Protein AF-0000000078785129 (afdb_homodimer)

Nearest PDB structures (foldseek):
  8qf8-assembly1_A  TM=7.660E-01  e=6.022E-65  Bacteroides thetaiotaomicron
  8qf8-assembly1_B  TM=7.672E-01  e=5.141E-64  Bacteroides thetaiotaomicron
  5opj-assembly1_A  TM=7.727E-01  e=7.735E-64  Bacteroides thetaiotaomicron
  4qk0-assembly2_D  TM=7.247E-01  e=2.550E-26  Geobacillus stearothermophilus
  6yg8-assembly1_A  TM=4.696E-01  e=1.589E-03  Escherichia coli

Sequence (1592 aa):
MKFNRWLFIILSLSVSKMFASECEQVSKVPCTHTPVWQSFSLSDVKLTSGIFKGAMDLHKGYLLSLDVDRLIPHVRRNVGLTGKNENYGGWETHGGCTYGHYMSACAMMYASTGEKIFRDRLEYMMDELKECQQQTQDGWFISGERAKEGYRKLLHGEVFLNRPDETKQPWNYNQNGNSWYCIHKVLAGLRDVYLYAGIQKAKEILMPLADFIADIALNSNKDLFQSTLSVEQGGMNEVFTDIYAFTGDYKYLETACRFNHINVIYPVANGEDVLFGRHANDQIPKFIGVAKEYAYDTKEIYRKAAENFWDMVVNNHTLAIGGNSCYERFGMPGEESKRLDYSSAETCNTYNMLKLSRLLFMMNGDYKYLNYYEHALYNHILASQDPDMAGCVTYYTSLLPGSFKQYSTPYDSFWCCVGTGMENHAKYAESIYFKNGNSLLINLYIPSELNWKEQGFRLRLDTDFPESDTISVCVVDKGRFSGSVMLRYPEWVEGNPEMMLNGRPVKLEYGKKEYIRLPDSIKSGDTIKIVLPRKLSVRYAKDEPHFGSIMYGPILLAGELGTVVPGSDRVSDNRGLRKELPAQNIPALVGSLADLDEWIIKDSASPLHFTVKNESKQKDVSLIPYFRMHHQYHTVYWKIYSPDEYAYRRKVLTDVVKIGDEASEKEHQLQGRNDSVYWHDFFWARNARYRMAGDGGWFSYSLAIDKKERNPYYLICRYWGDEPDTHVFDIYVDDKYLETVHLNRKLYLTYVDDVYKIPEAWTHNKSHVNVSFRAKEGKRAGGLYELKITADPDYRMKFNRWLFIILSLSVSKMFASECEQVSKVPCTHTPVWQSFSLSDVKLTSGIFKGAMDLHKGYLLSLDVDRLIPHVRRNVGLTGKNENYGGWETHGGCTYGHYMSACAMMYASTGEKIFRDRLEYMMDELKECQQQTQDGWFISGERAKEGYRKLLHGEVFLNRPDETKQPWNYNQNGNSWYCIHKVLAGLRDVYLYAGIQKAKEILMPLADFIADIALNSNKDLFQSTLSVEQGGMNEVFTDIYAFTGDYKYLETACRFNHINVIYPVANGEDVLFGRHANDQIPKFIGVAKEYAYDTKEIYRKAAENFWDMVVNNHTLAIGGNSCYERFGMPGEESKRLDYSSAETCNTYNMLKLSRLLFMMNGDYKYLNYYEHALYNHILASQDPDMAGCVTYYTSLLPGSFKQYSTPYDSFWCCVGTGMENHAKYAESIYFKNGNSLLINLYIPSELNWKEQGFRLRLDTDFPESDTISVCVVDKGRFSGSVMLRYPEWVEGNPEMMLNGRPVKLEYGKKEYIRLPDSIKSGDTIKIVLPRKLSVRYAKDEPHFGSIMYGPILLAGELGTVVPGSDRVSDNRGLRKELPAQNIPALVGSLADLDEWIIKDSASPLHFTVKNESKQKDVSLIPYFRMHHQYHTVYWKIYSPDEYAYRRKVLTDVVKIGDEASEKEHQLQGRNDSVYWHDFFWARNARYRMAGDGGWFSYSLAIDKKERNPYYLICRYWGDEPDTHVFDIYVDDKYLETVHLNRKLYLTYVDDVYKIPEAWTHNKSHVNVSFRAKEGKRAGGLYELKITADPDYR

InterPro domains:
  IPR008928 Six-hairpin glycosidase superfamily [SSF48208] (58-141)
  IPR008928 Six-hairpin glycosidase superfamily [SSF48208] (147-402)
  IPR012878 Non-reducing end beta-L-arabinofuranosidase-like, GH127 catalytic domain [PF07944] (44-430)
  IPR032275 Domain of unknown function DUF4986 [PF16375] (539-639)
  IPR046544 Glycoside hydrolase GH146, substrate-binding domain [PF20620] (654-789)
  IPR049046 Non-reducing end beta-L-arabinofuranosidase-like, GH127 middle domain [PF20736] (440-533)

pLDDT: mean 93.0, std 10.75, range [25.06, 98.88]

Secondary structure (DSSP, 8-state):
---------------------HHHHH--S--SS--SSEEPPGGGEEE-SHHHHHHHHHHHHHHHHS-HHHHSHHHHHHTTPPPSSPPPSGGGTT--SHHHHHHHHHHHHHHHH--HHHHHHHHHHHHHHHHHHTTSTT---SS-HHHHHHHHHHHTT-EEEEEE-TT--EEEETT-TTHHHHHHHHHHHHHHHHHHH--HHHHHHHHHHHHHHHHHHHHS-HHHHHHHTTS---SHHHHHHHHHHHH--HHHHHHHHHT--HHHHHHHHTT----TTSBHHHHHHHHHHHHHHHTT---HHHHHHHHHHHHHHHHHTB-TTS-B-BTTB--STT--TT--STT--BHHHHHHHHHHHHHHHHHH--THHHHHHHHHIIIIIGGGB-TTSTT-BBSB---STT----B--TTT---HHHHHHHHHTT-GGGGTEEEETTEEEE-S---EEEEEGGGTEEEEEEE-TTS-SEEEEEEEE-TT--SEEEEE--TT--S--EEEETTEE---EEETTTEEEPPTT--TT-EEEEE----EEEEE-TT-TTEEEEEETTEEEEEEEEEPPTTTTB-SSTTTTTTPPPPP--PPEES-SS-GGGTEEEPSSSTT-EEE--STTPPPEEEEEGGG--SEEEES-EEEE-HHHHHHHHHHEEEEE-TT-HHHHHHTT-EEEEEEEEE--BTTB---EEEEEEEEEEEEEEEE--TT--SPPEEEEEEETT--TTBEEEEEETTEEEEEEE-----TT-EEEEEEEPPGGGTTT-SEEEEEEEEPTT-BEEEESEEEEES-TT--/---------------------HHHHH--S--SS--SSEEPPGGGEEE-SHHHHHHHHHHHHHHHHS-HHHHSHHHHHHTTPPPSSPPPSGGGTT--SHHHHHHHHHHHHHHHH--HHHHHHHHHHHHHHHHHHTTSTT---SS-HHHHHHHHHHHTT-EEEEEE-TT--EEEETT-TTHHHHHHHHHHHHHHHHHHH--HHHHHHHHHHHHHHHHHHHHS-HHHHHHHTTS---SHHHHHHHHHHHH--HHHHHHHHHT--HHHHHHHHTT----TTSBHHHHHHHHHHHHHHHTT---HHHHHHHHHHHHHHHHHTB-TTS-B-BTTB--STT--TT--STT--BHHHHHHHHHHHHHHHHHH--THHHHHHHHHIIIIIGGGB-TTSTT-BBSB---STT----B--TTT---HHHHHHHHHTT-GGGGTEEEETTEEEE-S---EEEEEGGGTEEEEEEE-TTS-SEEEEEEEE-TT--SEEEEE--TT--S--EEEETTEE---EEETTTEEEPPTT--TT-EEEEE----EEEEE-SSSTTEEEEEETTEEEEEEEEEPPTTTTB-SSTTTTTTPPPPP--PPEES-SS-GGGTEEEPSSSTT-EEE--SSSPPPEEEEEGGG--SEEEES-EEEE-HHHHHHHHHHEEEEE-TT-HHHHHHTT-EEEEEEEEE--BTTB---EEEEEEEEEEEEEEEE--TT--SPPEEEEEEETT--TTBEEEEEETTEEEEEEE-----TT-EEEEEEEPPGGGTTT-SEEEEEEEEPTT-BEEEESEEEEES-TT--

Solvent-accessible surface area (backbone atoms only — not comparable to full-atom values): 79571 Å² total; per-residue (Å²): 135,86,77,75,77,77,75,78,74,79,75,75,73,73,71,74,77,74,93,43,24,48,65,56,68,52,40,66,49,80,59,73,48,73,55,54,34,41,45,55,35,43,65,33,30,36,72,72,43,60,70,66,39,51,51,26,52,41,44,51,54,32,62,70,67,57,57,69,48,26,52,44,15,54,40,28,44,41,51,74,41,79,48,81,40,66,51,39,31,46,57,24,56,84,44,63,40,50,50,12,27,50,37,31,17,33,14,36,35,21,26,38,67,65,46,58,69,37,52,52,53,49,51,52,49,46,53,54,52,46,57,36,21,70,63,36,94,67,32,58,31,90,55,39,69,71,52,50,49,33,54,50,32,35,61,66,22,36,46,37,36,27,68,38,49,98,69,32,46,34,42,24,43,44,85,44,43,41,44,46,29,44,51,27,34,39,50,43,9,30,50,30,26,29,48,46,59,64,38,63,67,29,48,64,57,41,48,38,43,52,49,54,51,36,52,46,58,68,64,21,31,67,65,64,54,49,46,53,54,62,19,45,34,32,36,42,23,33,48,26,34,51,49,15,29,52,64,54,45,62,66,32,41,54,35,13,56,63,59,55,47,52,78,52,47,50,44,22,32,72,71,41,86,79,49,60,60,37,50,40,62,36,50,53,29,47,38,42,10,34,43,56,42,28,29,67,40,86,55,61,61,31,51,39,18,29,54,41,44,50,50,48,41,66,74,22,42,44,45,90,36,49,25,34,30,32,82,51,16,31,56,56,81,39,51,42,83,65,43,49,33,68,40,8,20,32,48,50,40,35,57,42,50,41,52,40,26,52,52,50,22,23,48,69,58,49,51,69,33,52,53,49,38,55,29,23,42,51,33,32,59,54,35,34,51,45,90,87,40,59,52,18,30,24,48,29,49,36,52,23,59,23,29,50,59,41,27,26,34,70,62,34,22,48,45,73,26,46,29,46,49,48,37,58,50,30,49,74,55,52,62,28,43,34,33,42,93,58,31,37,36,42,57,48,77,58,24,26,35,39,49,43,69,94,36,51,25,29,38,35,37,49,43,55,47,85,68,37,54,45,41,33,42,32,31,66,30,38,63,74,59,81,51,48,47,29,34,53,26,62,75,54,52,50,78,79,66,46,45,24,52,73,86,36,79,52,87,85,46,66,46,90,53,45,30,33,47,53,71,81,79,69,46,58,68,40,38,37,38,36,37,52,44,62,48,75,47,75,50,63,34,79,69,37,95,45,32,27,28,47,27,51,40,70,42,40,34,22,34,66,67,49,73,51,63,88,69,69,44,47,33,50,49,97,64,68,68,29,61,57,67,50,53,73,85,76,61,56,46,27,39,57,80,91,46,49,70,80,34,44,38,69,42,90,86,41,72,72,32,30,39,35,52,38,48,88,84,37,66,65,41,47,30,33,44,40,49,71,67,68,68,30,25,24,29,48,59,37,47,50,30,36,61,68,54,43,53,47,52,57,62,36,46,51,33,73,45,50,42,73,37,65,68,46,38,55,75,20,55,59,46,66,38,66,52,48,71,44,69,38,73,56,99,62,38,40,57,47,36,21,32,38,12,38,62,75,9,22,39,32,36,48,40,49,45,56,47,82,55,80,64,43,41,24,38,39,39,32,31,66,18,54,41,62,88,48,34,34,23,35,36,24,50,73,84,36,84,70,49,76,49,75,46,62,70,70,37,71,90,31,65,40,77,47,78,44,81,44,64,51,83,78,49,56,76,26,54,59,48,38,41,33,36,34,20,34,88,85,17,22,12,72,47,33,42,34,42,35,37,22,52,43,90,83,69,123,133,84,78,76,76,78,76,78,76,78,74,78,72,74,71,72,78,73,92,42,23,48,66,57,66,51,39,66,48,79,59,72,49,73,54,54,35,40,44,54,36,45,66,33,30,36,72,71,44,62,70,66,40,52,50,26,52,41,43,49,55,32,63,70,69,57,55,69,49,26,55,43,16,52,40,28,42,40,52,75,42,78,48,80,40,65,51,39,31,45,57,22,55,84,43,62,41,51,50,13,28,48,36,30,16,32,13,36,34,22,26,37,68,65,46,59,69,37,52,52,50,50,52,51,50,46,54,53,52,45,56,35,21,70,62,35,94,67,32,58,30,89,54,38,69,70,52,49,49,34,54,50,32,36,61,67,21,37,48,36,38,26,69,37,50,98,69,32,46,34,43,23,41,43,85,43,43,41,44,47,30,43,51,28,32,39,52,44,9,28,52,31,26,27,48,45,57,61,39,63,66,29,48,64,55,41,47,39,42,51,50,55,50,36,50,46,58,69,64,20,30,68,66,64,55,49,47,53,55,62,20,46,34,33,36,44,23,34,50,26,33,51,50,15,29,52,65,52,45,61,66,33,42,54,35,14,57,61,58,55,46,50,78,52,45,51,45,22,34,73,71,41,88,78,49,60,60,38,51,40,62,36,50,53,28,48,38,42,10,34,44,57,41,28,28,67,40,86,56,62,61,32,50,38,19,30,54,41,43,50,50,48,40,64,73,24,42,45,44,92,36,49,25,33,29,33,83,52,17,32,57,57,81,38,51,41,83,64,44,48,34,72,41,7,20,34,48,51,39,35,56,42,49,41,52,36,26,54,51,51,22,22,50,68,57,51,50,68,32,53,54,49,37,54,30,23,44,52,34,34,61,54,35,33,50,45,90,86,40,59,54,18,29,23,47,29,47,35,51,23,59,22,28,49,60,42,27,26,34,69,60,34,21,48,43,73,27,47,27,48,48,46,35,59,48,30,49,74,55,52,63,27,44,34,35,41,94,58,31,38,36,43,57,48,77,59,23,25,36,40,49,43,69,95,37,49,26,28,36,36,38,50,44,55,46,85,68,36,54,47,39,33,42,31,30,67,30,40,64,75,57,81,52,50,48,29,32,52,27,59,75,54,50,51,78,79,66,47,44,25,53,73,84,36,79,50,86,85,45,69,46,90,54,45,31,34,48,55,71,79,81,70,45,57,68,41,38,36,38,36,37,51,44,64,46,77,46,75,50,65,37,80,67,37,93,46,31,27,28,48,27,52,41,71,42,40,36,20,34,66,68,48,73,52,65,88,68,68,44,47,32,50,49,96,62,69,66,25,63,60,67,48,54,74,86,75,60,58,46,26,39,56,82,93,45,51,71,79,34,42,37,68,42,88,87,40,72,72,31,32,38,36,53,36,50,66,98,42,68,64,41,46,32,32,43,40,49,71,66,68,68,30,23,25,28,49,57,38,49,47,30,36,62,67,53,43,52,48,52,57,62,35,47,51,32,72,45,51,41,73,36,66,69,47,38,54,76,20,56,59,45,68,40,66,52,47,71,44,69,41,73,56,98,61,38,40,60,47,35,21,33,37,12,39,62,76,9,21,40,32,36,49,41,48,45,59,46,83,54,81,64,44,42,23,37,40,40,30,30,65,20,54,41,62,87,47,34,33,21,36,36,24,50,72,86,36,83,74,48,78,47,73,46,61,71,69,37,71,91,33,66,40,77,46,78,44,81,44,65,50,84,78,50,57,75,26,55,58,46,37,42,33,36,33,20,34,87,84,16,23,10,74,48,34,42,36,42,35,38,23,53,44,89,81,69,123

Radius of gyration: 38.59 Å; Cα contacts (8 Å, |Δi|>4): 3726; chains: 2; bounding box: 98×106×87 Å

Organism: NCBI:txid997887

Structure (mmCIF, N/CA/C/O backbone):
data_AF-0000000078785129-model_v1
#
loop_
_entity.id
_entity.type
_entity.pdbx_description
1 polymer 'Uncharacterized protein'
#
loop_
_atom_site.group_PDB
_atom_site.id
_atom_site.type_symbol
_atom_site.label_atom_id
_atom_site.label_alt_id
_atom_site.label_comp_id
_atom_site.label_asym_id
_atom_site.label_entity_id
_atom_site.label_seq_id
_atom_site.pdbx_PDB_ins_code
_atom_site.Cartn_x
_atom_site.Cartn_y
_atom_site.Cartn_z
_atom_site.occupancy
_atom_site.B_iso_or_equiv
_atom_site.auth_seq_id
_atom_site.auth_comp_id
_atom_site.auth_asym_id
_atom_site.auth_atom_id
_atom_site.pdbx_PDB_model_num
ATOM 1 N N . MET A 1 1 ? -48.938 32.812 -19.281 1 26.28 1 MET A N 1
ATOM 2 C CA . MET A 1 1 ? -48.531 31.75 -20.188 1 26.28 1 MET A CA 1
ATOM 3 C C . MET A 1 1 ? -48.469 30.406 -19.453 1 26.28 1 MET A C 1
ATOM 5 O O . MET A 1 1 ? -47.844 30.312 -18.391 1 26.28 1 MET A O 1
ATOM 9 N N . LYS A 1 2 ? -49.469 29.531 -19.797 1 27.42 2 LYS A N 1
ATOM 10 C CA . LYS A 1 2 ? -50 28.312 -19.219 1 27.42 2 LYS A CA 1
ATOM 11 C C . LYS A 1 2 ? -48.969 27.203 -19.172 1 27.42 2 LYS A C 1
ATOM 13 O O . LYS A 1 2 ? -48.438 26.812 -20.219 1 27.42 2 LYS A O 1
ATOM 18 N N . PHE A 1 3 ? -48.125 27.156 -18.172 1 28.88 3 PHE A N 1
ATOM 19 C CA . PHE A 1 3 ? -47 26.266 -17.969 1 28.88 3 PHE A CA 1
ATOM 20 C C . PHE A 1 3 ? -47.438 24.797 -18.016 1 28.88 3 PHE A C 1
ATOM 22 O O . PHE A 1 3 ? -48.219 24.359 -17.172 1 28.88 3 PHE A O 1
ATOM 29 N N . ASN A 1 4 ? -47.688 24.328 -19.266 1 26.31 4 ASN A N 1
ATOM 30 C CA . ASN A 1 4 ? -48.062 22.953 -19.5 1 26.31 4 ASN A CA 1
ATOM 31 C C . ASN A 1 4 ? -47.156 21.984 -18.781 1 26.31 4 ASN A C 1
ATOM 33 O O . ASN A 1 4 ? -45.906 22.109 -18.859 1 26.31 4 ASN A O 1
ATOM 37 N N . ARG A 1 5 ? -47.594 21.406 -17.734 1 29.3 5 ARG A N 1
ATOM 38 C CA . ARG A 1 5 ? -47.062 20.406 -16.812 1 29.3 5 ARG A CA 1
ATOM 39 C C . ARG A 1 5 ? -46.688 19.125 -17.562 1 29.3 5 ARG A C 1
ATOM 41 O O . ARG A 1 5 ? -47.562 18.344 -17.938 1 29.3 5 ARG A O 1
ATOM 48 N N . TRP A 1 6 ? -45.719 19.203 -18.516 1 29.67 6 TRP A N 1
ATOM 49 C CA . TRP A 1 6 ? -45.406 17.969 -19.234 1 29.67 6 TRP A CA 1
ATOM 50 C C . TRP A 1 6 ? -45.094 16.844 -18.25 1 29.67 6 TRP A C 1
ATOM 52 O O . TRP A 1 6 ? -44.344 17.016 -17.297 1 29.67 6 TRP A O 1
ATOM 62 N N . LEU A 1 7 ? -46.031 15.875 -18.141 1 30.88 7 LEU A N 1
ATOM 63 C CA . LEU A 1 7 ? -46.031 14.602 -17.422 1 30.88 7 LEU A CA 1
ATOM 64 C C . LEU A 1 7 ? -44.875 13.719 -17.891 1 30.88 7 LEU A C 1
ATOM 66 O O . LEU A 1 7 ? -44.812 13.328 -19.062 1 30.88 7 LEU A O 1
ATOM 70 N N . PHE A 1 8 ? -43.688 13.953 -17.484 1 32.31 8 PHE A N 1
ATOM 71 C CA . PHE A 1 8 ? -42.594 13.031 -17.828 1 32.31 8 PHE A CA 1
ATOM 72 C C . PHE A 1 8 ? -42.906 11.625 -17.328 1 32.31 8 PHE A C 1
ATOM 74 O O . PHE A 1 8 ? -43.031 11.398 -16.125 1 32.31 8 PHE A O 1
ATOM 81 N N . ILE A 1 9 ? -43.625 10.875 -18.172 1 30.48 9 ILE A N 1
ATOM 82 C CA . ILE A 1 9 ? -43.844 9.445 -17.969 1 30.48 9 ILE A CA 1
ATOM 83 C C . ILE A 1 9 ? -42.5 8.727 -17.859 1 30.48 9 ILE A C 1
ATOM 85 O O . ILE A 1 9 ? -41.719 8.742 -18.797 1 30.48 9 ILE A O 1
ATOM 89 N N . ILE A 1 10 ? -41.969 8.602 -16.703 1 32.62 10 ILE A N 1
ATOM 90 C CA . ILE A 1 10 ? -40.844 7.727 -16.453 1 32.62 10 ILE A CA 1
ATOM 91 C C . ILE A 1 10 ? -41.188 6.297 -16.859 1 32.62 10 ILE A C 1
ATOM 93 O O . ILE A 1 10 ? -42.031 5.668 -16.25 1 32.62 10 ILE A O 1
ATOM 97 N N . LEU A 1 11 ? -41.125 6.02 -18.188 1 31.16 11 LEU A N 1
ATOM 98 C CA . LEU A 1 11 ? -41.25 4.637 -18.641 1 31.16 11 LEU A CA 1
ATOM 99 C C . LEU A 1 11 ? -40.25 3.748 -17.906 1 31.16 11 LEU A C 1
ATOM 101 O O . LEU A 1 11 ? -39.031 3.975 -17.969 1 31.16 11 LEU A O 1
ATOM 105 N N . SER A 1 12 ? -40.719 3.111 -16.891 1 33.16 12 SER A N 1
ATOM 106 C CA . SER A 1 12 ? -40.062 1.974 -16.25 1 33.16 12 SER A CA 1
ATOM 107 C C . SER A 1 12 ? -39.688 0.909 -17.266 1 33.16 12 SER A C 1
ATOM 109 O O . SER A 1 12 ? -40.531 0.25 -17.844 1 33.16 12 SER A O 1
ATOM 111 N N . LEU A 1 13 ? -38.75 1.221 -18.141 1 32.03 13 LEU A N 1
ATOM 112 C CA . LEU A 1 13 ? -38.25 0.117 -18.969 1 32.03 13 LEU A CA 1
ATOM 113 C C . LEU A 1 13 ? -37.969 -1.108 -18.109 1 32.03 13 LEU A C 1
ATOM 115 O O . LEU A 1 13 ? -37.125 -1.051 -17.188 1 32.03 13 LEU A O 1
ATOM 119 N N . SER A 1 14 ? -38.938 -1.923 -17.969 1 32.56 14 SER A N 1
ATOM 120 C CA . SER A 1 14 ? -38.781 -3.291 -17.484 1 32.56 14 SER A CA 1
ATOM 121 C C . SER A 1 14 ? -37.562 -3.965 -18.109 1 32.56 14 SER A C 1
ATOM 123 O O . SER A 1 14 ? -37.562 -4.293 -19.297 1 32.56 14 SER A O 1
ATOM 125 N N . VAL A 1 15 ? -36.406 -3.564 -17.797 1 36.25 15 VAL A N 1
ATOM 126 C CA . VAL A 1 15 ? -35.281 -4.387 -18.172 1 36.25 15 VAL A CA 1
ATOM 127 C C . VAL A 1 15 ? -35.531 -5.844 -17.797 1 36.25 15 VAL A C 1
ATOM 129 O O . VAL A 1 15 ? -35.719 -6.164 -16.625 1 36.25 15 VAL A O 1
ATOM 132 N N . SER A 1 16 ? -36.25 -6.551 -18.656 1 35.38 16 SER A N 1
ATOM 133 C CA . SER A 1 16 ? -36.312 -8 -18.516 1 35.38 16 SER A CA 1
ATOM 134 C C . SER A 1 16 ? -35.031 -8.562 -17.938 1 35.38 16 SER A C 1
ATOM 136 O O . SER A 1 16 ? -33.938 -8.32 -18.469 1 35.38 16 SER A O 1
ATOM 138 N N . LYS A 1 17 ? -35.156 -8.898 -16.828 1 43.75 17 LYS A N 1
ATOM 139 C CA . LYS A 1 17 ? -34.062 -9.555 -16.094 1 43.75 17 LYS A CA 1
ATOM 140 C C . LYS A 1 17 ? -33.531 -10.75 -16.875 1 43.75 17 LYS A C 1
ATOM 142 O O . LYS A 1 17 ? -34.188 -11.781 -16.984 1 43.75 17 LYS A O 1
ATOM 147 N N . MET A 1 18 ? -32.656 -10.688 -17.844 1 43.97 18 MET A N 1
ATOM 148 C CA . MET A 1 18 ? -31.859 -11.766 -18.438 1 43.97 18 MET A CA 1
ATOM 149 C C . MET A 1 18 ? -31.266 -12.656 -17.344 1 43.97 18 MET A C 1
ATOM 151 O O . MET A 1 18 ? -30.625 -12.164 -16.406 1 43.97 18 MET A O 1
ATOM 155 N N . PHE A 1 19 ? -31.797 -14.047 -17.328 1 47.44 19 PHE A N 1
ATOM 156 C CA . PHE A 1 19 ? -31.344 -15.039 -16.359 1 47.44 19 PHE A CA 1
ATOM 157 C C . PHE A 1 19 ? -29.844 -15.258 -16.469 1 47.44 19 PHE A C 1
ATOM 159 O O . PHE A 1 19 ? -29.328 -15.508 -17.562 1 47.44 19 PHE A O 1
ATOM 166 N N . ALA A 1 20 ? -28.984 -14.734 -15.469 1 62.19 20 ALA A N 1
ATOM 167 C CA . ALA A 1 20 ? -27.547 -14.625 -15.258 1 62.19 20 ALA A CA 1
ATOM 168 C C . ALA A 1 20 ? -27.016 -15.789 -14.422 1 62.19 20 ALA A C 1
ATOM 170 O O . ALA A 1 20 ? -27.797 -16.641 -13.977 1 62.19 20 ALA A O 1
ATOM 171 N N . SER A 1 21 ? -25.859 -16.188 -14.391 1 75.81 21 SER A N 1
ATOM 172 C CA . SER A 1 21 ? -25.172 -17.125 -13.516 1 75.81 21 SER A CA 1
ATOM 173 C C . SER A 1 21 ? -25.844 -17.188 -12.141 1 75.81 21 SER A C 1
ATOM 175 O O . SER A 1 21 ? -26.672 -16.344 -11.812 1 75.81 21 SER A O 1
ATOM 177 N N . GLU A 1 22 ? -25.688 -18.281 -11.477 1 79.25 22 GLU A N 1
ATOM 178 C CA . GLU A 1 22 ? -26.266 -18.453 -10.141 1 79.25 22 GLU A CA 1
ATOM 179 C C . GLU A 1 22 ? -26.062 -17.188 -9.297 1 79.25 22 GLU A C 1
ATOM 181 O O . GLU A 1 22 ? -26.984 -16.766 -8.594 1 79.25 22 GLU A O 1
ATOM 186 N N . CYS A 1 23 ? -24.938 -16.688 -9.422 1 78.19 23 CYS A N 1
ATOM 187 C CA . CYS A 1 23 ? -24.609 -15.492 -8.648 1 78.19 23 CYS A CA 1
ATOM 188 C C . CYS A 1 23 ? -25.484 -14.32 -9.062 1 78.19 23 CYS A C 1
ATOM 190 O O . CYS A 1 23 ? -25.969 -13.57 -8.219 1 78.19 23 CYS A O 1
ATOM 192 N N . GLU A 1 24 ? -25.672 -14.094 -10.305 1 76.81 24 GLU A N 1
ATOM 193 C CA . GLU A 1 24 ? -26.438 -12.969 -10.828 1 76.81 24 GLU A CA 1
ATOM 194 C C . GLU A 1 24 ? -27.922 -13.094 -10.453 1 76.81 24 GLU A C 1
ATOM 196 O O . GLU A 1 24 ? -28.594 -12.086 -10.234 1 76.81 24 GLU A O 1
ATOM 201 N N . GLN A 1 25 ? -28.359 -14.328 -10.352 1 79.12 25 GLN A N 1
ATOM 202 C CA . GLN A 1 25 ? -29.781 -14.578 -10.078 1 79.12 25 GLN A CA 1
ATOM 203 C C . GLN A 1 25 ? -30.156 -14.133 -8.672 1 79.12 25 GLN A C 1
ATOM 205 O O . GLN A 1 25 ? -31.297 -13.727 -8.43 1 79.12 25 GLN A O 1
ATOM 210 N N . VAL A 1 26 ? -29.156 -14.117 -7.793 1 79.75 26 VAL A N 1
ATOM 211 C CA . VAL A 1 26 ? -29.469 -13.812 -6.402 1 79.75 26 VAL A CA 1
ATOM 212 C C . VAL A 1 26 ? -29.016 -12.398 -6.059 1 79.75 26 VAL A C 1
ATOM 214 O O . VAL A 1 26 ? -29.188 -11.938 -4.926 1 79.75 26 VAL A O 1
ATOM 217 N N . SER A 1 27 ? -28.391 -11.766 -6.953 1 87.81 27 SER A N 1
ATOM 218 C CA . SER A 1 27 ? -27.844 -10.445 -6.672 1 87.81 27 SER A CA 1
ATOM 219 C C . SER A 1 27 ? -28.953 -9.406 -6.492 1 87.81 27 SER A C 1
ATOM 221 O O . SER A 1 27 ? -29.922 -9.391 -7.25 1 87.81 27 SER A O 1
ATOM 223 N N . LYS A 1 28 ? -28.766 -8.578 -5.496 1 88.25 28 LYS A N 1
ATOM 224 C CA . LYS A 1 28 ? -29.719 -7.52 -5.203 1 88.25 28 LYS A CA 1
ATOM 225 C C . LYS A 1 28 ? -29.156 -6.152 -5.586 1 88.25 28 LYS A C 1
ATOM 227 O O . LYS A 1 28 ? -29.875 -5.145 -5.516 1 88.25 28 LYS A O 1
ATOM 232 N N . VAL A 1 29 ? -27.938 -6.164 -5.973 1 91.75 29 VAL A N 1
ATOM 233 C CA . VAL A 1 29 ? -27.25 -4.906 -6.266 1 91.75 29 VAL A CA 1
ATOM 234 C C . VAL A 1 29 ? -26.922 -4.836 -7.754 1 91.75 29 VAL A C 1
ATOM 236 O O . VAL A 1 29 ? -26.328 -5.762 -8.305 1 91.75 29 VAL A O 1
ATOM 239 N N . PRO A 1 30 ? -27.328 -3.797 -8.344 1 89.25 30 PRO A N 1
ATOM 240 C CA . PRO A 1 30 ? -26.922 -3.664 -9.75 1 89.25 30 PRO A CA 1
ATOM 241 C C . PRO A 1 30 ? -25.438 -3.398 -9.914 1 89.25 30 PRO A C 1
ATOM 243 O O . PRO A 1 30 ? -24.828 -2.695 -9.094 1 89.25 30 PRO A O 1
ATOM 246 N N . CYS A 1 31 ? -24.875 -3.914 -10.922 1 90.19 31 CYS A N 1
ATOM 247 C CA . CYS A 1 31 ? -23.469 -3.68 -11.211 1 90.19 31 CYS A CA 1
ATOM 248 C C . CYS A 1 31 ? -23.25 -2.277 -11.766 1 90.19 31 CYS A C 1
ATOM 250 O O . CYS A 1 31 ? -24.062 -1.785 -12.555 1 90.19 31 CYS A O 1
ATOM 252 N N . THR A 1 32 ? -22.203 -1.659 -11.305 1 90.88 32 THR A N 1
ATOM 253 C CA . THR A 1 32 ? -21.766 -0.384 -11.867 1 90.88 32 THR A CA 1
ATOM 254 C C . THR A 1 32 ? -21.188 -0.58 -13.258 1 90.88 32 THR A C 1
ATOM 256 O O . THR A 1 32 ? -21.375 0.257 -14.148 1 90.88 32 THR A O 1
ATOM 259 N N . HIS A 1 33 ? -20.484 -1.677 -13.445 1 91.44 33 HIS A N 1
ATOM 260 C CA . HIS A 1 33 ? -19.906 -2.057 -14.727 1 91.44 33 HIS A CA 1
ATOM 261 C C . HIS A 1 33 ? -20.516 -3.354 -15.242 1 91.44 33 HIS A C 1
ATOM 263 O O . HIS A 1 33 ? -20.25 -4.43 -14.695 1 91.44 33 HIS A O 1
ATOM 269 N N . THR A 1 34 ? -21.234 -3.275 -16.281 1 88.44 34 THR A N 1
ATOM 270 C CA . THR A 1 34 ? -21.859 -4.453 -16.859 1 88.44 34 THR A CA 1
ATOM 271 C C . THR A 1 34 ? -20.828 -5.301 -17.609 1 88.44 34 THR A C 1
ATOM 273 O O . THR A 1 34 ? -20.047 -4.781 -18.422 1 88.44 34 THR A O 1
ATOM 276 N N . PRO A 1 35 ? -20.859 -6.559 -17.344 1 91.56 35 PRO A N 1
ATOM 277 C CA . PRO A 1 35 ? -19.922 -7.422 -18.078 1 91.56 35 PRO A CA 1
ATOM 278 C C . PRO A 1 35 ? -20.25 -7.52 -19.562 1 91.56 35 PRO A C 1
ATOM 280 O O . PRO A 1 35 ? -21.406 -7.438 -19.953 1 91.56 35 PRO A O 1
ATOM 283 N N . VAL A 1 36 ? -19.219 -7.699 -20.344 1 93.81 36 VAL A N 1
ATOM 284 C CA . VAL A 1 36 ? -19.375 -7.863 -21.797 1 93.81 36 VAL A CA 1
ATOM 285 C C . VAL A 1 36 ? -20 -9.219 -22.094 1 93.81 36 VAL A C 1
ATOM 287 O O . VAL A 1 36 ? -20.875 -9.32 -22.969 1 93.81 36 VAL A O 1
ATOM 290 N N . TRP A 1 37 ? -19.578 -10.25 -21.438 1 95.81 37 TRP A N 1
ATOM 291 C CA . TRP A 1 37 ? -20.125 -11.602 -21.547 1 95.81 37 TRP A CA 1
ATOM 292 C C . TRP A 1 37 ? -20.656 -12.102 -20.219 1 95.81 37 TRP A C 1
ATOM 294 O O . TRP A 1 37 ? -20.188 -11.68 -19.156 1 95.81 37 TRP A O 1
ATOM 304 N N . GLN A 1 38 ? -21.594 -12.922 -20.281 1 94.75 38 GLN A N 1
ATOM 305 C CA . GLN A 1 38 ? -22.156 -13.57 -19.094 1 94.75 38 GLN A CA 1
ATOM 306 C C . GLN A 1 38 ? -22.062 -15.094 -19.203 1 94.75 38 GLN A C 1
ATOM 308 O O . GLN A 1 38 ? -22.156 -15.648 -20.297 1 94.75 38 GLN A O 1
ATOM 313 N N . SER A 1 39 ? -21.922 -15.688 -18.109 1 93.75 39 SER A N 1
ATOM 314 C CA . SER A 1 39 ? -21.891 -17.156 -18.078 1 93.75 39 SER A CA 1
ATOM 315 C C . SER A 1 39 ? -23.297 -17.719 -17.922 1 93.75 39 SER A C 1
ATOM 317 O O . SER A 1 39 ? -24.219 -17.016 -17.5 1 93.75 39 SER A O 1
ATOM 319 N N . PHE A 1 40 ? -23.516 -18.922 -18.312 1 95.06 40 PHE A N 1
ATOM 320 C CA . PHE A 1 40 ? -24.719 -19.703 -18 1 95.06 40 PHE A CA 1
ATOM 321 C C . PHE A 1 40 ? -24.609 -20.312 -16.594 1 95.06 40 PHE A C 1
ATOM 323 O O . PHE A 1 40 ? -23.516 -20.391 -16.031 1 95.06 40 PHE A O 1
ATOM 330 N N . SER A 1 41 ? -25.719 -20.672 -16.031 1 94.62 41 SER A N 1
ATOM 331 C CA . SER A 1 41 ? -25.688 -21.469 -14.805 1 94.62 41 SER A CA 1
ATOM 332 C C . SER A 1 41 ? -25.094 -22.844 -15.047 1 94.62 41 SER A C 1
ATOM 334 O O . SER A 1 41 ? -25.234 -23.406 -16.141 1 94.62 41 SER A O 1
ATOM 336 N N . LEU A 1 42 ? -24.469 -23.359 -14.062 1 95.38 42 LEU A N 1
ATOM 337 C CA . LEU A 1 42 ? -23.953 -24.734 -14.164 1 95.38 42 LEU A CA 1
ATOM 338 C C . LEU A 1 42 ? -25.062 -25.703 -14.516 1 95.38 42 LEU A C 1
ATOM 340 O O . LEU A 1 42 ? -24.828 -26.688 -15.219 1 95.38 42 LEU A O 1
ATOM 344 N N . SER A 1 43 ? -26.25 -25.422 -14.078 1 93.94 43 SER A N 1
ATOM 345 C CA . SER A 1 43 ? -27.375 -26.328 -14.289 1 93.94 43 SER A CA 1
ATOM 346 C C . SER A 1 43 ? -27.875 -26.25 -15.727 1 93.94 43 SER A C 1
ATOM 348 O O . SER A 1 43 ? -28.656 -27.109 -16.172 1 93.94 43 SER A O 1
ATOM 350 N N . ASP A 1 44 ? -27.438 -25.281 -16.453 1 96.06 44 ASP A N 1
ATOM 351 C CA . ASP A 1 44 ? -27.891 -25.109 -17.828 1 96.06 44 ASP A CA 1
ATOM 352 C C . ASP A 1 44 ? -27.031 -25.938 -18.781 1 96.06 44 ASP A C 1
ATOM 354 O O . ASP A 1 44 ? -27.375 -26.094 -19.969 1 96.06 44 ASP A O 1
ATOM 358 N N . VAL A 1 45 ? -25.922 -26.438 -18.359 1 97.75 45 VAL A N 1
ATOM 359 C CA . VAL A 1 45 ? -24.953 -27.109 -19.219 1 97.75 45 VAL A CA 1
ATOM 360 C C . VAL A 1 45 ? -24.656 -28.5 -18.656 1 97.75 45 VAL A C 1
ATOM 362 O O . VAL A 1 45 ? -24.312 -28.641 -17.469 1 97.75 45 VAL A O 1
ATOM 365 N N . LYS A 1 46 ? -24.781 -29.484 -19.422 1 97.25 46 LYS A N 1
ATOM 366 C CA . LYS A 1 46 ? -24.5 -30.859 -18.984 1 97.25 46 LYS A CA 1
ATOM 367 C C . LYS A 1 46 ? -23.422 -31.5 -19.844 1 97.25 46 LYS A C 1
ATOM 369 O O . LYS A 1 46 ? -23.516 -31.5 -21.078 1 97.25 46 LYS A O 1
ATOM 374 N N . LEU A 1 47 ? -22.391 -32 -19.219 1 98.06 47 LEU A N 1
ATOM 375 C CA . LEU A 1 47 ? -21.406 -32.781 -19.953 1 98.06 47 LEU A CA 1
ATOM 376 C C . LEU A 1 47 ? -22 -34.125 -20.391 1 98.06 47 LEU A C 1
ATOM 378 O O . LEU A 1 47 ? -22.719 -34.75 -19.625 1 98.06 47 LEU A O 1
ATOM 382 N N . THR A 1 48 ? -21.641 -34.562 -21.578 1 97.5 48 THR A N 1
ATOM 383 C CA . THR A 1 48 ? -22.297 -35.781 -22.109 1 97.5 48 THR A CA 1
ATOM 384 C C . THR A 1 48 ? -21.297 -36.906 -22.219 1 97.5 48 THR A C 1
ATOM 386 O O . THR A 1 48 ? -21.656 -38.094 -22.062 1 97.5 48 THR A O 1
ATOM 389 N N . SER A 1 49 ? -20.109 -36.688 -22.547 1 97.12 49 SER A N 1
ATOM 390 C CA . SER A 1 49 ? -19.062 -37.719 -22.734 1 97.12 49 SER A CA 1
ATOM 391 C C . SER A 1 49 ? -17.672 -37.062 -22.719 1 97.12 49 SER A C 1
ATOM 393 O O . SER A 1 49 ? -17.516 -35.906 -22.375 1 97.12 49 SER A O 1
ATOM 395 N N . GLY A 1 50 ? -16.688 -37.969 -22.984 1 96.19 50 GLY A N 1
ATOM 396 C CA . GLY A 1 50 ? -15.336 -37.469 -23.125 1 96.19 50 GLY A CA 1
ATOM 397 C C . GLY A 1 50 ? -14.531 -37.5 -21.844 1 96.19 50 GLY A C 1
ATOM 398 O O . GLY A 1 50 ? -15.023 -37.969 -20.812 1 96.19 50 GLY A O 1
ATOM 399 N N . ILE A 1 51 ? -13.328 -36.969 -21.891 1 96.25 51 ILE A N 1
ATOM 400 C CA . ILE A 1 51 ? -12.328 -37.125 -20.828 1 96.25 51 ILE A CA 1
ATOM 401 C C . ILE A 1 51 ? -12.727 -36.281 -19.625 1 96.25 51 ILE A C 1
ATOM 403 O O . ILE A 1 51 ? -12.516 -36.688 -18.469 1 96.25 51 ILE A O 1
ATOM 407 N N . PHE A 1 52 ? -13.328 -35.125 -19.828 1 97.88 52 PHE A N 1
ATOM 408 C CA . PHE A 1 52 ? -13.742 -34.281 -18.719 1 97.88 52 PHE A CA 1
ATOM 409 C C . PHE A 1 52 ? -14.914 -34.906 -17.969 1 97.88 52 PHE A C 1
ATOM 411 O O . PHE A 1 52 ? -14.977 -34.844 -16.734 1 97.88 52 PHE A O 1
ATOM 418 N N . LYS A 1 53 ? -15.867 -35.531 -18.703 1 97.81 53 LYS A N 1
ATOM 419 C CA . LYS A 1 53 ? -16.953 -36.25 -18.047 1 97.81 53 LYS A CA 1
ATOM 420 C C . LYS A 1 53 ? -16.422 -37.406 -17.203 1 97.81 53 LYS A C 1
ATOM 422 O O . LYS A 1 53 ? -16.906 -37.656 -16.094 1 97.81 53 LYS A O 1
ATOM 427 N N . GLY A 1 54 ? -15.477 -38.125 -17.781 1 96.94 54 GLY A N 1
ATOM 428 C CA . GLY A 1 54 ? -14.844 -39.188 -17.016 1 96.94 54 GLY A CA 1
ATOM 429 C C . GLY A 1 54 ? -14.203 -38.688 -15.727 1 96.94 54 GLY A C 1
ATOM 430 O O . GLY A 1 54 ? -14.352 -39.312 -14.68 1 96.94 54 GLY A O 1
ATOM 431 N N . ALA A 1 55 ? -13.445 -37.625 -15.844 1 97.31 55 ALA A N 1
ATOM 432 C CA . ALA A 1 55 ? -12.797 -37.031 -14.672 1 97.31 55 ALA A CA 1
ATOM 433 C C . ALA A 1 55 ? -13.82 -36.594 -13.633 1 97.31 55 ALA A C 1
ATOM 435 O O . ALA A 1 55 ? -13.633 -36.812 -12.43 1 97.31 55 ALA A O 1
ATOM 436 N N . MET A 1 56 ? -14.906 -35.969 -14.055 1 97.44 56 MET A N 1
ATOM 437 C CA . MET A 1 56 ? -15.977 -35.531 -13.164 1 97.44 56 MET A CA 1
ATOM 438 C C . MET A 1 56 ? -16.609 -36.719 -12.453 1 97.44 56 MET A C 1
ATOM 440 O O . MET A 1 56 ? -16.844 -36.688 -11.242 1 97.44 56 MET A O 1
ATOM 444 N N . ASP A 1 57 ? -16.844 -37.812 -13.172 1 96.75 57 ASP A N 1
ATOM 445 C CA . ASP A 1 57 ? -17.484 -39 -12.609 1 96.75 57 ASP A CA 1
ATOM 446 C C . ASP A 1 57 ? -16.578 -39.656 -11.562 1 96.75 57 ASP A C 1
ATOM 448 O O . ASP A 1 57 ? -17.062 -40.125 -10.531 1 96.75 57 ASP A O 1
ATOM 452 N N . LEU A 1 58 ? -15.336 -39.688 -11.953 1 96.38 58 LEU A N 1
ATOM 453 C CA . LEU A 1 58 ? -14.383 -40.219 -10.984 1 96.38 58 LEU A CA 1
ATOM 454 C C . LEU A 1 58 ? -14.43 -39.438 -9.688 1 96.38 58 LEU A C 1
ATOM 456 O O . LEU A 1 58 ? -14.422 -40 -8.602 1 96.38 58 LEU A O 1
ATOM 460 N N . HIS A 1 59 ? -14.5 -38.219 -9.828 1 93.75 59 HIS A N 1
ATOM 461 C CA . HIS A 1 59 ? -14.516 -37.312 -8.68 1 93.75 59 HIS A CA 1
ATOM 462 C C . HIS A 1 59 ? -15.828 -37.438 -7.91 1 93.75 59 HIS A C 1
ATOM 464 O O . HIS A 1 59 ? -15.852 -37.312 -6.684 1 93.75 59 HIS A O 1
ATOM 470 N N . LYS A 1 60 ? -16.844 -37.531 -8.594 1 96.31 60 LYS A N 1
ATOM 471 C CA . LYS A 1 60 ? -18.156 -37.75 -7.973 1 96.31 60 LYS A CA 1
ATOM 472 C C . LYS A 1 60 ? -18.109 -38.938 -6.988 1 96.31 60 LYS A C 1
ATOM 474 O O . LYS A 1 60 ? -18.594 -38.812 -5.859 1 96.31 60 LYS A O 1
ATOM 479 N N . GLY A 1 61 ? -17.531 -39.969 -7.43 1 96.12 61 GLY A N 1
ATOM 480 C CA . GLY A 1 61 ? -17.375 -41.125 -6.559 1 96.12 61 GLY A CA 1
ATOM 481 C C . GLY A 1 61 ? -16.609 -40.812 -5.289 1 96.12 61 GLY A C 1
ATOM 482 O O . GLY A 1 61 ? -16.969 -41.312 -4.207 1 96.12 61 GLY A O 1
ATOM 483 N N . TYR A 1 62 ? -15.609 -40.062 -5.379 1 97.31 62 TYR A N 1
ATOM 484 C CA . TYR A 1 62 ? -14.797 -39.688 -4.227 1 97.31 62 TYR A CA 1
ATOM 485 C C . TYR A 1 62 ? -15.617 -38.875 -3.24 1 97.31 62 TYR A C 1
ATOM 487 O O . TYR A 1 62 ? -15.617 -39.125 -2.039 1 97.31 62 TYR A O 1
ATOM 495 N N . LEU A 1 63 ? -16.328 -37.812 -3.721 1 98.19 63 LEU A N 1
ATOM 496 C CA . LEU A 1 63 ? -17.125 -36.969 -2.857 1 98.19 63 LEU A CA 1
ATOM 497 C C . LEU A 1 63 ? -18.141 -37.812 -2.068 1 98.19 63 LEU A C 1
ATOM 499 O O . LEU A 1 63 ? -18.344 -37.562 -0.876 1 98.19 63 LEU A O 1
ATOM 503 N N . LEU A 1 64 ? -18.719 -38.781 -2.725 1 97.94 64 LEU A N 1
ATOM 504 C CA . LEU A 1 64 ? -19.734 -39.594 -2.09 1 97.94 64 LEU A CA 1
ATOM 505 C C . LEU A 1 64 ? -19.109 -40.562 -1.095 1 97.94 64 LEU A C 1
ATOM 507 O O . LEU A 1 64 ? -19.812 -41.094 -0.225 1 97.94 64 LEU A O 1
ATOM 511 N N . SER A 1 65 ? -17.844 -40.812 -1.228 1 97.88 65 SER A N 1
ATOM 512 C CA . SER A 1 65 ? -17.156 -41.719 -0.314 1 97.88 65 SER A CA 1
ATOM 513 C C . SER A 1 65 ? -16.828 -41 1.005 1 97.88 65 SER A C 1
ATOM 515 O O . SER A 1 65 ? -16.516 -41.688 1.996 1 97.88 65 SER A O 1
ATOM 517 N N . LEU A 1 66 ? -16.812 -39.75 1.11 1 97.88 66 LEU A N 1
ATOM 518 C CA . LEU A 1 66 ? -16.453 -39 2.303 1 97.88 66 LEU A CA 1
ATOM 519 C C . LEU A 1 66 ? -17.609 -38.938 3.289 1 97.88 66 LEU A C 1
ATOM 521 O O . LEU A 1 66 ? -18.781 -38.938 2.881 1 97.88 66 LEU A O 1
ATOM 525 N N . ASP A 1 67 ? -17.234 -38.906 4.508 1 97.44 67 ASP A N 1
ATOM 526 C CA . ASP A 1 67 ? -18.172 -38.844 5.621 1 97.44 67 ASP A CA 1
ATOM 527 C C . ASP A 1 67 ? -18.172 -37.469 6.266 1 97.44 67 ASP A C 1
ATOM 529 O O . ASP A 1 67 ? -17.156 -37.031 6.809 1 97.44 67 ASP A O 1
ATOM 533 N N . VAL A 1 68 ? -19.359 -36.812 6.285 1 97.75 68 VAL A N 1
ATOM 534 C CA . VAL A 1 68 ? -19.5 -35.5 6.848 1 97.75 68 VAL A CA 1
ATOM 535 C C . VAL A 1 68 ? -19.062 -35.5 8.312 1 97.75 68 VAL A C 1
ATOM 537 O O . VAL A 1 68 ? -18.406 -34.562 8.766 1 97.75 68 VAL A O 1
ATOM 540 N N . ASP A 1 69 ? -19.375 -36.5 9.008 1 98.25 69 ASP A N 1
ATOM 541 C CA . ASP A 1 69 ? -19.062 -36.594 10.438 1 98.25 69 ASP A CA 1
ATOM 542 C C . ASP A 1 69 ? -17.562 -36.75 10.664 1 98.25 69 ASP A C 1
ATOM 544 O O . ASP A 1 69 ? -17.078 -36.594 11.781 1 98.25 69 ASP A O 1
ATOM 548 N N . ARG A 1 70 ? -16.781 -37 9.703 1 98 70 ARG A N 1
ATOM 549 C CA . ARG A 1 70 ? -15.32 -37.031 9.797 1 98 70 ARG A CA 1
ATOM 550 C C . ARG A 1 70 ? -14.727 -35.719 9.281 1 98 70 ARG A C 1
ATOM 552 O O . ARG A 1 70 ? -13.547 -35.438 9.5 1 98 70 ARG A O 1
ATOM 559 N N . LEU A 1 71 ? -15.484 -34.938 8.672 1 97.81 71 LEU A N 1
ATOM 560 C CA . LEU A 1 71 ? -15.023 -33.656 8.148 1 97.81 71 LEU A CA 1
ATOM 561 C C . LEU A 1 71 ? -15.148 -32.562 9.195 1 97.81 71 LEU A C 1
ATOM 563 O O . LEU A 1 71 ? -14.375 -31.594 9.195 1 97.81 71 LEU A O 1
ATOM 567 N N . ILE A 1 72 ? -16.078 -32.719 10.258 1 98 72 ILE A N 1
ATOM 568 C CA . ILE A 1 72 ? -16.359 -31.531 11.055 1 98 72 ILE A CA 1
ATOM 569 C C . ILE A 1 72 ? -16.328 -31.875 12.539 1 98 72 ILE A C 1
ATOM 571 O O . ILE A 1 72 ? -16.953 -31.203 13.352 1 98 72 ILE A O 1
ATOM 575 N N . PRO A 1 73 ? -15.703 -33 12.984 1 97.38 73 PRO A N 1
ATOM 576 C CA . PRO A 1 73 ? -15.688 -33.25 14.422 1 97.38 73 PRO A CA 1
ATOM 577 C C . PRO A 1 73 ? -15.078 -32.125 15.227 1 97.38 73 PRO A C 1
ATOM 579 O O . PRO A 1 73 ? -15.531 -31.828 16.328 1 97.38 73 PRO A O 1
ATOM 582 N N . HIS A 1 74 ? -13.977 -31.5 14.734 1 96 74 HIS A N 1
ATOM 583 C CA . HIS A 1 74 ? -13.305 -30.391 15.414 1 96 74 HIS A CA 1
ATOM 584 C C . HIS A 1 74 ? -14.219 -29.172 15.516 1 96 74 HIS A C 1
ATOM 586 O O . HIS A 1 74 ? -14.133 -28.406 16.484 1 96 74 HIS A O 1
ATOM 592 N N . VAL A 1 75 ? -15.125 -28.969 14.57 1 97.44 75 VAL A N 1
ATOM 593 C CA . VAL A 1 75 ? -16.078 -27.859 14.602 1 97.44 75 VAL A CA 1
ATOM 594 C C . VAL A 1 75 ? -17.016 -28.031 15.789 1 97.44 75 VAL A C 1
ATOM 596 O O . VAL A 1 75 ? -17.281 -27.062 16.516 1 97.44 75 VAL A O 1
ATOM 599 N N . ARG A 1 76 ? -17.516 -29.219 15.914 1 97.31 76 ARG A N 1
ATOM 600 C CA . ARG A 1 76 ? -18.375 -29.547 17.047 1 97.31 76 ARG A CA 1
ATOM 601 C C . ARG A 1 76 ? -17.641 -29.344 18.359 1 97.31 76 ARG A C 1
ATOM 603 O O . ARG A 1 76 ? -18.156 -28.703 19.281 1 97.31 76 ARG A O 1
ATOM 610 N N . ARG A 1 77 ? -16.375 -29.75 18.438 1 96 77 ARG A N 1
ATOM 611 C CA . ARG A 1 77 ? -15.578 -29.641 19.656 1 96 77 ARG A CA 1
ATOM 612 C C . ARG A 1 77 ? -15.312 -28.172 20 1 96 77 ARG A C 1
ATOM 614 O O . ARG A 1 77 ? -15.281 -27.797 21.172 1 96 77 ARG A O 1
ATOM 621 N N . ASN A 1 78 ? -15.102 -27.359 18.984 1 94.38 78 ASN A N 1
ATOM 622 C CA . ASN A 1 78 ? -14.82 -25.938 19.172 1 94.38 78 ASN A CA 1
ATOM 623 C C . ASN A 1 78 ? -15.922 -25.25 19.969 1 94.38 78 ASN A C 1
ATOM 625 O O . ASN A 1 78 ? -15.672 -24.25 20.641 1 94.38 78 ASN A O 1
ATOM 629 N N . VAL A 1 79 ? -17.141 -25.766 19.891 1 96.5 79 VAL A N 1
ATOM 630 C CA . VAL A 1 79 ? -18.266 -25.094 20.531 1 96.5 79 VAL A CA 1
ATOM 631 C C . VAL A 1 79 ? -18.766 -25.922 21.703 1 96.5 79 VAL A C 1
ATOM 633 O O . VAL A 1 79 ? -19.891 -25.734 22.172 1 96.5 79 VAL A O 1
ATOM 636 N N . GLY A 1 80 ? -18.062 -26.969 22.094 1 95.56 80 GLY A N 1
ATOM 637 C CA . GLY A 1 80 ? -18.359 -27.719 23.297 1 95.56 80 GLY A CA 1
ATOM 638 C C . GLY A 1 80 ? -19.188 -28.969 23.016 1 95.56 80 GLY A C 1
ATOM 639 O O . GLY A 1 80 ? -19.609 -29.656 23.953 1 95.56 80 GLY A O 1
ATOM 640 N N . LEU A 1 81 ? -19.453 -29.328 21.734 1 97.69 81 LEU A N 1
ATOM 641 C CA . LEU A 1 81 ? -20.188 -30.531 21.391 1 97.69 81 LEU A CA 1
ATOM 642 C C . LEU A 1 81 ? -19.234 -31.703 21.156 1 97.69 81 LEU A C 1
ATOM 644 O O . LEU A 1 81 ? -18.047 -31.5 20.953 1 97.69 81 LEU A O 1
ATOM 648 N N . THR A 1 82 ? -19.781 -32.938 21.203 1 97.25 82 THR A N 1
ATOM 649 C CA . THR A 1 82 ? -18.984 -34.125 20.938 1 97.25 82 THR A CA 1
ATOM 650 C C . THR A 1 82 ? -18.859 -34.406 19.438 1 97.25 82 THR A C 1
ATOM 652 O O . THR A 1 82 ? -19.859 -34.344 18.719 1 97.25 82 THR A O 1
ATOM 655 N N . GLY A 1 83 ? -17.672 -34.594 19 1 96.75 83 GLY A N 1
ATOM 656 C CA . GLY A 1 83 ? -17.5 -35.031 17.625 1 96.75 83 GLY A CA 1
ATOM 657 C C . GLY A 1 83 ? -18.156 -36.375 17.328 1 96.75 83 GLY A C 1
ATOM 658 O O . GLY A 1 83 ? -18.125 -37.281 18.172 1 96.75 83 GLY A O 1
ATOM 659 N N . LYS A 1 84 ? -18.688 -36.531 16.156 1 97.69 84 LYS A N 1
ATOM 660 C CA . LYS A 1 84 ? -19.484 -37.719 15.867 1 97.69 84 LYS A CA 1
ATOM 661 C C . LYS A 1 84 ? -18.609 -38.812 15.25 1 97.69 84 LYS A C 1
ATOM 663 O O . LYS A 1 84 ? -19.062 -39.969 15.133 1 97.69 84 LYS A O 1
ATOM 668 N N . ASN A 1 85 ? -17.438 -38.469 14.789 1 97.19 85 ASN A N 1
ATOM 669 C CA . ASN A 1 85 ? -16.453 -39.406 14.258 1 97.19 85 ASN A CA 1
ATOM 670 C C . ASN A 1 85 ? -15.047 -38.844 14.328 1 97.19 85 ASN A C 1
ATOM 672 O O . ASN A 1 85 ? -14.852 -37.719 14.82 1 97.19 85 ASN A O 1
ATOM 676 N N . GLU A 1 86 ? -14.031 -39.625 13.867 1 96.12 86 GLU A N 1
ATOM 677 C CA . GLU A 1 86 ? -12.641 -39.156 13.867 1 96.12 86 GLU A CA 1
ATOM 678 C C . GLU A 1 86 ? -12.344 -38.312 12.625 1 96.12 86 GLU A C 1
ATOM 680 O O . GLU A 1 86 ? -12.883 -38.562 11.547 1 96.12 86 GLU A O 1
ATOM 685 N N . ASN A 1 87 ? -11.461 -37.344 12.805 1 96.81 87 ASN A N 1
ATOM 686 C CA . ASN A 1 87 ? -11.039 -36.5 11.68 1 96.81 87 ASN A CA 1
ATOM 687 C C . ASN A 1 87 ? -10.273 -37.344 10.641 1 96.81 87 ASN A C 1
ATOM 689 O O . ASN A 1 87 ? -9.688 -38.375 10.961 1 96.81 87 ASN A O 1
ATOM 693 N N . TYR A 1 88 ? -10.305 -36.875 9.43 1 97 88 TYR A N 1
ATOM 694 C CA . TYR A 1 88 ? -9.461 -37.438 8.375 1 97 88 TYR A CA 1
ATOM 695 C C . TYR A 1 88 ? -7.996 -37.094 8.633 1 97 88 TYR A C 1
ATOM 697 O O . TYR A 1 88 ? -7.668 -36.375 9.586 1 97 88 TYR A O 1
ATOM 705 N N . GLY A 1 89 ? -7.102 -37.719 7.828 1 96 89 GLY A N 1
ATOM 706 C CA . GLY A 1 89 ? -5.676 -37.5 8.008 1 96 89 GLY A CA 1
ATOM 707 C C . GLY A 1 89 ? -5.18 -36.219 7.32 1 96 89 GLY A C 1
ATOM 708 O O . GLY A 1 89 ? -5.977 -35.375 6.918 1 96 89 GLY A O 1
ATOM 709 N N . GLY A 1 90 ? -3.859 -36.031 7.238 1 94.19 90 GLY A N 1
ATOM 710 C CA . GLY A 1 90 ? -3.262 -34.812 6.668 1 94.19 90 GLY A CA 1
ATOM 711 C C . GLY A 1 90 ? -3.416 -33.594 7.547 1 94.19 90 GLY A C 1
ATOM 712 O O . GLY A 1 90 ? -3.258 -33.688 8.766 1 94.19 90 GLY A O 1
ATOM 713 N N . TRP A 1 91 ? -3.719 -32.562 6.941 1 91.94 91 TRP A N 1
ATOM 714 C CA . TRP A 1 91 ? -3.842 -31.312 7.68 1 91.94 91 TRP A CA 1
ATOM 715 C C . TRP A 1 91 ? -5.129 -31.281 8.492 1 91.94 91 TRP A C 1
ATOM 717 O O . TRP A 1 91 ? -5.305 -30.422 9.359 1 91.94 91 TRP A O 1
ATOM 727 N N . GLU A 1 92 ? -5.988 -32.219 8.289 1 94.56 92 GLU A N 1
ATOM 728 C CA . GLU A 1 92 ? -7.273 -32.312 8.984 1 94.56 92 GLU A CA 1
ATOM 729 C C . GLU A 1 92 ? -7.145 -33.062 10.297 1 94.56 92 GLU A C 1
ATOM 731 O O . GLU A 1 92 ? -8.094 -33.125 11.078 1 94.56 92 GLU A O 1
ATOM 736 N N . THR A 1 93 ? -5.941 -33.562 10.523 1 93.06 93 THR A N 1
ATOM 737 C CA . THR A 1 93 ? -5.762 -34.438 11.68 1 93.06 93 THR A CA 1
ATOM 738 C C . THR A 1 93 ? -6.254 -33.75 12.953 1 93.06 93 THR A C 1
ATOM 740 O O . THR A 1 93 ? -6.867 -34.406 13.812 1 93.06 93 THR A O 1
ATOM 743 N N . HIS A 1 94 ? -5.957 -32.469 13.102 1 85.88 94 HIS A N 1
ATOM 744 C CA . HIS A 1 94 ? -6.387 -31.719 14.281 1 85.88 94 HIS A CA 1
ATOM 745 C C . HIS A 1 94 ? -7.434 -30.672 13.93 1 85.88 94 HIS A C 1
ATOM 747 O O . HIS A 1 94 ? -7.695 -29.75 14.719 1 85.88 94 HIS A O 1
ATOM 753 N N . GLY A 1 95 ? -8.023 -30.859 12.875 1 88.25 95 GLY A N 1
ATOM 754 C CA . GLY A 1 95 ? -9.023 -29.922 12.406 1 88.25 95 GLY A CA 1
ATOM 755 C C . GLY A 1 95 ? -8.539 -29.047 11.266 1 88.25 95 GLY A C 1
ATOM 756 O O . GLY A 1 95 ? -7.387 -28.609 11.258 1 88.25 95 GLY A O 1
ATOM 757 N N . GLY A 1 96 ? -9.273 -28.859 10.273 1 91.56 96 GLY A N 1
ATOM 758 C CA . GLY A 1 96 ? -8.969 -28.078 9.086 1 91.56 96 GLY A CA 1
ATOM 759 C C . GLY A 1 96 ? -10.203 -27.469 8.438 1 91.56 96 GLY A C 1
ATOM 760 O O . GLY A 1 96 ? -11.25 -27.344 9.086 1 91.56 96 GLY A O 1
ATOM 761 N N . CYS A 1 97 ? -10.031 -26.953 7.246 1 94.44 97 CYS A N 1
ATOM 762 C CA . CYS A 1 97 ? -11.125 -26.234 6.605 1 94.44 97 CYS A CA 1
ATOM 763 C C . CYS A 1 97 ? -11.578 -26.938 5.336 1 94.44 97 CYS A C 1
ATOM 765 O O . CYS A 1 97 ? -12.266 -26.344 4.5 1 94.44 97 CYS A O 1
ATOM 767 N N . THR A 1 98 ? -11.219 -28.219 5.195 1 97.19 98 THR A N 1
ATOM 768 C CA . THR A 1 98 ? -11.578 -28.969 4 1 97.19 98 THR A CA 1
ATOM 769 C C . THR A 1 98 ? -13.094 -29.062 3.85 1 97.19 98 THR A C 1
ATOM 771 O O . THR A 1 98 ? -13.609 -29.125 2.732 1 97.19 98 THR A O 1
ATOM 774 N N . TYR A 1 99 ? -13.812 -29.062 4.969 1 98 99 TYR A N 1
ATOM 775 C CA . TYR A 1 99 ? -15.266 -29.141 4.879 1 98 99 TYR A CA 1
ATOM 776 C C . TYR A 1 99 ? -15.828 -27.953 4.105 1 98 99 TYR A C 1
ATOM 778 O O . TYR A 1 99 ? -16.891 -28.047 3.492 1 98 99 TYR A O 1
ATOM 786 N N . GLY A 1 100 ? -15.172 -26.75 4.117 1 98.44 100 GLY A N 1
ATOM 787 C CA . GLY A 1 100 ? -15.547 -25.656 3.24 1 98.44 100 GLY A CA 1
ATOM 788 C C . GLY A 1 100 ? -15.461 -26.016 1.769 1 98.44 100 GLY A C 1
ATOM 789 O O . GLY A 1 100 ? -16.391 -25.75 1.002 1 98.44 100 GLY A O 1
ATOM 790 N N . HIS A 1 101 ? -14.391 -26.656 1.37 1 98.31 101 HIS A N 1
ATOM 791 C CA . HIS A 1 101 ? -14.203 -27.125 0.001 1 98.31 101 HIS A CA 1
ATOM 792 C C . HIS A 1 101 ? -15.25 -28.188 -0.361 1 98.31 101 HIS A C 1
ATOM 794 O O . HIS A 1 101 ? -15.758 -28.203 -1.482 1 98.31 101 HIS A O 1
ATOM 800 N N . TYR A 1 102 ? -15.453 -29.047 0.584 1 98.5 102 TYR A N 1
ATOM 801 C CA . TYR A 1 102 ? -16.422 -30.109 0.36 1 98.5 102 TYR A CA 1
ATOM 802 C C . TYR A 1 102 ? -17.812 -29.531 0.095 1 98.5 102 TYR A C 1
ATOM 804 O O . TYR A 1 102 ? -18.516 -30 -0.805 1 98.5 102 TYR A O 1
ATOM 812 N N . MET A 1 103 ? -18.188 -28.547 0.861 1 98.81 103 MET A N 1
ATOM 813 C CA . MET A 1 103 ? -19.453 -27.875 0.637 1 98.81 103 MET A CA 1
ATOM 814 C C . MET A 1 103 ? -19.531 -27.297 -0.774 1 98.81 103 MET A C 1
ATOM 816 O O . MET A 1 103 ? -20.5 -27.516 -1.494 1 98.81 103 MET A O 1
ATOM 820 N N . SER A 1 104 ? -18.531 -26.562 -1.174 1 98.62 104 SER A N 1
ATOM 821 C CA . SER A 1 104 ? -18.484 -25.984 -2.514 1 98.62 104 SER A CA 1
ATOM 822 C C . SER A 1 104 ? -18.578 -27.078 -3.584 1 98.62 104 SER A C 1
ATOM 824 O O . SER A 1 104 ? -19.359 -26.953 -4.531 1 98.62 104 SER A O 1
ATOM 826 N N . ALA A 1 105 ? -17.781 -28.109 -3.406 1 98.5 105 ALA A N 1
ATOM 827 C CA . ALA A 1 105 ? -17.719 -29.172 -4.391 1 98.5 105 ALA A CA 1
ATOM 828 C C . ALA A 1 105 ? -19.078 -29.859 -4.543 1 98.5 105 ALA A C 1
ATOM 830 O O . ALA A 1 105 ? -19.547 -30.094 -5.664 1 98.5 105 ALA A O 1
ATOM 831 N N . CYS A 1 106 ? -19.703 -30.188 -3.449 1 98.69 106 CYS A N 1
ATOM 832 C CA . CYS A 1 106 ? -21.016 -30.859 -3.488 1 98.69 106 CYS A CA 1
ATOM 833 C C . CYS A 1 106 ? -22.062 -29.938 -4.102 1 98.69 106 CYS A C 1
ATOM 835 O O . CYS A 1 106 ? -22.922 -30.406 -4.855 1 98.69 106 CYS A O 1
ATOM 837 N N . ALA A 1 107 ? -22.016 -28.672 -3.738 1 98.56 107 ALA A N 1
ATOM 838 C CA . ALA A 1 107 ? -22.953 -27.719 -4.309 1 98.56 107 ALA A CA 1
ATOM 839 C C . ALA A 1 107 ? -22.797 -27.641 -5.824 1 98.56 107 ALA A C 1
ATOM 841 O O . ALA A 1 107 ? -23.797 -27.688 -6.559 1 98.56 107 ALA A O 1
ATOM 842 N N . MET A 1 108 ? -21.625 -27.531 -6.262 1 97.94 108 MET A N 1
ATOM 843 C CA . MET A 1 108 ? -21.359 -27.438 -7.691 1 97.94 108 MET A CA 1
ATOM 844 C C . MET A 1 108 ? -21.703 -28.734 -8.406 1 97.94 108 MET A C 1
ATOM 846 O O . MET A 1 108 ? -22.219 -28.719 -9.523 1 97.94 108 MET A O 1
ATOM 850 N N . MET A 1 109 ? -21.406 -29.844 -7.766 1 97.88 109 MET A N 1
ATOM 851 C CA . MET A 1 109 ? -21.766 -31.141 -8.352 1 97.88 109 MET A CA 1
ATOM 852 C C . MET A 1 109 ? -23.266 -31.281 -8.484 1 97.88 109 MET A C 1
ATOM 854 O O . MET A 1 109 ? -23.766 -31.797 -9.492 1 97.88 109 MET A O 1
ATOM 858 N N . TYR A 1 110 ? -23.984 -30.844 -7.492 1 97.94 110 TYR A N 1
ATOM 859 C CA . TYR A 1 110 ? -25.438 -30.844 -7.57 1 97.94 110 TYR A CA 1
ATOM 860 C C . TYR A 1 110 ? -25.922 -30 -8.742 1 97.94 110 TYR A C 1
ATOM 862 O O . TYR A 1 110 ? -26.766 -30.422 -9.523 1 97.94 110 TYR A O 1
ATOM 870 N N . ALA A 1 111 ? -25.391 -28.828 -8.836 1 96.5 111 ALA A N 1
ATOM 871 C CA . ALA A 1 111 ? -25.781 -27.938 -9.922 1 96.5 111 ALA A CA 1
ATOM 872 C C . ALA A 1 111 ? -25.469 -28.547 -11.281 1 96.5 111 ALA A C 1
ATOM 874 O O . ALA A 1 111 ? -26.266 -28.438 -12.211 1 96.5 111 ALA A O 1
ATOM 875 N N . SER A 1 112 ? -24.359 -29.203 -11.391 1 95.69 112 SER A N 1
ATOM 876 C CA . SER A 1 112 ? -23.844 -29.719 -12.656 1 95.69 112 SER A CA 1
ATOM 877 C C . SER A 1 112 ? -24.594 -31 -13.062 1 95.69 112 SER A C 1
ATOM 879 O O . SER A 1 112 ? -24.75 -31.281 -14.258 1 95.69 112 SER A O 1
ATOM 881 N N . THR A 1 113 ? -25.062 -31.797 -12.047 1 95.25 113 THR A N 1
ATOM 882 C CA . THR A 1 113 ? -25.562 -33.125 -12.375 1 95.25 113 THR A CA 1
ATOM 883 C C . THR A 1 113 ? -27.047 -33.25 -12.031 1 95.25 113 THR A C 1
ATOM 885 O O . THR A 1 113 ? -27.734 -34.156 -12.531 1 95.25 113 THR A O 1
ATOM 888 N N . GLY A 1 114 ? -27.531 -32.438 -11.102 1 95.25 114 GLY A N 1
ATOM 889 C CA . GLY A 1 114 ? -28.906 -32.531 -10.625 1 95.25 114 GLY A CA 1
ATOM 890 C C . GLY A 1 114 ? -29.125 -33.688 -9.656 1 95.25 114 GLY A C 1
ATOM 891 O O . GLY A 1 114 ? -30.25 -33.938 -9.227 1 95.25 114 GLY A O 1
ATOM 892 N N . GLU A 1 115 ? -28.078 -34.344 -9.266 1 97.12 115 GLU A N 1
ATOM 893 C CA . GLU A 1 115 ? -28.219 -35.5 -8.398 1 97.12 115 GLU A CA 1
ATOM 894 C C . GLU A 1 115 ? -28.531 -35.094 -6.965 1 97.12 115 GLU A C 1
ATOM 896 O O . GLU A 1 115 ? -27.688 -34.5 -6.285 1 97.12 115 GLU A O 1
ATOM 901 N N . LYS A 1 116 ? -29.516 -35.562 -6.434 1 97.81 116 LYS A N 1
ATOM 902 C CA . LYS A 1 116 ? -30.094 -35.094 -5.172 1 97.81 116 LYS A CA 1
ATOM 903 C C . LYS A 1 116 ? -29.25 -35.531 -3.984 1 97.81 116 LYS A C 1
ATOM 905 O O . LYS A 1 116 ? -29.266 -34.906 -2.93 1 97.81 116 LYS A O 1
ATOM 910 N N . ILE A 1 117 ? -28.516 -36.594 -4.145 1 98.06 117 ILE A N 1
ATOM 911 C CA . ILE A 1 117 ? -27.703 -37.094 -3.051 1 98.06 117 ILE A CA 1
ATOM 912 C C . ILE A 1 117 ? -26.734 -36.031 -2.557 1 98.06 117 ILE A C 1
ATOM 914 O O . ILE A 1 117 ? -26.453 -35.938 -1.361 1 98.06 117 ILE A O 1
ATOM 918 N N . PHE A 1 118 ? -26.234 -35.25 -3.422 1 98.38 118 PHE A N 1
ATOM 919 C CA . PHE A 1 118 ? -25.328 -34.156 -3.039 1 98.38 118 PHE A CA 1
ATOM 920 C C . PHE A 1 118 ? -26.062 -33.094 -2.238 1 98.38 118 PHE A C 1
ATOM 922 O O . PHE A 1 118 ? -25.547 -32.594 -1.247 1 98.38 118 PHE A O 1
ATOM 929 N N . ARG A 1 119 ? -27.25 -32.75 -2.658 1 98.25 119 ARG A N 1
ATOM 930 C CA . ARG A 1 119 ? -28.047 -31.766 -1.919 1 98.25 119 ARG A CA 1
ATOM 931 C C . ARG A 1 119 ? -28.406 -32.281 -0.535 1 98.25 119 ARG A C 1
ATOM 933 O O . ARG A 1 119 ? -28.391 -31.547 0.445 1 98.25 119 ARG A O 1
ATOM 940 N N . ASP A 1 120 ? -28.734 -33.594 -0.443 1 98.31 120 ASP A N 1
ATOM 941 C CA . ASP A 1 120 ? -29.062 -34.219 0.837 1 98.31 120 ASP A CA 1
ATOM 942 C C . ASP A 1 120 ? -27.891 -34.125 1.81 1 98.31 120 ASP A C 1
ATOM 944 O O . ASP A 1 120 ? -28.078 -33.844 2.992 1 98.31 120 ASP A O 1
ATOM 948 N N . ARG A 1 121 ? -26.734 -34.406 1.318 1 98.12 121 ARG A N 1
ATOM 949 C CA . ARG A 1 121 ? -25.531 -34.312 2.133 1 98.12 121 ARG A CA 1
ATOM 950 C C . ARG A 1 121 ? -25.328 -32.875 2.637 1 98.12 121 ARG A C 1
ATOM 952 O O . ARG A 1 121 ? -24.922 -32.688 3.785 1 98.12 121 ARG A O 1
ATOM 959 N N . LEU A 1 122 ? -25.547 -31.953 1.789 1 98.81 122 LEU A N 1
ATOM 960 C CA . LEU A 1 122 ? -25.406 -30.547 2.152 1 98.81 122 LEU A CA 1
ATOM 961 C C . LEU A 1 122 ? -26.422 -30.141 3.219 1 98.81 122 LEU A C 1
ATOM 963 O O . LEU A 1 122 ? -26.094 -29.406 4.148 1 98.81 122 LEU A O 1
ATOM 967 N N . GLU A 1 123 ? -27.656 -30.609 3.076 1 98.75 123 GLU A N 1
ATOM 968 C CA . GLU A 1 123 ? -28.688 -30.328 4.074 1 98.75 123 GLU A CA 1
ATOM 969 C C . GLU A 1 123 ? -28.297 -30.875 5.441 1 98.75 123 GLU A C 1
ATOM 971 O O . GLU A 1 123 ? -28.453 -30.203 6.457 1 98.75 123 GLU A O 1
ATOM 976 N N . TYR A 1 124 ? -27.797 -32.062 5.406 1 98.69 124 TYR A N 1
ATOM 977 C CA . TYR A 1 124 ? -27.312 -32.656 6.652 1 98.69 124 TYR A CA 1
ATOM 978 C C . TYR A 1 124 ? -26.203 -31.812 7.254 1 98.69 124 TYR A C 1
ATOM 980 O O . TYR A 1 124 ? -26.203 -31.531 8.453 1 98.69 124 TYR A O 1
ATOM 988 N N . MET A 1 125 ? -25.25 -31.453 6.473 1 98.69 125 MET A N 1
ATOM 989 C CA . MET A 1 125 ? -24.141 -30.641 6.941 1 98.69 125 MET A CA 1
ATOM 990 C C . MET A 1 125 ? -24.625 -29.312 7.492 1 98.69 125 MET A C 1
ATOM 992 O O . MET A 1 125 ? -24.141 -28.828 8.516 1 98.69 125 MET A O 1
ATOM 996 N N . MET A 1 126 ? -25.609 -28.656 6.805 1 98.81 126 MET A N 1
ATOM 997 C CA . MET A 1 126 ? -26.172 -27.391 7.277 1 98.81 126 MET A CA 1
ATOM 998 C C . MET A 1 126 ? -26.812 -27.578 8.648 1 98.81 126 MET A C 1
ATOM 1000 O O . MET A 1 126 ? -26.688 -26.703 9.516 1 98.81 126 MET A O 1
ATOM 1004 N N . ASP A 1 127 ? -27.531 -28.672 8.812 1 98.69 127 ASP A N 1
ATOM 1005 C CA . ASP A 1 127 ? -28.141 -28.938 10.109 1 98.69 127 ASP A CA 1
ATOM 1006 C C . ASP A 1 127 ? -27.078 -29.047 11.203 1 98.69 127 ASP A C 1
ATOM 1008 O O . ASP A 1 127 ? -27.25 -28.5 12.297 1 98.69 127 ASP A O 1
ATOM 1012 N N . GLU A 1 128 ? -26.031 -29.766 10.922 1 98.62 128 GLU A N 1
ATOM 1013 C CA . GLU A 1 128 ? -24.938 -29.938 11.883 1 98.62 128 GLU A CA 1
ATOM 1014 C C . GLU A 1 128 ? -24.281 -28.609 12.211 1 98.62 128 GLU A C 1
ATOM 1016 O O . GLU A 1 128 ? -24.016 -28.312 13.375 1 98.62 128 GLU A O 1
ATOM 1021 N N . LEU A 1 129 ? -23.953 -27.812 11.227 1 98.81 129 LEU A N 1
ATOM 1022 C CA . LEU A 1 129 ? -23.281 -26.516 11.43 1 98.81 129 LEU A CA 1
ATOM 1023 C C . LEU A 1 129 ? -24.203 -25.547 12.172 1 98.81 129 LEU A C 1
ATOM 1025 O O . LEU A 1 129 ? -23.734 -24.75 12.984 1 98.81 129 LEU A O 1
ATOM 1029 N N . LYS A 1 130 ? -25.516 -25.609 11.805 1 98.62 130 LYS A N 1
ATOM 1030 C CA . LYS A 1 130 ? -26.469 -24.766 12.508 1 98.62 130 LYS A CA 1
ATOM 1031 C C . LYS A 1 130 ? -26.531 -25.109 13.992 1 98.62 130 LYS A C 1
ATOM 1033 O O . LYS A 1 130 ? -26.625 -24.219 14.844 1 98.62 130 LYS A O 1
ATOM 1038 N N . GLU A 1 131 ? -26.547 -26.375 14.289 1 98.38 131 GLU A N 1
ATOM 1039 C CA . GLU A 1 131 ? -26.5 -26.797 15.68 1 98.38 131 GLU A CA 1
ATOM 1040 C C . GLU A 1 131 ? -25.281 -26.234 16.391 1 98.38 131 GLU A C 1
ATOM 1042 O O . GLU A 1 131 ? -25.375 -25.766 17.531 1 98.38 131 GLU A O 1
ATOM 1047 N N . CYS A 1 132 ? -24.109 -26.312 15.758 1 98.38 132 CYS A N 1
ATOM 1048 C CA . CYS A 1 132 ? -22.891 -25.75 16.312 1 98.38 132 CYS A CA 1
ATOM 1049 C C . CYS A 1 132 ? -23.031 -24.25 16.531 1 98.38 132 CYS A C 1
ATOM 1051 O O . CYS A 1 132 ? -22.641 -23.719 17.578 1 98.38 132 CYS A O 1
ATOM 1053 N N . GLN A 1 133 ? -23.562 -23.547 15.523 1 98.44 133 GLN A N 1
ATOM 1054 C CA . GLN A 1 133 ? -23.734 -22.094 15.578 1 98.44 133 GLN A CA 1
ATOM 1055 C C . GLN A 1 133 ? -24.625 -21.672 16.734 1 98.44 133 GLN A C 1
ATOM 1057 O O . GLN A 1 133 ? -24.406 -20.641 17.359 1 98.44 133 GLN A O 1
ATOM 1062 N N . GLN A 1 134 ? -25.594 -22.438 17.109 1 97.62 134 GLN A N 1
ATOM 1063 C CA . GLN A 1 134 ? -26.578 -22.141 18.156 1 97.62 134 GLN A CA 1
ATOM 1064 C C . GLN A 1 134 ? -25.938 -22.266 19.531 1 97.62 134 GLN A C 1
ATOM 1066 O O . GLN A 1 134 ? -26.516 -21.812 20.531 1 97.62 134 GLN A O 1
ATOM 1071 N N . GLN A 1 135 ? -24.75 -22.797 19.594 1 97.19 135 GLN A N 1
ATOM 1072 C CA . GLN A 1 135 ? -24.094 -22.984 20.891 1 97.19 135 GLN A CA 1
ATOM 1073 C C . GLN A 1 135 ? -23.375 -21.703 21.328 1 97.19 135 GLN A C 1
ATOM 1075 O O . GLN A 1 135 ? -22.938 -21.594 22.469 1 97.19 135 GLN A O 1
ATOM 1080 N N . THR A 1 136 ? -23.188 -20.766 20.453 1 95.94 136 THR A N 1
ATOM 1081 C CA . THR A 1 136 ? -22.453 -19.531 20.75 1 95.94 136 THR A CA 1
ATOM 1082 C C . THR A 1 136 ? -23.359 -18.312 20.562 1 95.94 136 THR A C 1
ATOM 1084 O O . THR A 1 136 ? -24.219 -18.312 19.672 1 95.94 136 THR A O 1
ATOM 1087 N N . GLN A 1 137 ? -23.188 -17.25 21.219 1 93.75 137 GLN A N 1
ATOM 1088 C CA . GLN A 1 137 ? -24.031 -16.047 21.188 1 93.75 137 GLN A CA 1
ATOM 1089 C C . GLN A 1 137 ? -23.828 -15.273 19.891 1 93.75 137 GLN A C 1
ATOM 1091 O O . GLN A 1 137 ? -24.781 -14.727 19.328 1 93.75 137 GLN A O 1
ATOM 1096 N N . ASP A 1 138 ? -22.641 -15.242 19.375 1 93.75 138 ASP A N 1
ATOM 1097 C CA . ASP A 1 138 ? -22.328 -14.438 18.188 1 93.75 138 ASP A CA 1
ATOM 1098 C C . ASP A 1 138 ? -22.438 -15.281 16.922 1 93.75 138 ASP A C 1
ATOM 1100 O O . ASP A 1 138 ? -22.219 -14.773 15.82 1 93.75 138 ASP A O 1
ATOM 1104 N N . GLY A 1 139 ? -22.688 -16.578 17.094 1 96.56 139 GLY A N 1
ATOM 1105 C CA . GLY A 1 139 ? -22.859 -17.469 15.945 1 96.56 139 GLY A CA 1
ATOM 1106 C C . GLY A 1 139 ? -21.547 -17.984 15.398 1 96.56 139 GLY A C 1
ATOM 1107 O O . GLY A 1 139 ? -21.516 -18.672 14.383 1 96.56 139 GLY A O 1
ATOM 1108 N N . TRP A 1 140 ? -20.406 -17.672 16.062 1 97.19 140 TRP A N 1
ATOM 1109 C CA . TRP A 1 140 ? -19.094 -18.109 15.578 1 97.19 140 TRP A CA 1
ATOM 1110 C C . TRP A 1 140 ? -18.844 -19.562 15.977 1 97.19 140 TRP A C 1
ATOM 1112 O O . TRP A 1 140 ? -18.969 -19.938 17.141 1 97.19 140 TRP A O 1
ATOM 1122 N N . PHE A 1 141 ? -18.453 -20.453 14.984 1 97.44 141 PHE A N 1
ATOM 1123 C CA . PHE A 1 141 ? -18.188 -21.844 15.32 1 97.44 141 PHE A CA 1
ATOM 1124 C C . PHE A 1 141 ? -16.875 -22.312 14.672 1 97.44 141 PHE A C 1
ATOM 1126 O O . PHE A 1 141 ? -16.469 -23.453 14.859 1 97.44 141 PHE A O 1
ATOM 1133 N N . ILE A 1 142 ? -16.188 -21.469 13.82 1 96.31 142 ILE A N 1
ATOM 1134 C CA . ILE A 1 142 ? -15.047 -21.875 12.992 1 96.31 142 ILE A CA 1
ATOM 1135 C C . ILE A 1 142 ? -13.844 -22.188 13.883 1 96.31 142 ILE A C 1
ATOM 1137 O O . ILE A 1 142 ? -13.047 -23.062 13.57 1 96.31 142 ILE A O 1
ATOM 1141 N N . SER A 1 143 ? -13.68 -21.453 14.969 1 93.81 143 SER A N 1
ATOM 1142 C CA . SER A 1 143 ? -12.586 -21.656 15.906 1 93.81 143 SER A CA 1
ATOM 1143 C C . SER A 1 143 ? -13.055 -21.516 17.344 1 93.81 143 SER A C 1
ATOM 1145 O O . SER A 1 143 ? -14.211 -21.156 17.594 1 93.81 143 SER A O 1
ATOM 1147 N N . GLY A 1 144 ? -12.156 -21.812 18.266 1 91.25 144 GLY A N 1
ATOM 1148 C CA . GLY A 1 144 ? -12.477 -21.672 19.688 1 91.25 144 GLY A CA 1
ATOM 1149 C C . GLY A 1 144 ? -12.281 -20.266 20.203 1 91.25 144 GLY A C 1
ATOM 1150 O O . GLY A 1 144 ? -12.016 -19.344 19.438 1 91.25 144 GLY A O 1
ATOM 1151 N N . GLU A 1 145 ? -12.43 -20.062 21.453 1 90 145 GLU A N 1
ATOM 1152 C CA . GLU A 1 145 ? -12.398 -18.75 22.094 1 90 145 GLU A CA 1
ATOM 1153 C C . GLU A 1 145 ? -11.008 -18.141 22.031 1 90 145 GLU A C 1
ATOM 1155 O O . GLU A 1 145 ? -10.867 -16.922 21.906 1 90 145 GLU A O 1
ATOM 1160 N N . ARG A 1 146 ? -10.047 -18.938 22.141 1 89.38 146 ARG A N 1
ATOM 1161 C CA . ARG A 1 146 ? -8.68 -18.438 22.109 1 89.38 146 ARG A CA 1
ATOM 1162 C C . ARG A 1 146 ? -8.398 -17.734 20.781 1 89.38 146 ARG A C 1
ATOM 1164 O O . ARG A 1 146 ? -7.781 -16.672 20.75 1 89.38 146 ARG A O 1
ATOM 1171 N N . ALA A 1 147 ? -8.758 -18.359 19.719 1 91.44 147 ALA A N 1
ATOM 1172 C CA . ALA A 1 147 ? -8.57 -17.766 18.391 1 91.44 147 ALA A CA 1
ATOM 1173 C C . ALA A 1 147 ? -9.359 -16.469 18.266 1 91.44 147 ALA A C 1
ATOM 1175 O O . ALA A 1 147 ? -8.875 -15.5 17.672 1 91.44 147 ALA A O 1
ATOM 1176 N N . LYS A 1 148 ? -10.516 -16.328 18.844 1 91.88 148 LYS A N 1
ATOM 1177 C CA . LYS A 1 148 ? -11.336 -15.125 18.812 1 91.88 148 LYS A CA 1
ATOM 1178 C C . LYS A 1 148 ? -10.625 -13.961 19.484 1 91.88 148 LYS A C 1
ATOM 1180 O O . LYS A 1 148 ? -10.727 -12.82 19.031 1 91.88 148 LYS A O 1
ATOM 1185 N N . GLU A 1 149 ? -9.969 -14.328 20.5 1 93.81 149 GLU A N 1
ATOM 1186 C CA . GLU A 1 149 ? -9.219 -13.297 21.219 1 93.81 149 GLU A CA 1
ATOM 1187 C C . GLU A 1 149 ? -8.133 -12.695 20.328 1 93.81 149 GLU A C 1
ATOM 1189 O O . GLU A 1 149 ? -7.863 -11.492 20.391 1 93.81 149 GLU A O 1
ATOM 1194 N N . GLY A 1 150 ? -7.512 -13.547 19.547 1 94.38 150 GLY A N 1
ATOM 1195 C CA . GLY A 1 150 ? -6.516 -13.055 18.609 1 94.38 150 GLY A CA 1
ATOM 1196 C C . GLY A 1 150 ? -7.074 -12.047 17.625 1 94.38 150 GLY A C 1
ATOM 1197 O O . GLY A 1 150 ? -6.414 -11.062 17.297 1 94.38 150 GLY A O 1
ATOM 1198 N N . TYR A 1 151 ? -8.297 -12.266 17.203 1 95.06 151 TYR A N 1
ATOM 1199 C CA . TYR A 1 151 ? -8.953 -11.32 16.312 1 95.06 151 TYR A CA 1
ATOM 1200 C C . TYR A 1 151 ? -9.297 -10.023 17.031 1 95.06 151 TYR A C 1
ATOM 1202 O O . TYR A 1 151 ? -9.117 -8.93 16.5 1 95.06 151 TYR A O 1
ATOM 1210 N N . ARG A 1 152 ? -9.734 -10.133 18.266 1 94.69 152 ARG A N 1
ATOM 1211 C CA . ARG A 1 152 ? -10.188 -8.984 19.047 1 94.69 152 ARG A CA 1
ATOM 1212 C C . ARG A 1 152 ? -9.023 -8.078 19.422 1 94.69 152 ARG A C 1
ATOM 1214 O O . ARG A 1 152 ? -9.203 -6.887 19.672 1 94.69 152 ARG A O 1
ATOM 1221 N N . LYS A 1 153 ? -7.828 -8.641 19.469 1 95.56 153 LYS A N 1
ATOM 1222 C CA . LYS A 1 153 ? -6.645 -7.828 19.734 1 95.56 153 LYS A CA 1
ATOM 1223 C C . LYS A 1 153 ? -6.484 -6.727 18.688 1 95.56 153 LYS A C 1
ATOM 1225 O O . LYS A 1 153 ? -5.945 -5.656 18.969 1 95.56 153 LYS A O 1
ATOM 1230 N N . LEU A 1 154 ? -6.961 -6.953 17.469 1 94.5 154 LEU A N 1
ATOM 1231 C CA . LEU A 1 154 ? -6.945 -5.934 16.438 1 94.5 154 LEU A CA 1
ATOM 1232 C C . LEU A 1 154 ? -7.781 -4.727 16.844 1 94.5 154 LEU A C 1
ATOM 1234 O O . LEU A 1 154 ? -7.406 -3.584 16.562 1 94.5 154 LEU A O 1
ATOM 1238 N N . LEU A 1 155 ? -8.93 -4.98 17.5 1 93.06 155 LEU A N 1
ATOM 1239 C CA . LEU A 1 155 ? -9.812 -3.912 17.969 1 93.06 155 LEU A CA 1
ATOM 1240 C C . LEU A 1 155 ? -9.141 -3.086 19.062 1 93.06 155 LEU A C 1
ATOM 1242 O O . LEU A 1 155 ? -9.469 -1.915 19.25 1 93.06 155 LEU A O 1
ATOM 1246 N N . HIS A 1 156 ? -8.18 -3.721 19.656 1 92.19 156 HIS A N 1
ATOM 1247 C CA . HIS A 1 156 ? -7.48 -3.051 20.75 1 92.19 156 HIS A CA 1
ATOM 1248 C C . HIS A 1 156 ? -6.184 -2.42 20.266 1 92.19 156 HIS A C 1
ATOM 1250 O O . HIS A 1 156 ? -5.398 -1.903 21.062 1 92.19 156 HIS A O 1
ATOM 1256 N N . GLY A 1 157 ? -5.934 -2.533 19.047 1 93.25 157 GLY A N 1
ATOM 1257 C CA . GLY A 1 157 ? -4.785 -1.864 18.453 1 93.25 157 GLY A CA 1
ATOM 1258 C C . GLY A 1 157 ? -3.498 -2.654 18.594 1 93.25 157 GLY A C 1
ATOM 1259 O O . GLY A 1 157 ? -2.418 -2.072 18.719 1 93.25 157 GLY A O 1
ATOM 1260 N N . GLU A 1 158 ? -3.596 -4.023 18.609 1 95.69 158 GLU A N 1
ATOM 1261 C CA . GLU A 1 158 ? -2.418 -4.867 18.812 1 95.69 158 GLU A CA 1
ATOM 1262 C C . GLU A 1 158 ? -2.301 -5.906 17.703 1 95.69 158 GLU A C 1
ATOM 1264 O O . GLU A 1 158 ? -3.283 -6.566 17.344 1 95.69 158 GLU A O 1
ATOM 1269 N N . VAL A 1 159 ? -1.113 -6.078 17.141 1 96.88 159 VAL A N 1
ATOM 1270 C CA . VAL A 1 159 ? -0.805 -7.113 16.156 1 96.88 159 VAL A CA 1
ATOM 1271 C C . VAL A 1 159 ? 0.596 -7.668 16.406 1 96.88 159 VAL A C 1
ATOM 1273 O O . VAL A 1 159 ? 1.548 -6.902 16.594 1 96.88 159 VAL A O 1
ATOM 1276 N N . PHE A 1 160 ? 0.714 -8.945 16.516 1 97.25 160 PHE A N 1
ATOM 1277 C CA . PHE A 1 160 ? 2.004 -9.625 16.594 1 97.25 160 PHE A CA 1
ATOM 1278 C C . PHE A 1 160 ? 2.207 -10.555 15.406 1 97.25 160 PHE A C 1
ATOM 1280 O O . PHE A 1 160 ? 1.472 -11.531 15.234 1 97.25 160 PHE A O 1
ATOM 1287 N N . LEU A 1 161 ? 3.154 -10.227 14.492 1 96.75 161 LEU A N 1
ATOM 1288 C CA . LEU A 1 161 ? 3.547 -11.023 13.336 1 96.75 161 LEU A CA 1
ATOM 1289 C C . LEU A 1 161 ? 4.805 -11.828 13.633 1 96.75 161 LEU A C 1
ATOM 1291 O O . LEU A 1 161 ? 5.785 -11.297 14.156 1 96.75 161 LEU A O 1
ATOM 1295 N N . ASN A 1 162 ? 4.809 -13.133 13.32 1 96 162 ASN A N 1
ATOM 1296 C CA . ASN A 1 162 ? 5.977 -13.977 13.562 1 96 162 ASN A CA 1
ATOM 1297 C C . ASN A 1 162 ? 5.914 -15.266 12.75 1 96 162 ASN A C 1
ATOM 1299 O O . ASN A 1 162 ? 5.129 -15.375 11.805 1 96 162 ASN A O 1
ATOM 1303 N N . ARG A 1 163 ? 6.91 -16.219 12.953 1 94.25 163 ARG A N 1
ATOM 1304 C CA . ARG A 1 163 ? 7.055 -17.516 12.273 1 94.25 163 ARG A CA 1
ATOM 1305 C C . ARG A 1 163 ? 7.32 -17.312 10.781 1 94.25 163 ARG A C 1
ATOM 1307 O O . ARG A 1 163 ? 6.547 -17.781 9.945 1 94.25 163 ARG A O 1
ATOM 1314 N N . PRO A 1 164 ? 8.398 -16.656 10.555 1 92.44 164 PRO A N 1
ATOM 1315 C CA . PRO A 1 164 ? 8.727 -16.375 9.156 1 92.44 164 PRO A CA 1
ATOM 1316 C C . PRO A 1 164 ? 8.969 -17.656 8.352 1 92.44 164 PRO A C 1
ATOM 1318 O O . PRO A 1 164 ? 9.508 -18.641 8.875 1 92.44 164 PRO A O 1
ATOM 1321 N N . ASP A 1 165 ? 8.586 -17.609 7.113 1 88.38 165 ASP A N 1
ATOM 1322 C CA . ASP A 1 165 ? 8.852 -18.719 6.211 1 88.38 165 ASP A CA 1
ATOM 1323 C C . ASP A 1 165 ? 10.211 -18.578 5.543 1 88.38 165 ASP A C 1
ATOM 1325 O O . ASP A 1 165 ? 11.078 -17.844 6.039 1 88.38 165 ASP A O 1
ATOM 1329 N N . GLU A 1 166 ? 10.508 -19.297 4.469 1 81.56 166 GLU A N 1
ATOM 1330 C CA . GLU A 1 166 ? 11.812 -19.344 3.818 1 81.56 166 GLU A CA 1
ATOM 1331 C C . GLU A 1 166 ? 12.164 -18.016 3.166 1 81.56 166 GLU A C 1
ATOM 1333 O O . GLU A 1 166 ? 13.336 -17.719 2.934 1 81.56 166 GLU A O 1
ATOM 1338 N N . THR A 1 167 ? 11.156 -17.219 2.85 1 84.44 167 THR A N 1
ATOM 1339 C CA . THR A 1 167 ? 11.398 -15.906 2.277 1 84.44 167 THR A CA 1
ATOM 1340 C C . THR A 1 167 ? 11.203 -14.812 3.326 1 84.44 167 THR A C 1
ATOM 1342 O O . THR A 1 167 ? 11.094 -13.633 2.988 1 84.44 167 THR A O 1
ATOM 1345 N N . LYS A 1 168 ? 10.984 -15.227 4.602 1 87.31 168 LYS A N 1
ATOM 1346 C CA . LYS A 1 168 ? 10.867 -14.367 5.777 1 87.31 168 LYS A CA 1
ATOM 1347 C C . LYS A 1 168 ? 9.492 -13.711 5.836 1 87.31 168 LYS A C 1
ATOM 1349 O O . LYS A 1 168 ? 9.289 -12.742 6.574 1 87.31 168 LYS A O 1
ATOM 1354 N N . GLN A 1 169 ? 8.594 -14.156 5.055 1 89.94 169 GLN A N 1
ATOM 1355 C CA . GLN A 1 169 ? 7.203 -13.719 5.148 1 89.94 169 GLN A CA 1
ATOM 1356 C C . GLN A 1 169 ? 6.523 -14.312 6.383 1 89.94 169 GLN A C 1
ATOM 1358 O O . GLN A 1 169 ? 6.684 -15.5 6.68 1 89.94 169 GLN A O 1
ATOM 1363 N N . PRO A 1 170 ? 5.809 -13.461 7.125 1 92.25 170 PRO A N 1
ATOM 1364 C CA . PRO A 1 170 ? 5.16 -14.031 8.305 1 92.25 170 PRO A CA 1
ATOM 1365 C C . PRO A 1 170 ? 4.043 -15.008 7.953 1 92.25 170 PRO A C 1
ATOM 1367 O O . PRO A 1 170 ? 3.309 -14.789 6.988 1 92.25 170 PRO A O 1
ATOM 1370 N N . TRP A 1 171 ? 3.939 -16.062 8.828 1 92.88 171 TRP A N 1
ATOM 1371 C CA . TRP A 1 171 ? 2.885 -17.062 8.664 1 92.88 171 TRP A CA 1
ATOM 1372 C C . TRP A 1 171 ? 1.828 -16.922 9.75 1 92.88 171 TRP A C 1
ATOM 1374 O O . TRP A 1 171 ? 0.81 -17.625 9.727 1 92.88 171 TRP A O 1
ATOM 1384 N N . ASN A 1 172 ? 2.135 -16.031 10.727 1 94.94 172 ASN A N 1
ATOM 1385 C CA . ASN A 1 172 ? 1.283 -15.969 11.906 1 94.94 172 ASN A CA 1
ATOM 1386 C C . ASN A 1 172 ? 1.043 -14.531 12.359 1 94.94 172 ASN A C 1
ATOM 1388 O O . ASN A 1 172 ? 1.968 -13.711 12.367 1 94.94 172 ASN A O 1
ATOM 1392 N N . TYR A 1 173 ? -0.175 -14.195 12.617 1 95.25 173 TYR A N 1
ATOM 1393 C CA . TYR A 1 173 ? -0.471 -12.961 13.344 1 95.25 173 TYR A CA 1
ATOM 1394 C C . TYR A 1 173 ? -1.335 -13.242 14.562 1 95.25 173 TYR A C 1
ATOM 1396 O O . TYR A 1 173 ? -2.312 -13.984 14.484 1 95.25 173 TYR A O 1
ATOM 1404 N N . ASN A 1 174 ? -1.035 -12.805 15.703 1 96.5 174 ASN A N 1
ATOM 1405 C CA . ASN A 1 174 ? -1.739 -12.883 16.984 1 96.5 174 ASN A CA 1
ATOM 1406 C C . ASN A 1 174 ? -2.061 -14.32 17.359 1 96.5 174 ASN A C 1
ATOM 1408 O O . ASN A 1 174 ? -3.18 -14.625 17.781 1 96.5 174 ASN A O 1
ATOM 1412 N N . GLN A 1 175 ? -1.223 -15.281 16.953 1 93.56 175 GLN A N 1
ATOM 1413 C CA . GLN A 1 175 ? -1.273 -16.688 17.297 1 93.56 175 GLN A CA 1
ATOM 1414 C C . GLN A 1 175 ? -2.41 -17.406 16.562 1 93.56 175 GLN A C 1
ATOM 1416 O O . GLN A 1 175 ? -2.916 -18.422 17.031 1 93.56 175 GLN A O 1
ATOM 1421 N N . ASN A 1 176 ? -2.824 -16.844 15.469 1 94.19 176 ASN A N 1
ATOM 1422 C CA . ASN A 1 176 ? -3.926 -17.438 14.719 1 94.19 176 ASN A CA 1
ATOM 1423 C C . ASN A 1 176 ? -3.441 -18.062 13.414 1 94.19 176 ASN A C 1
ATOM 1425 O O . ASN A 1 176 ? -4.25 -18.5 12.594 1 94.19 176 ASN A O 1
ATOM 1429 N N . GLY A 1 177 ? -2.094 -18.078 13.203 1 92.56 177 GLY A N 1
ATOM 1430 C CA . GLY A 1 177 ? -1.605 -18.578 11.93 1 92.56 177 GLY A CA 1
ATOM 1431 C C . GLY A 1 177 ? -2.211 -17.859 10.734 1 92.56 177 GLY A C 1
ATOM 1432 O O . GLY A 1 177 ? -2.439 -16.656 10.781 1 92.56 177 GLY A O 1
ATOM 1433 N N . ASN A 1 178 ? -2.354 -18.531 9.602 1 88.88 178 ASN A N 1
ATOM 1434 C CA . ASN A 1 178 ? -3.004 -17.969 8.422 1 88.88 178 ASN A CA 1
ATOM 1435 C C . ASN A 1 178 ? -4.508 -18.234 8.43 1 88.88 178 ASN A C 1
ATOM 1437 O O . ASN A 1 178 ? -5.07 -18.672 7.426 1 88.88 178 ASN A O 1
ATOM 1441 N N . SER A 1 179 ? -5.148 -17.875 9.43 1 91.25 179 SER A N 1
ATOM 1442 C CA . SER A 1 179 ? -6.52 -18.266 9.742 1 91.25 179 SER A CA 1
ATOM 1443 C C . SER A 1 179 ? -7.5 -17.719 8.711 1 91.25 179 SER A C 1
ATOM 1445 O O . SER A 1 179 ? -8.516 -18.344 8.422 1 91.25 179 SER A O 1
ATOM 1447 N N . TRP A 1 180 ? -7.238 -16.516 8.109 1 96 180 TRP A N 1
ATOM 1448 C CA . TRP A 1 180 ? -8.164 -15.953 7.133 1 96 180 TRP A CA 1
ATOM 1449 C C . TRP A 1 180 ? -8.352 -16.891 5.941 1 96 180 TRP A C 1
ATOM 1451 O O . TRP A 1 180 ? -9.438 -16.969 5.363 1 96 180 TRP A O 1
ATOM 1461 N N . TYR A 1 181 ? -7.32 -17.625 5.633 1 96.31 181 TYR A N 1
ATOM 1462 C CA . TYR A 1 181 ? -7.398 -18.594 4.547 1 96.31 181 TYR A CA 1
ATOM 1463 C C . TYR A 1 181 ? -8.461 -19.641 4.828 1 96.31 181 TYR A C 1
ATOM 1465 O O . TYR A 1 181 ? -9.336 -19.891 3.996 1 96.31 181 TYR A O 1
ATOM 1473 N N . CYS A 1 182 ? -8.375 -20.266 5.992 1 96.06 182 CYS A N 1
ATOM 1474 C CA . CYS A 1 182 ? -9.328 -21.297 6.355 1 96.06 182 CYS A CA 1
ATOM 1475 C C . CYS A 1 182 ? -10.734 -20.734 6.484 1 96.06 182 CYS A C 1
ATOM 1477 O O . CYS A 1 182 ? -11.703 -21.359 6.043 1 96.06 182 CYS A O 1
ATOM 1479 N N . ILE A 1 183 ? -10.836 -19.578 7.078 1 97.75 183 ILE A N 1
ATOM 1480 C CA . ILE A 1 183 ? -12.125 -18.922 7.227 1 97.75 183 ILE A CA 1
ATOM 1481 C C . ILE A 1 183 ? -12.734 -18.656 5.852 1 97.75 183 ILE A C 1
ATOM 1483 O O . ILE A 1 183 ? -13.93 -18.891 5.641 1 97.75 183 ILE A O 1
ATOM 1487 N N . HIS A 1 184 ? -11.938 -18.219 4.953 1 98.38 184 HIS A N 1
ATOM 1488 C CA . HIS A 1 184 ? -12.383 -17.984 3.582 1 98.38 184 HIS A CA 1
ATOM 1489 C C . HIS A 1 184 ? -13.031 -19.234 2.996 1 98.38 184 HIS A C 1
ATOM 1491 O O . HIS A 1 184 ? -14.078 -19.156 2.354 1 98.38 184 HIS A O 1
ATOM 1497 N N . LYS A 1 185 ? -12.391 -20.375 3.188 1 98.25 185 LYS A N 1
ATOM 1498 C CA . LYS A 1 185 ? -12.914 -21.609 2.604 1 98.25 185 LYS A CA 1
ATOM 1499 C C . LYS A 1 185 ? -14.289 -21.953 3.18 1 98.25 185 LYS A C 1
ATOM 1501 O O . LYS A 1 185 ? -15.18 -22.406 2.455 1 98.25 185 LYS A O 1
ATOM 1506 N N . VAL A 1 186 ? -14.445 -21.719 4.414 1 98.56 186 VAL A N 1
ATOM 1507 C CA . VAL A 1 186 ? -15.719 -22 5.062 1 98.56 186 VAL A CA 1
ATOM 1508 C C . VAL A 1 186 ? -16.797 -21.047 4.531 1 98.56 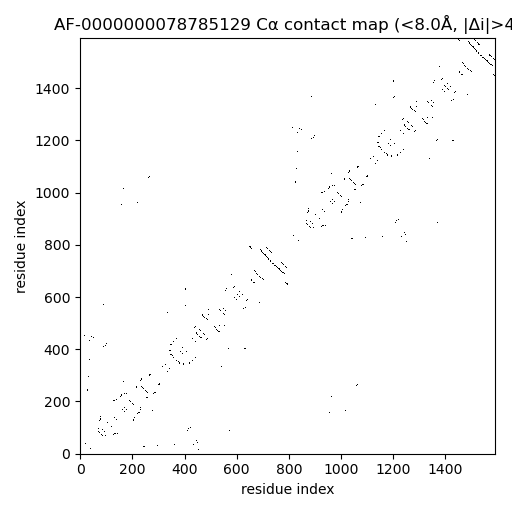186 VAL A C 1
ATOM 1510 O O . VAL A 1 186 ? -17.891 -21.484 4.152 1 98.56 186 VAL A O 1
ATOM 1513 N N . LEU A 1 187 ? -16.469 -19.75 4.484 1 98.81 187 LEU A N 1
ATOM 1514 C CA . LEU A 1 187 ? -17.422 -18.781 3.979 1 98.81 187 LEU A CA 1
ATOM 1515 C C . LEU A 1 187 ? -17.766 -19.062 2.523 1 98.81 187 LEU A C 1
ATOM 1517 O O . LEU A 1 187 ? -18.938 -18.984 2.135 1 98.81 187 LEU A O 1
ATOM 1521 N N . ALA A 1 188 ? -16.781 -19.344 1.729 1 98.62 188 ALA A N 1
ATOM 1522 C CA . ALA A 1 188 ? -17 -19.656 0.32 1 98.62 188 ALA A CA 1
ATOM 1523 C C . ALA A 1 188 ? -17.875 -20.891 0.162 1 98.62 188 ALA A C 1
ATOM 1525 O O . ALA A 1 188 ? -18.734 -20.938 -0.722 1 98.62 188 ALA A O 1
ATOM 1526 N N . GLY A 1 189 ? -17.625 -21.891 1.025 1 98.75 189 GLY A N 1
ATOM 1527 C CA . GLY A 1 189 ? -18.453 -23.078 1.002 1 98.75 189 GLY A CA 1
ATOM 1528 C C . GLY A 1 189 ? -19.922 -22.781 1.271 1 98.75 189 GLY A C 1
ATOM 1529 O O . GLY A 1 189 ? -20.797 -23.25 0.538 1 98.75 189 GLY A O 1
ATOM 1530 N N . LEU A 1 190 ? -20.156 -22.016 2.311 1 98.88 190 LEU A N 1
ATOM 1531 C CA . LEU A 1 190 ? -21.531 -21.641 2.654 1 98.88 190 LEU A CA 1
ATOM 1532 C C . LEU A 1 190 ? -22.156 -20.828 1.54 1 98.88 190 LEU A C 1
ATOM 1534 O O . LEU A 1 190 ? -23.312 -21.047 1.181 1 98.88 190 LEU A O 1
ATOM 1538 N N . ARG A 1 191 ? -21.422 -19.875 1.022 1 98.56 191 ARG A N 1
ATOM 1539 C CA . ARG A 1 191 ? -21.875 -19.078 -0.116 1 98.56 191 ARG A CA 1
ATOM 1540 C C . ARG A 1 191 ? -22.25 -19.984 -1.288 1 98.56 191 ARG A C 1
ATOM 1542 O O . ARG A 1 191 ? -23.312 -19.812 -1.888 1 98.56 191 ARG A O 1
ATOM 1549 N N . ASP A 1 192 ? -21.438 -20.938 -1.618 1 98.44 192 ASP A N 1
ATOM 1550 C CA . ASP A 1 192 ? -21.656 -21.812 -2.77 1 98.44 192 ASP A CA 1
ATOM 1551 C C . ASP A 1 192 ? -22.891 -22.688 -2.557 1 98.44 192 ASP A C 1
ATOM 1553 O O . ASP A 1 192 ? -23.641 -22.953 -3.496 1 98.44 192 ASP A O 1
ATOM 1557 N N . VAL A 1 193 ? -23.078 -23.188 -1.331 1 98.75 193 VAL A N 1
ATOM 1558 C CA . VAL A 1 193 ? -24.266 -23.969 -1.02 1 98.75 193 VAL A CA 1
ATOM 1559 C C . VAL A 1 193 ? -25.531 -23.141 -1.275 1 98.75 193 VAL A C 1
ATOM 1561 O O . VAL A 1 193 ? -26.5 -23.641 -1.843 1 98.75 193 VAL A O 1
ATOM 1564 N N . TYR A 1 194 ? -25.516 -21.922 -0.881 1 98.31 194 TYR A N 1
ATOM 1565 C CA . TYR A 1 194 ? -26.625 -21.016 -1.119 1 98.31 194 TYR A CA 1
ATOM 1566 C C . TYR A 1 194 ? -26.828 -20.766 -2.609 1 98.31 194 TYR A C 1
ATOM 1568 O O . TYR A 1 194 ? -27.938 -20.859 -3.117 1 98.31 194 TYR A O 1
ATOM 1576 N N . LEU A 1 195 ? -25.75 -20.531 -3.328 1 96.38 195 LEU A N 1
ATOM 1577 C CA . LEU A 1 195 ? -25.812 -20.109 -4.723 1 96.38 195 LEU A CA 1
ATOM 1578 C C . LEU A 1 195 ? -26.156 -21.281 -5.633 1 96.38 195 LEU A C 1
ATOM 1580 O O . LEU A 1 195 ? -27.062 -21.188 -6.465 1 96.38 195 LEU A O 1
ATOM 1584 N N . TYR A 1 196 ? -25.5 -22.406 -5.445 1 96.62 196 TYR A N 1
ATOM 1585 C CA . TYR A 1 196 ? -25.562 -23.484 -6.422 1 96.62 196 TYR A CA 1
ATOM 1586 C C . TYR A 1 196 ? -26.625 -24.5 -6.031 1 96.62 196 TYR A C 1
ATOM 1588 O O . TYR A 1 196 ? -27.219 -25.156 -6.895 1 96.62 196 TYR A O 1
ATOM 1596 N N . ALA A 1 197 ? -26.875 -24.656 -4.711 1 97.25 197 ALA A N 1
ATOM 1597 C CA . ALA A 1 197 ? -27.828 -25.672 -4.266 1 97.25 197 ALA A CA 1
ATOM 1598 C C . ALA A 1 197 ? -29.141 -25.031 -3.814 1 97.25 197 ALA A C 1
ATOM 1600 O O . ALA A 1 197 ? -30.125 -25.734 -3.553 1 97.25 197 ALA A O 1
ATOM 1601 N N . GLY A 1 198 ? -29.172 -23.703 -3.646 1 96.19 198 GLY A N 1
ATOM 1602 C CA . GLY A 1 198 ? -30.391 -22.984 -3.293 1 96.19 198 GLY A CA 1
ATOM 1603 C C . GLY A 1 198 ? -30.828 -23.219 -1.86 1 96.19 198 GLY A C 1
ATOM 1604 O O . GLY A 1 198 ? -32 -23.047 -1.53 1 96.19 198 GLY A O 1
ATOM 1605 N N . ILE A 1 199 ? -29.906 -23.641 -1.039 1 98.12 199 ILE A N 1
ATOM 1606 C CA . ILE A 1 199 ? -30.25 -23.938 0.347 1 98.12 199 ILE A CA 1
ATOM 1607 C C . ILE A 1 199 ? -30.172 -22.672 1.183 1 98.12 199 ILE A C 1
ATOM 1609 O O . ILE A 1 199 ? -29.078 -22.219 1.536 1 98.12 199 ILE A O 1
ATOM 1613 N N . GLN A 1 200 ? -31.281 -22.156 1.591 1 97.75 200 GLN A N 1
ATOM 1614 C CA . GLN A 1 200 ? -31.391 -20.875 2.295 1 97.75 200 GLN A CA 1
ATOM 1615 C C . GLN A 1 200 ? -30.688 -20.938 3.648 1 97.75 200 GLN A C 1
ATOM 1617 O O . GLN A 1 200 ? -30.125 -19.938 4.102 1 97.75 200 GLN A O 1
ATOM 1622 N N . LYS A 1 201 ? -30.719 -22.094 4.301 1 98.5 201 LYS A N 1
ATOM 1623 C CA . LYS A 1 201 ? -30.094 -22.266 5.609 1 98.5 201 LYS A CA 1
ATOM 1624 C C . LYS A 1 201 ? -28.609 -21.922 5.566 1 98.5 201 LYS A C 1
ATOM 1626 O O . LYS A 1 201 ? -28.047 -21.438 6.555 1 98.5 201 LYS A O 1
ATOM 1631 N N . ALA A 1 202 ? -27.953 -22.156 4.465 1 98.75 202 ALA A N 1
ATOM 1632 C CA . ALA A 1 202 ? -26.531 -21.828 4.32 1 98.75 202 ALA A CA 1
ATOM 1633 C C . ALA A 1 202 ? -26.312 -20.328 4.461 1 98.75 202 ALA A C 1
ATOM 1635 O O . ALA A 1 202 ? -25.344 -19.891 5.094 1 98.75 202 ALA A O 1
ATOM 1636 N N . LYS A 1 203 ? -27.141 -19.516 3.84 1 98.31 203 LYS A N 1
ATOM 1637 C CA . LYS A 1 203 ? -27.062 -18.062 3.988 1 98.31 203 LYS A CA 1
ATOM 1638 C C . LYS A 1 203 ? -27.281 -17.656 5.441 1 98.31 203 LYS A C 1
ATOM 1640 O O . LYS A 1 203 ? -26.578 -16.766 5.953 1 98.31 203 LYS A O 1
ATOM 1645 N N . GLU A 1 204 ? -28.234 -18.281 6.098 1 98.31 204 GLU A N 1
ATOM 1646 C CA . GLU A 1 204 ? -28.547 -17.969 7.488 1 98.31 204 GLU A CA 1
ATOM 1647 C C . GLU A 1 204 ? -27.344 -18.234 8.391 1 98.31 204 GLU A C 1
ATOM 1649 O O . GLU A 1 204 ? -27.094 -17.5 9.352 1 98.31 204 GLU A O 1
ATOM 1654 N N . ILE A 1 205 ? -26.641 -19.297 8.094 1 98.81 205 ILE A N 1
ATOM 1655 C CA . ILE A 1 205 ? -25.453 -19.656 8.859 1 98.81 205 ILE A CA 1
ATOM 1656 C C . ILE A 1 205 ? -24.312 -18.688 8.523 1 98.81 205 ILE A C 1
ATOM 1658 O O . ILE A 1 205 ? -23.547 -18.281 9.406 1 98.81 205 ILE A O 1
ATOM 1662 N N . LEU A 1 206 ? -24.172 -18.266 7.262 1 98.81 206 LEU A N 1
ATOM 1663 C CA . LEU A 1 206 ? -23.094 -17.438 6.734 1 98.81 206 LEU A CA 1
ATOM 1664 C C . LEU A 1 206 ? -23.109 -16.047 7.363 1 98.81 206 LEU A C 1
ATOM 1666 O O . LEU A 1 206 ? -22.062 -15.484 7.672 1 98.81 206 LEU A O 1
ATOM 1670 N N . MET A 1 207 ? -24.25 -15.5 7.629 1 98.38 207 MET A N 1
ATOM 1671 C CA . MET A 1 207 ? -24.391 -14.078 7.918 1 98.38 207 MET A CA 1
ATOM 1672 C C . MET A 1 207 ? -23.781 -13.734 9.273 1 98.38 207 MET A C 1
ATOM 1674 O O . MET A 1 207 ? -22.984 -12.797 9.383 1 98.38 207 MET A O 1
ATOM 1678 N N . PRO A 1 208 ? -24.078 -14.531 10.367 1 98.31 208 PRO A N 1
ATOM 1679 C CA . PRO A 1 208 ? -23.422 -14.188 11.633 1 98.31 208 PRO A CA 1
ATOM 1680 C C . PRO A 1 208 ? -21.906 -14.289 11.57 1 98.31 208 PRO A C 1
ATOM 1682 O O . PRO A 1 208 ? -21.203 -13.508 12.219 1 98.31 208 PRO A O 1
ATOM 1685 N N . LEU A 1 209 ? -21.375 -15.242 10.82 1 98.5 209 LEU A N 1
ATOM 1686 C CA . LEU A 1 209 ? -19.938 -15.352 10.641 1 98.5 209 LEU A CA 1
ATOM 1687 C C . LEU A 1 209 ? -19.375 -14.117 9.953 1 98.5 209 LEU A C 1
ATOM 1689 O O . LEU A 1 209 ? -18.359 -13.562 10.383 1 98.5 209 LEU A O 1
ATOM 1693 N N . ALA A 1 210 ? -20.062 -13.711 8.859 1 98.69 210 ALA A N 1
ATOM 1694 C CA . ALA A 1 210 ? -19.672 -12.516 8.109 1 98.69 210 ALA A CA 1
ATOM 1695 C C . ALA A 1 210 ? -19.734 -11.273 8.984 1 98.69 210 ALA A C 1
ATOM 1697 O O . ALA A 1 210 ? -18.859 -10.406 8.906 1 98.69 210 ALA A O 1
ATOM 1698 N N . ASP A 1 211 ? -20.766 -11.18 9.828 1 98.12 211 ASP A N 1
ATOM 1699 C CA . ASP A 1 211 ? -20.953 -10.031 10.711 1 98.12 211 ASP A CA 1
ATOM 1700 C C . ASP A 1 211 ? -19.797 -9.93 11.711 1 98.12 211 ASP A C 1
ATOM 1702 O O . ASP A 1 211 ? -19.312 -8.836 11.992 1 98.12 211 ASP A O 1
ATOM 1706 N N . PHE A 1 212 ? -19.422 -11.062 12.25 1 97.25 212 PHE A N 1
ATOM 1707 C CA . PHE A 1 212 ? -18.297 -11.078 13.188 1 97.25 212 PHE A CA 1
ATOM 1708 C C . PHE A 1 212 ? -17.031 -10.547 12.531 1 97.25 212 PHE A C 1
ATOM 1710 O O . PHE A 1 212 ? -16.344 -9.703 13.109 1 97.25 212 PHE A O 1
ATOM 1717 N N . ILE A 1 213 ? -16.75 -11 11.359 1 98 213 ILE A N 1
ATOM 1718 C CA . ILE A 1 213 ? -15.547 -10.602 10.641 1 98 213 ILE A CA 1
ATOM 1719 C C . ILE A 1 213 ? -15.625 -9.125 10.273 1 98 213 ILE A C 1
ATOM 1721 O O . ILE A 1 213 ? -14.648 -8.383 10.398 1 98 213 ILE A O 1
ATOM 1725 N N . ALA A 1 214 ? -16.781 -8.664 9.781 1 97.88 214 ALA A N 1
ATOM 1726 C CA . ALA A 1 214 ? -16.984 -7.27 9.422 1 97.88 214 ALA A CA 1
ATOM 1727 C C . ALA A 1 214 ? -16.75 -6.348 10.609 1 97.88 214 ALA A C 1
ATOM 1729 O O . ALA A 1 214 ? -16.141 -5.285 10.469 1 97.88 214 ALA A O 1
ATOM 1730 N N . ASP A 1 215 ? -17.188 -6.793 11.742 1 95.75 215 ASP A N 1
ATOM 1731 C CA . ASP A 1 215 ? -17 -6.008 12.961 1 95.75 215 ASP A CA 1
ATOM 1732 C C . ASP A 1 215 ? -15.508 -5.793 13.242 1 95.75 215 ASP A C 1
ATOM 1734 O O . ASP A 1 215 ? -15.078 -4.672 13.531 1 95.75 215 ASP A O 1
ATOM 1738 N N . ILE A 1 216 ? -14.727 -6.848 13.094 1 96.12 216 ILE A N 1
ATOM 1739 C CA . ILE A 1 216 ? -13.289 -6.773 13.344 1 96.12 216 ILE A CA 1
ATOM 1740 C C . ILE A 1 216 ? -12.633 -5.891 12.289 1 96.12 216 ILE A C 1
ATOM 1742 O O . ILE A 1 216 ? -11.883 -4.969 12.625 1 96.12 216 ILE A O 1
ATOM 1746 N N . ALA A 1 217 ? -12.914 -6.141 11.031 1 97 217 ALA A N 1
ATOM 1747 C CA . ALA A 1 217 ? -12.25 -5.473 9.914 1 97 217 ALA A CA 1
ATOM 1748 C C . ALA A 1 217 ? -12.562 -3.979 9.898 1 97 217 ALA A C 1
ATOM 1750 O O . ALA A 1 217 ? -11.672 -3.152 9.688 1 97 217 ALA A O 1
ATOM 1751 N N . LEU A 1 218 ? -13.797 -3.604 10.148 1 94.38 218 LEU A N 1
ATOM 1752 C CA . LEU A 1 218 ? -14.242 -2.229 9.953 1 94.38 218 LEU A CA 1
ATOM 1753 C C . LEU A 1 218 ? -13.961 -1.389 11.195 1 94.38 218 LEU A C 1
ATOM 1755 O O . LEU A 1 218 ? -13.844 -0.164 11.109 1 94.38 218 LEU A O 1
ATOM 1759 N N . ASN A 1 219 ? -13.82 -2.014 12.344 1 91.38 219 ASN A N 1
ATOM 1760 C CA . ASN A 1 219 ? -13.672 -1.242 13.57 1 91.38 219 ASN A CA 1
ATOM 1761 C C . ASN A 1 219 ? -12.234 -1.265 14.078 1 91.38 219 ASN A C 1
ATOM 1763 O O . ASN A 1 219 ? -11.914 -0.635 15.086 1 91.38 219 ASN A O 1
ATOM 1767 N N . SER A 1 220 ? -11.359 -1.979 13.398 1 93.75 220 SER A N 1
ATOM 1768 C CA . SER A 1 220 ? -9.93 -1.903 13.688 1 93.75 220 SER A CA 1
ATOM 1769 C C . SER A 1 220 ? -9.258 -0.804 12.875 1 93.75 220 SER A C 1
ATOM 1771 O O . SER A 1 220 ? -9.805 -0.35 11.867 1 93.75 220 SER A O 1
ATOM 1773 N N . ASN A 1 221 ? -8.117 -0.37 13.383 1 92.31 221 ASN A N 1
ATOM 1774 C CA . ASN A 1 221 ? -7.34 0.599 12.617 1 92.31 221 ASN A CA 1
ATOM 1775 C C . ASN A 1 221 ? -6.941 0.044 11.25 1 92.31 221 ASN A C 1
ATOM 1777 O O . ASN A 1 221 ? -6.555 -1.121 11.141 1 92.31 221 ASN A O 1
ATOM 1781 N N . LYS A 1 222 ? -7.047 0.865 10.234 1 91.81 222 LYS A N 1
ATOM 1782 C CA . LYS A 1 222 ? -6.832 0.437 8.852 1 91.81 222 LYS A CA 1
ATOM 1783 C C . LYS A 1 222 ? -5.402 -0.053 8.648 1 91.81 222 LYS A C 1
ATOM 1785 O O . LYS A 1 222 ? -5.18 -1.082 8.008 1 91.81 222 LYS A O 1
ATOM 1790 N N . ASP A 1 223 ? -4.426 0.615 9.156 1 90.81 223 ASP A N 1
ATOM 1791 C CA . ASP A 1 223 ? -3.031 0.245 8.953 1 90.81 223 ASP A CA 1
ATOM 1792 C C . ASP A 1 223 ? -2.686 -1.038 9.703 1 90.81 223 ASP A C 1
ATOM 1794 O O . ASP A 1 223 ? -1.922 -1.869 9.203 1 90.81 223 ASP A O 1
ATOM 1798 N N . LEU A 1 224 ? -3.252 -1.107 10.875 1 93.06 224 LEU A N 1
ATOM 1799 C CA . LEU A 1 224 ? -3.053 -2.33 11.641 1 93.06 224 LEU A CA 1
ATOM 1800 C C . LEU A 1 224 ? -3.637 -3.535 10.914 1 93.06 224 LEU A C 1
ATOM 1802 O O . LEU A 1 224 ? -3 -4.586 10.836 1 93.06 224 LEU A O 1
ATOM 1806 N N . PHE A 1 225 ? -4.809 -3.363 10.422 1 96.06 225 PHE A N 1
ATOM 1807 C CA . PHE A 1 225 ? -5.441 -4.453 9.688 1 96.06 225 PHE A CA 1
ATOM 1808 C C . PHE A 1 225 ? -4.629 -4.812 8.453 1 96.06 225 PHE A C 1
ATOM 1810 O O . PHE A 1 225 ? -4.438 -5.992 8.148 1 96.06 225 PHE A O 1
ATOM 1817 N N . GLN A 1 226 ? -4.082 -3.836 7.695 1 95.56 226 GLN A N 1
ATOM 1818 C CA . GLN A 1 226 ? -3.256 -4.047 6.516 1 95.56 226 GLN A CA 1
ATOM 1819 C C . GLN A 1 226 ? -2.035 -4.902 6.844 1 95.56 226 GLN A C 1
ATOM 1821 O O . GLN A 1 226 ? -1.603 -5.719 6.027 1 95.56 226 GLN A O 1
ATOM 1826 N N . SER A 1 227 ? -1.468 -4.742 8.039 1 94.81 227 SER A N 1
ATOM 1827 C CA . SER A 1 227 ? -0.273 -5.488 8.422 1 94.81 227 SER A CA 1
ATOM 1828 C C . SER A 1 227 ? -0.55 -6.988 8.477 1 94.81 227 SER A C 1
ATOM 1830 O O . SER A 1 227 ? 0.322 -7.797 8.156 1 94.81 227 SER A O 1
ATOM 1832 N N . THR A 1 228 ? -1.779 -7.352 8.82 1 96.06 228 THR A N 1
ATOM 1833 C CA . THR A 1 228 ? -2.125 -8.766 8.938 1 96.06 228 THR A CA 1
ATOM 1834 C C . THR A 1 228 ? -2.244 -9.414 7.566 1 96.06 228 THR A C 1
ATOM 1836 O O . THR A 1 228 ? -2.201 -10.641 7.445 1 96.06 228 THR A O 1
ATOM 1839 N N . LEU A 1 229 ? -2.352 -8.641 6.496 1 96.5 229 LEU A N 1
ATOM 1840 C CA . LEU A 1 229 ? -2.631 -9.156 5.16 1 96.5 229 LEU A CA 1
ATOM 1841 C C . LEU A 1 229 ? -1.355 -9.664 4.492 1 96.5 229 LEU A C 1
ATOM 1843 O O . LEU A 1 229 ? -1.403 -10.219 3.396 1 96.5 229 LEU A O 1
ATOM 1847 N N . SER A 1 230 ? -0.229 -9.547 5.195 1 93.31 230 SER A N 1
ATOM 1848 C CA . SER A 1 230 ? 0.997 -10.219 4.777 1 93.31 230 SER A CA 1
ATOM 1849 C C . SER A 1 230 ? 0.934 -11.711 5.07 1 93.31 230 SER A C 1
ATOM 1851 O O . SER A 1 230 ? 1.756 -12.484 4.57 1 93.31 230 SER A O 1
ATOM 1853 N N . VAL A 1 231 ? -0 -12.023 5.887 1 95.81 231 VAL A N 1
ATOM 1854 C CA . VAL A 1 231 ? -0.322 -13.43 6.145 1 95.81 231 VAL A CA 1
ATOM 1855 C C . VAL A 1 231 ? -1.452 -13.875 5.223 1 95.81 231 VAL A C 1
ATOM 1857 O O . VAL A 1 231 ? -2.369 -13.109 4.934 1 95.81 231 VAL A O 1
ATOM 1860 N N . GLU A 1 232 ? -1.358 -15.07 4.715 1 95.81 232 GLU A N 1
ATOM 1861 C CA . GLU A 1 232 ? -2.285 -15.578 3.705 1 95.81 232 GLU A CA 1
ATOM 1862 C C . GLU A 1 232 ? -3.734 -15.375 4.137 1 95.81 232 GLU A C 1
ATOM 1864 O O . GLU A 1 232 ? -4.109 -15.719 5.258 1 95.81 232 GLU A O 1
ATOM 1869 N N . GLN A 1 233 ? -4.523 -14.805 3.197 1 96.44 233 GLN A N 1
ATOM 1870 C CA . GLN A 1 233 ? -5.898 -14.445 3.531 1 96.44 233 GLN A CA 1
ATOM 1871 C C . GLN A 1 233 ? -6.891 -15.18 2.633 1 96.44 233 GLN A C 1
ATOM 1873 O O . GLN A 1 233 ? -8.102 -15.141 2.871 1 96.44 233 GLN A O 1
ATOM 1878 N N . GLY A 1 234 ? -6.43 -15.836 1.567 1 96.44 234 GLY A N 1
ATOM 1879 C CA . GLY A 1 234 ? -7.352 -16.391 0.591 1 96.44 234 GLY A CA 1
ATOM 1880 C C . GLY A 1 234 ? -8.148 -15.336 -0.148 1 96.44 234 GLY A C 1
ATOM 1881 O O . GLY A 1 234 ? -7.656 -14.234 -0.393 1 96.44 234 GLY A O 1
ATOM 1882 N N . GLY A 1 235 ? -9.336 -15.641 -0.619 1 98.19 235 GLY A N 1
ATOM 1883 C CA . GLY A 1 235 ? -10.195 -14.727 -1.351 1 98.19 235 GLY A CA 1
ATOM 1884 C C . GLY A 1 235 ? -11.258 -14.086 -0.479 1 98.19 235 GLY A C 1
ATOM 1885 O O . GLY A 1 235 ? -12.445 -14.094 -0.825 1 98.19 235 GLY A O 1
ATOM 1886 N N . MET A 1 236 ? -10.836 -13.57 0.662 1 98.75 236 MET A N 1
ATOM 1887 C CA . MET A 1 236 ? -11.781 -12.938 1.575 1 98.75 236 MET A CA 1
ATOM 1888 C C . MET A 1 236 ? -12.516 -11.789 0.89 1 98.75 236 MET A C 1
ATOM 1890 O O . MET A 1 236 ? -13.727 -11.633 1.065 1 98.75 236 MET A O 1
ATOM 1894 N N . ASN A 1 237 ? -11.758 -10.945 0.124 1 98.56 237 ASN A N 1
ATOM 1895 C CA . ASN A 1 237 ? -12.406 -9.844 -0.576 1 98.56 237 ASN A CA 1
ATOM 1896 C C . ASN A 1 237 ? -13.398 -10.352 -1.619 1 98.56 237 ASN A C 1
ATOM 1898 O O . ASN A 1 237 ? -14.43 -9.719 -1.851 1 98.56 237 ASN A O 1
ATOM 1902 N N . GLU A 1 238 ? -13.211 -11.531 -2.191 1 98.31 238 GLU A N 1
ATOM 1903 C CA . GLU A 1 238 ? -14.148 -12.133 -3.139 1 98.31 238 GLU A CA 1
ATOM 1904 C C . GLU A 1 238 ? -15.461 -12.508 -2.457 1 98.31 238 GLU A C 1
ATOM 1906 O O . GLU A 1 238 ? -16.531 -12.109 -2.906 1 98.31 238 GLU A O 1
ATOM 1911 N N . VAL A 1 239 ? -15.367 -13.266 -1.403 1 98.62 239 VAL A N 1
ATOM 1912 C CA . VAL A 1 239 ? -16.562 -13.789 -0.765 1 98.62 239 VAL A CA 1
ATOM 1913 C C . VAL A 1 239 ? -17.375 -12.648 -0.157 1 98.62 239 VAL A C 1
ATOM 1915 O O . VAL A 1 239 ? -18.609 -12.656 -0.205 1 98.62 239 VAL A O 1
ATOM 1918 N N . PHE A 1 240 ? -16.734 -11.633 0.394 1 98.75 240 PHE A N 1
ATOM 1919 C CA . PHE A 1 240 ? -17.453 -10.5 0.97 1 98.75 240 PHE A CA 1
ATOM 1920 C C . PHE A 1 240 ? -18.109 -9.664 -0.122 1 98.75 240 PHE A C 1
ATOM 1922 O O . PHE A 1 240 ? -19.172 -9.078 0.089 1 98.75 240 PHE A O 1
ATOM 1929 N N . THR A 1 241 ? -17.484 -9.547 -1.277 1 98.19 241 THR A N 1
ATOM 1930 C CA . THR A 1 241 ? -18.141 -8.875 -2.4 1 98.19 241 THR A CA 1
ATOM 1931 C C . THR A 1 241 ? -19.406 -9.625 -2.812 1 98.19 241 THR A C 1
ATOM 1933 O O . THR A 1 241 ? -20.438 -9 -3.086 1 98.19 241 THR A O 1
ATOM 1936 N N . ASP A 1 242 ? -19.344 -10.945 -2.818 1 98 242 ASP A N 1
ATOM 1937 C CA . ASP A 1 242 ? -20.516 -11.75 -3.127 1 98 242 ASP A CA 1
ATOM 1938 C C . ASP A 1 242 ? -21.625 -11.531 -2.09 1 98 242 ASP A C 1
ATOM 1940 O O . ASP A 1 242 ? -22.797 -11.422 -2.438 1 98 242 ASP A O 1
ATOM 1944 N N . ILE A 1 243 ? -21.203 -11.5 -0.855 1 98.44 243 ILE A N 1
ATOM 1945 C CA . ILE A 1 243 ? -22.156 -11.281 0.216 1 98.44 243 ILE A CA 1
ATOM 1946 C C . ILE A 1 243 ? -22.844 -9.93 0.029 1 98.44 243 ILE A C 1
ATOM 1948 O O . ILE A 1 243 ? -24.062 -9.812 0.194 1 98.44 243 ILE A O 1
ATOM 1952 N N . TYR A 1 244 ? -22.125 -8.867 -0.307 1 97.88 244 TYR A N 1
ATOM 1953 C CA . TYR A 1 244 ? -22.703 -7.566 -0.627 1 97.88 244 TYR A CA 1
ATOM 1954 C C . TYR A 1 244 ? -23.719 -7.695 -1.759 1 97.88 244 TYR A C 1
ATOM 1956 O O . TYR A 1 244 ? -24.828 -7.172 -1.665 1 97.88 244 TYR A O 1
ATOM 1964 N N . ALA A 1 245 ? -23.281 -8.406 -2.781 1 95.62 245 ALA A N 1
ATOM 1965 C CA . ALA A 1 245 ? -24.109 -8.531 -3.973 1 95.62 245 ALA A CA 1
ATOM 1966 C C . ALA A 1 245 ? -25.484 -9.117 -3.625 1 95.62 245 ALA A C 1
ATOM 1968 O O . ALA A 1 245 ? -26.516 -8.633 -4.086 1 95.62 245 ALA A O 1
ATOM 1969 N N . PHE A 1 246 ? -25.562 -10.18 -2.725 1 95.88 246 PHE A N 1
ATOM 1970 C CA . PHE A 1 246 ? -26.859 -10.828 -2.559 1 95.88 246 PHE A CA 1
ATOM 1971 C C . PHE A 1 246 ? -27.578 -10.312 -1.315 1 95.88 246 PHE A C 1
ATOM 1973 O O . PHE A 1 246 ? -28.734 -10.633 -1.085 1 95.88 246 PHE A O 1
ATOM 1980 N N . THR A 1 247 ? -26.859 -9.422 -0.533 1 96.81 247 THR A N 1
ATOM 1981 C CA . THR A 1 247 ? -27.531 -8.844 0.624 1 96.81 247 THR A CA 1
ATOM 1982 C C . THR A 1 247 ? -27.891 -7.379 0.367 1 96.81 247 THR A C 1
ATOM 1984 O O . THR A 1 247 ? -28.812 -6.84 0.983 1 96.81 247 THR A O 1
ATOM 1987 N N . GLY A 1 248 ? -27.047 -6.754 -0.435 1 96.25 248 GLY A N 1
ATOM 1988 C CA . GLY A 1 248 ? -27.219 -5.328 -0.67 1 96.25 248 GLY A CA 1
ATOM 1989 C C . GLY A 1 248 ? -26.672 -4.469 0.453 1 96.25 248 GLY A C 1
ATOM 1990 O O . GLY A 1 248 ? -26.688 -3.24 0.374 1 96.25 248 GLY A O 1
ATOM 1991 N N . ASP A 1 249 ? -26.203 -5.082 1.515 1 96.81 249 ASP A N 1
ATOM 1992 C CA . ASP A 1 249 ? -25.672 -4.348 2.652 1 96.81 249 ASP A CA 1
ATOM 1993 C C . ASP A 1 249 ? -24.25 -3.865 2.371 1 96.81 249 ASP A C 1
ATOM 1995 O O . ASP A 1 249 ? -23.312 -4.668 2.307 1 96.81 249 ASP A O 1
ATOM 1999 N N . TYR A 1 250 ? -24.047 -2.602 2.316 1 95.38 250 TYR A N 1
ATOM 2000 C CA . TYR A 1 250 ? -22.812 -1.971 1.88 1 95.38 250 TYR A CA 1
ATOM 2001 C C . TYR A 1 250 ? -21.672 -2.283 2.84 1 95.38 250 TYR A C 1
ATOM 2003 O O . TYR A 1 250 ? -20.5 -2.287 2.447 1 95.38 250 TYR A O 1
ATOM 2011 N N . LYS A 1 251 ? -21.984 -2.6 4.086 1 95.94 251 LYS A N 1
ATOM 2012 C CA . LYS A 1 251 ? -20.938 -2.914 5.055 1 95.94 251 LYS A CA 1
ATOM 2013 C C . LYS A 1 251 ? -20.078 -4.082 4.578 1 95.94 251 LYS A C 1
ATOM 2015 O O . LYS A 1 251 ? -18.891 -4.148 4.887 1 95.94 251 LYS A O 1
ATOM 2020 N N . TYR A 1 252 ? -20.641 -4.984 3.807 1 98.12 252 TYR A N 1
ATOM 2021 C CA . TYR A 1 252 ? -19.891 -6.145 3.346 1 98.12 252 TYR A CA 1
ATOM 2022 C C . TYR A 1 252 ? -18.953 -5.773 2.203 1 98.12 252 TYR A C 1
ATOM 2024 O O . TYR A 1 252 ? -17.875 -6.352 2.062 1 98.12 252 TYR A O 1
ATOM 2032 N N . LEU A 1 253 ? -19.328 -4.781 1.326 1 97.81 253 LEU A N 1
ATOM 2033 C CA . LEU A 1 253 ? -18.391 -4.273 0.324 1 97.81 253 LEU A CA 1
ATOM 2034 C C . LEU A 1 253 ? -17.234 -3.525 0.983 1 97.81 253 LEU A C 1
ATOM 2036 O O . LEU A 1 253 ? -16.078 -3.67 0.572 1 97.81 253 LEU A O 1
ATOM 2040 N N . GLU A 1 254 ? -17.578 -2.74 2.033 1 96.69 254 GLU A N 1
ATOM 2041 C CA . GLU A 1 254 ? -16.531 -2.076 2.797 1 96.69 254 GLU A CA 1
ATOM 2042 C C . GLU A 1 254 ? -15.562 -3.092 3.402 1 96.69 254 GLU A C 1
ATOM 2044 O O . GLU A 1 254 ? -14.352 -2.871 3.416 1 96.69 254 GLU A O 1
ATOM 2049 N N . THR A 1 255 ? -16.141 -4.18 3.908 1 98.44 255 THR A N 1
ATOM 2050 C CA . THR A 1 255 ? -15.32 -5.242 4.48 1 98.44 255 THR A CA 1
ATOM 2051 C C . THR A 1 255 ? -14.422 -5.867 3.412 1 98.44 255 THR A C 1
ATOM 2053 O O . THR A 1 255 ? -13.242 -6.109 3.652 1 98.44 255 THR A O 1
ATOM 2056 N N . ALA A 1 256 ? -14.992 -6.141 2.234 1 98.56 256 ALA A N 1
ATOM 2057 C CA . ALA A 1 256 ? -14.203 -6.656 1.12 1 98.56 256 ALA A CA 1
ATOM 2058 C C . ALA A 1 256 ? -13.008 -5.754 0.831 1 98.56 256 ALA A C 1
ATOM 2060 O O . ALA A 1 256 ? -11.875 -6.23 0.719 1 98.56 256 ALA A O 1
ATOM 2061 N N . CYS A 1 257 ? -13.227 -4.453 0.804 1 97.44 257 CYS A N 1
ATOM 2062 C CA . CYS A 1 257 ? -12.188 -3.479 0.495 1 97.44 257 CYS A CA 1
ATOM 2063 C C . CYS A 1 257 ? -11.117 -3.457 1.579 1 97.44 257 CYS A C 1
ATOM 2065 O O . CYS A 1 257 ? -9.938 -3.24 1.291 1 97.44 257 CYS A O 1
ATOM 2067 N N . ARG A 1 258 ? -11.531 -3.713 2.846 1 97.44 258 ARG A N 1
ATOM 2068 C CA . ARG A 1 258 ? -10.578 -3.781 3.947 1 97.44 258 ARG A CA 1
ATOM 2069 C C . ARG A 1 258 ? -9.594 -4.926 3.746 1 97.44 258 ARG A C 1
ATOM 2071 O O . ARG A 1 258 ? -8.461 -4.871 4.242 1 97.44 258 ARG A O 1
ATOM 2078 N N . PHE A 1 259 ? -9.953 -5.941 2.988 1 98.5 259 PHE A N 1
ATOM 2079 C CA . PHE A 1 259 ? -9.109 -7.113 2.775 1 98.5 259 PHE A CA 1
ATOM 2080 C C . PHE A 1 259 ? -8.227 -6.93 1.542 1 98.5 259 PHE A C 1
ATOM 2082 O O . PHE A 1 259 ? -7.48 -7.832 1.167 1 98.5 259 PHE A O 1
ATOM 2089 N N . ASN A 1 260 ? -8.391 -5.781 0.826 1 97.81 260 ASN A N 1
ATOM 2090 C CA . ASN A 1 260 ? -7.469 -5.492 -0.267 1 97.81 260 ASN A CA 1
ATOM 2091 C C . ASN A 1 260 ? -6.07 -5.16 0.25 1 97.81 260 ASN A C 1
ATOM 2093 O O . ASN A 1 260 ? -5.879 -4.164 0.946 1 97.81 260 ASN A O 1
ATOM 2097 N N . HIS A 1 261 ? -5.121 -6.012 0.006 1 97.44 261 HIS A N 1
ATOM 2098 C CA . HIS A 1 261 ? -3.734 -5.836 0.42 1 97.44 261 HIS A CA 1
ATOM 2099 C C . HIS A 1 261 ? -3.047 -4.75 -0.403 1 97.44 261 HIS A C 1
ATOM 2101 O O . HIS A 1 261 ? -2.396 -5.047 -1.407 1 97.44 261 HIS A O 1
ATOM 2107 N N . ILE A 1 262 ? -3.051 -3.578 0.034 1 96.5 262 ILE A N 1
ATOM 2108 C CA . ILE A 1 262 ? -2.693 -2.377 -0.713 1 96.5 262 ILE A CA 1
ATOM 2109 C C . ILE A 1 262 ? -1.223 -2.438 -1.115 1 96.5 262 ILE A C 1
ATOM 2111 O O . ILE A 1 262 ? -0.857 -2.029 -2.221 1 96.5 262 ILE A O 1
ATOM 2115 N N . ASN A 1 263 ? -0.365 -3.053 -0.323 1 95 263 ASN A N 1
ATOM 2116 C CA . ASN A 1 263 ? 1.072 -3.145 -0.559 1 95 263 ASN A CA 1
ATOM 2117 C C . ASN A 1 263 ? 1.385 -3.977 -1.799 1 95 263 ASN A C 1
ATOM 2119 O O . ASN A 1 263 ? 2.498 -3.924 -2.322 1 95 263 ASN A O 1
ATOM 2123 N N . VAL A 1 264 ? 0.432 -4.691 -2.234 1 97.25 264 VAL A N 1
ATOM 2124 C CA . VAL A 1 264 ? 0.638 -5.531 -3.41 1 97.25 264 VAL A CA 1
ATOM 2125 C C . VAL A 1 264 ? -0.247 -5.047 -4.555 1 97.25 264 VAL A C 1
ATOM 2127 O O . VAL A 1 264 ? 0.233 -4.832 -5.672 1 97.25 264 VAL A O 1
ATOM 2130 N N . ILE A 1 265 ? -1.485 -4.758 -4.25 1 97.94 265 ILE A N 1
ATOM 2131 C CA . ILE A 1 265 ? -2.498 -4.48 -5.262 1 97.94 265 ILE A CA 1
ATOM 2132 C C . ILE A 1 265 ? -2.178 -3.164 -5.965 1 97.94 265 ILE A C 1
ATOM 2134 O O . ILE A 1 265 ? -2.242 -3.078 -7.195 1 97.94 265 ILE A O 1
ATOM 2138 N N . TYR A 1 266 ? -1.767 -2.133 -5.27 1 97 266 TYR A N 1
ATOM 2139 C CA . TYR A 1 266 ? -1.576 -0.822 -5.879 1 97 266 TYR A CA 1
ATOM 2140 C C . TYR A 1 266 ? -0.293 -0.785 -6.699 1 97 266 TYR A C 1
ATOM 2142 O O . TYR A 1 266 ? -0.279 -0.263 -7.816 1 97 266 TYR A O 1
ATOM 2150 N N . PRO A 1 267 ? 0.861 -1.345 -6.113 1 97.38 267 PRO A N 1
ATOM 2151 C CA . PRO A 1 267 ? 2.025 -1.428 -7 1 97.38 267 PRO A CA 1
ATOM 2152 C C . PRO A 1 267 ? 1.728 -2.168 -8.297 1 97.38 267 PRO A C 1
ATOM 2154 O O . PRO A 1 267 ? 2.107 -1.707 -9.383 1 97.38 267 PRO A O 1
ATOM 2157 N N . VAL A 1 268 ? 1.009 -3.277 -8.227 1 98.44 268 VAL A N 1
ATOM 2158 C CA . VAL A 1 268 ? 0.66 -4.055 -9.414 1 98.44 268 VAL A CA 1
ATOM 2159 C C . VAL A 1 268 ? -0.224 -3.223 -10.336 1 98.44 268 VAL A C 1
ATOM 2161 O O . VAL A 1 268 ? -0.019 -3.205 -11.555 1 98.44 268 VAL A O 1
ATOM 2164 N N . ALA A 1 269 ? -1.2 -2.555 -9.75 1 98.12 269 ALA A N 1
ATOM 2165 C CA . ALA A 1 269 ? -2.068 -1.686 -10.539 1 98.12 269 ALA A CA 1
ATOM 2166 C C . ALA A 1 269 ? -1.254 -0.646 -11.305 1 98.12 269 ALA A C 1
ATOM 2168 O O . ALA A 1 269 ? -1.608 -0.273 -12.43 1 98.12 269 ALA A O 1
ATOM 2169 N N . ASN A 1 270 ? -0.169 -0.195 -10.727 1 96.56 270 ASN A N 1
ATOM 2170 C CA . ASN A 1 270 ? 0.681 0.839 -11.305 1 96.56 270 ASN A CA 1
ATOM 2171 C C . ASN A 1 270 ? 1.76 0.24 -12.203 1 96.56 270 ASN A C 1
ATOM 2173 O O . ASN A 1 270 ? 2.676 0.943 -12.633 1 96.56 270 ASN A O 1
ATOM 2177 N N . GLY A 1 271 ? 1.749 -1.069 -12.414 1 96.31 271 GLY A N 1
ATOM 2178 C CA . GLY A 1 271 ? 2.619 -1.71 -13.391 1 96.31 271 GLY A CA 1
ATOM 2179 C C . GLY A 1 271 ? 3.895 -2.26 -12.781 1 96.31 271 GLY A C 1
ATOM 2180 O O . GLY A 1 271 ? 4.805 -2.674 -13.5 1 96.31 271 GLY A O 1
ATOM 2181 N N . GLU A 1 272 ? 3.996 -2.297 -11.445 1 95.81 272 GLU A N 1
ATOM 2182 C CA . GLU A 1 272 ? 5.184 -2.803 -10.758 1 95.81 272 GLU A CA 1
ATOM 2183 C C . GLU A 1 272 ? 5.02 -4.273 -10.383 1 95.81 272 GLU A C 1
ATOM 2185 O O . GLU A 1 272 ? 4.086 -4.629 -9.656 1 95.81 272 GLU A O 1
ATOM 2190 N N . ASP A 1 273 ? 5.887 -5.156 -10.844 1 97.06 273 ASP A N 1
ATOM 2191 C CA . ASP A 1 273 ? 5.863 -6.566 -10.469 1 97.06 273 ASP A CA 1
ATOM 2192 C C . ASP A 1 273 ? 6.539 -6.781 -9.117 1 97.06 273 ASP A C 1
ATOM 2194 O O . ASP A 1 273 ? 7.762 -6.938 -9.047 1 97.06 273 ASP A O 1
ATOM 2198 N N . VAL A 1 274 ? 5.758 -6.879 -8.086 1 96.06 274 VAL A N 1
ATOM 2199 C CA . VAL A 1 274 ? 6.27 -7.035 -6.727 1 96.06 274 VAL A CA 1
ATOM 2200 C C . VAL A 1 274 ? 6.059 -8.469 -6.258 1 96.06 274 VAL A C 1
ATOM 2202 O O . VAL A 1 274 ? 5.977 -8.734 -5.055 1 96.06 274 VAL A O 1
ATOM 2205 N N . LEU A 1 275 ? 5.973 -9.445 -7.16 1 96.69 275 LEU A N 1
ATOM 2206 C CA . LEU A 1 275 ? 5.512 -10.797 -6.844 1 96.69 275 LEU A CA 1
ATOM 2207 C C . LEU A 1 275 ? 6.676 -11.688 -6.426 1 96.69 275 LEU A C 1
ATOM 2209 O O . LEU A 1 275 ? 6.477 -12.703 -5.758 1 96.69 275 LEU A O 1
ATOM 2213 N N . PHE A 1 276 ? 7.984 -11.391 -6.73 1 93.81 276 PHE A N 1
ATOM 2214 C CA . PHE A 1 276 ? 9.148 -12.219 -6.438 1 93.81 276 PHE A CA 1
ATOM 2215 C C . PHE A 1 276 ? 9.219 -12.539 -4.949 1 93.81 276 PHE A C 1
ATOM 2217 O O . PHE A 1 276 ? 9.227 -11.641 -4.109 1 93.81 276 PHE A O 1
ATOM 2224 N N . GLY A 1 277 ? 9.133 -13.859 -4.719 1 91.5 277 GLY A N 1
ATOM 2225 C CA . GLY A 1 277 ? 9.297 -14.336 -3.357 1 91.5 277 GLY A CA 1
ATOM 2226 C C . GLY A 1 277 ? 7.988 -14.469 -2.607 1 91.5 277 GLY A C 1
ATOM 2227 O O . GLY A 1 277 ? 7.934 -15.094 -1.541 1 91.5 277 GLY A O 1
ATOM 2228 N N . ARG A 1 278 ? 6.891 -13.969 -3.111 1 94.88 278 ARG A N 1
ATOM 2229 C CA . ARG A 1 278 ? 5.602 -14.008 -2.43 1 94.88 278 ARG A CA 1
ATOM 2230 C C . ARG A 1 278 ? 4.879 -15.32 -2.693 1 94.88 278 ARG A C 1
ATOM 2232 O O . ARG A 1 278 ? 5.074 -15.945 -3.74 1 94.88 278 ARG A O 1
ATOM 2239 N N . HIS A 1 279 ? 4.07 -15.703 -1.764 1 95.81 279 HIS A N 1
ATOM 2240 C CA . HIS A 1 279 ? 3.25 -16.906 -1.835 1 95.81 279 HIS A CA 1
ATOM 2241 C C . HIS A 1 279 ? 2.174 -16.781 -2.906 1 95.81 279 HIS A C 1
ATOM 2243 O O . HIS A 1 279 ? 1.225 -16 -2.75 1 95.81 279 HIS A O 1
ATOM 2249 N N . ALA A 1 280 ? 2.299 -17.578 -3.932 1 97.31 280 ALA A N 1
ATOM 2250 C CA . ALA A 1 280 ? 1.457 -17.422 -5.113 1 97.31 280 ALA A CA 1
ATOM 2251 C C . ALA A 1 280 ? -0.013 -17.656 -4.777 1 97.31 280 ALA A C 1
ATOM 2253 O O . ALA A 1 280 ? -0.877 -16.859 -5.16 1 97.31 280 ALA A O 1
ATOM 2254 N N . ASN A 1 281 ? -0.313 -18.641 -4 1 96.94 281 ASN A N 1
ATOM 2255 C CA . ASN A 1 281 ? -1.689 -19 -3.67 1 96.94 281 ASN A CA 1
ATOM 2256 C C . ASN A 1 281 ? -2.32 -17.969 -2.73 1 96.94 281 ASN A C 1
ATOM 2258 O O . ASN A 1 281 ? -3.541 -17.953 -2.555 1 96.94 281 ASN A O 1
ATOM 2262 N N . ASP A 1 282 ? -1.526 -17.188 -2.127 1 96.69 282 ASP A N 1
ATOM 2263 C CA . ASP A 1 282 ? -2.025 -16.094 -1.302 1 96.69 282 ASP A CA 1
ATOM 2264 C C . ASP A 1 282 ? -2.348 -14.875 -2.154 1 96.69 282 ASP A C 1
ATOM 2266 O O . ASP A 1 282 ? -3.266 -14.117 -1.836 1 96.69 282 ASP A O 1
ATOM 2270 N N . GLN A 1 283 ? -1.592 -14.664 -3.174 1 98 283 GLN A N 1
ATOM 2271 C CA . GLN A 1 283 ? -1.695 -13.422 -3.934 1 98 283 GLN A CA 1
ATOM 2272 C C . GLN A 1 283 ? -2.807 -13.508 -4.973 1 98 283 GLN A C 1
ATOM 2274 O O . GLN A 1 283 ? -3.596 -12.57 -5.125 1 98 283 GLN A O 1
ATOM 2279 N N . ILE A 1 284 ? -2.973 -14.57 -5.727 1 98.75 284 ILE A N 1
ATOM 2280 C CA . ILE A 1 284 ? -3.857 -14.688 -6.883 1 98.75 284 ILE A CA 1
ATOM 2281 C C . ILE A 1 284 ? -5.297 -14.414 -6.457 1 98.75 284 ILE A C 1
ATOM 2283 O O . ILE A 1 284 ? -5.984 -13.594 -7.066 1 98.75 284 ILE A O 1
ATOM 2287 N N . PRO A 1 285 ? -5.75 -14.992 -5.324 1 98.56 285 PRO A N 1
ATOM 2288 C CA . PRO A 1 285 ? -7.145 -14.75 -4.949 1 98.56 285 PRO A CA 1
ATOM 2289 C C . PRO A 1 285 ? -7.43 -13.281 -4.648 1 98.56 285 PRO A C 1
ATOM 2291 O O . PRO A 1 285 ? -8.547 -12.805 -4.871 1 98.56 285 PRO A O 1
ATOM 2294 N N . LYS A 1 286 ? -6.434 -12.555 -4.156 1 98.62 286 LYS A N 1
ATOM 2295 C CA . LYS A 1 286 ? -6.617 -11.133 -3.875 1 98.62 286 LYS A CA 1
ATOM 2296 C C . LYS A 1 286 ? -7.09 -10.383 -5.113 1 98.62 286 LYS A C 1
ATOM 2298 O O . LYS A 1 286 ? -7.926 -9.477 -5.016 1 98.62 286 LYS A O 1
ATOM 2303 N N . PHE A 1 287 ? -6.637 -10.766 -6.25 1 98.75 287 PHE A N 1
ATOM 2304 C CA . PHE A 1 287 ? -6.934 -10.062 -7.492 1 98.75 287 PHE A CA 1
ATOM 2305 C C . PHE A 1 287 ? -8.242 -10.555 -8.094 1 98.75 287 PHE A C 1
ATOM 2307 O O . PHE A 1 287 ? -8.875 -9.844 -8.875 1 98.75 287 PHE A O 1
ATOM 2314 N N . ILE A 1 288 ? -8.672 -11.805 -7.723 1 98.62 288 ILE A N 1
ATOM 2315 C CA . ILE A 1 288 ? -10.031 -12.234 -8.039 1 98.62 288 ILE A CA 1
ATOM 2316 C C . ILE A 1 288 ? -11.031 -11.336 -7.316 1 98.62 288 ILE A C 1
ATOM 2318 O O . ILE A 1 288 ? -11.992 -10.844 -7.926 1 98.62 288 ILE A O 1
ATOM 2322 N N . GLY A 1 289 ? -10.703 -11.094 -6.039 1 98.38 289 GLY A N 1
ATOM 2323 C CA . GLY A 1 289 ? -11.562 -10.219 -5.25 1 98.38 289 GLY A CA 1
ATOM 2324 C C . GLY A 1 289 ? -11.656 -8.812 -5.809 1 98.38 289 GLY A C 1
ATOM 2325 O O . GLY A 1 289 ? -12.75 -8.25 -5.91 1 98.38 289 GLY A O 1
ATOM 2326 N N . VAL A 1 290 ? -10.555 -8.273 -6.215 1 97.62 290 VAL A N 1
ATOM 2327 C CA . VAL A 1 290 ? -10.516 -6.906 -6.73 1 97.62 290 VAL A CA 1
ATOM 2328 C C . VAL A 1 290 ? -11.273 -6.832 -8.055 1 97.62 290 VAL A C 1
ATOM 2330 O O . VAL A 1 290 ? -11.945 -5.84 -8.328 1 97.62 290 VAL A O 1
ATOM 2333 N N . ALA A 1 291 ? -11.141 -7.832 -8.875 1 97.62 291 ALA A N 1
ATOM 2334 C CA . ALA A 1 291 ? -11.891 -7.895 -10.117 1 97.62 291 ALA A CA 1
ATOM 2335 C C . ALA A 1 291 ? -13.398 -7.895 -9.852 1 97.62 291 ALA A C 1
ATOM 2337 O O . ALA A 1 291 ? -14.156 -7.207 -10.539 1 97.62 291 ALA A O 1
ATOM 2338 N N . LYS A 1 292 ? -13.82 -8.617 -8.875 1 97.06 292 LYS A N 1
ATOM 2339 C CA . LYS A 1 292 ? -15.234 -8.664 -8.523 1 97.06 292 LYS A CA 1
ATOM 2340 C C . LYS A 1 292 ? -15.711 -7.332 -7.953 1 97.06 292 LYS A C 1
ATOM 2342 O O . LYS A 1 292 ? -16.812 -6.883 -8.25 1 97.06 292 LYS A O 1
ATOM 2347 N N . GLU A 1 293 ? -14.844 -6.742 -7.082 1 97.56 293 GLU A N 1
ATOM 2348 C CA . GLU A 1 293 ? -15.188 -5.445 -6.508 1 97.56 293 GLU A CA 1
ATOM 2349 C C . GLU A 1 293 ? -15.414 -4.402 -7.594 1 97.56 293 GLU A C 1
ATOM 2351 O O . GLU A 1 293 ? -16.266 -3.521 -7.449 1 97.56 293 GLU A O 1
ATOM 2356 N N . TYR A 1 294 ? -14.625 -4.465 -8.664 1 96.56 294 TYR A N 1
ATOM 2357 C CA . TYR A 1 294 ? -14.719 -3.492 -9.75 1 96.56 294 TYR A CA 1
ATOM 2358 C C . TYR A 1 294 ? -16.125 -3.477 -10.344 1 96.56 294 TYR A C 1
ATOM 2360 O O . TYR A 1 294 ? -16.594 -2.436 -10.812 1 96.56 294 TYR A O 1
ATOM 2368 N N . ALA A 1 295 ? -16.812 -4.594 -10.281 1 94.06 295 ALA A N 1
ATOM 2369 C CA . ALA A 1 295 ? -18.172 -4.656 -10.805 1 94.06 295 ALA A CA 1
ATOM 2370 C C . ALA A 1 295 ? -19.094 -3.707 -10.047 1 94.06 295 ALA A C 1
ATOM 2372 O O . ALA A 1 295 ? -20.125 -3.268 -10.578 1 94.06 295 ALA A O 1
ATOM 2373 N N . TYR A 1 296 ? -18.719 -3.369 -8.82 1 94.56 296 TYR A N 1
ATOM 2374 C CA . TYR A 1 296 ? -19.609 -2.605 -7.949 1 94.56 296 TYR A CA 1
ATOM 2375 C C . TYR A 1 296 ? -18.984 -1.269 -7.57 1 94.56 296 TYR A C 1
ATOM 2377 O O . TYR A 1 296 ? -19.578 -0.479 -6.84 1 94.56 296 TYR A O 1
ATOM 2385 N N . ASP A 1 297 ? -17.75 -1.044 -8.031 1 89.94 297 ASP A N 1
ATOM 2386 C CA . ASP A 1 297 ? -17 0.147 -7.645 1 89.94 297 ASP A CA 1
ATOM 2387 C C . ASP A 1 297 ? -16.516 0.913 -8.867 1 89.94 297 ASP A C 1
ATOM 2389 O O . ASP A 1 297 ? -16.172 0.31 -9.891 1 89.94 297 ASP A O 1
ATOM 2393 N N . THR A 1 298 ? -16.5 2.186 -8.82 1 85.88 298 THR A N 1
ATOM 2394 C CA . THR A 1 298 ? -16.125 3.01 -9.961 1 85.88 298 THR A CA 1
ATOM 2395 C C . THR A 1 298 ? -14.609 3.186 -10.031 1 85.88 298 THR A C 1
ATOM 2397 O O . THR A 1 298 ? -14.086 3.738 -11 1 85.88 298 THR A O 1
ATOM 2400 N N . LYS A 1 299 ? -13.859 2.729 -9.078 1 89.94 299 LYS A N 1
ATOM 2401 C CA . LYS A 1 299 ? -12.414 2.932 -9.023 1 89.94 299 LYS A CA 1
ATOM 2402 C C . LYS A 1 299 ? -11.703 2.154 -10.125 1 89.94 299 LYS A C 1
ATOM 2404 O O . LYS A 1 299 ? -11.531 0.938 -10.023 1 89.94 299 LYS A O 1
ATOM 2409 N N . GLU A 1 300 ? -11.102 2.811 -11.023 1 95.06 300 GLU A N 1
ATOM 2410 C CA . GLU A 1 300 ? -10.398 2.219 -12.156 1 95.06 300 GLU A CA 1
ATOM 2411 C C . GLU A 1 300 ? -9.164 1.449 -11.703 1 95.06 300 GLU A C 1
ATOM 2413 O O . GLU A 1 300 ? -8.711 0.534 -12.391 1 95.06 300 GLU A O 1
ATOM 2418 N N . ILE A 1 301 ? -8.688 1.787 -10.578 1 95.62 301 ILE A N 1
ATOM 2419 C CA . ILE A 1 301 ? -7.465 1.167 -10.07 1 95.62 301 ILE A CA 1
ATOM 2420 C C . ILE A 1 301 ? -7.695 -0.327 -9.859 1 95.62 301 ILE A C 1
ATOM 2422 O O . ILE A 1 301 ? -6.77 -1.13 -9.992 1 95.62 301 ILE A O 1
ATOM 2426 N N . TYR A 1 302 ? -8.914 -0.796 -9.523 1 96.88 302 TYR A N 1
ATOM 2427 C CA . TYR A 1 302 ? -9.234 -2.205 -9.32 1 96.88 302 TYR A CA 1
ATOM 2428 C C . TYR A 1 302 ? -9.156 -2.977 -10.633 1 96.88 302 TYR A C 1
ATOM 2430 O O . TYR A 1 302 ? -8.594 -4.07 -10.688 1 96.88 302 TYR A O 1
ATOM 2438 N N . ARG A 1 303 ? -9.719 -2.4 -11.711 1 97.19 303 ARG A N 1
ATOM 2439 C CA . ARG A 1 303 ? -9.617 -3.006 -13.039 1 97.19 303 ARG A CA 1
ATOM 2440 C C . ARG A 1 303 ? -8.156 -3.141 -13.461 1 97.19 303 ARG A C 1
ATOM 2442 O O . ARG A 1 303 ? -7.723 -4.215 -13.883 1 97.19 303 ARG A O 1
ATOM 2449 N N . LYS A 1 304 ? -7.406 -2.047 -13.297 1 97.94 304 LYS A N 1
ATOM 2450 C CA . LYS A 1 304 ? -5.996 -2.039 -13.672 1 97.94 304 LYS A CA 1
ATOM 2451 C C . LYS A 1 304 ? -5.215 -3.096 -12.898 1 97.94 304 LYS A C 1
ATOM 2453 O O . LYS A 1 304 ? -4.367 -3.787 -13.469 1 97.94 304 LYS A O 1
ATOM 2458 N N . ALA A 1 305 ? -5.473 -3.189 -11.625 1 98.56 305 ALA A N 1
ATOM 2459 C CA . ALA A 1 305 ? -4.789 -4.16 -10.773 1 98.56 305 ALA A CA 1
ATOM 2460 C C . ALA A 1 305 ? -5.02 -5.582 -11.273 1 98.56 305 ALA A C 1
ATOM 2462 O O . ALA A 1 305 ? -4.066 -6.348 -11.445 1 98.56 305 ALA A O 1
ATOM 2463 N N . ALA A 1 306 ? -6.27 -5.965 -11.5 1 98.62 306 ALA A N 1
ATOM 2464 C CA . ALA A 1 306 ? -6.613 -7.32 -11.93 1 98.62 306 ALA A CA 1
ATOM 2465 C C . ALA A 1 306 ? -5.996 -7.645 -13.281 1 98.62 306 ALA A C 1
ATOM 2467 O O . ALA A 1 306 ? -5.387 -8.703 -13.461 1 98.62 306 ALA A O 1
ATOM 2468 N N . GLU A 1 307 ? -6.125 -6.703 -14.258 1 98.75 307 GLU A N 1
ATOM 2469 C CA . GLU A 1 307 ? -5.602 -6.906 -15.609 1 98.75 307 GLU A CA 1
ATOM 2470 C C . GLU A 1 307 ? -4.078 -6.984 -15.602 1 98.75 307 GLU A C 1
ATOM 2472 O O . GLU A 1 307 ? -3.492 -7.871 -16.234 1 98.75 307 GLU A O 1
ATOM 2477 N N . ASN A 1 308 ? -3.441 -6.047 -14.875 1 98.81 308 ASN A N 1
ATOM 2478 C CA . ASN A 1 308 ? -1.984 -6.047 -14.805 1 98.81 308 ASN A CA 1
ATOM 2479 C C . ASN A 1 308 ? -1.454 -7.305 -14.125 1 98.81 308 ASN A C 1
ATOM 2481 O O . ASN A 1 308 ? -0.455 -7.879 -14.562 1 98.81 308 ASN A O 1
ATOM 2485 N N . PHE A 1 309 ? -2.115 -7.68 -13.047 1 98.81 309 PHE A N 1
ATOM 2486 C CA . PHE A 1 309 ? -1.688 -8.883 -12.344 1 98.81 309 PHE A CA 1
ATOM 2487 C C . PHE A 1 309 ? -1.719 -10.094 -13.273 1 98.81 309 PHE A C 1
ATOM 2489 O O . PHE A 1 309 ? -0.749 -10.852 -13.344 1 98.81 309 PHE A O 1
ATOM 2496 N N . TRP A 1 310 ? -2.83 -10.305 -13.945 1 98.88 310 TRP A N 1
ATOM 2497 C CA . TRP A 1 310 ? -2.971 -11.422 -14.875 1 98.88 310 TRP A CA 1
ATOM 2498 C C . TRP A 1 310 ? -1.863 -11.398 -15.922 1 98.88 310 TRP A C 1
ATOM 2500 O O . TRP A 1 310 ? -1.202 -12.414 -16.156 1 98.88 310 TRP A O 1
ATOM 2510 N N . ASP A 1 311 ? -1.622 -10.258 -16.469 1 98.75 311 ASP A N 1
ATOM 2511 C CA . ASP A 1 311 ? -0.591 -10.117 -17.5 1 98.75 311 ASP A CA 1
ATOM 2512 C C . ASP A 1 311 ? 0.787 -10.469 -16.938 1 98.75 311 ASP A C 1
ATOM 2514 O O . ASP A 1 311 ? 1.561 -11.172 -17.578 1 98.75 311 ASP A O 1
ATOM 2518 N N . MET A 1 312 ? 1.065 -10.031 -15.734 1 98.62 312 MET A N 1
ATOM 2519 C CA . MET A 1 312 ? 2.35 -10.312 -15.102 1 98.62 312 MET A CA 1
ATOM 2520 C C . MET A 1 312 ? 2.535 -11.812 -14.906 1 98.62 312 MET A C 1
ATOM 2522 O O . MET A 1 312 ? 3.592 -12.359 -15.219 1 98.62 312 MET A O 1
ATOM 2526 N N . VAL A 1 313 ? 1.514 -12.461 -14.398 1 98.69 313 VAL A N 1
ATOM 2527 C CA . VAL A 1 313 ? 1.613 -13.875 -14.062 1 98.69 313 VAL A CA 1
ATOM 2528 C C . VAL A 1 313 ? 1.722 -14.703 -15.344 1 98.69 313 VAL A C 1
ATOM 2530 O O . VAL A 1 313 ? 2.631 -15.523 -15.484 1 98.69 313 VAL A O 1
ATOM 2533 N N . VAL A 1 314 ? 0.847 -14.461 -16.359 1 98.5 314 VAL A N 1
ATOM 2534 C CA . VAL A 1 314 ? 0.78 -15.281 -17.562 1 98.5 314 VAL A CA 1
ATOM 2535 C C . VAL A 1 314 ? 2.025 -15.047 -18.422 1 98.5 314 VAL A C 1
ATOM 2537 O O . VAL A 1 314 ? 2.592 -15.992 -18.969 1 98.5 314 VAL A O 1
ATOM 2540 N N . ASN A 1 315 ? 2.514 -13.844 -18.406 1 97.75 315 ASN A N 1
ATOM 2541 C CA . ASN A 1 315 ? 3.621 -13.523 -19.312 1 97.75 315 ASN A CA 1
ATOM 2542 C C . ASN A 1 315 ? 4.969 -13.82 -18.656 1 97.75 315 ASN A C 1
ATOM 2544 O O . ASN A 1 315 ? 5.945 -14.109 -19.359 1 97.75 315 ASN A O 1
ATOM 2548 N N . ASN A 1 316 ? 4.973 -13.82 -17.312 1 97.62 316 ASN A N 1
ATOM 2549 C CA . ASN A 1 316 ? 6.312 -13.82 -16.719 1 97.62 316 ASN A CA 1
ATOM 2550 C C . ASN A 1 316 ? 6.461 -14.891 -15.648 1 97.62 316 ASN A C 1
ATOM 2552 O O . ASN A 1 316 ? 7.562 -15.133 -15.156 1 97.62 316 ASN A O 1
ATOM 2556 N N . HIS A 1 317 ? 5.387 -15.562 -15.258 1 98.06 317 HIS A N 1
ATOM 2557 C CA . HIS A 1 317 ? 5.496 -16.484 -14.133 1 98.06 317 HIS A CA 1
ATOM 2558 C C . HIS A 1 317 ? 4.852 -17.828 -14.453 1 98.06 317 HIS A C 1
ATOM 2560 O O . HIS A 1 317 ? 4.719 -18.672 -13.578 1 98.06 317 HIS A O 1
ATOM 2566 N N . THR A 1 318 ? 4.406 -18.047 -15.609 1 98.19 318 THR A N 1
ATOM 2567 C CA . THR A 1 318 ? 3.654 -19.234 -15.969 1 98.19 318 THR A CA 1
ATOM 2568 C C . THR A 1 318 ? 4.57 -20.297 -16.594 1 98.19 318 THR A C 1
ATOM 2570 O O . THR A 1 318 ? 5.434 -19.969 -17.406 1 98.19 318 THR A O 1
ATOM 2573 N N . LEU A 1 319 ? 4.414 -21.516 -16.172 1 98.06 319 LEU A N 1
ATOM 2574 C CA . LEU A 1 319 ? 5.164 -22.656 -16.672 1 98.06 319 LEU A CA 1
ATOM 2575 C C . LEU A 1 319 ? 4.426 -23.344 -17.812 1 98.06 319 LEU A C 1
ATOM 2577 O O . LEU A 1 319 ? 3.303 -22.969 -18.141 1 98.06 319 LEU A O 1
ATOM 2581 N N . ALA A 1 320 ? 4.953 -24.359 -18.375 1 98.12 320 ALA A N 1
ATOM 2582 C CA . ALA A 1 320 ? 4.477 -24.969 -19.609 1 98.12 320 ALA A CA 1
ATOM 2583 C C . ALA A 1 320 ? 3.074 -25.531 -19.453 1 98.12 320 ALA A C 1
ATOM 2585 O O . ALA A 1 320 ? 2.289 -25.562 -20.391 1 98.12 320 ALA A O 1
ATOM 2586 N N . ILE A 1 321 ? 2.732 -25.922 -18.281 1 98.31 321 ILE A N 1
ATOM 2587 C CA . ILE A 1 321 ? 1.445 -26.578 -18.062 1 98.31 321 ILE A CA 1
ATOM 2588 C C . ILE A 1 321 ? 0.368 -25.531 -17.812 1 98.31 321 ILE A C 1
ATOM 2590 O O . ILE A 1 321 ? -0.808 -25.859 -17.641 1 98.31 321 ILE A O 1
ATOM 2594 N N . GLY A 1 322 ? 0.74 -24.281 -17.781 1 98.31 322 GLY A N 1
ATOM 2595 C CA . GLY A 1 322 ? -0.188 -23.188 -17.484 1 98.31 322 GLY A CA 1
ATOM 2596 C C . GLY A 1 322 ? -0.197 -22.797 -16.016 1 98.31 322 GLY A C 1
ATOM 2597 O O . GLY A 1 322 ? -0.744 -21.75 -15.648 1 98.31 322 GLY A O 1
ATOM 2598 N N . GLY A 1 323 ? 0.417 -23.641 -15.164 1 98.25 323 GLY A N 1
ATOM 2599 C CA . GLY A 1 323 ? 0.539 -23.328 -13.75 1 98.25 323 GLY A CA 1
ATOM 2600 C C . GLY A 1 323 ? 1.737 -22.453 -13.422 1 98.25 323 GLY A C 1
ATOM 2601 O O . GLY A 1 323 ? 2.498 -22.078 -14.32 1 98.25 323 GLY A O 1
ATOM 2602 N N . ASN A 1 324 ? 1.856 -22.078 -12.172 1 97.94 324 ASN A N 1
ATOM 2603 C CA . ASN A 1 324 ? 2.973 -21.234 -11.75 1 97.94 324 ASN A CA 1
ATOM 2604 C C . ASN A 1 324 ? 3.482 -21.625 -10.367 1 97.94 324 ASN A C 1
ATOM 2606 O O . ASN A 1 324 ? 2.916 -22.516 -9.727 1 97.94 324 ASN A O 1
ATOM 2610 N N . SER A 1 325 ? 4.566 -21.016 -10.008 1 95.06 325 SER A N 1
ATOM 2611 C CA . SER A 1 325 ? 5.238 -21.062 -8.719 1 95.06 325 SER A CA 1
ATOM 2612 C C . SER A 1 325 ? 6.129 -22.297 -8.602 1 95.06 325 SER A C 1
ATOM 2614 O O . SER A 1 325 ? 5.965 -23.266 -9.359 1 95.06 325 SER A O 1
ATOM 2616 N N . CYS A 1 326 ? 7.055 -22.234 -7.867 1 93.88 326 CYS A N 1
ATOM 2617 C CA . CYS A 1 326 ? 7.945 -23.25 -7.32 1 93.88 326 CYS A CA 1
ATOM 2618 C C . CYS A 1 326 ? 8.211 -23 -5.84 1 93.88 326 CYS A C 1
ATOM 2620 O O . CYS A 1 326 ? 8.352 -21.859 -5.418 1 93.88 326 CYS A O 1
ATOM 2622 N N . TYR A 1 327 ? 8.094 -24.078 -5.055 1 90.81 327 TYR A N 1
ATOM 2623 C CA . TYR A 1 327 ? 8.156 -23.906 -3.605 1 90.81 327 TYR A CA 1
ATOM 2624 C C . TYR A 1 327 ? 7.02 -23.031 -3.107 1 90.81 327 TYR A C 1
ATOM 2626 O O . TYR A 1 327 ? 7.18 -22.297 -2.127 1 90.81 327 TYR A O 1
ATOM 2634 N N . GLU A 1 328 ? 5.977 -22.891 -3.924 1 93 328 GLU A N 1
ATOM 2635 C CA . GLU A 1 328 ? 4.746 -22.156 -3.646 1 93 328 GLU A CA 1
ATOM 2636 C C . GLU A 1 328 ? 4.957 -20.656 -3.775 1 93 328 GLU A C 1
ATOM 2638 O O . GLU A 1 328 ? 4.086 -19.859 -3.398 1 93 328 GLU A O 1
ATOM 2643 N N . ARG A 1 329 ? 6.137 -20.281 -4.316 1 95 329 ARG A N 1
ATOM 2644 C CA . ARG A 1 329 ? 6.465 -18.859 -4.441 1 95 329 ARG A CA 1
ATOM 2645 C C . ARG A 1 329 ? 6.637 -18.469 -5.906 1 95 329 ARG A C 1
ATOM 2647 O O . ARG A 1 329 ? 7.105 -19.266 -6.719 1 95 329 ARG A O 1
ATOM 2654 N N . PHE A 1 330 ? 6.293 -17.188 -6.215 1 96.31 330 PHE A N 1
ATOM 2655 C CA . PHE A 1 330 ? 6.676 -16.625 -7.5 1 96.31 330 PHE A CA 1
ATOM 2656 C C . PHE A 1 330 ? 8.188 -16.438 -7.578 1 96.31 330 PHE A C 1
ATOM 2658 O O . PHE A 1 330 ? 8.828 -16.078 -6.586 1 96.31 330 PHE A O 1
ATOM 2665 N N . GLY A 1 331 ? 8.789 -16.719 -8.703 1 94.12 331 GLY A N 1
ATOM 2666 C CA . GLY A 1 331 ? 10.203 -16.469 -8.938 1 94.12 331 GLY A CA 1
ATOM 2667 C C . GLY A 1 331 ? 10.469 -15.133 -9.586 1 94.12 331 GLY A C 1
ATOM 2668 O O . GLY A 1 331 ? 9.586 -14.273 -9.648 1 94.12 331 GLY A O 1
ATOM 2669 N N . MET A 1 332 ? 11.68 -14.938 -9.977 1 93.5 332 MET A N 1
ATOM 2670 C CA . MET A 1 332 ? 12.031 -13.742 -10.75 1 93.5 332 MET A CA 1
ATOM 2671 C C . MET A 1 332 ? 11.219 -13.672 -12.031 1 93.5 332 MET A C 1
ATOM 2673 O O . MET A 1 332 ? 11 -14.68 -12.703 1 93.5 332 MET A O 1
ATOM 2677 N N . PRO A 1 333 ? 10.773 -12.469 -12.375 1 95.75 333 PRO A N 1
ATOM 2678 C CA . PRO A 1 333 ? 10.023 -12.359 -13.625 1 95.75 333 PRO A CA 1
ATOM 2679 C C . PRO A 1 333 ? 10.805 -12.883 -14.828 1 95.75 333 PRO A C 1
ATOM 2681 O O . PRO A 1 333 ? 11.977 -12.547 -15 1 95.75 333 PRO A O 1
ATOM 2684 N N . GLY A 1 334 ? 10.203 -13.727 -15.609 1 95.56 334 GLY A N 1
ATOM 2685 C CA . GLY A 1 334 ? 10.797 -14.25 -16.828 1 95.56 334 GLY A CA 1
ATOM 2686 C C . GLY A 1 334 ? 11.586 -15.523 -16.625 1 95.56 334 GLY A C 1
ATOM 2687 O O . GLY A 1 334 ? 11.984 -16.188 -17.578 1 95.56 334 GLY A O 1
ATOM 2688 N N . GLU A 1 335 ? 11.75 -15.875 -15.359 1 94.31 335 GLU A N 1
ATOM 2689 C CA . GLU A 1 335 ? 12.5 -17.094 -15.055 1 94.31 335 GLU A CA 1
ATOM 2690 C C . GLU A 1 335 ? 11.602 -18.328 -15.125 1 94.31 335 GLU A C 1
ATOM 2692 O O . GLU A 1 335 ? 10.555 -18.375 -14.477 1 94.31 335 GLU A O 1
ATOM 2697 N N . GLU A 1 336 ? 11.977 -19.312 -15.938 1 95 336 GLU A N 1
ATOM 2698 C CA . GLU A 1 336 ? 11.195 -20.531 -16.094 1 95 336 GLU A CA 1
ATOM 2699 C C . GLU A 1 336 ? 12.07 -21.766 -15.891 1 95 336 GLU A C 1
ATOM 2701 O O . GLU A 1 336 ? 11.719 -22.672 -15.125 1 95 336 GLU A O 1
ATOM 2706 N N . SER A 1 337 ? 13.258 -21.797 -16.438 1 94.31 337 SER A N 1
ATOM 2707 C CA . SER A 1 337 ? 14.117 -22.969 -16.453 1 94.31 337 SER A CA 1
ATOM 2708 C C . SER A 1 337 ? 14.633 -23.312 -15.062 1 94.31 337 SER A C 1
ATOM 2710 O O . SER A 1 337 ? 14.977 -24.453 -14.781 1 94.31 337 SER A O 1
ATOM 2712 N N . LYS A 1 338 ? 14.617 -22.344 -14.195 1 91.19 338 LYS A N 1
ATOM 2713 C CA . LYS A 1 338 ? 15.133 -22.547 -12.852 1 91.19 338 LYS A CA 1
ATOM 2714 C C . LYS A 1 338 ? 14 -22.703 -11.836 1 91.19 338 LYS A C 1
ATOM 2716 O O . LYS A 1 338 ? 14.25 -22.781 -10.633 1 91.19 338 LYS A O 1
ATOM 2721 N N . ARG A 1 339 ? 12.789 -22.75 -12.375 1 92.56 339 ARG A N 1
ATOM 2722 C CA . ARG A 1 339 ? 11.609 -22.891 -11.523 1 92.56 339 ARG A CA 1
ATOM 2723 C C . ARG A 1 339 ? 11.016 -24.297 -11.633 1 92.56 339 ARG A C 1
ATOM 2725 O O . ARG A 1 339 ? 9.812 -24.484 -11.445 1 92.56 339 ARG A O 1
ATOM 2732 N N . LEU A 1 340 ? 11.797 -25.172 -11.922 1 94 340 LEU A N 1
ATOM 2733 C CA . LEU A 1 340 ? 11.352 -26.547 -12.117 1 94 340 LEU A CA 1
ATOM 2734 C C . LEU A 1 340 ? 11.891 -27.469 -11.023 1 94 340 LEU A C 1
ATOM 2736 O O . LEU A 1 340 ? 13.094 -27.703 -10.945 1 94 340 LEU A O 1
ATOM 2740 N N . ASP A 1 341 ? 11.07 -27.859 -10.141 1 91.25 341 ASP A N 1
ATOM 2741 C CA . ASP A 1 341 ? 11.391 -28.781 -9.062 1 91.25 341 ASP A CA 1
ATOM 2742 C C . ASP A 1 341 ? 10.195 -29.672 -8.734 1 91.25 341 ASP A C 1
ATOM 2744 O O . ASP A 1 341 ? 9.18 -29.641 -9.445 1 91.25 341 ASP A O 1
ATOM 2748 N N . TYR A 1 342 ? 10.266 -30.484 -7.793 1 89.5 342 TYR A N 1
ATOM 2749 C CA . TYR A 1 342 ? 9.172 -31.359 -7.383 1 89.5 342 TYR A CA 1
ATOM 2750 C C . TYR A 1 342 ? 7.93 -30.547 -7.023 1 89.5 342 TYR A C 1
ATOM 2752 O O . TYR A 1 342 ? 6.805 -31.016 -7.215 1 89.5 342 TYR A O 1
ATOM 2760 N N . SER A 1 343 ? 8.203 -29.281 -6.668 1 90.56 343 SER A N 1
ATOM 2761 C CA . SER A 1 343 ? 7.105 -28.469 -6.141 1 90.56 343 SER A CA 1
ATOM 2762 C C . SER A 1 343 ? 6.531 -27.562 -7.211 1 90.56 343 SER A C 1
ATOM 2764 O O . SER A 1 343 ? 5.84 -26.578 -6.898 1 90.56 343 SER A O 1
ATOM 2766 N N . SER A 1 344 ? 6.812 -27.719 -8.422 1 91.75 344 SER A N 1
ATOM 2767 C CA . SER A 1 344 ? 6.215 -26.969 -9.516 1 91.75 344 SER A CA 1
ATOM 2768 C C . SER A 1 344 ? 5.277 -27.828 -10.344 1 91.75 344 SER A C 1
ATOM 2770 O O . SER A 1 344 ? 5.699 -28.828 -10.922 1 91.75 344 SER A O 1
ATOM 2772 N N . ALA A 1 345 ? 4.141 -27.469 -10.375 1 94.56 345 ALA A N 1
ATOM 2773 C CA . ALA A 1 345 ? 3.438 -26.281 -9.898 1 94.56 345 ALA A CA 1
ATOM 2774 C C . ALA A 1 345 ? 2.279 -26.656 -8.984 1 94.56 345 ALA A C 1
ATOM 2776 O O . ALA A 1 345 ? 1.806 -27.781 -9 1 94.56 345 ALA A O 1
ATOM 2777 N N . GLU A 1 346 ? 1.831 -25.734 -8.289 1 95.12 346 GLU A N 1
ATOM 2778 C CA . GLU A 1 346 ? 0.715 -25.938 -7.367 1 95.12 346 GLU A CA 1
ATOM 2779 C C . GLU A 1 346 ? -0.624 -25.797 -8.086 1 95.12 346 GLU A C 1
ATOM 2781 O O . GLU A 1 346 ? -0.87 -24.797 -8.766 1 95.12 346 GLU A O 1
ATOM 2786 N N . THR A 1 347 ? -1.504 -26.703 -7.879 1 96.88 347 THR A N 1
ATOM 2787 C CA . THR A 1 347 ? -2.752 -26.75 -8.633 1 96.88 347 THR A CA 1
ATOM 2788 C C . THR A 1 347 ? -3.707 -25.656 -8.172 1 96.88 347 THR A C 1
ATOM 2790 O O . THR A 1 347 ? -4.488 -25.125 -8.969 1 96.88 347 THR A O 1
ATOM 2793 N N . CYS A 1 348 ? -3.662 -25.234 -6.859 1 97.56 348 CYS A N 1
ATOM 2794 C CA . CYS A 1 348 ? -4.5 -24.172 -6.34 1 97.56 348 CYS A CA 1
ATOM 2795 C C . CYS A 1 348 ? -4.277 -22.875 -7.121 1 97.56 348 CYS A C 1
ATOM 2797 O O . CYS A 1 348 ? -5.211 -22.094 -7.328 1 97.56 348 CYS A O 1
ATOM 2799 N N . ASN A 1 349 ? -3.061 -22.672 -7.496 1 98.38 349 ASN A N 1
ATOM 2800 C CA . ASN A 1 349 ? -2.73 -21.469 -8.25 1 98.38 349 ASN A CA 1
ATOM 2801 C C . ASN A 1 349 ? -3.461 -21.438 -9.594 1 98.38 349 ASN A C 1
ATOM 2803 O O . ASN A 1 349 ? -3.992 -20.391 -9.992 1 98.38 349 ASN A O 1
ATOM 2807 N N . THR A 1 350 ? -3.447 -22.547 -10.289 1 98.5 350 THR A N 1
ATOM 2808 C CA . THR A 1 350 ? -4.109 -22.656 -11.586 1 98.5 350 THR A CA 1
ATOM 2809 C C . THR A 1 350 ? -5.621 -22.516 -11.43 1 98.5 350 THR A C 1
ATOM 2811 O O . THR A 1 350 ? -6.277 -21.859 -12.234 1 98.5 350 THR A O 1
ATOM 2814 N N . TYR A 1 351 ? -6.137 -23.188 -10.414 1 98.19 351 TYR A N 1
ATOM 2815 C CA . TYR A 1 351 ? -7.547 -23.031 -10.086 1 98.19 351 TYR A CA 1
ATOM 2816 C C . TYR A 1 351 ? -7.934 -21.562 -10 1 98.19 351 TYR A C 1
ATOM 2818 O O . TYR A 1 351 ? -8.914 -21.141 -10.617 1 98.19 351 TYR A O 1
ATOM 2826 N N . ASN A 1 352 ? -7.164 -20.812 -9.281 1 98.56 352 ASN A N 1
ATOM 2827 C CA . ASN A 1 352 ? -7.453 -19.391 -9.062 1 98.56 352 ASN A CA 1
ATOM 2828 C C . ASN A 1 352 ? -7.199 -18.562 -10.32 1 98.56 352 ASN A C 1
ATOM 2830 O O . ASN A 1 352 ? -7.941 -17.625 -10.609 1 98.56 352 ASN A O 1
ATOM 2834 N N . MET A 1 353 ? -6.176 -18.891 -11.055 1 98.81 353 MET A N 1
ATOM 2835 C CA . MET A 1 353 ? -5.902 -18.156 -12.289 1 98.81 353 MET A CA 1
ATOM 2836 C C . MET A 1 353 ? -7.008 -18.391 -13.312 1 98.81 353 MET A C 1
ATOM 2838 O O . MET A 1 353 ? -7.328 -17.484 -14.094 1 98.81 353 MET A O 1
ATOM 2842 N N . LEU A 1 354 ? -7.566 -19.594 -13.352 1 98.69 354 LEU A N 1
ATOM 2843 C CA . LEU A 1 354 ? -8.695 -19.844 -14.25 1 98.69 354 LEU A CA 1
ATOM 2844 C C . LEU A 1 354 ? -9.898 -19 -13.859 1 98.69 354 LEU A C 1
ATOM 2846 O O . LEU A 1 354 ? -10.562 -18.422 -14.727 1 98.69 354 LEU A O 1
ATOM 2850 N N . LYS A 1 355 ? -10.133 -18.906 -12.586 1 97.81 355 LYS A N 1
ATOM 2851 C CA . LYS A 1 355 ? -11.219 -18.062 -12.102 1 97.81 355 LYS A CA 1
ATOM 2852 C C . LYS A 1 355 ? -11.016 -16.609 -12.516 1 97.81 355 LYS A C 1
ATOM 2854 O O . LYS A 1 355 ? -11.945 -15.961 -12.984 1 97.81 355 LYS A O 1
ATOM 2859 N N . LEU A 1 356 ? -9.82 -16.125 -12.312 1 98.69 356 LEU A N 1
ATOM 2860 C CA . LEU A 1 356 ? -9.508 -14.742 -12.672 1 98.69 356 LEU A CA 1
ATOM 2861 C C . LEU A 1 356 ? -9.656 -14.523 -14.18 1 98.69 356 LEU A C 1
ATOM 2863 O O . LEU A 1 356 ? -10.203 -13.516 -14.609 1 98.69 356 LEU A O 1
ATOM 2867 N N . SER A 1 357 ? -9.188 -15.477 -14.977 1 98.69 357 SER A N 1
ATOM 2868 C CA . SER A 1 357 ? -9.266 -15.383 -16.438 1 98.69 357 SER A CA 1
ATOM 2869 C C . SER A 1 357 ? -10.719 -15.305 -16.906 1 98.69 357 SER A C 1
ATOM 2871 O O . SER A 1 357 ? -11.055 -14.492 -17.766 1 98.69 357 SER A O 1
ATOM 2873 N N . ARG A 1 358 ? -11.5 -16.141 -16.344 1 97.38 358 ARG A N 1
ATOM 2874 C CA . ARG A 1 358 ? -12.922 -16.141 -16.688 1 97.38 358 ARG A CA 1
ATOM 2875 C C . ARG A 1 358 ? -13.57 -14.805 -16.359 1 97.38 358 ARG A C 1
ATOM 2877 O O . ARG A 1 358 ? -14.289 -14.242 -17.188 1 97.38 358 ARG A O 1
ATOM 2884 N N . LEU A 1 359 ? -13.266 -14.273 -15.203 1 97.06 359 LEU A N 1
ATOM 2885 C CA . LEU A 1 359 ? -13.82 -13 -14.773 1 97.06 359 LEU A CA 1
ATOM 2886 C C . LEU A 1 359 ? -13.375 -11.875 -15.703 1 97.06 359 LEU A C 1
ATOM 2888 O O . LEU A 1 359 ? -14.188 -11.031 -16.094 1 97.06 359 LEU A O 1
ATOM 2892 N N . LEU A 1 360 ? -12.125 -11.875 -15.992 1 98.5 360 LEU A N 1
ATOM 2893 C CA . LEU A 1 360 ? -11.578 -10.812 -16.828 1 98.5 360 LEU A CA 1
ATOM 2894 C C . LEU A 1 360 ? -12.156 -10.883 -18.234 1 98.5 360 LEU A C 1
ATOM 2896 O O . LEU A 1 360 ? -12.453 -9.852 -18.844 1 98.5 360 LEU A O 1
ATOM 2900 N N . PHE A 1 361 ? -12.344 -12.039 -18.812 1 97.88 361 PHE A N 1
ATOM 2901 C CA . PHE A 1 361 ? -12.984 -12.18 -20.125 1 97.88 361 PHE A CA 1
ATOM 2902 C C . PHE A 1 361 ? -14.406 -11.625 -20.078 1 97.88 361 PHE A C 1
ATOM 2904 O O . PHE A 1 361 ? -14.805 -10.867 -20.969 1 97.88 361 PHE A O 1
ATOM 2911 N N . MET A 1 362 ? -15.102 -12.07 -19.078 1 97.06 362 MET A N 1
ATOM 2912 C CA . MET A 1 362 ? -16.484 -11.594 -18.969 1 97.06 362 MET A CA 1
ATOM 2913 C C . MET A 1 362 ? -16.516 -10.07 -18.875 1 97.06 362 MET A C 1
ATOM 2915 O O . MET A 1 362 ? -17.406 -9.438 -19.453 1 97.06 362 MET A O 1
ATOM 2919 N N . MET A 1 363 ? -15.547 -9.492 -18.234 1 95.56 363 MET A N 1
ATOM 2920 C CA . MET A 1 363 ? -15.516 -8.047 -18 1 95.56 363 MET A CA 1
ATOM 2921 C C . MET A 1 363 ? -15.188 -7.289 -19.281 1 95.56 363 MET A C 1
ATOM 2923 O O . MET A 1 363 ? -15.812 -6.27 -19.562 1 95.56 363 MET A O 1
ATOM 2927 N N . ASN A 1 364 ? -14.234 -7.789 -20.062 1 95.19 364 ASN A N 1
ATOM 2928 C CA . ASN A 1 364 ? -13.773 -6.906 -21.125 1 95.19 364 ASN A CA 1
ATOM 2929 C C . ASN A 1 364 ? -13.812 -7.605 -22.484 1 95.19 364 ASN A C 1
ATOM 2931 O O . ASN A 1 364 ? -13.633 -6.965 -23.531 1 95.19 364 ASN A O 1
ATOM 2935 N N . GLY A 1 365 ? -14.008 -8.953 -22.562 1 96.31 365 GLY A N 1
ATOM 2936 C CA . GLY A 1 365 ? -14.25 -9.672 -23.797 1 96.31 365 GLY A CA 1
ATOM 2937 C C . GLY A 1 365 ? -12.977 -10.039 -24.531 1 96.31 365 GLY A C 1
ATOM 2938 O O . GLY A 1 365 ? -13.023 -10.523 -25.672 1 96.31 365 GLY A O 1
ATOM 2939 N N . ASP A 1 366 ? -11.789 -9.836 -23.891 1 97.38 366 ASP A N 1
ATOM 2940 C CA . ASP A 1 366 ? -10.523 -10.164 -24.531 1 97.38 366 ASP A CA 1
ATOM 2941 C C . ASP A 1 366 ? -10.289 -11.672 -24.547 1 97.38 366 ASP A C 1
ATOM 2943 O O . ASP A 1 366 ? -10.234 -12.305 -23.484 1 97.38 366 ASP A O 1
ATOM 2947 N N . TYR A 1 367 ? -10.062 -12.281 -25.703 1 97.44 367 TYR A N 1
ATOM 2948 C CA . TYR A 1 367 ? -10.016 -13.727 -25.891 1 97.44 367 TYR A CA 1
ATOM 2949 C C . TYR A 1 367 ? -8.703 -14.305 -25.359 1 97.44 367 TYR A C 1
ATOM 2951 O O . TYR A 1 367 ? -8.57 -15.523 -25.203 1 97.44 367 TYR A O 1
ATOM 2959 N N . LYS A 1 368 ? -7.691 -13.414 -25.031 1 97.69 368 LYS A N 1
ATOM 2960 C CA . LYS A 1 368 ? -6.43 -13.914 -24.5 1 97.69 368 LYS A CA 1
ATOM 2961 C C . LYS A 1 368 ? -6.652 -14.672 -23.188 1 97.69 368 LYS A C 1
ATOM 2963 O O . LYS A 1 368 ? -5.938 -15.633 -22.891 1 97.69 368 LYS A O 1
ATOM 2968 N N . TYR A 1 369 ? -7.66 -14.281 -22.438 1 98.5 369 TYR A N 1
ATOM 2969 C CA . TYR A 1 369 ? -7.969 -14.93 -21.172 1 98.5 369 TYR A CA 1
ATOM 2970 C C . TYR A 1 369 ? -8.461 -16.359 -21.391 1 98.5 369 TYR A C 1
ATOM 2972 O O . TYR A 1 369 ? -8.141 -17.266 -20.609 1 98.5 369 TYR A O 1
ATOM 2980 N N . LEU A 1 370 ? -9.25 -16.562 -22.469 1 98.25 370 LEU A N 1
ATOM 2981 C CA . LEU A 1 370 ? -9.805 -17.875 -22.781 1 98.25 370 LEU A CA 1
ATOM 2982 C C . LEU A 1 370 ? -8.742 -18.797 -23.344 1 98.25 370 LEU A C 1
ATOM 2984 O O . LEU A 1 370 ? -8.781 -20.016 -23.109 1 98.25 370 LEU A O 1
ATOM 2988 N N . ASN A 1 371 ? -7.816 -18.203 -24.109 1 97.81 371 ASN A N 1
ATOM 2989 C CA . ASN A 1 371 ? -6.695 -19 -24.578 1 97.81 371 ASN A CA 1
ATOM 2990 C C . ASN A 1 371 ? -5.906 -19.609 -23.422 1 97.81 371 ASN A C 1
ATOM 2992 O O . ASN A 1 371 ? -5.59 -20.797 -23.422 1 97.81 371 ASN A O 1
ATOM 2996 N N . TYR A 1 372 ? -5.637 -18.781 -22.516 1 98.38 372 TYR A N 1
ATOM 2997 C CA . TYR A 1 372 ? -4.957 -19.281 -21.328 1 98.38 372 TYR A CA 1
ATOM 2998 C C . TYR A 1 372 ? -5.816 -20.312 -20.594 1 98.38 372 TYR A C 1
ATOM 3000 O O . TYR A 1 372 ? -5.312 -21.344 -20.156 1 98.38 372 TYR A O 1
ATOM 3008 N N . TYR A 1 373 ? -7.055 -20.016 -20.406 1 98.69 373 TYR A N 1
ATOM 3009 C CA . TYR A 1 373 ? -7.973 -20.891 -19.672 1 98.69 373 TYR A CA 1
ATOM 3010 C C . TYR A 1 373 ? -7.934 -22.297 -20.234 1 98.69 373 TYR A C 1
ATOM 3012 O O . TYR A 1 373 ? -7.758 -23.266 -19.5 1 98.69 373 TYR A O 1
ATOM 3020 N N . GLU A 1 374 ? -8.062 -22.406 -21.578 1 98.38 374 GLU A N 1
ATOM 3021 C CA . GLU A 1 374 ? -8.039 -23.719 -22.234 1 98.38 374 GLU A CA 1
ATOM 3022 C C . GLU A 1 374 ? -6.715 -24.438 -21.984 1 98.38 374 GLU A C 1
ATOM 3024 O O . GLU A 1 374 ? -6.703 -25.609 -21.625 1 98.38 374 GLU A O 1
ATOM 3029 N N . HIS A 1 375 ? -5.664 -23.734 -22.125 1 98.5 375 HIS A N 1
ATOM 3030 C CA . HIS A 1 375 ? -4.328 -24.281 -21.953 1 98.5 375 HIS A CA 1
ATOM 3031 C C . HIS A 1 375 ? -4.152 -24.891 -20.562 1 98.5 375 HIS A C 1
ATOM 3033 O O . HIS A 1 375 ? -3.744 -26.047 -20.422 1 98.5 375 HIS A O 1
ATOM 3039 N N . ALA A 1 376 ? -4.484 -24.156 -19.562 1 98.69 376 ALA A N 1
ATOM 3040 C CA . ALA A 1 376 ? -4.258 -24.562 -18.188 1 98.69 376 ALA A CA 1
ATOM 3041 C C . ALA A 1 376 ? -5.242 -25.641 -17.766 1 98.69 376 ALA A C 1
ATOM 3043 O O . ALA A 1 376 ? -4.914 -26.5 -16.938 1 98.69 376 ALA A O 1
ATOM 3044 N N . LEU A 1 377 ? -6.457 -25.594 -18.297 1 98.56 377 LEU A N 1
ATOM 3045 C CA . LEU A 1 377 ? -7.465 -26.594 -17.969 1 98.56 377 LEU A CA 1
ATOM 3046 C C . LEU A 1 377 ? -7.016 -27.969 -18.406 1 98.56 377 LEU A C 1
ATOM 3048 O O . LEU A 1 377 ? -7.078 -28.938 -17.641 1 98.56 377 LEU A O 1
ATOM 3052 N N . TYR A 1 378 ? -6.52 -28.109 -19.641 1 98.19 378 TYR A N 1
ATOM 3053 C CA . TYR A 1 378 ? -6.117 -29.406 -20.188 1 98.19 378 TYR A CA 1
ATOM 3054 C C . TYR A 1 378 ? -4.812 -29.875 -19.562 1 98.19 378 TYR A C 1
ATOM 3056 O O . TYR A 1 378 ? -4.68 -31.062 -19.219 1 98.19 378 TYR A O 1
ATOM 3064 N N . ASN A 1 379 ? -3.904 -28.922 -19.406 1 98.69 379 ASN A N 1
ATOM 3065 C CA . ASN A 1 379 ? -2.529 -29.344 -19.172 1 98.69 379 ASN A CA 1
ATOM 3066 C C . ASN A 1 379 ? -2.195 -29.359 -17.688 1 98.69 379 ASN A C 1
ATOM 3068 O O . ASN A 1 379 ? -1.193 -29.938 -17.266 1 98.69 379 ASN A O 1
ATOM 3072 N N . HIS A 1 380 ? -3.031 -28.734 -16.875 1 98.62 380 HIS A N 1
ATOM 3073 C CA . HIS A 1 380 ? -2.752 -28.766 -15.445 1 98.62 380 HIS A CA 1
ATOM 3074 C C . HIS A 1 380 ? -3.928 -29.359 -14.672 1 98.62 380 HIS A C 1
ATOM 3076 O O . HIS A 1 380 ? -3.779 -30.359 -13.977 1 98.62 380 HIS A O 1
ATOM 3082 N N . ILE A 1 381 ? -5.117 -28.781 -14.742 1 98.38 381 ILE A N 1
ATOM 3083 C CA . ILE A 1 381 ? -6.258 -29.219 -13.938 1 98.38 381 ILE A CA 1
ATOM 3084 C C . ILE A 1 381 ? -6.59 -30.672 -14.258 1 98.38 381 ILE A C 1
ATOM 3086 O O . ILE A 1 381 ? -6.629 -31.516 -13.359 1 98.38 381 ILE A O 1
ATOM 3090 N N . LEU A 1 382 ? -6.793 -30.969 -15.523 1 97.88 382 LEU A N 1
ATOM 3091 C CA . LEU A 1 382 ? -7.102 -32.344 -15.922 1 97.88 382 LEU A CA 1
ATOM 3092 C C . LEU A 1 382 ? -5.965 -33.281 -15.547 1 97.88 382 LEU A C 1
ATOM 3094 O O . LEU A 1 382 ? -6.207 -34.406 -15.07 1 97.88 382 LEU A O 1
ATOM 3098 N N . ALA A 1 383 ? -4.734 -32.812 -15.688 1 97.88 383 ALA A N 1
ATOM 3099 C CA . ALA A 1 383 ? -3.539 -33.594 -15.469 1 97.88 383 ALA A CA 1
ATOM 3100 C C . ALA A 1 383 ? -3.33 -33.875 -13.977 1 97.88 383 ALA A C 1
ATOM 3102 O O . ALA A 1 383 ? -2.557 -34.75 -13.602 1 97.88 383 ALA A O 1
ATOM 3103 N N . SER A 1 384 ? -3.998 -33.219 -13.117 1 97.56 384 SER A N 1
ATOM 3104 C CA . SER A 1 384 ? -3.742 -33.25 -11.68 1 97.56 384 SER A CA 1
ATOM 3105 C C . SER A 1 384 ? -4.449 -34.438 -11.039 1 97.56 384 SER A C 1
ATOM 3107 O O . SER A 1 384 ? -4.164 -34.812 -9.891 1 97.56 384 SER A O 1
ATOM 3109 N N . GLN A 1 385 ? -5.402 -35.094 -11.727 1 97.44 385 GLN A N 1
ATOM 3110 C CA . GLN A 1 385 ? -6.195 -36.156 -11.156 1 97.44 385 GLN A CA 1
ATOM 3111 C C . GLN A 1 385 ? -5.621 -37.531 -11.547 1 97.44 385 GLN A C 1
ATOM 3113 O O . GLN A 1 385 ? -5.312 -37.75 -12.711 1 97.44 385 GLN A O 1
ATOM 3118 N N . ASP A 1 386 ? -5.445 -38.375 -10.555 1 97.06 386 ASP A N 1
ATOM 3119 C CA . ASP A 1 386 ? -5.117 -39.781 -10.812 1 97.06 386 ASP A CA 1
ATOM 3120 C C . ASP A 1 386 ? -6.32 -40.531 -11.391 1 97.06 386 ASP A C 1
ATOM 3122 O O . ASP A 1 386 ? -7.328 -40.719 -10.711 1 97.06 386 ASP A O 1
ATOM 3126 N N . PRO A 1 387 ? -6.219 -40.969 -12.602 1 95.81 387 PRO A N 1
ATOM 3127 C CA . PRO A 1 387 ? -7.375 -41.625 -13.203 1 95.81 387 PRO A CA 1
ATOM 3128 C C . PRO A 1 387 ? -7.633 -43 -12.633 1 95.81 387 PRO A C 1
ATOM 3130 O O . PRO A 1 387 ? -8.711 -43.594 -12.828 1 95.81 387 PRO A O 1
ATOM 3133 N N . ASP A 1 388 ? -6.715 -43.531 -11.898 1 95.25 388 ASP A N 1
ATOM 3134 C CA . ASP A 1 388 ? -6.801 -44.938 -11.469 1 95.25 388 ASP A CA 1
ATOM 3135 C C . ASP A 1 388 ? -7.355 -45.031 -10.047 1 95.25 388 ASP A C 1
ATOM 3137 O O . ASP A 1 388 ? -7.691 -46.125 -9.586 1 95.25 388 ASP A O 1
ATOM 3141 N N . MET A 1 389 ? -7.426 -43.906 -9.406 1 94.69 389 MET A N 1
ATOM 3142 C CA . MET A 1 389 ? -7.91 -43.969 -8.031 1 94.69 389 MET A CA 1
ATOM 3143 C C . MET A 1 389 ? -8.656 -42.688 -7.664 1 94.69 389 MET A C 1
ATOM 3145 O O . MET A 1 389 ? -8.055 -41.625 -7.578 1 94.69 389 MET A O 1
ATOM 3149 N N . ALA A 1 390 ? -9.891 -42.875 -7.324 1 92.88 390 ALA A N 1
ATOM 3150 C CA . ALA A 1 390 ? -10.727 -41.75 -6.941 1 92.88 390 ALA A CA 1
ATOM 3151 C C . ALA A 1 390 ? -10.172 -41.031 -5.703 1 92.88 390 ALA A C 1
ATOM 3153 O O . ALA A 1 390 ? -9.734 -41.719 -4.754 1 92.88 390 ALA A O 1
ATOM 3154 N N . GLY A 1 391 ? -10.156 -39.75 -5.777 1 93.19 391 GLY A N 1
ATOM 3155 C CA . GLY A 1 391 ? -9.727 -38.969 -4.625 1 93.19 391 GLY A CA 1
ATOM 3156 C C . GLY A 1 391 ? -8.242 -38.656 -4.629 1 93.19 391 GLY A C 1
ATOM 3157 O O . GLY A 1 391 ? -7.762 -37.875 -3.805 1 93.19 391 GLY A O 1
ATOM 3158 N N . CYS A 1 392 ? -7.488 -39.188 -5.473 1 96.06 392 CYS A N 1
ATOM 3159 C CA . CYS A 1 392 ? -6.055 -38.938 -5.562 1 96.06 392 CYS A CA 1
ATOM 3160 C C . CYS A 1 392 ? -5.758 -37.844 -6.578 1 96.06 392 CYS A C 1
ATOM 3162 O O . CYS A 1 392 ? -6.082 -38 -7.758 1 96.06 392 CYS A O 1
ATOM 3164 N N . VAL A 1 393 ? -5.215 -36.75 -6.086 1 96.88 393 VAL A N 1
ATOM 3165 C CA . VAL A 1 393 ? -4.848 -35.625 -6.914 1 96.88 393 VAL A CA 1
ATOM 3166 C C . VAL A 1 393 ? -3.443 -35.125 -6.547 1 96.88 393 VAL A C 1
ATOM 3168 O O . VAL A 1 393 ? -2.928 -35.469 -5.477 1 96.88 393 VAL A O 1
ATOM 3171 N N . THR A 1 394 ? -2.836 -34.375 -7.402 1 96.06 394 THR A N 1
ATOM 3172 C CA . THR A 1 394 ? -1.517 -33.844 -7.121 1 96.06 394 THR A CA 1
ATOM 3173 C C . THR A 1 394 ? -1.63 -32.594 -6.258 1 96.06 394 THR A C 1
ATOM 3175 O O . THR A 1 394 ? -2.588 -31.812 -6.391 1 96.06 394 THR A O 1
ATOM 3178 N N . TYR A 1 395 ? -0.742 -32.469 -5.281 1 93.5 395 TYR A N 1
ATOM 3179 C CA . TYR A 1 395 ? -0.478 -31.188 -4.652 1 93.5 395 TYR A CA 1
ATOM 3180 C C . TYR A 1 395 ? 0.372 -30.297 -5.559 1 93.5 395 TYR A C 1
ATOM 3182 O O . TYR A 1 395 ? -0.14 -29.375 -6.188 1 93.5 395 TYR A O 1
ATOM 3190 N N . TYR A 1 396 ? 1.598 -30.797 -5.715 1 92.25 396 TYR A N 1
ATOM 3191 C CA . TYR A 1 396 ? 2.498 -30.281 -6.742 1 92.25 396 TYR A CA 1
ATOM 3192 C C . TYR A 1 396 ? 2.48 -31.172 -7.977 1 92.25 396 TYR A C 1
ATOM 3194 O O . TYR A 1 396 ? 2.574 -32.406 -7.867 1 92.25 396 TYR A O 1
ATOM 3202 N N . THR A 1 397 ? 2.268 -30.531 -9.117 1 94.75 397 THR A N 1
ATOM 3203 C CA . THR A 1 397 ? 2.402 -31.25 -10.383 1 94.75 397 THR A CA 1
ATOM 3204 C C . THR A 1 397 ? 3.801 -31.062 -10.961 1 94.75 397 THR A C 1
ATOM 3206 O O . THR A 1 397 ? 4.035 -30.141 -11.742 1 94.75 397 THR A O 1
ATOM 3209 N N . SER A 1 398 ? 4.633 -31.953 -10.562 1 92.94 398 SER A N 1
ATOM 3210 C CA . SER A 1 398 ? 6.066 -31.781 -10.75 1 92.94 398 SER A CA 1
ATOM 3211 C C . SER A 1 398 ? 6.41 -31.562 -12.219 1 92.94 398 SER A C 1
ATOM 3213 O O . SER A 1 398 ? 5.898 -32.281 -13.086 1 92.94 398 SER A O 1
ATOM 3215 N N . LEU A 1 399 ? 7.262 -30.594 -12.484 1 95.62 399 LEU A N 1
ATOM 3216 C CA . LEU A 1 399 ? 7.754 -30.312 -13.828 1 95.62 399 LEU A CA 1
ATOM 3217 C C . LEU A 1 399 ? 9.273 -30.438 -13.891 1 95.62 399 LEU A C 1
ATOM 3219 O O . LEU A 1 399 ? 9.891 -30.062 -14.891 1 95.62 399 LEU A O 1
ATOM 3223 N N . LEU A 1 400 ? 9.852 -30.953 -12.781 1 93.69 400 LEU A N 1
ATOM 3224 C CA . LEU A 1 400 ? 11.273 -31.297 -12.828 1 93.69 400 LEU A CA 1
ATOM 3225 C C . LEU A 1 400 ? 11.547 -32.344 -13.891 1 93.69 400 LEU A C 1
ATOM 3227 O O . LEU A 1 400 ? 10.969 -33.438 -13.852 1 93.69 400 LEU A O 1
ATOM 3231 N N . PRO A 1 401 ? 12.398 -32 -14.859 1 95.44 401 PRO A N 1
ATOM 3232 C CA . PRO A 1 401 ? 12.68 -33 -15.883 1 95.44 401 PRO A CA 1
ATOM 3233 C C . PRO A 1 401 ? 13.133 -34.344 -15.281 1 95.44 401 PRO A C 1
ATOM 3235 O O . PRO A 1 401 ? 14.055 -34.375 -14.461 1 95.44 401 PRO A O 1
ATOM 3238 N N . GLY A 1 402 ? 12.492 -35.406 -15.719 1 95.06 402 GLY A N 1
ATOM 3239 C CA . GLY A 1 402 ? 12.844 -36.75 -15.266 1 95.06 402 GLY A CA 1
ATOM 3240 C C . GLY A 1 402 ? 12.117 -37.156 -14 1 95.06 402 GLY A C 1
ATOM 3241 O O . GLY A 1 402 ? 12.266 -38.281 -13.523 1 95.06 402 GLY A O 1
ATOM 3242 N N . SER A 1 403 ? 11.281 -36.344 -13.523 1 93.19 403 SER A N 1
ATOM 3243 C CA . SER A 1 403 ? 10.523 -36.656 -12.312 1 93.19 403 SER A CA 1
ATOM 3244 C C . SER A 1 403 ? 9.211 -37.344 -12.648 1 93.19 403 SER A C 1
ATOM 3246 O O . SER A 1 403 ? 9.062 -37.938 -13.719 1 93.19 403 SER A O 1
ATOM 3248 N N . PHE A 1 404 ? 8.32 -37.438 -11.656 1 94.12 404 PHE A N 1
ATOM 3249 C CA . PHE A 1 404 ? 6.984 -38 -11.812 1 94.12 404 PHE A CA 1
ATOM 3250 C C . PHE A 1 404 ? 5.977 -37.281 -10.938 1 94.12 404 PHE A C 1
ATOM 3252 O O . PHE A 1 404 ? 6.355 -36.531 -10.039 1 94.12 404 PHE A O 1
ATOM 3259 N N . LYS A 1 405 ? 4.734 -37.438 -11.219 1 94.75 405 LYS A N 1
ATOM 3260 C CA . LYS A 1 405 ? 3.666 -36.844 -10.43 1 94.75 405 LYS A CA 1
ATOM 3261 C C . LYS A 1 405 ? 3.488 -37.562 -9.102 1 94.75 405 LYS A C 1
ATOM 3263 O O . LYS A 1 405 ? 3.572 -38.781 -9.039 1 94.75 405 LYS A O 1
ATOM 3268 N N . GLN A 1 406 ? 3.379 -36.781 -8.109 1 93.88 406 GLN A N 1
ATOM 3269 C CA . GLN A 1 406 ? 3.01 -37.281 -6.789 1 93.88 406 GLN A CA 1
ATOM 3270 C C . GLN A 1 406 ? 1.532 -37.031 -6.5 1 93.88 406 GLN A C 1
ATOM 3272 O O . GLN A 1 406 ? 1.025 -35.938 -6.734 1 93.88 406 GLN A O 1
ATOM 3277 N N . TYR A 1 407 ? 0.843 -38.094 -5.973 1 96.31 407 TYR A N 1
ATOM 3278 C CA . TYR A 1 407 ? -0.592 -37.969 -5.727 1 96.31 407 TYR A CA 1
ATOM 3279 C C . TYR A 1 407 ? -0.903 -38.094 -4.242 1 96.31 407 TYR A C 1
ATOM 3281 O O . TYR A 1 407 ? -0.133 -38.719 -3.49 1 96.31 407 TYR A O 1
ATOM 3289 N N . SER A 1 408 ? -2.027 -37.562 -3.832 1 96.69 408 SER A N 1
ATOM 3290 C CA . SER A 1 408 ? -2.598 -37.75 -2.502 1 96.69 408 SER A CA 1
ATOM 3291 C C . SER A 1 408 ? -3.152 -39.156 -2.342 1 96.69 408 SER A C 1
ATOM 3293 O O . SER A 1 408 ? -3.232 -39.906 -3.311 1 96.69 408 SER A O 1
ATOM 3295 N N . THR A 1 409 ? -3.447 -39.5 -1.104 1 96.38 409 THR A N 1
ATOM 3296 C CA . THR A 1 409 ? -4.293 -40.625 -0.791 1 96.38 409 THR A CA 1
ATOM 3297 C C . THR A 1 409 ? -5.727 -40.188 -0.506 1 96.38 409 THR A C 1
ATOM 3299 O O . THR A 1 409 ? -5.973 -39.031 -0.231 1 96.38 409 THR A O 1
ATOM 3302 N N . PRO A 1 410 ? -6.652 -41.062 -0.65 1 95.88 410 PRO A N 1
ATOM 3303 C CA . PRO A 1 410 ? -8.055 -40.625 -0.558 1 95.88 410 PRO A CA 1
ATOM 3304 C C . PRO A 1 410 ? -8.414 -40.094 0.821 1 95.88 410 PRO A C 1
ATOM 3306 O O . PRO A 1 410 ? -9.258 -39.188 0.933 1 95.88 410 PRO A O 1
ATOM 3309 N N . TYR A 1 411 ? -7.785 -40.562 1.927 1 96.69 411 TYR A N 1
ATOM 3310 C CA . TYR A 1 411 ? -8.367 -40.25 3.227 1 96.69 411 TYR A CA 1
ATOM 3311 C C . TYR A 1 411 ? -7.309 -39.719 4.188 1 96.69 411 TYR A C 1
ATOM 3313 O O . TYR A 1 411 ? -7.629 -39.312 5.301 1 96.69 411 TYR A O 1
ATOM 3321 N N . ASP A 1 412 ? -6.02 -39.594 3.758 1 95.69 412 ASP A N 1
ATOM 3322 C CA . ASP A 1 412 ? -4.965 -39.25 4.711 1 95.69 412 ASP A CA 1
ATOM 3323 C C . ASP A 1 412 ? -4.117 -38.094 4.199 1 95.69 412 ASP A C 1
ATOM 3325 O O . ASP A 1 412 ? -3.049 -37.812 4.742 1 95.69 412 ASP A O 1
ATOM 3329 N N . SER A 1 413 ? -4.539 -37.438 3.123 1 95.56 413 SER A N 1
ATOM 3330 C CA . SER A 1 413 ? -3.732 -36.406 2.48 1 95.56 413 SER A CA 1
ATOM 3331 C C . SER A 1 413 ? -4.531 -35.125 2.295 1 95.56 413 SER A C 1
ATOM 3333 O O . SER A 1 413 ? -4.449 -34.469 1.246 1 95.56 413 SER A O 1
ATOM 3335 N N . PHE A 1 414 ? -5.246 -34.688 3.246 1 95.56 414 PHE A N 1
ATOM 3336 C CA . PHE A 1 414 ? -6.078 -33.5 3.074 1 95.56 414 PHE A CA 1
ATOM 3337 C C . PHE A 1 414 ? -5.23 -32.25 3.121 1 95.56 414 PHE A C 1
ATOM 3339 O O . PHE A 1 414 ? -5.191 -31.547 4.141 1 95.56 414 PHE A O 1
ATOM 3346 N N . TRP A 1 415 ? -4.574 -31.938 1.964 1 94 415 TRP A N 1
ATOM 3347 C CA . TRP A 1 415 ? -3.822 -30.703 1.716 1 94 415 TRP A CA 1
ATOM 3348 C C . TRP A 1 415 ? -4.684 -29.672 0.993 1 94 415 TRP A C 1
ATOM 3350 O O . TRP A 1 415 ? -5.816 -29.969 0.599 1 94 415 TRP A O 1
ATOM 3360 N N . CYS A 1 416 ? -4.234 -28.438 0.792 1 93.5 416 CYS A N 1
ATOM 3361 C CA . CYS A 1 416 ? -5.02 -27.375 0.157 1 93.5 416 CYS A CA 1
ATOM 3362 C C . CYS A 1 416 ? -5.445 -27.781 -1.247 1 93.5 416 CYS A C 1
ATOM 3364 O O . CYS A 1 416 ? -6.578 -27.531 -1.656 1 93.5 416 CYS A O 1
ATOM 3366 N N . CYS A 1 417 ? -4.574 -28.453 -1.973 1 95.44 417 CYS A N 1
ATOM 3367 C CA . CYS A 1 417 ? -4.871 -28.828 -3.352 1 95.44 417 CYS A CA 1
ATOM 3368 C C . CYS A 1 417 ? -5.852 -29.984 -3.406 1 95.44 417 CYS A C 1
ATOM 3370 O O . CYS A 1 417 ? -6.5 -30.219 -4.426 1 95.44 417 CYS A O 1
ATOM 3372 N N . VAL A 1 418 ? -5.906 -30.797 -2.342 1 96 418 VAL A N 1
ATOM 3373 C CA . VAL A 1 418 ? -6.941 -31.812 -2.277 1 96 418 VAL A CA 1
ATOM 3374 C C . VAL A 1 418 ? -8.312 -31.156 -2.145 1 96 418 VAL A C 1
ATOM 3376 O O . VAL A 1 418 ? -9.266 -31.547 -2.83 1 96 418 VAL A O 1
ATOM 3379 N N . GLY A 1 419 ? -8.383 -30.156 -1.269 1 95.56 419 GLY A N 1
ATOM 3380 C CA . GLY A 1 419 ? -9.617 -29.375 -1.16 1 95.56 419 GLY A CA 1
ATOM 3381 C C . GLY A 1 419 ? -10.016 -28.719 -2.461 1 95.56 419 GLY A C 1
ATOM 3382 O O . GLY A 1 419 ? -11.125 -28.938 -2.965 1 95.56 419 GLY A O 1
ATOM 3383 N N . THR A 1 420 ? -9.102 -27.969 -3.051 1 95.94 420 THR A N 1
ATOM 3384 C CA . THR A 1 420 ? -9.344 -27.312 -4.324 1 95.94 420 THR A CA 1
ATOM 3385 C C . THR A 1 420 ? -9.641 -28.328 -5.422 1 95.94 420 THR A C 1
ATOM 3387 O O . THR A 1 420 ? -10.453 -28.062 -6.316 1 95.94 420 THR A O 1
ATOM 3390 N N . GLY A 1 421 ? -8.961 -29.453 -5.316 1 95.12 421 GLY A N 1
ATOM 3391 C CA . GLY A 1 421 ? -9.195 -30.531 -6.266 1 95.12 421 GLY A CA 1
ATOM 3392 C C . GLY A 1 421 ? -10.633 -31.031 -6.27 1 95.12 421 GLY A C 1
ATOM 3393 O O . GLY A 1 421 ? -11.164 -31.391 -7.316 1 95.12 421 GLY A O 1
ATOM 3394 N N . MET A 1 422 ? -11.273 -30.969 -5.141 1 95.56 422 MET A N 1
ATOM 3395 C CA . MET A 1 422 ? -12.688 -31.344 -5.055 1 95.56 422 MET A CA 1
ATOM 3396 C C . MET A 1 422 ? -13.547 -30.406 -5.879 1 95.56 422 MET A C 1
ATOM 3398 O O . MET A 1 422 ? -14.523 -30.828 -6.504 1 95.56 422 MET A O 1
ATOM 3402 N N . GLU A 1 423 ? -13.164 -29.188 -5.93 1 96.81 423 GLU A N 1
ATOM 3403 C CA . GLU A 1 423 ? -13.938 -28.172 -6.629 1 96.81 423 GLU A CA 1
ATOM 3404 C C . GLU A 1 423 ? -13.641 -28.188 -8.125 1 96.81 423 GLU A C 1
ATOM 3406 O O . GLU A 1 423 ? -14.555 -28.047 -8.945 1 96.81 423 GLU A O 1
ATOM 3411 N N . ASN A 1 424 ? -12.406 -28.359 -8.5 1 95.44 424 ASN A N 1
ATOM 3412 C CA . ASN A 1 424 ? -11.953 -28.312 -9.883 1 95.44 424 ASN A CA 1
ATOM 3413 C C . ASN A 1 424 ? -12.789 -29.219 -10.781 1 95.44 424 ASN A C 1
ATOM 3415 O O . ASN A 1 424 ? -13.242 -28.812 -11.852 1 95.44 424 ASN A O 1
ATOM 3419 N N . HIS A 1 425 ? -13.023 -30.375 -10.391 1 94.94 425 HIS A N 1
ATOM 3420 C CA . HIS A 1 425 ? -13.57 -31.406 -11.273 1 94.94 425 HIS A CA 1
ATOM 3421 C C . HIS A 1 425 ? -15.094 -31.438 -11.203 1 94.94 425 HIS A C 1
ATOM 3423 O O . HIS A 1 425 ? -15.734 -32.25 -11.883 1 94.94 425 HIS A O 1
ATOM 3429 N N . ALA A 1 426 ? -15.648 -30.516 -10.445 1 94.38 426 ALA A N 1
ATOM 3430 C CA . ALA A 1 426 ? -17.094 -30.422 -10.336 1 94.38 426 ALA A CA 1
ATOM 3431 C C . ALA A 1 426 ? -17.656 -29.375 -11.297 1 94.38 426 ALA A C 1
ATOM 3433 O O . ALA A 1 426 ? -18.859 -29.359 -11.578 1 94.38 426 ALA A O 1
ATOM 3434 N N . LYS A 1 427 ? -16.797 -28.531 -11.875 1 94.38 427 LYS A N 1
ATOM 3435 C CA . LYS A 1 427 ? -17.359 -27.344 -12.5 1 94.38 427 LYS A CA 1
ATOM 3436 C C . LYS A 1 427 ? -16.797 -27.141 -13.906 1 94.38 427 LYS A C 1
ATOM 3438 O O . LYS A 1 427 ? -16.516 -26.016 -14.32 1 94.38 427 LYS A O 1
ATOM 3443 N N . TYR A 1 428 ? -16.547 -28.172 -14.664 1 96.25 428 TYR A N 1
ATOM 3444 C CA . TYR A 1 428 ? -15.977 -28.094 -16 1 96.25 428 TYR A CA 1
ATOM 3445 C C . TYR A 1 428 ? -16.891 -27.328 -16.938 1 96.25 428 TYR A C 1
ATOM 3447 O O . TYR A 1 428 ? -16.438 -26.75 -17.938 1 96.25 428 TYR A O 1
ATOM 3455 N N . ALA A 1 429 ? -18.156 -27.266 -16.672 1 95.94 429 ALA A N 1
ATOM 3456 C CA . ALA A 1 429 ? -19.156 -26.672 -17.562 1 95.94 429 ALA A CA 1
ATOM 3457 C C . ALA A 1 429 ? -19.125 -25.156 -17.5 1 95.94 429 ALA A C 1
ATOM 3459 O O . ALA A 1 429 ? -19.688 -24.469 -18.359 1 95.94 429 ALA A O 1
ATOM 3460 N N . GLU A 1 430 ? -18.453 -24.578 -16.578 1 93.69 430 GLU A N 1
ATOM 3461 C CA . GLU A 1 430 ? -18.609 -23.188 -16.203 1 93.69 430 GLU A CA 1
ATOM 3462 C C . GLU A 1 430 ? -18.188 -22.25 -17.328 1 93.69 430 GLU A C 1
ATOM 3464 O O . GLU A 1 430 ? -18.672 -21.125 -17.438 1 93.69 430 GLU A O 1
ATOM 3469 N N . SER A 1 431 ? -17.312 -22.719 -18.188 1 97 431 SER A N 1
ATOM 3470 C CA . SER A 1 431 ? -16.766 -21.812 -19.203 1 97 431 SER A CA 1
ATOM 3471 C C . SER A 1 431 ? -16.891 -22.391 -20.594 1 97 431 SER A C 1
ATOM 3473 O O . SER A 1 431 ? -16.125 -22.031 -21.5 1 97 431 SER A O 1
ATOM 3475 N N . ILE A 1 432 ? -17.828 -23.281 -20.781 1 98.44 432 ILE A N 1
ATOM 3476 C CA . ILE A 1 432 ? -18.047 -23.859 -22.109 1 98.44 432 ILE A CA 1
ATOM 3477 C C . ILE A 1 432 ? -18.797 -22.875 -22.984 1 98.44 432 ILE A C 1
ATOM 3479 O O . ILE A 1 432 ? -18.469 -22.688 -24.156 1 98.44 432 ILE A O 1
ATOM 3483 N N . TYR A 1 433 ? -19.797 -22.266 -22.391 1 98.19 433 TYR A N 1
ATOM 3484 C CA . TYR A 1 433 ? -20.641 -21.328 -23.125 1 98.19 433 TYR A CA 1
ATOM 3485 C C . TYR A 1 433 ? -20.719 -19.984 -22.422 1 98.19 433 TYR A C 1
ATOM 3487 O O . TYR A 1 433 ? -20.75 -19.922 -21.188 1 98.19 433 TYR A O 1
ATOM 3495 N N . PHE A 1 434 ? -20.766 -18.875 -23.203 1 97.62 434 PHE A N 1
ATOM 3496 C CA . PHE A 1 434 ? -21.062 -17.531 -22.719 1 97.62 434 PHE A CA 1
ATOM 3497 C C . PHE A 1 434 ? -22.156 -16.875 -23.547 1 97.62 434 PHE A C 1
ATOM 3499 O O . PHE A 1 434 ? -22.406 -17.281 -24.688 1 97.62 434 PHE A O 1
ATOM 3506 N N . LYS A 1 435 ? -22.766 -15.93 -23.016 1 96.06 435 LYS A N 1
ATOM 3507 C CA . LYS A 1 435 ? -23.797 -15.211 -23.766 1 96.06 435 LYS A CA 1
ATOM 3508 C C . LYS A 1 435 ? -23.625 -13.703 -23.609 1 96.06 435 LYS A C 1
ATOM 3510 O O . LYS A 1 435 ? -23.031 -13.227 -22.641 1 96.06 435 LYS A O 1
ATOM 3515 N N . ASN A 1 436 ? -23.969 -12.977 -24.547 1 93.81 436 ASN A N 1
ATOM 3516 C CA . ASN A 1 436 ? -24.078 -11.523 -24.578 1 93.81 436 ASN A CA 1
ATOM 3517 C C . ASN A 1 436 ? -25.328 -11.07 -25.312 1 93.81 436 ASN A C 1
ATOM 3519 O O . ASN A 1 436 ? -25.344 -11 -26.547 1 93.81 436 ASN A O 1
ATOM 3523 N N . GLY A 1 437 ? -26.312 -10.68 -24.531 1 87.75 437 GLY A N 1
ATOM 3524 C CA . GLY A 1 437 ? -27.578 -10.367 -25.188 1 87.75 437 GLY A CA 1
ATOM 3525 C C . GLY A 1 437 ? -28.109 -11.5 -26.047 1 87.75 437 GLY A C 1
ATOM 3526 O O . GLY A 1 437 ? -28.516 -12.547 -25.531 1 87.75 437 GLY A O 1
ATOM 3527 N N . ASN A 1 438 ? -28.047 -11.289 -27.312 1 89.19 438 ASN A N 1
ATOM 3528 C CA . ASN A 1 438 ? -28.562 -12.289 -28.25 1 89.19 438 ASN A CA 1
ATOM 3529 C C . ASN A 1 438 ? -27.422 -13.008 -28.969 1 89.19 438 ASN A C 1
ATOM 3531 O O . ASN A 1 438 ? -27.609 -13.469 -30.094 1 89.19 438 ASN A O 1
ATOM 3535 N N . SER A 1 439 ? -26.312 -13.078 -28.312 1 94.88 439 SER A N 1
ATOM 3536 C CA . SER A 1 439 ? -25.172 -13.805 -28.875 1 94.88 439 SER A CA 1
ATOM 3537 C C . SER A 1 439 ? -24.75 -14.945 -27.953 1 94.88 439 SER A C 1
ATOM 3539 O O . SER A 1 439 ? -24.797 -14.82 -26.734 1 94.88 439 SER A O 1
ATOM 3541 N N . LEU A 1 440 ? -24.406 -16.062 -28.562 1 97.19 440 LEU A N 1
ATOM 3542 C CA . LEU A 1 440 ? -23.875 -17.234 -27.875 1 97.19 440 LEU A CA 1
ATOM 3543 C C . LEU A 1 440 ? -22.438 -17.516 -28.297 1 97.19 440 LEU A C 1
ATOM 3545 O O . LEU A 1 440 ? -22.141 -17.562 -29.484 1 97.19 440 LEU A O 1
ATOM 3549 N N . LEU A 1 441 ? -21.578 -17.625 -27.359 1 97.94 441 LEU A N 1
ATOM 3550 C CA . LEU A 1 441 ? -20.203 -18.031 -27.641 1 97.94 441 LEU A CA 1
ATOM 3551 C C . LEU A 1 441 ? -19.938 -19.453 -27.141 1 97.94 441 LEU A C 1
ATOM 3553 O O . LEU A 1 441 ? -20.125 -19.734 -25.953 1 97.94 441 LEU A O 1
ATOM 3557 N N . ILE A 1 442 ? -19.609 -20.359 -28.031 1 98.19 442 ILE A N 1
ATOM 3558 C CA . ILE A 1 442 ? -19.062 -21.656 -27.688 1 98.19 442 ILE A CA 1
ATOM 3559 C C . ILE A 1 442 ? -17.547 -21.547 -27.5 1 98.19 442 ILE A C 1
ATOM 3561 O O . ILE A 1 442 ? -16.812 -21.359 -28.469 1 98.19 442 ILE A O 1
ATOM 3565 N N . ASN A 1 443 ? -17.109 -21.672 -26.281 1 98.19 443 ASN A N 1
ATOM 3566 C CA . ASN A 1 443 ? -15.727 -21.359 -25.922 1 98.19 443 ASN A CA 1
ATOM 3567 C C . ASN A 1 443 ? -14.867 -22.625 -25.844 1 98.19 443 ASN A C 1
ATOM 3569 O O . ASN A 1 443 ? -13.836 -22.719 -26.516 1 98.19 443 ASN A O 1
ATOM 3573 N N . LEU A 1 444 ? -15.234 -23.562 -24.984 1 98.31 444 LEU A N 1
ATOM 3574 C CA . LEU A 1 444 ? -14.484 -24.797 -24.844 1 98.31 444 LEU A CA 1
ATOM 3575 C C . LEU A 1 444 ? -15.125 -25.938 -25.641 1 98.31 444 LEU A C 1
ATOM 3577 O O . LEU A 1 444 ? -16.344 -26.078 -25.641 1 98.31 444 LEU A O 1
ATOM 3581 N N . TYR A 1 445 ? -14.367 -26.703 -26.328 1 98 445 TYR A N 1
ATOM 3582 C CA . TYR A 1 445 ? -14.859 -27.812 -27.125 1 98 445 TYR A CA 1
ATOM 3583 C C . TYR A 1 445 ? -14.875 -29.109 -26.328 1 98 445 TYR A C 1
ATOM 3585 O O . TYR A 1 445 ? -14.141 -30.047 -26.641 1 98 445 TYR A O 1
ATOM 3593 N N . ILE A 1 446 ? -15.719 -29.125 -25.375 1 98.38 446 ILE A N 1
ATOM 3594 C CA . ILE A 1 446 ? -16.016 -30.25 -24.484 1 98.38 446 ILE A CA 1
ATOM 3595 C C . ILE A 1 446 ? -17.422 -30.781 -24.766 1 98.38 446 ILE A C 1
ATOM 3597 O O . ILE A 1 446 ? -18.391 -30.016 -24.75 1 98.38 446 ILE A O 1
ATOM 3601 N N . PRO A 1 447 ? -17.562 -32.062 -25.031 1 98.5 447 PRO A N 1
ATOM 3602 C CA . PRO A 1 447 ? -18.891 -32.594 -25.312 1 98.5 447 PRO A CA 1
ATOM 3603 C C . PRO A 1 447 ? -19.906 -32.219 -24.234 1 98.5 447 PRO A C 1
ATOM 3605 O O . PRO A 1 447 ? -19.672 -32.469 -23.047 1 98.5 447 PRO A O 1
ATOM 3608 N N . SER A 1 448 ? -21.078 -31.609 -24.688 1 98.5 448 SER A N 1
ATOM 3609 C CA . SER A 1 448 ? -22.016 -31.062 -23.734 1 98.5 448 SER A CA 1
ATOM 3610 C C . SER A 1 448 ? -23.328 -30.672 -24.391 1 98.5 448 SER A C 1
ATOM 3612 O O . SER A 1 448 ? -23.438 -30.688 -25.625 1 98.5 448 SER A O 1
ATOM 3614 N N . GLU A 1 449 ? -24.266 -30.438 -23.578 1 98.31 449 GLU A N 1
ATOM 3615 C CA . GLU A 1 449 ? -25.562 -29.906 -23.984 1 98.31 449 GLU A CA 1
ATOM 3616 C C . GLU A 1 449 ? -25.891 -28.609 -23.25 1 98.31 449 GLU A C 1
ATOM 3618 O O . GLU A 1 449 ? -25.641 -28.5 -22.047 1 98.31 449 GLU A O 1
ATOM 3623 N N . LEU A 1 450 ? -26.297 -27.625 -23.969 1 98.31 450 LEU A N 1
ATOM 3624 C CA . LEU A 1 450 ? -26.734 -26.359 -23.422 1 98.31 450 LEU A CA 1
ATOM 3625 C C . LEU A 1 450 ? -28.25 -26.219 -23.484 1 98.31 450 LEU A C 1
ATOM 3627 O O . LEU A 1 450 ? -28.859 -26.469 -24.531 1 98.31 450 LEU A O 1
ATOM 3631 N N . ASN A 1 451 ? -28.859 -25.953 -22.406 1 97.56 451 ASN A N 1
ATOM 3632 C CA . ASN A 1 451 ? -30.266 -25.547 -22.344 1 97.56 451 ASN A CA 1
ATOM 3633 C C . ASN A 1 451 ? -30.406 -24.078 -21.984 1 97.56 451 ASN A C 1
ATOM 3635 O O . ASN A 1 451 ? -30.422 -23.734 -20.797 1 97.56 451 ASN A O 1
ATOM 3639 N N . TRP A 1 452 ? -30.484 -23.266 -23 1 96.38 452 TRP A N 1
ATOM 3640 C CA . TRP A 1 452 ? -30.75 -21.859 -22.781 1 96.38 452 TRP A CA 1
ATOM 3641 C C . TRP A 1 452 ? -32.25 -21.594 -22.578 1 96.38 452 TRP A C 1
ATOM 3643 O O . TRP A 1 452 ? -32.938 -21.156 -23.5 1 96.38 452 TRP A O 1
ATOM 3653 N N . LYS A 1 453 ? -32.688 -21.703 -21.375 1 92.94 453 LYS A N 1
ATOM 3654 C CA . LYS A 1 453 ? -34.094 -21.766 -21 1 92.94 453 LYS A CA 1
ATOM 3655 C C . LYS A 1 453 ? -34.844 -20.484 -21.422 1 92.94 453 LYS A C 1
ATOM 3657 O O . LYS A 1 453 ? -35.938 -20.562 -21.953 1 92.94 453 LYS A O 1
ATOM 3662 N N . GLU A 1 454 ? -34.25 -19.359 -21.25 1 90.31 454 GLU A N 1
ATOM 3663 C CA . GLU A 1 454 ? -34.875 -18.078 -21.547 1 90.31 454 GLU A CA 1
ATOM 3664 C C . GLU A 1 454 ? -35.25 -17.969 -23.031 1 90.31 454 GLU A C 1
ATOM 3666 O O . GLU A 1 454 ? -36.25 -17.312 -23.375 1 90.31 454 GLU A O 1
ATOM 3671 N N . GLN A 1 455 ? -34.531 -18.672 -23.828 1 93.38 455 GLN A N 1
ATOM 3672 C CA . GLN A 1 455 ? -34.719 -18.594 -25.266 1 93.38 455 GLN A CA 1
ATOM 3673 C C . GLN A 1 455 ? -35.375 -19.859 -25.797 1 93.38 455 GLN A C 1
ATOM 3675 O O . GLN A 1 455 ? -35.781 -19.906 -26.969 1 93.38 455 GLN A O 1
ATOM 3680 N N . GLY A 1 456 ? -35.531 -20.812 -24.922 1 94.88 456 GLY A N 1
ATOM 3681 C CA . GLY A 1 456 ? -35.969 -22.125 -25.391 1 94.88 456 GLY A CA 1
ATOM 3682 C C . GLY A 1 456 ? -35 -22.75 -26.375 1 94.88 456 GLY A C 1
ATOM 3683 O O . GLY A 1 456 ? -35.375 -23.547 -27.219 1 94.88 456 GLY A O 1
ATOM 3684 N N . PHE A 1 457 ? -33.781 -22.328 -26.391 1 96.69 457 PHE A N 1
ATOM 3685 C CA . PHE A 1 457 ? -32.75 -22.75 -27.297 1 96.69 457 PHE A CA 1
ATOM 3686 C C . PHE A 1 457 ? -31.953 -23.922 -26.719 1 96.69 457 PHE A C 1
ATOM 3688 O O . PHE A 1 457 ? -31.453 -23.828 -25.594 1 96.69 457 PHE A O 1
ATOM 3695 N N . ARG A 1 458 ? -31.828 -25.031 -27.359 1 98.12 458 ARG A N 1
ATOM 3696 C CA . ARG A 1 458 ? -31.062 -26.188 -26.953 1 98.12 458 ARG A CA 1
ATOM 3697 C C . ARG A 1 458 ? -30 -26.547 -28 1 98.12 458 ARG A C 1
ATOM 3699 O O . ARG A 1 458 ? -30.312 -26.609 -29.188 1 98.12 458 ARG A O 1
ATOM 3706 N N . LEU A 1 459 ? -28.844 -26.719 -27.547 1 97.81 459 LEU A N 1
ATOM 3707 C CA . LEU A 1 459 ? -27.688 -27 -28.391 1 97.81 459 LEU A CA 1
ATOM 3708 C C . LEU A 1 459 ? -26.875 -28.172 -27.844 1 97.81 459 LEU A C 1
ATOM 3710 O O . LEU A 1 459 ? -26.703 -28.281 -26.625 1 97.81 459 LEU A O 1
ATOM 3714 N N . ARG A 1 460 ? -26.406 -29.047 -28.688 1 98.38 460 ARG A N 1
ATOM 3715 C CA . ARG A 1 460 ? -25.516 -30.141 -28.297 1 98.38 460 ARG A CA 1
ATOM 3716 C C . ARG A 1 460 ? -24.188 -30.047 -29.016 1 98.38 460 ARG A C 1
ATOM 3718 O O . ARG A 1 460 ? -24.141 -29.812 -30.234 1 98.38 460 ARG A O 1
ATOM 3725 N N . LEU A 1 461 ? -23.156 -30.141 -28.344 1 98.44 461 LEU A N 1
ATOM 3726 C CA . LEU A 1 461 ? -21.797 -30.141 -28.859 1 98.44 461 LEU A CA 1
ATOM 3727 C C . LEU A 1 461 ? -21.203 -31.562 -28.828 1 98.44 461 LEU A C 1
ATOM 3729 O O . LEU A 1 461 ? -20.953 -32.125 -27.75 1 98.44 461 LEU A O 1
ATOM 3733 N N . ASP A 1 462 ? -20.984 -32.156 -29.984 1 97.81 462 ASP A N 1
ATOM 3734 C CA . ASP A 1 462 ? -20.406 -33.469 -30.109 1 97.81 462 ASP A CA 1
ATOM 3735 C C . ASP A 1 462 ? -18.969 -33.375 -30.656 1 97.81 462 ASP A C 1
ATOM 3737 O O . ASP A 1 462 ? -18.75 -32.875 -31.75 1 97.81 462 ASP A O 1
ATOM 3741 N N . THR A 1 463 ? -18.094 -33.875 -29.922 1 97.56 463 THR A N 1
ATOM 3742 C CA . THR A 1 463 ? -16.688 -33.844 -30.328 1 97.56 463 THR A CA 1
ATOM 3743 C C . THR A 1 463 ? -15.867 -34.844 -29.531 1 97.56 463 THR A C 1
ATOM 3745 O O . THR A 1 463 ? -16.25 -35.25 -28.422 1 97.56 463 THR A O 1
ATOM 3748 N N . ASP A 1 464 ? -14.758 -35.312 -30.078 1 95.62 464 ASP A N 1
ATOM 3749 C CA . ASP A 1 464 ? -13.766 -36.125 -29.375 1 95.62 464 ASP A CA 1
ATOM 3750 C C . ASP A 1 464 ? -12.5 -35.344 -29.109 1 95.62 464 ASP A C 1
ATOM 3752 O O . ASP A 1 464 ? -11.438 -35.906 -28.844 1 95.62 464 ASP A O 1
ATOM 3756 N N . PHE A 1 465 ? -12.625 -34 -29.281 1 95.75 465 PHE A N 1
ATOM 3757 C CA . PHE A 1 465 ? -11.469 -33.156 -28.969 1 95.75 465 PHE A CA 1
ATOM 3758 C C . PHE A 1 465 ? -10.93 -33.5 -27.578 1 95.75 465 PHE A C 1
ATOM 3760 O O . PHE A 1 465 ? -11.703 -33.656 -26.625 1 95.75 465 PHE A O 1
ATOM 3767 N N . PRO A 1 466 ? -9.664 -33.688 -27.422 1 95.38 466 PRO A N 1
ATOM 3768 C CA . PRO A 1 466 ? -8.625 -33.312 -28.391 1 95.38 466 PRO A CA 1
ATOM 3769 C C . PRO A 1 466 ? -8.164 -34.5 -29.25 1 95.38 466 PRO A C 1
ATOM 3771 O O . PRO A 1 466 ? -7.176 -34.375 -29.984 1 95.38 466 PRO A O 1
ATOM 3774 N N . GLU A 1 467 ? -8.82 -35.656 -29.172 1 94.62 467 GLU A N 1
ATOM 3775 C CA . GLU A 1 467 ? -8.453 -36.781 -30.016 1 94.62 467 GLU A CA 1
ATOM 3776 C C . GLU A 1 467 ? -8.703 -36.469 -31.484 1 94.62 467 GLU A C 1
ATOM 3778 O O . GLU A 1 467 ? -8.023 -37 -32.375 1 94.62 467 GLU A O 1
ATOM 3783 N N . SER A 1 468 ? -9.672 -35.719 -31.688 1 93.31 468 SER A N 1
ATOM 3784 C CA . SER A 1 468 ? -10.062 -35.281 -33.031 1 93.31 468 SER A CA 1
ATOM 3785 C C . SER A 1 468 ? -10.078 -33.75 -33.125 1 93.31 468 SER A C 1
ATOM 3787 O O . SER A 1 468 ? -10.219 -33.062 -32.094 1 93.31 468 SER A O 1
ATOM 3789 N N . ASP A 1 469 ? -9.906 -33.25 -34.344 1 93.19 469 ASP A N 1
ATOM 3790 C CA . ASP A 1 469 ? -9.953 -31.812 -34.594 1 93.19 469 ASP A CA 1
ATOM 3791 C C . ASP A 1 469 ? -11.344 -31.391 -35.062 1 93.19 469 ASP A C 1
ATOM 3793 O O . ASP A 1 469 ? -11.555 -30.219 -35.406 1 93.19 469 ASP A O 1
ATOM 3797 N N . THR A 1 470 ? -12.234 -32.281 -35.031 1 95.94 470 THR A N 1
ATOM 3798 C CA . THR A 1 470 ? -13.57 -32.031 -35.562 1 95.94 470 THR A CA 1
ATOM 3799 C C . THR A 1 470 ? -14.555 -31.734 -34.438 1 95.94 470 THR A C 1
ATOM 3801 O O . THR A 1 470 ? -14.641 -32.5 -33.469 1 95.94 470 THR A O 1
ATOM 3804 N N . ILE A 1 471 ? -15.312 -30.656 -34.594 1 97.25 471 ILE A N 1
ATOM 3805 C CA . ILE A 1 471 ? -16.359 -30.234 -33.688 1 97.25 471 ILE A CA 1
ATOM 3806 C C . ILE A 1 471 ? -17.703 -30.219 -34.406 1 97.25 471 ILE A C 1
ATOM 3808 O O . ILE A 1 471 ? -17.844 -29.656 -35.469 1 97.25 471 ILE A O 1
ATOM 3812 N N . SER A 1 472 ? -18.656 -30.859 -33.812 1 98 472 SER A N 1
ATOM 3813 C CA . SER A 1 472 ? -20 -30.859 -34.375 1 98 472 SER A CA 1
ATOM 3814 C C . SER A 1 472 ? -20.984 -30.156 -33.438 1 98 472 SER A C 1
ATOM 3816 O O . SER A 1 472 ? -21.188 -30.578 -32.312 1 98 472 SER A O 1
ATOM 3818 N N . VAL A 1 473 ? -21.594 -29.125 -33.969 1 97.88 473 VAL A N 1
ATOM 3819 C CA . VAL A 1 473 ? -22.625 -28.375 -33.25 1 97.88 473 VAL A CA 1
ATOM 3820 C C . VAL A 1 473 ? -24 -28.75 -33.781 1 97.88 473 VAL A C 1
ATOM 3822 O O . VAL A 1 473 ? -24.297 -28.547 -34.969 1 97.88 473 VAL A O 1
ATOM 3825 N N . CYS A 1 474 ? -24.797 -29.234 -32.906 1 98.06 474 CYS A N 1
ATOM 3826 C CA . CYS A 1 474 ? -26.156 -29.609 -33.25 1 98.06 474 CYS A CA 1
ATOM 3827 C C . CYS A 1 474 ? -27.172 -28.688 -32.625 1 98.06 474 CYS A C 1
ATOM 3829 O O . CYS A 1 474 ? -27.266 -28.609 -31.391 1 98.06 474 CYS A O 1
ATOM 3831 N N . VAL A 1 475 ? -27.938 -28.062 -33.438 1 97.94 475 VAL A N 1
ATOM 3832 C CA . VAL A 1 475 ? -29.047 -27.266 -32.938 1 97.94 475 VAL A CA 1
ATOM 3833 C C . VAL A 1 475 ? -30.266 -28.172 -32.688 1 97.94 475 VAL A C 1
ATOM 3835 O O . VAL A 1 475 ? -31.047 -28.422 -33.594 1 97.94 475 VAL A O 1
ATOM 3838 N N . VAL A 1 476 ? -30.469 -28.5 -31.469 1 98.19 476 VAL A N 1
ATOM 3839 C CA . VAL A 1 476 ? -31.531 -29.422 -31.125 1 98.19 476 VAL A CA 1
ATOM 3840 C C . VAL A 1 476 ? -32.875 -28.719 -31.234 1 98.19 476 VAL A C 1
ATOM 3842 O O . VAL A 1 476 ? -33.844 -29.266 -31.781 1 98.19 476 VAL A O 1
ATOM 3845 N N . ASP A 1 477 ? -33.031 -27.562 -30.688 1 97.62 477 ASP A N 1
ATOM 3846 C CA . ASP A 1 477 ? -34.219 -26.703 -30.734 1 97.62 477 ASP A CA 1
ATOM 3847 C C . ASP A 1 477 ? -33.812 -25.234 -30.781 1 97.62 477 ASP A C 1
ATOM 3849 O O . ASP A 1 477 ? -33.156 -24.719 -29.859 1 97.62 477 ASP A O 1
ATOM 3853 N N . LYS A 1 478 ? -34.188 -24.594 -31.797 1 96.31 478 LYS A N 1
ATOM 3854 C CA . LYS A 1 478 ? -33.812 -23.188 -31.969 1 96.31 478 LYS A CA 1
ATOM 3855 C C . LYS A 1 478 ? -34.688 -22.281 -31.109 1 96.31 478 LYS A C 1
ATOM 3857 O O . LYS A 1 478 ? -34.312 -21.156 -30.781 1 96.31 478 LYS A O 1
ATOM 3862 N N . GLY A 1 479 ? -35.844 -22.797 -30.734 1 94.75 479 GLY A N 1
ATOM 3863 C CA . GLY A 1 479 ? -36.75 -21.984 -29.938 1 94.75 479 GLY A CA 1
ATOM 3864 C C . GLY A 1 479 ? -37 -20.609 -30.516 1 94.75 479 GLY A C 1
ATOM 3865 O O . GLY A 1 479 ? -37.312 -20.484 -31.703 1 94.75 479 GLY A O 1
ATOM 3866 N N . ARG A 1 480 ? -36.906 -19.406 -29.703 1 92.44 480 ARG A N 1
ATOM 3867 C CA . ARG A 1 480 ? -37.125 -18.016 -30.109 1 92.44 480 ARG A CA 1
ATOM 3868 C C . ARG A 1 480 ? -35.781 -17.328 -30.438 1 92.44 480 ARG A C 1
ATOM 3870 O O . ARG A 1 480 ? -35.781 -16.125 -30.719 1 92.44 480 ARG A O 1
ATOM 3877 N N . PHE A 1 481 ? -34.75 -18.172 -30.312 1 94.44 481 PHE A N 1
ATOM 3878 C CA . PHE A 1 481 ? -33.406 -17.578 -30.484 1 94.44 481 PHE A CA 1
ATOM 3879 C C . PHE A 1 481 ? -33.219 -17.094 -31.922 1 94.44 481 PHE A C 1
ATOM 3881 O O . PHE A 1 481 ? -33.438 -17.844 -32.875 1 94.44 481 PHE A O 1
ATOM 3888 N N . SER A 1 482 ? -32.875 -15.773 -32.125 1 92.81 482 SER A N 1
ATOM 3889 C CA . SER A 1 482 ? -32.656 -15.172 -33.438 1 92.81 482 SER A CA 1
ATOM 3890 C C . SER A 1 482 ? -31.281 -14.523 -33.5 1 92.81 482 SER A C 1
ATOM 3892 O O . SER A 1 482 ? -31.016 -13.711 -34.406 1 92.81 482 SER A O 1
ATOM 3894 N N . GLY A 1 483 ? -30.453 -14.828 -32.5 1 93.62 483 GLY A N 1
ATOM 3895 C CA . GLY A 1 483 ? -29.156 -14.172 -32.438 1 93.62 483 GLY A CA 1
ATOM 3896 C C . GLY A 1 483 ? -28.062 -14.93 -33.156 1 93.62 483 GLY A C 1
ATOM 3897 O O . GLY A 1 483 ? -28.344 -15.672 -34.094 1 93.62 483 GLY A O 1
ATOM 3898 N N . SER A 1 484 ? -26.906 -14.594 -32.812 1 94.19 484 SER A N 1
ATOM 3899 C CA . SER A 1 484 ? -25.734 -15.172 -33.469 1 94.19 484 SER A CA 1
ATOM 3900 C C . SER A 1 484 ? -25.062 -16.219 -32.562 1 94.19 484 SER A C 1
ATOM 3902 O O . SER A 1 484 ? -24.984 -16.031 -31.344 1 94.19 484 SER A O 1
ATOM 3904 N N . VAL A 1 485 ? -24.609 -17.297 -33.188 1 96.12 485 VAL A N 1
ATOM 3905 C CA . VAL A 1 485 ? -23.797 -18.297 -32.5 1 96.12 485 VAL A CA 1
ATOM 3906 C C . VAL A 1 485 ? -22.359 -18.219 -33 1 96.12 485 VAL A C 1
ATOM 3908 O O . VAL A 1 485 ? -22.125 -18.266 -34.219 1 96.12 485 VAL A O 1
ATOM 3911 N N . MET A 1 486 ? -21.516 -18.031 -32.094 1 96.31 486 MET A N 1
ATOM 3912 C CA . MET A 1 486 ? -20.094 -17.938 -32.406 1 96.31 486 MET A CA 1
ATOM 3913 C C . MET A 1 486 ? -19.312 -19.062 -31.766 1 96.31 486 MET A C 1
ATOM 3915 O O . MET A 1 486 ? -19.656 -19.516 -30.672 1 96.31 486 MET A O 1
ATOM 3919 N N . LEU A 1 487 ? -18.25 -19.547 -32.406 1 96.69 487 LEU A N 1
ATOM 3920 C CA . LEU A 1 487 ? -17.25 -20.453 -31.859 1 96.69 487 LEU A CA 1
ATOM 3921 C C . LEU A 1 487 ? -15.93 -19.719 -31.625 1 96.69 487 LEU A C 1
ATOM 3923 O O . LEU A 1 487 ? -15.523 -18.891 -32.438 1 96.69 487 LEU A O 1
ATOM 3927 N N . ARG A 1 488 ? -15.312 -20.031 -30.516 1 96.94 488 ARG A N 1
ATOM 3928 C CA . ARG A 1 488 ? -13.984 -19.453 -30.312 1 96.94 488 ARG A CA 1
ATOM 3929 C C . ARG A 1 488 ? -13.023 -19.906 -31.406 1 96.94 488 ARG A C 1
ATOM 3931 O O . ARG A 1 488 ? -13.008 -21.094 -31.781 1 96.94 488 ARG A O 1
ATOM 3938 N N . TYR A 1 489 ? -12.383 -18.953 -32.062 1 95.94 489 TYR A N 1
ATOM 3939 C CA . TYR A 1 489 ? -11.258 -19.203 -32.938 1 95.94 489 TYR A CA 1
ATOM 3940 C C . TYR A 1 489 ? -9.938 -19.203 -32.188 1 95.94 489 TYR A C 1
ATOM 3942 O O . TYR A 1 489 ? -9.297 -18.156 -32.062 1 95.94 489 TYR A O 1
ATOM 3950 N N . PRO A 1 490 ? -9.477 -20.422 -31.688 1 95.75 490 PRO A N 1
ATOM 3951 C CA . PRO A 1 490 ? -8.305 -20.453 -30.812 1 95.75 490 PRO A CA 1
ATOM 3952 C C . PRO A 1 490 ? -7.035 -19.953 -31.516 1 95.75 490 PRO A C 1
ATOM 3954 O O . PRO A 1 490 ? -6.895 -20.125 -32.719 1 95.75 490 PRO A O 1
ATOM 3957 N N . GLU A 1 491 ? -6.129 -19.469 -30.75 1 92.94 491 GLU A N 1
ATOM 3958 C CA . GLU A 1 491 ? -4.875 -18.906 -31.25 1 92.94 491 GLU A CA 1
ATOM 3959 C C . GLU A 1 491 ? -3.994 -20 -31.859 1 92.94 491 GLU A C 1
ATOM 3961 O O . GLU A 1 491 ? -3.197 -19.734 -32.75 1 92.94 491 GLU A O 1
ATOM 3966 N N . TRP A 1 492 ? -4.129 -21.203 -31.438 1 94.69 492 TRP A N 1
ATOM 3967 C CA . TRP A 1 492 ? -3.244 -22.297 -31.859 1 94.69 492 TRP A CA 1
ATOM 3968 C C . TRP A 1 492 ? -3.65 -22.844 -33.219 1 94.69 492 TRP A C 1
ATOM 3970 O O . TRP A 1 492 ? -2.924 -23.641 -33.812 1 94.69 492 TRP A O 1
ATOM 3980 N N . VAL A 1 493 ? -4.832 -22.484 -33.75 1 94.19 493 VAL A N 1
ATOM 3981 C CA . VAL A 1 493 ? -5.293 -22.984 -35.031 1 94.19 493 VAL A CA 1
ATOM 3982 C C . VAL A 1 493 ? -4.355 -22.516 -36.156 1 94.19 493 VAL A C 1
ATOM 3984 O O . VAL A 1 493 ? -4.047 -21.328 -36.219 1 94.19 493 VAL A O 1
ATOM 3987 N N . GLU A 1 494 ? -3.949 -23.562 -36.812 1 84.94 494 GLU A N 1
ATOM 3988 C CA . GLU A 1 494 ? -3.078 -23.281 -37.969 1 84.94 494 GLU A CA 1
ATOM 3989 C C . GLU A 1 494 ? -3.828 -23.422 -39.281 1 84.94 494 GLU A C 1
ATOM 3991 O O . GLU A 1 494 ? -4.422 -24.469 -39.562 1 84.94 494 GLU A O 1
ATOM 3996 N N . GLY A 1 495 ? -3.844 -22.453 -40 1 79.94 495 GLY A N 1
ATOM 3997 C CA . GLY A 1 495 ? -4.539 -22.484 -41.281 1 79.94 495 GLY A CA 1
ATOM 3998 C C . GLY A 1 495 ? -5.992 -22.062 -41.188 1 79.94 495 GLY A C 1
ATOM 3999 O O . GLY A 1 495 ? -6.379 -21.375 -40.25 1 79.94 495 GLY A O 1
ATOM 4000 N N . ASN A 1 496 ? -6.758 -22.469 -42.188 1 85.69 496 ASN A N 1
ATOM 4001 C CA . ASN A 1 496 ? -8.156 -22.047 -42.219 1 85.69 496 ASN A CA 1
ATOM 4002 C C . ASN A 1 496 ? -9.094 -23.172 -41.781 1 85.69 496 ASN A C 1
ATOM 4004 O O . ASN A 1 496 ? -9.023 -24.281 -42.312 1 85.69 496 ASN A O 1
ATOM 4008 N N . PRO A 1 497 ? -9.906 -22.938 -40.844 1 92.06 497 PRO A N 1
ATOM 4009 C CA . PRO A 1 497 ? -10.945 -23.906 -40.469 1 92.06 497 PRO A CA 1
ATOM 4010 C C . PRO A 1 497 ? -11.906 -24.203 -41.625 1 92.06 497 PRO A C 1
ATOM 4012 O O . PRO A 1 497 ? -12.031 -23.391 -42.562 1 92.06 497 PRO A O 1
ATOM 4015 N N . GLU A 1 498 ? -12.438 -25.344 -41.594 1 93.25 498 GLU A N 1
ATOM 4016 C CA . GLU A 1 498 ? -13.477 -25.734 -42.531 1 93.25 498 GLU A CA 1
ATOM 4017 C C . GLU A 1 498 ? -14.812 -25.953 -41.844 1 93.25 498 GLU A C 1
ATOM 4019 O O . GLU A 1 498 ? -14.852 -26.531 -40.75 1 93.25 498 GLU A O 1
ATOM 4024 N N . MET A 1 499 ? -15.844 -25.484 -42.469 1 94.81 499 MET A N 1
ATOM 4025 C CA . MET A 1 499 ? -17.172 -25.594 -41.844 1 94.81 499 MET A CA 1
ATOM 4026 C C . MET A 1 499 ? -18.172 -26.188 -42.844 1 94.81 499 MET A C 1
ATOM 4028 O O . MET A 1 499 ? -18.172 -25.828 -44.031 1 94.81 499 MET A O 1
ATOM 4032 N N . MET A 1 500 ? -18.969 -27.094 -42.438 1 95.88 500 MET A N 1
ATOM 4033 C CA . MET A 1 500 ? -20.047 -27.703 -43.188 1 95.88 500 MET A CA 1
ATOM 4034 C C . MET A 1 500 ? -21.375 -27.578 -42.469 1 95.88 500 MET A C 1
ATOM 4036 O O . MET A 1 500 ? -21.438 -27.812 -41.25 1 95.88 500 MET A O 1
ATOM 4040 N N . LEU A 1 501 ? -22.406 -27.172 -43.125 1 95.69 501 LEU A N 1
ATOM 4041 C CA . LEU A 1 501 ? -23.781 -27.172 -42.625 1 95.69 501 LEU A CA 1
ATOM 4042 C C . LEU A 1 501 ? -24.594 -28.297 -43.281 1 95.69 501 LEU A C 1
ATOM 4044 O O . LEU A 1 501 ? -24.875 -28.266 -44.469 1 95.69 501 LEU A O 1
ATOM 4048 N N . ASN A 1 502 ? -24.938 -29.25 -42.531 1 96.06 502 ASN A N 1
ATOM 4049 C CA . ASN A 1 502 ? -25.656 -30.422 -43 1 96.06 502 ASN A CA 1
ATOM 4050 C C . ASN A 1 502 ? -24.938 -31.062 -44.188 1 96.06 502 ASN A C 1
ATOM 4052 O O . ASN A 1 502 ? -25.547 -31.391 -45.188 1 96.06 502 ASN A O 1
ATOM 4056 N N . GLY A 1 503 ? -23.641 -31.078 -44.031 1 93.56 503 GLY A N 1
ATOM 4057 C CA . GLY A 1 503 ? -22.844 -31.766 -45.031 1 93.56 503 GLY A CA 1
ATOM 4058 C C . GLY A 1 503 ? -22.406 -30.891 -46.188 1 93.56 503 GLY A C 1
ATOM 4059 O O . GLY A 1 503 ? -21.609 -31.297 -47.031 1 93.56 503 GLY A O 1
ATOM 4060 N N . ARG A 1 504 ? -22.828 -29.656 -46.25 1 94.94 504 ARG A N 1
ATOM 4061 C CA . ARG A 1 504 ? -22.484 -28.734 -47.312 1 94.94 504 ARG A CA 1
ATOM 4062 C C . ARG A 1 504 ? -21.516 -27.656 -46.844 1 94.94 504 ARG A C 1
ATOM 4064 O O . ARG A 1 504 ? -21.703 -27.094 -45.75 1 94.94 504 ARG A O 1
ATOM 4071 N N . PRO A 1 505 ? -20.562 -27.391 -47.625 1 94.06 505 PRO A N 1
ATOM 4072 C CA . PRO A 1 505 ? -19.609 -26.359 -47.219 1 94.06 505 PRO A CA 1
ATOM 4073 C C . PRO A 1 505 ? -20.25 -24.969 -47.125 1 94.06 505 PRO A C 1
ATOM 4075 O O . PRO A 1 505 ? -21.094 -24.625 -47.938 1 94.06 505 PRO A O 1
ATOM 4078 N N . VAL A 1 506 ? -19.875 -24.281 -46.125 1 90.44 506 VAL A N 1
ATOM 4079 C CA . VAL A 1 506 ? -20.359 -22.922 -45.969 1 90.44 506 VAL A CA 1
ATOM 4080 C C . VAL A 1 506 ? -19.172 -21.969 -45.844 1 90.44 506 VAL A C 1
ATOM 4082 O O . VAL A 1 506 ? -18.094 -22.359 -45.375 1 90.44 506 VAL A O 1
ATOM 4085 N N . LYS A 1 507 ? -19.422 -20.703 -46.281 1 86.88 507 LYS A N 1
ATOM 4086 C CA . LYS A 1 507 ? -18.406 -19.672 -46.156 1 86.88 507 LYS A CA 1
ATOM 4087 C C . LYS A 1 507 ? -18.234 -19.234 -44.719 1 86.88 507 LYS A C 1
ATOM 4089 O O . LYS A 1 507 ? -19.219 -19.047 -44 1 86.88 507 LYS A O 1
ATOM 4094 N N . LEU A 1 508 ? -16.969 -19.109 -44.344 1 82.81 508 LEU A N 1
ATOM 4095 C CA . LEU A 1 508 ? -16.641 -18.797 -42.969 1 82.81 508 LEU A CA 1
ATOM 4096 C C . LEU A 1 508 ? -16.719 -17.281 -42.719 1 82.81 508 LEU A C 1
ATOM 4098 O O . LEU A 1 508 ? -16.266 -16.5 -43.562 1 82.81 508 LEU A O 1
ATOM 4102 N N . GLU A 1 509 ? -17.359 -16.797 -41.75 1 83.44 509 GLU A N 1
ATOM 4103 C CA . GLU A 1 509 ? -17.234 -15.477 -41.156 1 83.44 509 GLU A CA 1
ATOM 4104 C C . GLU A 1 509 ? -16.531 -15.547 -39.781 1 83.44 509 GLU A C 1
ATOM 4106 O O . GLU A 1 509 ? -16.953 -16.297 -38.906 1 83.44 509 GLU A O 1
ATOM 4111 N N . TYR A 1 510 ? -15.297 -14.867 -39.812 1 81.75 510 TYR A N 1
ATOM 4112 C CA . TYR A 1 510 ? -14.539 -15.047 -38.562 1 81.75 510 TYR A CA 1
ATOM 4113 C C . TYR A 1 510 ? -13.719 -13.805 -38.25 1 81.75 510 TYR A C 1
ATOM 4115 O O . TYR A 1 510 ? -13.492 -12.961 -39.094 1 81.75 510 TYR A O 1
ATOM 4123 N N . GLY A 1 511 ? -13.562 -13.516 -37 1 79.94 511 GLY A N 1
ATOM 4124 C CA . GLY A 1 511 ? -12.453 -12.727 -36.5 1 79.94 511 GLY A CA 1
ATOM 4125 C C . GLY A 1 511 ? -11.281 -13.578 -36.031 1 79.94 511 GLY A C 1
ATOM 4126 O O . GLY A 1 511 ? -11.391 -14.281 -35.031 1 79.94 511 GLY A O 1
ATOM 4127 N N . LYS A 1 512 ? -10.164 -13.492 -36.719 1 81 512 LYS A N 1
ATOM 4128 C CA . LYS A 1 512 ? -9.023 -14.367 -36.438 1 81 512 LYS A CA 1
ATOM 4129 C C . LYS A 1 512 ? -8.594 -14.281 -35 1 81 512 LYS A C 1
ATOM 4131 O O . LYS A 1 512 ? -8.5 -13.188 -34.438 1 81 512 LYS A O 1
ATOM 4136 N N . LYS A 1 513 ? -8.492 -15.445 -34.375 1 83.06 513 LYS A N 1
ATOM 4137 C CA . LYS A 1 513 ? -8.055 -15.641 -33 1 83.06 513 LYS A CA 1
ATOM 4138 C C . LYS A 1 513 ? -9.102 -15.141 -32 1 83.06 513 LYS A C 1
ATOM 4140 O O . LYS A 1 513 ? -8.805 -14.938 -30.828 1 83.06 513 LYS A O 1
ATOM 4145 N N . GLU A 1 514 ? -10.25 -14.891 -32.562 1 92 514 GLU A N 1
ATOM 4146 C CA . GLU A 1 514 ? -11.344 -14.461 -31.688 1 92 514 GLU A CA 1
ATOM 4147 C C . GLU A 1 514 ? -12.547 -15.383 -31.828 1 92 514 GLU A C 1
ATOM 4149 O O . GLU A 1 514 ? -12.719 -16.312 -31.031 1 92 514 GLU A O 1
ATOM 4154 N N . TYR A 1 515 ? -13.258 -15.297 -33.031 1 94.44 515 TYR A N 1
ATOM 4155 C CA . TYR A 1 515 ? -14.469 -16.094 -33.125 1 94.44 515 TYR A CA 1
ATOM 4156 C C . TYR A 1 515 ? -14.703 -16.531 -34.594 1 94.44 515 TYR A C 1
ATOM 4158 O O . TYR A 1 515 ? -14.125 -15.953 -35.5 1 94.44 515 TYR A O 1
ATOM 4166 N N . ILE A 1 516 ? -15.422 -17.594 -34.75 1 94.62 516 ILE A N 1
ATOM 4167 C CA . ILE A 1 516 ? -16.031 -18.031 -36 1 94.62 516 ILE A CA 1
ATOM 4168 C C . ILE A 1 516 ? -17.562 -17.984 -35.875 1 94.62 516 ILE A C 1
ATOM 4170 O O . ILE A 1 516 ? -18.125 -18.625 -35 1 94.62 516 ILE A O 1
ATOM 4174 N N . ARG A 1 517 ? -18.188 -17.25 -36.719 1 94.62 517 ARG A N 1
ATOM 4175 C CA . ARG A 1 517 ? -19.625 -17.078 -36.656 1 94.62 517 ARG A CA 1
ATOM 4176 C C . ARG A 1 517 ? -20.344 -18.172 -37.438 1 94.62 517 ARG A C 1
ATOM 4178 O O . ARG A 1 517 ? -19.969 -18.469 -38.562 1 94.62 517 ARG A O 1
ATOM 4185 N N . LEU A 1 518 ? -21.344 -18.75 -36.844 1 93.38 518 LEU A N 1
ATOM 4186 C CA . LEU A 1 518 ? -22.188 -19.688 -37.562 1 93.38 518 LEU A CA 1
ATOM 4187 C C . LEU A 1 518 ? -23.172 -18.953 -38.469 1 93.38 518 LEU A C 1
ATOM 4189 O O . LEU A 1 518 ? -23.469 -17.781 -38.25 1 93.38 518 LEU A O 1
ATOM 4193 N N . PRO A 1 519 ? -23.688 -19.641 -39.438 1 90.88 519 PRO A N 1
ATOM 4194 C CA . PRO A 1 519 ? -24.656 -19 -40.344 1 90.88 519 PRO A CA 1
ATOM 4195 C C . PRO A 1 519 ? -25.938 -18.594 -39.594 1 90.88 519 PRO A C 1
ATOM 4197 O O . PRO A 1 519 ? -26.422 -19.328 -38.75 1 90.88 519 PRO A O 1
ATOM 4200 N N . ASP A 1 520 ? -26.484 -17.531 -40 1 88.25 520 ASP A N 1
ATOM 4201 C CA . ASP A 1 520 ? -27.719 -17.031 -39.406 1 88.25 520 ASP A CA 1
ATOM 4202 C C . ASP A 1 520 ? -28.906 -17.906 -39.75 1 88.25 520 ASP A C 1
ATOM 4204 O O . ASP A 1 520 ? -29.938 -17.859 -39.062 1 88.25 520 ASP A O 1
ATOM 4208 N N . SER A 1 521 ? -28.797 -18.625 -40.688 1 86.12 521 SER A N 1
ATOM 4209 C CA . SER A 1 521 ? -29.906 -19.422 -41.219 1 86.12 521 SER A CA 1
ATOM 4210 C C . SER A 1 521 ? -30.062 -20.734 -40.469 1 86.12 521 SER A C 1
ATOM 4212 O O . SER A 1 521 ? -30.875 -21.578 -40.812 1 86.12 521 SER A O 1
ATOM 4214 N N . ILE A 1 522 ? -29.344 -20.891 -39.406 1 91.88 522 ILE A N 1
ATOM 4215 C CA . ILE A 1 522 ? -29.406 -22.156 -38.688 1 91.88 522 ILE A CA 1
ATOM 4216 C C . ILE A 1 522 ? -30.828 -22.375 -38.156 1 91.88 522 ILE A C 1
ATOM 4218 O O . ILE A 1 522 ? -31.5 -21.422 -37.75 1 91.88 522 ILE A O 1
ATOM 4222 N N . LYS A 1 523 ? -31.297 -23.641 -38.219 1 94.75 523 LYS A N 1
ATOM 4223 C CA . LYS A 1 523 ? -32.625 -24.047 -37.719 1 94.75 523 LYS A CA 1
ATOM 4224 C C . LYS A 1 523 ? -32.531 -25.281 -36.844 1 94.75 523 LYS A C 1
ATOM 4226 O O . LYS A 1 523 ? -31.469 -25.938 -36.781 1 94.75 523 LYS A O 1
ATOM 4231 N N . SER A 1 524 ? -33.656 -25.562 -36.188 1 97.19 524 SER A N 1
ATOM 4232 C CA . SER A 1 524 ? -33.719 -26.797 -35.406 1 97.19 524 SER A CA 1
ATOM 4233 C C . SER A 1 524 ? -33.406 -28.016 -36.25 1 97.19 524 SER A C 1
ATOM 4235 O O . SER A 1 524 ? -33.906 -28.156 -37.344 1 97.19 524 SER A O 1
ATOM 4237 N N . GLY A 1 525 ? -32.5 -28.812 -35.719 1 96.75 525 GLY A N 1
ATOM 4238 C CA . GLY A 1 525 ? -32.125 -30.031 -36.406 1 96.75 525 GLY A CA 1
ATOM 4239 C C . GLY A 1 525 ? -30.859 -29.891 -37.219 1 96.75 525 GLY A C 1
ATOM 4240 O O . GLY A 1 525 ? -30.266 -30.906 -37.625 1 96.75 525 GLY A O 1
ATOM 4241 N N . ASP A 1 526 ? -30.391 -28.688 -37.438 1 97.06 526 ASP A N 1
ATOM 4242 C CA . ASP A 1 526 ? -29.156 -28.469 -38.219 1 97.06 526 ASP A CA 1
ATOM 4243 C C . ASP A 1 526 ? -27.938 -29 -37.469 1 97.06 526 ASP A C 1
ATOM 4245 O O . ASP A 1 526 ? -27.906 -28.984 -36.219 1 97.06 526 ASP A O 1
ATOM 4249 N N . THR A 1 527 ? -27.016 -29.469 -38.188 1 97.5 527 THR A N 1
ATOM 4250 C CA . THR A 1 527 ? -25.703 -29.859 -37.688 1 97.5 527 THR A CA 1
ATOM 4251 C C . THR A 1 527 ? -24.594 -29.109 -38.406 1 97.5 527 THR A C 1
ATOM 4253 O O . THR A 1 527 ? -24.516 -29.141 -39.625 1 97.5 527 THR A O 1
ATOM 4256 N N . ILE A 1 528 ? -23.812 -28.453 -37.688 1 96.88 528 ILE A N 1
ATOM 4257 C CA . ILE A 1 528 ? -22.672 -27.719 -38.219 1 96.88 528 ILE A CA 1
ATOM 4258 C C . ILE A 1 528 ? -21.375 -28.438 -37.812 1 96.88 528 ILE A C 1
ATOM 4260 O O . ILE A 1 528 ? -21.125 -28.625 -36.625 1 96.88 528 ILE A O 1
ATOM 4264 N N . LYS A 1 529 ? -20.594 -28.859 -38.688 1 97.06 529 LYS A N 1
ATOM 4265 C CA . LYS A 1 529 ? -19.297 -29.484 -38.438 1 97.06 529 LYS A CA 1
ATOM 4266 C C . LYS A 1 529 ? -18.141 -28.516 -38.781 1 97.06 529 LYS A C 1
ATOM 4268 O O . LYS A 1 529 ? -18.125 -27.922 -39.844 1 97.06 529 LYS A O 1
ATOM 4273 N N . ILE A 1 530 ? -17.297 -28.375 -37.875 1 95.75 530 ILE A N 1
ATOM 4274 C CA . ILE A 1 530 ? -16.125 -27.516 -38.094 1 95.75 530 ILE A CA 1
ATOM 4275 C C . ILE A 1 530 ? -14.852 -28.312 -37.812 1 95.75 530 ILE A C 1
ATOM 4277 O O . ILE A 1 530 ? -14.797 -29.109 -36.875 1 95.75 530 ILE A O 1
ATOM 4281 N N . VAL A 1 531 ? -13.844 -28.188 -38.594 1 95.75 531 VAL A N 1
ATOM 4282 C CA . VAL A 1 531 ? -12.523 -28.781 -38.406 1 95.75 531 VAL A CA 1
ATOM 4283 C C . VAL A 1 531 ? -11.508 -27.703 -38.062 1 95.75 531 VAL A C 1
ATOM 4285 O O . VAL A 1 531 ? -11.344 -26.734 -38.812 1 95.75 531 VAL A O 1
ATOM 4288 N N . LEU A 1 532 ? -10.867 -27.797 -36.969 1 95.12 532 LEU A N 1
ATOM 4289 C CA . LEU A 1 532 ? -9.844 -26.859 -36.5 1 95.12 532 LEU A CA 1
ATOM 4290 C C . LEU A 1 532 ? -8.461 -27.484 -36.594 1 95.12 532 LEU A C 1
ATOM 4292 O O . LEU A 1 532 ? -8.016 -28.172 -35.656 1 95.12 532 LEU A O 1
ATOM 4296 N N . PRO A 1 533 ? -7.754 -27.188 -37.625 1 92.75 533 PRO A N 1
ATOM 4297 C CA . PRO A 1 533 ? -6.449 -27.844 -37.812 1 92.75 533 PRO A CA 1
ATOM 4298 C C . PRO A 1 533 ? -5.43 -27.438 -36.75 1 92.75 533 PRO A C 1
ATOM 4300 O O . PRO A 1 533 ? -5.391 -26.266 -36.344 1 92.75 533 PRO A O 1
ATOM 4303 N N . ARG A 1 534 ? -4.645 -28.344 -36.312 1 92.75 534 ARG A N 1
ATOM 4304 C CA . ARG A 1 534 ? -3.594 -28.141 -35.312 1 92.75 534 ARG A CA 1
ATOM 4305 C C . ARG A 1 534 ? -2.227 -28.516 -35.875 1 92.75 534 ARG A C 1
ATOM 4307 O O . ARG A 1 534 ? -2.135 -29.297 -36.812 1 92.75 534 ARG A O 1
ATOM 4314 N N . LYS A 1 535 ? -1.234 -28.016 -35.344 1 91 535 LYS A N 1
ATOM 4315 C CA . LYS A 1 535 ? 0.133 -28.375 -35.719 1 91 535 LYS A CA 1
ATOM 4316 C C . LYS A 1 535 ? 1.024 -28.469 -34.469 1 91 535 LYS A C 1
ATOM 4318 O O . LYS A 1 535 ? 0.636 -28.047 -33.375 1 91 535 LYS A O 1
ATOM 4323 N N . LEU A 1 536 ? 2.143 -29.109 -34.625 1 96.06 536 LEU A N 1
ATOM 4324 C CA . LEU A 1 536 ? 3.189 -29.141 -33.625 1 96.06 536 LEU A CA 1
ATOM 4325 C C . LEU A 1 536 ? 3.877 -27.781 -33.5 1 96.06 536 LEU A C 1
ATOM 4327 O O . LEU A 1 536 ? 4.062 -27.094 -34.5 1 96.06 536 LEU A O 1
ATOM 4331 N N . SER A 1 537 ? 4.16 -27.359 -32.312 1 96.5 537 SER A N 1
ATOM 4332 C CA . SER A 1 537 ? 4.918 -26.141 -32.094 1 96.5 537 SER A CA 1
ATOM 4333 C C . SER A 1 537 ? 5.789 -26.266 -30.844 1 96.5 537 SER A C 1
ATOM 4335 O O . SER A 1 537 ? 5.625 -27.203 -30.047 1 96.5 537 SER A O 1
ATOM 4337 N N . VAL A 1 538 ? 6.754 -25.391 -30.656 1 97.19 538 VAL A N 1
ATOM 4338 C CA . VAL A 1 538 ? 7.641 -25.359 -29.484 1 97.19 538 VAL A CA 1
ATOM 4339 C C . VAL A 1 538 ? 7.355 -24.109 -28.656 1 97.19 538 VAL A C 1
ATOM 4341 O O . VAL A 1 538 ? 7.27 -23 -29.172 1 97.19 538 VAL A O 1
ATOM 4344 N N . ARG A 1 539 ? 7.062 -24.312 -27.438 1 96.88 539 ARG A N 1
ATOM 4345 C CA . ARG A 1 539 ? 7.035 -23.219 -26.469 1 96.88 539 ARG A CA 1
ATOM 4346 C C . ARG A 1 539 ? 8.367 -23.109 -25.75 1 96.88 539 ARG A C 1
ATOM 4348 O O . ARG A 1 539 ? 8.734 -23.969 -24.953 1 96.88 539 ARG A O 1
ATOM 4355 N N . TYR A 1 540 ? 9.086 -22.031 -25.938 1 96.31 540 TYR A N 1
ATOM 4356 C CA . TYR A 1 540 ? 10.406 -21.875 -25.328 1 96.31 540 TYR A CA 1
ATOM 4357 C C . TYR A 1 540 ? 10.312 -21.156 -24 1 96.31 540 TYR A C 1
ATOM 4359 O O . TYR A 1 540 ? 9.469 -20.266 -23.812 1 96.31 540 TYR A O 1
ATOM 4367 N N . ALA A 1 541 ? 11.195 -21.578 -23.062 1 96 541 ALA A N 1
ATOM 4368 C CA . ALA A 1 541 ? 11.398 -20.797 -21.844 1 96 541 ALA A CA 1
ATOM 4369 C C . ALA A 1 541 ? 12.039 -19.453 -22.156 1 96 541 ALA A C 1
ATOM 4371 O O . ALA A 1 541 ? 12.914 -19.359 -23.031 1 96 541 ALA A O 1
ATOM 4372 N N . LYS A 1 542 ? 11.602 -18.406 -21.5 1 92.38 542 LYS A N 1
ATOM 4373 C CA . LYS A 1 542 ? 12.07 -17.062 -21.797 1 92.38 542 LYS A CA 1
ATOM 4374 C C . LYS A 1 542 ? 13.523 -16.875 -21.359 1 92.38 542 LYS A C 1
ATOM 4376 O O . LYS A 1 542 ? 14.266 -16.109 -21.984 1 92.38 542 LYS A O 1
ATOM 4381 N N . ASP A 1 543 ? 13.906 -17.562 -20.344 1 93.19 543 ASP A N 1
ATOM 4382 C CA . ASP A 1 543 ? 15.219 -17.312 -19.75 1 93.19 543 ASP A CA 1
ATOM 4383 C C . ASP A 1 543 ? 16.281 -18.203 -20.375 1 93.19 543 ASP A C 1
ATOM 4385 O O . ASP A 1 543 ? 17.484 -18.016 -20.125 1 93.19 543 ASP A O 1
ATOM 4389 N N . GLU A 1 544 ? 15.867 -19.172 -21.312 1 92.31 544 GLU A N 1
ATOM 4390 C CA . GLU A 1 544 ? 16.797 -20.109 -21.922 1 92.31 544 GLU A CA 1
ATOM 4391 C C . GLU A 1 544 ? 16.422 -20.406 -23.375 1 92.31 544 GLU A C 1
ATOM 4393 O O . GLU A 1 544 ? 15.508 -21.188 -23.641 1 92.31 544 GLU A O 1
ATOM 4398 N N . PRO A 1 545 ? 17.141 -19.953 -24.469 1 88.69 545 PRO A N 1
ATOM 4399 C CA . PRO A 1 545 ? 16.75 -20 -25.875 1 88.69 545 PRO A CA 1
ATOM 4400 C C . PRO A 1 545 ? 16.625 -21.438 -26.406 1 88.69 545 PRO A C 1
ATOM 4402 O O . PRO A 1 545 ? 15.914 -21.688 -27.375 1 88.69 545 PRO A O 1
ATOM 4405 N N . HIS A 1 546 ? 17.172 -22.547 -25.812 1 93.88 546 HIS A N 1
ATOM 4406 C CA . HIS A 1 546 ? 17.141 -23.906 -26.344 1 93.88 546 HIS A CA 1
ATOM 4407 C C . HIS A 1 546 ? 16.453 -24.859 -25.375 1 93.88 546 HIS A C 1
ATOM 4409 O O . HIS A 1 546 ? 16.656 -26.078 -25.438 1 93.88 546 HIS A O 1
ATOM 4415 N N . PHE A 1 547 ? 15.727 -24.234 -24.547 1 95.81 547 PHE A N 1
ATOM 4416 C CA . PHE A 1 547 ? 14.969 -25 -23.562 1 95.81 547 PHE A CA 1
ATOM 4417 C C . PHE A 1 547 ? 13.477 -24.719 -23.688 1 95.81 547 PHE A C 1
ATOM 4419 O O . PHE A 1 547 ? 13.047 -23.578 -23.625 1 95.81 547 PHE A O 1
ATOM 4426 N N . GLY A 1 548 ? 12.734 -25.828 -23.984 1 97.12 548 GLY A N 1
ATOM 4427 C CA . GLY A 1 548 ? 11.32 -25.594 -24.234 1 97.12 548 GLY A CA 1
ATOM 4428 C C . GLY A 1 548 ? 10.484 -26.844 -24.172 1 97.12 548 GLY A C 1
ATOM 4429 O O . GLY A 1 548 ? 10.945 -27.891 -23.688 1 97.12 548 GLY A O 1
ATOM 4430 N N . SER A 1 549 ? 9.188 -26.703 -24.625 1 98.38 549 SER A N 1
ATOM 4431 C CA . SER A 1 549 ? 8.195 -27.781 -24.562 1 98.38 549 SER A CA 1
ATOM 4432 C C . SER A 1 549 ? 7.508 -27.969 -25.906 1 98.38 549 SER A C 1
ATOM 4434 O O . SER A 1 549 ? 7.355 -27 -26.672 1 98.38 549 SER A O 1
ATOM 4436 N N . ILE A 1 550 ? 7.109 -29.188 -26.172 1 98.19 550 ILE A N 1
ATOM 4437 C CA . ILE A 1 550 ? 6.422 -29.5 -27.422 1 98.19 550 ILE A CA 1
ATOM 4438 C C . ILE A 1 550 ? 4.91 -29.438 -27.219 1 98.19 550 ILE A C 1
ATOM 4440 O O . ILE A 1 550 ? 4.387 -30.062 -26.297 1 98.19 550 ILE A O 1
ATOM 4444 N N . MET A 1 551 ? 4.289 -28.703 -28.125 1 98 551 MET A N 1
ATOM 4445 C CA . MET A 1 551 ? 2.838 -28.562 -28.094 1 98 551 MET A CA 1
ATOM 4446 C C . MET A 1 551 ? 2.203 -29.141 -29.344 1 98 551 MET A C 1
ATOM 4448 O O . MET A 1 551 ? 2.809 -29.125 -30.422 1 98 551 MET A O 1
ATOM 4452 N N . TYR A 1 552 ? 1.073 -29.672 -29.234 1 97.44 552 TYR A N 1
ATOM 4453 C CA . TYR A 1 552 ? 0.175 -29.969 -30.344 1 97.44 552 TYR A CA 1
ATOM 4454 C C . TYR A 1 552 ? -1.169 -29.281 -30.156 1 97.44 552 TYR A C 1
ATOM 4456 O O . TYR A 1 552 ? -2.068 -29.812 -29.516 1 97.44 552 TYR A O 1
ATOM 4464 N N . GLY A 1 553 ? -1.339 -28.125 -30.906 1 96.12 553 GLY A N 1
ATOM 4465 C CA . GLY A 1 553 ? -2.422 -27.234 -30.516 1 96.12 553 GLY A CA 1
ATOM 4466 C C . GLY A 1 553 ? -2.33 -26.797 -29.062 1 96.12 553 GLY A C 1
ATOM 4467 O O . GLY A 1 553 ? -1.285 -26.312 -28.625 1 96.12 553 GLY A O 1
ATOM 4468 N N . PRO A 1 554 ? -3.404 -26.969 -28.312 1 97 554 PRO A N 1
ATOM 4469 C CA . PRO A 1 554 ? -3.357 -26.547 -26.906 1 97 554 PRO A CA 1
ATOM 4470 C C . PRO A 1 554 ? -2.779 -27.609 -25.984 1 97 554 PRO A C 1
ATOM 4472 O O . PRO A 1 554 ? -2.682 -27.406 -24.766 1 97 554 PRO A O 1
ATOM 4475 N N . ILE A 1 555 ? -2.348 -28.703 -26.469 1 98.12 555 ILE A N 1
ATOM 4476 C CA . ILE A 1 555 ? -2.012 -29.859 -25.641 1 98.12 555 ILE A CA 1
ATOM 4477 C C . ILE A 1 555 ? -0.498 -29.938 -25.453 1 98.12 555 ILE A C 1
ATOM 4479 O O . ILE A 1 555 ? 0.259 -29.938 -26.422 1 98.12 555 ILE A O 1
ATOM 4483 N N . LEU A 1 556 ? -0.1 -29.984 -24.234 1 98.75 556 LEU A N 1
ATOM 4484 C CA . LEU A 1 556 ? 1.298 -30.188 -23.875 1 98.75 556 LEU A CA 1
ATOM 4485 C C . LEU A 1 556 ? 1.676 -31.672 -23.953 1 98.75 556 LEU A C 1
ATOM 4487 O O . LEU A 1 556 ? 0.979 -32.531 -23.406 1 98.75 556 LEU A O 1
ATOM 4491 N N . LEU A 1 557 ? 2.771 -31.953 -24.609 1 98.62 557 LEU A N 1
ATOM 4492 C CA . LEU A 1 557 ? 3.215 -33.344 -24.75 1 98.62 557 LEU A CA 1
ATOM 4493 C C . LEU A 1 557 ? 4.34 -33.656 -23.781 1 98.62 557 LEU A C 1
ATOM 4495 O O . LEU A 1 557 ? 5.207 -32.812 -23.531 1 98.62 557 LEU A O 1
ATOM 4499 N N . ALA A 1 558 ? 4.289 -34.844 -23.234 1 98.38 558 ALA A N 1
ATOM 4500 C CA . ALA A 1 558 ? 5.285 -35.312 -22.281 1 98.38 558 ALA A CA 1
ATOM 4501 C C . ALA A 1 558 ? 5.992 -36.562 -22.797 1 98.38 558 ALA A C 1
ATOM 4503 O O . ALA A 1 558 ? 5.375 -37.406 -23.469 1 98.38 558 ALA A O 1
ATOM 4504 N N . GLY A 1 559 ? 7.262 -36.656 -22.469 1 97.5 559 GLY A N 1
ATOM 4505 C CA . GLY A 1 559 ? 8.039 -37.812 -22.844 1 97.5 559 GLY A CA 1
ATOM 4506 C C . GLY A 1 559 ? 8.047 -38.906 -21.766 1 97.5 559 GLY A C 1
ATOM 4507 O O . GLY A 1 559 ? 8.211 -38.594 -20.578 1 97.5 559 GLY A O 1
ATOM 4508 N N . GLU A 1 560 ? 7.863 -40.094 -22.188 1 94.81 560 GLU A N 1
ATOM 4509 C CA . GLU A 1 560 ? 7.898 -41.25 -21.297 1 94.81 560 GLU A CA 1
ATOM 4510 C C . GLU A 1 560 ? 9.336 -41.656 -20.984 1 94.81 560 GLU A C 1
ATOM 4512 O O . GLU A 1 560 ? 10.133 -41.844 -21.906 1 94.81 560 GLU A O 1
ATOM 4517 N N . LEU A 1 561 ? 9.586 -41.812 -19.688 1 94.69 561 LEU A N 1
ATOM 4518 C CA . LEU A 1 561 ? 10.961 -42.125 -19.328 1 94.69 561 LEU A CA 1
ATOM 4519 C C . LEU A 1 561 ? 11.016 -43.375 -18.422 1 94.69 561 LEU A C 1
ATOM 4521 O O . LEU A 1 561 ? 12.023 -43.625 -17.75 1 94.69 561 LEU A O 1
ATOM 4525 N N . 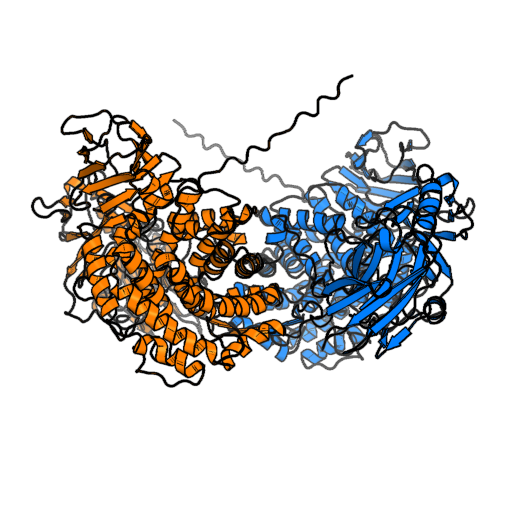GLY A 1 562 ? 9.906 -44.094 -18.219 1 92.19 562 GLY A N 1
ATOM 4526 C CA . GLY A 1 562 ? 9.867 -45.312 -17.422 1 92.19 562 GLY A CA 1
ATOM 4527 C C . GLY A 1 562 ? 8.812 -45.281 -16.344 1 92.19 562 GLY A C 1
ATOM 4528 O O . GLY A 1 562 ? 8.367 -44.219 -15.922 1 92.19 562 GLY A O 1
ATOM 4529 N N . THR A 1 563 ? 8.453 -46.406 -15.852 1 91.69 563 THR A N 1
ATOM 4530 C CA . THR A 1 563 ? 7.375 -46.531 -14.875 1 91.69 563 THR A CA 1
ATOM 4531 C C . THR A 1 563 ? 7.91 -46.375 -13.453 1 91.69 563 THR A C 1
ATOM 4533 O O . THR A 1 563 ? 9.062 -46.719 -13.172 1 91.69 563 THR A O 1
ATOM 4536 N N . VAL A 1 564 ? 7.047 -45.844 -12.672 1 92 564 VAL A N 1
ATOM 4537 C CA . VAL A 1 564 ? 7.344 -45.781 -11.242 1 92 564 VAL A CA 1
ATOM 4538 C C . VAL A 1 564 ? 6.914 -47.094 -10.57 1 92 564 VAL A C 1
ATOM 4540 O O . VAL A 1 564 ? 6.172 -47.875 -11.164 1 92 564 VAL A O 1
ATOM 4543 N N . VAL A 1 565 ? 7.379 -47.312 -9.336 1 90.75 565 VAL A N 1
ATOM 4544 C CA . VAL A 1 565 ? 6.879 -48.438 -8.547 1 90.75 565 VAL A CA 1
ATOM 4545 C C . VAL A 1 565 ? 5.398 -48.219 -8.234 1 90.75 565 VAL A C 1
ATOM 4547 O O . VAL A 1 565 ? 5.008 -47.188 -7.715 1 90.75 565 VAL A O 1
ATOM 4550 N N . PRO A 1 566 ? 4.617 -49.281 -8.617 1 90.62 566 PRO A N 1
ATOM 4551 C CA . PRO A 1 566 ? 3.176 -49.094 -8.43 1 90.62 566 PRO A CA 1
ATOM 4552 C C . PRO A 1 566 ? 2.807 -48.688 -7.012 1 90.62 566 PRO A C 1
ATOM 4554 O O . PRO A 1 566 ? 3.18 -49.344 -6.043 1 90.62 566 PRO A O 1
ATOM 4557 N N . GLY A 1 567 ? 2.131 -47.5 -7.004 1 91.38 567 GLY A N 1
ATOM 4558 C CA . GLY A 1 567 ? 1.6 -47.031 -5.734 1 91.38 567 GLY A CA 1
ATOM 4559 C C . GLY A 1 567 ? 2.582 -46.188 -4.953 1 91.38 567 GLY A C 1
ATOM 4560 O O . GLY A 1 567 ? 2.201 -45.5 -3.996 1 91.38 567 GLY A O 1
ATOM 4561 N N . SER A 1 568 ? 3.797 -46.188 -5.355 1 91.75 568 SER A N 1
ATOM 4562 C CA . SER A 1 568 ? 4.824 -45.469 -4.602 1 91.75 568 SER A CA 1
ATOM 4563 C C . SER A 1 568 ? 4.648 -43.938 -4.723 1 91.75 568 SER A C 1
ATOM 4565 O O . SER A 1 568 ? 5.176 -43.188 -3.908 1 91.75 568 SER A O 1
ATOM 4567 N N . ASP A 1 569 ? 3.951 -43.531 -5.699 1 94.44 569 ASP A N 1
ATOM 4568 C CA . ASP A 1 569 ? 3.797 -42.094 -5.965 1 94.44 569 ASP A CA 1
ATOM 4569 C C . ASP A 1 569 ? 2.541 -41.562 -5.293 1 94.44 569 ASP A C 1
ATOM 4571 O O . ASP A 1 569 ? 2.184 -40.375 -5.496 1 94.44 569 ASP A O 1
ATOM 4575 N N . ARG A 1 570 ? 1.812 -42.312 -4.477 1 95.75 570 ARG A N 1
ATOM 4576 C CA . ARG A 1 570 ? 0.717 -41.875 -3.619 1 95.75 570 ARG A CA 1
ATOM 4577 C C . ARG A 1 570 ? 1.176 -41.719 -2.172 1 95.75 570 ARG A C 1
ATOM 4579 O O . ARG A 1 570 ? 1.572 -42.719 -1.545 1 95.75 570 ARG A O 1
ATOM 4586 N N . VAL A 1 571 ? 1.119 -40.531 -1.673 1 93.75 571 VAL A N 1
ATOM 4587 C CA . VAL A 1 571 ? 1.751 -40.281 -0.378 1 93.75 571 VAL A CA 1
ATOM 4588 C C . VAL A 1 571 ? 0.78 -39.562 0.547 1 93.75 571 VAL A C 1
ATOM 4590 O O . VAL A 1 571 ? -0.058 -38.781 0.089 1 93.75 571 VAL A O 1
ATOM 4593 N N . SER A 1 572 ? 0.901 -39.75 1.828 1 92.12 572 SER A N 1
ATOM 4594 C CA . SER A 1 572 ? 0.111 -39.062 2.828 1 92.12 572 SER A CA 1
ATOM 4595 C C . SER A 1 572 ? 0.712 -37.688 3.137 1 92.12 572 SER A C 1
ATOM 4597 O O . SER A 1 572 ? -0.017 -36.719 3.35 1 92.12 572 SER A O 1
ATOM 4599 N N . ASP A 1 573 ? 2.006 -37.688 3.123 1 90.31 573 ASP A N 1
ATOM 4600 C CA . ASP A 1 573 ? 2.734 -36.469 3.357 1 90.31 573 ASP A CA 1
ATOM 4601 C C . ASP A 1 573 ? 3.146 -35.812 2.039 1 90.31 573 ASP A C 1
ATOM 4603 O O . ASP A 1 573 ? 3.795 -36.438 1.203 1 90.31 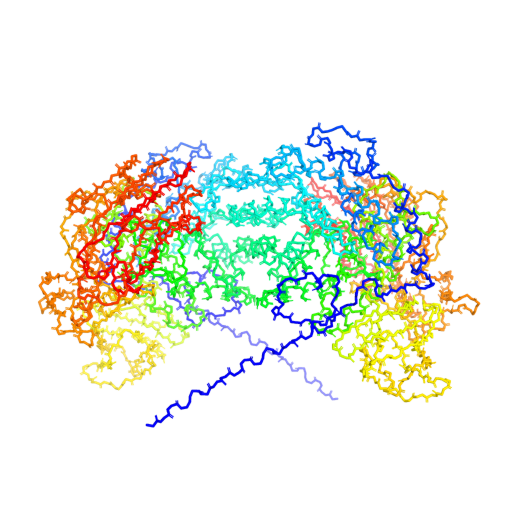573 ASP A O 1
ATOM 4607 N N . ASN A 1 574 ? 2.781 -34.531 1.85 1 81.56 574 ASN A N 1
ATOM 4608 C CA . ASN A 1 574 ? 3.057 -33.844 0.601 1 81.56 574 ASN A CA 1
ATOM 4609 C C . ASN A 1 574 ? 4.559 -33.688 0.363 1 81.56 574 ASN A C 1
ATOM 4611 O O . ASN A 1 574 ? 4.984 -33.344 -0.739 1 81.56 574 ASN A O 1
ATOM 4615 N N . ARG A 1 575 ? 5.441 -34.094 1.276 1 78.25 575 ARG A N 1
ATOM 4616 C CA . ARG A 1 575 ? 6.895 -34 1.166 1 78.25 575 ARG A CA 1
ATOM 4617 C C . ARG A 1 575 ? 7.512 -35.375 0.924 1 78.25 575 ARG A C 1
ATOM 4619 O O . ARG A 1 575 ? 8.734 -35.531 0.971 1 78.25 575 ARG A O 1
ATOM 4626 N N . GLY A 1 576 ? 6.73 -36.281 0.771 1 79.75 576 GLY A N 1
ATOM 4627 C CA . GLY A 1 576 ? 7.172 -37.688 0.764 1 79.75 576 GLY A CA 1
ATOM 4628 C C . GLY A 1 576 ? 8.125 -38 -0.372 1 79.75 576 GLY A C 1
ATOM 4629 O O . GLY A 1 576 ? 8.977 -38.875 -0.246 1 79.75 576 GLY A O 1
ATOM 4630 N N . LEU A 1 577 ? 8.016 -37.406 -1.514 1 76.69 577 LEU A N 1
ATOM 4631 C CA . LEU A 1 577 ? 8.82 -37.812 -2.658 1 76.69 577 LEU A CA 1
ATOM 4632 C C . LEU A 1 577 ? 9.898 -36.781 -2.963 1 76.69 577 LEU A C 1
ATOM 4634 O O . LEU A 1 577 ? 10.461 -36.781 -4.059 1 76.69 577 LEU A O 1
ATOM 4638 N N . ARG A 1 578 ? 10.242 -36.031 -2.014 1 77.25 578 ARG A N 1
ATOM 4639 C CA . ARG A 1 578 ? 11.203 -34.969 -2.182 1 77.25 578 ARG A CA 1
ATOM 4640 C C . ARG A 1 578 ? 12.625 -35.5 -2.23 1 77.25 578 ARG A C 1
ATOM 4642 O O . ARG A 1 578 ? 13.562 -34.75 -2.553 1 77.25 578 ARG A O 1
ATOM 4649 N N . LYS A 1 579 ? 12.805 -36.812 -1.97 1 76.56 579 LYS A N 1
ATOM 4650 C CA . LYS A 1 579 ? 14.133 -37.406 -1.913 1 76.56 579 LYS A CA 1
ATOM 4651 C C . LYS A 1 579 ? 14.391 -38.281 -3.125 1 76.56 579 LYS A C 1
ATOM 4653 O O . LYS A 1 579 ? 15.492 -38.812 -3.293 1 76.56 579 LYS A O 1
ATOM 4658 N N . GLU A 1 580 ? 13.422 -38.438 -3.936 1 81.44 580 GLU A N 1
ATOM 4659 C CA . GLU A 1 580 ? 13.586 -39.281 -5.109 1 81.44 580 GLU A CA 1
ATOM 4660 C C . GLU A 1 580 ? 14.352 -38.562 -6.215 1 81.44 580 GLU A C 1
ATOM 4662 O O . GLU A 1 580 ? 14.039 -37.406 -6.543 1 81.44 580 GLU A O 1
ATOM 4667 N N . LEU A 1 581 ? 15.297 -39.219 -6.699 1 84.62 581 LEU A N 1
ATOM 4668 C CA . LEU A 1 581 ? 16.094 -38.625 -7.77 1 84.62 581 LEU A CA 1
ATOM 4669 C C . LEU A 1 581 ? 15.375 -38.75 -9.109 1 84.62 581 LEU A C 1
ATOM 4671 O O . LEU A 1 581 ? 14.758 -39.781 -9.398 1 84.62 581 LEU A O 1
ATOM 4675 N N . PRO A 1 582 ? 15.414 -37.719 -9.922 1 88.88 582 PRO A N 1
ATOM 4676 C CA . PRO A 1 582 ? 14.836 -37.812 -11.266 1 88.88 582 PRO A CA 1
ATOM 4677 C C . PRO A 1 582 ? 15.617 -38.75 -12.188 1 88.88 582 PRO A C 1
ATOM 4679 O O . PRO A 1 582 ? 16.797 -39 -11.945 1 88.88 582 PRO A O 1
ATOM 4682 N N . ALA A 1 583 ? 14.852 -39.188 -13.164 1 88.44 583 ALA A N 1
ATOM 4683 C CA . ALA A 1 583 ? 15.523 -39.938 -14.211 1 88.44 583 ALA A CA 1
ATOM 4684 C C . ALA A 1 583 ? 16.656 -39.156 -14.844 1 88.44 583 ALA A C 1
ATOM 4686 O O . ALA A 1 583 ? 16.516 -37.938 -15.07 1 88.44 583 ALA A O 1
ATOM 4687 N N . GLN A 1 584 ? 17.672 -39.906 -15.031 1 81.19 584 GLN A N 1
ATOM 4688 C CA . GLN A 1 584 ? 18.844 -39.281 -15.625 1 81.19 584 GLN A CA 1
ATOM 4689 C C . GLN A 1 584 ? 18.906 -39.531 -17.125 1 81.19 584 GLN A C 1
ATOM 4691 O O . GLN A 1 584 ? 18.094 -40.281 -17.672 1 81.19 584 GLN A O 1
ATOM 4696 N N . ASN A 1 585 ? 19.688 -38.875 -17.906 1 82.56 585 ASN A N 1
ATOM 4697 C CA . ASN A 1 585 ? 20 -39.062 -19.312 1 82.56 585 ASN A CA 1
ATOM 4698 C C . ASN A 1 585 ? 18.797 -38.75 -20.203 1 82.56 585 ASN A C 1
ATOM 4700 O O . ASN A 1 585 ? 18.422 -39.531 -21.062 1 82.56 585 ASN A O 1
ATOM 4704 N N . ILE A 1 586 ? 18.109 -37.75 -19.938 1 92.69 586 ILE A N 1
ATOM 4705 C CA . ILE A 1 586 ? 17.047 -37.25 -20.812 1 92.69 586 ILE A CA 1
ATOM 4706 C C . ILE A 1 586 ? 17.641 -36.812 -22.141 1 92.69 586 ILE A C 1
ATOM 4708 O O . ILE A 1 586 ? 18.484 -35.906 -22.188 1 92.69 586 ILE A O 1
ATOM 4712 N N . PRO A 1 587 ? 17.297 -37.438 -23.188 1 92.75 587 PRO A N 1
ATOM 4713 C CA . PRO A 1 587 ? 17.859 -37.062 -24.484 1 92.75 587 PRO A CA 1
ATOM 4714 C C . PRO A 1 587 ? 17.438 -35.656 -24.906 1 92.75 587 PRO A C 1
ATOM 4716 O O . PRO A 1 587 ? 16.312 -35.219 -24.594 1 92.75 587 PRO A O 1
ATOM 4719 N N . ALA A 1 588 ? 18.297 -34.969 -25.625 1 94.12 588 ALA A N 1
ATOM 4720 C CA . ALA A 1 588 ? 17.891 -33.75 -26.328 1 94.12 588 ALA A CA 1
ATOM 4721 C C . ALA A 1 588 ? 17.016 -34.062 -27.531 1 94.12 588 ALA A C 1
ATOM 4723 O O . ALA A 1 588 ? 17.094 -35.156 -28.078 1 94.12 588 ALA A O 1
ATOM 4724 N N . LEU A 1 589 ? 16.188 -33.156 -27.891 1 96.31 589 LEU A N 1
ATOM 4725 C CA . LEU A 1 589 ? 15.438 -33.25 -29.141 1 96.31 589 LEU A CA 1
ATOM 4726 C C . LEU A 1 589 ? 16.156 -32.531 -30.266 1 96.31 589 LEU A C 1
ATOM 4728 O O . LEU A 1 589 ? 16.359 -31.312 -30.203 1 96.31 589 LEU A O 1
ATOM 4732 N N . VAL A 1 590 ? 16.516 -33.281 -31.25 1 96.19 590 VAL A N 1
ATOM 4733 C CA . VAL A 1 590 ? 17.328 -32.719 -32.312 1 96.19 590 VAL A CA 1
ATOM 4734 C C . VAL A 1 590 ? 16.641 -32.969 -33.656 1 96.19 590 VAL A C 1
ATOM 4736 O O . VAL A 1 590 ? 16.406 -34.094 -34.062 1 96.19 590 VAL A O 1
ATOM 4739 N N . GLY A 1 591 ? 16.281 -31.953 -34.344 1 95.19 591 GLY A N 1
ATOM 4740 C CA . GLY A 1 591 ? 15.648 -32 -35.656 1 95.19 591 GLY A CA 1
ATOM 4741 C C . GLY A 1 591 ? 15.391 -30.625 -36.219 1 95.19 591 GLY A C 1
ATOM 4742 O O . GLY A 1 591 ? 15.758 -29.609 -35.625 1 95.19 591 GLY A O 1
ATOM 4743 N N . SER A 1 592 ? 14.797 -30.625 -37.406 1 94.81 592 SER A N 1
ATOM 4744 C CA . SER A 1 592 ? 14.461 -29.359 -38.062 1 94.81 592 SER A CA 1
ATOM 4745 C C . SER A 1 592 ? 13.414 -28.594 -37.25 1 94.81 592 SER A C 1
ATOM 4747 O O . SER A 1 592 ? 12.297 -29.062 -37.062 1 94.81 592 SER A O 1
ATOM 4749 N N . LEU A 1 593 ? 13.75 -27.453 -36.875 1 94.5 593 LEU A N 1
ATOM 4750 C CA . LEU A 1 593 ? 12.844 -26.656 -36.062 1 94.5 593 LEU A CA 1
ATOM 4751 C C . LEU A 1 593 ? 11.781 -25.984 -36.906 1 94.5 593 LEU A C 1
ATOM 4753 O O . LEU A 1 593 ? 10.75 -25.547 -36.406 1 94.5 593 LEU A O 1
ATOM 4757 N N . ALA A 1 594 ? 12.023 -25.859 -38.188 1 93.19 594 ALA A N 1
ATOM 4758 C CA . ALA A 1 594 ? 11.062 -25.297 -39.125 1 93.19 594 ALA A CA 1
ATOM 4759 C C . ALA A 1 594 ? 10 -26.328 -39.5 1 93.19 594 ALA A C 1
ATOM 4761 O O . ALA A 1 594 ? 8.883 -25.953 -39.875 1 93.19 594 ALA A O 1
ATOM 4762 N N . ASP A 1 595 ? 10.414 -27.609 -39.375 1 94.06 595 ASP A N 1
ATOM 4763 C CA . ASP A 1 595 ? 9.516 -28.672 -39.812 1 94.06 595 ASP A CA 1
ATOM 4764 C C . ASP A 1 595 ? 9.438 -29.781 -38.75 1 94.06 595 ASP A C 1
ATOM 4766 O O . ASP A 1 595 ? 9.914 -30.891 -38.969 1 94.06 595 ASP A O 1
ATOM 4770 N N . LEU A 1 596 ? 8.734 -29.609 -37.719 1 96.19 596 LEU A N 1
ATOM 4771 C CA . LEU A 1 596 ? 8.664 -30.531 -36.594 1 96.19 596 LEU A CA 1
ATOM 4772 C C . LEU A 1 596 ? 8.016 -31.844 -37 1 96.19 596 LEU A C 1
ATOM 4774 O O . LEU A 1 596 ? 8.391 -32.906 -36.531 1 96.19 596 LEU A O 1
ATOM 4778 N N . ASP A 1 597 ? 7.082 -31.797 -37.969 1 94.25 597 ASP A N 1
ATOM 4779 C CA . ASP A 1 597 ? 6.293 -32.938 -38.375 1 94.25 597 ASP A CA 1
ATOM 4780 C C . ASP A 1 597 ? 7.16 -33.969 -39.125 1 94.25 597 ASP A C 1
ATOM 4782 O O . ASP A 1 597 ? 6.754 -35.125 -39.281 1 94.25 597 ASP A O 1
ATOM 4786 N N . GLU A 1 598 ? 8.336 -33.531 -39.469 1 94.31 598 GLU A N 1
ATOM 4787 C CA . GLU A 1 598 ? 9.219 -34.438 -40.219 1 94.31 598 GLU A CA 1
ATOM 4788 C C . GLU A 1 598 ? 9.914 -35.438 -39.281 1 94.31 598 GLU A C 1
ATOM 4790 O O . GLU A 1 598 ? 10.344 -36.5 -39.719 1 94.31 598 GLU A O 1
ATOM 4795 N N . TRP A 1 599 ? 10.039 -35.031 -38.062 1 95.31 599 TRP A N 1
ATOM 4796 C CA . TRP A 1 599 ? 10.812 -35.906 -37.188 1 95.31 599 TRP A CA 1
ATOM 4797 C C . TRP A 1 599 ? 10.055 -36.188 -35.875 1 95.31 599 TRP A C 1
ATOM 4799 O O . TRP A 1 599 ? 10.484 -37 -35.062 1 95.31 599 TRP A O 1
ATOM 4809 N N . ILE A 1 600 ? 9.031 -35.531 -35.594 1 96.69 600 ILE A N 1
ATOM 4810 C CA . ILE A 1 600 ? 8.047 -35.906 -34.562 1 96.69 600 ILE A CA 1
ATOM 4811 C C . ILE A 1 600 ? 6.797 -36.469 -35.25 1 96.69 600 ILE A C 1
ATOM 4813 O O . ILE A 1 600 ? 5.938 -35.719 -35.688 1 96.69 600 ILE A O 1
ATOM 4817 N N . ILE A 1 601 ? 6.75 -37.719 -35.188 1 95.81 601 ILE A N 1
ATOM 4818 C CA . ILE A 1 601 ? 5.812 -38.406 -36.062 1 95.81 601 ILE A CA 1
ATOM 4819 C C . ILE A 1 601 ? 4.582 -38.844 -35.25 1 95.81 601 ILE A C 1
ATOM 4821 O O . ILE A 1 601 ? 4.695 -39.562 -34.281 1 95.81 601 ILE A O 1
ATOM 4825 N N . LYS A 1 602 ? 3.482 -38.406 -35.656 1 94.62 602 LYS A N 1
ATOM 4826 C CA . LYS A 1 602 ? 2.213 -38.812 -35.062 1 94.62 602 LYS A CA 1
ATOM 4827 C C . LYS A 1 602 ? 1.866 -40.25 -35.406 1 94.62 602 LYS A C 1
ATOM 4829 O O . LYS A 1 602 ? 2.002 -40.688 -36.562 1 94.62 602 LYS A O 1
ATOM 4834 N N . ASP A 1 603 ? 1.469 -40.969 -34.406 1 93.06 603 ASP A N 1
ATOM 4835 C CA . ASP A 1 603 ? 1.045 -42.344 -34.594 1 93.06 603 ASP A CA 1
ATOM 4836 C C . ASP A 1 603 ? -0.299 -42.406 -35.312 1 93.06 603 ASP A C 1
ATOM 4838 O O . ASP A 1 603 ? -1.25 -41.719 -34.938 1 93.06 603 ASP A O 1
ATOM 4842 N N . SER A 1 604 ? -0.409 -43.156 -36.312 1 85.56 604 SER A N 1
ATOM 4843 C CA . SER A 1 604 ? -1.623 -43.219 -37.125 1 85.56 604 SER A CA 1
ATOM 4844 C C . SER A 1 604 ? -2.713 -44.031 -36.406 1 85.56 604 SER A C 1
ATOM 4846 O O . SER A 1 604 ? -3.902 -43.781 -36.625 1 85.56 604 SER A O 1
ATOM 4848 N N . ALA A 1 605 ? -2.359 -44.875 -35.562 1 86.81 605 ALA A N 1
ATOM 4849 C CA . ALA A 1 605 ? -3.32 -45.75 -34.906 1 86.81 605 ALA A CA 1
ATOM 4850 C C . ALA A 1 605 ? -3.762 -45.188 -33.562 1 86.81 605 ALA A C 1
ATOM 4852 O O . ALA A 1 605 ? -4.844 -45.5 -33.062 1 86.81 605 ALA A O 1
ATOM 4853 N N . SER A 1 606 ? -2.949 -44.5 -33.031 1 86.12 606 SER A N 1
ATOM 4854 C CA . SER A 1 606 ? -3.242 -43.969 -31.703 1 86.12 606 SER A CA 1
ATOM 4855 C C . SER A 1 606 ? -3.211 -42.438 -31.719 1 86.12 606 SER A C 1
ATOM 4857 O O . SER A 1 606 ? -2.141 -41.844 -31.609 1 86.12 606 SER A O 1
ATOM 4859 N N . PRO A 1 607 ? -4.418 -41.938 -31.594 1 87.69 607 PRO A N 1
ATOM 4860 C CA . PRO A 1 607 ? -4.457 -40.469 -31.641 1 87.69 607 PRO A CA 1
ATOM 4861 C C . PRO A 1 607 ? -3.668 -39.844 -30.5 1 87.69 607 PRO A C 1
ATOM 4863 O O . PRO A 1 607 ? -3.682 -40.344 -29.375 1 87.69 607 PRO A O 1
ATOM 4866 N N . LEU A 1 608 ? -2.857 -38.75 -30.75 1 94.19 608 LEU A N 1
ATOM 4867 C CA . LEU A 1 608 ? -2.102 -37.875 -29.844 1 94.19 608 LEU A CA 1
ATOM 4868 C C . LEU A 1 608 ? -0.848 -38.594 -29.344 1 94.19 608 LEU A C 1
ATOM 4870 O O . LEU A 1 608 ? -0.242 -38.188 -28.359 1 94.19 608 LEU A O 1
ATOM 4874 N N . HIS A 1 609 ? -0.476 -39.781 -29.891 1 96.5 609 HIS A N 1
ATOM 4875 C CA . HIS A 1 609 ? 0.815 -40.406 -29.656 1 96.5 609 HIS A CA 1
ATOM 4876 C C . HIS A 1 609 ? 1.828 -40.031 -30.734 1 96.5 609 HIS A C 1
ATOM 4878 O O . HIS A 1 609 ? 1.52 -40.062 -31.922 1 96.5 609 HIS A O 1
ATOM 4884 N N . PHE A 1 610 ? 2.947 -39.625 -30.281 1 97.44 610 PHE A N 1
ATOM 4885 C CA . PHE A 1 610 ? 4.004 -39.219 -31.188 1 97.44 610 PHE A CA 1
ATOM 4886 C C . PHE A 1 610 ? 5.309 -39.938 -30.875 1 97.44 610 PHE A C 1
ATOM 4888 O O . PHE A 1 610 ? 5.535 -40.344 -29.734 1 97.44 610 PHE A O 1
ATOM 4895 N N . THR A 1 611 ? 6.109 -40.094 -31.812 1 96.25 611 THR A N 1
ATOM 4896 C CA . THR A 1 611 ? 7.469 -40.625 -31.656 1 96.25 611 THR A CA 1
ATOM 4897 C C . THR A 1 611 ? 8.484 -39.625 -32.219 1 96.25 611 THR A C 1
ATOM 4899 O O . THR A 1 611 ? 8.383 -39.219 -33.375 1 96.25 611 THR A O 1
ATOM 4902 N N . VAL A 1 612 ? 9.336 -39.25 -31.422 1 95.62 612 VAL A N 1
ATOM 4903 C CA . VAL A 1 612 ? 10.422 -38.375 -31.859 1 95.62 612 VAL A CA 1
ATOM 4904 C C . VAL A 1 612 ? 11.523 -39.219 -32.5 1 95.62 612 VAL A C 1
ATOM 4906 O O . VAL A 1 612 ? 12.086 -40.125 -31.875 1 95.62 612 VAL A O 1
ATOM 4909 N N . LYS A 1 613 ? 11.742 -38.906 -33.688 1 93.25 613 LYS A N 1
ATOM 4910 C CA . LYS A 1 613 ? 12.883 -39.5 -34.406 1 93.25 613 LYS A CA 1
ATOM 4911 C C . LYS A 1 613 ? 14.078 -38.562 -34.375 1 93.25 613 LYS A C 1
ATOM 4913 O O . LYS A 1 613 ? 14.289 -37.812 -35.344 1 93.25 613 LYS A O 1
ATOM 4918 N N . ASN A 1 614 ? 14.812 -38.688 -33.344 1 91.12 614 ASN A N 1
ATOM 4919 C CA . ASN A 1 614 ? 15.938 -37.781 -33.156 1 91.12 614 ASN A CA 1
ATOM 4920 C C . ASN A 1 614 ? 17.016 -37.969 -34.219 1 91.12 614 ASN A C 1
ATOM 4922 O O . ASN A 1 614 ? 17.297 -39.094 -34.625 1 91.12 614 ASN A O 1
ATOM 4926 N N . GLU A 1 615 ? 17.484 -36.844 -34.469 1 82.75 615 GLU A N 1
ATOM 4927 C CA . GLU A 1 615 ? 18.688 -36.906 -35.281 1 82.75 615 GLU A CA 1
ATOM 4928 C C . GLU A 1 615 ? 19.938 -37.094 -34.438 1 82.75 615 GLU A C 1
ATOM 4930 O O . GLU A 1 615 ? 19.891 -36.875 -33.219 1 82.75 615 GLU A O 1
ATOM 4935 N N . SER A 1 616 ? 21.031 -37.531 -34.781 1 70.38 616 SER A N 1
ATOM 4936 C CA . SER A 1 616 ? 22.359 -37.531 -34.156 1 70.38 616 SER A CA 1
ATOM 4937 C C . SER A 1 616 ? 22.469 -38.594 -33.094 1 70.38 616 SER A C 1
ATOM 4939 O O . SER A 1 616 ? 23.125 -38.375 -32.062 1 70.38 616 SER A O 1
ATOM 4941 N N . LYS A 1 617 ? 22.031 -39.656 -33.031 1 76.06 617 LYS A N 1
ATOM 4942 C CA . LYS A 1 617 ? 22.203 -40.844 -32.219 1 76.06 617 LYS A CA 1
ATOM 4943 C C . LYS A 1 617 ? 21.469 -40.719 -30.875 1 76.06 617 LYS A C 1
ATOM 4945 O O . LYS A 1 617 ? 21.719 -41.469 -29.938 1 76.06 617 LYS A O 1
ATOM 4950 N N . GLN A 1 618 ? 20.703 -39.719 -30.766 1 78.75 618 GLN A N 1
ATOM 4951 C CA . GLN A 1 618 ? 19.875 -39.656 -29.562 1 78.75 618 GLN A CA 1
ATOM 4952 C C . GLN A 1 618 ? 18.766 -40.719 -29.609 1 78.75 618 GLN A C 1
ATOM 4954 O O . GLN A 1 618 ? 18.281 -41.062 -30.672 1 78.75 618 GLN A O 1
ATOM 4959 N N . LYS A 1 619 ? 18.406 -41.125 -28.469 1 84.56 619 LYS A N 1
ATOM 4960 C CA . LYS A 1 619 ? 17.344 -42.125 -28.359 1 84.56 619 LYS A CA 1
ATOM 4961 C C . LYS A 1 619 ? 16 -41.531 -28.75 1 84.56 619 LYS A C 1
ATOM 4963 O O . LYS A 1 619 ? 15.703 -40.375 -28.406 1 84.56 619 LYS A O 1
ATOM 4968 N N . ASP A 1 620 ? 15.242 -42.312 -29.438 1 89.69 620 ASP A N 1
ATOM 4969 C CA . ASP A 1 620 ? 13.867 -41.906 -29.734 1 89.69 620 ASP A CA 1
ATOM 4970 C C . ASP A 1 620 ? 13.016 -41.875 -28.453 1 89.69 620 ASP A C 1
ATOM 4972 O O . ASP A 1 620 ? 13.281 -42.625 -27.516 1 89.69 620 ASP A O 1
ATOM 4976 N N . VAL A 1 621 ? 12.148 -41 -28.5 1 92.38 621 VAL A N 1
ATOM 4977 C CA . VAL A 1 621 ? 11.297 -40.875 -27.328 1 92.38 621 VAL A CA 1
ATOM 4978 C C . VAL A 1 621 ? 9.828 -40.812 -27.75 1 92.38 621 VAL A C 1
ATOM 4980 O O . VAL A 1 621 ? 9.5 -40.25 -28.781 1 92.38 621 VAL A O 1
ATOM 4983 N N . SER A 1 622 ? 9.016 -41.469 -26.953 1 95 622 SER A N 1
ATOM 4984 C CA . SER A 1 622 ? 7.574 -41.406 -27.141 1 95 622 SER A CA 1
ATOM 4985 C C . SER A 1 622 ? 6.988 -40.188 -26.422 1 95 622 SER A C 1
ATOM 4987 O O . SER A 1 622 ? 7.387 -39.875 -25.297 1 95 622 SER A O 1
ATOM 4989 N N . LEU A 1 623 ? 6.109 -39.469 -27.094 1 97.75 623 LEU A N 1
ATOM 4990 C CA . LEU A 1 623 ? 5.402 -38.344 -26.516 1 97.75 623 LEU A CA 1
ATOM 4991 C C . LEU A 1 623 ? 3.902 -38.594 -26.453 1 97.75 623 LEU A C 1
ATOM 4993 O O . LEU A 1 623 ? 3.312 -39.094 -27.422 1 97.75 623 LEU A O 1
ATOM 4997 N N . ILE A 1 624 ? 3.303 -38.344 -25.359 1 97.88 624 ILE A N 1
ATOM 4998 C CA . ILE A 1 624 ? 1.854 -38.406 -25.172 1 97.88 624 ILE A CA 1
ATOM 4999 C C . ILE A 1 624 ? 1.382 -37.156 -24.438 1 97.88 624 ILE A C 1
ATOM 5001 O O . ILE A 1 624 ? 2.191 -36.406 -23.859 1 97.88 624 ILE A O 1
ATOM 5005 N N . PRO A 1 625 ? 0.037 -36.844 -24.5 1 98.19 625 PRO A N 1
ATOM 5006 C CA . PRO A 1 625 ? -0.444 -35.719 -23.734 1 98.19 625 PRO A CA 1
ATOM 5007 C C . PRO A 1 625 ? -0.078 -35.812 -22.25 1 98.19 625 PRO A C 1
ATOM 5009 O O . PRO A 1 625 ? -0.178 -36.875 -21.656 1 98.19 625 PRO A O 1
ATOM 5012 N N . TYR A 1 626 ? 0.375 -34.656 -21.688 1 98.31 626 TYR A N 1
ATOM 5013 C CA . TYR A 1 626 ? 0.759 -34.625 -20.281 1 98.31 626 TYR A CA 1
ATOM 5014 C C . TYR A 1 626 ? -0.391 -35.094 -19.391 1 98.31 626 TYR A C 1
ATOM 5016 O O . TYR A 1 626 ? -0.17 -35.719 -18.359 1 98.31 626 TYR A O 1
ATOM 5024 N N . PHE A 1 627 ? -1.678 -34.781 -19.75 1 97.75 627 PHE A N 1
ATOM 5025 C CA . PHE A 1 627 ? -2.822 -35.156 -18.938 1 97.75 627 PHE A CA 1
ATOM 5026 C C . PHE A 1 627 ? -3.033 -36.656 -18.953 1 97.75 627 PHE A C 1
ATOM 5028 O O . PHE A 1 627 ? -3.783 -37.219 -18.125 1 97.75 627 PHE A O 1
ATOM 5035 N N . ARG A 1 628 ? -2.316 -37.406 -19.828 1 97 628 ARG A N 1
ATOM 5036 C CA . ARG A 1 628 ? -2.391 -38.844 -19.875 1 97 628 ARG A CA 1
ATOM 5037 C C . ARG A 1 628 ? -1.176 -39.469 -19.203 1 97 628 ARG A C 1
ATOM 5039 O O . ARG A 1 628 ? -1.105 -40.688 -19.062 1 97 628 ARG A O 1
ATOM 5046 N N . MET A 1 629 ? -0.208 -38.719 -18.922 1 97.12 629 MET A N 1
ATOM 5047 C CA . MET A 1 629 ? 1.037 -39.188 -18.328 1 97.12 629 MET A CA 1
ATOM 5048 C C . MET A 1 629 ? 0.875 -39.438 -16.828 1 97.12 629 MET A C 1
ATOM 5050 O O . MET A 1 629 ? 0.917 -38.5 -16.031 1 97.12 629 MET A O 1
ATOM 5054 N N . HIS A 1 630 ? 0.665 -40.688 -16.391 1 96.62 630 HIS A N 1
ATOM 5055 C CA . HIS A 1 630 ? 0.48 -41.031 -14.984 1 96.62 630 HIS A CA 1
ATOM 5056 C C . HIS A 1 630 ? 1.391 -42.188 -14.578 1 96.62 630 HIS A C 1
ATOM 5058 O O . HIS A 1 630 ? 1.675 -43.094 -15.391 1 96.62 630 HIS A O 1
ATOM 5064 N N . HIS A 1 631 ? 1.961 -42.125 -13.398 1 96.44 631 HIS A N 1
ATOM 5065 C CA . HIS A 1 631 ? 2.723 -43.188 -12.781 1 96.44 631 HIS A CA 1
ATOM 5066 C C . HIS A 1 631 ? 3.967 -43.531 -13.594 1 96.44 631 HIS A C 1
ATOM 5068 O O . HIS A 1 631 ? 4.336 -44.719 -13.719 1 96.44 631 HIS A O 1
ATOM 5074 N N . GLN A 1 632 ? 4.535 -42.531 -14.188 1 95.06 632 GLN A N 1
ATOM 5075 C CA . GLN A 1 632 ? 5.738 -42.656 -14.992 1 95.06 632 GLN A CA 1
ATOM 5076 C C . GLN A 1 632 ? 6.711 -41.5 -14.727 1 95.06 632 GLN A C 1
ATOM 5078 O O . GLN A 1 632 ? 6.289 -40.375 -14.477 1 95.06 632 GLN A O 1
ATOM 5083 N N . TYR A 1 633 ? 7.977 -41.875 -14.75 1 95.62 633 TYR A N 1
ATOM 5084 C CA . TYR A 1 633 ? 8.953 -40.812 -14.93 1 95.62 633 TYR A CA 1
ATOM 5085 C C . TYR A 1 633 ? 8.758 -40.094 -16.266 1 95.62 633 TYR A C 1
ATOM 5087 O O . TYR A 1 633 ? 8.484 -40.75 -17.281 1 95.62 633 TYR A O 1
ATOM 5095 N N . HIS A 1 634 ? 8.805 -38.812 -16.297 1 96.75 634 HIS A N 1
ATOM 5096 C CA . HIS A 1 634 ? 8.508 -38.094 -17.531 1 96.75 634 HIS A CA 1
ATOM 5097 C C . HIS A 1 634 ? 9.211 -36.75 -17.562 1 96.75 634 HIS A C 1
ATOM 5099 O O . HIS A 1 634 ? 9.859 -36.344 -16.578 1 96.75 634 HIS A O 1
ATOM 5105 N N . THR A 1 635 ? 9.156 -36.094 -18.688 1 97.44 635 THR A N 1
ATOM 5106 C CA . THR A 1 635 ? 9.57 -34.719 -18.828 1 97.44 635 THR A CA 1
ATOM 5107 C C . THR A 1 635 ? 8.695 -33.969 -19.844 1 97.44 635 THR A C 1
ATOM 5109 O O . THR A 1 635 ? 8.219 -34.594 -20.812 1 97.44 635 THR A O 1
ATOM 5112 N N . VAL A 1 636 ? 8.398 -32.719 -19.547 1 98 636 VAL A N 1
ATOM 5113 C CA . VAL A 1 636 ? 7.699 -31.875 -20.516 1 98 636 VAL A CA 1
ATOM 5114 C C . VAL A 1 636 ? 8.641 -30.781 -21.016 1 98 636 VAL A C 1
ATOM 5116 O O . VAL A 1 636 ? 8.312 -30.047 -21.953 1 98 636 VAL A O 1
ATOM 5119 N N . TYR A 1 637 ? 9.797 -30.625 -20.406 1 97.62 637 TYR A N 1
ATOM 5120 C CA . TYR A 1 637 ? 10.812 -29.672 -20.828 1 97.62 637 TYR A CA 1
ATOM 5121 C C . TYR A 1 637 ? 12.016 -30.391 -21.438 1 97.62 637 TYR A C 1
ATOM 5123 O O . TYR A 1 637 ? 12.469 -31.406 -20.906 1 97.62 637 TYR A O 1
ATOM 5131 N N . TRP A 1 638 ? 12.5 -29.797 -22.562 1 96.75 638 TRP A N 1
ATOM 5132 C CA . TRP A 1 638 ? 13.57 -30.422 -23.328 1 96.75 638 TRP A CA 1
ATOM 5133 C C . TRP A 1 638 ? 14.617 -29.391 -23.734 1 96.75 638 TRP A C 1
ATOM 5135 O O . TRP A 1 638 ? 14.297 -28.219 -23.922 1 96.75 638 TRP A O 1
ATOM 5145 N N . LYS A 1 639 ? 15.844 -29.875 -23.812 1 95.38 639 LYS A N 1
ATOM 5146 C CA . LYS A 1 639 ? 16.766 -29.172 -24.703 1 95.38 639 LYS A CA 1
ATOM 5147 C C . LYS A 1 639 ? 16.438 -29.453 -26.156 1 95.38 639 LYS A C 1
ATOM 5149 O O . LYS A 1 639 ? 16.391 -30.609 -26.578 1 95.38 639 LYS A O 1
ATOM 5154 N N . ILE A 1 640 ? 16.203 -28.422 -26.922 1 96.5 640 ILE A N 1
ATOM 5155 C CA . ILE A 1 640 ? 15.75 -28.562 -28.312 1 96.5 640 ILE A CA 1
ATOM 5156 C C . ILE A 1 640 ? 16.719 -27.828 -29.25 1 96.5 640 ILE A C 1
ATOM 5158 O O . ILE A 1 640 ? 16.938 -26.625 -29.094 1 96.5 640 ILE A O 1
ATOM 5162 N N . TYR A 1 641 ? 17.234 -28.625 -30.234 1 95.31 641 TYR A N 1
ATOM 5163 C CA . TYR A 1 641 ? 18.25 -28.062 -31.109 1 95.31 641 TYR A CA 1
ATOM 5164 C C . TYR A 1 641 ? 17.984 -28.438 -32.562 1 95.31 641 TYR A C 1
ATOM 5166 O O . TYR A 1 641 ? 17.438 -29.516 -32.844 1 95.31 641 TYR A O 1
ATOM 5174 N N . SER A 1 642 ? 18.391 -27.562 -33.469 1 95.06 642 SER A N 1
ATOM 5175 C CA . SER A 1 642 ? 18.688 -28.016 -34.812 1 95.06 642 SER A CA 1
ATOM 5176 C C . SER A 1 642 ? 19.922 -28.891 -34.875 1 95.06 642 SER A C 1
ATOM 5178 O O . SER A 1 642 ? 20.75 -28.844 -33.938 1 95.06 642 SER A O 1
ATOM 5180 N N . PRO A 1 643 ? 20.031 -29.656 -35.906 1 93.44 643 PRO A N 1
ATOM 5181 C CA . PRO A 1 643 ? 21.234 -30.484 -36 1 93.44 643 PRO A CA 1
ATOM 5182 C C . PRO A 1 643 ? 22.516 -29.656 -35.938 1 93.44 643 PRO A C 1
ATOM 5184 O O . PRO A 1 643 ? 23.469 -30.031 -35.25 1 93.44 643 PRO A O 1
ATOM 5187 N N . ASP A 1 644 ? 22.531 -28.547 -36.594 1 94.88 644 ASP A N 1
ATOM 5188 C CA . ASP A 1 644 ? 23.719 -27.688 -36.594 1 94.88 644 ASP A CA 1
ATOM 5189 C C . ASP A 1 644 ? 23.984 -27.109 -35.219 1 94.88 644 ASP A C 1
ATOM 5191 O O . ASP A 1 644 ? 25.125 -27.078 -34.75 1 94.88 644 ASP A O 1
ATOM 5195 N N . GLU A 1 645 ? 22.953 -26.656 -34.656 1 94.31 645 GLU A N 1
ATOM 5196 C CA . GLU A 1 645 ? 23.094 -26.094 -33.312 1 94.31 645 GLU A CA 1
ATOM 5197 C C . GLU A 1 645 ? 23.547 -27.156 -32.344 1 94.31 645 GLU A C 1
ATOM 5199 O O . GLU A 1 645 ? 24.359 -26.875 -31.438 1 94.31 645 GLU A O 1
ATOM 5204 N N . TYR A 1 646 ? 23 -28.297 -32.438 1 94.31 646 TYR A N 1
ATOM 5205 C CA . TYR A 1 646 ? 23.391 -29.406 -31.562 1 94.31 646 TYR A CA 1
ATOM 5206 C C . TYR A 1 646 ? 24.875 -29.719 -31.719 1 94.31 646 TYR A C 1
ATOM 5208 O O . TYR A 1 646 ? 25.594 -29.891 -30.719 1 94.31 646 TYR A O 1
ATOM 5216 N N . ALA A 1 647 ? 25.312 -29.812 -32.906 1 94 647 ALA A N 1
ATOM 5217 C CA . ALA A 1 647 ? 26.734 -30.062 -33.188 1 94 647 ALA A CA 1
ATOM 5218 C C . ALA A 1 647 ? 27.594 -28.953 -32.594 1 94 647 ALA A C 1
ATOM 5220 O O . ALA A 1 647 ? 28.656 -29.234 -32.031 1 94 647 ALA A O 1
ATOM 5221 N N . TYR A 1 648 ? 27.125 -27.844 -32.781 1 94.19 648 TYR A N 1
ATOM 5222 C CA . TYR A 1 648 ? 27.859 -26.703 -32.25 1 94.19 648 TYR A CA 1
ATOM 5223 C C . TYR A 1 648 ? 27.969 -26.781 -30.75 1 94.19 648 TYR A C 1
ATOM 5225 O O . TYR A 1 648 ? 29.047 -26.609 -30.172 1 94.19 648 TYR A O 1
ATOM 5233 N N . ARG A 1 649 ? 26.812 -27.016 -30.078 1 93.38 649 ARG A N 1
ATOM 5234 C CA . ARG A 1 649 ? 26.766 -27.078 -28.609 1 93.38 649 ARG A CA 1
ATOM 5235 C C . ARG A 1 649 ? 27.656 -28.188 -28.094 1 93.38 649 ARG A C 1
ATOM 5237 O O . ARG A 1 649 ? 28.312 -28.031 -27.047 1 93.38 649 ARG A O 1
ATOM 5244 N N . ARG A 1 650 ? 27.688 -29.219 -28.734 1 91.81 650 ARG A N 1
ATOM 5245 C CA . ARG A 1 650 ? 28.516 -30.344 -28.328 1 91.81 650 ARG A CA 1
ATOM 5246 C C . ARG A 1 650 ? 30 -30 -28.484 1 91.81 650 ARG A C 1
ATOM 5248 O O . ARG A 1 650 ? 30.828 -30.469 -27.703 1 91.81 650 ARG A O 1
ATOM 5255 N N . LYS A 1 651 ? 30.219 -29.234 -29.469 1 93.5 651 LYS A N 1
ATOM 5256 C CA . LYS A 1 651 ? 31.609 -28.875 -29.734 1 93.5 651 LYS A CA 1
ATOM 5257 C C . LYS A 1 651 ? 32.125 -27.891 -28.703 1 93.5 651 LYS A C 1
ATOM 5259 O O . LYS A 1 651 ? 33.25 -28.031 -28.219 1 93.5 651 LYS A O 1
ATOM 5264 N N . VAL A 1 652 ? 31.297 -27 -28.391 1 95.19 652 VAL A N 1
ATOM 5265 C CA . VAL A 1 652 ? 31.812 -25.906 -27.594 1 95.19 652 VAL A CA 1
ATOM 5266 C C . VAL A 1 652 ? 31.797 -26.297 -26.109 1 95.19 652 VAL A C 1
ATOM 5268 O O . VAL A 1 652 ? 32.5 -25.703 -25.297 1 95.19 652 VAL A O 1
ATOM 5271 N N . LEU A 1 653 ? 30.906 -27.188 -25.672 1 95.88 653 LEU A N 1
ATOM 5272 C CA . LEU A 1 653 ? 30.953 -27.734 -24.328 1 95.88 653 LEU A CA 1
ATOM 5273 C C . LEU A 1 653 ? 31.984 -28.859 -24.219 1 95.88 653 LEU A C 1
ATOM 5275 O O . LEU A 1 653 ? 31.688 -30 -24.562 1 95.88 653 LEU A O 1
ATOM 5279 N N . THR A 1 654 ? 33.094 -28.547 -23.656 1 95.94 654 THR A N 1
ATOM 5280 C CA . THR A 1 654 ? 34.188 -29.516 -23.734 1 95.94 654 THR A CA 1
ATOM 5281 C C . THR A 1 654 ? 34.188 -30.453 -22.531 1 95.94 654 THR A C 1
ATOM 5283 O O . THR A 1 654 ? 34.719 -31.562 -22.594 1 95.94 654 THR A O 1
ATOM 5286 N N . ASP A 1 655 ? 33.562 -29.969 -21.453 1 97.12 655 ASP A N 1
ATOM 5287 C CA . ASP A 1 655 ? 33.562 -30.844 -20.297 1 97.12 655 ASP A CA 1
ATOM 5288 C C . ASP A 1 655 ? 32.531 -30.391 -19.266 1 97.12 655 ASP A C 1
ATOM 5290 O O . ASP A 1 655 ? 32.156 -29.219 -19.234 1 97.12 655 ASP A O 1
ATOM 5294 N N . VAL A 1 656 ? 31.953 -31.344 -18.516 1 96.12 656 VAL A N 1
ATOM 5295 C CA . VAL A 1 656 ? 30.984 -31.078 -17.453 1 96.12 656 VAL A CA 1
ATOM 5296 C C . VAL A 1 656 ? 31.25 -32 -16.266 1 96.12 656 VAL A C 1
ATOM 5298 O O . VAL A 1 656 ? 31.438 -33.219 -16.438 1 96.12 656 VAL A O 1
ATOM 5301 N N . VAL A 1 657 ? 31.312 -31.422 -15.086 1 96.94 657 VAL A N 1
ATOM 5302 C CA . VAL A 1 657 ? 31.422 -32.188 -13.859 1 96.94 657 VAL A CA 1
ATOM 5303 C C . VAL A 1 657 ? 30.047 -32.312 -13.203 1 96.94 657 VAL A C 1
ATOM 5305 O O . VAL A 1 657 ? 29.422 -31.312 -12.875 1 96.94 657 VAL A O 1
ATOM 5308 N N . LYS A 1 658 ? 29.531 -33.531 -13.055 1 92.81 658 LYS A N 1
ATOM 5309 C CA . LYS A 1 658 ? 28.328 -33.781 -12.258 1 92.81 658 LYS A CA 1
ATOM 5310 C C . LYS A 1 658 ? 28.672 -33.875 -10.773 1 92.81 658 LYS A C 1
ATOM 5312 O O . LYS A 1 658 ? 29.016 -34.969 -10.289 1 92.81 658 LYS A O 1
ATOM 5317 N N . ILE A 1 659 ? 28.391 -32.875 -10.125 1 95.38 659 ILE A N 1
ATOM 5318 C CA . ILE A 1 659 ? 28.812 -32.781 -8.742 1 95.38 659 ILE A CA 1
ATOM 5319 C C . ILE A 1 659 ? 28.078 -33.812 -7.895 1 95.38 659 ILE A C 1
ATOM 5321 O O . ILE A 1 659 ? 26.859 -33.969 -8.016 1 95.38 659 ILE A O 1
ATOM 5325 N N . GLY A 1 660 ? 28.828 -34.5 -7.055 1 92.38 660 GLY A N 1
ATOM 5326 C CA . GLY A 1 660 ? 28.25 -35.5 -6.168 1 92.38 660 GLY A CA 1
ATOM 5327 C C . GLY A 1 660 ? 28.172 -36.875 -6.789 1 92.38 660 GLY A C 1
ATOM 5328 O O . GLY A 1 660 ? 27.922 -37.875 -6.094 1 92.38 660 GLY A O 1
ATOM 5329 N N . ASP A 1 661 ? 28.359 -36.938 -8.109 1 92.06 661 ASP A N 1
ATOM 5330 C CA . ASP A 1 661 ? 28.484 -38.219 -8.781 1 92.06 661 ASP A CA 1
ATOM 5331 C C . ASP A 1 661 ? 29.906 -38.75 -8.664 1 92.06 661 ASP A C 1
ATOM 5333 O O . ASP A 1 661 ? 30.844 -38.188 -9.242 1 92.06 661 ASP A O 1
ATOM 5337 N N . GLU A 1 662 ? 3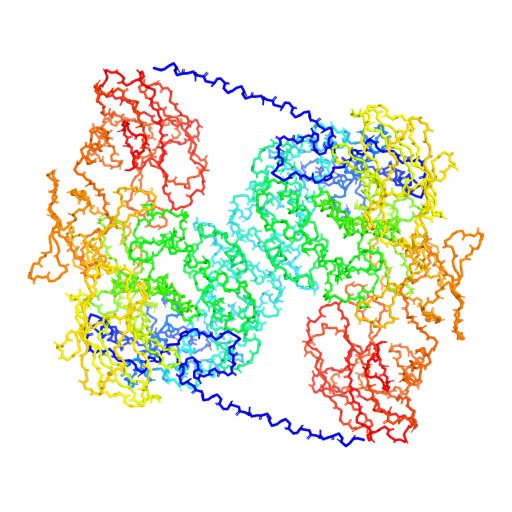0.031 -39.844 -8.047 1 93.5 662 GLU A N 1
ATOM 5338 C CA . GLU A 1 662 ? 31.359 -40.344 -7.715 1 93.5 662 GLU A CA 1
ATOM 5339 C C . GLU A 1 662 ? 32.156 -40.688 -8.977 1 93.5 662 GLU A C 1
ATOM 5341 O O . GLU A 1 662 ? 33.344 -40.375 -9.047 1 93.5 662 GLU A O 1
ATOM 5346 N N . ALA A 1 663 ? 31.531 -41.281 -9.875 1 94.88 663 ALA A N 1
ATOM 5347 C CA . ALA A 1 663 ? 32.219 -41.656 -11.109 1 94.88 663 ALA A CA 1
ATOM 5348 C C . ALA A 1 663 ? 32.688 -40.406 -11.859 1 94.88 663 ALA A C 1
ATOM 5350 O O . ALA A 1 663 ? 33.812 -40.344 -12.352 1 94.88 663 ALA A O 1
ATOM 5351 N N . SER A 1 664 ? 31.828 -39.469 -11.922 1 95.56 664 SER A N 1
ATOM 5352 C CA . SER A 1 664 ? 32.156 -38.219 -12.625 1 95.56 664 SER A CA 1
ATOM 5353 C C . SER A 1 664 ? 33.281 -37.5 -11.914 1 95.56 664 SER A C 1
ATOM 5355 O O . SER A 1 664 ? 34.219 -37 -12.562 1 95.56 664 SER A O 1
ATOM 5357 N N . GLU A 1 665 ? 33.25 -37.375 -10.625 1 97.31 665 GLU A N 1
ATOM 5358 C CA . GLU A 1 665 ? 34.25 -36.625 -9.883 1 97.31 665 GLU A CA 1
ATOM 5359 C C . GLU A 1 665 ? 35.594 -37.344 -9.953 1 97.31 665 GLU A C 1
ATOM 5361 O O . GLU A 1 665 ? 36.656 -36.688 -10.047 1 97.31 665 GLU A O 1
ATOM 5366 N N . LYS A 1 666 ? 35.562 -38.656 -9.945 1 97.12 666 LYS A N 1
ATOM 5367 C CA . LYS A 1 666 ? 36.781 -39.406 -10.094 1 97.12 666 LYS A CA 1
ATOM 5368 C C . LYS A 1 666 ? 37.406 -39.219 -11.477 1 97.12 666 LYS A C 1
ATOM 5370 O O . LYS A 1 666 ? 38.625 -39.031 -11.602 1 97.12 666 LYS A O 1
ATOM 5375 N N . GLU A 1 667 ? 36.562 -39.281 -12.398 1 97.25 667 GLU A N 1
ATOM 5376 C CA . GLU A 1 667 ? 37 -39.094 -13.766 1 97.25 667 GLU A CA 1
ATOM 5377 C C . GLU A 1 667 ? 37.656 -37.719 -13.93 1 97.25 667 GLU A C 1
ATOM 5379 O O . GLU A 1 667 ? 38.531 -37.531 -14.773 1 97.25 667 GLU A O 1
ATOM 5384 N N . HIS A 1 668 ? 37.344 -36.781 -13.094 1 98.44 668 HIS A N 1
ATOM 5385 C CA . HIS A 1 668 ? 37.875 -35.438 -13.172 1 98.44 668 HIS A CA 1
ATOM 5386 C C . HIS A 1 668 ? 38.969 -35.219 -12.133 1 98.44 668 HIS A C 1
ATOM 5388 O O . HIS A 1 668 ? 39.281 -34.062 -11.797 1 98.44 668 HIS A O 1
ATOM 5394 N N . GLN A 1 669 ? 39.406 -36.25 -11.547 1 98 669 GLN A N 1
ATOM 5395 C CA . GLN A 1 669 ? 40.562 -36.25 -10.641 1 98 669 GLN A CA 1
ATOM 5396 C C . GLN A 1 669 ? 40.312 -35.312 -9.461 1 98 669 GLN A C 1
ATOM 5398 O O . GLN A 1 669 ? 41.125 -34.438 -9.156 1 98 669 GLN A O 1
ATOM 5403 N N . LEU A 1 670 ? 39.219 -35.469 -8.852 1 98.25 670 LEU A N 1
ATOM 5404 C CA . LEU A 1 670 ? 38.875 -34.656 -7.672 1 98.25 670 LEU A CA 1
ATOM 5405 C C . LEU A 1 670 ? 40 -34.719 -6.641 1 98.25 670 LEU A C 1
ATOM 5407 O O . LEU A 1 670 ? 40.5 -35.812 -6.328 1 98.25 670 LEU A O 1
ATOM 5411 N N . GLN A 1 671 ? 40.5 -33.625 -6.23 1 97.81 671 GLN A N 1
ATOM 5412 C CA . GLN A 1 671 ? 41.375 -33.438 -5.082 1 97.81 671 GLN A CA 1
ATOM 5413 C C . GLN A 1 671 ? 40.844 -32.375 -4.141 1 97.81 671 GLN A C 1
ATOM 5415 O O . GLN A 1 671 ? 40.125 -31.453 -4.574 1 97.81 671 GLN A O 1
ATOM 5420 N N . GLY A 1 672 ? 41.062 -32.594 -2.938 1 96.88 672 GLY A N 1
ATOM 5421 C CA . GLY A 1 672 ? 40.594 -31.531 -2.045 1 96.88 672 GLY A CA 1
ATOM 5422 C C . GLY A 1 672 ? 40.969 -31.781 -0.594 1 96.88 672 GLY A C 1
ATOM 5423 O O . GLY A 1 672 ? 41.594 -32.781 -0.27 1 96.88 672 GLY A O 1
ATOM 5424 N N . ARG A 1 673 ? 40.75 -30.844 0.124 1 97.19 673 ARG A N 1
ATOM 5425 C CA . ARG A 1 673 ? 40.938 -30.828 1.574 1 97.19 673 ARG A CA 1
ATOM 5426 C C . ARG A 1 673 ? 39.75 -30.156 2.258 1 97.19 673 ARG A C 1
ATOM 5428 O O . ARG A 1 673 ? 39.25 -29.125 1.8 1 97.19 673 ARG A O 1
ATOM 5435 N N . ASN A 1 674 ? 39.312 -30.797 3.334 1 97.56 674 ASN A N 1
ATOM 5436 C CA . ASN A 1 674 ? 38.188 -30.297 4.102 1 97.56 674 ASN A CA 1
ATOM 5437 C C . ASN A 1 674 ? 36.969 -30.047 3.215 1 97.56 674 ASN A C 1
ATOM 5439 O O . ASN A 1 674 ? 36.312 -29.016 3.324 1 97.56 674 ASN A O 1
ATOM 5443 N N . ASP A 1 675 ? 36.781 -30.797 2.148 1 96.62 675 ASP A N 1
ATOM 5444 C CA . ASP A 1 675 ? 35.656 -30.719 1.231 1 96.62 675 ASP A CA 1
ATOM 5445 C C . ASP A 1 675 ? 34.719 -31.922 1.409 1 96.62 675 ASP A C 1
ATOM 5447 O O . ASP A 1 675 ? 35.125 -32.938 1.95 1 96.62 675 ASP A O 1
ATOM 5451 N N . SER A 1 676 ? 33.469 -31.703 1.093 1 96.31 676 SER A N 1
ATOM 5452 C CA . SER A 1 676 ? 32.469 -32.781 1.151 1 96.31 676 SER A CA 1
ATOM 5453 C C . SER A 1 676 ? 31.328 -32.531 0.181 1 96.31 676 SER A C 1
ATOM 5455 O O . SER A 1 676 ? 31.156 -31.406 -0.317 1 96.31 676 SER A O 1
ATOM 5457 N N . VAL A 1 677 ? 30.625 -33.562 -0.135 1 95.12 677 VAL A N 1
ATOM 5458 C CA . VAL A 1 677 ? 29.375 -33.5 -0.877 1 95.12 677 VAL A CA 1
ATOM 5459 C C . VAL A 1 677 ? 28.203 -33.344 0.096 1 95.12 677 VAL A C 1
ATOM 5461 O O . VAL A 1 677 ? 28.172 -34 1.14 1 95.12 677 VAL A O 1
ATOM 5464 N N . TYR A 1 678 ? 27.359 -32.438 -0.209 1 91.94 678 TYR A N 1
ATOM 5465 C CA . TYR A 1 678 ? 26.156 -32.219 0.584 1 91.94 678 TYR A CA 1
ATOM 5466 C C . TYR A 1 678 ? 24.906 -32.375 -0.272 1 91.94 678 TYR A C 1
ATOM 5468 O O . TYR A 1 678 ? 24.984 -32.344 -1.502 1 91.94 678 TYR A O 1
ATOM 5476 N N . TRP A 1 679 ? 23.797 -32.625 0.4 1 89 679 TRP A N 1
ATOM 5477 C CA . TRP A 1 679 ? 22.484 -32.656 -0.244 1 89 679 TRP A CA 1
ATOM 5478 C C . TRP A 1 679 ? 21.766 -31.312 -0.068 1 89 679 TRP A C 1
ATOM 5480 O O . TRP A 1 679 ? 21.844 -30.703 1 1 89 679 TRP A O 1
ATOM 5490 N N . HIS A 1 680 ? 21.266 -30.922 -1.162 1 83.38 680 HIS A N 1
ATOM 5491 C CA . HIS A 1 680 ? 20.422 -29.734 -1.085 1 83.38 680 HIS A CA 1
ATOM 5492 C C . HIS A 1 680 ? 19.156 -30 -0.274 1 83.38 680 HIS A C 1
ATOM 5494 O O . HIS A 1 680 ? 18.344 -30.859 -0.642 1 83.38 680 HIS A O 1
ATOM 5500 N N . ASP A 1 681 ? 18.969 -29.422 0.908 1 77.5 681 ASP A N 1
ATOM 5501 C CA . ASP A 1 681 ? 17.781 -29.625 1.733 1 77.5 681 ASP A CA 1
ATOM 5502 C C . ASP A 1 681 ? 17.094 -28.281 2.023 1 77.5 681 ASP A C 1
ATOM 5504 O O . ASP A 1 681 ? 17.141 -27.781 3.148 1 77.5 681 ASP A O 1
ATOM 5508 N N . PHE A 1 682 ? 16.688 -27.672 0.978 1 70.88 682 PHE A N 1
ATOM 5509 C CA . PHE A 1 682 ? 15.914 -26.438 1.125 1 70.88 682 PHE A CA 1
ATOM 5510 C C . PHE A 1 682 ? 14.469 -26.656 0.684 1 70.88 682 PHE A C 1
ATOM 5512 O O . PHE A 1 682 ? 14.211 -27.328 -0.315 1 70.88 682 PHE A O 1
ATOM 5519 N N . PHE A 1 683 ? 13.5 -26.094 1.458 1 69.56 683 PHE A N 1
ATOM 5520 C CA . PHE A 1 683 ? 12.062 -26.219 1.251 1 69.56 683 PHE A CA 1
ATOM 5521 C C . PHE A 1 683 ? 11.695 -27.672 0.936 1 69.56 683 PHE A C 1
ATOM 5523 O O . PHE A 1 683 ? 11.016 -27.938 -0.052 1 69.56 683 PHE A O 1
ATOM 5530 N N . TRP A 1 684 ? 12.438 -28.609 1.442 1 66.88 684 TRP A N 1
ATOM 5531 C CA . TRP A 1 684 ? 12.141 -30.047 1.471 1 66.88 684 TRP A CA 1
ATOM 5532 C C . TRP A 1 684 ? 12.633 -30.719 0.197 1 66.88 684 TRP A C 1
ATOM 5534 O O . TRP A 1 684 ? 12.227 -31.844 -0.111 1 66.88 684 TRP A O 1
ATOM 5544 N N . ALA A 1 685 ? 13.266 -29.953 -0.646 1 73.38 685 ALA A N 1
ATOM 5545 C CA . ALA A 1 685 ? 13.82 -30.609 -1.827 1 73.38 685 ALA A CA 1
ATOM 5546 C C . ALA A 1 685 ? 15.195 -31.188 -1.53 1 73.38 685 ALA A C 1
ATOM 5548 O O . ALA A 1 685 ? 16.094 -30.484 -1.06 1 73.38 685 ALA A O 1
ATOM 5549 N N . ARG A 1 686 ? 15.328 -32.469 -1.522 1 80.69 686 ARG A N 1
ATOM 5550 C CA . ARG A 1 686 ? 16.609 -33.125 -1.313 1 80.69 686 ARG A CA 1
ATOM 5551 C C . ARG A 1 686 ? 16.969 -34 -2.516 1 80.69 686 ARG A C 1
ATOM 5553 O O . ARG A 1 686 ? 17.25 -35.188 -2.371 1 80.69 686 ARG A O 1
ATOM 5560 N N . ASN A 1 687 ? 16.984 -33.312 -3.66 1 81.19 687 ASN A N 1
ATOM 5561 C CA . ASN A 1 687 ? 17.172 -34.094 -4.867 1 81.19 687 ASN A CA 1
ATOM 5562 C C . ASN A 1 687 ? 18.391 -33.625 -5.656 1 81.19 687 ASN A C 1
ATOM 5564 O O . ASN A 1 687 ? 18.578 -34 -6.82 1 81.19 687 ASN A O 1
ATOM 5568 N N . ALA A 1 688 ? 19.125 -32.75 -5.082 1 86.31 688 ALA A N 1
ATOM 5569 C CA . ALA A 1 688 ? 20.344 -32.25 -5.727 1 86.31 688 ALA A CA 1
ATOM 5570 C C . ALA A 1 688 ? 21.516 -32.281 -4.758 1 86.31 688 ALA A C 1
ATOM 5572 O O . ALA A 1 688 ? 21.328 -32.188 -3.541 1 86.31 688 ALA A O 1
ATOM 5573 N N . ARG A 1 689 ? 22.719 -32.406 -5.258 1 91.81 689 ARG A N 1
ATOM 5574 C CA . ARG A 1 689 ? 23.938 -32.438 -4.457 1 91.81 689 ARG A CA 1
ATOM 5575 C C . ARG A 1 689 ? 24.859 -31.297 -4.832 1 91.81 689 ARG A C 1
ATOM 5577 O O . ARG A 1 689 ? 24.828 -30.797 -5.965 1 91.81 689 ARG A O 1
ATOM 5584 N N . TYR A 1 690 ? 25.578 -30.875 -3.902 1 93.88 690 TYR A N 1
ATOM 5585 C CA . TYR A 1 690 ? 26.578 -29.859 -4.137 1 93.88 690 TYR A CA 1
ATOM 5586 C C . TYR A 1 690 ? 27.844 -30.125 -3.326 1 93.88 690 TYR A C 1
ATOM 5588 O O . TYR A 1 690 ? 27.812 -30.938 -2.391 1 93.88 690 TYR A O 1
ATOM 5596 N N . ARG A 1 691 ? 28.938 -29.625 -3.73 1 96.44 691 ARG A N 1
ATOM 5597 C CA . ARG A 1 691 ? 30.203 -29.781 -3.02 1 96.44 691 ARG A CA 1
ATOM 5598 C C . ARG A 1 691 ? 30.641 -28.453 -2.406 1 96.44 691 ARG A C 1
ATOM 5600 O O . ARG A 1 691 ? 30.5 -27.406 -3.027 1 96.44 691 ARG A O 1
ATOM 5607 N N . MET A 1 692 ? 31.156 -28.531 -1.205 1 95.88 692 MET A N 1
ATOM 5608 C CA . MET A 1 692 ? 31.625 -27.359 -0.481 1 95.88 692 MET A CA 1
ATOM 5609 C C . MET A 1 692 ? 32.844 -27.688 0.37 1 95.88 692 MET A C 1
ATOM 5611 O O . MET A 1 692 ? 33 -28.828 0.828 1 95.88 692 MET A O 1
ATOM 5615 N N . ALA A 1 693 ? 33.75 -26.766 0.488 1 97.19 693 ALA A N 1
ATOM 5616 C CA . ALA A 1 693 ? 34.906 -26.875 1.373 1 97.19 693 ALA A CA 1
ATOM 5617 C C . ALA A 1 693 ? 34.812 -25.875 2.52 1 97.19 693 ALA A C 1
ATOM 5619 O O . ALA A 1 693 ? 34.438 -24.719 2.318 1 97.19 693 ALA A O 1
ATOM 5620 N N . GLY A 1 694 ? 35.156 -26.344 3.709 1 94.69 694 GLY A N 1
ATOM 5621 C CA . GLY A 1 694 ? 35.094 -25.469 4.875 1 94.69 694 GLY A CA 1
ATOM 5622 C C . GLY A 1 694 ? 36.344 -24.594 5.008 1 94.69 694 GLY A C 1
ATOM 5623 O O . GLY A 1 694 ? 37.062 -24.406 4.043 1 94.69 694 GLY A O 1
ATOM 5624 N N . ASP A 1 695 ? 36.5 -24.047 6.172 1 93.31 695 ASP A N 1
ATOM 5625 C CA . ASP A 1 695 ? 37.625 -23.141 6.461 1 93.31 695 ASP A CA 1
ATOM 5626 C C . ASP A 1 695 ? 38.938 -23.812 6.164 1 93.31 695 ASP A C 1
ATOM 5628 O O . ASP A 1 695 ? 39.219 -24.922 6.629 1 93.31 695 ASP A O 1
ATOM 5632 N N . GLY A 1 696 ? 39.75 -23.062 5.414 1 93.19 696 GLY A N 1
ATOM 5633 C CA . GLY A 1 696 ? 41.062 -23.562 5.035 1 93.19 696 GLY A CA 1
ATOM 5634 C C . GLY A 1 696 ? 41 -24.672 3.998 1 93.19 696 GLY A C 1
ATOM 5635 O O . GLY A 1 696 ? 42.031 -25.203 3.594 1 93.19 696 GLY A O 1
ATOM 5636 N N . GLY A 1 697 ? 39.812 -25 3.537 1 97.25 697 GLY A N 1
ATOM 5637 C CA . GLY A 1 697 ? 39.625 -26.109 2.617 1 97.25 697 GLY A CA 1
ATOM 5638 C C . GLY A 1 697 ? 39.656 -25.688 1.16 1 97.25 697 GLY A C 1
ATOM 5639 O O . GLY A 1 697 ? 39.719 -24.484 0.855 1 97.25 697 GLY A O 1
ATOM 5640 N N . TRP A 1 698 ? 39.656 -26.656 0.294 1 98 698 TRP A N 1
ATOM 5641 C CA . TRP A 1 698 ? 39.594 -26.453 -1.151 1 98 698 TRP A CA 1
ATOM 5642 C C . TRP A 1 698 ? 39.25 -27.75 -1.869 1 98 698 TRP A C 1
ATOM 5644 O O . TRP A 1 698 ? 39.312 -28.828 -1.271 1 98 698 TRP A O 1
ATOM 5654 N N . PHE A 1 699 ? 38.875 -27.703 -3.09 1 98.5 699 PHE A N 1
ATOM 5655 C CA . PHE A 1 699 ? 38.719 -28.844 -3.979 1 98.5 699 PHE A CA 1
ATOM 5656 C C . PHE A 1 699 ? 39 -28.453 -5.422 1 98.5 699 PHE A C 1
ATOM 5658 O O . PHE A 1 699 ? 38.938 -27.266 -5.773 1 98.5 699 PHE A O 1
ATOM 5665 N N . SER A 1 700 ? 39.344 -29.391 -6.238 1 98.5 700 SER A N 1
ATOM 5666 C CA . SER A 1 700 ? 39.719 -29.094 -7.621 1 98.5 700 SER A CA 1
ATOM 5667 C C . SER A 1 700 ? 39.312 -30.219 -8.562 1 98.5 700 SER A C 1
ATOM 5669 O O . SER A 1 700 ? 39.094 -31.359 -8.125 1 98.5 700 SER A O 1
ATOM 5671 N N . TYR A 1 701 ? 39.156 -29.844 -9.773 1 98.75 701 TYR A N 1
ATOM 5672 C CA . TYR A 1 701 ? 38.844 -30.766 -10.859 1 98.75 701 TYR A CA 1
ATOM 5673 C C . TYR A 1 701 ? 39.75 -30.531 -12.062 1 98.75 701 TYR A C 1
ATOM 5675 O O . TYR A 1 701 ? 40.094 -29.375 -12.359 1 98.75 701 TYR A O 1
ATOM 5683 N N . SER A 1 702 ? 40.062 -31.578 -12.719 1 98.69 702 SER A N 1
ATOM 5684 C CA . SER A 1 702 ? 40.719 -31.484 -14.023 1 98.69 702 SER A CA 1
ATOM 5685 C C . SER A 1 702 ? 39.688 -31.5 -15.148 1 98.69 702 SER A C 1
ATOM 5687 O O . SER A 1 702 ? 38.938 -32.469 -15.305 1 98.69 702 SER A O 1
ATOM 5689 N N . LEU A 1 703 ? 39.594 -30.453 -15.938 1 98.62 703 LEU A N 1
ATOM 5690 C CA . LEU A 1 703 ? 38.594 -30.328 -16.984 1 98.62 703 LEU A CA 1
ATOM 5691 C C . LEU A 1 703 ? 39.219 -30.438 -18.375 1 98.62 703 LEU A C 1
ATOM 5693 O O . LEU A 1 703 ? 40.312 -29.875 -18.609 1 98.62 703 LEU A O 1
ATOM 5697 N N . ALA A 1 704 ? 38.594 -31.125 -19.219 1 98 704 ALA A N 1
ATOM 5698 C CA . ALA A 1 704 ? 39.094 -31.312 -20.578 1 98 704 ALA A CA 1
ATOM 5699 C C . ALA A 1 704 ? 38.781 -30.109 -21.453 1 98 704 ALA A C 1
ATOM 5701 O O . ALA A 1 704 ? 37.688 -29.531 -21.359 1 98 704 ALA A O 1
ATOM 5702 N N . ILE A 1 705 ? 39.781 -29.672 -22.234 1 97.31 705 ILE A N 1
ATOM 5703 C CA . ILE A 1 705 ? 39.594 -28.641 -23.234 1 97.31 705 ILE A CA 1
ATOM 5704 C C . ILE A 1 705 ? 40.219 -29.078 -24.547 1 97.31 705 ILE A C 1
ATOM 5706 O O . ILE A 1 705 ? 40.812 -30.141 -24.641 1 97.31 705 ILE A O 1
ATOM 5710 N N . ASP A 1 706 ? 39.906 -28.312 -25.578 1 95.62 706 ASP A N 1
ATOM 5711 C CA . ASP A 1 706 ? 40.406 -28.641 -26.922 1 95.62 706 ASP A CA 1
ATOM 5712 C C . ASP A 1 706 ? 41.656 -27.828 -27.25 1 95.62 706 ASP A C 1
ATOM 5714 O O . ASP A 1 706 ? 41.594 -26.594 -27.344 1 95.62 706 ASP A O 1
ATOM 5718 N N . LYS A 1 707 ? 42.656 -28.516 -27.578 1 93.69 707 LYS A N 1
ATOM 5719 C CA . LYS A 1 707 ? 43.938 -27.906 -27.891 1 93.69 707 LYS A CA 1
ATOM 5720 C C . LYS A 1 707 ? 43.875 -27.016 -29.109 1 93.69 707 LYS A C 1
ATOM 5722 O O . LYS A 1 707 ? 44.625 -26.062 -29.266 1 93.69 707 LYS A O 1
ATOM 5727 N N . LYS A 1 708 ? 42.875 -27.281 -29.891 1 92.5 708 LYS A N 1
ATOM 5728 C CA . LYS A 1 708 ? 42.781 -26.562 -31.156 1 92.5 708 LYS A CA 1
ATOM 5729 C C . LYS A 1 708 ? 41.875 -25.344 -31.031 1 92.5 708 LYS A C 1
ATOM 5731 O O . LYS A 1 708 ? 41.812 -24.5 -31.922 1 92.5 708 LYS A O 1
ATOM 5736 N N . GLU A 1 709 ? 41.25 -25.25 -29.938 1 91.75 709 GLU A N 1
ATOM 5737 C CA . GLU A 1 709 ? 40.312 -24.141 -29.75 1 91.75 709 GLU A CA 1
ATOM 5738 C C . GLU A 1 709 ? 41.062 -22.812 -29.562 1 91.75 709 GLU A C 1
ATOM 5740 O O . GLU A 1 709 ? 42.062 -22.766 -28.844 1 91.75 709 GLU A O 1
ATOM 5745 N N . ARG A 1 710 ? 40.594 -21.75 -30.266 1 87.94 710 ARG A N 1
ATOM 5746 C CA . ARG A 1 710 ? 41.25 -20.453 -30.219 1 87.94 710 ARG A CA 1
ATOM 5747 C C . ARG A 1 710 ? 40.438 -19.453 -29.422 1 87.94 710 ARG A C 1
ATOM 5749 O O . ARG A 1 710 ? 41 -18.453 -28.938 1 87.94 710 ARG A O 1
ATOM 5756 N N . ASN A 1 711 ? 39.188 -19.719 -29.25 1 90.12 711 ASN A N 1
ATOM 5757 C CA . ASN A 1 711 ? 38.375 -18.844 -28.438 1 90.12 711 ASN A CA 1
ATOM 5758 C C . ASN A 1 711 ? 38.625 -19.031 -26.953 1 90.12 711 ASN A C 1
ATOM 5760 O O . ASN A 1 711 ? 39.094 -20.078 -26.531 1 90.12 711 ASN A O 1
ATOM 5764 N N . PRO A 1 712 ? 38.406 -18 -26.234 1 94.69 712 PRO A N 1
ATOM 5765 C CA . PRO A 1 712 ? 38.531 -18.141 -24.781 1 94.69 712 PRO A CA 1
ATOM 5766 C C . PRO A 1 712 ? 37.562 -19.156 -24.219 1 94.69 712 PRO A C 1
ATOM 5768 O O . PRO A 1 712 ? 36.469 -19.312 -24.734 1 94.69 712 PRO A O 1
ATOM 5771 N N . TYR A 1 713 ? 38 -19.797 -23.172 1 96.94 713 TYR A N 1
ATOM 5772 C CA . TYR A 1 713 ? 37.094 -20.688 -22.438 1 96.94 713 TYR A CA 1
ATOM 5773 C C . TYR A 1 713 ? 36.438 -19.969 -21.266 1 96.94 713 TYR A C 1
ATOM 5775 O O . TYR A 1 713 ? 37 -18.984 -20.766 1 96.94 713 TYR A O 1
ATOM 5783 N N . TYR A 1 714 ? 35.312 -20.469 -20.906 1 97.94 714 TYR A N 1
ATOM 5784 C CA . TYR A 1 714 ? 34.531 -19.969 -19.797 1 97.94 714 TYR A CA 1
ATOM 5785 C C . TYR A 1 714 ? 34.125 -21.094 -18.844 1 97.94 714 TYR A C 1
ATOM 5787 O O . TYR A 1 714 ? 33.812 -22.203 -19.281 1 97.94 714 TYR A O 1
ATOM 5795 N N . LEU A 1 715 ? 34.188 -20.781 -17.562 1 98 715 LEU A N 1
ATOM 5796 C CA . LEU A 1 715 ? 33.594 -21.656 -16.562 1 98 715 LEU A CA 1
ATOM 5797 C C . LEU A 1 715 ? 32.156 -21.234 -16.266 1 98 715 LEU A C 1
ATOM 5799 O O . LEU A 1 715 ? 31.859 -20.047 -16.109 1 98 715 LEU A O 1
ATOM 5803 N N . ILE A 1 716 ? 31.266 -22.172 -16.312 1 97 716 ILE A N 1
ATOM 5804 C CA . ILE A 1 716 ? 29.906 -21.953 -15.828 1 97 716 ILE A CA 1
ATOM 5805 C C . ILE A 1 716 ? 29.688 -22.719 -14.523 1 97 716 ILE A C 1
ATOM 5807 O O . ILE A 1 716 ? 29.75 -23.953 -14.508 1 97 716 ILE A O 1
ATOM 5811 N N . CYS A 1 717 ? 29.484 -21.953 -13.453 1 96.38 717 CYS A N 1
ATOM 5812 C CA . CYS A 1 717 ? 29.297 -22.531 -12.133 1 96.38 717 CYS A CA 1
ATOM 5813 C C . CYS A 1 717 ? 27.875 -22.266 -11.625 1 96.38 717 CYS A C 1
ATOM 5815 O O . CYS A 1 717 ? 27.469 -21.109 -11.516 1 96.38 717 CYS A O 1
ATOM 5817 N N . ARG A 1 718 ? 27.109 -23.328 -11.234 1 95.06 718 ARG A N 1
ATOM 5818 C CA . ARG A 1 718 ? 25.766 -23.156 -10.672 1 95.06 718 ARG A CA 1
ATOM 5819 C C . ARG A 1 718 ? 25.812 -23.141 -9.148 1 95.06 718 ARG A C 1
ATOM 5821 O O . ARG A 1 718 ? 26.328 -24.078 -8.531 1 95.06 718 ARG A O 1
ATOM 5828 N N . TYR A 1 719 ? 25.281 -22.094 -8.602 1 93.38 719 TYR A N 1
ATOM 5829 C CA . TYR A 1 719 ? 25.172 -21.938 -7.152 1 93.38 719 TYR A CA 1
ATOM 5830 C C . TYR A 1 719 ? 23.719 -21.734 -6.742 1 93.38 719 TYR A C 1
ATOM 5832 O O . TYR A 1 719 ? 22.859 -21.484 -7.59 1 93.38 719 TYR A O 1
ATOM 5840 N N . TRP A 1 720 ? 23.453 -21.984 -5.445 1 90.06 720 TRP A N 1
ATOM 5841 C CA . TRP A 1 720 ? 22.172 -21.547 -4.895 1 90.06 720 TRP A CA 1
ATOM 5842 C C . TRP A 1 720 ? 22.172 -20.031 -4.688 1 90.06 720 TRP A C 1
ATOM 5844 O O . TRP A 1 720 ? 23.172 -19.438 -4.293 1 90.06 720 TRP A O 1
ATOM 5854 N N . GLY A 1 721 ? 21.094 -19.359 -4.965 1 86.56 721 GLY A N 1
ATOM 5855 C CA . GLY A 1 721 ? 21.016 -17.906 -5.02 1 86.56 721 GLY A CA 1
ATOM 5856 C C . GLY A 1 721 ? 20.969 -17.25 -3.65 1 86.56 721 GLY A C 1
ATOM 5857 O O . GLY A 1 721 ? 21.266 -16.078 -3.506 1 86.56 721 GLY A O 1
ATOM 5858 N N . ASP A 1 722 ? 20.469 -17.922 -2.645 1 78.62 722 ASP A N 1
ATOM 5859 C CA . ASP A 1 722 ? 20.281 -17.281 -1.343 1 78.62 722 ASP A CA 1
ATOM 5860 C C . ASP A 1 722 ? 21.25 -17.859 -0.313 1 78.62 722 ASP A C 1
ATOM 5862 O O . ASP A 1 722 ? 20.844 -18.25 0.783 1 78.62 722 ASP A O 1
ATOM 5866 N N . GLU A 1 723 ? 22.469 -17.953 -0.626 1 71.31 723 GLU A N 1
ATOM 5867 C CA . GLU A 1 723 ? 23.469 -18.453 0.318 1 71.31 723 GLU A CA 1
ATOM 5868 C C . GLU A 1 723 ? 23.891 -17.359 1.303 1 71.31 723 GLU A C 1
ATOM 5870 O O . GLU A 1 723 ? 23.906 -16.172 0.955 1 71.31 723 GLU A O 1
ATOM 5875 N N . PRO A 1 724 ? 24.047 -17.766 2.551 1 66.62 724 PRO A N 1
ATOM 5876 C CA . PRO A 1 724 ? 24.516 -16.766 3.525 1 66.62 724 PRO A CA 1
ATOM 5877 C C . PRO A 1 724 ? 25.859 -16.156 3.146 1 66.62 724 PRO A C 1
ATOM 5879 O O . PRO A 1 724 ? 26.562 -16.688 2.279 1 66.62 724 PRO A O 1
ATOM 5882 N N . ASP A 1 725 ? 26.203 -15.023 3.74 1 67 725 ASP A N 1
ATOM 5883 C CA . ASP A 1 725 ? 27.422 -14.258 3.48 1 67 725 ASP A CA 1
ATOM 5884 C C . ASP A 1 725 ? 28.656 -15 3.975 1 67 725 ASP A C 1
ATOM 5886 O O . ASP A 1 725 ? 29.719 -14.406 4.125 1 67 725 ASP A O 1
ATOM 5890 N N . THR A 1 726 ? 28.641 -16.234 3.908 1 75.81 726 THR A N 1
ATOM 5891 C CA . THR A 1 726 ? 29.766 -17.016 4.395 1 75.81 726 THR A CA 1
ATOM 5892 C C . THR A 1 726 ? 30.531 -17.641 3.23 1 75.81 726 THR A C 1
ATOM 5894 O O . THR A 1 726 ? 31.656 -18.125 3.41 1 75.81 726 THR A O 1
ATOM 5897 N N . HIS A 1 727 ? 30.016 -17.531 2.121 1 88.44 727 HIS A N 1
ATOM 5898 C CA . HIS A 1 727 ? 30.703 -18.141 0.982 1 88.44 727 HIS A CA 1
ATOM 5899 C C . HIS A 1 727 ? 31.547 -17.125 0.238 1 88.44 727 HIS A C 1
ATOM 5901 O O . HIS A 1 727 ? 31.047 -16.406 -0.623 1 88.44 727 HIS A O 1
ATOM 5907 N N . VAL A 1 728 ? 32.812 -17.031 0.618 1 93.69 728 VAL A N 1
ATOM 5908 C CA . VAL A 1 728 ? 33.812 -16.219 -0.038 1 93.69 728 VAL A CA 1
ATOM 5909 C C . VAL A 1 728 ? 35.062 -17.062 -0.375 1 93.69 728 VAL A C 1
ATOM 5911 O O . VAL A 1 728 ? 35.719 -17.594 0.521 1 93.69 728 VAL A O 1
ATOM 5914 N N . PHE A 1 729 ? 35.406 -17.172 -1.654 1 96.5 729 PHE A N 1
ATOM 5915 C CA . PHE A 1 729 ? 36.5 -18.062 -2.07 1 96.5 729 PHE A CA 1
ATOM 5916 C C . PHE A 1 729 ? 37.125 -17.594 -3.379 1 96.5 729 PHE A C 1
ATOM 5918 O O . PHE A 1 729 ? 36.562 -16.75 -4.07 1 96.5 729 PHE A O 1
ATOM 5925 N N . ASP A 1 730 ? 38.219 -18.172 -3.672 1 97.75 730 ASP A N 1
ATOM 5926 C CA . ASP A 1 730 ? 38.938 -17.891 -4.91 1 97.75 730 ASP A CA 1
ATOM 5927 C C . ASP A 1 730 ? 38.875 -19.062 -5.883 1 97.75 730 ASP A C 1
ATOM 5929 O O . ASP A 1 730 ? 38.875 -20.219 -5.465 1 97.75 730 ASP A O 1
ATOM 5933 N N . ILE A 1 731 ? 38.812 -18.734 -7.133 1 98.5 731 ILE A N 1
ATOM 5934 C CA . ILE A 1 731 ? 38.938 -19.719 -8.195 1 98.5 731 ILE A CA 1
ATOM 5935 C C . ILE A 1 731 ? 40.312 -19.625 -8.82 1 98.5 731 ILE A C 1
ATOM 5937 O O . ILE A 1 731 ? 40.781 -18.531 -9.148 1 98.5 731 ILE A O 1
ATOM 5941 N N . TYR A 1 732 ? 40.969 -20.734 -8.922 1 98.25 732 TYR A N 1
ATOM 5942 C CA . TYR A 1 732 ? 42.25 -20.828 -9.594 1 98.25 732 TYR A CA 1
ATOM 5943 C C . TYR A 1 732 ? 42.156 -21.734 -10.812 1 98.25 732 TYR A C 1
ATOM 5945 O O . TYR A 1 732 ? 41.438 -22.734 -10.797 1 98.25 732 TYR A O 1
ATOM 5953 N N . VAL A 1 733 ? 42.875 -21.391 -11.789 1 98.56 733 VAL A N 1
ATOM 5954 C CA . VAL A 1 733 ? 43.062 -22.25 -12.945 1 98.56 733 VAL A CA 1
ATOM 5955 C C . VAL A 1 733 ? 44.562 -22.547 -13.117 1 98.56 733 VAL A C 1
ATOM 5957 O O . VAL A 1 733 ? 45.375 -21.625 -13.328 1 98.56 733 VAL A O 1
ATOM 5960 N N . ASP A 1 734 ? 44.938 -23.781 -12.977 1 97.69 734 ASP A N 1
ATOM 5961 C CA . ASP A 1 734 ? 46.344 -24.188 -12.992 1 97.69 734 ASP A CA 1
ATOM 5962 C C . ASP A 1 734 ? 47.156 -23.328 -12.039 1 97.69 734 ASP A C 1
ATOM 5964 O O . ASP A 1 734 ? 48.188 -22.766 -12.422 1 97.69 734 ASP A O 1
ATOM 5968 N N . ASP A 1 735 ? 46.594 -23.094 -10.891 1 95.75 735 ASP A N 1
ATOM 5969 C CA . ASP A 1 735 ? 47.219 -22.438 -9.758 1 95.75 735 ASP A CA 1
ATOM 5970 C C . ASP A 1 735 ? 47.375 -20.938 -10.023 1 95.75 735 ASP A C 1
ATOM 5972 O O . ASP A 1 735 ? 48.125 -20.266 -9.312 1 95.75 735 ASP A O 1
ATOM 5976 N N . LYS A 1 736 ? 46.75 -20.469 -11.055 1 97.88 736 LYS A N 1
ATOM 5977 C CA . LYS A 1 736 ? 46.688 -19.031 -11.297 1 97.88 736 LYS A CA 1
ATOM 5978 C C . LYS A 1 736 ? 45.344 -18.453 -10.82 1 97.88 736 LYS A C 1
ATOM 5980 O O . LYS A 1 736 ? 44.281 -18.969 -11.148 1 97.88 736 LYS A O 1
ATOM 5985 N N . TYR A 1 737 ? 45.5 -17.359 -10.188 1 97.94 737 TYR A N 1
ATOM 5986 C CA . TYR A 1 737 ? 44.312 -16.703 -9.625 1 97.94 737 TYR A CA 1
ATOM 5987 C C . TYR A 1 737 ? 43.406 -16.141 -10.727 1 97.94 737 TYR A C 1
ATOM 5989 O O . TYR A 1 737 ? 43.875 -15.352 -11.562 1 97.94 737 TYR A O 1
ATOM 5997 N N . LEU A 1 738 ? 42.156 -16.547 -10.672 1 97.81 738 LEU A N 1
ATOM 5998 C CA . LEU A 1 738 ? 41.188 -16.062 -11.672 1 97.81 738 LEU A CA 1
ATOM 5999 C C . LEU A 1 738 ? 40.312 -14.969 -11.086 1 97.81 738 LEU A C 1
ATOM 6001 O O . LEU A 1 738 ? 40.312 -13.836 -11.578 1 97.81 738 LEU A O 1
ATOM 6005 N N . GLU A 1 739 ? 39.531 -15.375 -10.008 1 96.25 739 GLU A N 1
ATOM 6006 C CA . GLU A 1 739 ? 38.562 -14.43 -9.438 1 96.25 739 GLU A CA 1
ATOM 6007 C C . GLU A 1 739 ? 38.188 -14.828 -8.016 1 96.25 739 GLU A C 1
ATOM 6009 O O . GLU A 1 739 ? 38.281 -16 -7.641 1 96.25 739 GLU A O 1
ATOM 6014 N N . THR A 1 740 ? 37.812 -13.805 -7.203 1 96.19 740 THR A N 1
ATOM 6015 C CA . THR A 1 740 ? 37.188 -14.039 -5.906 1 96.19 740 THR A CA 1
ATOM 6016 C C . THR A 1 740 ? 35.688 -14.016 -6.031 1 96.19 740 THR A C 1
ATOM 6018 O O . THR A 1 740 ? 35.125 -13.078 -6.594 1 96.19 740 THR A O 1
ATOM 6021 N N . VAL A 1 741 ? 35.031 -15.047 -5.527 1 94.06 741 VAL A N 1
ATOM 6022 C CA . VAL A 1 741 ? 33.594 -15.18 -5.625 1 94.06 741 VAL A CA 1
ATOM 6023 C C . VAL A 1 741 ? 32.938 -14.859 -4.277 1 94.06 741 VAL A C 1
ATOM 6025 O O . VAL A 1 741 ? 33.406 -15.328 -3.234 1 94.06 741 VAL A O 1
ATOM 6028 N N . HIS A 1 742 ? 31.906 -13.984 -4.246 1 90.06 742 HIS A N 1
ATOM 6029 C CA . HIS A 1 742 ? 31.031 -13.695 -3.113 1 90.06 742 HIS A CA 1
ATOM 6030 C C . HIS A 1 742 ? 29.594 -14.141 -3.391 1 90.06 742 HIS A C 1
ATOM 6032 O O . HIS A 1 742 ? 28.922 -13.578 -4.258 1 90.06 742 HIS A O 1
ATOM 6038 N N . LEU A 1 743 ? 29.156 -15.211 -2.68 1 87.38 743 LEU A N 1
ATOM 6039 C CA . LEU A 1 743 ? 27.797 -15.672 -2.889 1 87.38 743 LEU A CA 1
ATOM 6040 C C . LEU A 1 743 ? 26.844 -15 -1.911 1 87.38 743 LEU A C 1
ATOM 6042 O O . LEU A 1 743 ? 26.625 -15.5 -0.803 1 87.38 743 LEU A O 1
ATOM 6046 N N . ASN A 1 744 ? 26.312 -13.727 -2.045 1 79.25 744 ASN A N 1
ATOM 6047 C CA . ASN A 1 744 ? 25.375 -13 -1.187 1 79.25 744 ASN A CA 1
ATOM 6048 C C . ASN A 1 744 ? 24.344 -12.25 -2.006 1 79.25 744 ASN A C 1
ATOM 6050 O O . ASN A 1 744 ? 24.047 -11.086 -1.728 1 79.25 744 ASN A O 1
ATOM 6054 N N . ARG A 1 745 ? 23.75 -12.875 -2.904 1 78.81 745 ARG A N 1
ATOM 6055 C CA . ARG A 1 745 ? 22.891 -12.211 -3.869 1 78.81 745 ARG A CA 1
ATOM 6056 C C . ARG A 1 745 ? 21.469 -12.078 -3.33 1 78.81 745 ARG A C 1
ATOM 6058 O O . ARG A 1 745 ? 20.672 -11.305 -3.855 1 78.81 745 ARG A O 1
ATOM 6065 N N . LYS A 1 746 ? 21.062 -12.805 -2.369 1 77.75 746 LYS A N 1
ATOM 6066 C CA . LYS A 1 746 ? 19.734 -12.773 -1.771 1 77.75 746 LYS A CA 1
ATOM 6067 C C . LYS A 1 746 ? 18.656 -13.078 -2.809 1 77.75 746 LYS A C 1
ATOM 6069 O O . LYS A 1 746 ? 17.609 -12.438 -2.822 1 77.75 746 LYS A O 1
ATOM 6074 N N . LEU A 1 747 ? 18.969 -13.883 -3.809 1 85.38 747 LEU A N 1
ATOM 6075 C CA . LEU A 1 747 ? 17.984 -14.438 -4.738 1 85.38 747 LEU A CA 1
ATOM 6076 C C . LEU A 1 747 ? 17.391 -15.727 -4.188 1 85.38 747 LEU A C 1
ATOM 6078 O O . LEU A 1 747 ? 17.922 -16.812 -4.406 1 85.38 747 LEU A O 1
ATOM 6082 N N . TYR A 1 748 ? 16.219 -15.547 -3.672 1 82.44 748 TYR A N 1
ATOM 6083 C CA . TYR A 1 748 ? 15.609 -16.625 -2.91 1 82.44 748 TYR A CA 1
ATOM 6084 C C . TYR A 1 748 ? 15.086 -17.719 -3.836 1 82.44 748 TYR A C 1
ATOM 6086 O O . TYR A 1 748 ? 14.539 -17.422 -4.906 1 82.44 748 TYR A O 1
ATOM 6094 N N . LEU A 1 749 ? 15.344 -18.953 -3.408 1 86.62 749 LEU A N 1
ATOM 6095 C CA . LEU A 1 749 ? 14.688 -20.141 -3.924 1 86.62 749 LEU A CA 1
ATOM 6096 C C . LEU A 1 749 ? 14.969 -20.312 -5.414 1 86.62 749 LEU A C 1
ATOM 6098 O O . LEU A 1 749 ? 14.07 -20.672 -6.18 1 86.62 749 LEU A O 1
ATOM 6102 N N . THR A 1 750 ? 16.172 -19.953 -5.797 1 89.19 750 THR A N 1
ATOM 6103 C CA . THR A 1 750 ? 16.547 -20.172 -7.188 1 89.19 750 THR A CA 1
ATOM 6104 C C . THR A 1 750 ? 18.047 -20.422 -7.305 1 89.19 750 THR A C 1
ATOM 6106 O O . THR A 1 750 ? 18.797 -20.219 -6.34 1 89.19 750 THR A O 1
ATOM 6109 N N . TYR A 1 751 ? 18.469 -20.906 -8.422 1 90.25 751 TYR A N 1
ATOM 6110 C CA . TYR A 1 751 ? 19.875 -21.078 -8.75 1 90.25 751 TYR A CA 1
ATOM 6111 C C . TYR A 1 751 ? 20.422 -19.875 -9.5 1 90.25 751 TYR A C 1
ATOM 6113 O O . TYR A 1 751 ? 19.656 -19.078 -10.047 1 90.25 751 TYR A O 1
ATOM 6121 N N . VAL A 1 752 ? 21.719 -19.781 -9.461 1 91.44 752 VAL A N 1
ATOM 6122 C CA . VAL A 1 752 ? 22.422 -18.781 -10.25 1 91.44 752 VAL A CA 1
ATOM 6123 C C . VAL A 1 752 ? 23.578 -19.438 -11 1 91.44 752 VAL A C 1
ATOM 6125 O O . VAL A 1 752 ? 24.344 -20.219 -10.422 1 91.44 752 VAL A O 1
ATOM 6128 N N . ASP A 1 753 ? 23.641 -19.172 -12.297 1 93.31 753 ASP A N 1
ATOM 6129 C CA . ASP A 1 753 ? 24.781 -19.609 -13.102 1 93.31 753 ASP A CA 1
ATOM 6130 C C . ASP A 1 753 ? 25.766 -18.469 -13.312 1 93.31 753 ASP A C 1
ATOM 6132 O O . ASP A 1 753 ? 25.5 -17.547 -14.094 1 93.31 753 ASP A O 1
ATOM 6136 N N . ASP A 1 754 ? 26.922 -18.578 -12.664 1 94.31 754 ASP A N 1
ATOM 6137 C CA . ASP A 1 754 ? 27.969 -17.594 -12.859 1 94.31 754 ASP A CA 1
ATOM 6138 C C . ASP A 1 754 ? 28.906 -18 -14 1 94.31 754 ASP A C 1
ATOM 6140 O O . ASP A 1 754 ? 29.234 -19.172 -14.156 1 94.31 754 ASP A O 1
ATOM 6144 N N . VAL A 1 755 ? 29.281 -17.016 -14.797 1 96.25 755 VAL A N 1
ATOM 6145 C CA . VAL A 1 755 ? 30.172 -17.25 -15.922 1 96.25 755 VAL A CA 1
ATOM 6146 C C . VAL A 1 755 ? 31.5 -16.531 -15.688 1 96.25 755 VAL A C 1
ATOM 6148 O O . VAL A 1 755 ? 31.531 -15.328 -15.438 1 96.25 755 VAL A O 1
ATOM 6151 N N . TYR A 1 756 ? 32.594 -17.312 -15.695 1 97.31 756 TYR A N 1
ATOM 6152 C CA . TYR A 1 756 ? 33.906 -16.766 -15.5 1 97.31 756 TYR A CA 1
ATOM 6153 C C . TYR A 1 756 ? 34.781 -16.953 -16.75 1 97.31 756 TYR A C 1
ATOM 6155 O O . TYR A 1 756 ? 35 -18.078 -17.203 1 97.31 756 TYR A O 1
ATOM 6163 N N . LYS A 1 757 ? 35.281 -15.844 -17.266 1 97.44 757 LYS A N 1
ATOM 6164 C CA . LYS A 1 757 ? 36.125 -15.898 -18.438 1 97.44 757 LYS A CA 1
ATOM 6165 C C . LYS A 1 757 ? 37.562 -16.312 -18.078 1 97.44 757 LYS A C 1
ATOM 6167 O O . LYS A 1 757 ? 38.156 -15.719 -17.172 1 97.44 757 LYS A O 1
ATOM 6172 N N . ILE A 1 758 ? 38.125 -17.328 -18.766 1 97.75 758 ILE A N 1
ATOM 6173 C CA . ILE A 1 758 ? 39.531 -17.734 -18.594 1 97.75 758 ILE A CA 1
ATOM 6174 C C . ILE A 1 758 ? 40.375 -17 -19.625 1 97.75 758 ILE A C 1
ATOM 6176 O O . ILE A 1 758 ? 40.062 -17.016 -20.828 1 97.75 758 ILE A O 1
ATOM 6180 N N . PRO A 1 759 ? 41.469 -16.359 -19.141 1 96.19 759 PRO A N 1
ATOM 6181 C CA . PRO A 1 759 ? 42.344 -15.742 -20.125 1 96.19 759 PRO A CA 1
ATOM 6182 C C . PRO A 1 759 ? 42.812 -16.719 -21.203 1 96.19 759 PRO A C 1
ATOM 6184 O O . PRO A 1 759 ? 43.188 -17.844 -20.891 1 96.19 759 PRO A O 1
ATOM 6187 N N . GLU A 1 760 ? 42.812 -16.312 -22.406 1 94.19 760 GLU A N 1
ATOM 6188 C CA . GLU A 1 760 ? 43.125 -17.156 -23.562 1 94.19 760 GLU A CA 1
ATOM 6189 C C . GLU A 1 760 ? 44.5 -17.812 -23.438 1 94.19 760 GLU A C 1
ATOM 6191 O O . GLU A 1 760 ? 44.656 -18.984 -23.797 1 94.19 760 GLU A O 1
ATOM 6196 N N . ALA A 1 761 ? 45.406 -17.078 -22.906 1 94.38 761 ALA A N 1
ATOM 6197 C CA . ALA A 1 761 ? 46.781 -17.531 -22.797 1 94.38 761 ALA A CA 1
ATOM 6198 C C . ALA A 1 761 ? 46.906 -18.734 -21.844 1 94.38 761 ALA A C 1
ATOM 6200 O O . ALA A 1 761 ? 47.844 -19.5 -21.922 1 94.38 761 ALA A O 1
ATOM 6201 N N . TRP A 1 762 ? 45.906 -18.953 -21.047 1 96.81 762 TRP A N 1
ATOM 6202 C CA . TRP A 1 762 ? 46 -19.984 -20.031 1 96.81 762 TRP A CA 1
ATOM 6203 C C . TRP A 1 762 ? 45.562 -21.328 -20.578 1 96.81 762 TRP A C 1
ATOM 6205 O O . TRP A 1 762 ? 45.812 -22.375 -19.969 1 96.81 762 TRP A O 1
ATOM 6215 N N . THR A 1 763 ? 44.812 -21.359 -21.703 1 96.19 763 THR A N 1
ATOM 6216 C CA . THR A 1 763 ? 44.25 -22.594 -22.203 1 96.19 763 THR A CA 1
ATOM 6217 C C . THR A 1 763 ? 44.906 -22.984 -23.531 1 96.19 763 THR A C 1
ATOM 6219 O O . THR A 1 763 ? 44.719 -24.109 -24.016 1 96.19 763 THR A O 1
ATOM 6222 N N . HIS A 1 764 ? 45.719 -22.125 -24.062 1 92.5 764 HIS A N 1
ATOM 6223 C CA . HIS A 1 764 ? 46.312 -22.359 -25.375 1 92.5 764 HIS A CA 1
ATOM 6224 C C . HIS A 1 764 ? 47.188 -23.609 -25.359 1 92.5 764 HIS A C 1
ATOM 6226 O O . HIS A 1 764 ? 48.031 -23.75 -24.484 1 92.5 764 HIS A O 1
ATOM 6232 N N . ASN A 1 765 ? 47 -24.469 -26.297 1 92.31 765 ASN A N 1
ATOM 6233 C CA . ASN A 1 765 ? 47.812 -25.672 -26.547 1 92.31 765 ASN A CA 1
ATOM 6234 C C . ASN A 1 765 ? 47.719 -26.641 -25.375 1 92.31 765 ASN A C 1
ATOM 6236 O O . ASN A 1 765 ? 48.688 -27.344 -25.094 1 92.31 765 ASN A O 1
ATOM 6240 N N . LYS A 1 766 ? 46.594 -26.594 -24.688 1 95.62 766 LYS A N 1
ATOM 6241 C CA . LYS A 1 766 ? 46.375 -27.531 -23.594 1 95.62 766 LYS A CA 1
ATOM 6242 C C . LYS A 1 766 ? 45.188 -28.438 -23.875 1 95.62 766 LYS A C 1
ATOM 6244 O O . LYS A 1 766 ? 44.312 -28.094 -24.656 1 95.62 766 LYS A O 1
ATOM 6249 N N . SER A 1 767 ? 45.25 -29.594 -23.219 1 96.81 767 SER A N 1
ATOM 6250 C CA . SER A 1 767 ? 44.156 -30.531 -23.359 1 96.81 767 SER A CA 1
ATOM 6251 C C . SER A 1 767 ? 43.312 -30.594 -22.078 1 96.81 767 SER A C 1
ATOM 6253 O O . SER A 1 767 ? 42.188 -31.125 -22.078 1 96.81 767 SER A O 1
ATOM 6255 N N . HIS A 1 768 ? 43.906 -30.062 -20.984 1 97.94 768 HIS A N 1
ATOM 6256 C CA . HIS A 1 768 ? 43.219 -30 -19.703 1 97.94 768 HIS A CA 1
ATOM 6257 C C . HIS A 1 768 ? 43.625 -28.766 -18.891 1 97.94 768 HIS A C 1
ATOM 6259 O O . HIS A 1 768 ? 44.719 -28.219 -19.109 1 97.94 768 HIS A O 1
ATOM 6265 N N . VAL A 1 769 ? 42.812 -28.375 -18.062 1 98.25 769 VAL A N 1
ATOM 6266 C CA . VAL A 1 769 ? 43.156 -27.375 -17.047 1 98.25 769 VAL A CA 1
ATOM 6267 C C . VAL A 1 769 ? 42.625 -27.828 -15.688 1 98.25 769 VAL A C 1
ATOM 6269 O O . VAL A 1 769 ? 41.625 -28.516 -15.602 1 98.25 769 VAL A O 1
ATOM 6272 N N . ASN A 1 770 ? 43.312 -27.453 -14.688 1 98.56 770 ASN A N 1
ATOM 6273 C CA . ASN A 1 770 ? 42.875 -27.734 -13.32 1 98.56 770 ASN A CA 1
ATOM 6274 C C . ASN A 1 770 ? 42.188 -26.516 -12.703 1 98.56 770 ASN A C 1
ATOM 6276 O O . ASN A 1 770 ? 42.781 -25.422 -12.648 1 98.56 770 ASN A O 1
ATOM 6280 N N . VAL A 1 771 ? 41 -26.688 -12.328 1 98.69 771 VAL A N 1
ATOM 6281 C CA . VAL A 1 771 ? 40.25 -25.609 -11.703 1 98.69 771 VAL A CA 1
ATOM 6282 C C . VAL A 1 771 ? 40.094 -25.891 -10.211 1 98.69 771 VAL A C 1
ATOM 6284 O O . VAL A 1 771 ? 39.594 -26.953 -9.82 1 98.69 771 VAL A O 1
ATOM 6287 N N . SER A 1 772 ? 40.469 -24.984 -9.375 1 98.44 772 SER A N 1
ATOM 6288 C CA . SER A 1 772 ? 40.406 -25.156 -7.926 1 98.44 772 SER A CA 1
ATOM 6289 C C . SER A 1 772 ? 39.562 -24.062 -7.27 1 98.44 772 SER A C 1
ATOM 6291 O O . SER A 1 772 ? 39.594 -22.906 -7.691 1 98.44 772 SER A O 1
ATOM 6293 N N . PHE A 1 773 ? 38.781 -24.453 -6.301 1 98.56 773 PHE A N 1
ATOM 6294 C CA . PHE A 1 773 ? 38 -23.562 -5.438 1 98.56 773 PHE A CA 1
ATOM 6295 C C . PHE A 1 773 ? 38.562 -23.562 -4.023 1 98.56 773 PHE A C 1
ATOM 6297 O O . PHE A 1 773 ? 38.594 -24.594 -3.35 1 98.56 773 PHE A O 1
ATOM 6304 N N . ARG A 1 774 ? 39 -22.375 -3.549 1 98.06 774 ARG A N 1
ATOM 6305 C CA . ARG A 1 774 ? 39.719 -22.312 -2.283 1 98.06 774 ARG A CA 1
ATOM 6306 C C . ARG A 1 774 ? 39.094 -21.297 -1.338 1 98.06 774 ARG A C 1
ATOM 6308 O O . ARG A 1 774 ? 39.031 -20.109 -1.644 1 98.06 774 ARG A O 1
ATOM 6315 N N . ALA A 1 775 ? 38.75 -21.781 -0.197 1 97.44 775 ALA A N 1
ATOM 6316 C CA . ALA A 1 775 ? 38.062 -20.938 0.787 1 97.44 775 ALA A CA 1
ATOM 6317 C C . ALA A 1 775 ? 39 -19.859 1.316 1 97.44 775 ALA A C 1
ATOM 6319 O O . ALA A 1 775 ? 40.188 -20.109 1.544 1 97.44 775 ALA A O 1
ATOM 6320 N N . LYS A 1 776 ? 38.469 -18.672 1.399 1 95.5 776 LYS A N 1
ATOM 6321 C CA . LYS A 1 776 ? 39.219 -17.656 2.154 1 95.5 776 LYS A CA 1
ATOM 6322 C C . LYS A 1 776 ? 39.219 -17.984 3.645 1 95.5 776 LYS A C 1
ATOM 6324 O O . LYS A 1 776 ? 38.469 -18.859 4.102 1 95.5 776 LYS A O 1
ATOM 6329 N N . GLU A 1 777 ? 40.031 -17.266 4.359 1 93.25 777 GLU A N 1
ATOM 6330 C CA . GLU A 1 777 ? 40.156 -17.516 5.793 1 93.25 777 GLU A CA 1
ATOM 6331 C C . GLU A 1 777 ? 38.844 -17.328 6.504 1 93.25 777 GLU A C 1
ATOM 6333 O O . GLU A 1 777 ? 38.188 -16.281 6.367 1 93.25 777 GLU A O 1
ATOM 6338 N N . GLY A 1 778 ? 38.438 -18.344 7.199 1 92.94 778 GLY A N 1
ATOM 6339 C CA . GLY A 1 778 ? 37.188 -18.297 7.961 1 92.94 778 GLY A CA 1
ATOM 6340 C C . GLY A 1 778 ? 35.969 -18.422 7.102 1 92.94 778 GLY A C 1
ATOM 6341 O O . GLY A 1 778 ? 34.844 -18.203 7.57 1 92.94 778 GLY A O 1
ATOM 6342 N N . LYS A 1 779 ? 36.062 -18.734 5.863 1 94.88 779 LYS A N 1
ATOM 6343 C CA . LYS A 1 779 ? 34.969 -18.797 4.918 1 94.88 779 LYS A CA 1
ATOM 6344 C C . LYS A 1 779 ? 34.844 -20.172 4.281 1 94.88 779 LYS A C 1
ATOM 6346 O O . LYS A 1 779 ? 35.531 -21.109 4.715 1 94.88 779 LYS A O 1
ATOM 6351 N N . ARG A 1 780 ? 33.938 -20.344 3.408 1 94.38 780 ARG A N 1
ATOM 6352 C CA . ARG A 1 780 ? 33.688 -21.594 2.699 1 94.38 780 ARG A CA 1
ATOM 6353 C C . ARG A 1 780 ? 33.875 -21.422 1.196 1 94.38 780 ARG A C 1
ATOM 6355 O O . ARG A 1 780 ? 33.781 -20.312 0.678 1 94.38 780 ARG A O 1
ATOM 6362 N N . ALA A 1 781 ? 34.188 -22.516 0.634 1 94.44 781 ALA A N 1
ATOM 6363 C CA . ALA A 1 781 ? 34.312 -22.5 -0.82 1 94.44 781 ALA A CA 1
ATOM 6364 C C . ALA A 1 781 ? 33.281 -23.406 -1.479 1 94.44 781 ALA A C 1
ATOM 6366 O O . ALA A 1 781 ? 33 -24.484 -0.975 1 94.44 781 ALA A O 1
ATOM 6367 N N . GLY A 1 782 ? 32.812 -22.875 -2.518 1 90.44 782 GLY A N 1
ATOM 6368 C CA . GLY A 1 782 ? 31.938 -23.688 -3.35 1 90.44 782 GLY A CA 1
ATOM 6369 C C . GLY A 1 782 ? 30.453 -23.469 -3.047 1 90.44 782 GLY A C 1
ATOM 6370 O O . GLY A 1 782 ? 29.969 -22.344 -3.041 1 90.44 782 GLY A O 1
ATOM 6371 N N . GLY A 1 783 ? 29.797 -24.594 -2.709 1 92.81 783 GLY A N 1
ATOM 6372 C CA . GLY A 1 783 ? 28.359 -24.672 -2.92 1 92.81 783 GLY A CA 1
ATOM 6373 C C . GLY A 1 783 ? 27.984 -24.922 -4.367 1 92.81 783 GLY A C 1
ATOM 6374 O O . GLY A 1 783 ? 27.047 -24.312 -4.887 1 92.81 783 GLY A O 1
ATOM 6375 N N . LEU A 1 784 ? 28.875 -25.625 -4.93 1 95.88 784 LEU A N 1
ATOM 6376 C CA . LEU A 1 784 ? 28.844 -25.828 -6.375 1 95.88 784 LEU A CA 1
ATOM 6377 C C . LEU A 1 784 ? 27.922 -27 -6.738 1 95.88 784 LEU A C 1
ATOM 6379 O O . LEU A 1 784 ? 28.141 -28.125 -6.293 1 95.88 784 LEU A O 1
ATOM 6383 N N . TYR A 1 785 ? 26.969 -26.734 -7.602 1 93.75 785 TYR A N 1
ATOM 6384 C CA . TYR A 1 785 ? 26 -27.75 -8.016 1 93.75 785 TYR A CA 1
ATOM 6385 C C . TYR A 1 785 ? 26.375 -28.344 -9.367 1 93.75 785 TYR A C 1
ATOM 6387 O O . TYR A 1 785 ? 26.016 -29.484 -9.672 1 93.75 785 TYR A O 1
ATOM 6395 N N . GLU A 1 786 ? 26.969 -27.516 -10.18 1 93.94 786 GLU A N 1
ATOM 6396 C CA . GLU A 1 786 ? 27.422 -27.922 -11.508 1 93.94 786 GLU A CA 1
ATOM 6397 C C . GLU A 1 786 ? 28.609 -27.094 -11.969 1 93.94 786 GLU A C 1
ATOM 6399 O O . GLU A 1 786 ? 28.734 -25.922 -11.617 1 93.94 786 GLU A O 1
ATOM 6404 N N . LEU A 1 787 ? 29.5 -27.75 -12.664 1 97.69 787 LEU A N 1
ATOM 6405 C CA . LEU A 1 787 ? 30.656 -27.078 -13.258 1 97.69 787 LEU A CA 1
ATOM 6406 C C . LEU A 1 787 ? 30.812 -27.453 -14.727 1 97.69 787 LEU A C 1
ATOM 6408 O O . LEU A 1 787 ? 30.922 -28.641 -15.07 1 97.69 787 LEU A O 1
ATOM 6412 N N . LYS A 1 788 ? 30.781 -26.422 -15.562 1 97.31 788 LYS A N 1
ATOM 6413 C CA . LYS A 1 788 ? 30.984 -26.594 -17 1 97.31 788 LYS A CA 1
ATOM 6414 C C . LYS A 1 788 ? 32.156 -25.75 -17.484 1 97.31 788 LYS A C 1
ATOM 6416 O O . LYS A 1 788 ? 32.469 -24.719 -16.906 1 97.31 788 LYS A O 1
ATOM 6421 N N . ILE A 1 789 ? 32.844 -26.219 -18.422 1 98 789 ILE A N 1
ATOM 6422 C CA . ILE A 1 789 ? 33.781 -25.422 -19.172 1 98 789 ILE A CA 1
ATOM 6423 C C . ILE A 1 789 ? 33.406 -25.406 -20.641 1 98 789 ILE A C 1
ATOM 6425 O O . ILE A 1 789 ? 33.094 -26.438 -21.219 1 98 789 ILE A O 1
ATOM 6429 N N . THR A 1 790 ? 33.344 -24.203 -21.25 1 97.69 790 THR A N 1
ATOM 6430 C CA . THR A 1 790 ? 32.812 -24.031 -22.594 1 97.69 790 THR A CA 1
ATOM 6431 C C . THR A 1 790 ? 33.531 -22.906 -23.328 1 97.69 790 THR A C 1
ATOM 6433 O O . THR A 1 790 ? 34.094 -22.016 -22.688 1 97.69 790 THR A O 1
ATOM 6436 N N . ALA A 1 791 ? 33.531 -23 -24.594 1 96.44 791 ALA A N 1
ATOM 6437 C CA . ALA A 1 791 ? 34.125 -21.953 -25.406 1 96.44 791 ALA A CA 1
ATOM 6438 C C . ALA A 1 791 ? 33.062 -20.938 -25.859 1 96.44 791 ALA A C 1
ATOM 6440 O O . ALA A 1 791 ? 33.312 -20.109 -26.734 1 96.44 791 ALA A O 1
ATOM 6441 N N . ASP A 1 792 ? 31.875 -21 -25.281 1 93.88 792 ASP A N 1
ATOM 6442 C CA . ASP A 1 792 ? 30.766 -20.094 -25.531 1 93.88 792 ASP A CA 1
ATOM 6443 C C . ASP A 1 792 ? 30.25 -19.484 -24.234 1 93.88 792 ASP A C 1
ATOM 6445 O O . ASP A 1 792 ? 29.672 -20.172 -23.406 1 93.88 792 ASP A O 1
ATOM 6449 N N . PRO A 1 793 ? 30.406 -18.156 -24.141 1 89.88 793 PRO A N 1
ATOM 6450 C CA . PRO A 1 793 ? 29.953 -17.531 -22.891 1 89.88 793 PRO A CA 1
ATOM 6451 C C . PRO A 1 793 ? 28.438 -17.594 -22.703 1 89.88 793 PRO A C 1
ATOM 6453 O O . PRO A 1 793 ? 27.953 -17.406 -21.594 1 89.88 793 PRO A O 1
ATOM 6456 N N . ASP A 1 794 ? 27.703 -17.844 -23.797 1 86.88 794 ASP A N 1
ATOM 6457 C CA . ASP A 1 794 ? 26.25 -17.844 -23.719 1 86.88 794 ASP A CA 1
ATOM 6458 C C . ASP A 1 794 ? 25.703 -19.266 -23.609 1 86.88 794 ASP A C 1
ATOM 6460 O O . ASP A 1 794 ? 24.5 -19.484 -23.781 1 86.88 794 ASP A O 1
ATOM 6464 N N . TYR A 1 795 ? 26.719 -20.109 -23.266 1 88.19 795 TYR A N 1
ATOM 6465 C CA . TYR A 1 795 ? 26.281 -21.484 -23.109 1 88.19 795 TYR A CA 1
ATOM 6466 C C . TYR A 1 795 ? 25.359 -21.641 -21.906 1 88.19 795 TYR A C 1
ATOM 6468 O O . TYR A 1 795 ? 25.703 -21.188 -20.812 1 88.19 795 TYR A O 1
ATOM 6476 N N . ARG A 1 796 ? 24.125 -21.969 -22.078 1 75.88 796 ARG A N 1
ATOM 6477 C CA . ARG A 1 796 ? 23.188 -22.25 -20.984 1 75.88 796 ARG A CA 1
ATOM 6478 C C . ARG A 1 796 ? 22.688 -23.688 -21.047 1 75.88 796 ARG A C 1
ATOM 6480 O O . ARG A 1 796 ? 22.641 -24.297 -22.109 1 75.88 796 ARG A O 1
ATOM 6487 N N . MET B 1 1 ? 36.875 1.826 -52.062 1 25.06 1 MET B N 1
ATOM 6488 C CA . MET B 1 1 ? 36.344 3.076 -51.5 1 25.06 1 MET B CA 1
ATOM 6489 C C . MET B 1 1 ? 36.781 3.275 -50.062 1 25.06 1 MET B C 1
ATOM 6491 O O . MET B 1 1 ? 36.844 2.32 -49.281 1 25.06 1 MET B O 1
ATOM 6495 N N . LYS B 1 2 ? 37.438 4.473 -49.844 1 26.86 2 LYS B N 1
ATOM 6496 C CA . LYS B 1 2 ? 38.156 5.152 -48.781 1 26.86 2 LYS B CA 1
ATOM 6497 C C . LYS B 1 2 ? 37.312 5.289 -47.5 1 26.86 2 LYS B C 1
ATOM 6499 O O . LYS B 1 2 ? 36.281 5.938 -47.531 1 26.86 2 LYS B O 1
ATOM 6504 N N . PHE B 1 3 ? 37.188 4.27 -46.75 1 30.23 3 PHE B N 1
ATOM 6505 C CA . PHE B 1 3 ? 36.375 4.152 -45.531 1 30.23 3 PHE B CA 1
ATOM 6506 C C . PHE B 1 3 ? 36.812 5.164 -44.5 1 30.23 3 PHE B C 1
ATOM 6508 O O . PHE B 1 3 ? 37.938 5.062 -43.938 1 30.23 3 PHE B O 1
ATOM 6515 N N . ASN B 1 4 ? 36.531 6.5 -44.812 1 25.58 4 ASN B N 1
ATOM 6516 C CA . ASN B 1 4 ? 36.938 7.59 -43.906 1 25.58 4 ASN B CA 1
ATOM 6517 C C . ASN B 1 4 ? 36.375 7.379 -42.5 1 25.58 4 ASN B C 1
ATOM 6519 O O . ASN B 1 4 ? 35.188 7.141 -42.312 1 25.58 4 ASN B O 1
ATOM 6523 N N . ARG B 1 5 ? 37.25 6.91 -41.625 1 32.19 5 ARG B N 1
ATOM 6524 C CA . ARG B 1 5 ? 37.125 6.664 -40.188 1 32.19 5 ARG B CA 1
ATOM 6525 C C . ARG B 1 5 ? 36.75 7.93 -39.438 1 32.19 5 ARG B C 1
ATOM 6527 O O . ARG B 1 5 ? 37.531 8.844 -39.281 1 32.19 5 ARG B O 1
ATOM 6534 N N . TRP B 1 6 ? 35.5 8.453 -39.656 1 29.52 6 TRP B N 1
ATOM 6535 C CA . TRP B 1 6 ? 35.125 9.688 -38.969 1 29.52 6 TRP B CA 1
ATOM 6536 C C . TRP B 1 6 ? 35.312 9.531 -37.469 1 29.52 6 TRP B C 1
ATOM 6538 O O . TRP B 1 6 ? 34.875 8.547 -36.875 1 29.52 6 TRP B O 1
ATOM 6548 N N . LEU B 1 7 ? 36.406 10.125 -36.906 1 30.86 7 LEU B N 1
ATOM 6549 C CA . LEU B 1 7 ? 36.781 10.312 -35.531 1 30.86 7 LEU B CA 1
ATOM 6550 C C . LEU B 1 7 ? 35.688 11.047 -34.75 1 30.86 7 LEU B C 1
ATOM 6552 O O . LEU B 1 7 ? 35.375 12.195 -35.062 1 30.86 7 LEU B O 1
ATOM 6556 N N . PHE B 1 8 ? 34.656 10.391 -34.344 1 32.44 8 PHE B N 1
ATOM 6557 C CA . PHE B 1 8 ? 33.656 11.047 -33.469 1 32.44 8 PHE B CA 1
ATOM 6558 C C . PHE B 1 8 ? 34.312 11.555 -32.188 1 32.44 8 PHE B C 1
ATOM 6560 O O . PHE B 1 8 ? 34.781 10.766 -31.391 1 32.44 8 PHE B O 1
ATOM 6567 N N . ILE B 1 9 ? 34.844 12.781 -32.281 1 30.2 9 ILE B N 1
ATOM 6568 C CA . ILE B 1 9 ? 35.312 13.516 -31.109 1 30.2 9 ILE B CA 1
ATOM 6569 C C . ILE B 1 9 ? 34.188 13.688 -30.094 1 30.2 9 ILE B C 1
ATOM 6571 O O . ILE B 1 9 ? 33.156 14.305 -30.406 1 30.2 9 ILE B O 1
ATOM 6575 N N . ILE B 1 10 ? 34.031 12.773 -29.219 1 32.75 10 ILE B N 1
ATOM 6576 C CA . ILE B 1 10 ? 33.156 12.961 -28.062 1 32.75 10 ILE B CA 1
ATOM 6577 C C . ILE B 1 10 ? 33.594 14.188 -27.266 1 32.75 10 ILE B C 1
ATOM 6579 O O . ILE B 1 10 ? 34.656 14.203 -26.688 1 32.75 10 ILE B O 1
ATOM 6583 N N . LEU B 1 11 ? 33.219 15.398 -27.766 1 30.8 11 LEU B N 1
ATOM 6584 C CA . LEU B 1 11 ? 33.375 16.609 -26.984 1 30.8 11 LEU B CA 1
ATOM 6585 C C . LEU B 1 11 ? 32.781 16.453 -25.594 1 30.8 11 LEU B C 1
ATOM 6587 O O . LEU B 1 11 ? 31.5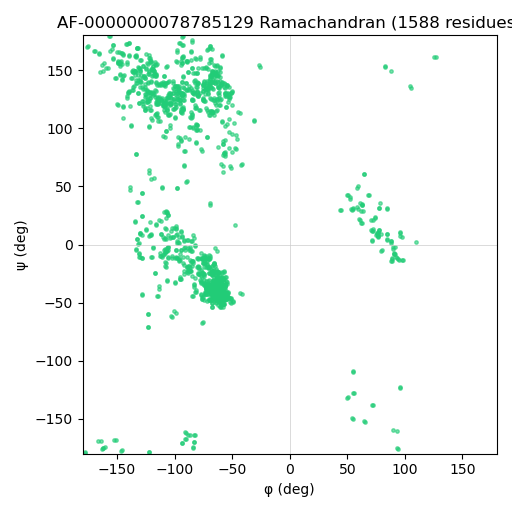94 16.219 -25.453 1 30.8 11 LEU B O 1
ATOM 6591 N N . SER B 1 12 ? 33.625 16.109 -24.672 1 33.09 12 SER B N 1
ATOM 6592 C CA . SER B 1 12 ? 33.344 16.25 -23.234 1 33.09 12 SER B CA 1
ATOM 6593 C C . SER B 1 12 ? 32.875 17.656 -22.891 1 33.09 12 SER B C 1
ATOM 6595 O O . SER B 1 12 ? 33.688 18.609 -22.969 1 33.09 12 SER B O 1
ATOM 6597 N N . LEU B 1 13 ? 31.719 18.047 -23.375 1 32.12 13 LEU B N 1
ATOM 6598 C CA . LEU B 1 13 ? 31.234 19.328 -22.859 1 32.12 13 LEU B CA 1
ATOM 6599 C C . LEU B 1 13 ? 31.359 19.391 -21.344 1 32.12 13 LEU B C 1
ATOM 6601 O O . LEU B 1 13 ? 30.812 18.562 -20.625 1 32.12 13 LEU B O 1
ATOM 6605 N N . SER B 1 14 ? 32.438 19.938 -20.922 1 32.25 14 SER B N 1
ATOM 6606 C CA . SER B 1 14 ? 32.625 20.422 -19.562 1 32.25 14 SER B CA 1
ATOM 6607 C C . SER B 1 14 ? 31.391 21.141 -19.062 1 32.25 14 SER B C 1
ATOM 6609 O O . SER B 1 14 ? 31.094 22.25 -19.5 1 32.25 14 SER B O 1
ATOM 6611 N N . VAL B 1 15 ? 30.328 20.516 -18.828 1 35.25 15 VAL B N 1
ATOM 6612 C CA . VAL B 1 15 ? 29.25 21.172 -18.094 1 35.25 15 VAL B CA 1
ATOM 6613 C C . VAL B 1 15 ? 29.812 21.875 -16.875 1 35.25 15 VAL B C 1
ATOM 6615 O O . VAL B 1 15 ? 30.375 21.234 -15.977 1 35.25 15 VAL B O 1
ATOM 6618 N N . SER B 1 16 ? 30.328 23.047 -17.062 1 35 16 SER B N 1
ATOM 6619 C CA . SER B 1 16 ? 30.641 23.891 -15.922 1 35 16 SER B CA 1
ATOM 6620 C C . SER B 1 16 ? 29.688 23.656 -14.766 1 35 16 SER B C 1
ATOM 6622 O O . SER B 1 16 ? 28.469 23.734 -14.93 1 35 16 SER B O 1
ATOM 6624 N N . LYS B 1 17 ? 30.172 23.078 -13.883 1 43.47 17 LYS B N 1
ATOM 6625 C CA . LYS B 1 17 ? 29.5 22.812 -12.617 1 43.47 17 LYS B CA 1
ATOM 6626 C C . LYS B 1 17 ? 28.891 24.078 -12.039 1 43.47 17 LYS B C 1
ATOM 6628 O O . LYS B 1 17 ? 29.625 24.953 -11.547 1 43.47 17 LYS B O 1
ATOM 6633 N N . MET B 1 18 ? 27.766 24.641 -12.398 1 43.59 18 MET B N 1
ATOM 6634 C CA . MET B 1 18 ? 26.969 25.656 -11.719 1 43.59 18 MET B CA 1
ATOM 6635 C C . MET B 1 18 ? 26.859 25.359 -10.227 1 43.59 18 MET B C 1
ATOM 6637 O O . MET B 1 18 ? 26.5 24.25 -9.836 1 43.59 18 MET B O 1
ATOM 6641 N N . PHE B 1 19 ? 27.547 26.344 -9.352 1 46.25 19 PHE B N 1
ATOM 6642 C CA . PHE B 1 19 ? 27.531 26.219 -7.895 1 46.25 19 PHE B CA 1
ATOM 6643 C C . PHE B 1 19 ? 26.109 26.219 -7.359 1 46.25 19 PHE B C 1
ATOM 6645 O O . PHE B 1 19 ? 25.328 27.125 -7.648 1 46.25 19 PHE B O 1
ATOM 6652 N N . ALA B 1 20 ? 25.547 25 -6.918 1 62.34 20 ALA B N 1
ATOM 6653 C CA . ALA B 1 20 ? 24.234 24.547 -6.465 1 62.34 20 ALA B CA 1
ATOM 6654 C C . ALA B 1 20 ? 24.125 24.609 -4.945 1 62.34 20 ALA B C 1
ATOM 6656 O O . ALA B 1 20 ? 25.094 24.953 -4.262 1 62.34 20 ALA B O 1
ATOM 6657 N N . SER B 1 21 ? 23.078 24.703 -4.316 1 75.5 21 SER B N 1
ATOM 6658 C CA . SER B 1 21 ? 22.812 24.562 -2.889 1 75.5 21 SER B CA 1
ATOM 6659 C C . SER B 1 21 ? 23.844 23.672 -2.213 1 75.5 21 SER B C 1
ATOM 6661 O O . SER B 1 21 ? 24.609 22.984 -2.889 1 75.5 21 SER B O 1
ATOM 6663 N N . GLU B 1 22 ? 24.047 23.891 -0.958 1 79.25 22 GLU B N 1
ATOM 6664 C CA . GLU B 1 22 ? 25 23.078 -0.198 1 79.25 22 GLU B CA 1
ATOM 6665 C C . GLU B 1 22 ? 24.891 21.594 -0.57 1 79.25 22 GLU B C 1
ATOM 6667 O O . GLU B 1 22 ? 25.906 20.922 -0.738 1 79.25 22 GLU B O 1
ATOM 6672 N N . CYS B 1 23 ? 23.703 21.203 -0.69 1 78.19 23 CYS B N 1
ATOM 6673 C CA . CYS B 1 23 ? 23.469 19.797 -1.019 1 78.19 23 CYS B CA 1
ATOM 6674 C C . CYS B 1 23 ? 24.016 19.469 -2.4 1 78.19 23 CYS B C 1
ATOM 6676 O O . CYS B 1 23 ? 24.625 18.406 -2.588 1 78.19 23 CYS B O 1
ATOM 6678 N N . GLU B 1 24 ? 23.797 20.266 -3.357 1 76.31 24 GLU B N 1
ATOM 6679 C CA . GLU B 1 24 ? 24.234 20.016 -4.73 1 76.31 24 GLU B CA 1
ATOM 6680 C C . GLU B 1 24 ? 25.75 20.031 -4.844 1 76.31 24 GLU B C 1
ATOM 6682 O O . GLU B 1 24 ? 26.328 19.312 -5.66 1 76.31 24 GLU B O 1
ATOM 6687 N N . GLN B 1 25 ? 26.375 20.828 -3.994 1 78.81 25 GLN B N 1
ATOM 6688 C CA . GLN B 1 25 ? 27.812 20.969 -4.051 1 78.81 25 GLN B CA 1
ATOM 6689 C C . GLN B 1 25 ? 28.531 19.688 -3.645 1 78.81 25 GLN B C 1
ATOM 6691 O O . GLN B 1 25 ? 29.625 19.391 -4.125 1 78.81 25 GLN B O 1
ATOM 6696 N N . VAL B 1 26 ? 27.828 18.875 -2.838 1 80.12 26 VAL B N 1
ATOM 6697 C CA . VAL B 1 26 ? 28.5 17.688 -2.314 1 80.12 26 VAL B CA 1
ATOM 6698 C C . VAL B 1 26 ? 27.969 16.453 -3.027 1 80.12 26 VAL B C 1
ATOM 6700 O O . VAL B 1 26 ? 28.406 15.336 -2.74 1 80.12 26 VAL B O 1
ATOM 6703 N N . SER B 1 27 ? 27.047 16.625 -3.871 1 88.19 27 SER B N 1
ATOM 6704 C CA . SER B 1 27 ? 26.422 15.477 -4.527 1 88.19 27 SER B CA 1
ATOM 6705 C C . SER B 1 27 ? 27.391 14.812 -5.512 1 88.19 27 SER B C 1
ATOM 6707 O O . SER B 1 27 ? 28.094 15.5 -6.246 1 88.19 27 SER B O 1
ATOM 6709 N N . LYS B 1 28 ? 27.391 13.516 -5.473 1 88.75 28 LYS B N 1
ATOM 6710 C CA . LYS B 1 28 ? 28.234 12.734 -6.363 1 88.75 28 LYS B CA 1
ATOM 6711 C C . LYS B 1 28 ? 27.406 12.047 -7.449 1 88.75 28 LYS B C 1
ATOM 6713 O O . LYS B 1 28 ? 27.969 11.43 -8.359 1 88.75 28 LYS B O 1
ATOM 6718 N N . VAL B 1 29 ? 26.141 12.172 -7.328 1 92 29 VAL B N 1
ATOM 6719 C CA . VAL B 1 29 ? 25.234 11.477 -8.242 1 92 29 VAL B CA 1
ATOM 6720 C C . VAL B 1 29 ? 24.469 12.492 -9.086 1 92 29 VAL B C 1
ATOM 6722 O O . VAL B 1 29 ? 23.859 13.422 -8.555 1 92 29 VAL B O 1
ATOM 6725 N N . PRO B 1 30 ? 24.547 12.305 -10.336 1 89.44 30 PRO B N 1
ATOM 6726 C CA . PRO B 1 30 ? 23.734 13.203 -11.164 1 89.44 30 PRO B CA 1
ATOM 6727 C C . PRO B 1 30 ? 22.234 12.945 -11.016 1 89.44 30 PRO B C 1
ATOM 6729 O O . PRO B 1 30 ? 21.812 11.797 -10.875 1 89.44 30 PRO B O 1
ATOM 6732 N N . CYS B 1 31 ? 21.484 13.945 -11.086 1 90.31 31 CYS B N 1
ATOM 6733 C CA . CYS B 1 31 ? 20.031 13.82 -11.023 1 90.31 31 CYS B CA 1
ATOM 6734 C C . CYS B 1 31 ? 19.469 13.281 -12.336 1 90.31 31 CYS B C 1
ATOM 6736 O O . CYS B 1 31 ? 19.953 13.648 -13.414 1 90.31 31 CYS B O 1
ATOM 6738 N N . THR B 1 32 ? 18.531 12.391 -12.195 1 90.94 32 THR B N 1
ATOM 6739 C CA . THR B 1 32 ? 17.797 11.914 -13.359 1 90.94 32 THR B CA 1
ATOM 6740 C C . THR B 1 32 ? 16.859 13 -13.883 1 90.94 32 THR B C 1
ATOM 6742 O O . THR B 1 32 ? 16.672 13.133 -15.094 1 90.94 32 THR B O 1
ATOM 6745 N N . HIS B 1 33 ? 16.281 13.75 -12.969 1 91.44 33 HIS B N 1
ATOM 6746 C CA . HIS B 1 33 ? 15.406 14.875 -13.297 1 91.44 33 HIS B CA 1
ATOM 6747 C C . HIS B 1 33 ? 16.016 16.188 -12.82 1 91.44 33 HIS B C 1
ATOM 6749 O O . HIS B 1 33 ? 16.062 16.469 -11.617 1 91.44 33 HIS B O 1
ATOM 6755 N N . THR B 1 34 ? 16.375 17 -13.711 1 88.56 34 THR B N 1
ATOM 6756 C CA . THR B 1 34 ? 16.969 18.297 -13.367 1 88.56 34 THR B CA 1
ATOM 6757 C C . THR B 1 34 ? 15.891 19.266 -12.883 1 88.56 34 THR B C 1
ATOM 6759 O O . THR B 1 34 ? 14.852 19.422 -13.531 1 88.56 34 THR B O 1
ATOM 6762 N N . PRO B 1 35 ? 16.156 19.891 -11.805 1 91.5 35 PRO B N 1
ATOM 6763 C CA . PRO B 1 35 ? 15.188 20.875 -11.328 1 91.5 35 PRO B CA 1
ATOM 6764 C C . PRO B 1 35 ? 15.07 22.094 -12.242 1 91.5 35 PRO B C 1
ATOM 6766 O O . PRO B 1 35 ? 16.047 22.484 -12.875 1 91.5 35 PRO B O 1
ATOM 6769 N N . VAL B 1 36 ? 13.883 22.672 -12.266 1 93.81 36 VAL B N 1
ATOM 6770 C CA . VAL B 1 36 ? 13.625 23.859 -13.055 1 93.81 36 VAL B CA 1
ATOM 6771 C C . VAL B 1 36 ? 14.32 25.062 -12.422 1 93.81 36 VAL B C 1
ATOM 6773 O O . VAL B 1 36 ? 14.898 25.906 -13.117 1 93.81 36 VAL B O 1
ATOM 6776 N N . TRP B 1 37 ? 14.25 25.188 -11.117 1 95.75 37 TRP B N 1
ATOM 6777 C CA . TRP B 1 37 ? 14.906 26.234 -10.336 1 95.75 37 TRP B CA 1
ATOM 6778 C C . TRP B 1 37 ? 15.867 25.641 -9.32 1 95.75 37 TRP B C 1
ATOM 6780 O O . TRP B 1 37 ? 15.672 24.516 -8.859 1 95.75 37 TRP B O 1
ATOM 6790 N N . GLN B 1 38 ? 16.844 26.359 -9.016 1 94.75 38 GLN B N 1
ATOM 6791 C CA . GLN B 1 38 ? 17.812 25.969 -7.984 1 94.75 38 GLN B CA 1
ATOM 6792 C C . GLN B 1 38 ? 17.891 27.031 -6.891 1 94.75 38 GLN B C 1
ATOM 6794 O O . GLN B 1 38 ? 17.734 28.234 -7.16 1 94.75 38 GLN B O 1
ATOM 6799 N N . SER B 1 39 ? 18.172 26.594 -5.746 1 93.88 39 SER B N 1
ATOM 6800 C CA . SER B 1 39 ? 18.344 27.531 -4.637 1 93.88 39 SER B CA 1
ATOM 6801 C C . SER B 1 39 ? 19.797 27.969 -4.527 1 93.88 39 SER B C 1
ATOM 6803 O O . SER B 1 39 ? 20.703 27.328 -5.066 1 93.88 39 SER B O 1
ATOM 6805 N N . PHE B 1 40 ? 20.062 29.078 -3.922 1 95.06 40 PHE B N 1
ATOM 6806 C CA . PHE B 1 40 ? 21.391 29.516 -3.51 1 95.06 40 PHE B CA 1
ATOM 6807 C C . PHE B 1 40 ? 21.781 28.875 -2.189 1 95.06 40 PHE B C 1
ATOM 6809 O O . PHE B 1 40 ? 20.938 28.344 -1.473 1 95.06 40 PHE B O 1
ATOM 6816 N N . SER B 1 41 ? 23.047 28.844 -1.892 1 94.62 41 SER B N 1
ATOM 6817 C CA . SER B 1 41 ? 23.5 28.438 -0.561 1 94.62 41 SER B CA 1
ATOM 6818 C C . SER B 1 41 ? 23.047 29.438 0.498 1 94.62 41 SER B C 1
ATOM 6820 O O . SER B 1 41 ? 22.922 30.625 0.216 1 94.62 41 SER B O 1
ATOM 6822 N N . LEU B 1 42 ? 22.797 28.953 1.658 1 95.44 42 LEU B N 1
ATOM 6823 C CA . LEU B 1 42 ? 22.469 29.844 2.762 1 95.44 42 LEU B CA 1
ATOM 6824 C C . LEU B 1 42 ? 23.547 30.906 2.959 1 95.44 42 LEU B C 1
ATOM 6826 O O . LEU B 1 42 ? 23.25 32.031 3.342 1 95.44 42 LEU B O 1
ATOM 6830 N N . SER B 1 43 ? 24.75 30.547 2.672 1 94 43 SER B N 1
ATOM 6831 C CA . SER B 1 43 ? 25.891 31.453 2.885 1 94 43 SER B CA 1
ATOM 6832 C C . SER B 1 43 ? 25.938 32.531 1.821 1 94 43 SER B C 1
ATOM 6834 O O . SER B 1 43 ? 26.641 33.531 1.975 1 94 43 SER B O 1
ATOM 6836 N N . ASP B 1 44 ? 25.172 32.375 0.787 1 96.06 44 ASP B N 1
ATOM 6837 C CA . ASP B 1 44 ? 25.156 33.344 -0.303 1 96.06 44 ASP B CA 1
ATOM 6838 C C . ASP B 1 44 ? 24.188 34.5 -0.011 1 96.06 44 ASP B C 1
ATOM 6840 O O . ASP B 1 44 ? 24.203 35.531 -0.702 1 96.06 44 ASP B O 1
ATOM 6844 N N . VAL B 1 45 ? 23.328 34.344 0.933 1 97.75 45 VAL B N 1
ATOM 6845 C CA . VAL B 1 45 ? 22.25 35.312 1.21 1 97.75 45 VAL B CA 1
ATOM 6846 C C . VAL B 1 45 ? 22.328 35.75 2.672 1 97.75 45 VAL B C 1
ATOM 6848 O O . VAL B 1 45 ? 22.359 34.906 3.576 1 97.75 45 VAL B O 1
ATOM 6851 N N . LYS B 1 46 ? 22.359 36.969 2.912 1 97.25 46 LYS B N 1
ATOM 6852 C CA . LYS B 1 46 ? 22.406 37.5 4.266 1 97.25 46 LYS B CA 1
ATOM 6853 C C . LYS B 1 46 ? 21.219 38.406 4.547 1 97.25 46 LYS B C 1
ATOM 6855 O O . LYS B 1 46 ? 20.953 39.344 3.789 1 97.25 46 LYS B O 1
ATOM 6860 N N . LEU B 1 47 ? 20.484 38.125 5.605 1 98.06 47 LEU B N 1
ATOM 6861 C CA . LEU B 1 47 ? 19.453 39.062 6.031 1 98.06 47 LEU B CA 1
ATOM 6862 C C . LEU B 1 47 ? 20.062 40.344 6.59 1 98.06 47 LEU B C 1
ATOM 6864 O O . LEU B 1 47 ? 21.062 40.312 7.305 1 98.06 47 LEU B O 1
ATOM 6868 N N . THR B 1 48 ? 19.438 41.469 6.324 1 97.5 48 THR B N 1
ATOM 6869 C CA . THR B 1 48 ? 20.062 42.75 6.715 1 97.5 48 THR B CA 1
ATOM 6870 C C . THR B 1 48 ? 19.234 43.438 7.793 1 97.5 48 THR B C 1
ATOM 6872 O O . THR B 1 48 ? 19.781 44.125 8.656 1 97.5 48 THR B O 1
ATOM 6875 N N . SER B 1 49 ? 17.984 43.406 7.773 1 97 49 SER B N 1
ATOM 6876 C CA . SER B 1 49 ? 17.078 44.031 8.727 1 97 49 SER B CA 1
ATOM 6877 C C . SER B 1 49 ? 15.68 43.406 8.664 1 97 49 SER B C 1
ATOM 6879 O O . SER B 1 49 ? 15.484 42.375 8.031 1 97 49 SER B O 1
ATOM 6881 N N . GLY B 1 50 ? 14.789 44.062 9.461 1 96.19 50 GLY B N 1
ATOM 6882 C CA . GLY B 1 50 ? 13.391 43.656 9.383 1 96.19 50 GLY B CA 1
ATOM 6883 C C . GLY B 1 50 ? 13.008 42.625 10.422 1 96.19 50 GLY B C 1
ATOM 6884 O O . GLY B 1 50 ? 13.844 42.219 11.234 1 96.19 50 GLY B O 1
ATOM 6885 N N . ILE B 1 51 ? 11.789 42.156 10.344 1 96.19 51 ILE B N 1
ATOM 6886 C CA . ILE B 1 51 ? 11.172 41.312 11.375 1 96.19 51 ILE B CA 1
ATOM 6887 C C . ILE B 1 51 ? 11.789 39.938 11.367 1 96.19 51 ILE B C 1
ATOM 6889 O O . ILE B 1 51 ? 11.984 39.312 12.422 1 96.19 51 ILE B O 1
ATOM 6893 N N . PHE B 1 52 ? 12.141 39.406 10.211 1 97.88 52 PHE B N 1
ATOM 6894 C CA . PHE B 1 52 ? 12.742 38.094 10.125 1 97.88 52 PHE B CA 1
ATOM 6895 C C . PHE B 1 52 ? 14.156 38.094 10.695 1 97.88 52 PHE B C 1
ATOM 6897 O O . PHE B 1 52 ? 14.562 37.156 11.367 1 97.88 52 PHE B O 1
ATOM 6904 N N . LYS B 1 53 ? 14.938 39.156 10.445 1 97.81 53 LYS B N 1
ATOM 6905 C CA . LYS B 1 53 ? 16.25 39.312 11.055 1 97.81 53 LYS B CA 1
ATOM 6906 C C . LYS B 1 53 ? 16.156 39.375 12.57 1 97.81 53 LYS B C 1
ATOM 6908 O O . LYS B 1 53 ? 16.969 38.75 13.281 1 97.81 53 LYS B O 1
ATOM 6913 N N . GLY B 1 54 ? 15.172 40.125 13.039 1 96.94 54 GLY B N 1
ATOM 6914 C CA . GLY B 1 54 ? 14.945 40.156 14.477 1 96.94 54 GLY B CA 1
ATOM 6915 C C . GLY B 1 54 ? 14.641 38.812 15.078 1 96.94 54 GLY B C 1
ATOM 6916 O O . GLY B 1 54 ? 15.172 38.469 16.141 1 96.94 54 GLY B O 1
ATOM 6917 N N . ALA B 1 55 ? 13.75 38.094 14.43 1 97.31 55 ALA B N 1
ATOM 6918 C CA . ALA B 1 55 ? 13.398 36.75 14.883 1 97.31 55 ALA B CA 1
ATOM 6919 C C . ALA B 1 55 ? 14.625 35.844 14.883 1 97.31 55 ALA B C 1
ATOM 6921 O O . ALA B 1 55 ? 14.812 35.062 15.82 1 97.31 55 ALA B O 1
ATOM 6922 N N . MET B 1 56 ? 15.43 35.875 13.828 1 97.5 56 MET B N 1
ATOM 6923 C CA . MET B 1 56 ? 16.641 35.062 13.734 1 97.5 56 MET B CA 1
ATOM 6924 C C . MET B 1 56 ? 17.609 35.406 14.867 1 97.5 56 MET B C 1
ATOM 6926 O O . MET B 1 56 ? 18.188 34.531 15.492 1 97.5 56 MET B O 1
ATOM 6930 N N . ASP B 1 57 ? 17.781 36.688 15.172 1 96.75 57 ASP B N 1
ATOM 6931 C CA . ASP B 1 57 ? 18.703 37.125 16.203 1 96.75 57 ASP B CA 1
ATOM 6932 C C . ASP B 1 57 ? 18.25 36.656 17.594 1 96.75 57 ASP B C 1
ATOM 6934 O O . ASP B 1 57 ? 19.062 36.281 18.422 1 96.75 57 ASP B O 1
ATOM 6938 N N . LEU B 1 58 ? 16.969 36.812 17.75 1 96.44 58 LEU B N 1
ATOM 6939 C CA . LEU B 1 58 ? 16.406 36.312 19 1 96.44 58 LEU B CA 1
ATOM 6940 C C . LEU B 1 58 ? 16.734 34.844 19.172 1 96.44 58 LEU B C 1
ATOM 6942 O O . LEU B 1 58 ? 17.109 34.406 20.266 1 96.44 58 LEU B O 1
ATOM 6946 N N . HIS B 1 59 ? 16.594 34.156 18.172 1 93.81 59 HIS B N 1
ATOM 6947 C CA . HIS B 1 59 ? 16.828 32.719 18.188 1 93.81 59 HIS B CA 1
ATOM 6948 C C . HIS B 1 59 ? 18.312 32.406 18.344 1 93.81 59 HIS B C 1
ATOM 6950 O O . HIS B 1 59 ? 18.672 31.406 18.984 1 93.81 59 HIS B O 1
ATOM 6956 N N . LYS B 1 60 ? 19.094 33.125 17.734 1 96.31 60 LYS B N 1
ATOM 6957 C CA . LYS B 1 60 ? 20.531 32.969 17.891 1 96.31 60 LYS B CA 1
ATOM 6958 C C . LYS B 1 60 ? 20.938 33 19.359 1 96.31 60 LYS B C 1
ATOM 6960 O O . LYS B 1 60 ? 21.703 32.156 19.812 1 96.31 60 LYS B O 1
ATOM 6965 N N . GLY B 1 61 ? 20.406 33.938 20.047 1 96.06 61 GLY B N 1
ATOM 6966 C CA . GLY B 1 61 ? 20.656 34.031 21.469 1 96.06 61 GLY B CA 1
ATOM 6967 C C . GLY B 1 61 ? 20.266 32.75 22.234 1 96.06 61 GLY B C 1
ATOM 6968 O O . GLY B 1 61 ? 20.984 32.312 23.141 1 96.06 61 GLY B O 1
ATOM 6969 N N . TYR B 1 62 ? 19.188 32.188 21.906 1 97.31 62 TYR B N 1
ATOM 6970 C CA . TYR B 1 62 ? 18.719 30.969 22.547 1 97.31 62 TYR B CA 1
ATOM 6971 C C . TYR B 1 62 ? 19.672 29.812 22.281 1 97.31 62 TYR B C 1
ATOM 6973 O O . TYR B 1 62 ? 20.062 29.109 23.219 1 97.31 62 TYR B O 1
ATOM 6981 N N . LEU B 1 63 ? 20.047 29.594 21.016 1 98.19 63 LEU B N 1
ATOM 6982 C CA . LEU B 1 63 ? 20.953 28.516 20.656 1 98.19 63 LEU B CA 1
ATOM 6983 C C . LEU B 1 63 ? 22.25 28.609 21.469 1 98.19 63 LEU B C 1
ATOM 6985 O O . LEU B 1 63 ? 22.766 27.594 21.938 1 98.19 63 LEU B O 1
ATOM 6989 N N . LEU B 1 64 ? 22.734 29.797 21.609 1 97.94 64 LEU B N 1
ATOM 6990 C CA . LEU B 1 64 ? 24 30.016 22.312 1 97.94 64 LEU B CA 1
ATOM 6991 C C . LEU B 1 64 ? 23.844 29.828 23.812 1 97.94 64 LEU B C 1
ATOM 6993 O O . LEU B 1 64 ? 24.812 29.625 24.531 1 97.94 64 LEU B O 1
ATOM 6997 N N . SER B 1 65 ? 22.625 29.906 24.281 1 97.88 65 SER B N 1
ATOM 6998 C CA . SER B 1 65 ? 22.359 29.719 25.703 1 97.88 65 SER B CA 1
ATOM 6999 C C . SER B 1 65 ? 22.359 28.234 26.078 1 97.88 65 SER B C 1
ATOM 7001 O O . SER B 1 65 ? 22.438 27.891 27.266 1 97.88 65 SER B O 1
ATOM 7003 N N . LEU B 1 66 ? 22.203 27.328 25.203 1 97.94 66 LEU B N 1
ATOM 7004 C CA . LEU B 1 66 ? 22.109 25.891 25.469 1 97.94 66 LEU B CA 1
ATOM 7005 C C . LEU B 1 66 ? 23.484 25.281 25.672 1 97.94 66 LEU B C 1
ATOM 7007 O O . LEU B 1 66 ? 24.469 25.766 25.094 1 97.94 66 LEU B O 1
ATOM 7011 N N . ASP B 1 67 ? 23.469 24.312 26.5 1 97.44 67 ASP B N 1
ATOM 7012 C CA . ASP B 1 67 ? 24.688 23.578 26.844 1 97.44 67 ASP B CA 1
ATOM 7013 C C . ASP B 1 67 ? 24.688 22.188 26.203 1 97.44 67 ASP B C 1
ATOM 7015 O O . ASP B 1 67 ? 23.828 21.359 26.484 1 97.44 67 ASP B O 1
ATOM 7019 N N . VAL B 1 68 ? 25.734 21.922 25.391 1 97.75 68 VAL B N 1
ATOM 7020 C CA . VAL B 1 68 ? 25.844 20.641 24.688 1 97.75 68 VAL B CA 1
ATOM 7021 C C . VAL B 1 68 ? 25.859 19.5 25.703 1 97.75 68 VAL B C 1
ATOM 7023 O O . VAL B 1 68 ? 25.25 18.453 25.469 1 97.75 68 VAL B O 1
ATOM 7026 N N . ASP B 1 69 ? 26.5 19.688 26.781 1 98.19 69 ASP B N 1
ATOM 7027 C CA . ASP B 1 69 ? 26.641 18.641 27.797 1 98.19 69 ASP B CA 1
ATOM 7028 C C . ASP B 1 69 ? 25.297 18.375 28.484 1 98.19 69 ASP B C 1
ATOM 7030 O O . ASP B 1 69 ? 25.156 17.359 29.172 1 98.19 69 ASP B O 1
ATOM 7034 N N . ARG B 1 70 ? 24.312 19.156 28.328 1 98 70 ARG B N 1
ATOM 7035 C CA . ARG B 1 70 ? 22.969 18.891 28.828 1 98 70 ARG B CA 1
ATOM 7036 C C . ARG B 1 70 ? 22.078 18.344 27.719 1 98 70 ARG B C 1
ATOM 7038 O O . ARG B 1 70 ? 20.984 17.828 27.984 1 98 70 ARG B O 1
ATOM 7045 N N . LEU B 1 71 ? 22.5 18.375 26.531 1 97.81 71 LEU B N 1
ATOM 7046 C CA . LEU B 1 71 ? 21.734 17.859 25.406 1 97.81 71 LEU B CA 1
ATOM 7047 C C . LEU B 1 71 ? 22.016 16.375 25.172 1 97.81 71 LEU B C 1
ATOM 7049 O O . LEU B 1 71 ? 21.156 15.648 24.688 1 97.81 71 LEU B O 1
ATOM 7053 N N . ILE B 1 72 ? 23.234 15.828 25.672 1 98 72 ILE B N 1
ATOM 7054 C CA . ILE B 1 72 ? 23.562 14.5 25.188 1 98 72 ILE B CA 1
ATOM 7055 C C . ILE B 1 72 ? 24.016 13.617 26.344 1 98 72 ILE B C 1
ATOM 7057 O O . ILE B 1 72 ? 24.766 12.656 26.141 1 98 72 ILE B O 1
ATOM 7061 N N . PRO B 1 73 ? 23.703 13.938 27.625 1 97.31 73 PRO B N 1
ATOM 7062 C CA . PRO B 1 73 ? 24.156 13.031 28.688 1 97.31 73 PRO B CA 1
ATOM 7063 C C . PRO B 1 73 ? 23.656 11.602 28.484 1 97.31 73 PRO B C 1
ATOM 7065 O O . PRO B 1 73 ? 24.375 10.648 28.812 1 97.31 73 PRO B O 1
ATOM 7068 N N . HIS B 1 74 ? 22.375 11.414 28.047 1 96 74 HIS B N 1
ATOM 7069 C CA . HIS B 1 74 ? 21.797 10.094 27.828 1 96 74 HIS B CA 1
ATOM 7070 C C . HIS B 1 74 ? 22.531 9.344 26.719 1 96 74 HIS B C 1
ATOM 7072 O O . HIS B 1 74 ? 22.641 8.117 26.75 1 96 74 HIS B O 1
ATOM 7078 N N . VAL B 1 75 ? 23.078 10.031 25.719 1 97.44 75 VAL B N 1
ATOM 7079 C CA . VAL B 1 75 ? 23.844 9.422 24.641 1 97.44 75 VAL B CA 1
ATOM 7080 C C . VAL B 1 75 ? 25.109 8.773 25.203 1 97.44 75 VAL B C 1
ATOM 7082 O O . VAL B 1 75 ? 25.453 7.645 24.844 1 97.44 75 VAL B O 1
ATOM 7085 N N . ARG B 1 76 ? 25.781 9.539 26.031 1 97.31 76 ARG B N 1
ATOM 7086 C CA . ARG B 1 76 ? 26.969 9.023 26.703 1 97.31 76 ARG B CA 1
ATOM 7087 C C . ARG B 1 76 ? 26.625 7.805 27.562 1 97.31 76 ARG B C 1
ATOM 7089 O O . ARG B 1 76 ? 27.297 6.777 27.484 1 97.31 76 ARG B O 1
ATOM 7096 N N . ARG B 1 77 ? 25.5 7.852 28.281 1 96.06 77 ARG B N 1
ATOM 7097 C CA . ARG B 1 77 ? 25.094 6.754 29.141 1 96.06 77 ARG B CA 1
ATOM 7098 C C . ARG B 1 77 ? 24.75 5.512 28.328 1 96.06 77 ARG B C 1
ATOM 7100 O O . ARG B 1 77 ? 25.016 4.387 28.766 1 96.06 77 ARG B O 1
ATOM 7107 N N . ASN B 1 78 ? 24.141 5.695 27.203 1 94.44 78 ASN B N 1
ATOM 7108 C CA . ASN B 1 78 ? 23.734 4.59 26.328 1 94.44 78 ASN B CA 1
ATOM 7109 C C . ASN B 1 78 ? 24.922 3.699 25.969 1 94.44 78 ASN B C 1
ATOM 7111 O O . ASN B 1 78 ? 24.75 2.512 25.688 1 94.44 78 ASN B O 1
ATOM 7115 N N . VAL B 1 79 ? 26.109 4.266 25.953 1 96.56 79 VAL B N 1
ATOM 7116 C CA . VAL B 1 79 ? 27.281 3.506 25.5 1 96.56 79 VAL B CA 1
ATOM 7117 C C . VAL B 1 79 ? 28.219 3.25 26.688 1 96.56 79 VAL B C 1
ATOM 7119 O O . VAL B 1 79 ? 29.391 2.92 26.5 1 96.56 79 VAL B O 1
ATOM 7122 N N . GLY B 1 80 ? 27.797 3.547 27.891 1 95.62 80 GLY B N 1
ATOM 7123 C CA . GLY B 1 80 ? 28.531 3.193 29.094 1 95.62 80 GLY B CA 1
ATOM 7124 C C . GLY B 1 80 ? 29.406 4.324 29.609 1 95.62 80 GLY B C 1
ATOM 7125 O O . GLY B 1 80 ? 30.172 4.137 30.562 1 95.62 80 GLY B O 1
ATOM 7126 N N . LEU B 1 81 ? 29.328 5.539 29.047 1 97.75 81 LEU B N 1
ATOM 7127 C CA . LEU B 1 81 ? 30.094 6.691 29.516 1 97.75 81 LEU B CA 1
ATOM 7128 C C . LEU B 1 81 ? 29.266 7.5 30.516 1 97.75 81 LEU B C 1
ATOM 7130 O O . LEU B 1 81 ? 28.047 7.359 30.594 1 97.75 81 LEU B O 1
ATOM 7134 N N . THR B 1 82 ? 29.969 8.352 31.312 1 97.25 82 THR B N 1
ATOM 7135 C CA . THR B 1 82 ? 29.312 9.211 32.281 1 97.25 82 THR B CA 1
ATOM 7136 C C . THR B 1 82 ? 28.797 10.484 31.594 1 97.25 82 THR B C 1
ATOM 7138 O O . THR B 1 82 ? 29.516 11.133 30.844 1 97.25 82 THR B O 1
ATOM 7141 N N . GLY B 1 83 ? 27.562 10.789 31.859 1 96.75 83 GLY B N 1
ATOM 7142 C CA . GLY B 1 83 ? 27.047 12.07 31.406 1 96.75 83 GLY B CA 1
ATOM 7143 C C . GLY B 1 83 ? 27.781 13.25 32.031 1 96.75 83 GLY B C 1
ATOM 7144 O O . GLY B 1 83 ? 28.125 13.219 33.219 1 96.75 83 GLY B O 1
ATOM 7145 N N . LYS B 1 84 ? 27.938 14.289 31.266 1 97.69 84 LYS B N 1
ATOM 7146 C CA . LYS B 1 84 ? 28.766 15.391 31.75 1 97.69 84 LYS B CA 1
ATOM 7147 C C . LYS B 1 84 ? 27.922 16.438 32.469 1 97.69 84 LYS B C 1
ATOM 7149 O O . LYS B 1 84 ? 28.453 17.344 33.125 1 97.69 84 LYS B O 1
ATOM 7154 N N . ASN B 1 85 ? 26.625 16.406 32.25 1 97.19 85 ASN B N 1
ATOM 7155 C CA . ASN B 1 85 ? 25.672 17.281 32.938 1 97.19 85 ASN B CA 1
ATOM 7156 C C . ASN B 1 85 ? 24.266 16.656 32.938 1 97.19 85 ASN B C 1
ATOM 7158 O O . ASN B 1 85 ? 24.078 15.547 32.469 1 97.19 85 ASN B O 1
ATOM 7162 N N . GLU B 1 86 ? 23.281 17.375 33.562 1 96.19 86 GLU B N 1
ATOM 7163 C CA . GLU B 1 86 ? 21.906 16.891 33.625 1 96.19 86 GLU B CA 1
ATOM 7164 C C . GLU B 1 86 ? 21.156 17.219 32.344 1 96.19 86 GLU B C 1
ATOM 7166 O O . GLU B 1 86 ? 21.375 18.266 31.734 1 96.19 86 GLU B O 1
ATOM 7171 N N . ASN B 1 87 ? 20.234 16.328 31.984 1 96.88 87 ASN B N 1
ATOM 7172 C CA . ASN B 1 87 ? 19.391 16.562 30.828 1 96.88 87 ASN B CA 1
ATOM 7173 C C . ASN B 1 87 ? 18.484 17.766 31.031 1 96.88 87 ASN B C 1
ATOM 7175 O O . ASN B 1 87 ? 18.156 18.125 32.156 1 96.88 87 ASN B O 1
ATOM 7179 N N . TYR B 1 88 ? 18.094 18.391 29.953 1 97 88 TYR B N 1
ATOM 7180 C CA . TYR B 1 88 ? 17.062 19.406 29.984 1 97 88 TYR B CA 1
ATOM 7181 C C . TYR B 1 88 ? 15.695 18.797 30.297 1 97 88 TYR B C 1
ATOM 7183 O O . TYR B 1 88 ? 15.578 17.594 30.453 1 97 88 TYR B O 1
ATOM 7191 N N . GLY B 1 89 ? 14.695 19.672 30.531 1 96.12 89 GLY B N 1
ATOM 7192 C CA . GLY B 1 89 ? 13.367 19.203 30.891 1 96.12 89 GLY B CA 1
ATOM 7193 C C . GLY B 1 89 ? 12.531 18.812 29.688 1 96.12 89 GLY B C 1
ATOM 7194 O O . GLY B 1 89 ? 13.055 18.656 28.594 1 96.12 89 GLY B O 1
ATOM 7195 N N . GLY B 1 90 ? 11.227 18.562 29.875 1 94.25 90 GLY B N 1
ATOM 7196 C CA . GLY B 1 90 ? 10.336 18.125 28.812 1 94.25 90 GLY B CA 1
ATOM 7197 C C . GLY B 1 90 ? 10.578 16.688 28.375 1 94.25 90 GLY B C 1
ATOM 7198 O O . GLY B 1 90 ? 10.805 15.812 29.219 1 94.25 90 GLY B O 1
ATOM 7199 N N . TRP B 1 91 ? 10.547 16.5 27.156 1 91.94 91 TRP B N 1
ATOM 7200 C CA . TRP B 1 91 ? 10.711 15.148 26.625 1 91.94 91 TRP B CA 1
ATOM 7201 C C . TRP B 1 91 ? 12.164 14.695 26.719 1 91.94 91 TRP B C 1
ATOM 7203 O O . TRP B 1 91 ? 12.461 13.508 26.547 1 91.94 91 TRP B O 1
ATOM 7213 N N . GLU B 1 92 ? 13.039 15.594 27.047 1 94.56 92 GLU B N 1
ATOM 7214 C CA . GLU B 1 92 ? 14.469 15.297 27.156 1 94.56 92 GLU B CA 1
ATOM 7215 C C . GLU B 1 92 ? 14.836 14.812 28.547 1 94.56 92 GLU B C 1
ATOM 7217 O O . GLU B 1 92 ? 15.969 14.406 28.797 1 94.56 92 GLU B O 1
ATOM 7222 N N . THR B 1 93 ? 13.828 14.805 29.422 1 93.19 93 THR B N 1
ATOM 7223 C CA . THR B 1 93 ? 14.109 14.492 30.812 1 93.19 93 THR B CA 1
ATOM 7224 C C . THR B 1 93 ? 14.859 13.172 30.938 1 93.19 93 THR B C 1
ATOM 7226 O O . THR B 1 93 ? 15.766 13.039 31.75 1 93.19 93 THR B O 1
ATOM 7229 N N . HIS B 1 94 ? 14.453 12.172 30.125 1 86.19 94 HIS B N 1
ATOM 7230 C CA . HIS B 1 94 ? 15.109 10.875 30.172 1 86.19 94 HIS B CA 1
ATOM 7231 C C . HIS B 1 94 ? 15.859 10.586 28.875 1 86.19 94 HIS B C 1
ATOM 7233 O O . HIS B 1 94 ? 16.203 9.438 28.578 1 86.19 94 HIS B O 1
ATOM 7239 N N . GLY B 1 95 ? 16.141 11.578 28.219 1 88.44 95 GLY B N 1
ATOM 7240 C CA . GLY B 1 95 ? 16.828 11.438 26.938 1 88.44 95 GLY B CA 1
ATOM 7241 C C . GLY B 1 95 ? 15.906 11.656 25.75 1 88.44 95 GLY B C 1
ATOM 7242 O O . GLY B 1 95 ? 14.75 11.227 25.766 1 88.44 95 GLY B O 1
ATOM 7243 N N . GLY B 1 96 ? 16.297 12.352 24.781 1 91.69 96 GLY B N 1
ATOM 7244 C CA . GLY B 1 96 ? 15.555 12.68 23.562 1 91.69 96 GLY B CA 1
ATOM 7245 C C . GLY B 1 96 ? 16.453 12.938 22.375 1 91.69 96 GLY B C 1
ATOM 7246 O O . GLY B 1 96 ? 17.609 12.523 22.359 1 91.69 96 GLY B O 1
ATOM 7247 N N . CYS B 1 97 ? 15.867 13.469 21.328 1 94.5 97 CYS B N 1
ATOM 7248 C CA . CYS B 1 97 ? 16.609 13.617 20.078 1 94.5 97 CYS B CA 1
ATOM 7249 C C . CYS B 1 97 ? 16.766 15.094 19.719 1 94.5 97 CYS B C 1
ATOM 7251 O O . CYS B 1 97 ? 17.094 15.422 18.578 1 94.5 97 CYS B O 1
ATOM 7253 N N . THR B 1 98 ? 16.547 15.984 20.688 1 97.25 98 THR B N 1
ATOM 7254 C CA . THR B 1 98 ? 16.641 17.422 20.422 1 97.25 98 THR B CA 1
ATOM 7255 C C . THR B 1 98 ? 18.031 17.797 19.969 1 97.25 98 THR B C 1
ATOM 7257 O O . THR B 1 98 ? 18.203 18.734 19.188 1 97.25 98 THR B O 1
ATOM 7260 N N . TYR B 1 99 ? 19.047 17.062 20.438 1 98.06 99 TYR B N 1
ATOM 7261 C CA . TYR B 1 99 ? 20.406 17.391 20 1 98.06 99 TYR B CA 1
ATOM 7262 C C . TYR B 1 99 ? 20.547 17.266 18.5 1 98.06 99 TYR B C 1
ATOM 7264 O O . TYR B 1 99 ? 21.391 17.922 17.891 1 98.06 99 TYR B O 1
ATOM 7272 N N . GLY B 1 100 ? 19.766 16.375 17.797 1 98.44 100 GLY B N 1
ATOM 7273 C CA . GLY B 1 100 ? 19.734 16.375 16.344 1 98.44 100 GLY B CA 1
ATOM 7274 C C . GLY B 1 100 ? 19.266 17.688 15.75 1 98.44 100 GLY B C 1
ATOM 7275 O O . GLY B 1 100 ? 19.891 18.219 14.828 1 98.44 100 GLY B O 1
ATOM 7276 N N . HIS B 1 101 ? 18.219 18.266 16.312 1 98.38 101 HIS B N 1
ATOM 7277 C CA . HIS B 1 101 ? 17.703 19.562 15.883 1 98.38 101 HIS B CA 1
ATOM 7278 C C . HIS B 1 101 ? 18.734 20.656 16.156 1 98.38 101 HIS B C 1
ATOM 7280 O O . HIS B 1 101 ? 18.891 21.578 15.344 1 98.38 101 HIS B O 1
ATOM 7286 N N . TYR B 1 102 ? 19.312 20.547 17.312 1 98.5 102 TYR B N 1
ATOM 7287 C CA . TYR B 1 102 ? 20.312 21.531 17.688 1 98.5 102 TYR B CA 1
ATOM 7288 C C . TYR B 1 102 ? 21.469 21.547 16.703 1 98.5 102 TYR B C 1
ATOM 7290 O O . TYR B 1 102 ? 21.938 22.609 16.297 1 98.5 102 TYR B O 1
ATOM 7298 N N . MET B 1 103 ? 21.922 20.391 16.312 1 98.81 103 MET B N 1
ATOM 7299 C CA . MET B 1 103 ? 22.969 20.281 15.297 1 98.81 103 MET B CA 1
ATOM 7300 C C . MET B 1 103 ? 22.547 20.969 14 1 98.81 103 MET B C 1
ATOM 7302 O O . MET B 1 103 ? 23.281 21.781 13.453 1 98.81 103 MET B O 1
ATOM 7306 N N . SER B 1 104 ? 21.375 20.641 13.508 1 98.62 104 SER B N 1
ATOM 7307 C CA . SER B 1 104 ? 20.875 21.266 12.281 1 98.62 104 SER B CA 1
ATOM 7308 C C . SER B 1 104 ? 20.797 22.781 12.422 1 98.62 104 SER B C 1
ATOM 7310 O O . SER B 1 104 ? 21.234 23.516 11.531 1 98.62 104 SER B O 1
ATOM 7312 N N . ALA B 1 105 ? 20.234 23.219 13.531 1 98.56 105 ALA B N 1
ATOM 7313 C CA . ALA B 1 105 ? 20.031 24.641 13.758 1 98.56 105 ALA B CA 1
ATOM 7314 C C . ALA B 1 105 ? 21.359 25.391 13.781 1 98.56 105 ALA B C 1
ATOM 7316 O O . ALA B 1 105 ? 21.5 26.438 13.148 1 98.56 105 ALA B O 1
ATOM 7317 N N . CYS B 1 106 ? 22.328 24.875 14.5 1 98.69 106 CYS B N 1
ATOM 7318 C CA . CYS B 1 106 ? 23.641 25.516 14.594 1 98.69 106 CYS B CA 1
ATOM 7319 C C . CYS B 1 106 ? 24.344 25.516 13.234 1 98.69 106 CYS B C 1
ATOM 7321 O O . CYS B 1 106 ? 24.984 26.5 12.875 1 98.69 106 CYS B O 1
ATOM 7323 N N . ALA B 1 107 ? 24.219 24.406 12.523 1 98.56 107 ALA B N 1
ATOM 7324 C CA . ALA B 1 107 ? 24.812 24.344 11.195 1 98.56 107 ALA B CA 1
ATOM 7325 C C . ALA B 1 107 ? 24.219 25.391 10.266 1 98.56 107 ALA B C 1
ATOM 7327 O O . ALA B 1 107 ? 24.953 26.109 9.578 1 98.56 107 ALA B O 1
ATOM 7328 N N . MET B 1 108 ? 22.953 25.5 10.281 1 97.94 108 MET B N 1
ATOM 7329 C CA . MET B 1 108 ? 22.266 26.453 9.422 1 97.94 108 MET B CA 1
ATOM 7330 C C . MET B 1 108 ? 22.562 27.891 9.867 1 97.94 108 MET B C 1
ATOM 7332 O O . MET B 1 108 ? 22.703 28.781 9.031 1 97.94 108 MET B O 1
ATOM 7336 N N . MET B 1 109 ? 22.625 28.094 11.156 1 97.81 109 MET B N 1
ATOM 7337 C CA . MET B 1 109 ? 22.969 29.422 11.664 1 97.81 109 MET B CA 1
ATOM 7338 C C . MET B 1 109 ? 24.375 29.828 11.25 1 97.81 109 MET B C 1
ATOM 7340 O O . MET B 1 109 ? 24.609 30.984 10.891 1 97.81 109 MET B O 1
ATOM 7344 N N . TYR B 1 110 ? 25.281 28.891 11.32 1 97.94 110 TYR B N 1
ATOM 7345 C CA . TYR B 1 110 ? 26.641 29.156 10.844 1 97.94 110 TYR B CA 1
ATOM 7346 C C . TYR B 1 110 ? 26.625 29.531 9.367 1 97.94 110 TYR B C 1
ATOM 7348 O O . TYR B 1 110 ? 27.266 30.516 8.969 1 97.94 110 TYR B O 1
ATOM 7356 N N . ALA B 1 111 ? 25.953 28.766 8.594 1 96.5 111 ALA B N 1
ATOM 7357 C CA . ALA B 1 111 ? 25.875 29.047 7.16 1 96.5 111 ALA B CA 1
ATOM 7358 C C . ALA B 1 111 ? 25.266 30.406 6.895 1 96.5 111 ALA B C 1
ATOM 7360 O O . ALA B 1 111 ? 25.734 31.156 6.031 1 96.5 111 ALA B O 1
ATOM 7361 N N . SER B 1 112 ? 24.266 30.781 7.637 1 95.69 112 SER B N 1
ATOM 7362 C CA . SER B 1 112 ? 23.484 31.984 7.414 1 95.69 112 SER B CA 1
ATOM 7363 C C . SER B 1 112 ? 24.234 33.219 7.898 1 95.69 112 SER B C 1
ATOM 7365 O O . SER B 1 112 ? 24.078 34.312 7.336 1 95.69 112 SER B O 1
ATOM 7367 N N . THR B 1 113 ? 25.094 33.062 8.969 1 95.25 113 THR B N 1
ATOM 7368 C CA . THR B 1 113 ? 25.656 34.219 9.617 1 95.25 113 THR B CA 1
ATOM 7369 C C . THR B 1 113 ? 27.172 34.25 9.484 1 95.25 113 THR B C 1
ATOM 7371 O O . THR B 1 113 ? 27.797 35.312 9.641 1 95.25 113 THR B O 1
ATOM 7374 N N . GLY B 1 114 ? 27.781 33.094 9.289 1 95.25 114 GLY B N 1
ATOM 7375 C CA . GLY B 1 114 ? 29.234 33 9.25 1 95.25 114 GLY B CA 1
ATOM 7376 C C . GLY B 1 114 ? 29.875 33.062 10.625 1 95.25 114 GLY B C 1
ATOM 7377 O O . GLY B 1 114 ? 31.109 33.062 10.75 1 95.25 114 GLY B O 1
ATOM 7378 N N . GLU B 1 115 ? 29.094 33.062 11.656 1 97.19 115 GLU B N 1
ATOM 7379 C CA . GLU B 1 115 ? 29.641 33.188 13 1 97.19 115 GLU B CA 1
ATOM 7380 C C . GLU B 1 115 ? 30.297 31.906 13.461 1 97.19 115 GLU B C 1
ATOM 7382 O O . GLU B 1 115 ? 29.625 30.891 13.664 1 97.19 115 GLU B O 1
ATOM 7387 N N . LYS B 1 116 ? 31.453 31.953 13.852 1 97.81 116 LYS B N 1
ATOM 7388 C CA . LYS B 1 116 ? 32.312 30.797 14.094 1 97.81 116 LYS B CA 1
ATOM 7389 C C . LYS B 1 116 ? 31.906 30.078 15.383 1 97.81 116 LYS B C 1
ATOM 7391 O O . LYS B 1 116 ? 32.156 28.891 15.539 1 97.81 116 LYS B O 1
ATOM 7396 N N . ILE B 1 117 ? 31.297 30.781 16.281 1 98.06 117 ILE B N 1
ATOM 7397 C CA . ILE B 1 117 ? 30.922 30.203 17.562 1 98.06 117 ILE B CA 1
ATOM 7398 C C . ILE B 1 117 ? 30.016 29 17.328 1 98.06 117 ILE B C 1
ATOM 7400 O O . ILE B 1 117 ? 30.078 28.016 18.078 1 98.06 117 ILE B O 1
ATOM 7404 N N . PHE B 1 118 ? 29.188 29.047 16.375 1 98.38 118 PHE B N 1
ATOM 7405 C CA . PHE B 1 118 ? 28.297 27.938 16.062 1 98.38 118 PHE B CA 1
ATOM 7406 C C . PHE B 1 118 ? 29.078 26.75 15.539 1 98.38 118 PHE B C 1
ATOM 7408 O O . PHE B 1 118 ? 28.812 25.594 15.898 1 98.38 118 PHE B O 1
ATOM 7415 N N . ARG B 1 119 ? 30.031 26.984 14.664 1 98.19 119 ARG B N 1
ATOM 7416 C CA . ARG B 1 119 ? 30.875 25.922 14.156 1 98.19 119 ARG B CA 1
ATOM 7417 C C . ARG B 1 119 ? 31.688 25.281 15.273 1 98.19 119 ARG B C 1
ATOM 7419 O O . ARG B 1 119 ? 31.859 24.062 15.312 1 98.19 119 ARG B O 1
ATOM 7426 N N . ASP B 1 120 ? 32.188 26.109 16.203 1 98.25 120 ASP B N 1
ATOM 7427 C CA . ASP B 1 120 ? 32.969 25.609 17.344 1 98.25 120 ASP B CA 1
ATOM 7428 C C . ASP B 1 120 ? 32.125 24.672 18.203 1 98.25 120 ASP B C 1
ATOM 7430 O O . ASP B 1 120 ? 32.625 23.625 18.656 1 98.25 120 ASP B O 1
ATOM 7434 N N . ARG B 1 121 ? 30.938 25.062 18.453 1 98.12 121 ARG B N 1
ATOM 7435 C CA . ARG B 1 121 ? 30.016 24.219 19.219 1 98.12 121 ARG B CA 1
ATOM 7436 C C . ARG B 1 121 ? 29.781 22.891 18.516 1 98.12 121 ARG B C 1
ATOM 7438 O O . ARG B 1 121 ? 29.703 21.844 19.172 1 98.12 121 ARG B O 1
ATOM 7445 N N . LEU B 1 122 ? 29.609 22.922 17.25 1 98.81 122 LEU B N 1
ATOM 7446 C CA . LEU B 1 122 ? 29.391 21.719 16.453 1 98.81 122 LEU B CA 1
ATOM 7447 C C . LEU B 1 122 ? 30.625 20.812 16.516 1 98.81 122 LEU B C 1
ATOM 7449 O O . LEU B 1 122 ? 30.484 19.578 16.609 1 98.81 122 LEU B O 1
ATOM 7453 N N . GLU B 1 123 ? 31.797 21.391 16.406 1 98.75 123 GLU B N 1
ATOM 7454 C CA . GLU B 1 123 ? 33.031 20.609 16.5 1 98.75 123 GLU B CA 1
ATOM 7455 C C . GLU B 1 123 ? 33.125 19.891 17.844 1 98.75 123 GLU B C 1
ATOM 7457 O O . GLU B 1 123 ? 33.5 18.719 17.906 1 98.75 123 GLU B O 1
ATOM 7462 N N . TYR B 1 124 ? 32.812 20.641 18.859 1 98.69 124 TYR B N 1
ATOM 7463 C CA . TYR B 1 124 ? 32.812 20.016 20.172 1 98.69 124 TYR B CA 1
ATOM 7464 C C . TYR B 1 124 ? 31.812 18.859 20.234 1 98.69 124 TYR B C 1
ATOM 7466 O O . TYR B 1 124 ? 32.125 17.781 20.734 1 98.69 124 TYR B O 1
ATOM 7474 N N . MET B 1 125 ? 30.641 19.078 19.781 1 98.62 125 MET B N 1
ATOM 7475 C CA . MET B 1 125 ? 29.609 18.047 19.781 1 98.62 125 MET B CA 1
ATOM 7476 C C . MET B 1 125 ? 30.062 16.844 18.969 1 98.62 125 MET B C 1
ATOM 7478 O O . MET B 1 125 ? 29.828 15.695 19.375 1 98.62 125 MET B O 1
ATOM 7482 N N . MET B 1 126 ? 30.688 17.047 17.781 1 98.81 126 MET B N 1
ATOM 7483 C CA . MET B 1 126 ? 31.203 15.953 16.969 1 98.81 126 MET B CA 1
ATOM 7484 C C . MET B 1 126 ? 32.219 15.141 17.734 1 98.81 126 MET B C 1
ATOM 7486 O O . MET B 1 126 ? 32.25 13.906 17.656 1 98.81 126 MET B O 1
ATOM 7490 N N . ASP B 1 127 ? 33.094 15.836 18.438 1 98.69 127 ASP B N 1
ATOM 7491 C CA . ASP B 1 127 ? 34.094 15.133 19.25 1 98.69 127 ASP B CA 1
ATOM 7492 C C . ASP B 1 127 ? 33.438 14.242 20.281 1 98.69 127 ASP B C 1
ATOM 7494 O O . ASP B 1 127 ? 33.844 13.094 20.484 1 98.69 127 ASP B O 1
ATOM 7498 N N . GLU B 1 128 ? 32.438 14.781 20.969 1 98.62 128 GLU B N 1
ATOM 7499 C CA . GLU B 1 128 ? 31.719 14.031 21.984 1 98.62 128 GLU B CA 1
ATOM 7500 C C . GLU B 1 128 ? 31 12.82 21.391 1 98.62 128 GLU B C 1
ATOM 7502 O O . GLU B 1 128 ? 31.062 11.719 21.938 1 98.62 128 GLU B O 1
ATOM 7507 N N . LEU B 1 129 ? 30.297 12.977 20.297 1 98.81 129 LEU B N 1
ATOM 7508 C CA . LEU B 1 129 ? 29.562 11.898 19.656 1 98.81 129 LEU B CA 1
ATOM 7509 C C . LEU B 1 129 ? 30.516 10.836 19.109 1 98.81 129 LEU B C 1
ATOM 7511 O O . LEU B 1 129 ? 30.203 9.648 19.141 1 98.81 129 LEU B O 1
ATOM 7515 N N . LYS B 1 130 ? 31.656 11.328 18.547 1 98.69 130 LYS B N 1
ATOM 7516 C CA . LYS B 1 130 ? 32.656 10.383 18.047 1 98.69 130 LYS B CA 1
ATOM 7517 C C . LYS B 1 130 ? 33.188 9.523 19.188 1 98.69 130 LYS B C 1
ATOM 7519 O O . LYS B 1 130 ? 33.406 8.32 19.016 1 98.69 130 LYS B O 1
ATOM 7524 N N . GLU B 1 131 ? 33.469 10.125 20.297 1 98.38 131 GLU B N 1
ATOM 7525 C CA . GLU B 1 131 ? 33.906 9.367 21.469 1 98.38 131 GLU B CA 1
ATOM 7526 C C . GLU B 1 131 ? 32.875 8.297 21.828 1 98.38 131 GLU B C 1
ATOM 7528 O O . GLU B 1 131 ? 33.219 7.16 22.141 1 98.38 131 GLU B O 1
ATOM 7533 N N . CYS B 1 132 ? 31.578 8.672 21.859 1 98.38 132 CYS B N 1
ATOM 7534 C CA . CYS B 1 132 ? 30.516 7.711 22.125 1 98.38 132 CYS B CA 1
ATOM 7535 C C . CYS B 1 132 ? 30.516 6.594 21.094 1 98.38 132 CYS B C 1
ATOM 7537 O O . CYS B 1 132 ? 30.391 5.418 21.453 1 98.38 132 CYS B O 1
ATOM 7539 N N . GLN B 1 133 ? 30.625 6.949 19.812 1 98.44 133 GLN B N 1
ATOM 7540 C CA . GLN B 1 133 ? 30.594 5.988 18.719 1 98.44 133 GLN B CA 1
ATOM 7541 C C . GLN B 1 133 ? 31.734 4.973 18.844 1 98.44 133 GLN B C 1
ATOM 7543 O O . GLN B 1 133 ? 31.562 3.801 18.5 1 98.44 133 GLN B O 1
ATOM 7548 N N . GLN B 1 134 ? 32.875 5.328 19.344 1 97.69 134 GLN B N 1
ATOM 7549 C CA . GLN B 1 134 ? 34.062 4.492 19.469 1 97.69 134 GLN B CA 1
ATOM 7550 C C . GLN B 1 134 ? 33.875 3.457 20.578 1 97.69 134 GLN B C 1
ATOM 7552 O O . GLN B 1 134 ? 34.656 2.504 20.672 1 97.69 134 GLN B O 1
ATOM 7557 N N . GLN B 1 135 ? 32.844 3.594 21.344 1 97.19 135 GLN B N 1
ATOM 7558 C CA . GLN B 1 135 ? 32.625 2.66 22.453 1 97.19 135 GLN B CA 1
ATOM 7559 C C . GLN B 1 135 ? 31.891 1.401 21.969 1 97.19 135 GLN B C 1
ATOM 7561 O O . GLN B 1 135 ? 31.797 0.418 22.703 1 97.19 135 GLN B O 1
ATOM 7566 N N . THR B 1 136 ? 31.328 1.411 20.812 1 95.94 136 THR B N 1
ATOM 7567 C CA . THR B 1 136 ? 30.562 0.281 20.297 1 95.94 136 THR B CA 1
ATOM 7568 C C . THR B 1 136 ? 31.188 -0.243 19 1 95.94 136 THR B C 1
ATOM 7570 O O . THR B 1 136 ? 31.75 0.526 18.219 1 95.94 136 THR B O 1
ATOM 7573 N N . GLN B 1 137 ? 31.078 -1.457 18.656 1 93.75 137 GLN B N 1
ATOM 7574 C CA . GLN B 1 137 ? 31.703 -2.102 17.5 1 93.75 137 GLN B CA 1
ATOM 7575 C C . GLN B 1 137 ? 31.031 -1.673 16.203 1 93.75 137 GLN B C 1
ATOM 7577 O O . GLN B 1 137 ? 31.688 -1.492 15.18 1 93.75 137 GLN B O 1
ATOM 7582 N N . ASP B 1 138 ? 29.75 -1.48 16.219 1 93.81 138 ASP B N 1
ATOM 7583 C CA . ASP B 1 138 ? 29 -1.164 15 1 93.81 138 ASP B CA 1
ATOM 7584 C C . ASP B 1 138 ? 28.844 0.345 14.828 1 93.81 138 ASP B C 1
ATOM 7586 O O . ASP B 1 138 ? 28.234 0.806 13.859 1 93.81 138 ASP B O 1
ATOM 7590 N N . GLY B 1 139 ? 29.312 1.106 15.82 1 96.62 139 GLY B N 1
ATOM 7591 C CA . GLY B 1 139 ? 29.25 2.559 15.75 1 96.62 139 GLY B CA 1
ATOM 7592 C C . GLY B 1 139 ? 27.922 3.125 16.203 1 96.62 139 GLY B C 1
ATOM 7593 O O . GLY B 1 139 ? 27.688 4.332 16.109 1 96.62 139 GLY B O 1
ATOM 7594 N N . TRP B 1 140 ? 27 2.279 16.688 1 97.25 140 TRP B N 1
ATOM 7595 C CA . TRP B 1 140 ? 25.672 2.742 17.109 1 97.25 140 TRP B CA 1
ATOM 7596 C C . TRP B 1 140 ? 25.734 3.367 18.5 1 97.25 140 TRP B C 1
ATOM 7598 O O . TRP B 1 140 ? 26.266 2.76 19.438 1 97.25 140 TRP B O 1
ATOM 7608 N N . PHE B 1 141 ? 25.203 4.629 18.672 1 97.5 141 PHE B N 1
ATOM 7609 C CA . PHE B 1 141 ? 25.234 5.258 20 1 97.5 141 PHE B CA 1
ATOM 7610 C C . PHE B 1 141 ? 23.875 5.867 20.328 1 97.5 141 PHE B C 1
ATOM 7612 O O . PHE B 1 141 ? 23.703 6.426 21.422 1 97.5 141 PHE B O 1
ATOM 7619 N N . ILE B 1 142 ? 22.859 5.859 19.406 1 96.38 142 ILE B N 1
ATOM 7620 C CA . ILE B 1 142 ? 21.594 6.582 19.531 1 96.38 142 ILE B CA 1
ATOM 7621 C C . ILE B 1 142 ? 20.766 5.965 20.656 1 96.38 142 ILE B C 1
ATOM 7623 O O . ILE B 1 142 ? 20.031 6.672 21.359 1 96.38 142 ILE B O 1
ATOM 7627 N N . SER B 1 143 ? 20.828 4.66 20.812 1 93.88 143 SER B N 1
ATOM 7628 C CA . SER B 1 143 ? 20.094 3.945 21.844 1 93.88 143 SER B CA 1
ATOM 7629 C C . SER B 1 143 ? 20.938 2.84 22.469 1 93.88 143 SER B C 1
ATOM 7631 O O . SER B 1 143 ? 22.047 2.574 22 1 93.88 143 SER B O 1
ATOM 7633 N N . GLY B 1 144 ? 20.391 2.23 23.516 1 91.38 144 GLY B N 1
ATOM 7634 C CA . GLY B 1 144 ? 21.094 1.135 24.172 1 91.38 144 GLY B CA 1
ATOM 7635 C C . GLY B 1 144 ? 20.875 -0.202 23.484 1 91.38 144 GLY B C 1
ATOM 7636 O O . GLY B 1 144 ? 20.266 -0.269 22.422 1 91.38 144 GLY B O 1
ATOM 7637 N N . GLU B 1 145 ? 21.359 -1.229 24.031 1 90 145 GLU B N 1
ATOM 7638 C CA . GLU B 1 145 ? 21.359 -2.568 23.438 1 90 145 GLU B CA 1
ATOM 7639 C C . GLU B 1 145 ? 19.938 -3.123 23.359 1 90 145 GLU B C 1
ATOM 7641 O O . GLU B 1 145 ? 19.609 -3.855 22.422 1 90 145 GLU B O 1
ATOM 7646 N N . ARG B 1 146 ? 19.172 -2.814 24.297 1 89.38 146 ARG B N 1
ATOM 7647 C CA . ARG B 1 146 ? 17.797 -3.303 24.297 1 89.38 146 ARG B CA 1
ATOM 7648 C C . ARG B 1 146 ? 17.047 -2.814 23.062 1 89.38 146 ARG B C 1
ATOM 7650 O O . ARG B 1 146 ? 16.297 -3.576 22.438 1 89.38 146 ARG B O 1
ATOM 7657 N N . ALA B 1 147 ? 17.156 -1.559 22.812 1 91.44 147 ALA B N 1
ATOM 7658 C CA . ALA B 1 147 ? 16.5 -0.999 21.625 1 91.44 147 ALA B CA 1
ATOM 7659 C C . ALA B 1 147 ? 17.031 -1.651 20.344 1 91.44 147 ALA B C 1
ATOM 7661 O O . ALA B 1 147 ? 16.266 -1.899 19.406 1 91.44 147 ALA B O 1
ATOM 7662 N N . LYS B 1 148 ? 18.281 -2.004 20.25 1 91.88 148 LYS B N 1
ATOM 7663 C CA . LYS B 1 148 ? 18.875 -2.652 19.094 1 91.88 148 LYS B CA 1
ATOM 7664 C C . LYS B 1 148 ? 18.25 -4.016 18.828 1 91.88 148 LYS B C 1
ATOM 7666 O O . LYS B 1 148 ? 18.047 -4.41 17.688 1 91.88 148 LYS B O 1
ATOM 7671 N N . GLU B 1 149 ? 17.984 -4.625 19.922 1 93.69 149 GLU B N 1
ATOM 7672 C CA . GLU B 1 149 ? 17.344 -5.93 19.797 1 93.69 149 GLU B CA 1
ATOM 7673 C C . GLU B 1 149 ? 15.969 -5.812 19.141 1 93.69 149 GLU B C 1
ATOM 7675 O O . GLU B 1 149 ? 15.57 -6.684 18.359 1 93.69 149 GLU B O 1
ATOM 7680 N N . GLY B 1 150 ? 15.273 -4.773 19.484 1 94.31 150 GLY B N 1
ATOM 7681 C CA . GLY B 1 150 ? 13.984 -4.531 18.844 1 94.31 150 GLY B CA 1
ATOM 7682 C C . GLY B 1 150 ? 14.094 -4.379 17.344 1 94.31 150 GLY B C 1
ATOM 7683 O O . GLY B 1 150 ? 13.234 -4.867 16.594 1 94.31 150 GLY B O 1
ATOM 7684 N N . TYR B 1 151 ? 15.148 -3.748 16.891 1 94.94 151 TYR B N 1
ATOM 7685 C CA . TYR B 1 151 ? 15.383 -3.605 15.461 1 94.94 151 TYR B CA 1
ATOM 7686 C C . TYR B 1 151 ? 15.75 -4.945 14.828 1 94.94 151 TYR B C 1
ATOM 7688 O O . TYR B 1 151 ? 15.266 -5.281 13.75 1 94.94 151 TYR B O 1
ATOM 7696 N N . ARG B 1 152 ? 16.531 -5.738 15.523 1 94.62 152 ARG B N 1
ATOM 7697 C CA . ARG B 1 152 ? 17.031 -7.008 15.008 1 94.62 152 ARG B CA 1
ATOM 7698 C C . ARG B 1 152 ? 15.922 -8.039 14.898 1 94.62 152 ARG B C 1
ATOM 7700 O O . ARG B 1 152 ? 16 -8.977 14.102 1 94.62 152 ARG B O 1
ATOM 7707 N N . LYS B 1 153 ? 14.875 -7.863 15.695 1 95.56 153 LYS B N 1
ATOM 7708 C CA . LYS B 1 153 ? 13.727 -8.75 15.594 1 95.56 153 LYS B CA 1
ATOM 7709 C C . LYS B 1 153 ? 13.117 -8.711 14.195 1 95.56 153 LYS B C 1
ATOM 7711 O O . LYS B 1 153 ? 12.547 -9.703 13.734 1 95.56 153 LYS B O 1
ATOM 7716 N N . LEU B 1 154 ? 13.242 -7.613 13.492 1 94.56 154 LEU B N 1
ATOM 7717 C CA . LEU B 1 154 ? 12.789 -7.516 12.109 1 94.56 154 LEU B CA 1
ATOM 7718 C C . LEU B 1 154 ? 13.531 -8.5 11.219 1 94.56 154 LEU B C 1
ATOM 7720 O O . LEU B 1 154 ? 12.945 -9.102 10.32 1 94.56 154 LEU B O 1
ATOM 7724 N N . LEU B 1 155 ? 14.844 -8.672 11.469 1 93.25 155 LEU B N 1
ATOM 7725 C CA . LEU B 1 155 ? 15.664 -9.594 10.703 1 93.25 155 LEU B CA 1
ATOM 7726 C C . LEU B 1 155 ? 15.242 -11.039 10.953 1 93.25 155 LEU B C 1
ATOM 7728 O O . LEU B 1 155 ? 15.445 -11.906 10.102 1 93.25 155 LEU B O 1
ATOM 7732 N N . HIS B 1 156 ? 14.609 -11.188 12.086 1 92.5 156 HIS B N 1
ATOM 7733 C CA . HIS B 1 156 ? 14.172 -12.531 12.461 1 92.5 156 HIS B CA 1
ATOM 7734 C C . HIS B 1 156 ? 12.719 -12.766 12.078 1 92.5 156 HIS B C 1
ATOM 7736 O O . HIS B 1 156 ? 12.148 -13.812 12.406 1 92.5 156 HIS B O 1
ATOM 7742 N N . GLY B 1 157 ? 12.141 -11.82 11.492 1 93.56 157 GLY B N 1
ATOM 7743 C CA . GLY B 1 157 ? 10.797 -11.984 10.977 1 93.56 157 GLY B CA 1
ATOM 7744 C C . GLY B 1 157 ? 9.719 -11.742 12.016 1 93.56 157 GLY B C 1
ATOM 7745 O O . GLY B 1 157 ? 8.648 -12.359 11.969 1 93.56 157 GLY B O 1
ATOM 7746 N N . GLU B 1 158 ? 9.992 -10.852 13.008 1 95.81 158 GLU B N 1
ATOM 7747 C CA . GLU B 1 158 ? 9.047 -10.594 14.094 1 95.81 158 GLU B CA 1
ATOM 7748 C C . GLU B 1 158 ? 8.742 -9.109 14.219 1 95.81 158 GLU B C 1
ATOM 7750 O O . GLU B 1 158 ? 9.656 -8.281 14.227 1 95.81 158 GLU B O 1
ATOM 7755 N N . VAL B 1 159 ? 7.48 -8.742 14.344 1 96.94 159 VAL B N 1
ATOM 7756 C CA . VAL B 1 159 ? 7.035 -7.375 14.594 1 96.94 159 VAL B CA 1
ATOM 7757 C C . VAL B 1 159 ? 5.859 -7.383 15.562 1 96.94 159 VAL B C 1
ATOM 7759 O O . VAL B 1 159 ? 4.902 -8.141 15.383 1 96.94 159 VAL B O 1
ATOM 7762 N N . PHE B 1 160 ? 5.949 -6.656 16.609 1 97.25 160 PHE B N 1
ATOM 7763 C CA . PHE B 1 160 ? 4.848 -6.449 17.531 1 97.25 160 PHE B CA 1
ATOM 7764 C C . PHE B 1 160 ? 4.43 -4.984 17.562 1 97.25 160 PHE B C 1
ATOM 7766 O O . PHE B 1 160 ? 5.215 -4.117 17.953 1 97.25 160 PHE B O 1
ATOM 7773 N N . LEU B 1 161 ? 3.227 -4.633 17.078 1 96.62 161 LEU B N 1
ATOM 7774 C CA . LEU B 1 161 ? 2.627 -3.305 17.094 1 96.62 161 LEU B CA 1
ATOM 7775 C C . LEU B 1 161 ? 1.645 -3.166 18.25 1 96.62 161 LEU B C 1
ATOM 7777 O O . LEU B 1 161 ? 0.8 -4.039 18.469 1 96.62 161 LEU B O 1
ATOM 7781 N N . ASN B 1 162 ? 1.735 -2.08 19.031 1 95.94 162 ASN B N 1
ATOM 7782 C CA . ASN B 1 162 ? 0.821 -1.869 20.141 1 95.94 162 ASN B CA 1
ATOM 7783 C C . ASN B 1 162 ? 0.822 -0.413 20.594 1 95.94 162 ASN B C 1
ATOM 7785 O O . ASN B 1 162 ? 1.295 0.468 19.875 1 95.94 162 ASN B O 1
ATOM 7789 N N . ARG B 1 163 ? 0.069 -0.071 21.734 1 94.31 163 ARG B N 1
ATOM 7790 C CA . ARG B 1 163 ? -0.088 1.253 22.328 1 94.31 163 ARG B CA 1
ATOM 7791 C C . ARG B 1 163 ? -0.808 2.199 21.359 1 94.31 163 ARG B C 1
ATOM 7793 O O . ARG B 1 163 ? -0.267 3.244 21 1 94.31 163 ARG B O 1
ATOM 7800 N N . PRO B 1 164 ? -1.984 1.79 21.047 1 92.25 164 PRO B N 1
ATOM 7801 C CA . PRO B 1 164 ? -2.748 2.605 20.109 1 92.25 164 PRO B CA 1
ATOM 7802 C C . PRO B 1 164 ? -3.045 4.004 20.641 1 92.25 164 PRO B C 1
ATOM 7804 O O . PRO B 1 164 ? -3.268 4.18 21.844 1 92.25 164 PRO B O 1
ATOM 7807 N N . ASP B 1 165 ? -3.059 4.938 19.734 1 87.94 165 ASP B N 1
ATOM 7808 C CA . ASP B 1 165 ? -3.451 6.297 20.094 1 87.94 165 ASP B CA 1
ATOM 7809 C C . ASP B 1 165 ? -4.965 6.477 20 1 87.94 165 ASP B C 1
ATOM 7811 O O . ASP B 1 165 ? -5.711 5.5 20 1 87.94 165 ASP B O 1
ATOM 7815 N N . GLU B 1 166 ? -5.484 7.699 19.969 1 80.31 166 GLU B N 1
ATOM 7816 C CA . GLU B 1 166 ? -6.91 8.008 20 1 80.31 166 GLU B CA 1
ATOM 7817 C C . GLU B 1 166 ? -7.602 7.566 18.719 1 80.31 166 GLU B C 1
ATOM 7819 O O . GLU B 1 166 ? -8.82 7.359 18.688 1 80.31 166 GLU B O 1
ATOM 7824 N N . THR B 1 167 ? -6.844 7.445 17.625 1 83.12 167 THR B N 1
ATOM 7825 C CA . THR B 1 167 ? -7.41 6.969 16.375 1 83.12 167 THR B CA 1
ATOM 7826 C C . THR B 1 167 ? -7.059 5.5 16.141 1 83.12 167 THR B C 1
ATOM 7828 O O . THR B 1 167 ? -7.207 4.984 15.031 1 83.12 167 THR B O 1
ATOM 7831 N N . LYS B 1 168 ? -6.414 4.848 17.156 1 86.69 168 LYS B N 1
ATOM 7832 C CA . LYS B 1 168 ? -6.055 3.432 17.188 1 86.69 168 LYS B CA 1
ATOM 7833 C C . LYS B 1 168 ? -4.828 3.156 16.328 1 86.69 168 LYS B C 1
ATOM 7835 O O . LYS B 1 168 ? -4.539 2.002 16 1 86.69 168 LYS B O 1
ATOM 7840 N N . GLN B 1 169 ? -4.16 4.152 15.93 1 89.56 169 GLN B N 1
ATOM 7841 C CA . GLN B 1 169 ? -2.879 4 15.25 1 89.56 169 GLN B CA 1
ATOM 7842 C C . GLN B 1 169 ? -1.787 3.57 16.219 1 89.56 169 GLN B C 1
ATOM 7844 O O . GLN B 1 169 ? -1.69 4.109 17.328 1 89.56 169 GLN B O 1
ATOM 7849 N N . PRO B 1 170 ? -1.005 2.564 15.836 1 91.94 170 PRO B N 1
ATOM 7850 C CA . PRO B 1 170 ? 0.04 2.15 16.781 1 91.94 170 PRO B CA 1
ATOM 7851 C C . PRO B 1 170 ? 1.129 3.205 16.953 1 91.94 170 PRO B C 1
ATOM 7853 O O . PRO B 1 170 ? 1.506 3.875 15.984 1 91.94 170 PRO B O 1
ATOM 7856 N N . TRP B 1 171 ? 1.636 3.275 18.234 1 92.88 171 TRP B N 1
ATOM 7857 C CA . TRP B 1 171 ? 2.721 4.199 18.547 1 92.88 171 TRP B CA 1
ATOM 7858 C C . TRP B 1 171 ? 4.02 3.445 18.812 1 92.88 171 TRP B C 1
ATOM 7860 O O . TRP B 1 171 ? 5.062 4.059 19.047 1 92.88 171 TRP B O 1
ATOM 7870 N N . ASN B 1 172 ? 3.879 2.09 18.812 1 95.06 172 ASN B N 1
ATOM 7871 C CA . ASN B 1 172 ? 5.023 1.292 19.234 1 95.06 172 ASN B CA 1
ATOM 7872 C C . ASN B 1 172 ? 5.191 0.045 18.375 1 95.06 172 ASN B C 1
ATOM 7874 O O . ASN B 1 172 ? 4.207 -0.631 18.047 1 95.06 172 ASN B O 1
ATOM 7878 N N . TYR B 1 173 ? 6.371 -0.188 17.922 1 95.25 173 TYR B N 1
ATOM 7879 C CA . TYR B 1 173 ? 6.699 -1.488 17.344 1 95.25 173 TYR B CA 1
ATOM 7880 C C . TYR B 1 173 ? 7.91 -2.102 18.047 1 95.25 173 TYR B C 1
ATOM 7882 O O . TYR B 1 173 ? 8.914 -1.423 18.266 1 95.25 173 TYR B O 1
ATOM 7890 N N . ASN B 1 174 ? 7.906 -3.275 18.484 1 96.5 174 ASN B N 1
ATOM 7891 C CA . ASN B 1 174 ? 8.953 -4.082 19.094 1 96.5 174 ASN B CA 1
ATOM 7892 C C . ASN B 1 174 ? 9.57 -3.377 20.312 1 96.5 174 ASN B C 1
ATOM 7894 O O . ASN B 1 174 ? 10.789 -3.346 20.453 1 96.5 174 ASN B O 1
ATOM 7898 N N . GLN B 1 175 ? 8.773 -2.561 21.016 1 93.56 175 GLN B N 1
ATOM 7899 C CA . GLN B 1 175 ? 9.125 -1.888 22.266 1 93.56 175 GLN B CA 1
ATOM 7900 C C . GLN B 1 175 ? 10.086 -0.728 22.016 1 93.56 175 GLN B C 1
ATOM 7902 O O . GLN B 1 175 ? 10.852 -0.349 22.906 1 93.56 175 GLN B O 1
ATOM 7907 N N . ASN B 1 176 ? 10.07 -0.216 20.828 1 94.25 176 ASN B N 1
ATOM 7908 C CA . ASN B 1 176 ? 10.969 0.882 20.484 1 94.25 176 ASN B CA 1
ATOM 7909 C C . ASN B 1 176 ? 10.211 2.193 20.297 1 94.25 176 ASN B C 1
ATOM 7911 O O . ASN B 1 176 ? 10.797 3.193 19.875 1 94.25 176 ASN B O 1
ATOM 7915 N N . GLY B 1 177 ? 8.875 2.168 20.609 1 92.56 177 GLY B N 1
ATOM 7916 C CA . GLY B 1 177 ? 8.109 3.375 20.359 1 92.56 177 GLY B CA 1
ATOM 7917 C C . GLY B 1 177 ? 8.234 3.871 18.922 1 92.56 177 GLY B C 1
ATOM 7918 O O . GLY B 1 177 ? 8.273 3.072 17.984 1 92.56 177 GLY B O 1
ATOM 7919 N N . ASN B 1 178 ? 8.148 5.172 18.703 1 89.12 178 ASN B N 1
ATOM 7920 C CA . ASN B 1 178 ? 8.344 5.766 17.391 1 89.12 178 ASN B CA 1
ATOM 7921 C C . ASN B 1 178 ? 9.805 6.133 17.141 1 89.12 178 ASN B C 1
ATOM 7923 O O . ASN B 1 178 ? 10.102 7.234 16.688 1 89.12 178 ASN B O 1
ATOM 7927 N N . SER B 1 179 ? 10.656 5.246 17.297 1 91.38 179 SER B N 1
ATOM 7928 C CA . SER B 1 179 ? 12.102 5.453 17.375 1 91.38 179 SER B CA 1
ATOM 7929 C C . SER B 1 179 ? 12.648 5.996 16.062 1 91.38 179 SER B C 1
ATOM 7931 O O . SER B 1 179 ? 13.609 6.77 16.047 1 91.38 179 SER B O 1
ATOM 7933 N N . TRP B 1 180 ? 12.055 5.625 14.891 1 96 180 TRP B N 1
ATOM 7934 C CA . TRP B 1 180 ? 12.57 6.105 13.609 1 96 180 TRP B CA 1
ATOM 7935 C C . TRP B 1 180 ? 12.516 7.629 13.539 1 96 180 TRP B C 1
ATOM 7937 O O . TRP B 1 180 ? 13.383 8.258 12.93 1 96 180 TRP B O 1
ATOM 7947 N N . TYR B 1 181 ? 11.562 8.195 14.203 1 96.31 181 TYR B N 1
ATOM 7948 C CA . TYR B 1 181 ? 11.438 9.648 14.242 1 96.31 181 TYR B CA 1
ATOM 7949 C C . TYR B 1 181 ? 12.672 10.281 14.891 1 96.31 181 TYR B C 1
ATOM 7951 O O . TYR B 1 181 ? 13.281 11.18 14.32 1 96.31 181 TYR B O 1
ATOM 7959 N N . CYS B 1 182 ? 13.016 9.805 16.062 1 96.19 182 CYS B N 1
ATOM 7960 C CA . CYS B 1 182 ? 14.164 10.352 16.781 1 96.19 182 CYS B CA 1
ATOM 7961 C C . CYS B 1 182 ? 15.453 10.078 16.031 1 96.19 182 CYS B C 1
ATOM 7963 O O . CYS B 1 182 ? 16.328 10.945 15.945 1 96.19 182 CYS B O 1
ATOM 7965 N N . ILE B 1 183 ? 15.57 8.891 15.5 1 97.81 183 ILE B N 1
ATOM 7966 C CA . ILE B 1 183 ? 16.75 8.523 14.719 1 97.81 183 ILE B CA 1
ATOM 7967 C C . ILE B 1 183 ? 16.891 9.461 13.523 1 97.81 183 ILE B C 1
ATOM 7969 O O . ILE B 1 183 ? 17.984 9.922 13.211 1 97.81 183 ILE B O 1
ATOM 7973 N N . HIS B 1 184 ? 15.805 9.734 12.891 1 98.38 184 HIS B N 1
ATOM 7974 C CA . HIS B 1 184 ? 15.797 10.664 11.766 1 98.38 184 HIS B CA 1
ATOM 7975 C C . HIS B 1 184 ? 16.406 12.008 12.156 1 98.38 184 HIS B C 1
ATOM 7977 O O . HIS B 1 184 ? 17.203 12.578 11.398 1 98.38 184 HIS B O 1
ATOM 7983 N N . LYS B 1 185 ? 16.016 12.523 13.305 1 98.31 185 LYS B N 1
ATOM 7984 C CA . LYS B 1 185 ? 16.5 13.828 13.719 1 98.31 185 LYS B CA 1
ATOM 7985 C C . LYS B 1 185 ? 18.016 13.812 13.914 1 98.31 185 LYS B C 1
ATOM 7987 O O . LYS B 1 185 ? 18.703 14.773 13.562 1 98.31 185 LYS B O 1
ATOM 7992 N N . VAL B 1 186 ? 18.5 12.766 14.438 1 98.56 186 VAL B N 1
ATOM 7993 C CA . VAL B 1 186 ? 19.938 12.641 14.664 1 98.56 186 VAL B CA 1
ATOM 7994 C C . VAL B 1 186 ? 20.672 12.562 13.328 1 98.56 186 VAL B C 1
ATOM 7996 O O . VAL B 1 186 ? 21.656 13.273 13.109 1 98.56 186 VAL B O 1
ATOM 7999 N N . LEU B 1 187 ? 20.156 11.711 12.43 1 98.81 187 LEU B N 1
ATOM 8000 C CA . LEU B 1 187 ? 20.781 11.578 11.117 1 98.81 187 LEU B CA 1
ATOM 8001 C C . LEU B 1 187 ? 20.734 12.898 10.359 1 98.81 187 LEU B C 1
ATOM 8003 O O . LEU B 1 187 ? 21.719 13.297 9.734 1 98.81 187 LEU B O 1
ATOM 8007 N N . ALA B 1 188 ? 19.609 13.531 10.375 1 98.62 188 ALA B N 1
ATOM 8008 C CA . ALA B 1 188 ? 19.438 14.812 9.703 1 98.62 188 ALA B CA 1
ATOM 8009 C C . ALA B 1 188 ? 20.391 15.859 10.266 1 98.62 188 ALA B C 1
ATOM 8011 O O . ALA B 1 188 ? 20.953 16.672 9.523 1 98.62 188 ALA B O 1
ATOM 8012 N N . GLY B 1 189 ? 20.531 15.836 11.609 1 98.75 189 GLY B N 1
ATOM 8013 C CA . GLY B 1 189 ? 21.484 16.75 12.234 1 98.75 189 GLY B CA 1
ATOM 8014 C C . GLY B 1 189 ? 22.906 16.562 11.75 1 98.75 189 GLY B C 1
ATOM 8015 O O . GLY B 1 189 ? 23.578 17.531 11.398 1 98.75 189 GLY B O 1
ATOM 8016 N N . LEU B 1 190 ? 23.328 15.312 11.734 1 98.88 190 LEU B N 1
ATOM 8017 C CA . LEU B 1 190 ? 24.672 15 11.266 1 98.88 190 LEU B CA 1
ATOM 8018 C C . LEU B 1 190 ? 24.844 15.367 9.797 1 98.88 190 LEU B C 1
ATOM 8020 O O . LEU B 1 190 ? 25.859 15.938 9.406 1 98.88 190 LEU B O 1
ATOM 8024 N N . ARG B 1 191 ? 23.859 15.039 8.992 1 98.56 191 ARG B N 1
ATOM 8025 C CA . ARG B 1 191 ? 23.844 15.43 7.59 1 98.56 191 ARG B CA 1
ATOM 8026 C C . ARG B 1 191 ? 23.984 16.938 7.445 1 98.56 191 ARG B C 1
ATOM 8028 O O . ARG B 1 191 ? 24.797 17.422 6.652 1 98.56 191 ARG B O 1
ATOM 8035 N N . ASP B 1 192 ? 23.25 17.703 8.195 1 98.5 192 ASP B N 1
ATOM 8036 C CA . ASP B 1 192 ? 23.234 19.156 8.086 1 98.5 192 ASP B CA 1
ATOM 8037 C C . ASP B 1 192 ? 24.578 19.734 8.516 1 98.5 192 ASP B C 1
ATOM 8039 O O . ASP B 1 192 ? 25.047 20.719 7.934 1 98.5 192 ASP B O 1
ATOM 8043 N N . VAL B 1 193 ? 25.203 19.172 9.555 1 98.75 193 VAL B N 1
ATOM 8044 C CA . VAL B 1 193 ? 26.516 19.625 9.992 1 98.75 193 VAL B CA 1
ATOM 8045 C C . VAL B 1 193 ? 27.516 19.453 8.852 1 98.75 193 VAL B C 1
ATOM 8047 O O . VAL B 1 193 ? 28.344 20.328 8.594 1 98.75 193 VAL B O 1
ATOM 8050 N N . TYR B 1 194 ? 27.453 18.344 8.188 1 98.25 194 TYR B N 1
ATOM 8051 C CA . TYR B 1 194 ? 28.312 18.078 7.039 1 98.25 194 TYR B CA 1
ATOM 8052 C C . TYR B 1 194 ? 28.031 19.062 5.906 1 98.25 194 TYR B C 1
ATOM 8054 O O . TYR B 1 194 ? 28.953 19.641 5.336 1 98.25 194 TYR B O 1
ATOM 8062 N N . LEU B 1 195 ? 26.781 19.297 5.621 1 96.44 195 LEU B N 1
ATOM 8063 C CA . LEU B 1 195 ? 26.375 20.062 4.453 1 96.44 195 LEU B CA 1
ATOM 8064 C C . LEU B 1 195 ? 26.594 21.562 4.68 1 96.44 195 LEU B C 1
ATOM 8066 O O . LEU B 1 195 ? 27.188 22.234 3.838 1 96.44 195 LEU B O 1
ATOM 8070 N N . TYR B 1 196 ? 26.172 22.062 5.805 1 96.69 196 TYR B N 1
ATOM 8071 C CA . TYR B 1 196 ? 26.109 23.5 6.004 1 96.69 196 TYR B CA 1
ATOM 8072 C C . TYR B 1 196 ? 27.359 24.031 6.688 1 96.69 196 TYR B C 1
ATOM 8074 O O . TYR B 1 196 ? 27.75 25.172 6.484 1 96.69 196 TYR B O 1
ATOM 8082 N N . ALA B 1 197 ? 28 23.172 7.527 1 97.25 197 ALA B N 1
ATOM 8083 C CA . ALA B 1 197 ? 29.172 23.641 8.273 1 97.25 197 ALA B CA 1
ATOM 8084 C C . ALA B 1 197 ? 30.453 23.062 7.684 1 97.25 197 ALA B C 1
ATOM 8086 O O . ALA B 1 197 ? 31.562 23.469 8.07 1 97.25 197 ALA B O 1
ATOM 8087 N N . GLY B 1 198 ? 30.344 22.078 6.777 1 96.19 198 GLY B N 1
ATOM 8088 C CA . GLY B 1 198 ? 31.5 21.5 6.102 1 96.19 198 GLY B CA 1
ATOM 8089 C C . GLY B 1 198 ? 32.375 20.656 7.012 1 96.19 198 GLY B C 1
ATOM 8090 O O . GLY B 1 198 ? 33.562 20.453 6.738 1 96.19 198 GLY B O 1
ATOM 8091 N N . ILE B 1 199 ? 31.812 20.203 8.086 1 98.19 199 ILE B N 1
ATOM 8092 C CA . ILE B 1 199 ? 32.594 19.406 9.039 1 98.19 199 ILE B CA 1
ATOM 8093 C C . ILE B 1 199 ? 32.562 17.938 8.609 1 98.19 199 ILE B C 1
ATOM 8095 O O . ILE B 1 199 ? 31.594 17.234 8.82 1 98.19 199 ILE B O 1
ATOM 8099 N N . GLN B 1 200 ? 33.656 17.438 8.148 1 97.75 200 GLN B N 1
ATOM 8100 C CA . GLN B 1 200 ? 33.812 16.094 7.598 1 97.75 200 GLN B CA 1
ATOM 8101 C C . GLN B 1 200 ? 33.531 15.031 8.656 1 97.75 200 GLN B C 1
ATOM 8103 O O . GLN B 1 200 ? 33 13.969 8.352 1 97.75 200 GLN B O 1
ATOM 8108 N N . LYS B 1 201 ? 33.938 15.305 9.898 1 98.5 201 LYS B N 1
ATOM 8109 C CA . LYS B 1 201 ? 33.75 14.367 11.008 1 98.5 201 LYS B CA 1
ATOM 8110 C C . LYS B 1 201 ? 32.281 13.969 11.148 1 98.5 201 LYS B C 1
ATOM 8112 O O . LYS B 1 201 ? 31.984 12.836 11.539 1 98.5 201 LYS B O 1
ATOM 8117 N N . ALA B 1 202 ? 31.359 14.859 10.859 1 98.75 202 ALA B N 1
ATOM 8118 C CA . ALA B 1 202 ? 29.938 14.555 10.938 1 98.75 202 ALA B CA 1
ATOM 8119 C C . ALA B 1 202 ? 29.562 13.438 9.969 1 98.75 202 ALA B C 1
ATOM 8121 O O . ALA B 1 202 ? 28.781 12.555 10.305 1 98.75 202 ALA B O 1
ATOM 8122 N N . LYS B 1 203 ? 30.047 13.492 8.75 1 98.31 203 LYS B N 1
ATOM 8123 C CA . LYS B 1 203 ? 29.828 12.422 7.781 1 98.31 203 LYS B CA 1
ATOM 8124 C C . LYS B 1 203 ? 30.406 11.102 8.281 1 98.31 203 LYS B C 1
ATOM 8126 O O . LYS B 1 203 ? 29.766 10.047 8.141 1 98.31 203 LYS B O 1
ATOM 8131 N N . GLU B 1 204 ? 31.594 11.156 8.859 1 98.38 204 GLU B N 1
ATOM 8132 C CA . GLU B 1 204 ? 32.25 9.961 9.375 1 98.38 204 GLU B CA 1
ATOM 8133 C C . GLU B 1 204 ? 31.406 9.297 10.469 1 98.38 204 GLU B C 1
ATOM 8135 O O . GLU B 1 204 ? 31.359 8.07 10.562 1 98.38 204 GLU B O 1
ATOM 8140 N N . ILE B 1 205 ? 30.797 10.117 11.281 1 98.81 205 ILE B N 1
ATOM 8141 C CA . ILE B 1 205 ? 29.938 9.617 12.352 1 98.81 205 ILE B CA 1
ATOM 8142 C C . ILE B 1 205 ? 28.641 9.078 11.766 1 98.81 205 ILE B C 1
ATOM 8144 O O . ILE B 1 205 ? 28.125 8.055 12.219 1 98.81 205 ILE B O 1
ATOM 8148 N N . LEU B 1 206 ? 28.078 9.727 10.742 1 98.81 206 LEU B N 1
ATOM 8149 C CA . LEU B 1 206 ? 26.781 9.43 10.117 1 98.81 206 LEU B CA 1
ATOM 8150 C C . LEU B 1 206 ? 26.797 8.055 9.453 1 98.81 206 LEU B C 1
ATOM 8152 O O . LEU B 1 206 ? 25.828 7.312 9.523 1 98.81 206 LEU B O 1
ATOM 8156 N N . MET B 1 207 ? 27.875 7.645 8.875 1 98.44 207 MET B N 1
ATOM 8157 C CA . MET B 1 207 ? 27.922 6.516 7.949 1 98.44 207 MET B CA 1
ATOM 8158 C C . MET B 1 207 ? 27.688 5.199 8.688 1 98.44 207 MET B C 1
ATOM 8160 O O . MET B 1 207 ? 26.844 4.395 8.281 1 98.44 207 MET B O 1
ATOM 8164 N N . PRO B 1 208 ? 28.391 4.949 9.844 1 98.31 208 PRO B N 1
ATOM 8165 C CA . PRO B 1 208 ? 28.109 3.693 10.539 1 98.31 208 PRO B CA 1
ATOM 8166 C C . PRO B 1 208 ? 26.656 3.604 11.023 1 98.31 208 PRO B C 1
ATOM 8168 O O . PRO B 1 208 ? 26.078 2.516 11.039 1 98.31 208 PRO B O 1
ATOM 8171 N N . LEU B 1 209 ? 26.078 4.711 11.43 1 98.56 209 LEU B N 1
ATOM 8172 C CA . LEU B 1 209 ? 24.672 4.719 11.828 1 98.56 209 LEU B CA 1
ATOM 8173 C C . LEU B 1 209 ? 23.766 4.344 10.656 1 98.56 209 LEU B C 1
ATOM 8175 O O . LEU B 1 209 ? 22.859 3.523 10.805 1 98.56 209 LEU B O 1
ATOM 8179 N N . ALA B 1 210 ? 24.047 4.992 9.5 1 98.69 210 ALA B N 1
ATOM 8180 C CA . ALA B 1 210 ? 23.297 4.715 8.281 1 98.69 210 ALA B CA 1
ATOM 8181 C C . ALA B 1 210 ? 23.438 3.256 7.859 1 98.69 210 ALA B C 1
ATOM 8183 O O . ALA B 1 210 ? 22.469 2.627 7.426 1 98.69 210 ALA B O 1
ATOM 8184 N N . ASP B 1 211 ? 24.672 2.719 7.992 1 98.12 211 ASP B N 1
ATOM 8185 C CA . ASP B 1 211 ? 24.938 1.332 7.617 1 98.12 211 ASP B CA 1
ATOM 8186 C C . ASP B 1 211 ? 24.125 0.366 8.477 1 98.12 211 ASP B C 1
ATOM 8188 O O . ASP B 1 211 ? 23.594 -0.627 7.973 1 98.12 211 ASP B O 1
ATOM 8192 N N . PHE B 1 212 ? 24.078 0.654 9.75 1 97.25 212 PHE B N 1
ATOM 8193 C CA . PHE B 1 212 ? 23.297 -0.186 10.656 1 97.25 212 PHE B CA 1
ATOM 8194 C C . PHE B 1 212 ? 21.828 -0.22 10.234 1 97.25 212 PHE B C 1
ATOM 8196 O O . PHE B 1 212 ? 21.234 -1.292 10.164 1 97.25 212 PHE B O 1
ATOM 8203 N N . ILE B 1 213 ? 21.281 0.901 9.953 1 98.06 213 ILE B N 1
ATOM 8204 C CA . ILE B 1 213 ? 19.875 1.012 9.578 1 98.06 213 ILE B CA 1
ATOM 8205 C C . ILE B 1 213 ? 19.641 0.33 8.234 1 98.06 213 ILE B C 1
ATOM 8207 O O . ILE B 1 213 ? 18.656 -0.382 8.055 1 98.06 213 ILE B O 1
ATOM 8211 N N . ALA B 1 214 ? 20.531 0.551 7.266 1 97.88 214 ALA B N 1
ATOM 8212 C CA . ALA B 1 214 ? 20.438 -0.067 5.945 1 97.88 214 ALA B CA 1
ATOM 8213 C C . ALA B 1 214 ? 20.422 -1.59 6.051 1 97.88 214 ALA B C 1
ATOM 8215 O O . ALA B 1 214 ? 19.672 -2.266 5.352 1 97.88 214 ALA B O 1
ATOM 8216 N N . ASP B 1 215 ? 21.25 -2.068 6.934 1 95.81 215 ASP B N 1
ATOM 8217 C CA . ASP B 1 215 ? 21.312 -3.512 7.137 1 95.81 215 ASP B CA 1
ATOM 8218 C C . ASP B 1 215 ? 19.953 -4.062 7.582 1 95.81 215 ASP B C 1
ATOM 8220 O O . ASP B 1 215 ? 19.484 -5.07 7.047 1 95.81 215 ASP B O 1
ATOM 8224 N N . ILE B 1 216 ? 19.312 -3.375 8.5 1 96.12 216 ILE B N 1
ATOM 8225 C CA . ILE B 1 216 ? 18.016 -3.803 9.016 1 96.12 216 ILE B CA 1
ATOM 8226 C C . ILE B 1 216 ? 16.969 -3.689 7.914 1 96.12 216 ILE B C 1
ATOM 8228 O O . ILE B 1 216 ? 16.234 -4.641 7.652 1 96.12 216 ILE B O 1
ATOM 8232 N N . ALA B 1 217 ? 16.906 -2.553 7.262 1 97.06 217 ALA B N 1
ATOM 8233 C CA . ALA B 1 217 ? 15.852 -2.248 6.289 1 97.06 217 ALA B CA 1
ATOM 8234 C C . ALA B 1 217 ? 15.945 -3.174 5.078 1 97.06 217 ALA B C 1
ATOM 8236 O O . ALA B 1 217 ? 14.922 -3.676 4.598 1 97.06 217 ALA B O 1
ATOM 8237 N N . LEU B 1 218 ? 17.125 -3.434 4.586 1 94.5 218 LEU B N 1
ATOM 8238 C CA . LEU B 1 218 ? 17.312 -4.133 3.318 1 94.5 218 LEU B CA 1
ATOM 8239 C C . LEU B 1 218 ? 17.297 -5.645 3.525 1 94.5 218 LEU B C 1
ATOM 8241 O O . LEU B 1 218 ? 16.984 -6.398 2.6 1 94.5 218 LEU B O 1
ATOM 8245 N N . ASN B 1 219 ? 17.578 -6.105 4.723 1 91.62 219 ASN B N 1
ATOM 8246 C CA . ASN B 1 219 ? 17.703 -7.543 4.934 1 91.62 219 ASN B CA 1
ATOM 8247 C C . ASN B 1 219 ? 16.484 -8.102 5.672 1 91.62 219 ASN B C 1
ATOM 8249 O O . ASN B 1 219 ? 16.391 -9.305 5.906 1 91.62 219 ASN B O 1
ATOM 8253 N N . SER B 1 220 ? 15.555 -7.258 6.047 1 93.81 220 SER B N 1
ATOM 8254 C CA . SER B 1 220 ? 14.273 -7.715 6.582 1 93.81 220 SER B CA 1
ATOM 8255 C C . SER B 1 220 ? 13.258 -7.914 5.469 1 93.81 220 SER B C 1
ATOM 8257 O O . SER B 1 220 ? 13.414 -7.387 4.367 1 93.81 220 SER B O 1
ATOM 8259 N N . ASN B 1 221 ? 12.266 -8.734 5.785 1 92.44 221 ASN B N 1
ATOM 8260 C CA . ASN B 1 221 ? 11.172 -8.906 4.828 1 92.44 221 ASN B CA 1
ATOM 8261 C C . ASN B 1 221 ? 10.477 -7.586 4.539 1 92.44 221 ASN B C 1
ATOM 8263 O O . ASN B 1 221 ? 10.227 -6.793 5.449 1 92.44 221 ASN B O 1
ATOM 8267 N N . LYS B 1 222 ? 10.172 -7.355 3.281 1 91.94 222 LYS B N 1
ATOM 8268 C CA . LYS B 1 222 ? 9.625 -6.078 2.834 1 91.94 222 LYS B CA 1
ATOM 8269 C C . LYS B 1 222 ? 8.273 -5.801 3.49 1 91.94 222 LYS B C 1
ATOM 8271 O O . LYS B 1 222 ? 8.016 -4.68 3.936 1 91.94 222 LYS B O 1
ATOM 8276 N N . ASP B 1 223 ? 7.41 -6.746 3.58 1 91.12 223 ASP B N 1
ATOM 8277 C CA . ASP B 1 223 ? 6.074 -6.535 4.137 1 91.12 223 ASP B CA 1
ATOM 8278 C C . ASP B 1 223 ? 6.141 -6.301 5.645 1 91.12 223 ASP B C 1
ATOM 8280 O O . ASP B 1 223 ? 5.383 -5.488 6.184 1 91.12 223 ASP B O 1
ATOM 8284 N N . LEU B 1 224 ? 7.027 -7.031 6.258 1 93.44 224 LEU B N 1
ATOM 8285 C CA . LEU B 1 224 ? 7.223 -6.824 7.691 1 93.44 224 LEU B CA 1
ATOM 8286 C C . LEU B 1 224 ? 7.734 -5.414 7.969 1 93.44 224 LEU B C 1
ATOM 8288 O O . LEU B 1 224 ? 7.258 -4.746 8.891 1 93.44 224 LEU B O 1
ATOM 8292 N N . PHE B 1 225 ? 8.688 -5.031 7.199 1 96.19 225 PHE B N 1
ATOM 8293 C CA . PHE B 1 225 ? 9.219 -3.686 7.375 1 96.19 225 PHE B CA 1
ATOM 8294 C C . PHE B 1 225 ? 8.133 -2.643 7.133 1 96.19 225 PHE B C 1
ATOM 8296 O O . PHE B 1 225 ? 8.023 -1.67 7.883 1 96.19 225 PHE B O 1
ATOM 8303 N N . GLN B 1 226 ? 7.258 -2.793 6.113 1 95.56 226 GLN B N 1
ATOM 8304 C CA . GLN B 1 226 ? 6.156 -1.893 5.797 1 95.56 226 GLN B CA 1
ATOM 8305 C C . GLN B 1 226 ? 5.207 -1.748 6.984 1 95.56 226 GLN B C 1
ATOM 8307 O O . GLN B 1 226 ? 4.672 -0.666 7.23 1 95.56 226 GLN B O 1
ATOM 8312 N N . SER B 1 227 ? 5.004 -2.812 7.75 1 94.88 227 SER B N 1
ATOM 8313 C CA . SER B 1 227 ? 4.078 -2.773 8.875 1 94.88 227 SER B CA 1
ATOM 8314 C C . SER B 1 227 ? 4.555 -1.796 9.945 1 94.88 227 SER B C 1
ATOM 8316 O O . SER B 1 227 ? 3.74 -1.157 10.617 1 94.88 227 SER B O 1
ATOM 8318 N N . THR B 1 228 ? 5.863 -1.639 10.07 1 96.06 228 THR B N 1
ATOM 8319 C CA . THR B 1 228 ? 6.41 -0.76 11.102 1 96.06 228 THR B CA 1
ATOM 8320 C C . THR B 1 228 ? 6.207 0.705 10.727 1 96.06 228 THR B C 1
ATOM 8322 O O . THR B 1 228 ? 6.293 1.589 11.578 1 96.06 228 THR B O 1
ATOM 8325 N N . LEU B 1 229 ? 5.891 1.007 9.469 1 96.5 229 LEU B N 1
ATOM 8326 C CA . LEU B 1 229 ? 5.84 2.375 8.961 1 96.5 229 LEU B CA 1
ATOM 8327 C C . LEU B 1 229 ? 4.504 3.029 9.312 1 96.5 229 LEU B C 1
ATOM 8329 O O . LEU B 1 229 ? 4.309 4.223 9.062 1 96.5 229 LEU B O 1
ATOM 8333 N N . SER B 1 230 ? 3.631 2.275 9.984 1 93.25 230 SER B N 1
ATOM 8334 C CA . SER B 1 230 ? 2.441 2.859 10.594 1 93.25 230 SER B CA 1
ATOM 8335 C C . SER B 1 230 ? 2.791 3.633 11.859 1 93.25 230 SER B C 1
ATOM 8337 O O . SER B 1 230 ? 1.973 4.402 12.367 1 93.25 230 SER B O 1
ATOM 8339 N N . VAL B 1 231 ? 3.951 3.361 12.312 1 95.75 231 VAL B N 1
ATOM 8340 C CA . VAL B 1 231 ? 4.52 4.129 13.414 1 95.75 231 VAL B CA 1
ATOM 8341 C C . VAL B 1 231 ? 5.387 5.262 12.867 1 95.75 231 VAL B C 1
ATOM 8343 O O . VAL B 1 231 ? 6.066 5.094 11.852 1 95.75 231 VAL B O 1
ATOM 8346 N N . GLU B 1 232 ? 5.301 6.402 13.484 1 95.88 232 GLU B N 1
ATOM 8347 C CA . GLU B 1 232 ? 5.953 7.609 12.984 1 95.88 232 GLU B CA 1
ATOM 8348 C C . GLU B 1 232 ? 7.422 7.355 12.664 1 95.88 232 GLU B C 1
ATOM 8350 O O . GLU B 1 232 ? 8.156 6.797 13.492 1 95.88 232 GLU B O 1
ATOM 8355 N N . GLN B 1 233 ? 7.824 7.793 11.445 1 96.56 233 GLN B N 1
ATOM 8356 C CA . GLN B 1 233 ? 9.172 7.496 10.977 1 96.56 233 GLN B CA 1
ATOM 8357 C C . GLN B 1 233 ? 9.953 8.781 10.703 1 96.56 233 GLN B C 1
ATOM 8359 O O . GLN B 1 233 ? 11.156 8.742 10.461 1 96.56 233 GLN B O 1
ATOM 8364 N N . GLY B 1 234 ? 9.289 9.938 10.695 1 96.56 234 GLY B N 1
ATOM 8365 C CA . GLY B 1 234 ? 9.945 11.156 10.25 1 96.56 234 GLY B CA 1
ATOM 8366 C C . GLY B 1 234 ? 10.344 11.125 8.789 1 96.56 234 GLY B C 1
ATOM 8367 O O . GLY B 1 234 ? 9.648 10.516 7.969 1 96.56 234 GLY B O 1
ATOM 8368 N N . GLY B 1 235 ? 11.359 11.828 8.391 1 98.19 235 GLY B N 1
ATOM 8369 C CA . GLY B 1 235 ? 11.844 11.891 7.016 1 98.19 235 GLY B CA 1
ATOM 8370 C C . GLY B 1 235 ? 13.016 10.969 6.75 1 98.19 235 GLY B C 1
ATOM 8371 O O . GLY B 1 235 ? 14.031 11.391 6.199 1 98.19 235 GLY B O 1
ATOM 8372 N N . MET B 1 236 ? 12.875 9.727 7.172 1 98.75 236 MET B N 1
ATOM 8373 C CA . MET B 1 236 ? 13.961 8.766 6.973 1 98.75 236 MET B CA 1
ATOM 8374 C C . MET B 1 236 ? 14.297 8.625 5.492 1 98.75 236 MET B C 1
ATOM 8376 O O . MET B 1 236 ? 15.477 8.555 5.125 1 98.75 236 MET B O 1
ATOM 8380 N N . ASN B 1 237 ? 13.242 8.539 4.617 1 98.56 237 ASN B N 1
ATOM 8381 C CA . ASN B 1 237 ? 13.508 8.43 3.188 1 98.56 237 ASN B CA 1
ATOM 8382 C C . ASN B 1 237 ? 14.211 9.672 2.65 1 98.56 237 ASN B C 1
ATOM 8384 O O . ASN B 1 237 ? 15.031 9.586 1.741 1 98.56 237 ASN B O 1
ATOM 8388 N N . GLU B 1 238 ? 14.023 10.852 3.246 1 98.31 238 GLU B N 1
ATOM 8389 C CA . GLU B 1 238 ? 14.711 12.078 2.852 1 98.31 238 GLU B CA 1
ATOM 8390 C C . GLU B 1 238 ? 16.203 11.992 3.16 1 98.31 238 GLU B C 1
ATOM 8392 O O . GLU B 1 238 ? 17.031 12.219 2.277 1 98.31 238 GLU B O 1
ATOM 8397 N N . VAL B 1 239 ? 16.516 11.695 4.379 1 98.62 239 VAL B N 1
ATOM 8398 C CA . VAL B 1 239 ? 17.906 11.734 4.809 1 98.62 239 VAL B CA 1
ATOM 8399 C C . VAL B 1 239 ? 18.703 10.641 4.086 1 98.62 239 VAL B C 1
ATOM 8401 O O . VAL B 1 239 ? 19.859 10.852 3.709 1 98.62 239 VAL B O 1
ATOM 8404 N N . PHE B 1 240 ? 18.125 9.477 3.838 1 98.75 240 PHE B N 1
ATOM 8405 C CA . PHE B 1 240 ? 18.812 8.414 3.133 1 98.75 240 PHE B CA 1
ATOM 8406 C C . PHE B 1 240 ? 19 8.766 1.663 1 98.75 240 PHE B C 1
ATOM 8408 O O . PHE B 1 240 ? 20 8.375 1.046 1 98.75 240 PHE B O 1
ATOM 8415 N N . THR B 1 241 ? 18.062 9.461 1.064 1 98.19 241 THR B N 1
ATOM 8416 C CA . THR B 1 241 ? 18.266 9.953 -0.295 1 98.19 241 THR B CA 1
ATOM 8417 C C . THR B 1 241 ? 19.438 10.922 -0.355 1 98.19 241 THR B C 1
ATOM 8419 O O . THR B 1 241 ? 20.25 10.867 -1.283 1 98.19 241 THR B O 1
ATOM 8422 N N . ASP B 1 242 ? 19.547 11.781 0.646 1 98.06 242 ASP B N 1
ATOM 8423 C CA . ASP B 1 242 ? 20.688 12.695 0.716 1 98.06 242 ASP B CA 1
ATOM 8424 C C . ASP B 1 242 ? 22 11.93 0.857 1 98.06 242 ASP B C 1
ATOM 8426 O O . ASP B 1 242 ? 23 12.281 0.219 1 98.06 242 ASP B O 1
ATOM 8430 N N . ILE B 1 243 ? 21.969 10.93 1.695 1 98.44 243 ILE B N 1
ATOM 8431 C CA . ILE B 1 243 ? 23.172 10.125 1.895 1 98.44 243 ILE B CA 1
ATOM 8432 C C . ILE B 1 243 ? 23.578 9.469 0.576 1 98.44 243 ILE B C 1
ATOM 8434 O O . ILE B 1 243 ? 24.766 9.438 0.231 1 98.44 243 ILE B O 1
ATOM 8438 N N . TYR B 1 244 ? 22.641 8.938 -0.202 1 97.94 244 TYR B N 1
ATOM 8439 C CA . TYR B 1 244 ? 22.938 8.406 -1.529 1 97.94 244 TYR B CA 1
ATOM 8440 C C . TYR B 1 244 ? 23.578 9.469 -2.412 1 97.94 244 TYR B C 1
ATOM 8442 O O . TYR B 1 244 ? 24.578 9.203 -3.072 1 97.94 244 TYR B O 1
ATOM 8450 N N . ALA B 1 245 ? 22.953 10.625 -2.375 1 95.69 245 ALA B N 1
ATOM 8451 C CA . ALA B 1 245 ? 23.422 11.703 -3.244 1 95.69 245 ALA B CA 1
ATOM 8452 C C . ALA B 1 245 ? 24.891 12.023 -2.992 1 95.69 245 ALA B C 1
ATOM 8454 O O . ALA B 1 245 ? 25.672 12.188 -3.938 1 95.69 245 ALA B O 1
ATOM 8455 N N . PHE B 1 246 ? 25.375 12.062 -1.691 1 95.94 246 PHE B N 1
ATOM 8456 C CA . PHE B 1 246 ? 26.734 12.539 -1.482 1 95.94 246 PHE B CA 1
ATOM 8457 C C . PHE B 1 246 ? 27.703 11.375 -1.331 1 95.94 246 PHE B C 1
ATOM 8459 O O . PHE B 1 246 ? 28.922 11.57 -1.295 1 95.94 246 PHE B O 1
ATOM 8466 N N . THR B 1 247 ? 27.141 10.109 -1.313 1 96.81 247 THR B N 1
ATOM 8467 C CA . THR B 1 247 ? 28.047 8.961 -1.246 1 96.81 247 THR B CA 1
ATOM 8468 C C . THR B 1 247 ? 28.109 8.242 -2.592 1 96.81 247 THR B C 1
ATOM 8470 O O . THR B 1 247 ? 29.078 7.555 -2.889 1 96.81 247 THR B O 1
ATOM 8473 N N . GLY B 1 248 ? 27 8.32 -3.297 1 96.31 248 GLY B N 1
ATOM 8474 C CA . GLY B 1 248 ? 26.891 7.582 -4.543 1 96.31 248 GLY B CA 1
ATOM 8475 C C . GLY B 1 248 ? 26.578 6.113 -4.344 1 96.31 248 GLY B C 1
ATOM 8476 O O . GLY B 1 248 ? 26.406 5.367 -5.312 1 96.31 248 GLY B O 1
ATOM 8477 N N . ASP B 1 249 ? 26.547 5.66 -3.115 1 96.88 249 ASP B N 1
ATOM 8478 C CA . ASP B 1 249 ? 26.266 4.258 -2.818 1 96.88 249 ASP B CA 1
ATOM 8479 C C . ASP B 1 249 ? 24.766 3.957 -2.93 1 96.88 249 ASP B C 1
ATOM 8481 O O . ASP B 1 249 ? 23.984 4.402 -2.096 1 96.88 249 ASP B O 1
ATOM 8485 N N . TYR B 1 250 ? 24.406 3.137 -3.854 1 95.56 250 TYR B N 1
ATOM 8486 C CA . TYR B 1 250 ? 23.016 2.879 -4.227 1 95.56 250 TYR B CA 1
ATOM 8487 C C . TYR B 1 250 ? 22.266 2.213 -3.08 1 95.56 250 TYR B C 1
ATOM 8489 O O . TYR B 1 250 ? 21.047 2.346 -2.975 1 95.56 250 TYR B O 1
ATOM 8497 N N . LYS B 1 251 ? 22.969 1.542 -2.188 1 96.06 251 LYS B N 1
ATOM 8498 C CA . LYS B 1 251 ? 22.297 0.882 -1.064 1 96.06 251 LYS B CA 1
ATOM 8499 C C . LYS B 1 251 ? 21.5 1.882 -0.231 1 96.06 251 LYS B C 1
ATOM 8501 O O . LYS B 1 251 ? 20.484 1.532 0.353 1 96.06 251 LYS B O 1
ATOM 8506 N N . TYR B 1 252 ? 21.938 3.123 -0.195 1 98.12 252 TYR B N 1
ATOM 8507 C CA . TYR B 1 252 ? 21.25 4.125 0.611 1 98.12 252 TYR B CA 1
ATOM 8508 C C . TYR B 1 252 ? 19.969 4.598 -0.081 1 98.12 252 TYR B C 1
ATOM 8510 O O . TYR B 1 252 ? 18.984 4.934 0.58 1 98.12 252 TYR B O 1
ATOM 8518 N N . LEU B 1 253 ? 19.938 4.656 -1.455 1 97.88 253 LEU B N 1
ATOM 8519 C CA . LEU B 1 253 ? 18.688 4.941 -2.162 1 97.88 253 LEU B CA 1
ATOM 8520 C C . LEU B 1 253 ? 17.688 3.805 -1.985 1 97.88 253 LEU B C 1
ATOM 8522 O O . LEU B 1 253 ? 16.5 4.047 -1.794 1 97.88 253 LEU B O 1
ATOM 8526 N N . GLU B 1 254 ? 18.219 2.553 -2.043 1 96.75 254 GLU B N 1
ATOM 8527 C CA . GLU B 1 254 ? 17.359 1.407 -1.771 1 96.75 254 GLU B CA 1
ATOM 8528 C C . GLU B 1 254 ? 16.75 1.489 -0.371 1 96.75 254 GLU B C 1
ATOM 8530 O O . GLU B 1 254 ? 15.578 1.167 -0.173 1 96.75 254 GLU B O 1
ATOM 8535 N N . THR B 1 255 ? 17.594 1.901 0.577 1 98.44 255 THR B N 1
ATOM 8536 C CA . THR B 1 255 ? 17.125 2.059 1.95 1 98.44 255 THR B CA 1
ATOM 8537 C C . THR B 1 255 ? 16.047 3.139 2.035 1 98.44 255 THR B C 1
ATOM 8539 O O . THR B 1 255 ? 15.031 2.959 2.709 1 98.44 255 THR B O 1
ATOM 8542 N N . ALA B 1 256 ? 16.281 4.277 1.361 1 98.56 256 ALA B N 1
ATOM 8543 C CA . ALA B 1 256 ? 15.273 5.336 1.309 1 98.56 256 ALA B CA 1
ATOM 8544 C C . ALA B 1 256 ? 13.938 4.797 0.812 1 98.56 256 ALA B C 1
ATOM 8546 O O . ALA B 1 256 ? 12.898 5.039 1.43 1 98.56 256 ALA B O 1
ATOM 8547 N N . CYS B 1 257 ? 13.961 4 -0.229 1 97.44 257 CYS B N 1
ATOM 8548 C CA . CYS B 1 257 ? 12.758 3.447 -0.839 1 97.44 257 CYS B CA 1
ATOM 8549 C C . CYS B 1 257 ? 12.062 2.482 0.111 1 97.44 257 CYS B C 1
ATOM 8551 O O . CYS B 1 257 ? 10.828 2.395 0.12 1 97.44 257 CYS B O 1
ATOM 8553 N N . ARG B 1 258 ? 12.852 1.759 0.94 1 97.5 258 ARG B N 1
ATOM 8554 C CA . ARG B 1 258 ? 12.281 0.851 1.929 1 97.5 258 ARG B CA 1
ATOM 8555 C C . ARG B 1 258 ? 11.438 1.612 2.947 1 97.5 258 ARG B C 1
ATOM 8557 O O . ARG B 1 258 ? 10.508 1.054 3.531 1 97.5 258 ARG B O 1
ATOM 8564 N N . PHE B 1 259 ? 11.703 2.891 3.148 1 98.5 259 PHE B N 1
ATOM 8565 C CA . PHE B 1 259 ? 10.992 3.697 4.137 1 98.5 259 PHE B CA 1
ATOM 8566 C C . PHE B 1 259 ? 9.773 4.371 3.514 1 98.5 259 PHE B C 1
ATOM 8568 O O . PHE B 1 259 ? 9.078 5.141 4.18 1 98.5 259 PHE B O 1
ATOM 8575 N N . ASN B 1 260 ? 9.562 4.172 2.178 1 97.81 260 ASN B N 1
ATOM 8576 C CA . ASN B 1 260 ? 8.336 4.672 1.575 1 97.81 260 ASN B CA 1
ATOM 8577 C C . ASN B 1 260 ? 7.117 3.879 2.047 1 97.81 260 ASN B C 1
ATOM 8579 O O . ASN B 1 260 ? 7.008 2.684 1.774 1 97.81 260 ASN B O 1
ATOM 8583 N N . HIS B 1 261 ? 6.262 4.484 2.809 1 97.5 261 HIS B N 1
ATOM 8584 C CA . HIS B 1 261 ? 5.043 3.877 3.332 1 97.5 261 HIS B CA 1
ATOM 8585 C C . HIS B 1 261 ? 4.004 3.688 2.232 1 97.5 261 HIS B C 1
ATOM 8587 O O . HIS B 1 261 ? 3.133 4.539 2.043 1 97.5 261 HIS B O 1
ATOM 8593 N N . ILE B 1 262 ? 3.969 2.598 1.624 1 96.56 262 ILE B N 1
ATOM 8594 C CA . ILE B 1 262 ? 3.25 2.318 0.386 1 96.56 262 ILE B CA 1
ATOM 8595 C C . ILE B 1 262 ? 1.748 2.459 0.619 1 96.56 262 ILE B C 1
ATOM 8597 O O . ILE B 1 262 ? 1.024 2.967 -0.242 1 96.56 262 ILE B O 1
ATOM 8601 N N . ASN B 1 263 ? 1.245 2.145 1.803 1 95.19 263 ASN B N 1
ATOM 8602 C CA . ASN B 1 263 ? -0.173 2.188 2.143 1 95.19 263 ASN B CA 1
ATOM 8603 C C . ASN B 1 263 ? -0.714 3.613 2.107 1 95.19 263 ASN B C 1
ATOM 8605 O O . ASN B 1 263 ? -1.929 3.822 2.078 1 95.19 263 ASN B O 1
ATOM 8609 N N . VAL B 1 264 ? 0.16 4.547 2.111 1 97.25 264 VAL B N 1
ATOM 8610 C CA . VAL B 1 264 ? -0.263 5.945 2.092 1 97.25 264 VAL B CA 1
ATOM 8611 C C . VAL B 1 264 ? 0.177 6.598 0.783 1 97.25 264 VAL B C 1
ATOM 8613 O O . VAL B 1 264 ? -0.629 7.227 0.094 1 97.25 264 VAL B O 1
ATOM 8616 N N . ILE B 1 265 ? 1.399 6.344 0.388 1 98 265 ILE B N 1
ATOM 8617 C CA . ILE B 1 265 ? 2.027 7.055 -0.721 1 98 265 ILE B CA 1
ATOM 8618 C C . ILE B 1 265 ? 1.344 6.672 -2.031 1 98 265 ILE B C 1
ATOM 8620 O O . ILE B 1 265 ? 1.035 7.535 -2.854 1 98 265 ILE B O 1
ATOM 8624 N N . TYR B 1 266 ? 1.024 5.422 -2.258 1 97.12 266 TYR B N 1
ATOM 8625 C CA . TYR B 1 266 ? 0.491 4.988 -3.545 1 97.12 266 TYR B CA 1
ATOM 8626 C C . TYR B 1 266 ? -0.969 5.402 -3.695 1 97.12 266 TYR B C 1
ATOM 8628 O O . TYR B 1 266 ? -1.376 5.891 -4.754 1 97.12 266 TYR B O 1
ATOM 8636 N N . PRO B 1 267 ? -1.816 5.176 -2.6 1 97.31 267 PRO B N 1
ATOM 8637 C CA . PRO B 1 267 ? -3.166 5.727 -2.732 1 97.31 267 PRO B CA 1
ATOM 8638 C C . PRO B 1 267 ? -3.166 7.223 -3.049 1 97.31 267 PRO B C 1
ATOM 8640 O O . PRO B 1 267 ? -3.904 7.668 -3.93 1 97.31 267 PRO B O 1
ATOM 8643 N N . VAL B 1 268 ? -2.322 7.996 -2.383 1 98.44 268 VAL B N 1
ATOM 8644 C CA . VAL B 1 268 ? -2.236 9.43 -2.617 1 98.44 268 VAL B CA 1
ATOM 8645 C C . VAL B 1 268 ? -1.779 9.695 -4.051 1 98.44 268 VAL B C 1
ATOM 8647 O O . VAL B 1 268 ? -2.332 10.562 -4.734 1 98.44 268 VAL B O 1
ATOM 8650 N N . ALA B 1 269 ? -0.77 8.953 -4.477 1 98.12 269 ALA B N 1
ATOM 8651 C CA . ALA B 1 269 ? -0.295 9.094 -5.852 1 98.12 269 ALA B CA 1
ATOM 8652 C C . ALA B 1 269 ? -1.428 8.867 -6.848 1 98.12 269 ALA B C 1
ATOM 8654 O O . ALA B 1 269 ? -1.475 9.508 -7.898 1 98.12 269 ALA B O 1
ATOM 8655 N N . ASN B 1 270 ? -2.344 7.988 -6.52 1 96.56 270 ASN B N 1
ATOM 8656 C CA . ASN B 1 270 ? -3.455 7.625 -7.391 1 96.56 270 ASN B CA 1
ATOM 8657 C C . ASN B 1 270 ? -4.66 8.539 -7.18 1 96.56 270 ASN B C 1
ATOM 8659 O O . ASN B 1 270 ? -5.742 8.273 -7.703 1 96.56 270 ASN B O 1
ATOM 8663 N N . GLY B 1 271 ? -4.539 9.555 -6.344 1 96.31 271 GLY B N 1
ATOM 8664 C CA . GLY B 1 271 ? -5.562 10.578 -6.203 1 96.31 271 GLY B CA 1
ATOM 8665 C C . GLY B 1 271 ? -6.52 10.312 -5.055 1 96.31 271 GLY B C 1
ATOM 8666 O O . GLY B 1 271 ? -7.539 10.984 -4.922 1 96.31 271 GLY B O 1
ATOM 8667 N N . GLU B 1 272 ? -6.219 9.328 -4.18 1 95.81 272 GLU B N 1
ATOM 8668 C CA . GLU B 1 272 ? -7.078 8.992 -3.047 1 95.81 272 GLU B CA 1
ATOM 8669 C C . GLU B 1 272 ? -6.613 9.695 -1.774 1 95.81 272 GLU B C 1
ATOM 8671 O O . GLU B 1 272 ? -5.473 9.516 -1.343 1 95.81 272 GLU B O 1
ATOM 8676 N N . ASP B 1 273 ? -7.457 10.508 -1.146 1 97 273 ASP B N 1
ATOM 8677 C CA . ASP B 1 273 ? -7.133 11.148 0.124 1 97 273 ASP B CA 1
ATOM 8678 C C . ASP B 1 273 ? -7.352 10.195 1.294 1 97 273 ASP B C 1
ATOM 8680 O O . ASP B 1 273 ? -8.469 10.078 1.808 1 97 273 ASP B O 1
ATOM 8684 N N . VAL B 1 274 ? -6.301 9.594 1.762 1 96.06 274 VAL B N 1
ATOM 8685 C CA . VAL B 1 274 ? -6.367 8.609 2.842 1 96.06 274 VAL B CA 1
ATOM 8686 C C . VAL B 1 274 ? -5.84 9.234 4.133 1 96.06 274 VAL B C 1
ATOM 8688 O O . VAL B 1 274 ? -5.383 8.516 5.031 1 96.06 274 VAL B O 1
ATOM 8691 N N . LEU B 1 275 ? -5.887 10.562 4.293 1 96.69 275 LEU B N 1
ATOM 8692 C CA . LEU B 1 275 ? -5.176 11.266 5.352 1 96.69 275 LEU B CA 1
ATOM 8693 C C . LEU B 1 275 ? -6.039 11.375 6.605 1 96.69 275 LEU B C 1
ATOM 8695 O O . LEU B 1 275 ? -5.516 11.57 7.707 1 96.69 275 LEU B O 1
ATOM 8699 N N . PHE B 1 276 ? -7.406 11.227 6.586 1 93.69 276 PHE B N 1
ATOM 8700 C CA . PHE B 1 276 ? -8.312 11.391 7.715 1 93.69 276 PHE B CA 1
ATOM 8701 C C . PHE B 1 276 ? -7.906 10.484 8.867 1 93.69 276 PHE B C 1
ATOM 8703 O O . PHE B 1 276 ? -7.797 9.266 8.703 1 93.69 276 PHE B O 1
ATOM 8710 N N . GLY B 1 277 ? -7.582 11.188 9.961 1 91.44 277 GLY B N 1
ATOM 8711 C CA . GLY B 1 277 ? -7.277 10.469 11.188 1 91.44 277 GLY B CA 1
ATOM 8712 C C . GLY B 1 277 ? -5.797 10.18 11.359 1 91.44 277 GLY B C 1
ATOM 8713 O O . GLY B 1 277 ? -5.355 9.812 12.445 1 91.44 277 GLY B O 1
ATOM 8714 N N . ARG B 1 278 ? -4.973 10.367 10.367 1 94.81 278 ARG B N 1
ATOM 8715 C CA . ARG B 1 278 ? -3.547 10.062 10.43 1 94.81 278 ARG B CA 1
ATOM 8716 C C . ARG B 1 278 ? -2.764 11.219 11.039 1 94.81 278 ARG B C 1
ATOM 8718 O O . ARG B 1 278 ? -3.172 12.375 10.93 1 94.81 278 ARG B O 1
ATOM 8725 N N . HIS B 1 279 ? -1.68 10.891 11.656 1 95.75 279 HIS B N 1
ATOM 8726 C CA . HIS B 1 279 ? -0.762 11.844 12.266 1 95.75 279 HIS B CA 1
ATOM 8727 C C . HIS B 1 279 ? -0.071 12.703 11.211 1 95.75 279 HIS B C 1
ATOM 8729 O O . HIS B 1 279 ? 0.764 12.203 10.453 1 95.75 279 HIS B O 1
ATOM 8735 N N . ALA B 1 280 ? -0.375 13.969 11.227 1 97.31 280 ALA B N 1
ATOM 8736 C CA . ALA B 1 280 ? 0.056 14.859 10.148 1 97.31 280 ALA B CA 1
ATOM 8737 C C . ALA B 1 280 ? 1.577 14.961 10.102 1 97.31 280 ALA B C 1
ATOM 8739 O O . ALA B 1 280 ? 2.18 14.844 9.031 1 97.31 280 ALA B O 1
ATOM 8740 N N . ASN B 1 281 ? 2.223 15.07 11.219 1 97 281 ASN B N 1
ATOM 8741 C CA . ASN B 1 281 ? 3.67 15.242 11.281 1 97 281 ASN B CA 1
ATOM 8742 C C . ASN B 1 281 ? 4.402 13.953 10.891 1 97 281 ASN B C 1
ATOM 8744 O O . ASN B 1 281 ? 5.605 13.977 10.633 1 97 281 ASN B O 1
ATOM 8748 N N . ASP B 1 282 ? 3.719 12.883 10.914 1 96.69 282 ASP B N 1
ATOM 8749 C CA . ASP B 1 282 ? 4.281 11.617 10.445 1 96.69 282 ASP B CA 1
ATOM 8750 C C . ASP B 1 282 ? 4.172 11.492 8.93 1 96.69 282 ASP B C 1
ATOM 8752 O O . ASP B 1 282 ? 5.027 10.883 8.289 1 96.69 282 ASP B O 1
ATOM 8756 N N . GLN B 1 283 ? 3.137 12.023 8.383 1 98.06 283 GLN B N 1
ATOM 8757 C CA . GLN B 1 283 ? 2.848 11.797 6.969 1 98.06 283 GLN B CA 1
ATOM 8758 C C . GLN B 1 283 ? 3.611 12.773 6.082 1 98.06 283 GLN B C 1
ATOM 8760 O O . GLN B 1 283 ? 4.191 12.383 5.07 1 98.06 283 GLN B O 1
ATOM 8765 N N . ILE B 1 284 ? 3.691 14.055 6.379 1 98.75 284 ILE B N 1
ATOM 8766 C CA . ILE B 1 284 ? 4.203 15.117 5.512 1 98.75 284 ILE B CA 1
ATOM 8767 C C . ILE B 1 284 ? 5.656 14.82 5.141 1 98.75 284 ILE B C 1
ATOM 8769 O O . ILE B 1 284 ? 6.016 14.836 3.963 1 98.75 284 ILE B O 1
ATOM 8773 N N . PRO B 1 285 ? 6.488 14.414 6.121 1 98.62 285 PRO B N 1
ATOM 8774 C CA . PRO B 1 285 ? 7.891 14.172 5.762 1 98.62 285 PRO B CA 1
ATOM 8775 C C . PRO B 1 285 ? 8.055 13.031 4.762 1 98.62 285 PRO B C 1
ATOM 8777 O O . PRO B 1 285 ? 8.977 13.039 3.947 1 98.62 285 PRO B O 1
ATOM 8780 N N . LYS B 1 286 ? 7.152 12.055 4.801 1 98.62 286 LYS B N 1
ATOM 8781 C CA . LYS B 1 286 ? 7.219 10.938 3.857 1 98.62 286 LYS B CA 1
ATOM 8782 C C . LYS B 1 286 ? 7.207 11.438 2.416 1 98.62 286 LYS B C 1
ATOM 8784 O O . LYS B 1 286 ? 7.906 10.891 1.56 1 98.62 286 LYS B O 1
ATOM 8789 N N . PHE B 1 287 ? 6.496 12.469 2.154 1 98.75 287 PHE B N 1
ATOM 8790 C CA . PHE B 1 287 ? 6.32 12.969 0.795 1 98.75 287 PHE B CA 1
ATOM 8791 C C . PHE B 1 287 ? 7.449 13.93 0.419 1 98.75 287 PHE B C 1
ATOM 8793 O O . PHE B 1 287 ? 7.727 14.133 -0.764 1 98.75 287 PHE B O 1
ATOM 8800 N N . ILE B 1 288 ? 8.133 14.523 1.454 1 98.69 288 ILE B N 1
ATOM 8801 C CA . ILE B 1 288 ? 9.383 15.227 1.186 1 98.69 288 ILE B CA 1
ATOM 8802 C C . ILE B 1 288 ? 10.422 14.242 0.656 1 98.69 288 ILE B C 1
ATOM 8804 O O . ILE B 1 288 ? 11.086 14.508 -0.35 1 98.69 288 ILE B O 1
ATOM 8808 N N . GLY B 1 289 ? 10.453 13.086 1.336 1 98.38 289 GLY B N 1
ATOM 8809 C CA . GLY B 1 289 ? 11.383 12.047 0.911 1 98.38 289 GLY B CA 1
ATOM 8810 C C . GLY B 1 289 ? 11.117 11.547 -0.498 1 98.38 289 GLY B C 1
ATOM 8811 O O . GLY B 1 289 ? 12.047 11.406 -1.297 1 98.38 289 GLY B O 1
ATOM 8812 N N . VAL B 1 290 ? 9.883 11.352 -0.822 1 97.62 290 VAL B N 1
ATOM 8813 C CA . VAL B 1 290 ? 9.516 10.828 -2.137 1 97.62 290 VAL B CA 1
ATOM 8814 C C . VAL B 1 290 ? 9.836 11.867 -3.209 1 97.62 290 VAL B C 1
ATOM 8816 O O . VAL B 1 290 ? 10.266 11.516 -4.312 1 97.62 290 VAL B O 1
ATOM 8819 N N . ALA B 1 291 ? 9.602 13.117 -2.916 1 97.69 291 ALA B N 1
ATOM 8820 C CA . ALA B 1 291 ? 9.969 14.195 -3.84 1 97.69 291 ALA B CA 1
ATOM 8821 C C . ALA B 1 291 ? 11.469 14.195 -4.113 1 97.69 291 ALA B C 1
ATOM 8823 O O . ALA B 1 291 ? 11.898 14.359 -5.258 1 97.69 291 ALA B O 1
ATOM 8824 N N . LYS B 1 292 ? 12.25 14 -3.119 1 97.12 292 LYS B N 1
ATOM 8825 C CA . LYS B 1 292 ? 13.703 13.961 -3.281 1 97.12 292 LYS B CA 1
ATOM 8826 C C . LYS B 1 292 ? 14.133 12.727 -4.066 1 97.12 292 LYS B C 1
ATOM 8828 O O . LYS B 1 292 ? 15.039 12.805 -4.902 1 97.12 292 LYS B O 1
ATOM 8833 N N . GLU B 1 293 ? 13.492 11.578 -3.732 1 97.62 293 GLU B N 1
ATOM 8834 C CA . GLU B 1 293 ? 13.812 10.352 -4.453 1 97.62 293 GLU B CA 1
ATOM 8835 C C . GLU B 1 293 ? 13.562 10.508 -5.949 1 97.62 293 GLU B C 1
ATOM 8837 O O . GLU B 1 293 ? 14.297 9.938 -6.766 1 97.62 293 GLU B O 1
ATOM 8842 N N . TYR B 1 294 ? 12.508 11.227 -6.316 1 96.62 294 TYR B N 1
ATOM 8843 C CA . TYR B 1 294 ? 12.156 11.414 -7.719 1 96.62 294 TYR B CA 1
ATOM 8844 C C . TYR B 1 294 ? 13.305 12.039 -8.5 1 96.62 294 TYR B C 1
ATOM 8846 O O . TYR B 1 294 ? 13.477 11.766 -9.688 1 96.62 294 TYR B O 1
ATOM 8854 N N . ALA B 1 295 ? 14.117 12.828 -7.832 1 94.19 295 ALA B N 1
ATOM 8855 C CA . ALA B 1 295 ? 15.266 13.445 -8.5 1 94.19 295 ALA B CA 1
ATOM 8856 C C . ALA B 1 295 ? 16.234 12.391 -9.023 1 94.19 295 ALA B C 1
ATOM 8858 O O . ALA B 1 295 ? 16.984 12.641 -9.969 1 94.19 295 ALA B O 1
ATOM 8859 N N . TYR B 1 296 ? 16.188 11.195 -8.422 1 94.62 296 TYR B N 1
ATOM 8860 C CA . TYR B 1 296 ? 17.188 10.172 -8.727 1 94.62 296 TYR B CA 1
ATOM 8861 C C . TYR B 1 296 ? 16.531 8.93 -9.312 1 94.62 296 TYR B C 1
ATOM 8863 O O . TYR B 1 296 ? 17.203 7.949 -9.633 1 94.62 296 TYR B O 1
ATOM 8871 N N . ASP B 1 297 ? 15.195 8.961 -9.406 1 90.19 297 ASP B N 1
ATOM 8872 C CA . ASP B 1 297 ? 14.445 7.785 -9.844 1 90.19 297 ASP B CA 1
ATOM 8873 C C . ASP B 1 297 ? 13.516 8.125 -11.008 1 90.19 297 ASP B C 1
ATOM 8875 O O . ASP B 1 297 ? 12.984 9.234 -11.086 1 90.19 297 ASP B O 1
ATOM 8879 N N . THR B 1 298 ? 13.336 7.238 -11.906 1 86.56 298 THR B N 1
ATOM 8880 C CA . THR B 1 298 ? 12.531 7.492 -13.094 1 86.56 298 THR B CA 1
ATOM 8881 C C . THR B 1 298 ? 11.055 7.219 -12.82 1 86.56 298 THR B C 1
ATOM 8883 O O . THR B 1 298 ? 10.203 7.496 -13.664 1 86.56 298 THR B O 1
ATOM 8886 N N . LYS B 1 299 ? 10.695 6.719 -11.688 1 90.31 299 LYS B N 1
ATOM 8887 C CA . LYS B 1 299 ? 9.32 6.344 -11.375 1 90.31 299 LYS B CA 1
ATOM 8888 C C . LYS B 1 299 ? 8.43 7.578 -11.258 1 90.31 299 LYS B C 1
ATOM 8890 O O . LYS B 1 299 ? 8.461 8.273 -10.242 1 90.31 299 LYS B O 1
ATOM 8895 N N . GLU B 1 300 ? 7.508 7.723 -12.117 1 95.06 300 GLU B N 1
ATOM 8896 C CA . GLU B 1 300 ? 6.594 8.859 -12.156 1 95.06 300 GLU B CA 1
ATOM 8897 C C . GLU B 1 300 ? 5.656 8.859 -10.945 1 95.06 300 GLU B C 1
ATOM 8899 O O . GLU B 1 300 ? 5.152 9.914 -10.547 1 95.06 300 GLU B O 1
ATOM 8904 N N . ILE B 1 301 ? 5.488 7.738 -10.383 1 95.69 301 ILE B N 1
ATOM 8905 C CA . ILE B 1 301 ? 4.566 7.602 -9.258 1 95.69 301 ILE B CA 1
ATOM 8906 C C . ILE B 1 301 ? 5.051 8.453 -8.086 1 95.69 301 ILE B C 1
ATOM 8908 O O . ILE B 1 301 ? 4.242 8.953 -7.301 1 95.69 301 ILE B O 1
ATOM 8912 N N . TYR B 1 302 ? 6.359 8.68 -7.898 1 96.88 302 TYR B N 1
ATOM 8913 C CA . TYR B 1 302 ? 6.91 9.5 -6.824 1 96.88 302 TYR B CA 1
ATOM 8914 C C . TYR B 1 302 ? 6.562 10.969 -7.02 1 96.88 302 TYR B C 1
ATOM 8916 O O . TYR B 1 302 ? 6.164 11.648 -6.074 1 96.88 302 TYR B O 1
ATOM 8924 N N . ARG B 1 303 ? 6.695 11.469 -8.258 1 97.25 303 ARG B N 1
ATOM 8925 C CA . ARG B 1 303 ? 6.289 12.836 -8.57 1 97.25 303 ARG B CA 1
ATOM 8926 C C . ARG B 1 303 ? 4.805 13.047 -8.297 1 97.25 303 ARG B C 1
ATOM 8928 O O . ARG B 1 303 ? 4.414 14 -7.625 1 97.25 303 ARG B O 1
ATOM 8935 N N . LYS B 1 304 ? 3.998 12.102 -8.797 1 98 304 LYS B N 1
ATOM 8936 C CA . LYS B 1 304 ? 2.551 12.18 -8.617 1 98 304 LYS B CA 1
ATOM 8937 C C . LYS B 1 304 ? 2.18 12.195 -7.137 1 98 304 LYS B C 1
ATOM 8939 O O . LYS B 1 304 ? 1.302 12.953 -6.719 1 98 304 LYS B O 1
ATOM 8944 N N . ALA B 1 305 ? 2.809 11.344 -6.375 1 98.56 305 ALA B N 1
ATOM 8945 C CA . ALA B 1 305 ? 2.543 11.258 -4.941 1 98.56 305 ALA B CA 1
ATOM 8946 C C . ALA B 1 305 ? 2.807 12.586 -4.25 1 98.56 305 ALA B C 1
ATOM 8948 O O . ALA B 1 305 ? 1.959 13.086 -3.504 1 98.56 305 ALA B O 1
ATOM 8949 N N . ALA B 1 306 ? 3.977 13.18 -4.469 1 98.62 306 ALA B N 1
ATOM 8950 C CA . ALA B 1 306 ? 4.359 14.43 -3.82 1 98.62 306 ALA B CA 1
ATOM 8951 C C . ALA B 1 306 ? 3.418 15.57 -4.215 1 98.62 306 ALA B C 1
ATOM 8953 O O . ALA B 1 306 ? 2.932 16.312 -3.354 1 98.62 306 ALA B O 1
ATOM 8954 N N . GLU B 1 307 ? 3.125 15.695 -5.539 1 98.75 307 GLU B N 1
ATOM 8955 C CA . GLU B 1 307 ? 2.26 16.75 -6.047 1 98.75 307 GLU B CA 1
ATOM 8956 C C . GLU B 1 307 ? 0.831 16.594 -5.539 1 98.75 307 GLU B C 1
ATOM 8958 O O . GLU B 1 307 ? 0.214 17.562 -5.086 1 98.75 307 GLU B O 1
ATOM 8963 N N . ASN B 1 308 ? 0.317 15.352 -5.613 1 98.81 308 ASN B N 1
ATOM 8964 C CA . ASN B 1 308 ? -1.043 15.102 -5.145 1 98.81 308 ASN B CA 1
ATOM 8965 C C . ASN B 1 308 ? -1.176 15.344 -3.646 1 98.81 308 ASN B C 1
ATOM 8967 O O . ASN B 1 308 ? -2.176 15.906 -3.191 1 98.81 308 ASN B O 1
ATOM 8971 N N . PHE B 1 309 ? -0.188 14.875 -2.904 1 98.81 309 PHE B N 1
ATOM 8972 C CA . PHE B 1 309 ? -0.222 15.078 -1.461 1 98.81 309 PHE B CA 1
ATOM 8973 C C . PHE B 1 309 ? -0.303 16.562 -1.129 1 98.81 309 PHE B C 1
ATOM 8975 O O . PHE B 1 309 ? -1.137 16.984 -0.322 1 98.81 309 PHE B O 1
ATOM 8982 N N . TRP B 1 310 ? 0.59 17.359 -1.702 1 98.88 310 TRP B N 1
ATOM 8983 C CA . TRP B 1 310 ? 0.6 18.797 -1.47 1 98.88 310 TRP B CA 1
ATOM 8984 C C . TRP B 1 310 ? -0.759 19.406 -1.793 1 98.88 310 TRP B C 1
ATOM 8986 O O . TRP B 1 310 ? -1.318 20.156 -0.986 1 98.88 310 TRP B O 1
ATOM 8996 N N . ASP B 1 311 ? -1.303 19.047 -2.908 1 98.75 311 ASP B N 1
ATOM 8997 C CA . ASP B 1 311 ? -2.598 19.562 -3.328 1 98.75 311 ASP B CA 1
ATOM 8998 C C . ASP B 1 311 ? -3.691 19.203 -2.328 1 98.75 311 ASP B C 1
ATOM 9000 O O . ASP B 1 311 ? -4.52 20.031 -1.964 1 98.75 311 ASP B O 1
ATOM 9004 N N . MET B 1 312 ? -3.67 17.984 -1.852 1 98.62 312 MET B N 1
ATOM 9005 C CA . MET B 1 312 ? -4.66 17.516 -0.884 1 98.62 312 MET B CA 1
ATOM 9006 C C . MET B 1 312 ? -4.574 18.328 0.408 1 98.62 312 MET B C 1
ATOM 9008 O O . MET B 1 312 ? -5.598 18.766 0.933 1 98.62 312 MET B O 1
ATOM 9012 N N . VAL B 1 313 ? -3.371 18.516 0.893 1 98.69 313 VAL B N 1
ATOM 9013 C CA . VAL B 1 313 ? -3.178 19.172 2.178 1 98.69 313 VAL B CA 1
ATOM 9014 C C . VAL B 1 313 ? -3.541 20.656 2.055 1 98.69 313 VAL B C 1
ATOM 9016 O O . VAL B 1 313 ? -4.328 21.172 2.848 1 98.69 313 VAL B O 1
ATOM 9019 N N . VAL B 1 314 ? -3.041 21.375 1.017 1 98.5 314 VAL B N 1
ATOM 9020 C CA . VAL B 1 314 ? -3.217 22.812 0.884 1 98.5 314 VAL B CA 1
ATOM 9021 C C . VAL B 1 314 ? -4.676 23.125 0.557 1 98.5 314 VAL B C 1
ATOM 9023 O O . VAL B 1 314 ? -5.246 24.078 1.092 1 98.5 314 VAL B O 1
ATOM 9026 N N . ASN B 1 315 ? -5.293 22.266 -0.196 1 97.75 315 ASN B N 1
ATOM 9027 C CA . ASN B 1 315 ? -6.645 22.578 -0.654 1 97.75 315 ASN B CA 1
ATOM 9028 C C . ASN B 1 315 ? -7.695 22.109 0.348 1 97.75 315 ASN B C 1
ATOM 9030 O O . ASN B 1 315 ? -8.781 22.688 0.426 1 97.75 315 ASN B O 1
ATOM 9034 N N . ASN B 1 316 ? -7.309 21.094 1.162 1 97.62 316 ASN B N 1
ATOM 9035 C CA . ASN B 1 316 ? -8.414 20.484 1.894 1 97.62 316 ASN B CA 1
ATOM 9036 C C . ASN B 1 316 ? -8.094 20.359 3.381 1 97.62 316 ASN B C 1
ATOM 9038 O O . ASN B 1 316 ? -8.969 20 4.176 1 97.62 316 ASN B O 1
ATOM 9042 N N . HIS B 1 317 ? -6.875 20.656 3.805 1 98.06 317 HIS B N 1
ATOM 9043 C CA . HIS B 1 317 ? -6.527 20.406 5.199 1 98.06 317 HIS B CA 1
ATOM 9044 C C . HIS B 1 317 ? -5.832 21.609 5.82 1 98.06 317 HIS B C 1
ATOM 9046 O O . HIS B 1 317 ? -5.34 21.531 6.949 1 98.06 317 HIS B O 1
ATOM 9052 N N . THR B 1 318 ? -5.711 22.672 5.164 1 98.19 318 THR B N 1
ATOM 9053 C CA . THR B 1 318 ? -4.941 23.812 5.625 1 98.19 318 THR B CA 1
ATOM 9054 C C . THR B 1 318 ? -5.852 24.844 6.305 1 98.19 318 THR B C 1
ATOM 9056 O O . THR B 1 318 ? -6.949 25.125 5.82 1 98.19 318 THR B O 1
ATOM 9059 N N . LEU B 1 319 ? -5.414 25.359 7.41 1 98.06 319 LEU B N 1
ATOM 9060 C CA . LEU B 1 319 ? -6.113 26.359 8.195 1 98.06 319 LEU B CA 1
ATOM 9061 C C . LEU B 1 319 ? -5.656 27.766 7.805 1 98.06 319 LEU B C 1
ATOM 9063 O O . LEU B 1 319 ? -4.746 27.922 6.988 1 98.06 319 LEU B O 1
ATOM 9067 N N . ALA B 1 320 ? -6.188 28.781 8.367 1 98.12 320 ALA B N 1
ATOM 9068 C CA . ALA B 1 320 ? -6.023 30.172 7.938 1 98.12 320 ALA B CA 1
ATOM 9069 C C . ALA B 1 320 ? -4.566 30.609 8.062 1 98.12 320 ALA B C 1
ATOM 9071 O O . ALA B 1 320 ? -4.098 31.453 7.285 1 98.12 320 ALA B O 1
ATOM 9072 N N . ILE B 1 321 ? -3.846 30.031 8.953 1 98.31 321 ILE B N 1
ATOM 9073 C CA . ILE B 1 321 ? -2.475 30.469 9.203 1 98.31 321 ILE B CA 1
ATOM 9074 C C . ILE B 1 321 ? -1.525 29.75 8.242 1 98.31 321 ILE B C 1
ATOM 9076 O O . ILE B 1 321 ? -0.319 30 8.25 1 98.31 321 ILE B O 1
ATOM 9080 N N . GLY B 1 322 ? -2.037 28.844 7.441 1 98.31 322 GLY B N 1
ATOM 9081 C CA . GLY B 1 322 ? -1.216 28.047 6.547 1 98.31 322 GLY B CA 1
ATOM 9082 C C . GLY B 1 322 ? -0.834 26.703 7.133 1 98.31 322 GLY B C 1
ATOM 9083 O O . GLY B 1 322 ? -0.361 25.812 6.414 1 98.31 322 GLY B O 1
ATOM 9084 N N . GLY B 1 323 ? -1.052 26.531 8.438 1 98.25 323 GLY B N 1
ATOM 9085 C CA . GLY B 1 323 ? -0.796 25.266 9.102 1 98.25 323 GLY B CA 1
ATOM 9086 C C . GLY B 1 323 ? -1.956 24.297 9 1 98.25 323 GLY B C 1
ATOM 9087 O O . GLY B 1 323 ? -2.994 24.609 8.414 1 98.25 323 GLY B O 1
ATOM 9088 N N . ASN B 1 324 ? -1.746 23.094 9.484 1 97.94 324 ASN B N 1
ATOM 9089 C CA . ASN B 1 324 ? -2.793 22.078 9.438 1 97.94 324 ASN B CA 1
ATOM 9090 C C . ASN B 1 324 ? -2.822 21.234 10.711 1 97.94 324 ASN B C 1
ATOM 9092 O O . ASN B 1 324 ? -1.976 21.406 11.586 1 97.94 324 ASN B O 1
ATOM 9096 N N . SER B 1 325 ? -3.838 20.422 10.789 1 95.06 325 SER B N 1
ATOM 9097 C CA . SER B 1 325 ? -4.09 19.406 11.805 1 95.06 325 SER B CA 1
ATOM 9098 C C . SER B 1 325 ? -4.73 20 13.047 1 95.06 325 SER B C 1
ATOM 9100 O O . SER B 1 325 ? -4.648 21.219 13.273 1 95.06 325 SER B O 1
ATOM 9102 N N . CYS B 1 326 ? -5.414 19.297 13.711 1 93.75 326 CYS B N 1
ATOM 9103 C CA . CYS B 1 326 ? -5.949 19.438 15.062 1 93.75 326 CYS B CA 1
ATOM 9104 C C . CYS B 1 326 ? -5.805 18.141 15.836 1 93.75 326 CYS B C 1
ATOM 9106 O O . CYS B 1 326 ? -5.965 17.047 15.273 1 93.75 326 CYS B O 1
ATOM 9108 N N . TYR B 1 327 ? -5.312 18.25 17.078 1 90.56 327 TYR B N 1
ATOM 9109 C CA . TYR B 1 327 ? -4.977 17.062 17.844 1 90.56 327 TYR B CA 1
ATOM 9110 C C . TYR B 1 327 ? -3.869 16.266 17.156 1 90.56 327 TYR B C 1
ATOM 9112 O O . TYR B 1 327 ? -3.82 15.031 17.266 1 90.56 327 TYR B O 1
ATOM 9120 N N . GLU B 1 328 ? -3.146 16.938 16.25 1 93.06 328 GLU B N 1
ATOM 9121 C CA . GLU B 1 328 ? -1.995 16.422 15.516 1 93.06 328 GLU B CA 1
ATOM 9122 C C . GLU B 1 328 ? -2.432 15.492 14.375 1 93.06 328 GLU B C 1
ATOM 9124 O O . GLU B 1 328 ? -1.602 14.82 13.766 1 93.06 328 GLU B O 1
ATOM 9129 N N . ARG B 1 329 ? -3.746 15.492 14.117 1 94.94 329 ARG B N 1
ATOM 9130 C CA . ARG B 1 329 ? -4.285 14.609 13.078 1 94.94 329 ARG B CA 1
ATOM 9131 C C . ARG B 1 329 ? -4.93 15.422 11.961 1 94.94 329 ARG B C 1
ATOM 9133 O O . ARG B 1 329 ? -5.504 16.484 12.203 1 94.94 329 ARG B O 1
ATOM 9140 N N . PHE B 1 330 ? -4.871 14.867 10.727 1 96.31 330 PHE B N 1
ATOM 9141 C CA . PHE B 1 330 ? -5.688 15.398 9.641 1 96.31 330 PHE B CA 1
ATOM 9142 C C . PHE B 1 330 ? -7.168 15.133 9.891 1 96.31 330 PHE B C 1
ATOM 9144 O O . PHE B 1 330 ? -7.531 14.078 10.414 1 96.31 330 PHE B O 1
ATOM 9151 N N . GLY B 1 331 ? -8.031 16.078 9.602 1 94.12 331 GLY B N 1
ATOM 9152 C CA . GLY B 1 331 ? -9.469 15.898 9.688 1 94.12 331 GLY B CA 1
ATOM 9153 C C . GLY B 1 331 ? -10.094 15.477 8.375 1 94.12 331 GLY B C 1
ATOM 9154 O O . GLY B 1 331 ? -9.391 15.086 7.441 1 94.12 331 GLY B O 1
ATOM 9155 N N . MET B 1 332 ? -11.375 15.477 8.352 1 93.44 332 MET B N 1
ATOM 9156 C CA . MET B 1 332 ? -12.094 15.227 7.109 1 93.44 332 MET B CA 1
ATOM 9157 C C . MET B 1 332 ? -11.711 16.25 6.043 1 93.44 332 MET B C 1
ATOM 9159 O O . MET B 1 332 ? -11.562 17.438 6.336 1 93.44 332 MET B O 1
ATOM 9163 N N . PRO B 1 333 ? -11.547 15.766 4.812 1 95.69 333 PRO B N 1
ATOM 9164 C CA . PRO B 1 333 ? -11.211 16.734 3.76 1 95.69 333 PRO B CA 1
ATOM 9165 C C . PRO B 1 333 ? -12.234 17.859 3.646 1 95.69 333 PRO B C 1
ATOM 9167 O O . PRO B 1 333 ? -13.438 17.609 3.635 1 95.69 333 PRO B O 1
ATOM 9170 N N . GLY B 1 334 ? -11.781 19.078 3.637 1 95.5 334 GLY B N 1
ATOM 9171 C CA . GLY B 1 334 ? -12.625 20.25 3.457 1 95.5 334 GLY B CA 1
ATOM 9172 C C . GLY B 1 334 ? -13.148 20.812 4.762 1 95.5 334 GLY B C 1
ATOM 9173 O O . GLY B 1 334 ? -13.711 21.906 4.789 1 95.5 334 GLY B O 1
ATOM 9174 N N . GLU B 1 335 ? -12.883 20.078 5.832 1 94.38 335 GLU B N 1
ATOM 9175 C CA . GLU B 1 335 ? -13.352 20.547 7.137 1 94.38 335 GLU B CA 1
ATOM 9176 C C . GLU B 1 335 ? -12.352 21.531 7.758 1 94.38 335 GLU B C 1
ATOM 9178 O O . GLU B 1 335 ? -11.164 21.219 7.875 1 94.38 335 GLU B O 1
ATOM 9183 N N . GLU B 1 336 ? -12.805 22.734 8.117 1 95 336 GLU B N 1
ATOM 9184 C CA . GLU B 1 336 ? -11.953 23.75 8.719 1 95 336 GLU B CA 1
ATOM 9185 C C . GLU B 1 336 ? -12.555 24.281 10.008 1 95 336 GLU B C 1
ATOM 9187 O O . GLU B 1 336 ? -11.875 24.359 11.039 1 95 336 GLU B O 1
ATOM 9192 N N . SER B 1 337 ? -13.836 24.531 10.047 1 94.25 337 SER B N 1
ATOM 9193 C CA . SER B 1 337 ? -14.508 25.203 11.156 1 94.25 337 SER B CA 1
ATOM 9194 C C . SER B 1 337 ? -14.547 24.312 12.398 1 94.25 337 SER B C 1
ATOM 9196 O O . SER B 1 337 ? -14.641 24.797 13.523 1 94.25 337 SER B O 1
ATOM 9198 N N . LYS B 1 338 ? -14.391 23.031 12.195 1 91.38 338 LYS B N 1
ATOM 9199 C CA . LYS B 1 338 ? -14.461 22.094 13.32 1 91.38 338 LYS B CA 1
ATOM 9200 C C . LYS B 1 338 ? -13.07 21.594 13.695 1 91.38 338 LYS B C 1
ATOM 9202 O O . LYS B 1 338 ? -12.938 20.703 14.539 1 91.38 338 LYS B O 1
ATOM 9207 N N . ARG B 1 339 ? -12.07 22.203 13.07 1 92.81 339 ARG B N 1
ATOM 9208 C CA . ARG B 1 339 ? -10.68 21.828 13.328 1 92.81 339 ARG B CA 1
ATOM 9209 C C . ARG B 1 339 ? -9.961 22.906 14.133 1 92.81 339 ARG B C 1
ATOM 9211 O O . ARG B 1 339 ? -8.75 23.094 13.984 1 92.81 339 ARG B O 1
ATOM 9218 N N . LEU B 1 340 ? -10.664 23.578 14.883 1 94.06 340 LEU B N 1
ATOM 9219 C CA . LEU B 1 340 ? -10.117 24.688 15.648 1 94.06 340 LEU B CA 1
ATOM 9220 C C . LEU B 1 340 ? -10.172 24.406 17.141 1 94.06 340 LEU B C 1
ATOM 9222 O O . LEU B 1 340 ? -11.258 24.344 17.719 1 94.06 340 LEU B O 1
ATOM 9226 N N . ASP B 1 341 ? -9.086 24.125 17.719 1 91.06 341 ASP B N 1
ATOM 9227 C CA . ASP B 1 341 ? -8.953 23.875 19.156 1 91.06 341 ASP B CA 1
ATOM 9228 C C . ASP B 1 341 ? -7.602 24.375 19.672 1 91.06 341 ASP B C 1
ATOM 9230 O O . ASP B 1 341 ? -6.859 25.031 18.938 1 91.06 341 ASP B O 1
ATOM 9234 N N . TYR B 1 342 ? -7.289 24.203 20.859 1 89.25 342 TYR B N 1
ATOM 9235 C CA . TYR B 1 342 ? -6.016 24.609 21.438 1 89.25 342 TYR B CA 1
ATOM 9236 C C . TYR B 1 342 ? -4.848 23.984 20.703 1 89.25 342 TYR B C 1
ATOM 9238 O O . TYR B 1 342 ? -3.766 24.562 20.609 1 89.25 342 TYR B O 1
ATOM 9246 N N . SER B 1 343 ? -5.184 22.844 20.031 1 90.5 343 SER B N 1
ATOM 9247 C CA . SER B 1 343 ? -4.105 22.062 19.438 1 90.5 343 SER B CA 1
ATOM 9248 C C . SER B 1 343 ? -4.004 22.328 17.938 1 90.5 343 SER B C 1
ATOM 9250 O O . SER B 1 343 ? -3.41 21.547 17.203 1 90.5 343 SER B O 1
ATOM 9252 N N . SER B 1 344 ? -4.582 23.312 17.391 1 91.56 344 SER B N 1
ATOM 9253 C CA . SER B 1 344 ? -4.438 23.703 15.992 1 91.56 344 SER B CA 1
ATOM 9254 C C . SER B 1 344 ? -3.668 25.016 15.867 1 91.56 344 SER B C 1
ATOM 9256 O O . SER B 1 344 ? -4.098 26.047 16.391 1 91.56 344 SER B O 1
ATOM 9258 N N . ALA B 1 345 ? -2.666 24.969 15.227 1 94.69 345 ALA B N 1
ATOM 9259 C CA . ALA B 1 345 ? -2.018 23.938 14.422 1 94.69 345 ALA B CA 1
ATOM 9260 C C . ALA B 1 345 ? -0.605 23.656 14.93 1 94.69 345 ALA B C 1
ATOM 9262 O O . ALA B 1 345 ? -0.017 24.469 15.633 1 94.69 345 ALA B O 1
ATOM 9263 N N . GLU B 1 346 ? -0.106 22.594 14.539 1 95.25 346 GLU B N 1
ATOM 9264 C CA . GLU B 1 346 ? 1.246 22.188 14.922 1 95.25 346 GLU B CA 1
ATOM 9265 C C . GLU B 1 346 ? 2.287 22.812 14 1 95.25 346 GLU B C 1
ATOM 9267 O O . GLU B 1 346 ? 2.191 22.703 12.773 1 95.25 346 GLU B O 1
ATOM 9272 N N . THR B 1 347 ? 3.295 23.391 14.555 1 96.94 347 THR B N 1
ATOM 9273 C CA . THR B 1 347 ? 4.262 24.156 13.773 1 96.94 347 THR B CA 1
ATOM 9274 C C . THR B 1 347 ? 5.156 23.219 12.953 1 96.94 347 THR B C 1
ATOM 9276 O O . THR B 1 347 ? 5.594 23.578 11.859 1 96.94 347 THR B O 1
ATOM 9279 N N . CYS B 1 348 ? 5.445 21.969 13.445 1 97.69 348 CYS B N 1
ATOM 9280 C CA . CYS B 1 348 ? 6.242 20.984 12.711 1 97.69 348 CYS B CA 1
ATOM 9281 C C . CYS B 1 348 ? 5.633 20.688 11.344 1 97.69 348 CYS B C 1
ATOM 9283 O O . CYS B 1 348 ? 6.352 20.469 10.375 1 97.69 348 CYS B O 1
ATOM 9285 N N . ASN B 1 349 ? 4.34 20.672 11.32 1 98.44 349 ASN B N 1
ATOM 9286 C CA . ASN B 1 349 ? 3.646 20.406 10.062 1 98.44 349 ASN B CA 1
ATOM 9287 C C . ASN B 1 349 ? 3.943 21.484 9.023 1 98.44 349 ASN B C 1
ATOM 9289 O O . ASN B 1 349 ? 4.191 21.172 7.855 1 98.44 349 ASN B O 1
ATOM 9293 N N . THR B 1 350 ? 3.881 22.734 9.445 1 98.56 350 THR B N 1
ATOM 9294 C CA . THR B 1 350 ? 4.141 23.844 8.547 1 98.56 350 THR B CA 1
ATOM 9295 C C . THR B 1 350 ? 5.602 23.859 8.102 1 98.56 350 THR B C 1
ATOM 9297 O O . THR B 1 350 ? 5.898 24.109 6.93 1 98.56 350 THR B O 1
ATOM 9300 N N . TYR B 1 351 ? 6.477 23.609 9.055 1 98.25 351 TYR B N 1
ATOM 9301 C CA . TYR B 1 351 ? 7.891 23.453 8.734 1 98.25 351 TYR B CA 1
ATOM 9302 C C . TYR B 1 351 ? 8.086 22.484 7.578 1 98.25 351 TYR B C 1
ATOM 9304 O O . TYR B 1 351 ? 8.773 22.797 6.602 1 98.25 351 TYR B O 1
ATOM 9312 N N . ASN B 1 352 ? 7.457 21.344 7.664 1 98.62 352 ASN B N 1
ATOM 9313 C CA . ASN B 1 352 ? 7.605 20.297 6.66 1 98.62 352 ASN B CA 1
ATOM 9314 C C . ASN B 1 352 ? 6.887 20.656 5.363 1 98.62 352 ASN B C 1
ATOM 9316 O O . ASN B 1 352 ? 7.375 20.359 4.273 1 98.62 352 ASN B O 1
ATOM 9320 N N . MET B 1 353 ? 5.742 21.281 5.457 1 98.81 353 MET B N 1
ATOM 9321 C CA . MET B 1 353 ? 5.023 21.688 4.254 1 98.81 353 MET B CA 1
ATOM 9322 C C . MET B 1 353 ? 5.805 22.75 3.484 1 98.81 353 MET B C 1
ATOM 9324 O O . MET B 1 353 ? 5.762 22.781 2.254 1 98.81 353 MET B O 1
ATOM 9328 N N . LEU B 1 354 ? 6.488 23.641 4.195 1 98.69 354 LEU B N 1
ATOM 9329 C CA . LEU B 1 354 ? 7.328 24.625 3.525 1 98.69 354 LEU B CA 1
ATOM 9330 C C . LEU B 1 354 ? 8.469 23.953 2.771 1 98.69 354 LEU B C 1
ATOM 9332 O O . LEU B 1 354 ? 8.766 24.312 1.633 1 98.69 354 LEU B O 1
ATOM 9336 N N . LYS B 1 355 ? 9.047 22.969 3.41 1 97.88 355 LYS B N 1
ATOM 9337 C CA . LYS B 1 355 ? 10.109 22.203 2.754 1 97.88 355 LYS B CA 1
ATOM 9338 C C . LYS B 1 355 ? 9.594 21.531 1.48 1 97.88 355 LYS B C 1
ATOM 9340 O O . LYS B 1 355 ? 10.258 21.578 0.441 1 97.88 355 LYS B O 1
ATOM 9345 N N . LEU B 1 356 ? 8.461 20.906 1.576 1 98.69 356 LEU B N 1
ATOM 9346 C CA . LEU B 1 356 ? 7.871 20.219 0.425 1 98.69 356 LEU B CA 1
ATOM 9347 C C . LEU B 1 356 ? 7.547 21.219 -0.682 1 98.69 356 LEU B C 1
ATOM 9349 O O . LEU B 1 356 ? 7.801 20.953 -1.858 1 98.69 356 LEU B O 1
ATOM 9353 N N . SER B 1 357 ? 7 22.375 -0.321 1 98.69 357 SER B N 1
ATOM 9354 C CA . SER B 1 357 ? 6.637 23.406 -1.287 1 98.69 357 SER B CA 1
ATOM 9355 C C . SER B 1 357 ? 7.859 23.906 -2.049 1 98.69 357 SER B C 1
ATOM 9357 O O . SER B 1 357 ? 7.816 24.062 -3.271 1 98.69 357 SER B O 1
ATOM 9359 N N . ARG B 1 358 ? 8.875 24.141 -1.323 1 97.38 358 ARG B N 1
ATOM 9360 C CA . ARG B 1 358 ? 10.125 24.594 -1.936 1 97.38 358 ARG B CA 1
ATOM 9361 C C . ARG B 1 358 ? 10.648 23.562 -2.928 1 97.38 358 ARG B C 1
ATOM 9363 O O . ARG B 1 358 ? 11.016 23.922 -4.055 1 97.38 358 ARG B O 1
ATOM 9370 N N . LEU B 1 359 ? 10.625 22.328 -2.539 1 97.06 359 LEU B N 1
ATOM 9371 C CA . LEU B 1 359 ? 11.109 21.25 -3.393 1 97.06 359 LEU B CA 1
ATOM 9372 C C . LEU B 1 359 ? 10.266 21.141 -4.66 1 97.06 359 LEU B C 1
ATOM 9374 O O . LEU B 1 359 ? 10.805 20.984 -5.758 1 97.06 359 LEU B O 1
ATOM 9378 N N . LEU B 1 360 ? 9 21.172 -4.473 1 98.56 360 LEU B N 1
ATOM 9379 C CA . LEU B 1 360 ? 8.094 21.031 -5.613 1 98.56 360 LEU B CA 1
ATOM 9380 C C . LEU B 1 360 ? 8.242 22.203 -6.574 1 98.56 360 LEU B C 1
ATOM 9382 O O . LEU B 1 360 ? 8.211 22.016 -7.793 1 98.56 360 LEU B O 1
ATOM 9386 N N . PHE B 1 361 ? 8.406 23.422 -6.105 1 97.88 361 PHE B N 1
ATOM 9387 C CA . PHE B 1 361 ? 8.648 24.578 -6.973 1 97.88 361 PHE B CA 1
ATOM 9388 C C . PHE B 1 361 ? 9.93 24.375 -7.777 1 97.88 361 PHE B C 1
ATOM 9390 O O . PHE B 1 361 ? 9.945 24.609 -8.984 1 97.88 361 PHE B O 1
ATOM 9397 N N . MET B 1 362 ? 10.93 24.016 -7.047 1 97.06 362 MET B N 1
ATOM 9398 C CA . MET B 1 362 ? 12.203 23.812 -7.734 1 97.06 362 MET B CA 1
ATOM 9399 C C . MET B 1 362 ? 12.07 22.75 -8.828 1 97.06 362 MET B C 1
ATOM 9401 O O . MET B 1 362 ? 12.664 22.875 -9.898 1 97.06 362 MET B O 1
ATOM 9405 N N . MET B 1 363 ? 11.258 21.766 -8.586 1 95.62 363 MET B N 1
ATOM 9406 C CA . MET B 1 363 ? 11.102 20.641 -9.5 1 95.62 363 MET B CA 1
ATOM 9407 C C . MET B 1 363 ? 10.32 21.047 -10.742 1 95.62 363 MET B C 1
ATOM 9409 O O . MET B 1 363 ? 10.688 20.688 -11.867 1 95.62 363 MET B O 1
ATOM 9413 N N . ASN B 1 364 ? 9.25 21.828 -10.57 1 95.31 364 ASN B N 1
ATOM 9414 C CA . ASN B 1 364 ? 8.391 21.984 -11.734 1 95.31 364 ASN B CA 1
ATOM 9415 C C . ASN B 1 364 ? 8.125 23.453 -12.039 1 95.31 364 ASN B C 1
ATOM 9417 O O . ASN B 1 364 ? 7.562 23.781 -13.086 1 95.31 364 ASN B O 1
ATOM 9421 N N . GLY B 1 365 ? 8.469 24.422 -11.141 1 96.38 365 GLY B N 1
ATOM 9422 C CA . GLY B 1 365 ? 8.43 25.844 -11.414 1 96.38 365 GLY B CA 1
ATOM 9423 C C . GLY B 1 365 ? 7.059 26.453 -11.211 1 96.38 365 GLY B C 1
ATOM 9424 O O . GLY B 1 365 ? 6.84 27.625 -11.531 1 96.38 365 GLY B O 1
ATOM 9425 N N . ASP B 1 366 ? 6.105 25.672 -10.633 1 97.44 366 ASP B N 1
ATOM 9426 C CA . ASP B 1 366 ? 4.762 26.188 -10.406 1 97.44 366 ASP B CA 1
ATOM 9427 C C . ASP B 1 366 ? 4.738 27.156 -9.227 1 97.44 366 ASP B C 1
ATOM 9429 O O . ASP B 1 366 ? 5.078 26.781 -8.102 1 97.44 366 ASP B O 1
ATOM 9433 N N . TYR B 1 367 ? 4.262 28.391 -9.391 1 97.38 367 TYR B N 1
ATOM 9434 C CA . TYR B 1 367 ? 4.359 29.469 -8.414 1 97.38 367 TYR B CA 1
ATOM 9435 C C . TYR B 1 367 ? 3.354 29.266 -7.285 1 97.38 367 TYR B C 1
ATOM 9437 O O . TYR B 1 367 ? 3.436 29.938 -6.25 1 97.38 367 TYR B O 1
ATOM 9445 N N . LYS B 1 368 ? 2.367 28.312 -7.461 1 97.69 368 LYS B N 1
ATOM 9446 C CA . LYS B 1 368 ? 1.398 28.062 -6.398 1 97.69 368 LYS B CA 1
ATOM 9447 C C . LYS B 1 368 ? 2.092 27.609 -5.113 1 97.69 368 LYS B C 1
ATOM 9449 O O . LYS B 1 368 ? 1.631 27.922 -4.012 1 97.69 368 LYS B O 1
ATOM 9454 N N . TYR B 1 369 ? 3.205 26.938 -5.242 1 98.5 369 TYR B N 1
ATOM 9455 C CA . TYR B 1 369 ? 3.955 26.453 -4.086 1 98.5 369 TYR B CA 1
ATOM 9456 C C . TYR B 1 369 ? 4.547 27.625 -3.303 1 98.5 369 TYR B C 1
ATOM 9458 O O . TYR B 1 369 ? 4.594 27.594 -2.07 1 98.5 369 TYR B O 1
ATOM 9466 N N . LEU B 1 370 ? 5.004 28.672 -4.031 1 98.25 370 LEU B N 1
ATOM 9467 C CA . LEU B 1 370 ? 5.625 29.828 -3.396 1 98.25 370 LEU B CA 1
ATOM 9468 C C . LEU B 1 370 ? 4.57 30.719 -2.738 1 98.25 370 LEU B C 1
ATOM 9470 O O . LEU B 1 370 ? 4.836 31.344 -1.71 1 98.25 370 LEU B O 1
ATOM 9474 N N . ASN B 1 371 ? 3.395 30.766 -3.373 1 97.75 371 ASN B N 1
ATOM 9475 C CA . ASN B 1 371 ? 2.305 31.484 -2.729 1 97.75 371 ASN B CA 1
ATOM 9476 C C . ASN B 1 371 ? 1.979 30.906 -1.356 1 97.75 371 ASN B C 1
ATOM 9478 O O . ASN B 1 371 ? 1.837 31.641 -0.381 1 97.75 371 ASN B O 1
ATOM 9482 N N . TYR B 1 372 ? 1.874 29.656 -1.353 1 98.38 372 TYR B N 1
ATOM 9483 C CA . TYR B 1 372 ? 1.646 29 -0.069 1 98.38 372 TYR B CA 1
ATOM 9484 C C . TYR B 1 372 ? 2.811 29.25 0.883 1 98.38 372 TYR B C 1
ATOM 9486 O O . TYR B 1 372 ? 2.604 29.531 2.068 1 98.38 372 TYR B O 1
ATOM 9494 N N . TYR B 1 373 ? 3.992 29.078 0.422 1 98.69 373 TYR B N 1
ATOM 9495 C CA . TYR B 1 373 ? 5.191 29.25 1.238 1 98.69 373 TYR B CA 1
ATOM 9496 C C . TYR B 1 373 ? 5.18 30.578 1.967 1 98.69 373 TYR B C 1
ATOM 9498 O O . TYR B 1 373 ? 5.375 30.641 3.184 1 98.69 373 TYR B O 1
ATOM 9506 N N . GLU B 1 374 ? 4.93 31.672 1.206 1 98.38 374 GLU B N 1
ATOM 9507 C CA . GLU B 1 374 ? 4.895 33 1.792 1 98.38 374 GLU B CA 1
ATOM 9508 C C . GLU B 1 374 ? 3.816 33.094 2.867 1 98.38 374 GLU B C 1
ATOM 9510 O O . GLU B 1 374 ? 4.066 33.625 3.961 1 98.38 374 GLU B O 1
ATOM 9515 N N . HIS B 1 375 ? 2.682 32.594 2.568 1 98.5 375 HIS B N 1
ATOM 9516 C CA . HIS B 1 375 ? 1.54 32.656 3.475 1 98.5 375 HIS B CA 1
ATOM 9517 C C . HIS B 1 375 ? 1.86 31.984 4.805 1 98.5 375 HIS B C 1
ATOM 9519 O O . HIS B 1 375 ? 1.67 32.594 5.867 1 98.5 375 HIS B O 1
ATOM 9525 N N . ALA B 1 376 ? 2.373 30.812 4.754 1 98.69 376 ALA B N 1
ATOM 9526 C CA . ALA B 1 376 ? 2.617 30.016 5.953 1 98.69 376 ALA B CA 1
ATOM 9527 C C . ALA B 1 376 ? 3.818 30.562 6.73 1 98.69 376 ALA B C 1
ATOM 9529 O O . ALA B 1 376 ? 3.857 30.469 7.961 1 98.69 376 ALA B O 1
ATOM 9530 N N . LEU B 1 377 ? 4.805 31.078 6.016 1 98.56 377 LEU B N 1
ATOM 9531 C CA . LEU B 1 377 ? 5.992 31.625 6.664 1 98.56 377 LEU B CA 1
ATOM 9532 C C . LEU B 1 377 ? 5.617 32.812 7.562 1 98.56 377 LEU B C 1
ATOM 9534 O O . LEU B 1 377 ? 6.039 32.875 8.719 1 98.56 377 LEU B O 1
ATOM 9538 N N . TYR B 1 378 ? 4.82 33.75 7.074 1 98.19 378 TYR B N 1
ATOM 9539 C CA . TYR B 1 378 ? 4.449 34.938 7.816 1 98.19 378 TYR B CA 1
ATOM 9540 C C . TYR B 1 378 ? 3.465 34.594 8.93 1 98.19 378 TYR B C 1
ATOM 9542 O O . TYR B 1 378 ? 3.592 35.094 10.055 1 98.19 378 TYR B O 1
ATOM 9550 N N . ASN B 1 379 ? 2.516 33.75 8.57 1 98.69 379 ASN B N 1
ATOM 9551 C CA . ASN B 1 379 ? 1.343 33.656 9.438 1 98.69 379 ASN B CA 1
ATOM 9552 C C . ASN B 1 379 ? 1.463 32.5 10.438 1 98.69 379 ASN B C 1
ATOM 9554 O O . ASN B 1 379 ? 0.717 32.438 11.414 1 98.69 379 ASN B O 1
ATOM 9558 N N . HIS B 1 380 ? 2.406 31.625 10.211 1 98.62 380 HIS B N 1
ATOM 9559 C CA . HIS B 1 380 ? 2.564 30.547 11.18 1 98.62 380 HIS B CA 1
ATOM 9560 C C . HIS B 1 380 ? 3.982 30.516 11.734 1 98.62 380 HIS B C 1
ATOM 9562 O O . HIS B 1 380 ? 4.18 30.641 12.945 1 98.62 380 HIS B O 1
ATOM 9568 N N . ILE B 1 381 ? 5.008 30.344 10.922 1 98.38 381 ILE B N 1
ATOM 9569 C CA . ILE B 1 381 ? 6.379 30.188 11.391 1 98.38 381 ILE B CA 1
ATOM 9570 C C . ILE B 1 381 ? 6.797 31.422 12.195 1 98.38 381 ILE B C 1
ATOM 9572 O O . ILE B 1 381 ? 7.215 31.312 13.344 1 98.38 381 ILE B O 1
ATOM 9576 N N . LEU B 1 382 ? 6.652 32.594 11.594 1 97.81 382 LEU B N 1
ATOM 9577 C CA . LEU B 1 382 ? 7.008 33.812 12.289 1 97.81 382 LEU B CA 1
ATOM 9578 C C . LEU B 1 382 ? 6.172 34 13.547 1 97.81 382 LEU B C 1
ATOM 9580 O O . LEU B 1 382 ? 6.688 34.406 14.586 1 97.81 382 LEU B O 1
ATOM 9584 N N . ALA B 1 383 ? 4.898 33.625 13.461 1 97.88 383 ALA B N 1
ATOM 9585 C CA . ALA B 1 383 ? 3.943 33.812 14.547 1 97.88 383 ALA B CA 1
ATOM 9586 C C . ALA B 1 383 ? 4.215 32.844 15.695 1 97.88 383 ALA B C 1
ATOM 9588 O O . ALA B 1 383 ? 3.721 33.031 16.812 1 97.88 383 ALA B O 1
ATOM 9589 N N . SER B 1 384 ? 5.012 31.875 15.516 1 97.62 384 SER B N 1
ATOM 9590 C CA . SER B 1 384 ? 5.199 30.797 16.484 1 97.62 384 SER B CA 1
ATOM 9591 C C . SER B 1 384 ? 6.215 31.203 17.562 1 97.62 384 SER B C 1
ATOM 9593 O O . SER B 1 384 ? 6.324 30.531 18.594 1 97.62 384 SER B O 1
ATOM 9595 N N . GLN B 1 385 ? 6.996 32.25 17.344 1 97.5 385 GLN B N 1
ATOM 9596 C CA . GLN B 1 385 ? 8.055 32.656 18.266 1 97.5 385 GLN B CA 1
ATOM 9597 C C . GLN B 1 385 ? 7.582 33.75 19.203 1 97.5 385 GLN B C 1
ATOM 9599 O O . GLN B 1 385 ? 6.969 34.719 18.766 1 97.5 385 GLN B O 1
ATOM 9604 N N . ASP B 1 386 ? 7.824 33.562 20.484 1 97.06 386 ASP B N 1
ATOM 9605 C CA . ASP B 1 386 ? 7.625 34.625 21.469 1 97.06 386 ASP B CA 1
ATOM 9606 C C . ASP B 1 386 ? 8.695 35.688 21.328 1 97.06 386 ASP B C 1
ATOM 9608 O O . ASP B 1 386 ? 9.875 35.438 21.578 1 97.06 386 ASP B O 1
ATOM 9612 N N . PRO B 1 387 ? 8.305 36.875 20.969 1 95.94 387 PRO B N 1
ATOM 9613 C CA . PRO B 1 387 ? 9.305 37.906 20.75 1 95.94 387 PRO B CA 1
ATOM 9614 C C . PRO B 1 387 ? 9.906 38.438 22.062 1 95.94 387 PRO B C 1
ATOM 9616 O O . PRO B 1 387 ? 10.938 39.094 22.047 1 95.94 387 PRO B O 1
ATOM 9619 N N . ASP B 1 388 ? 9.312 38.094 23.141 1 95.31 388 ASP B N 1
ATOM 9620 C CA . ASP B 1 388 ? 9.703 38.688 24.422 1 95.31 388 ASP B CA 1
ATOM 9621 C C . ASP B 1 388 ? 10.664 37.781 25.188 1 95.31 388 ASP B C 1
ATOM 9623 O O . ASP B 1 388 ? 11.266 38.219 26.172 1 95.31 388 ASP B O 1
ATOM 9627 N N . MET B 1 389 ? 10.781 36.594 24.719 1 94.81 389 MET B N 1
ATOM 9628 C CA . MET B 1 389 ? 11.656 35.688 25.453 1 94.81 389 MET B CA 1
ATOM 9629 C C . MET B 1 389 ? 12.297 34.656 24.5 1 94.81 389 MET B C 1
ATOM 9631 O O . MET B 1 389 ? 11.602 33.812 23.922 1 94.81 389 MET B O 1
ATOM 9635 N N . ALA B 1 390 ? 13.586 34.688 24.484 1 92.94 390 ALA B N 1
ATOM 9636 C CA . ALA B 1 390 ? 14.336 33.781 23.625 1 92.94 390 ALA B CA 1
ATOM 9637 C C . ALA B 1 390 ? 14.078 32.344 24.016 1 92.94 390 ALA B C 1
ATOM 9639 O O . ALA B 1 390 ? 14.031 32 25.203 1 92.94 390 ALA B O 1
ATOM 9640 N N . GLY B 1 391 ? 13.867 31.531 22.984 1 93.25 391 GLY B N 1
ATOM 9641 C CA . GLY B 1 391 ? 13.695 30.109 23.219 1 93.25 391 GLY B CA 1
ATOM 9642 C C . GLY B 1 391 ? 12.25 29.703 23.438 1 93.25 391 GLY B C 1
ATOM 9643 O O . GLY B 1 391 ? 11.93 28.516 23.484 1 93.25 391 GLY B O 1
ATOM 9644 N N . CYS B 1 392 ? 11.359 30.578 23.562 1 96.19 392 CYS B N 1
ATOM 9645 C CA . CYS B 1 392 ? 9.938 30.297 23.734 1 96.19 392 CYS B CA 1
ATOM 9646 C C . CYS B 1 392 ? 9.211 30.281 22.391 1 96.19 392 CYS B C 1
ATOM 9648 O O . CYS B 1 392 ? 9.195 31.297 21.688 1 96.19 392 CYS B O 1
ATOM 9650 N N . VAL B 1 393 ? 8.695 29.125 22.031 1 97 393 VAL B N 1
ATOM 9651 C CA . VAL B 1 393 ? 7.949 28.938 20.781 1 97 393 VAL B CA 1
ATOM 9652 C C . VAL B 1 393 ? 6.664 28.156 21.062 1 97 393 VAL B C 1
ATOM 9654 O O . VAL B 1 393 ? 6.527 27.531 22.109 1 97 393 VAL B O 1
ATOM 9657 N N . THR B 1 394 ? 5.746 28.234 20.172 1 96.25 394 THR B N 1
ATOM 9658 C CA . THR B 1 394 ? 4.504 27.469 20.297 1 96.25 394 THR B CA 1
ATOM 9659 C C . THR B 1 394 ? 4.695 26.031 19.844 1 96.25 394 THR B C 1
ATOM 9661 O O . THR B 1 394 ? 5.473 25.766 18.938 1 96.25 394 THR B O 1
ATOM 9664 N N . TYR B 1 395 ? 4.109 25.109 20.609 1 93.81 395 TYR B N 1
ATOM 9665 C CA . TYR B 1 395 ? 3.871 23.766 20.109 1 93.81 395 TYR B CA 1
ATOM 9666 C C . TYR B 1 395 ? 2.684 23.75 19.141 1 93.81 395 TYR B C 1
ATOM 9668 O O . TYR B 1 395 ? 2.861 23.672 17.922 1 93.81 395 TYR B O 1
ATOM 9676 N N . TYR B 1 396 ? 1.543 24.016 19.766 1 92.44 396 TYR B N 1
ATOM 9677 C CA . TYR B 1 396 ? 0.321 24.328 19.031 1 92.44 396 TYR B CA 1
ATOM 9678 C C . TYR B 1 396 ? 0.097 25.828 18.953 1 92.44 396 TYR B C 1
ATOM 9680 O O . TYR B 1 396 ? 0.205 26.531 19.969 1 92.44 396 TYR B O 1
ATOM 9688 N N . THR B 1 397 ? -0.116 26.312 17.734 1 94.94 397 THR B N 1
ATOM 9689 C CA . THR B 1 397 ? -0.515 27.703 17.562 1 94.94 397 THR B CA 1
ATOM 9690 C C . THR B 1 397 ? -2.033 27.828 17.484 1 94.94 397 THR B C 1
ATOM 9692 O O . THR B 1 397 ? -2.605 27.781 16.391 1 94.94 397 THR B O 1
ATOM 9695 N N . SER B 1 398 ? -2.578 27.984 18.625 1 92.81 398 SER B N 1
ATOM 9696 C CA . SER B 1 398 ? -4.016 27.797 18.797 1 92.81 398 SER B CA 1
ATOM 9697 C C . SER B 1 398 ? -4.797 28.719 17.859 1 92.81 398 SER B C 1
ATOM 9699 O O . SER B 1 398 ? -4.461 29.906 17.719 1 92.81 398 SER B O 1
ATOM 9701 N N . LEU B 1 399 ? -5.812 28.156 17.234 1 95.62 399 LEU B N 1
ATOM 9702 C CA . LEU B 1 399 ? -6.703 28.906 16.344 1 95.62 399 LEU B CA 1
ATOM 9703 C C . LEU B 1 399 ? -8.141 28.844 16.844 1 95.62 399 LEU B C 1
ATOM 9705 O O . LEU B 1 399 ? -9.07 29.266 16.156 1 95.62 399 LEU B O 1
ATOM 9709 N N . LEU B 1 400 ? -8.305 28.281 18.062 1 93.69 400 LEU B N 1
ATOM 9710 C CA . LEU B 1 400 ? -9.617 28.328 18.703 1 93.69 400 LEU B CA 1
ATOM 9711 C C . LEU B 1 400 ? -10.047 29.781 18.938 1 93.69 400 LEU B C 1
ATOM 9713 O O . LEU B 1 400 ? -9.336 30.547 19.594 1 93.69 400 LEU B O 1
ATOM 9717 N N . PRO B 1 401 ? -11.188 30.156 18.344 1 95.5 401 PRO B N 1
ATOM 9718 C CA . PRO B 1 401 ? -11.617 31.547 18.562 1 95.5 401 PRO B CA 1
ATOM 9719 C C . PRO B 1 401 ? -11.688 31.891 20.047 1 95.5 401 PRO B C 1
ATOM 9721 O O . PRO B 1 401 ? -12.32 31.172 20.828 1 95.5 401 PRO B O 1
ATOM 9724 N N . GLY B 1 402 ? -11.07 33 20.391 1 95.19 402 GLY B N 1
ATOM 9725 C CA . GLY B 1 402 ? -11.086 33.469 21.766 1 95.19 402 GLY B CA 1
ATOM 9726 C C . GLY B 1 402 ? -9.969 32.906 22.609 1 95.19 402 GLY B C 1
ATOM 9727 O O . GLY B 1 402 ? -9.82 33.25 23.781 1 95.19 402 GLY B O 1
ATOM 9728 N N . SER B 1 403 ? -9.14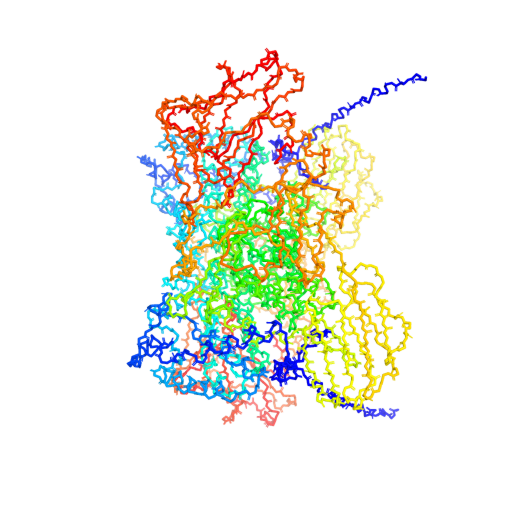8 32.125 22.047 1 93.31 403 SER B N 1
ATOM 9729 C CA . SER B 1 403 ? -8.039 31.531 22.781 1 93.31 403 SER B CA 1
ATOM 9730 C C . SER B 1 403 ? -6.801 32.406 22.719 1 93.31 403 SER B C 1
ATOM 9732 O O . SER B 1 403 ? -6.902 33.625 22.453 1 93.31 403 SER B O 1
ATOM 9734 N N . PHE B 1 404 ? -5.656 31.859 23.125 1 94.38 404 PHE B N 1
ATOM 9735 C CA . PHE B 1 404 ? -4.363 32.531 23.062 1 94.38 404 PHE B CA 1
ATOM 9736 C C . PHE B 1 404 ? -3.248 31.547 22.75 1 94.38 404 PHE B C 1
ATOM 9738 O O . PHE B 1 404 ? -3.443 30.328 22.844 1 94.38 404 PHE B O 1
ATOM 9745 N N . LYS B 1 405 ? -2.131 32.031 22.359 1 95.06 405 LYS B N 1
ATOM 9746 C CA . LYS B 1 405 ? -0.968 31.188 22.078 1 95.06 405 LYS B CA 1
ATOM 9747 C C . LYS B 1 405 ? -0.312 30.703 23.375 1 95.06 405 LYS B C 1
ATOM 9749 O O . LYS B 1 405 ? -0.219 31.453 24.344 1 95.06 405 LYS B O 1
ATOM 9754 N N . GLN B 1 406 ? -0.019 29.469 23.344 1 94.06 406 GLN B N 1
ATOM 9755 C CA . GLN B 1 406 ? 0.785 28.875 24.406 1 94.06 406 GLN B CA 1
ATOM 9756 C C . GLN B 1 406 ? 2.234 28.688 23.969 1 94.06 406 GLN B C 1
ATOM 9758 O O . GLN B 1 406 ? 2.492 28.219 22.859 1 94.06 406 GLN B O 1
ATOM 9763 N N . TYR B 1 407 ? 3.182 29.078 24.859 1 96.5 407 TYR B N 1
ATOM 9764 C CA . TYR B 1 407 ? 4.594 29.031 24.516 1 96.5 407 TYR B CA 1
ATOM 9765 C C . TYR B 1 407 ? 5.348 28.047 25.406 1 96.5 407 TYR B C 1
ATOM 9767 O O . TYR B 1 407 ? 4.922 27.781 26.531 1 96.5 407 TYR B O 1
ATOM 9775 N N . SER B 1 408 ? 6.457 27.531 24.906 1 96.88 408 SER B N 1
ATOM 9776 C CA . SER B 1 408 ? 7.414 26.75 25.688 1 96.88 408 SER B CA 1
ATOM 9777 C C . SER B 1 408 ? 8.18 27.641 26.672 1 96.88 408 SER B C 1
ATOM 9779 O O . SER B 1 408 ? 8.086 28.859 26.609 1 96.88 408 SER B O 1
ATOM 9781 N N . THR B 1 409 ? 8.875 26.969 27.578 1 96.5 409 THR B N 1
ATOM 9782 C CA . THR B 1 409 ? 9.922 27.609 28.359 1 96.5 409 THR B CA 1
ATOM 9783 C C . THR B 1 409 ? 11.297 27.312 27.781 1 96.5 409 THR B C 1
ATOM 9785 O O . THR B 1 409 ? 11.453 26.359 27 1 96.5 409 THR B O 1
ATOM 9788 N N . PRO B 1 410 ? 12.242 28.109 28.062 1 95.94 410 PRO B N 1
ATOM 9789 C CA . PRO B 1 410 ? 13.539 27.938 27.391 1 95.94 410 PRO B CA 1
ATOM 9790 C C . PRO B 1 410 ? 14.211 26.609 27.719 1 95.94 410 PRO B C 1
ATOM 9792 O O . PRO B 1 410 ? 14.922 26.062 26.875 1 95.94 410 PRO B O 1
ATOM 9795 N N . TYR B 1 411 ? 14.008 26.016 28.922 1 96.75 411 TYR B N 1
ATOM 9796 C CA . TYR B 1 411 ? 14.891 24.922 29.297 1 96.75 411 TYR B CA 1
ATOM 9797 C C . TYR B 1 411 ? 14.102 23.719 29.797 1 96.75 411 TYR B C 1
ATOM 9799 O O . TYR B 1 411 ? 14.672 22.656 30.047 1 96.75 411 TYR B O 1
ATOM 9807 N N . ASP B 1 412 ? 12.734 23.781 29.812 1 95.88 412 ASP B N 1
ATOM 9808 C CA . ASP B 1 412 ? 11.969 22.703 30.438 1 95.88 412 ASP B CA 1
ATOM 9809 C C . ASP B 1 412 ? 10.859 22.203 29.516 1 95.88 412 ASP B C 1
ATOM 9811 O O . ASP B 1 412 ? 9.969 21.469 29.953 1 95.88 412 ASP B O 1
ATOM 9815 N N . SER B 1 413 ? 10.867 22.641 28.266 1 95.81 413 SER B N 1
ATOM 9816 C CA . SER B 1 413 ? 9.773 22.328 27.344 1 95.81 413 SER B CA 1
ATOM 9817 C C . SER B 1 413 ? 10.305 21.734 26.047 1 95.81 413 SER B C 1
ATOM 9819 O O . SER B 1 413 ? 9.836 22.078 24.953 1 95.81 413 SER B O 1
ATOM 9821 N N . PHE B 1 414 ? 11.203 20.844 26.094 1 95.75 414 PHE B N 1
ATOM 9822 C CA . PHE B 1 414 ? 11.773 20.312 24.859 1 95.75 414 PHE B CA 1
ATOM 9823 C C . PHE B 1 414 ? 10.812 19.328 24.203 1 95.75 414 PHE B C 1
ATOM 9825 O O . PHE B 1 414 ? 10.977 18.109 24.328 1 95.75 414 PHE B O 1
ATOM 9832 N N . TRP B 1 415 ? 9.82 19.906 23.453 1 94.12 415 TRP B N 1
ATOM 9833 C CA . TRP B 1 415 ? 8.867 19.188 22.609 1 94.12 415 TRP B CA 1
ATOM 9834 C C . TRP B 1 415 ? 9.328 19.156 21.156 1 94.12 415 TRP B C 1
ATOM 9836 O O . TRP B 1 415 ? 10.328 19.797 20.812 1 94.12 415 TRP B O 1
ATOM 9846 N N . CYS B 1 416 ? 8.672 18.438 20.25 1 93.62 416 CYS B N 1
ATOM 9847 C CA . CYS B 1 416 ? 9.078 18.328 18.859 1 93.62 416 CYS B CA 1
ATOM 9848 C C . CYS B 1 416 ? 9.133 19.688 18.188 1 93.62 416 CYS B C 1
ATOM 9850 O O . CYS B 1 416 ? 10.047 19.984 17.422 1 93.62 416 CYS B O 1
ATOM 9852 N N . CYS B 1 417 ? 8.188 20.562 18.5 1 95.5 417 CYS B N 1
ATOM 9853 C CA . CYS B 1 417 ? 8.117 21.859 17.859 1 95.5 417 CYS B CA 1
ATOM 9854 C C . CYS B 1 417 ? 9.18 22.797 18.406 1 95.5 417 CYS B C 1
ATOM 9856 O O . CYS B 1 417 ? 9.531 23.797 17.781 1 95.5 417 CYS B O 1
ATOM 9858 N N . VAL B 1 418 ? 9.648 22.547 19.625 1 96.12 418 VAL B N 1
ATOM 9859 C CA . VAL B 1 418 ? 10.789 23.312 20.125 1 96.12 418 VAL B CA 1
ATOM 9860 C C . VAL B 1 418 ? 12.039 22.969 19.312 1 96.12 418 VAL B C 1
ATOM 9862 O O . VAL B 1 418 ? 12.789 23.859 18.922 1 96.12 418 VAL B O 1
ATOM 9865 N N . GLY B 1 419 ? 12.234 21.656 19.078 1 95.75 419 GLY B N 1
ATOM 9866 C CA . GLY B 1 419 ? 13.328 21.25 18.219 1 95.75 419 GLY B CA 1
ATOM 9867 C C . GLY B 1 419 ? 13.234 21.828 16.812 1 95.75 419 GLY B C 1
ATOM 9868 O O . GLY B 1 419 ? 14.164 22.5 16.359 1 95.75 419 GLY B O 1
ATOM 9869 N N . THR B 1 420 ? 12.094 21.672 16.188 1 96.06 420 THR B N 1
ATOM 9870 C CA . THR B 1 420 ? 11.867 22.203 14.844 1 96.06 420 THR B CA 1
ATOM 9871 C C . THR B 1 420 ? 11.953 23.734 14.852 1 96.06 420 THR B C 1
ATOM 9873 O O . THR B 1 420 ? 12.422 24.328 13.883 1 96.06 420 THR B O 1
ATOM 9876 N N . GLY B 1 421 ? 11.492 24.297 15.953 1 95.19 421 GLY B N 1
ATOM 9877 C CA . GLY B 1 421 ? 11.586 25.75 16.109 1 95.19 421 GLY B CA 1
ATOM 9878 C C . GLY B 1 421 ? 13.008 26.266 16.062 1 95.19 421 GLY B C 1
ATOM 9879 O O . GLY B 1 421 ? 13.258 27.359 15.555 1 95.19 421 GLY B O 1
ATOM 9880 N N . MET B 1 422 ? 13.945 25.484 16.5 1 95.75 422 MET B N 1
ATOM 9881 C CA . MET B 1 422 ? 15.359 25.844 16.422 1 95.75 422 MET B CA 1
ATOM 9882 C C . MET B 1 422 ? 15.805 25.969 14.969 1 95.75 422 MET B C 1
ATOM 9884 O O . MET B 1 422 ? 16.594 26.844 14.625 1 95.75 422 MET B O 1
ATOM 9888 N N . GLU B 1 423 ? 15.266 25.156 14.156 1 96.88 423 GLU B N 1
ATOM 9889 C CA . GLU B 1 423 ? 15.648 25.109 12.75 1 96.88 423 GLU B CA 1
ATOM 9890 C C . GLU B 1 423 ? 14.93 26.203 11.953 1 96.88 423 GLU B C 1
ATOM 9892 O O . GLU B 1 423 ? 15.531 26.844 11.094 1 96.88 423 GLU B O 1
ATOM 9897 N N . ASN B 1 424 ? 13.68 26.422 12.219 1 95.44 424 ASN B N 1
ATOM 9898 C CA . ASN B 1 424 ? 12.836 27.359 11.484 1 95.44 424 ASN B CA 1
ATOM 9899 C C . ASN B 1 424 ? 13.484 28.734 11.398 1 95.44 424 ASN B C 1
ATOM 9901 O O . ASN B 1 424 ? 13.539 29.328 10.32 1 95.44 424 ASN B O 1
ATOM 9905 N N . HIS B 1 425 ? 13.969 29.219 12.422 1 94.94 425 HIS B N 1
ATOM 9906 C CA . HIS B 1 425 ? 14.367 30.625 12.508 1 94.94 425 HIS B CA 1
ATOM 9907 C C . HIS B 1 425 ? 15.836 30.812 12.133 1 94.94 425 HIS B C 1
ATOM 9909 O O . HIS B 1 425 ? 16.344 31.922 12.148 1 94.94 425 HIS B O 1
ATOM 9915 N N . ALA B 1 426 ? 16.469 29.719 11.734 1 94.38 426 ALA B N 1
ATOM 9916 C CA . ALA B 1 426 ? 17.859 29.781 11.305 1 94.38 426 ALA B CA 1
ATOM 9917 C C . ALA B 1 426 ? 17.969 29.891 9.789 1 94.38 426 ALA B C 1
ATOM 9919 O O . ALA B 1 426 ? 19.016 30.266 9.266 1 94.38 426 ALA B O 1
ATOM 9920 N N . LYS B 1 427 ? 16.859 29.672 9.07 1 94.38 427 LYS B N 1
ATOM 9921 C CA . LYS B 1 427 ? 17.047 29.438 7.641 1 94.38 427 LYS B CA 1
ATOM 9922 C C . LYS B 1 427 ? 16.078 30.266 6.816 1 94.38 427 LYS B C 1
ATOM 9924 O O . LYS B 1 427 ? 15.547 29.797 5.809 1 94.38 427 LYS B O 1
ATOM 9929 N N . TYR B 1 428 ? 15.766 31.469 7.195 1 96.25 428 TYR B N 1
ATOM 9930 C CA . TYR B 1 428 ? 14.82 32.344 6.5 1 96.25 428 TYR B CA 1
ATOM 9931 C C . TYR B 1 428 ? 15.305 32.656 5.09 1 96.25 428 TYR B C 1
ATOM 9933 O O . TYR B 1 428 ? 14.508 32.969 4.207 1 96.25 428 TYR B O 1
ATOM 9941 N N . ALA B 1 429 ? 16.578 32.562 4.836 1 95.94 429 ALA B N 1
ATOM 9942 C CA . ALA B 1 429 ? 17.188 33 3.572 1 95.94 429 ALA B CA 1
ATOM 9943 C C . ALA B 1 429 ? 16.969 31.953 2.486 1 95.94 429 ALA B C 1
ATOM 9945 O O . ALA B 1 429 ? 17.156 32.219 1.3 1 95.94 429 ALA B O 1
ATOM 9946 N N . GLU B 1 430 ? 16.531 30.797 2.801 1 93.75 430 GLU B N 1
ATOM 9947 C CA . GLU B 1 430 ? 16.594 29.625 1.939 1 93.75 430 GLU B CA 1
ATOM 9948 C C . GLU B 1 430 ? 15.742 29.797 0.687 1 93.75 430 GLU B C 1
ATOM 9950 O O . GLU B 1 430 ? 16.031 29.219 -0.356 1 93.75 430 GLU B O 1
ATOM 9955 N N . SER B 1 431 ? 14.711 30.625 0.78 1 97.06 431 SER B N 1
ATOM 9956 C CA . SER B 1 431 ? 13.789 30.703 -0.347 1 97.06 431 SER B CA 1
ATOM 9957 C C . SER B 1 431 ? 13.57 32.156 -0.783 1 97.06 431 SER B C 1
ATOM 9959 O O . SER B 1 431 ? 12.531 32.469 -1.366 1 97.06 431 SER B O 1
ATOM 9961 N N . ILE B 1 432 ? 14.531 33 -0.494 1 98.44 432 ILE B N 1
ATOM 9962 C CA . ILE B 1 432 ? 14.422 34.375 -0.923 1 98.44 432 ILE B CA 1
ATOM 9963 C C . ILE B 1 432 ? 14.742 34.5 -2.412 1 98.44 432 ILE B C 1
ATOM 9965 O O . ILE B 1 432 ? 14.062 35.219 -3.15 1 98.44 432 ILE B O 1
ATOM 9969 N N . TYR B 1 433 ? 15.781 33.781 -2.803 1 98.19 433 TYR B N 1
ATOM 9970 C CA . TYR B 1 433 ? 16.234 33.844 -4.184 1 98.19 433 TYR B CA 1
ATOM 9971 C C . TYR B 1 433 ? 16.344 32.438 -4.789 1 98.19 433 TYR B C 1
ATOM 9973 O O . TYR B 1 433 ? 16.719 31.5 -4.102 1 98.19 433 TYR B O 1
ATOM 9981 N N . PHE B 1 434 ? 16.016 32.312 -6.098 1 97.62 434 PHE B N 1
ATOM 9982 C CA . PHE B 1 434 ? 16.25 31.109 -6.891 1 97.62 434 PHE B CA 1
ATOM 9983 C C . PHE B 1 434 ? 16.953 31.453 -8.195 1 97.62 434 PHE B C 1
ATOM 9985 O O . PHE B 1 434 ? 16.906 32.594 -8.648 1 97.62 434 PHE B O 1
ATOM 9992 N N . LYS B 1 435 ? 17.562 30.531 -8.75 1 96.06 435 LYS B N 1
ATOM 9993 C CA . LYS B 1 435 ? 18.234 30.75 -10.039 1 96.06 435 LYS B CA 1
ATOM 9994 C C . LYS B 1 435 ? 17.906 29.625 -11.023 1 96.06 435 LYS B C 1
ATOM 9996 O O . LYS B 1 435 ? 17.578 28.516 -10.617 1 96.06 435 LYS B O 1
ATOM 10001 N N . ASN B 1 436 ? 17.859 29.891 -12.219 1 93.88 436 ASN B N 1
ATOM 10002 C CA . ASN B 1 436 ? 17.75 28.984 -13.359 1 93.88 436 ASN B CA 1
ATOM 10003 C C . ASN B 1 436 ? 18.672 29.406 -14.508 1 93.88 436 ASN B C 1
ATOM 10005 O O . ASN B 1 436 ? 18.328 30.281 -15.289 1 93.88 436 ASN B O 1
ATOM 10009 N N . GLY B 1 437 ? 19.781 28.703 -14.617 1 87.69 437 GLY B N 1
ATOM 10010 C CA . GLY B 1 437 ? 20.734 29.156 -15.609 1 87.69 437 GLY B CA 1
ATOM 10011 C C . GLY B 1 437 ? 21.125 30.609 -15.438 1 87.69 437 GLY B C 1
ATOM 10012 O O . GLY B 1 437 ? 21.797 30.969 -14.469 1 87.69 437 GLY B O 1
ATOM 10013 N N . ASN B 1 438 ? 20.688 31.406 -16.344 1 89.19 438 ASN B N 1
ATOM 10014 C CA . ASN B 1 438 ? 21.031 32.812 -16.312 1 89.19 438 ASN B CA 1
ATOM 10015 C C . ASN B 1 438 ? 19.844 33.688 -15.883 1 89.19 438 ASN B C 1
ATOM 10017 O O . ASN B 1 438 ? 19.719 34.844 -16.281 1 89.19 438 ASN B O 1
ATOM 10021 N N . SER B 1 439 ? 18.984 33.094 -15.102 1 94.88 439 SER B N 1
ATOM 10022 C CA . SER B 1 439 ? 17.844 33.812 -14.562 1 94.88 439 SER B CA 1
ATOM 10023 C C . SER B 1 439 ? 17.875 33.812 -13.039 1 94.88 439 SER B C 1
ATOM 10025 O O . SER B 1 439 ? 18.25 32.844 -12.406 1 94.88 439 SER B O 1
ATOM 10027 N N . LEU B 1 440 ? 17.5 34.969 -12.469 1 97.19 440 LEU B N 1
ATOM 10028 C CA . LEU B 1 440 ? 17.359 35.125 -11.031 1 97.19 440 LEU B CA 1
ATOM 10029 C C . LEU B 1 440 ? 15.922 35.438 -10.648 1 97.19 440 LEU B C 1
ATOM 10031 O O . LEU B 1 440 ? 15.289 36.312 -11.25 1 97.19 440 LEU B O 1
ATOM 10035 N N . LEU B 1 441 ? 15.391 34.688 -9.766 1 97.94 441 LEU B N 1
ATOM 10036 C CA . LEU B 1 441 ? 14.062 34.969 -9.227 1 97.94 441 LEU B CA 1
ATOM 10037 C C . LEU B 1 441 ? 14.156 35.5 -7.793 1 97.94 441 LEU B C 1
ATOM 10039 O O . LEU B 1 441 ? 14.719 34.844 -6.922 1 97.94 441 LEU B O 1
ATOM 10043 N N . ILE B 1 442 ? 13.719 36.719 -7.559 1 98.19 442 ILE B N 1
ATOM 10044 C CA . ILE B 1 442 ? 13.477 37.219 -6.215 1 98.19 442 ILE B CA 1
ATOM 10045 C C . ILE B 1 442 ? 12.078 36.812 -5.746 1 98.19 442 ILE B C 1
ATOM 10047 O O . ILE B 1 442 ? 11.07 37.312 -6.246 1 98.19 442 ILE B O 1
ATOM 10051 N N . ASN B 1 443 ? 12.023 35.938 -4.793 1 98.19 443 ASN B N 1
ATOM 10052 C CA . ASN B 1 443 ? 10.773 35.281 -4.414 1 98.19 443 ASN B CA 1
ATOM 10053 C C . ASN B 1 443 ? 10.156 35.906 -3.174 1 98.19 443 ASN B C 1
ATOM 10055 O O . ASN B 1 443 ? 9 36.344 -3.199 1 98.19 443 ASN B O 1
ATOM 10059 N N . LEU B 1 444 ? 10.891 35.938 -2.064 1 98.31 444 LEU B N 1
ATOM 10060 C CA . LEU B 1 444 ? 10.391 36.531 -0.831 1 98.31 444 LEU B CA 1
ATOM 10061 C C . LEU B 1 444 ? 10.914 37.969 -0.659 1 98.31 444 LEU B C 1
ATOM 10063 O O . LEU B 1 444 ? 12.094 38.219 -0.916 1 98.31 444 LEU B O 1
ATOM 10067 N N . TYR B 1 445 ? 10.102 38.875 -0.274 1 98 445 TYR B N 1
ATOM 10068 C CA . TYR B 1 445 ? 10.484 40.25 -0.074 1 98 445 TYR B CA 1
ATOM 10069 C C . TYR B 1 445 ? 10.906 40.5 1.369 1 98 445 TYR B C 1
ATOM 10071 O O . TYR B 1 445 ? 10.25 41.25 2.096 1 98 445 TYR B O 1
ATOM 10079 N N . ILE B 1 446 ? 11.977 39.938 1.72 1 98.31 446 ILE B N 1
ATOM 10080 C CA . ILE B 1 446 ? 12.672 40.031 3.002 1 98.31 446 ILE B CA 1
ATOM 10081 C C . ILE B 1 446 ? 13.984 40.781 2.822 1 98.31 446 ILE B C 1
ATOM 10083 O O . ILE B 1 446 ? 14.812 40.406 1.982 1 98.31 446 ILE B O 1
ATOM 10087 N N . PRO B 1 447 ? 14.219 41.844 3.576 1 98.44 447 PRO B N 1
ATOM 10088 C CA . PRO B 1 447 ? 15.477 42.594 3.406 1 98.44 447 PRO B CA 1
ATOM 10089 C C . PRO B 1 447 ? 16.703 41.688 3.49 1 98.44 447 PRO B C 1
ATOM 10091 O O . PRO B 1 447 ? 16.859 40.938 4.457 1 98.44 447 PRO B O 1
ATOM 10094 N N . SER B 1 448 ? 17.594 41.781 2.416 1 98.5 448 SER B N 1
ATOM 10095 C CA . SER B 1 448 ? 18.688 40.844 2.301 1 98.5 448 SER B CA 1
ATOM 10096 C C . SER B 1 448 ? 19.688 41.25 1.232 1 98.5 448 SER B C 1
ATOM 10098 O O . SER B 1 448 ? 19.422 42.188 0.474 1 98.5 448 SER B O 1
ATOM 10100 N N . GLU B 1 449 ? 20.781 40.625 1.273 1 98.31 449 GLU B N 1
ATOM 10101 C CA . GLU B 1 449 ? 21.828 40.75 0.258 1 98.31 449 GLU B CA 1
ATOM 10102 C C . GLU B 1 449 ? 22.172 39.406 -0.36 1 98.31 449 GLU B C 1
ATOM 10104 O O . GLU B 1 449 ? 22.281 38.406 0.35 1 98.31 449 GLU B O 1
ATOM 10109 N N . LEU B 1 450 ? 22.219 39.375 -1.646 1 98.31 450 LEU B N 1
ATOM 10110 C CA . LEU B 1 450 ? 22.625 38.188 -2.387 1 98.31 450 LEU B CA 1
ATOM 10111 C C . LEU B 1 450 ? 24.016 38.344 -2.967 1 98.31 450 LEU B C 1
ATOM 10113 O O . LEU B 1 450 ? 24.312 39.375 -3.578 1 98.31 450 LEU B O 1
ATOM 10117 N N . ASN B 1 451 ? 24.875 37.438 -2.705 1 97.5 451 ASN B N 1
ATOM 10118 C CA . ASN B 1 451 ? 26.156 37.344 -3.369 1 97.5 451 ASN B CA 1
ATOM 10119 C C . ASN B 1 451 ? 26.219 36.125 -4.285 1 97.5 451 ASN B C 1
ATOM 10121 O O . ASN B 1 451 ? 26.516 35 -3.838 1 97.5 451 ASN B O 1
ATOM 10125 N N . TRP B 1 452 ? 25.875 36.375 -5.539 1 96.31 452 TRP B N 1
ATOM 10126 C CA . TRP B 1 452 ? 26 35.312 -6.539 1 96.31 452 TRP B CA 1
ATOM 10127 C C . TRP B 1 452 ? 27.438 35.188 -7.039 1 96.31 452 TRP B C 1
ATOM 10129 O O . TRP B 1 452 ? 27.766 35.688 -8.117 1 96.31 452 TRP B O 1
ATOM 10139 N N . LYS B 1 453 ? 28.219 34.406 -6.379 1 92.88 453 LYS B N 1
ATOM 10140 C CA . LYS B 1 453 ? 29.672 34.375 -6.523 1 92.88 453 LYS B CA 1
ATOM 10141 C C . LYS B 1 453 ? 30.078 33.938 -7.938 1 92.88 453 LYS B C 1
ATOM 10143 O O . LYS B 1 453 ? 30.984 34.531 -8.531 1 92.88 453 LYS B O 1
ATOM 10148 N N . GLU B 1 454 ? 29.422 33 -8.508 1 90.25 454 GLU B N 1
ATOM 10149 C CA . GLU B 1 454 ? 29.766 32.469 -9.82 1 90.25 454 GLU B CA 1
ATOM 10150 C C . GLU B 1 454 ? 29.672 33.562 -10.891 1 90.25 454 GLU B C 1
ATOM 10152 O O . GLU B 1 454 ? 30.406 33.531 -11.875 1 90.25 454 GLU B O 1
ATOM 10157 N N . GLN B 1 455 ? 28.828 34.5 -10.633 1 93.38 455 GLN B N 1
ATOM 10158 C CA . GLN B 1 455 ? 28.594 35.562 -11.617 1 93.38 455 GLN B CA 1
ATOM 10159 C C . GLN B 1 455 ? 29.234 36.875 -11.188 1 93.38 455 GLN B C 1
ATOM 10161 O O . GLN B 1 455 ? 29.266 37.812 -11.961 1 93.38 455 GLN B O 1
ATOM 10166 N N . GLY B 1 456 ? 29.766 36.875 -10 1 94.88 456 GLY B N 1
ATOM 10167 C CA . GLY B 1 456 ? 30.203 38.125 -9.43 1 94.88 456 GLY B CA 1
ATOM 10168 C C . GLY B 1 456 ? 29.078 39.125 -9.273 1 94.88 456 GLY B C 1
ATOM 10169 O O . GLY B 1 456 ? 29.312 40.344 -9.289 1 94.88 456 GLY B O 1
ATOM 10170 N N . PHE B 1 457 ? 27.875 38.688 -9.234 1 96.62 457 PHE B N 1
ATOM 10171 C CA . PHE B 1 457 ? 26.672 39.531 -9.156 1 96.62 457 PHE B CA 1
ATOM 10172 C C . PHE B 1 457 ? 26.25 39.75 -7.703 1 96.62 457 PHE B C 1
ATOM 10174 O O . PHE B 1 457 ? 26.109 38.781 -6.953 1 96.62 457 PHE B O 1
ATOM 10181 N N . ARG B 1 458 ? 26.109 40.938 -7.234 1 98.12 458 ARG B N 1
ATOM 10182 C CA . ARG B 1 458 ? 25.656 41.281 -5.891 1 98.12 458 ARG B CA 1
ATOM 10183 C C . ARG B 1 458 ? 24.406 42.156 -5.945 1 98.12 458 ARG B C 1
ATOM 10185 O O . ARG B 1 458 ? 24.344 43.125 -6.707 1 98.12 458 ARG B O 1
ATOM 10192 N N . LEU B 1 459 ? 23.453 41.781 -5.203 1 97.88 459 LEU B N 1
ATOM 10193 C CA . LEU B 1 459 ? 22.156 42.438 -5.172 1 97.88 459 LEU B CA 1
ATOM 10194 C C . LEU B 1 459 ? 21.703 42.656 -3.734 1 97.88 459 LEU B C 1
ATOM 10196 O O . LEU B 1 459 ? 21.906 41.812 -2.865 1 97.88 459 LEU B O 1
ATOM 10200 N N . ARG B 1 460 ? 21.125 43.812 -3.447 1 98.38 460 ARG B N 1
ATOM 10201 C CA . ARG B 1 460 ? 20.547 44.125 -2.143 1 98.38 460 ARG B CA 1
ATOM 10202 C C . ARG B 1 460 ? 19.062 44.406 -2.256 1 98.38 460 ARG B C 1
ATOM 10204 O O . ARG B 1 460 ? 18.625 45.156 -3.139 1 98.38 460 ARG B O 1
ATOM 10211 N N . LEU B 1 461 ? 18.297 43.812 -1.479 1 98.44 461 LEU B N 1
ATOM 10212 C CA . LEU B 1 461 ? 16.844 44.031 -1.381 1 98.44 461 LEU B CA 1
ATOM 10213 C C . LEU B 1 461 ? 16.5 44.844 -0.147 1 98.44 461 LEU B C 1
ATOM 10215 O O . LEU B 1 461 ? 16.641 44.375 0.982 1 98.44 461 LEU B O 1
ATOM 10219 N N . ASP B 1 462 ? 16.031 46.062 -0.345 1 97.81 462 ASP B N 1
ATOM 10220 C CA . ASP B 1 462 ? 15.617 46.938 0.737 1 97.81 462 ASP B CA 1
ATOM 10221 C C . ASP B 1 462 ? 14.102 47.094 0.766 1 97.81 462 ASP B C 1
ATOM 10223 O O . ASP B 1 462 ? 13.5 47.531 -0.216 1 97.81 462 ASP B O 1
ATOM 10227 N N . THR B 1 463 ? 13.539 46.719 1.839 1 97.56 463 THR B N 1
ATOM 10228 C CA . THR B 1 463 ? 12.094 46.844 1.975 1 97.56 463 THR B CA 1
ATOM 10229 C C . THR B 1 463 ? 11.68 46.781 3.443 1 97.56 463 THR B C 1
ATOM 10231 O O . THR B 1 463 ? 12.422 46.25 4.281 1 97.56 463 THR B O 1
ATOM 10234 N N . ASP B 1 464 ? 10.531 47.344 3.785 1 95.56 464 ASP B N 1
ATOM 10235 C CA . ASP B 1 464 ? 9.906 47.219 5.094 1 95.56 464 ASP B CA 1
ATOM 10236 C C . ASP B 1 464 ? 8.672 46.312 5.031 1 95.56 464 ASP B C 1
ATOM 10238 O O . ASP B 1 464 ? 7.824 46.344 5.922 1 95.56 464 ASP B O 1
ATOM 10242 N N . PHE B 1 465 ? 8.562 45.594 3.895 1 95.69 465 PHE B N 1
ATOM 10243 C CA . PHE B 1 465 ? 7.449 44.656 3.803 1 95.69 465 PHE B CA 1
ATOM 10244 C C . PHE B 1 465 ? 7.391 43.75 5.035 1 95.69 465 PHE B C 1
ATOM 10246 O O . PHE B 1 465 ? 8.422 43.25 5.492 1 95.69 465 PHE B O 1
ATOM 10253 N N . PRO B 1 466 ? 6.258 43.625 5.648 1 95.31 466 PRO B N 1
ATOM 10254 C CA . PRO B 1 466 ? 4.941 43.938 5.094 1 95.31 466 PRO B CA 1
ATOM 10255 C C . PRO B 1 466 ? 4.41 45.281 5.582 1 95.31 466 PRO B C 1
ATOM 10257 O O . PRO B 1 466 ? 3.248 45.625 5.34 1 95.31 466 PRO B O 1
ATOM 10260 N N . GLU B 1 467 ? 5.207 46.062 6.309 1 94.62 467 GLU B N 1
ATOM 10261 C CA . GLU B 1 467 ? 4.762 47.406 6.75 1 94.62 467 GLU B CA 1
ATOM 10262 C C . GLU B 1 467 ? 4.531 48.312 5.562 1 94.62 467 GLU B C 1
ATOM 10264 O O . GLU B 1 467 ? 3.707 49.25 5.633 1 94.62 467 GLU B O 1
ATOM 10269 N N . SER B 1 468 ? 5.293 48.094 4.59 1 93.19 468 SER B N 1
ATOM 10270 C CA . SER B 1 468 ? 5.207 48.875 3.348 1 93.19 468 SER B CA 1
ATOM 10271 C C . SER B 1 468 ? 4.992 47.938 2.152 1 93.19 468 SER B C 1
ATOM 10273 O O . SER B 1 468 ? 5.316 46.75 2.209 1 93.19 468 SER B O 1
ATOM 10275 N N . ASP B 1 469 ? 4.406 48.531 1.089 1 93.06 469 ASP B N 1
ATOM 10276 C CA . ASP B 1 469 ? 4.195 47.75 -0.14 1 93.06 469 ASP B CA 1
ATOM 10277 C C . ASP B 1 469 ? 5.305 48.031 -1.151 1 93.06 469 ASP B C 1
ATOM 10279 O O . ASP B 1 469 ? 5.242 47.562 -2.289 1 93.06 469 ASP B O 1
ATOM 10283 N N . THR B 1 470 ? 6.285 48.719 -0.71 1 95.88 470 THR B N 1
ATOM 10284 C CA . THR B 1 470 ? 7.355 49.125 -1.611 1 95.88 470 THR B CA 1
ATOM 10285 C C . THR B 1 470 ? 8.578 48.25 -1.446 1 95.88 470 THR B C 1
ATOM 10287 O O . THR B 1 470 ? 9.047 48.031 -0.328 1 95.88 470 THR B O 1
ATOM 10290 N N . ILE B 1 471 ? 9.102 47.75 -2.578 1 97.25 471 ILE B N 1
ATOM 10291 C CA . ILE B 1 471 ? 10.305 46.938 -2.641 1 97.25 471 ILE B CA 1
ATOM 10292 C C . ILE B 1 471 ? 11.375 47.656 -3.463 1 97.25 471 ILE B C 1
ATOM 10294 O O . ILE B 1 471 ? 11.109 48.094 -4.578 1 97.25 471 ILE B O 1
ATOM 10298 N N . SER B 1 472 ? 12.516 47.75 -2.92 1 98 472 SER B N 1
ATOM 10299 C CA . SER B 1 472 ? 13.633 48.375 -3.639 1 98 472 SER B CA 1
ATOM 10300 C C . SER B 1 472 ? 14.742 47.344 -3.895 1 98 472 SER B C 1
ATOM 10302 O O . SER B 1 472 ? 15.312 46.781 -2.953 1 98 472 SER B O 1
ATOM 10304 N N . VAL B 1 473 ? 15.031 47.156 -5.152 1 97.94 473 VAL B N 1
ATOM 10305 C CA . VAL B 1 473 ? 16.109 46.25 -5.582 1 97.94 473 VAL B CA 1
ATOM 10306 C C . VAL B 1 473 ? 17.312 47.094 -6.02 1 97.94 473 VAL B C 1
ATOM 10308 O O . VAL B 1 473 ? 17.219 47.875 -6.965 1 97.94 473 VAL B O 1
ATOM 10311 N N . CYS B 1 474 ? 18.391 46.844 -5.363 1 98.06 474 CYS B N 1
ATOM 10312 C CA . CYS B 1 474 ? 19.625 47.562 -5.695 1 98.06 474 CYS B CA 1
ATOM 10313 C C . CYS B 1 474 ? 20.656 46.594 -6.293 1 98.06 474 CYS B C 1
ATOM 10315 O O . CYS B 1 474 ? 21.094 45.656 -5.633 1 98.06 474 CYS B O 1
ATOM 10317 N N . VAL B 1 475 ? 21.062 46.906 -7.465 1 97.94 475 VAL B N 1
ATOM 10318 C CA . VAL B 1 475 ? 22.156 46.156 -8.078 1 97.94 475 VAL B CA 1
ATOM 10319 C C . VAL B 1 475 ? 23.5 46.719 -7.613 1 97.94 475 VAL B C 1
ATOM 10321 O O . VAL B 1 475 ? 24.016 47.688 -8.203 1 97.94 475 VAL B O 1
ATOM 10324 N N . VAL B 1 476 ? 24.078 46.094 -6.699 1 98.19 476 VAL B N 1
ATOM 10325 C CA . VAL B 1 476 ? 25.328 46.562 -6.113 1 98.19 476 VAL B CA 1
ATOM 10326 C C . VAL B 1 476 ? 26.484 46.375 -7.102 1 98.19 476 VAL B C 1
ATOM 10328 O O . VAL B 1 476 ? 27.297 47.281 -7.301 1 98.19 476 VAL B O 1
ATOM 10331 N N . ASP B 1 477 ? 26.609 45.219 -7.676 1 97.69 477 ASP B N 1
ATOM 10332 C CA . ASP B 1 477 ? 27.609 44.844 -8.688 1 97.69 477 ASP B CA 1
ATOM 10333 C C . ASP B 1 477 ? 27.016 43.875 -9.703 1 97.69 477 ASP B C 1
ATOM 10335 O O . ASP B 1 477 ? 26.609 42.781 -9.344 1 97.69 477 ASP B O 1
ATOM 10339 N N . LYS B 1 478 ? 26.984 44.281 -10.906 1 96.31 478 LYS B N 1
ATOM 10340 C CA . LYS B 1 478 ? 26.391 43.438 -11.953 1 96.31 478 LYS B CA 1
ATOM 10341 C C . LYS B 1 478 ? 27.359 42.312 -12.352 1 96.31 478 LYS B C 1
ATOM 10343 O O . LYS B 1 478 ? 26.922 41.281 -12.898 1 96.31 478 LYS B O 1
ATOM 10348 N N . GLY B 1 479 ? 28.625 42.531 -12.07 1 94.81 479 GLY B N 1
ATOM 10349 C CA . GLY B 1 479 ? 29.594 41.531 -12.461 1 94.81 479 GLY B CA 1
ATOM 10350 C C . GLY B 1 479 ? 29.469 41.094 -13.914 1 94.81 479 GLY B C 1
ATOM 10351 O O . GLY B 1 479 ? 29.406 41.938 -14.812 1 94.81 479 GLY B O 1
ATOM 10352 N N . ARG B 1 480 ? 29.453 39.688 -14.273 1 92.69 480 ARG B N 1
ATOM 10353 C CA . ARG B 1 480 ? 29.359 39.125 -15.617 1 92.69 480 ARG B CA 1
ATOM 10354 C C . ARG B 1 480 ? 27.922 38.719 -15.945 1 92.69 480 ARG B C 1
ATOM 10356 O O . ARG B 1 480 ? 27.656 38.156 -17 1 92.69 480 ARG B O 1
ATOM 10363 N N . PHE B 1 481 ? 27.062 39.031 -14.953 1 94.44 481 PHE B N 1
ATOM 10364 C CA . PHE B 1 481 ? 25.672 38.594 -15.109 1 94.44 481 PHE B CA 1
ATOM 10365 C C . PHE B 1 481 ? 25.016 39.344 -16.266 1 94.44 481 PHE B C 1
ATOM 10367 O O . PHE B 1 481 ? 25.031 40.562 -16.328 1 94.44 481 PHE B O 1
ATOM 10374 N N . SER B 1 482 ? 24.453 38.562 -17.281 1 92.81 482 SER B N 1
ATOM 10375 C CA . SER B 1 482 ? 23.781 39.125 -18.438 1 92.81 482 SER B CA 1
ATOM 10376 C C . SER B 1 482 ? 22.359 38.562 -18.578 1 92.81 482 SER B C 1
ATOM 10378 O O . SER B 1 482 ? 21.75 38.688 -19.625 1 92.81 482 SER B O 1
ATOM 10380 N N . GLY B 1 483 ? 21.922 37.906 -17.5 1 93.69 483 GLY B N 1
ATOM 10381 C CA . GLY B 1 483 ? 20.625 37.25 -17.562 1 93.69 483 GLY B CA 1
ATOM 10382 C C . GLY B 1 483 ? 19.469 38.156 -17.125 1 93.69 483 GLY B C 1
ATOM 10383 O O . GLY B 1 483 ? 19.562 39.375 -17.188 1 93.69 483 GLY B O 1
ATOM 10384 N N . SER B 1 484 ? 18.422 37.5 -16.828 1 94.25 484 SER B N 1
ATOM 10385 C CA . SER B 1 484 ? 17.203 38.219 -16.453 1 94.25 484 SER B CA 1
ATOM 10386 C C . SER B 1 484 ? 16.969 38.125 -14.945 1 94.25 484 SER B C 1
ATOM 10388 O O . SER B 1 484 ? 17.234 37.094 -14.328 1 94.25 484 SER B O 1
ATOM 10390 N N . VAL B 1 485 ? 16.531 39.219 -14.375 1 96.12 485 VAL B N 1
ATOM 10391 C CA . VAL B 1 485 ? 16.094 39.25 -12.984 1 96.12 485 VAL B CA 1
ATOM 10392 C C . VAL B 1 485 ? 14.578 39.406 -12.922 1 96.12 485 VAL B C 1
ATOM 10394 O O . VAL B 1 485 ? 14 40.281 -13.555 1 96.12 485 VAL B O 1
ATOM 10397 N N . MET B 1 486 ? 14 38.5 -12.281 1 96.38 486 MET B N 1
ATOM 10398 C CA . MET B 1 486 ? 12.555 38.469 -12.125 1 96.38 486 MET B CA 1
ATOM 10399 C C . MET B 1 486 ? 12.156 38.625 -10.664 1 96.38 486 MET B C 1
ATOM 10401 O O . MET B 1 486 ? 12.859 38.125 -9.773 1 96.38 486 MET B O 1
ATOM 10405 N N . LEU B 1 487 ? 11.031 39.281 -10.383 1 96.69 487 LEU B N 1
ATOM 10406 C CA . LEU B 1 487 ? 10.359 39.312 -9.086 1 96.69 487 LEU B CA 1
ATOM 10407 C C . LEU B 1 487 ? 9.086 38.5 -9.109 1 96.69 487 LEU B C 1
ATOM 10409 O O . LEU B 1 487 ? 8.344 38.5 -10.102 1 96.69 487 LEU B O 1
ATOM 10413 N N . ARG B 1 488 ? 8.875 37.781 -8.023 1 97 488 ARG B N 1
ATOM 10414 C CA . ARG B 1 488 ? 7.602 37.062 -7.957 1 97 488 ARG B CA 1
ATOM 10415 C C . ARG B 1 488 ? 6.434 38.062 -7.988 1 97 488 ARG B C 1
ATOM 10417 O O . ARG B 1 488 ? 6.477 39.094 -7.34 1 97 488 ARG B O 1
ATOM 10424 N N . TYR B 1 489 ? 5.508 37.812 -8.883 1 95.88 489 TYR B N 1
ATOM 10425 C CA . TYR B 1 489 ? 4.215 38.5 -8.906 1 95.88 489 TYR B CA 1
ATOM 10426 C C . TYR B 1 489 ? 3.189 37.719 -8.07 1 95.88 489 TYR B C 1
ATOM 10428 O O . TYR B 1 489 ? 2.473 36.875 -8.586 1 95.88 489 TYR B O 1
ATOM 10436 N N . PRO B 1 490 ? 3.055 38.094 -6.734 1 95.69 490 PRO B N 1
ATOM 10437 C CA . PRO B 1 490 ? 2.195 37.312 -5.848 1 95.69 490 PRO B CA 1
ATOM 10438 C C . PRO B 1 490 ? 0.729 37.344 -6.27 1 95.69 490 PRO B C 1
ATOM 10440 O O . PRO B 1 490 ? 0.263 38.312 -6.836 1 95.69 490 PRO B O 1
ATOM 10443 N N . GLU B 1 491 ? 0.026 36.312 -5.91 1 92.88 491 GLU B N 1
ATOM 10444 C CA . GLU B 1 491 ? -1.381 36.156 -6.266 1 92.88 491 GLU B CA 1
ATOM 10445 C C . GLU B 1 491 ? -2.246 37.219 -5.562 1 92.88 491 GLU B C 1
ATOM 10447 O O . GLU B 1 491 ? -3.301 37.594 -6.07 1 92.88 491 GLU B O 1
ATOM 10452 N N . TRP B 1 492 ? -1.834 37.688 -4.461 1 94.5 492 TRP B N 1
ATOM 10453 C CA . TRP B 1 492 ? -2.646 38.594 -3.645 1 94.5 492 TRP B CA 1
ATOM 10454 C C . TRP B 1 492 ? -2.588 40.031 -4.176 1 94.5 492 TRP B C 1
ATOM 10456 O O . TRP B 1 492 ? -3.346 40.906 -3.732 1 94.5 492 TRP B O 1
ATOM 10466 N N . VAL B 1 493 ? -1.669 40.344 -5.09 1 94 493 VAL B N 1
ATOM 10467 C CA . VAL B 1 493 ? -1.544 41.688 -5.629 1 94 493 VAL B CA 1
ATOM 10468 C C . VAL B 1 493 ? -2.816 42.062 -6.383 1 94 493 VAL B C 1
ATOM 10470 O O . VAL B 1 493 ? -3.285 41.312 -7.242 1 94 493 VAL B O 1
ATOM 10473 N N . GLU B 1 494 ? -3.275 43.188 -5.895 1 84.75 494 GLU B N 1
ATOM 10474 C CA . GLU B 1 494 ? -4.473 43.75 -6.535 1 84.75 494 GLU B CA 1
ATOM 10475 C C . GLU B 1 494 ? -4.137 44.938 -7.426 1 84.75 494 GLU B C 1
ATOM 10477 O O . GLU B 1 494 ? -3.545 45.906 -6.961 1 84.75 494 GLU B O 1
ATOM 10482 N N . GLY B 1 495 ? -4.426 44.844 -8.594 1 79.75 495 GLY B N 1
ATOM 10483 C CA . GLY B 1 495 ? -4.137 45.938 -9.516 1 79.75 495 GLY B CA 1
ATOM 10484 C C . GLY B 1 495 ? -2.791 45.781 -10.203 1 79.75 495 GLY B C 1
ATOM 10485 O O . GLY B 1 495 ? -2.23 44.688 -10.258 1 79.75 495 GLY B O 1
ATOM 10486 N N . ASN B 1 496 ? -2.311 46.906 -10.703 1 85.5 496 ASN B N 1
ATOM 10487 C CA . ASN B 1 496 ? -1.062 46.844 -11.453 1 85.5 496 ASN B CA 1
ATOM 10488 C C . ASN B 1 496 ? 0.108 47.375 -10.633 1 85.5 496 ASN B C 1
ATOM 10490 O O . ASN B 1 496 ? 0.043 48.5 -10.094 1 85.5 496 ASN B O 1
ATOM 10494 N N . PRO B 1 497 ? 1.129 46.656 -10.492 1 92 497 PRO B N 1
ATOM 10495 C CA . PRO B 1 497 ? 2.35 47.156 -9.859 1 92 497 PRO B CA 1
ATOM 10496 C C . PRO B 1 497 ? 2.957 48.344 -10.609 1 92 497 PRO B C 1
ATOM 10498 O O . PRO B 1 497 ? 2.693 48.5 -11.805 1 92 497 PRO B O 1
ATOM 10501 N N . GLU B 1 498 ? 3.635 49.125 -9.883 1 93.12 498 GLU B N 1
ATOM 10502 C CA . GLU B 1 498 ? 4.398 50.219 -10.461 1 93.12 498 GLU B CA 1
ATOM 10503 C C . GLU B 1 498 ? 5.898 50.031 -10.258 1 93.12 498 GLU B C 1
ATOM 10505 O O . GLU B 1 498 ? 6.332 49.562 -9.195 1 93.12 498 GLU B O 1
ATOM 10510 N N . MET B 1 499 ? 6.621 50.312 -11.297 1 94.81 499 MET B N 1
ATOM 10511 C CA . MET B 1 499 ? 8.07 50.125 -11.227 1 94.81 499 MET B CA 1
ATOM 10512 C C . MET B 1 499 ? 8.812 51.375 -11.664 1 94.81 499 MET B C 1
ATOM 10514 O O . MET B 1 499 ? 8.422 52.031 -12.641 1 94.81 499 MET B O 1
ATOM 10518 N N . MET B 1 500 ? 9.805 51.781 -10.977 1 95.94 500 MET B N 1
ATOM 10519 C CA . MET B 1 500 ? 10.688 52.875 -11.297 1 95.94 500 MET B CA 1
ATOM 10520 C C . MET B 1 500 ? 12.141 52.438 -11.336 1 95.94 500 MET B C 1
ATOM 10522 O O . MET B 1 500 ? 12.594 51.688 -10.461 1 95.94 500 MET B O 1
ATOM 10526 N N . LEU B 1 501 ? 12.867 52.812 -12.336 1 95.69 501 LEU B N 1
ATOM 10527 C CA . LEU B 1 501 ? 14.305 52.625 -12.438 1 95.69 501 LEU B CA 1
ATOM 10528 C C . LEU B 1 501 ? 15.039 53.969 -12.219 1 95.69 501 LEU B C 1
ATOM 10530 O O . LEU B 1 501 ? 14.945 54.875 -13.047 1 95.69 501 LEU B O 1
ATOM 10534 N N . ASN B 1 502 ? 15.727 54.062 -11.156 1 96.12 502 ASN B N 1
ATOM 10535 C CA . ASN B 1 502 ? 16.422 55.281 -10.781 1 96.12 502 ASN B CA 1
ATOM 10536 C C . ASN B 1 502 ? 15.477 56.5 -10.797 1 96.12 502 ASN B C 1
ATOM 10538 O O . ASN B 1 502 ? 15.82 57.531 -11.344 1 96.12 502 ASN B O 1
ATOM 10542 N N . GLY B 1 503 ? 14.297 56.219 -10.336 1 93.56 503 GLY B N 1
ATOM 10543 C CA . GLY B 1 503 ? 13.344 57.281 -10.172 1 93.56 503 GLY B CA 1
ATOM 10544 C C . GLY B 1 503 ? 12.477 57.531 -11.398 1 93.56 503 GLY B C 1
ATOM 10545 O O . GLY B 1 503 ? 11.531 58.312 -11.359 1 93.56 503 GLY B O 1
ATOM 10546 N N . ARG B 1 504 ? 12.688 56.812 -12.469 1 94.94 504 ARG B N 1
ATOM 10547 C CA . ARG B 1 504 ? 11.922 56.969 -13.695 1 94.94 504 ARG B CA 1
ATOM 10548 C C . ARG B 1 504 ? 11 55.781 -13.922 1 94.94 504 ARG B C 1
ATOM 10550 O O . ARG B 1 504 ? 11.414 54.625 -13.758 1 94.94 504 ARG B O 1
ATOM 10557 N N . PRO B 1 505 ? 9.836 56.062 -14.328 1 94.06 505 PRO B N 1
ATOM 10558 C CA . PRO B 1 505 ? 8.914 54.969 -14.586 1 94.06 505 PRO B CA 1
ATOM 10559 C C . PRO B 1 505 ? 9.359 54.062 -15.742 1 94.06 505 PRO B C 1
ATOM 10561 O O . PRO B 1 505 ? 9.883 54.562 -16.734 1 94.06 505 PRO B O 1
ATOM 10564 N N . VAL B 1 506 ? 9.195 52.844 -15.547 1 90.5 506 VAL B N 1
ATOM 10565 C CA . VAL B 1 506 ? 9.516 51.875 -16.594 1 90.5 506 VAL B CA 1
ATOM 10566 C C . VAL B 1 506 ? 8.297 51 -16.891 1 90.5 506 VAL B C 1
ATOM 10568 O O . VAL B 1 506 ? 7.473 50.75 -16 1 90.5 506 VAL B O 1
ATOM 10571 N N . LYS B 1 507 ? 8.234 50.531 -18.188 1 87 507 LYS B N 1
ATOM 10572 C CA . LYS B 1 507 ? 7.168 49.625 -18.578 1 87 507 LYS B CA 1
ATOM 10573 C C . LYS B 1 507 ? 7.379 48.25 -17.969 1 87 507 LYS B C 1
ATOM 10575 O O . LYS B 1 507 ? 8.5 47.719 -17.969 1 87 507 LYS B O 1
ATOM 10580 N N . LEU B 1 508 ? 6.27 47.719 -17.484 1 82.88 508 LEU B N 1
ATOM 10581 C CA . LEU B 1 508 ? 6.316 46.438 -16.812 1 82.88 508 LEU B CA 1
ATOM 10582 C C . LEU B 1 508 ? 6.262 45.281 -17.812 1 82.88 508 LEU B C 1
ATOM 10584 O O . LEU B 1 508 ? 5.492 45.344 -18.781 1 82.88 508 LEU B O 1
ATOM 10588 N N . GLU B 1 509 ? 7.082 44.312 -17.781 1 83.44 509 GLU B N 1
ATOM 10589 C CA . GLU B 1 509 ? 6.965 43 -18.359 1 83.44 509 GLU B CA 1
ATOM 10590 C C . GLU B 1 509 ? 6.707 41.938 -17.297 1 83.44 509 GLU B C 1
ATOM 10592 O O . GLU B 1 509 ? 7.473 41.812 -16.328 1 83.44 509 GLU B O 1
ATOM 10597 N N . TYR B 1 510 ? 5.461 41.312 -17.438 1 81.75 510 TYR B N 1
ATOM 10598 C CA . TYR B 1 510 ? 5.121 40.438 -16.344 1 81.75 510 TYR B CA 1
ATOM 10599 C C . TYR B 1 510 ? 4.277 39.25 -16.844 1 81.75 510 TYR B C 1
ATOM 10601 O O . TYR B 1 510 ? 3.693 39.312 -17.922 1 81.75 510 TYR B O 1
ATOM 10609 N N . GLY B 1 511 ? 4.434 38.125 -16.266 1 79.81 511 GLY B N 1
ATOM 10610 C CA . GLY B 1 511 ? 3.428 37.062 -16.234 1 79.81 511 GLY B CA 1
ATOM 10611 C C . GLY B 1 511 ? 2.572 37.125 -14.977 1 79.81 511 GLY B C 1
ATOM 10612 O O . GLY B 1 511 ? 3.057 36.844 -13.875 1 79.81 511 GLY B O 1
ATOM 10613 N N . LYS B 1 512 ? 1.298 37.406 -15.125 1 80.88 512 LYS B N 1
ATOM 10614 C CA . LYS B 1 512 ? 0.417 37.625 -13.984 1 80.88 512 LYS B CA 1
ATOM 10615 C C . LYS B 1 512 ? 0.428 36.438 -13.039 1 80.88 512 LYS B C 1
ATOM 10617 O O . LYS B 1 512 ? 0.348 35.281 -13.484 1 80.88 512 LYS B O 1
ATOM 10622 N N . LYS B 1 513 ? 0.677 36.719 -11.773 1 83.19 513 LYS B N 1
ATOM 10623 C CA . LYS B 1 513 ? 0.687 35.75 -10.672 1 83.19 513 LYS B CA 1
ATOM 10624 C C . LYS B 1 513 ? 1.899 34.844 -10.758 1 83.19 513 LYS B C 1
ATOM 10626 O O . LYS B 1 513 ? 1.938 33.812 -10.102 1 83.19 513 LYS B O 1
ATOM 10631 N N . GLU B 1 514 ? 2.777 35.25 -11.617 1 91.94 514 GLU B N 1
ATOM 10632 C CA . GLU B 1 514 ? 4.008 34.469 -11.727 1 91.94 514 GLU B CA 1
ATOM 10633 C C . GLU B 1 514 ? 5.234 35.344 -11.469 1 91.94 514 GLU B C 1
ATOM 10635 O O . GLU B 1 514 ? 5.75 35.375 -10.352 1 91.94 514 GLU B O 1
ATOM 10640 N N . TYR B 1 515 ? 5.543 36.281 -12.461 1 94.5 515 TYR B N 1
ATOM 10641 C CA . TYR B 1 515 ? 6.766 37.062 -12.289 1 94.5 515 TYR B CA 1
ATOM 10642 C C . TYR B 1 515 ? 6.621 38.438 -12.898 1 94.5 515 TYR B C 1
ATOM 10644 O O . TYR B 1 515 ? 5.727 38.656 -13.719 1 94.5 515 TYR B O 1
ATOM 10652 N N . ILE B 1 516 ? 7.395 39.375 -12.43 1 94.69 516 ILE B N 1
ATOM 10653 C CA . ILE B 1 516 ? 7.676 40.656 -13.023 1 94.69 516 ILE B CA 1
ATOM 10654 C C . ILE B 1 516 ? 9.148 40.75 -13.43 1 94.69 516 ILE B C 1
ATOM 10656 O O . ILE B 1 516 ? 10.031 40.562 -12.586 1 94.69 516 ILE B O 1
ATOM 10660 N N . ARG B 1 517 ? 9.398 40.969 -14.648 1 94.62 517 ARG B N 1
ATOM 10661 C CA . ARG B 1 517 ? 10.773 41 -15.148 1 94.62 517 ARG B CA 1
ATOM 10662 C C . ARG B 1 517 ? 11.359 42.406 -15.023 1 94.62 517 ARG B C 1
ATOM 10664 O O . ARG B 1 517 ? 10.711 43.375 -15.375 1 94.62 517 ARG B O 1
ATOM 10671 N N . LEU B 1 518 ? 12.57 42.469 -14.516 1 93.38 518 LEU B N 1
ATOM 10672 C CA . LEU B 1 518 ? 13.281 43.75 -14.5 1 93.38 518 LEU B CA 1
ATOM 10673 C C . LEU B 1 518 ? 13.836 44.062 -15.883 1 93.38 518 LEU B C 1
ATOM 10675 O O . LEU B 1 518 ? 14.023 43.188 -16.703 1 93.38 518 LEU B O 1
ATOM 10679 N N . PRO B 1 519 ? 14.141 45.312 -16.094 1 90.94 519 PRO B N 1
ATOM 10680 C CA . PRO B 1 519 ? 14.719 45.688 -17.391 1 90.94 519 PRO B CA 1
ATOM 10681 C C . PRO B 1 519 ? 16.078 45.062 -17.641 1 90.94 519 PRO B C 1
ATOM 10683 O O . PRO B 1 519 ? 16.891 44.969 -16.719 1 90.94 519 PRO B O 1
ATOM 10686 N N . ASP B 1 520 ? 16.328 44.75 -18.828 1 88.5 520 ASP B N 1
ATOM 10687 C CA . ASP B 1 520 ? 17.594 44.125 -19.203 1 88.5 520 ASP B CA 1
ATOM 10688 C C . ASP B 1 520 ? 18.75 45.094 -19.109 1 88.5 520 ASP B C 1
ATOM 10690 O O . ASP B 1 520 ? 19.922 44.688 -19.031 1 88.5 520 ASP B O 1
ATOM 10694 N N . SER B 1 521 ? 18.484 46.281 -19.109 1 86.19 521 SER B N 1
ATOM 10695 C CA . SER B 1 521 ? 19.484 47.344 -19.156 1 86.19 521 SER B CA 1
ATOM 10696 C C . SER B 1 521 ? 20.031 47.625 -17.766 1 86.19 521 SER B C 1
ATOM 10698 O O . SER B 1 521 ? 20.812 48.562 -17.594 1 86.19 521 SER B O 1
ATOM 10700 N N . ILE B 1 522 ? 19.672 46.875 -16.797 1 91.88 522 ILE B N 1
ATOM 10701 C CA . ILE B 1 522 ? 20.125 47.156 -15.445 1 91.88 522 ILE B CA 1
ATOM 10702 C C . ILE B 1 522 ? 21.656 47.094 -15.375 1 91.88 522 ILE B C 1
ATOM 10704 O O . ILE B 1 522 ? 22.266 46.25 -16.031 1 91.88 522 ILE B O 1
ATOM 10708 N N . LYS B 1 523 ? 22.25 48.031 -14.602 1 94.69 523 LYS B N 1
ATOM 10709 C CA . LYS B 1 523 ? 23.688 48.094 -14.398 1 94.69 523 LYS B CA 1
ATOM 10710 C C . LYS B 1 523 ? 24.031 48.25 -12.922 1 94.69 523 LYS B C 1
ATOM 10712 O O . LYS B 1 523 ? 23.141 48.5 -12.094 1 94.69 523 LYS B O 1
ATOM 10717 N N . SER B 1 524 ? 25.328 48.094 -12.633 1 97.19 524 SER B N 1
ATOM 10718 C CA . SER B 1 524 ? 25.797 48.312 -11.273 1 97.19 524 SER B CA 1
ATOM 10719 C C . SER B 1 524 ? 25.406 49.719 -10.773 1 97.19 524 SER B C 1
ATOM 10721 O O . SER B 1 524 ? 25.578 50.688 -11.492 1 97.19 524 SER B O 1
ATOM 10723 N N . GLY B 1 525 ? 24.812 49.719 -9.609 1 96.75 525 GLY B N 1
ATOM 10724 C CA . GLY B 1 525 ? 24.422 50.969 -9.008 1 96.75 525 GLY B CA 1
ATOM 10725 C C . GLY B 1 525 ? 22.969 51.312 -9.219 1 96.75 525 GLY B C 1
ATOM 10726 O O . GLY B 1 525 ? 22.422 52.188 -8.547 1 96.75 525 GLY B O 1
ATOM 10727 N N . ASP B 1 526 ? 22.281 50.625 -10.125 1 97.12 526 ASP B N 1
ATOM 10728 C CA . ASP B 1 526 ? 20.875 50.906 -10.391 1 97.12 526 ASP B CA 1
ATOM 10729 C C . ASP B 1 526 ? 20 50.531 -9.195 1 97.12 526 ASP B C 1
ATOM 10731 O O . ASP B 1 526 ? 20.328 49.594 -8.453 1 97.12 526 ASP B O 1
ATOM 10735 N N . THR B 1 527 ? 18.984 51.25 -9.008 1 97.5 527 THR B N 1
ATOM 10736 C CA . THR B 1 527 ? 17.953 50.938 -8.031 1 97.5 527 THR B CA 1
ATOM 10737 C C . THR B 1 527 ? 16.578 50.844 -8.695 1 97.5 527 THR B C 1
ATOM 10739 O O . THR B 1 527 ? 16.156 51.781 -9.375 1 97.5 527 THR B O 1
ATOM 10742 N N . ILE B 1 528 ? 15.961 49.781 -8.531 1 96.88 528 ILE B N 1
ATOM 10743 C CA . ILE B 1 528 ? 14.617 49.562 -9.055 1 96.88 528 ILE B CA 1
ATOM 10744 C C . ILE B 1 528 ? 13.617 49.531 -7.906 1 96.88 528 ILE B C 1
ATOM 10746 O O . ILE B 1 528 ? 13.766 48.75 -6.961 1 96.88 528 ILE B O 1
ATOM 10750 N N . LYS B 1 529 ? 12.664 50.344 -7.891 1 97.06 529 LYS B N 1
ATOM 10751 C CA . LYS B 1 529 ? 11.594 50.406 -6.898 1 97.06 529 LYS B CA 1
ATOM 10752 C C . LYS B 1 529 ? 10.289 49.844 -7.48 1 97.06 529 LYS B C 1
ATOM 10754 O O . LYS B 1 529 ? 9.875 50.25 -8.57 1 97.06 529 LYS B O 1
ATOM 10759 N N . ILE B 1 530 ? 9.711 48.969 -6.812 1 95.75 530 ILE B N 1
ATOM 10760 C CA . ILE B 1 530 ? 8.438 48.406 -7.227 1 95.75 530 ILE B CA 1
ATOM 10761 C C . ILE B 1 530 ? 7.418 48.531 -6.094 1 95.75 530 ILE B C 1
ATOM 10763 O O . ILE B 1 530 ? 7.754 48.344 -4.922 1 95.75 530 ILE B O 1
ATOM 10767 N N . VAL B 1 531 ? 6.215 48.938 -6.371 1 95.69 531 VAL B N 1
ATOM 10768 C CA . VAL B 1 531 ? 5.109 49 -5.422 1 95.69 531 VAL B CA 1
ATOM 10769 C C . VAL B 1 531 ? 4.102 47.875 -5.734 1 95.69 531 VAL B C 1
ATOM 10771 O O . VAL B 1 531 ? 3.592 47.812 -6.855 1 95.69 531 VAL B O 1
ATOM 10774 N N . LEU B 1 532 ? 3.828 47.031 -4.812 1 95 532 LEU B N 1
ATOM 10775 C CA . LEU B 1 532 ? 2.861 45.938 -4.938 1 95 532 LEU B CA 1
ATOM 10776 C C . LEU B 1 532 ? 1.606 46.219 -4.125 1 95 532 LEU B C 1
ATOM 10778 O O . LEU B 1 532 ? 1.554 45.938 -2.928 1 95 532 LEU B O 1
ATOM 10782 N N . PRO B 1 533 ? 0.595 46.719 -4.766 1 92.62 533 PRO B N 1
ATOM 10783 C CA . PRO B 1 533 ? -0.605 47.094 -4.02 1 92.62 533 PRO B CA 1
ATOM 10784 C C . PRO B 1 533 ? -1.311 45.906 -3.381 1 92.62 533 PRO B C 1
ATOM 10786 O O . PRO B 1 533 ? -1.382 44.812 -3.984 1 92.62 533 PRO B O 1
ATOM 10789 N N . ARG B 1 534 ? -1.803 46.062 -2.199 1 92.44 534 ARG B N 1
ATOM 10790 C CA . ARG B 1 534 ? -2.529 45.031 -1.44 1 92.44 534 ARG B CA 1
ATOM 10791 C C . ARG B 1 534 ? -3.941 45.5 -1.111 1 92.44 534 ARG B C 1
ATOM 10793 O O . ARG B 1 534 ? -4.211 46.719 -1.079 1 92.44 534 ARG B O 1
ATOM 10800 N N . LYS B 1 535 ? -4.789 44.656 -0.883 1 90.75 535 LYS B N 1
ATOM 10801 C CA . LYS B 1 535 ? -6.145 44.969 -0.443 1 90.75 535 LYS B CA 1
ATOM 10802 C C . LYS B 1 535 ? -6.617 44 0.628 1 90.75 535 LYS B C 1
ATOM 10804 O O . LYS B 1 535 ? -5.992 42.938 0.847 1 90.75 535 LYS B O 1
ATOM 10809 N N . LEU B 1 536 ? -7.633 44.375 1.329 1 96 536 LEU B N 1
ATOM 10810 C CA . LEU B 1 536 ? -8.32 43.5 2.264 1 96 536 LEU B CA 1
ATOM 10811 C C . LEU B 1 536 ? -9.125 42.438 1.519 1 96 536 LEU B C 1
ATOM 10813 O O . LEU B 1 536 ? -9.688 42.688 0.454 1 96 536 LEU B O 1
ATOM 10817 N N . SER B 1 537 ? -9.109 41.219 1.994 1 96.44 537 SER B N 1
ATOM 10818 C CA . SER B 1 537 ? -9.914 40.156 1.451 1 96.44 537 SER B CA 1
ATOM 10819 C C . SER B 1 537 ? -10.367 39.188 2.549 1 96.44 537 SER B C 1
ATOM 10821 O O . SER B 1 537 ? -9.852 39.219 3.668 1 96.44 537 SER B O 1
ATOM 10823 N N . VAL B 1 538 ? -11.344 38.344 2.268 1 97.12 538 VAL B N 1
ATOM 10824 C CA . VAL B 1 538 ? -11.844 37.344 3.201 1 97.12 538 VAL B CA 1
ATOM 10825 C C . VAL B 1 538 ? -11.492 35.938 2.699 1 97.12 538 VAL B C 1
ATOM 10827 O O . VAL B 1 538 ? -11.711 35.625 1.53 1 97.12 538 VAL B O 1
ATOM 10830 N N . ARG B 1 539 ? -10.836 35.188 3.488 1 96.88 539 ARG B N 1
ATOM 10831 C CA . ARG B 1 539 ? -10.664 33.781 3.256 1 96.88 539 ARG B CA 1
ATOM 10832 C C . ARG B 1 539 ? -11.734 32.969 3.988 1 96.88 539 ARG B C 1
ATOM 10834 O O . ARG B 1 539 ? -11.727 32.906 5.219 1 96.88 539 ARG B O 1
ATOM 10841 N N . TYR B 1 540 ? -12.602 32.312 3.277 1 96.31 540 TYR B N 1
ATOM 10842 C CA . TYR B 1 540 ? -13.695 31.578 3.898 1 96.31 540 TYR B CA 1
ATOM 10843 C C . TYR B 1 540 ? -13.312 30.125 4.141 1 96.31 540 TYR B C 1
ATOM 10845 O O . TYR B 1 540 ? -12.578 29.531 3.348 1 96.31 540 TYR B O 1
ATOM 10853 N N . ALA B 1 541 ? -13.82 29.578 5.285 1 95.94 541 ALA B N 1
ATOM 10854 C CA . ALA B 1 541 ? -13.766 28.125 5.492 1 95.94 541 ALA B CA 1
ATOM 10855 C C . ALA B 1 541 ? -14.648 27.391 4.488 1 95.94 541 ALA B C 1
ATOM 10857 O O . ALA B 1 541 ? -15.742 27.859 4.156 1 95.94 541 ALA B O 1
ATOM 10858 N N . LYS B 1 542 ? -14.195 26.281 3.979 1 92.31 542 LYS B N 1
ATOM 10859 C CA . LYS B 1 542 ? -14.914 25.562 2.93 1 92.31 542 LYS B CA 1
ATOM 10860 C C . LYS B 1 542 ? -16.188 24.922 3.479 1 92.31 542 LYS B C 1
ATOM 10862 O O . LYS B 1 542 ? -17.172 24.766 2.758 1 92.31 542 LYS B O 1
ATOM 10867 N N . ASP B 1 543 ? -16.156 24.531 4.73 1 93.12 543 ASP B N 1
ATOM 10868 C CA . ASP B 1 543 ? -17.25 23.734 5.285 1 93.12 543 ASP B CA 1
ATOM 10869 C C . ASP B 1 543 ? -18.344 24.625 5.879 1 93.12 543 ASP B C 1
ATOM 10871 O O . ASP B 1 543 ? -19.422 24.156 6.23 1 93.12 543 ASP B O 1
ATOM 10875 N N . GLU B 1 544 ? -18.203 25.922 6.059 1 91.94 544 GLU B N 1
ATOM 10876 C CA . GLU B 1 544 ? -19.156 26.844 6.68 1 91.94 544 GLU B CA 1
ATOM 10877 C C . GLU B 1 544 ? -19.219 28.156 5.918 1 91.94 544 GLU B C 1
ATOM 10879 O O . GLU B 1 544 ? -18.328 29 6.051 1 91.94 544 GLU B O 1
ATOM 10884 N N . PRO B 1 545 ? -20.531 28.312 5.453 1 88.56 545 PRO B N 1
ATOM 10885 C CA . PRO B 1 545 ? -20.672 29.594 4.742 1 88.56 545 PRO B CA 1
ATOM 10886 C C . PRO B 1 545 ? -20.672 30.797 5.68 1 88.56 545 PRO B C 1
ATOM 10888 O O . PRO B 1 545 ? -21.094 30.688 6.836 1 88.56 545 PRO B O 1
ATOM 10891 N N . HIS B 1 546 ? -19.906 31.734 5.77 1 93.94 546 HIS B N 1
ATOM 10892 C CA . HIS B 1 546 ? -19.875 33 6.48 1 93.94 546 HIS B CA 1
ATOM 10893 C C . HIS B 1 546 ? -18.844 33 7.602 1 93.94 546 HIS B C 1
ATOM 10895 O O . HIS B 1 546 ? -18.906 33.812 8.523 1 93.94 546 HIS B O 1
ATOM 10901 N N . PHE B 1 547 ? -18.188 31.859 7.625 1 95.75 547 PHE B N 1
ATOM 10902 C CA . PHE B 1 547 ? -17.094 31.719 8.57 1 95.75 547 PHE B CA 1
ATOM 10903 C C . PHE B 1 547 ? -15.742 31.844 7.863 1 95.75 547 PHE B C 1
ATOM 10905 O O . PHE B 1 547 ? -15.461 31.094 6.922 1 95.75 547 PHE B O 1
ATOM 10912 N N . GLY B 1 548 ? -14.992 32.844 8.328 1 97.12 548 GLY B N 1
ATOM 10913 C CA . GLY B 1 548 ? -13.75 33.062 7.594 1 97.12 548 GLY B CA 1
ATOM 10914 C C . GLY B 1 548 ? -12.773 33.969 8.328 1 97.12 548 GLY B C 1
ATOM 10915 O O . GLY B 1 548 ? -12.938 34.219 9.523 1 97.12 548 GLY B O 1
ATOM 10916 N N . SER B 1 549 ? -11.711 34.375 7.586 1 98.38 549 SER B N 1
ATOM 10917 C CA . SER B 1 549 ? -10.617 35.156 8.125 1 98.38 549 SER B CA 1
ATOM 10918 C C . SER B 1 549 ? -10.336 36.375 7.254 1 98.38 549 SER B C 1
ATOM 10920 O O . SER B 1 549 ? -10.547 36.344 6.043 1 98.38 549 SER B O 1
ATOM 10922 N N . ILE B 1 550 ? -9.867 37.438 7.891 1 98.19 550 ILE B N 1
ATOM 10923 C CA . ILE B 1 550 ? -9.547 38.656 7.176 1 98.19 550 ILE B CA 1
ATOM 10924 C C . ILE B 1 550 ? -8.055 38.688 6.824 1 98.19 550 ILE B C 1
ATOM 10926 O O . ILE B 1 550 ? -7.207 38.469 7.695 1 98.19 550 ILE B O 1
ATOM 10930 N N . MET B 1 551 ? -7.828 38.969 5.551 1 98 551 MET B N 1
ATOM 10931 C CA . MET B 1 551 ? -6.465 39.031 5.043 1 98 551 MET B CA 1
ATOM 10932 C C . MET B 1 551 ? -6.152 40.438 4.535 1 98 551 MET B C 1
ATOM 10934 O O . MET B 1 551 ? -7.047 41.156 4.055 1 98 551 MET B O 1
ATOM 10938 N N . TYR B 1 552 ? -4.98 40.844 4.676 1 97.38 552 TYR B N 1
ATOM 10939 C CA . TYR B 1 552 ? -4.414 42 3.979 1 97.38 552 TYR B CA 1
ATOM 10940 C C . TYR B 1 552 ? -3.184 41.594 3.176 1 97.38 552 TYR B C 1
ATOM 10942 O O . TYR B 1 552 ? -2.068 41.594 3.703 1 97.38 552 TYR B O 1
ATOM 10950 N N . GLY B 1 553 ? -3.393 41.438 1.812 1 96 553 GLY B N 1
ATOM 10951 C CA . GLY B 1 553 ? -2.371 40.719 1.072 1 96 553 GLY B CA 1
ATOM 10952 C C . GLY B 1 553 ? -2.09 39.344 1.635 1 96 553 GLY B C 1
ATOM 10953 O O . GLY B 1 553 ? -3.014 38.531 1.847 1 96 553 GLY B O 1
ATOM 10954 N N . PRO B 1 554 ? -0.829 39 1.915 1 96.94 554 PRO B N 1
ATOM 10955 C CA . PRO B 1 554 ? -0.518 37.688 2.453 1 96.94 554 PRO B CA 1
ATOM 10956 C C . PRO B 1 554 ? -0.656 37.625 3.973 1 96.94 554 PRO B C 1
ATOM 10958 O O . PRO B 1 554 ? -0.42 36.562 4.574 1 96.94 554 PRO B O 1
ATOM 10961 N N . ILE B 1 555 ? -1.056 38.625 4.621 1 98.06 555 ILE B N 1
ATOM 10962 C CA . ILE B 1 555 ? -0.979 38.719 6.078 1 98.06 555 ILE B CA 1
ATOM 10963 C C . ILE B 1 555 ? -2.346 38.438 6.684 1 98.06 555 ILE B C 1
ATOM 10965 O O . ILE B 1 555 ? -3.346 39.062 6.328 1 98.06 555 ILE B O 1
ATOM 10969 N N . LEU B 1 556 ? -2.361 37.5 7.574 1 98.75 556 LEU B N 1
ATOM 10970 C CA . LEU B 1 556 ? -3.549 37.188 8.352 1 98.75 556 LEU B CA 1
ATOM 10971 C C . LEU B 1 556 ? -3.73 38.156 9.508 1 98.75 556 LEU B C 1
ATOM 10973 O O . LEU B 1 556 ? -2.795 38.375 10.273 1 98.75 556 LEU B O 1
ATOM 10977 N N . LEU B 1 557 ? -4.922 38.688 9.648 1 98.62 557 LEU B N 1
ATOM 10978 C CA . LEU B 1 557 ? -5.199 39.625 10.711 1 98.62 557 LEU B CA 1
ATOM 10979 C C . LEU B 1 557 ? -5.938 38.969 11.867 1 98.62 557 LEU B C 1
ATOM 10981 O O . LEU B 1 557 ? -6.801 38.094 11.641 1 98.62 557 LEU B O 1
ATOM 10985 N N . ALA B 1 558 ? -5.574 39.312 13.062 1 98.38 558 ALA B N 1
ATOM 10986 C CA . ALA B 1 558 ? -6.176 38.781 14.281 1 98.38 558 ALA B CA 1
ATOM 10987 C C . ALA B 1 558 ? -6.828 39.906 15.102 1 98.38 558 ALA B C 1
ATOM 10989 O O . ALA B 1 558 ? -6.328 41.031 15.141 1 98.38 558 ALA B O 1
ATOM 10990 N N . GLY B 1 559 ? -7.918 39.531 15.742 1 97.56 559 GLY B N 1
ATOM 10991 C CA . GLY B 1 559 ? -8.602 40.469 16.625 1 97.56 559 GLY B CA 1
ATOM 10992 C C . GLY B 1 559 ? -8.156 40.375 18.062 1 97.56 559 GLY B C 1
ATOM 10993 O O . GLY B 1 559 ? -8 39.281 18.594 1 97.56 559 GLY B O 1
ATOM 10994 N N . GLU B 1 560 ? -7.953 41.5 18.641 1 94.94 560 GLU B N 1
ATOM 10995 C CA . GLU B 1 560 ? -7.57 41.562 20.047 1 94.94 560 GLU B CA 1
ATOM 10996 C C . GLU B 1 560 ? -8.789 41.406 20.969 1 94.94 560 GLU B C 1
ATOM 10998 O O . GLU B 1 560 ? -9.789 42.125 20.781 1 94.94 560 GLU B O 1
ATOM 11003 N N . LEU B 1 561 ? -8.625 40.531 21.953 1 94.94 561 LEU B N 1
ATOM 11004 C CA . LEU B 1 561 ? -9.773 40.25 22.797 1 94.94 561 LEU B CA 1
ATOM 11005 C C . LEU B 1 561 ? -9.391 40.375 24.281 1 94.94 561 LEU B C 1
ATOM 11007 O O . LEU B 1 561 ? -10.102 39.875 25.141 1 94.94 561 LEU B O 1
ATOM 11011 N N . GLY B 1 562 ? -8.195 40.875 24.609 1 92.56 562 GLY B N 1
ATOM 11012 C CA . GLY B 1 562 ? -7.773 41.094 25.984 1 92.56 562 GLY B CA 1
ATOM 11013 C C . GLY B 1 562 ? -6.461 40.406 26.312 1 92.56 562 GLY B C 1
ATOM 11014 O O . GLY B 1 562 ? -6.066 39.438 25.641 1 92.56 562 GLY B O 1
ATOM 11015 N N . THR B 1 563 ? -5.816 40.812 27.344 1 92.12 563 THR B N 1
ATOM 11016 C CA . THR B 1 563 ? -4.496 40.312 27.719 1 92.12 563 THR B CA 1
ATOM 11017 C C . THR B 1 563 ? -4.609 39.094 28.594 1 92.12 563 THR B C 1
ATOM 11019 O O . THR B 1 563 ? -5.57 38.938 29.359 1 92.12 563 THR B O 1
ATOM 11022 N N . VAL B 1 564 ? -3.637 38.281 28.422 1 92.62 564 VAL B N 1
ATOM 11023 C CA . VAL B 1 564 ? -3.508 37.125 29.328 1 92.62 564 VAL B CA 1
ATOM 11024 C C . VAL B 1 564 ? -2.732 37.562 30.578 1 92.62 564 VAL B C 1
ATOM 11026 O O . VAL B 1 564 ? -2.111 38.625 30.594 1 92.62 564 VAL B O 1
ATOM 11029 N N . VAL B 1 565 ? -2.775 36.719 31.609 1 91.19 565 VAL B N 1
ATOM 11030 C CA . VAL B 1 565 ? -1.926 36.906 32.781 1 91.19 565 VAL B CA 1
ATOM 11031 C C . VAL B 1 565 ? -0.459 36.781 32.375 1 91.19 565 VAL B C 1
ATOM 11033 O O . VAL B 1 565 ? -0.07 35.75 31.797 1 91.19 565 VAL B O 1
ATOM 11036 N N . PRO B 1 566 ? 0.296 37.844 32.688 1 91.06 566 PRO B N 1
ATOM 11037 C CA . PRO B 1 566 ? 1.694 37.812 32.281 1 91.06 566 PRO B CA 1
ATOM 11038 C C . PRO B 1 566 ? 2.41 36.531 32.688 1 91.06 566 PRO B C 1
ATOM 11040 O O . PRO B 1 566 ? 2.447 36.219 33.875 1 91.06 566 PRO B O 1
ATOM 11043 N N . GLY B 1 567 ? 2.898 35.844 31.625 1 91.5 567 GLY B N 1
ATOM 11044 C CA . GLY B 1 567 ? 3.721 34.688 31.891 1 91.5 567 GLY B CA 1
ATOM 11045 C C . GLY B 1 567 ? 2.914 33.406 32.031 1 91.5 567 GLY B C 1
ATOM 11046 O O . GLY B 1 567 ? 3.473 32.312 31.969 1 91.5 567 GLY B O 1
ATOM 11047 N N . SER B 1 568 ? 1.653 33.5 32.125 1 92.12 568 SER B N 1
ATOM 11048 C CA . SER B 1 568 ? 0.818 32.344 32.344 1 92.12 568 SER B CA 1
ATOM 11049 C C . SER B 1 568 ? 0.75 31.453 31.094 1 92.12 568 SER B C 1
ATOM 11051 O O . SER B 1 568 ? 0.414 30.281 31.188 1 92.12 568 SER B O 1
ATOM 11053 N N . ASP B 1 569 ? 1.053 32 29.984 1 94.75 569 ASP B N 1
ATOM 11054 C CA . ASP B 1 569 ? 0.926 31.281 28.719 1 94.75 569 ASP B CA 1
ATOM 11055 C C . ASP B 1 569 ? 2.238 30.609 28.344 1 94.75 569 ASP B C 1
ATOM 11057 O O . ASP B 1 569 ? 2.359 30.031 27.266 1 94.75 569 ASP B O 1
ATOM 11061 N N . ARG B 1 570 ? 3.283 30.594 29.188 1 96 570 ARG B N 1
ATOM 11062 C CA . ARG B 1 570 ? 4.512 29.828 29.062 1 96 570 ARG B CA 1
ATOM 11063 C C . ARG B 1 570 ? 4.488 28.594 29.953 1 96 570 ARG B C 1
ATOM 11065 O O . ARG B 1 570 ? 4.438 28.719 31.188 1 96 570 ARG B O 1
ATOM 11072 N N . VAL B 1 571 ? 4.535 27.453 29.344 1 94.19 571 VAL B N 1
ATOM 11073 C CA . VAL B 1 571 ? 4.293 26.25 30.125 1 94.19 571 VAL B CA 1
ATOM 11074 C C . VAL B 1 571 ? 5.391 25.219 29.859 1 94.19 571 VAL B C 1
ATOM 11076 O O . VAL B 1 571 ? 5.945 25.172 28.75 1 94.19 571 VAL B O 1
ATOM 11079 N N . SER B 1 572 ? 5.676 24.375 30.812 1 92.5 572 SER B N 1
ATOM 11080 C CA . SER B 1 572 ? 6.625 23.281 30.656 1 92.5 572 SER B CA 1
ATOM 11081 C C . SER B 1 572 ? 5.973 22.094 29.969 1 92.5 572 SER B C 1
ATOM 11083 O O . SER B 1 572 ? 6.594 21.438 29.125 1 92.5 572 SER B O 1
ATOM 11085 N N . ASP B 1 573 ? 4.746 21.891 30.359 1 90.56 573 ASP B N 1
ATOM 11086 C CA . ASP B 1 573 ? 3.967 20.812 29.766 1 90.56 573 ASP B CA 1
ATOM 11087 C C . ASP B 1 573 ? 3.102 21.312 28.609 1 90.56 573 ASP B C 1
ATOM 11089 O O . ASP B 1 573 ? 2.338 22.266 28.781 1 90.56 573 ASP B O 1
ATOM 11093 N N . ASN B 1 574 ? 3.203 20.688 27.469 1 81.94 574 ASN B N 1
ATOM 11094 C CA . ASN B 1 574 ? 2.482 21.125 26.281 1 81.94 574 ASN B CA 1
ATOM 11095 C C . ASN B 1 574 ? 0.972 21.031 26.469 1 81.94 574 ASN B C 1
ATOM 11097 O O . ASN B 1 574 ? 0.205 21.594 25.688 1 81.94 574 ASN B O 1
ATOM 11101 N N . ARG B 1 575 ? 0.464 20.5 27.562 1 78.69 575 ARG B N 1
ATOM 11102 C CA . ARG B 1 575 ? -0.957 20.359 27.859 1 78.69 575 ARG B CA 1
ATOM 11103 C C . ARG B 1 575 ? -1.375 21.328 28.969 1 78.69 575 ARG B C 1
ATOM 11105 O O . ARG B 1 575 ? -2.486 21.234 29.5 1 78.69 575 ARG B O 1
ATOM 11112 N N . GLY B 1 576 ? -0.518 22.109 29.359 1 80.81 576 GLY B N 1
ATOM 11113 C CA . GLY B 1 576 ? -0.7 22.938 30.547 1 80.81 576 GLY B CA 1
ATOM 11114 C C . GLY B 1 576 ? -1.91 23.844 30.453 1 80.81 576 GLY B C 1
ATOM 11115 O O . GLY B 1 576 ? -2.486 24.219 31.484 1 80.81 576 GLY B O 1
ATOM 11116 N N . LEU B 1 577 ? -2.338 24.297 29.312 1 78.69 577 LEU B N 1
ATOM 11117 C CA . LEU B 1 577 ? -3.416 25.266 29.203 1 78.69 577 LEU B CA 1
ATOM 11118 C C . LEU B 1 577 ? -4.672 24.625 28.625 1 78.69 577 LEU B C 1
ATOM 11120 O O . LEU B 1 577 ? -5.531 25.328 28.078 1 78.69 577 LEU B O 1
ATOM 11124 N N . ARG B 1 578 ? -4.797 23.391 28.859 1 77.69 578 ARG B N 1
ATOM 11125 C CA . ARG B 1 578 ? -5.875 22.609 28.25 1 77.69 578 ARG B CA 1
ATOM 11126 C C . ARG B 1 578 ? -7.207 22.906 28.938 1 77.69 578 ARG B C 1
ATOM 11128 O O . ARG B 1 578 ? -8.273 22.578 28.406 1 77.69 578 ARG B O 1
ATOM 11135 N N . LYS B 1 579 ? -7.188 23.594 30.094 1 77.75 579 LYS B N 1
ATOM 11136 C CA . LYS B 1 579 ? -8.406 23.828 30.859 1 77.75 579 LYS B CA 1
ATOM 11137 C C . LYS B 1 579 ? -8.836 25.297 30.781 1 77.75 579 LYS B C 1
ATOM 11139 O O . LYS B 1 579 ? -9.891 25.672 31.312 1 77.75 579 LYS B O 1
ATOM 11144 N N . GLU B 1 580 ? -8.062 26.109 30.156 1 82.19 580 GLU B N 1
ATOM 11145 C CA . GLU B 1 580 ? -8.406 27.516 30.047 1 82.19 580 GLU B CA 1
ATOM 11146 C C . GLU B 1 580 ? -9.539 27.734 29.047 1 82.19 580 GLU B C 1
ATOM 11148 O O . GLU B 1 580 ? -9.492 27.234 27.922 1 82.19 580 GLU B O 1
ATOM 11153 N N . LEU B 1 581 ? -10.508 28.438 29.484 1 85.38 581 LEU B N 1
ATOM 11154 C CA . LEU B 1 581 ? -11.648 28.703 28.609 1 85.38 581 LEU B CA 1
ATOM 11155 C C . LEU B 1 581 ? -11.367 29.875 27.672 1 85.38 581 LEU B C 1
ATOM 11157 O O . LEU B 1 581 ? -10.734 30.859 28.078 1 85.38 581 LEU B O 1
ATOM 11161 N N . PRO B 1 582 ? -11.797 29.828 26.453 1 89.31 582 PRO B N 1
ATOM 11162 C CA . PRO B 1 582 ? -11.648 30.953 25.531 1 89.31 582 PRO B CA 1
ATOM 11163 C C . PRO B 1 582 ? -12.531 32.125 25.906 1 89.31 582 PRO B C 1
ATOM 11165 O O . PRO B 1 582 ? -13.531 31.969 26.594 1 89.31 582 PRO B O 1
ATOM 11168 N N . ALA B 1 583 ? -12.031 33.281 25.406 1 88.94 583 ALA B N 1
ATOM 11169 C CA . ALA B 1 583 ? -12.875 34.438 25.547 1 88.94 583 ALA B CA 1
ATOM 11170 C C . ALA B 1 583 ? -14.234 34.219 24.891 1 88.94 583 ALA B C 1
ATOM 11172 O O . ALA B 1 583 ? -14.32 33.625 23.812 1 88.94 583 ALA B O 1
ATOM 11173 N N . GLN B 1 584 ? -15.172 34.719 25.656 1 81.69 584 GLN B N 1
ATOM 11174 C CA . GLN B 1 584 ? -16.531 34.562 25.156 1 81.69 584 GLN B CA 1
ATOM 11175 C C . GLN B 1 584 ? -17 35.844 24.453 1 81.69 584 GLN B C 1
ATOM 11177 O O . GLN B 1 584 ? -16.297 36.844 24.469 1 81.69 584 GLN B O 1
ATOM 11182 N N . ASN B 1 585 ? -18.062 35.875 23.719 1 82.81 585 ASN B N 1
ATOM 11183 C CA . ASN B 1 585 ? -18.75 37 23.109 1 82.81 585 ASN B CA 1
ATOM 11184 C C . ASN B 1 585 ? -17.922 37.625 22 1 82.81 585 ASN B C 1
ATOM 11186 O O . ASN B 1 585 ? -17.719 38.844 21.984 1 82.81 585 ASN B O 1
ATOM 11190 N N . ILE B 1 586 ? -17.328 36.875 21.203 1 92.94 586 ILE B N 1
ATOM 11191 C CA . ILE B 1 586 ? -16.641 37.344 20.016 1 92.94 586 ILE B CA 1
ATOM 11192 C C . ILE B 1 586 ? -17.656 37.969 19.047 1 92.94 586 ILE B C 1
ATOM 11194 O O . ILE B 1 586 ? -18.578 37.312 18.594 1 92.94 586 ILE B O 1
ATOM 11198 N N . PRO B 1 587 ? -17.547 39.219 18.812 1 92.94 587 PRO B N 1
ATOM 11199 C CA . PRO B 1 587 ? -18.5 39.844 17.906 1 92.94 587 PRO B CA 1
ATOM 11200 C C . PRO B 1 587 ? -18.406 39.312 16.469 1 92.94 587 PRO B C 1
ATOM 11202 O O . PRO B 1 587 ? -17.328 38.969 16.016 1 92.94 587 PRO B O 1
ATOM 11205 N N . ALA B 1 588 ? -19.531 39.281 15.766 1 94.25 588 ALA B N 1
ATOM 11206 C CA . ALA B 1 588 ? -19.516 39.062 14.32 1 94.25 588 ALA B CA 1
ATOM 11207 C C . ALA B 1 588 ? -19 40.281 13.586 1 94.25 588 ALA B C 1
ATOM 11209 O O . ALA B 1 588 ? -19.078 41.406 14.094 1 94.25 588 ALA B O 1
ATOM 11210 N N . LEU B 1 589 ? -18.422 40.062 12.445 1 96.44 589 LEU B N 1
ATOM 11211 C CA . LEU B 1 589 ? -18.062 41.156 11.547 1 96.44 589 LEU B CA 1
ATOM 11212 C C . LEU B 1 589 ? -19.172 41.438 10.539 1 96.44 589 LEU B C 1
ATOM 11214 O O . LEU B 1 589 ? -19.5 40.562 9.734 1 96.44 589 LEU B O 1
ATOM 11218 N N . VAL B 1 590 ? -19.703 42.594 10.617 1 96.25 590 VAL B N 1
ATOM 11219 C CA . VAL B 1 590 ? -20.859 42.938 9.789 1 96.25 590 VAL B CA 1
ATOM 11220 C C . VAL B 1 590 ? -20.562 44.188 8.969 1 96.25 590 VAL B C 1
ATOM 11222 O O . VAL B 1 590 ? -20.297 45.25 9.523 1 96.25 590 VAL B O 1
ATOM 11225 N N . GLY B 1 591 ? -20.562 44.062 7.707 1 95.31 591 GLY B N 1
ATOM 11226 C CA . GLY B 1 591 ? -20.344 45.156 6.77 1 95.31 591 GLY B CA 1
ATOM 11227 C C . GLY B 1 591 ? -20.453 44.719 5.32 1 95.31 591 GLY B C 1
ATOM 11228 O O . GLY B 1 591 ? -20.75 43.562 5.031 1 95.31 591 GLY B O 1
ATOM 11229 N N . SER B 1 592 ? -20.234 45.688 4.441 1 94.88 592 SER B N 1
ATOM 11230 C CA . SER B 1 592 ? -20.266 45.406 3.012 1 94.88 592 SER B CA 1
ATOM 11231 C C . SER B 1 592 ? -19.156 44.438 2.619 1 94.88 592 SER B C 1
ATOM 11233 O O . SER B 1 592 ? -17.969 44.75 2.77 1 94.88 592 SER B O 1
ATOM 11235 N N . LEU B 1 593 ? -19.516 43.344 2.096 1 94.5 593 LEU B N 1
ATOM 11236 C CA . LEU B 1 593 ? -18.516 42.344 1.732 1 94.5 593 LEU B CA 1
ATOM 11237 C C . LEU B 1 593 ? -17.844 42.688 0.407 1 94.5 593 LEU B C 1
ATOM 11239 O O . LEU B 1 593 ? -16.781 42.156 0.093 1 94.5 593 LEU B O 1
ATOM 11243 N N . ALA B 1 594 ? -18.469 43.531 -0.381 1 93.25 594 ALA B N 1
ATOM 11244 C CA . ALA B 1 594 ? -17.906 44 -1.646 1 93.25 594 ALA B CA 1
ATOM 11245 C C . ALA B 1 594 ? -16.875 45.094 -1.417 1 93.25 594 ALA B C 1
ATOM 11247 O O . ALA B 1 594 ? -15.984 45.312 -2.24 1 93.25 594 ALA B O 1
ATOM 11248 N N . ASP B 1 595 ? -17.062 45.781 -0.261 1 94.06 595 ASP B N 1
ATOM 11249 C CA . ASP B 1 595 ? -16.188 46.906 0.018 1 94.06 595 ASP B CA 1
ATOM 11250 C C . ASP B 1 595 ? -15.664 46.875 1.45 1 94.06 595 ASP B C 1
ATOM 11252 O O . ASP B 1 595 ? -16.047 47.688 2.285 1 94.06 595 ASP B O 1
ATOM 11256 N N . LEU B 1 596 ? -14.719 46.094 1.75 1 96.25 596 LEU B N 1
ATOM 11257 C CA . LEU B 1 596 ? -14.203 45.875 3.094 1 96.25 596 LEU B CA 1
ATOM 11258 C C . LEU B 1 596 ? -13.531 47.125 3.635 1 96.25 596 LEU B C 1
ATOM 11260 O O . LEU B 1 596 ? -13.602 47.406 4.832 1 96.25 596 LEU B O 1
ATOM 11264 N N . ASP B 1 597 ? -12.938 47.938 2.738 1 94.25 597 ASP B N 1
ATOM 11265 C CA . ASP B 1 597 ? -12.148 49.094 3.135 1 94.25 597 ASP B CA 1
ATOM 11266 C C . ASP B 1 597 ? -13.047 50.219 3.707 1 94.25 597 ASP B C 1
ATOM 11268 O O . ASP B 1 597 ? -12.562 51.125 4.348 1 94.25 597 ASP B O 1
ATOM 11272 N N . GLU B 1 598 ? -14.32 50.031 3.504 1 94.31 598 GLU B N 1
ATOM 11273 C CA . GLU B 1 598 ? -15.258 51.062 3.98 1 94.31 598 GLU B CA 1
ATOM 11274 C C . GLU B 1 598 ? -15.508 50.906 5.48 1 94.31 598 GLU B C 1
ATOM 11276 O O . GLU B 1 598 ? -15.906 51.875 6.141 1 94.31 598 GLU B O 1
ATOM 11281 N N . TRP B 1 599 ? -15.32 49.719 5.957 1 95.31 599 TRP B N 1
ATOM 11282 C CA . TRP B 1 599 ? -15.68 49.531 7.359 1 95.31 599 TRP B CA 1
ATOM 11283 C C . TRP B 1 599 ? -14.547 48.844 8.125 1 95.31 599 TRP B C 1
ATOM 11285 O O . TRP B 1 599 ? -14.609 48.719 9.352 1 95.31 599 TRP B O 1
ATOM 11295 N N . ILE B 1 600 ? -13.57 48.344 7.535 1 96.69 600 ILE B N 1
ATOM 11296 C CA . ILE B 1 600 ? -12.305 47.938 8.133 1 96.69 600 ILE B CA 1
ATOM 11297 C C . ILE B 1 600 ? -11.227 48.969 7.793 1 96.69 600 ILE B C 1
ATOM 11299 O O . ILE B 1 600 ? -10.641 48.938 6.711 1 96.69 600 ILE B O 1
ATOM 11303 N N . ILE B 1 601 ? -11 49.781 8.742 1 95.81 601 ILE B N 1
ATOM 11304 C CA . ILE B 1 601 ? -10.273 51 8.461 1 95.81 601 ILE B CA 1
ATOM 11305 C C . ILE B 1 601 ? -8.82 50.844 8.898 1 95.81 601 ILE B C 1
ATOM 11307 O O . ILE B 1 601 ? -8.539 50.562 10.07 1 95.81 601 ILE B O 1
ATOM 11311 N N . LYS B 1 602 ? -7.957 51.031 8.031 1 94.62 602 LYS B N 1
ATOM 11312 C CA . LYS B 1 602 ? -6.527 51.031 8.32 1 94.62 602 LYS B CA 1
ATOM 11313 C C . LYS B 1 602 ? -6.102 52.25 9.094 1 94.62 602 LYS B C 1
ATOM 11315 O O . LYS B 1 602 ? -6.504 53.375 8.758 1 94.62 602 LYS B O 1
ATOM 11320 N N . ASP B 1 603 ? -5.34 52.031 10.109 1 93.12 603 ASP B N 1
ATOM 11321 C CA . ASP B 1 603 ? -4.816 53.125 10.898 1 93.12 603 ASP B CA 1
ATOM 11322 C C . ASP B 1 603 ? -3.748 53.906 10.117 1 93.12 603 ASP B C 1
ATOM 11324 O O . ASP B 1 603 ? -2.828 53.312 9.562 1 93.12 603 ASP B O 1
ATOM 11328 N N . SER B 1 604 ? -3.838 55.125 10.055 1 85.56 604 SER B N 1
ATOM 11329 C CA . SER B 1 604 ? -2.914 55.969 9.281 1 85.56 604 SER B CA 1
ATOM 11330 C C . SER B 1 604 ? -1.564 56.094 9.984 1 85.56 604 SER B C 1
ATOM 11332 O O . SER B 1 604 ? -0.535 56.281 9.328 1 85.56 604 SER B O 1
ATOM 11334 N N . ALA B 1 605 ? -1.532 55.969 11.219 1 86.75 605 ALA B N 1
ATOM 11335 C CA . ALA B 1 605 ? -0.311 56.188 11.992 1 86.75 605 ALA B CA 1
ATOM 11336 C C . ALA B 1 605 ? 0.423 54.875 12.242 1 86.75 605 ALA B C 1
ATOM 11338 O O . ALA B 1 605 ? 1.636 54.875 12.461 1 86.75 605 ALA B O 1
ATOM 11339 N N . SER B 1 606 ? -0.276 53.938 12.297 1 86.12 606 SER B N 1
ATOM 11340 C CA . SER B 1 606 ? 0.312 52.625 12.602 1 86.12 606 SER B CA 1
ATOM 11341 C C . SER B 1 606 ? 0.072 51.625 11.469 1 86.12 606 SER B C 1
ATOM 11343 O O . SER B 1 606 ? -0.986 51 11.406 1 86.12 606 SER B O 1
ATOM 11345 N N . PRO B 1 607 ? 1.174 51.406 10.805 1 87.69 607 PRO B N 1
ATOM 11346 C CA . PRO B 1 607 ? 1.001 50.469 9.68 1 87.69 607 PRO B CA 1
ATOM 11347 C C . PRO B 1 607 ? 0.505 49.094 10.117 1 87.69 607 PRO B C 1
ATOM 11349 O O . PRO B 1 607 ? 0.925 48.594 11.156 1 87.69 607 PRO B O 1
ATOM 11352 N N . LEU B 1 608 ? -0.485 48.438 9.383 1 94.19 608 LEU B N 1
ATOM 11353 C CA . LEU B 1 608 ? -1.046 47.094 9.523 1 94.19 608 LEU B CA 1
ATOM 11354 C C . LEU B 1 608 ? -1.989 47.031 10.719 1 94.19 608 LEU B C 1
ATOM 11356 O O . LEU B 1 608 ? -2.334 45.938 11.18 1 94.19 608 LEU B O 1
ATOM 11360 N N . HIS B 1 609 ? -2.336 48.156 11.367 1 96.5 609 HIS B N 1
ATOM 11361 C CA . HIS B 1 609 ? -3.402 48.219 12.359 1 96.5 609 HIS B CA 1
ATOM 11362 C C . HIS B 1 609 ? -4.727 48.625 11.727 1 96.5 609 HIS B C 1
ATOM 11364 O O . HIS B 1 609 ? -4.777 49.594 10.945 1 96.5 609 HIS B O 1
ATOM 11370 N N . PHE B 1 610 ? -5.711 47.875 12.023 1 97.5 610 PHE B N 1
ATOM 11371 C CA . PHE B 1 610 ? -7.035 48.156 11.477 1 97.5 610 PHE B CA 1
ATOM 11372 C C . PHE B 1 610 ? -8.078 48.219 12.586 1 97.5 610 PHE B C 1
ATOM 11374 O O . PHE B 1 610 ? -7.906 47.625 13.648 1 97.5 610 PHE B O 1
ATOM 11381 N N . THR B 1 611 ? -9.086 48.906 12.375 1 96.31 611 THR B N 1
ATOM 11382 C CA . THR B 1 611 ? -10.258 48.938 13.242 1 96.31 611 THR B CA 1
ATOM 11383 C C . THR B 1 611 ? -11.516 48.594 12.461 1 96.31 611 THR B C 1
ATOM 11385 O O . THR B 1 611 ? -11.82 49.188 11.438 1 96.31 611 THR B O 1
ATOM 11388 N N . VAL B 1 612 ? -12.141 47.625 12.898 1 95.69 612 VAL B N 1
ATOM 11389 C CA . VAL B 1 612 ? -13.422 47.219 12.305 1 95.69 612 VAL B CA 1
ATOM 11390 C C . VAL B 1 612 ? -14.539 48.094 12.859 1 95.69 612 VAL B C 1
ATOM 11392 O O . VAL B 1 612 ? -14.766 48.125 14.07 1 95.69 612 VAL B O 1
ATOM 11395 N N . LYS B 1 613 ? -15.133 48.781 11.984 1 93.44 613 LYS B N 1
ATOM 11396 C CA . LYS B 1 613 ? -16.344 49.531 12.328 1 93.44 613 LYS B CA 1
ATOM 11397 C C . LYS B 1 613 ? -17.594 48.75 11.961 1 93.44 613 LYS B C 1
ATOM 11399 O O . LYS B 1 613 ? -18.156 48.938 10.883 1 93.44 613 LYS B O 1
ATOM 11404 N N . ASN B 1 614 ? -17.984 47.906 12.844 1 91.38 614 ASN B N 1
ATOM 11405 C CA . ASN B 1 614 ? -19.109 47.031 12.594 1 91.38 614 ASN B CA 1
ATOM 11406 C C . ASN B 1 614 ? -20.406 47.812 12.375 1 91.38 614 ASN B C 1
ATOM 11408 O O . ASN B 1 614 ? -20.641 48.812 13.047 1 91.38 614 ASN B O 1
ATOM 11412 N N . GLU B 1 615 ? -21 47.188 11.422 1 82.31 615 GLU B N 1
ATOM 11413 C CA . GLU B 1 615 ? -22.359 47.656 11.266 1 82.31 615 GLU B CA 1
ATOM 11414 C C . GLU B 1 615 ? -23.312 46.969 12.258 1 82.31 615 GLU B C 1
ATOM 11416 O O . GLU B 1 615 ? -23.016 45.875 12.742 1 82.31 615 GLU B O 1
ATOM 11421 N N . SER B 1 616 ? -24.047 47.5 12.695 1 72 616 SER B N 1
ATOM 11422 C CA . SER B 1 616 ? -25.031 46.938 13.617 1 72 616 SER B CA 1
ATOM 11423 C C . SER B 1 616 ? -24.516 46.969 15.055 1 72 616 SER B C 1
ATOM 11425 O O . SER B 1 616 ? -23.453 47.531 15.328 1 72 616 SER B O 1
ATOM 11427 N N . LYS B 1 617 ? -24.938 47.062 16.156 1 75.81 617 LYS B N 1
ATOM 11428 C CA . LYS B 1 617 ? -24.672 47.25 17.578 1 75.81 617 LYS B CA 1
ATOM 11429 C C . LYS B 1 617 ? -23.547 46.344 18.047 1 75.81 617 LYS B C 1
ATOM 11431 O O . LYS B 1 617 ? -23.375 46.125 19.25 1 75.81 617 LYS B O 1
ATOM 11436 N N . GLN B 1 618 ? -22.75 45.812 17.031 1 78.88 618 GLN B N 1
ATOM 11437 C CA . GLN B 1 618 ? -21.609 45 17.453 1 78.88 618 GLN B CA 1
ATOM 11438 C C . GLN B 1 618 ? -20.438 45.906 17.875 1 78.88 618 GLN B C 1
ATOM 11440 O O . GLN B 1 618 ? -20.266 47 17.359 1 78.88 618 GLN B O 1
ATOM 11445 N N . LYS B 1 619 ? -19.672 45.375 18.734 1 85.19 619 LYS B N 1
ATOM 11446 C CA . LYS B 1 619 ? -18.516 46.094 19.219 1 85.19 619 LYS B CA 1
ATOM 11447 C C . LYS B 1 619 ? -17.422 46.188 18.156 1 85.19 619 LYS B C 1
ATOM 11449 O O . LYS B 1 619 ? -17.203 45.25 17.406 1 85.19 619 LYS B O 1
ATOM 11454 N N . ASP B 1 620 ? -16.797 47.312 18.094 1 90 620 ASP B N 1
ATOM 11455 C CA . ASP B 1 620 ? -15.641 47.469 17.234 1 90 620 ASP B CA 1
ATOM 11456 C C . ASP B 1 620 ? -14.461 46.625 17.703 1 90 620 ASP B C 1
ATOM 11458 O O . ASP B 1 620 ? -14.336 46.375 18.906 1 90 620 ASP B O 1
ATOM 11462 N N . VAL B 1 621 ? -13.734 46.219 16.781 1 92.56 621 VAL B N 1
ATOM 11463 C CA . VAL B 1 621 ? -12.609 45.375 17.141 1 92.56 621 VAL B CA 1
ATOM 11464 C C . VAL B 1 621 ? -11.352 45.844 16.422 1 92.56 621 VAL B C 1
ATOM 11466 O O . VAL B 1 621 ? -11.414 46.281 15.273 1 92.56 621 VAL B O 1
ATOM 11469 N N . SER B 1 622 ? -10.25 45.781 17.156 1 95.12 622 SER B N 1
ATOM 11470 C CA . SER B 1 622 ? -8.953 46.094 16.562 1 95.12 622 SER B CA 1
ATOM 11471 C C . SER B 1 622 ? -8.352 44.844 15.922 1 95.12 622 SER B C 1
ATOM 11473 O O . SER B 1 622 ? -8.438 43.75 16.484 1 95.12 622 SER B O 1
ATOM 11475 N N . 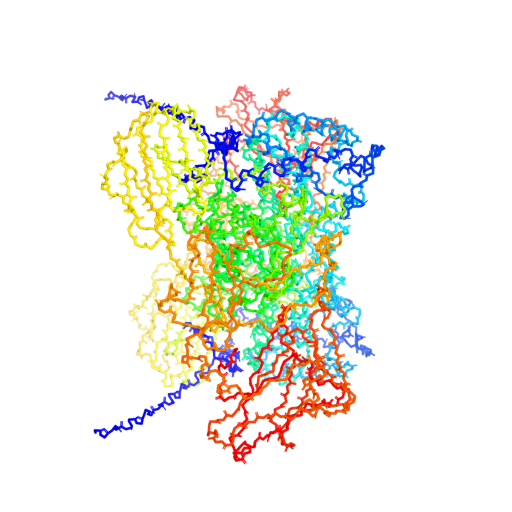LEU B 1 623 ? -7.805 45 14.734 1 97.81 623 LEU B N 1
ATOM 11476 C CA . LEU B 1 623 ? -7.121 43.906 14.031 1 97.81 623 LEU B CA 1
ATOM 11477 C C . LEU B 1 623 ? -5.645 44.25 13.828 1 97.81 623 LEU B C 1
ATOM 11479 O O . LEU B 1 623 ? -5.301 45.375 13.445 1 97.81 623 LEU B O 1
ATOM 11483 N N . ILE B 1 624 ? -4.789 43.344 14.125 1 97.88 624 ILE B N 1
ATOM 11484 C CA . ILE B 1 624 ? -3.361 43.438 13.844 1 97.88 624 ILE B CA 1
ATOM 11485 C C . ILE B 1 624 ? -2.865 42.125 13.219 1 97.88 624 ILE B C 1
ATOM 11487 O O . ILE B 1 624 ? -3.562 41.125 13.25 1 97.88 624 ILE B O 1
ATOM 11491 N N . PRO B 1 625 ? -1.655 42.156 12.57 1 98.19 625 PRO B N 1
ATOM 11492 C CA . PRO B 1 625 ? -1.128 40.906 12.039 1 98.19 625 PRO B CA 1
ATOM 11493 C C . PRO B 1 625 ? -1.031 39.812 13.109 1 98.19 625 PRO B C 1
ATOM 11495 O O . PRO B 1 625 ? -0.619 40.094 14.234 1 98.19 625 PRO B O 1
ATOM 11498 N N . TYR B 1 626 ? -1.438 38.594 12.719 1 98.38 626 TYR B N 1
ATOM 11499 C CA . TYR B 1 626 ? -1.396 37.469 13.656 1 98.38 626 TYR B CA 1
ATOM 11500 C C . TYR B 1 626 ? 0.012 37.281 14.195 1 98.38 626 TYR B C 1
ATOM 11502 O O . TYR B 1 626 ? 0.188 36.906 15.359 1 98.38 626 TYR B O 1
ATOM 11510 N N . PHE B 1 627 ? 1.082 37.531 13.383 1 97.75 627 PHE B N 1
ATOM 11511 C CA . PHE B 1 627 ? 2.455 37.312 13.82 1 97.75 627 PHE B CA 1
ATOM 11512 C C . PHE B 1 627 ? 2.854 38.344 14.875 1 97.75 627 PHE B C 1
ATOM 11514 O O . PHE B 1 627 ? 3.871 38.156 15.555 1 97.75 627 PHE B O 1
ATOM 11521 N N . ARG B 1 628 ? 2.021 39.375 15.102 1 97 628 ARG B N 1
ATOM 11522 C CA . ARG B 1 628 ? 2.271 40.375 16.141 1 97 628 ARG B CA 1
ATOM 11523 C C . ARG B 1 628 ? 1.398 40.125 17.359 1 97 628 ARG B C 1
ATOM 11525 O O . ARG B 1 628 ? 1.553 40.781 18.391 1 97 628 ARG B O 1
ATOM 11532 N N . MET B 1 629 ? 0.456 39.25 17.25 1 97.19 629 MET B N 1
ATOM 11533 C CA . MET B 1 629 ? -0.488 38.969 18.328 1 97.19 629 MET B CA 1
ATOM 11534 C C . MET B 1 629 ? 0.133 38.031 19.359 1 97.19 629 MET B C 1
ATOM 11536 O O . MET B 1 629 ? 0.196 36.812 19.141 1 97.19 629 MET B O 1
ATOM 11540 N N . HIS B 1 630 ? 0.633 38.562 20.484 1 96.75 630 HIS B N 1
ATOM 11541 C CA . HIS B 1 630 ? 1.263 37.75 21.531 1 96.75 630 HIS B CA 1
ATOM 11542 C C . HIS B 1 630 ? 0.671 38.094 22.906 1 96.75 630 HIS B C 1
ATOM 11544 O O . HIS B 1 630 ? 0.274 39.219 23.156 1 96.75 630 HIS B O 1
ATOM 11550 N N . HIS B 1 631 ? 0.469 37.094 23.734 1 96.62 631 HIS B N 1
ATOM 11551 C CA . HIS B 1 631 ? 0.072 37.219 25.125 1 96.62 631 HIS B CA 1
ATOM 11552 C C . HIS B 1 631 ? -1.3 37.875 25.25 1 96.62 631 HIS B C 1
ATOM 11554 O O . HIS B 1 631 ? -1.53 38.688 26.156 1 96.62 631 HIS B O 1
ATOM 11560 N N . GLN B 1 632 ? -2.141 37.594 24.297 1 95.31 632 GLN B N 1
ATOM 11561 C CA . GLN B 1 632 ? -3.504 38.094 24.25 1 95.31 632 GLN B CA 1
ATOM 11562 C C . GLN B 1 632 ? -4.492 37 23.844 1 95.31 632 GLN B C 1
ATOM 11564 O O . GLN B 1 632 ? -4.176 36.156 23.031 1 95.31 632 GLN B O 1
ATOM 11569 N N . TYR B 1 633 ? -5.648 37.094 24.469 1 95.88 633 TYR B N 1
ATOM 11570 C CA . TYR B 1 633 ? -6.773 36.406 23.844 1 95.88 633 TYR B CA 1
ATOM 11571 C C . TYR B 1 633 ? -7.066 36.969 22.469 1 95.88 633 TYR B C 1
ATOM 11573 O O . TYR B 1 633 ? -7 38.188 22.266 1 95.88 633 TYR B O 1
ATOM 11581 N N . HIS B 1 634 ? -7.293 36.156 21.5 1 96.88 634 HIS B N 1
ATOM 11582 C CA . HIS B 1 634 ? -7.469 36.625 20.141 1 96.88 634 HIS B CA 1
ATOM 11583 C C . HIS B 1 634 ? -8.328 35.688 19.312 1 96.88 634 HIS B C 1
ATOM 11585 O O . HIS B 1 634 ? -8.711 34.625 19.797 1 96.88 634 HIS B O 1
ATOM 11591 N N . THR B 1 635 ? -8.688 36.094 18.141 1 97.5 635 THR B N 1
ATOM 11592 C CA . THR B 1 635 ? -9.305 35.25 17.141 1 97.5 635 THR B CA 1
ATOM 11593 C C . THR B 1 635 ? -8.867 35.656 15.734 1 97.5 635 THR B C 1
ATOM 11595 O O . THR B 1 635 ? -8.609 36.812 15.469 1 97.5 635 THR B O 1
ATOM 11598 N N . VAL B 1 636 ? -8.672 34.656 14.891 1 98.06 636 VAL B N 1
ATOM 11599 C CA . VAL B 1 636 ? -8.406 34.906 13.477 1 98.06 636 VAL B CA 1
ATOM 11600 C C . VAL B 1 636 ? -9.594 34.438 12.633 1 98.06 636 VAL B C 1
ATOM 11602 O O . VAL B 1 636 ? -9.656 34.719 11.438 1 98.06 636 VAL B O 1
ATOM 11605 N N . TYR B 1 637 ? -10.531 33.719 13.227 1 97.62 637 TYR B N 1
ATOM 11606 C CA . TYR B 1 637 ? -11.742 33.281 12.562 1 97.62 637 TYR B CA 1
ATOM 11607 C C . TYR B 1 637 ? -12.961 34.031 13.078 1 97.62 637 TYR B C 1
ATOM 11609 O O . TYR B 1 637 ? -13.102 34.25 14.281 1 97.62 637 TYR B O 1
ATOM 11617 N N . TRP B 1 638 ? -13.82 34.406 12.109 1 96.75 638 TRP B N 1
ATOM 11618 C CA . TRP B 1 638 ? -14.984 35.25 12.414 1 96.75 638 TRP B CA 1
ATOM 11619 C C . TRP B 1 638 ? -16.234 34.719 11.703 1 96.75 638 TRP B C 1
ATOM 11621 O O . TRP B 1 638 ? -16.141 34.125 10.633 1 96.75 638 TRP B O 1
ATOM 11631 N N . LYS B 1 639 ? -17.344 34.938 12.367 1 95.38 639 LYS B N 1
ATOM 11632 C CA . LYS B 1 639 ? -18.578 35 11.578 1 95.38 639 LYS B CA 1
ATOM 11633 C C . LYS B 1 639 ? -18.656 36.312 10.812 1 95.38 639 LYS B C 1
ATOM 11635 O O . LYS B 1 639 ? -18.562 37.406 11.406 1 95.38 639 LYS B O 1
ATOM 11640 N N . ILE B 1 640 ? -18.797 36.25 9.508 1 96.44 640 ILE B N 1
ATOM 11641 C CA . ILE B 1 640 ? -18.766 37.438 8.656 1 96.44 640 ILE B CA 1
ATOM 11642 C C . ILE B 1 640 ? -20.047 37.531 7.832 1 96.44 640 ILE B C 1
ATOM 11644 O O . ILE B 1 640 ? -20.375 36.594 7.09 1 96.44 640 ILE B O 1
ATOM 11648 N N . TYR B 1 641 ? -20.703 38.719 7.984 1 95.31 641 TYR B N 1
ATOM 11649 C CA . TYR B 1 641 ? -22 38.844 7.332 1 95.31 641 TYR B CA 1
ATOM 11650 C C . TYR B 1 641 ? -22.125 40.219 6.656 1 95.31 641 TYR B C 1
ATOM 11652 O O . TYR B 1 641 ? -21.547 41.188 7.125 1 95.31 641 TYR B O 1
ATOM 11660 N N . SER B 1 642 ? -22.891 40.25 5.57 1 95.06 642 SER B N 1
ATOM 11661 C CA . SER B 1 642 ? -23.5 41.531 5.176 1 95.06 642 SER B CA 1
ATOM 11662 C C . SER B 1 642 ? -24.578 41.969 6.164 1 95.06 642 SER B C 1
ATOM 11664 O O . SER B 1 642 ? -25.094 41.125 6.922 1 95.06 642 SER B O 1
ATOM 11666 N N . PRO B 1 643 ? -24.875 43.219 6.141 1 93.5 643 PRO B N 1
ATOM 11667 C CA . PRO B 1 643 ? -25.938 43.688 7.047 1 93.5 643 PRO B CA 1
ATOM 11668 C C . PRO B 1 643 ? -27.25 42.906 6.844 1 93.5 643 PRO B C 1
ATOM 11670 O O . PRO B 1 643 ? -27.891 42.5 7.816 1 93.5 643 PRO B O 1
ATOM 11673 N N . ASP B 1 644 ? -27.594 42.656 5.605 1 94.81 644 ASP B N 1
ATOM 11674 C CA . ASP B 1 644 ? -28.828 41.938 5.309 1 94.81 644 ASP B CA 1
ATOM 11675 C C . ASP B 1 644 ? -28.75 40.5 5.797 1 94.81 644 ASP B C 1
ATOM 11677 O O . ASP B 1 644 ? -29.719 39.969 6.375 1 94.81 644 ASP B O 1
ATOM 11681 N N . GLU B 1 645 ? -27.688 39.938 5.492 1 94.31 645 GLU B N 1
ATOM 11682 C CA . GLU B 1 645 ? -27.516 38.531 5.926 1 94.31 645 GLU B CA 1
ATOM 11683 C C . GLU B 1 645 ? -27.516 38.438 7.449 1 94.31 645 GLU B C 1
ATOM 11685 O O . GLU B 1 645 ? -28.047 37.5 8.016 1 94.31 645 GLU B O 1
ATOM 11690 N N . TYR B 1 646 ? -26.875 39.344 8.078 1 94.25 646 TYR B N 1
ATOM 11691 C CA . TYR B 1 646 ? -26.844 39.344 9.531 1 94.25 646 TYR B CA 1
ATOM 11692 C C . TYR B 1 646 ? -28.25 39.469 10.109 1 94.25 646 TYR B C 1
ATOM 11694 O O . TYR B 1 646 ? -28.609 38.75 11.047 1 94.25 646 TYR B O 1
ATOM 11702 N N . ALA B 1 647 ? -29 40.375 9.578 1 94 647 ALA B N 1
ATOM 11703 C CA . ALA B 1 647 ? -30.391 40.531 10.008 1 94 647 ALA B CA 1
ATOM 11704 C C . ALA B 1 647 ? -31.188 39.25 9.805 1 94 647 ALA B C 1
ATOM 11706 O O . ALA B 1 647 ? -32 38.875 10.656 1 94 647 ALA B O 1
ATOM 11707 N N . TYR B 1 648 ? -30.938 38.75 8.719 1 94.12 648 TYR B N 1
ATOM 11708 C CA . TYR B 1 648 ? -31.641 37.5 8.398 1 94.12 648 TYR B CA 1
ATOM 11709 C C . TYR B 1 648 ? -31.281 36.406 9.398 1 94.12 648 TYR B C 1
ATOM 11711 O O . TYR B 1 648 ? -32.156 35.75 9.922 1 94.12 648 TYR B O 1
ATOM 11719 N N . ARG B 1 649 ? -29.969 36.219 9.656 1 93.31 649 ARG B N 1
ATOM 11720 C CA . ARG B 1 649 ? -29.5 35.188 10.562 1 93.31 649 ARG B CA 1
ATOM 11721 C C . ARG B 1 649 ? -30.031 35.406 11.969 1 93.31 649 ARG B C 1
ATOM 11723 O O . ARG B 1 649 ? -30.375 34.438 12.664 1 93.31 649 ARG B O 1
ATOM 11730 N N . ARG B 1 650 ? -30.109 36.562 12.336 1 91.75 650 ARG B N 1
ATOM 11731 C CA . ARG B 1 650 ? -30.625 36.875 13.664 1 91.75 650 ARG B CA 1
ATOM 11732 C C . ARG B 1 650 ? -32.125 36.562 13.75 1 91.75 650 ARG B C 1
ATOM 11734 O O . ARG B 1 650 ? -32.625 36.188 14.805 1 91.75 650 ARG B O 1
ATOM 11741 N N . LYS B 1 651 ? -32.719 36.75 12.648 1 93.44 651 LYS B N 1
ATOM 11742 C CA . LYS B 1 651 ? -34.188 36.531 12.617 1 93.44 651 LYS B CA 1
ATOM 11743 C C . LYS B 1 651 ? -34.5 35.062 12.672 1 93.44 651 LYS B C 1
ATOM 11745 O O . LYS B 1 651 ? -35.406 34.625 13.383 1 93.44 651 LYS B O 1
ATOM 11750 N N . VAL B 1 652 ? -33.75 34.344 11.938 1 95.19 652 VAL B N 1
ATOM 11751 C CA . VAL B 1 652 ? -34.125 32.969 11.75 1 95.19 652 VAL B CA 1
ATOM 11752 C C . VAL B 1 652 ? -33.656 32.125 12.922 1 95.19 652 VAL B C 1
ATOM 11754 O O . VAL B 1 652 ? -34.156 31.031 13.172 1 95.19 652 VAL B O 1
ATOM 11757 N N . LEU B 1 653 ? -32.562 32.5 13.609 1 95.88 653 LEU B N 1
ATOM 11758 C CA . LEU B 1 653 ? -32.125 31.844 14.836 1 95.88 653 LEU B CA 1
ATOM 11759 C C . LEU B 1 653 ? -32.938 32.375 16.031 1 95.88 653 LEU B C 1
ATOM 11761 O O . LEU B 1 653 ? -32.594 33.406 16.594 1 95.88 653 LEU B O 1
ATOM 11765 N N . THR B 1 654 ? -33.875 31.594 16.469 1 95.88 654 THR B N 1
ATOM 11766 C CA . THR B 1 654 ? -34.812 32.125 17.453 1 95.88 654 THR B CA 1
ATOM 11767 C C . THR B 1 654 ? -34.312 31.844 18.859 1 95.88 654 THR B C 1
ATOM 11769 O O . THR B 1 654 ? -34.719 32.531 19.812 1 95.88 654 THR B O 1
ATOM 11772 N N . ASP B 1 655 ? -33.5 30.797 18.969 1 97.06 655 ASP B N 1
ATOM 11773 C CA . ASP B 1 655 ? -33.031 30.5 20.328 1 97.06 655 ASP B CA 1
ATOM 11774 C C . ASP B 1 655 ? -31.812 29.594 20.297 1 97.06 655 ASP B C 1
ATOM 11776 O O . ASP B 1 655 ? -31.594 28.859 19.328 1 97.06 655 ASP B O 1
ATOM 11780 N N . VAL B 1 656 ? -30.922 29.734 21.297 1 96.12 656 VAL B N 1
ATOM 11781 C CA . VAL B 1 656 ? -29.719 28.906 21.469 1 96.12 656 VAL B CA 1
ATOM 11782 C C . VAL B 1 656 ? -29.516 28.594 22.938 1 96.12 656 VAL B C 1
ATOM 11784 O O . VAL B 1 656 ? -29.594 29.469 23.797 1 96.12 656 VAL B O 1
ATOM 11787 N N . VAL B 1 657 ? -29.297 27.328 23.234 1 96.94 657 VAL B N 1
ATOM 11788 C CA . VAL B 1 657 ? -28.938 26.906 24.594 1 96.94 657 VAL B CA 1
ATOM 11789 C C . VAL B 1 657 ? -27.438 26.688 24.688 1 96.94 657 VAL B C 1
ATOM 11791 O O . VAL B 1 657 ? -26.875 25.875 23.938 1 96.94 657 VAL B O 1
ATOM 11794 N N . LYS B 1 658 ? -26.75 27.438 25.516 1 92.88 658 LYS B N 1
ATOM 11795 C CA . LYS B 1 658 ? -25.344 27.188 25.844 1 92.88 658 LYS B CA 1
ATOM 11796 C C . LYS B 1 658 ? -25.234 26.094 26.906 1 92.88 658 LYS B C 1
ATOM 11798 O O . LYS B 1 658 ? -25.266 26.391 28.109 1 92.88 658 LYS B O 1
ATOM 11803 N N . ILE B 1 659 ? -24.891 25 26.453 1 95.44 659 ILE B N 1
ATOM 11804 C CA . ILE B 1 659 ? -24.906 23.844 27.328 1 95.44 659 ILE B CA 1
ATOM 11805 C C . ILE B 1 659 ? -23.828 23.984 28.406 1 95.44 659 ILE B C 1
ATOM 11807 O O . ILE B 1 659 ? -22.688 24.359 28.109 1 95.44 659 ILE B O 1
ATOM 11811 N N . GLY B 1 660 ? -24.203 23.688 29.625 1 92.44 660 GLY B N 1
ATOM 11812 C CA . GLY B 1 660 ? -23.266 23.766 30.75 1 92.44 660 GLY B CA 1
ATOM 11813 C C . GLY B 1 660 ? -23.203 25.141 31.391 1 92.44 660 GLY B C 1
ATOM 11814 O O . GLY B 1 660 ? -22.641 25.297 32.469 1 92.44 660 GLY B O 1
ATOM 11815 N N . ASP B 1 661 ? -23.75 26.125 30.688 1 92.19 661 ASP B N 1
ATOM 11816 C CA . ASP B 1 661 ? -23.906 27.453 31.297 1 92.19 661 ASP B CA 1
ATOM 11817 C C . ASP B 1 661 ? -25.141 27.516 32.188 1 92.19 661 ASP B C 1
ATOM 11819 O O . ASP B 1 661 ? -26.266 27.453 31.672 1 92.19 661 ASP B O 1
ATOM 11823 N N . GLU B 1 662 ? -24.922 27.734 33.375 1 93.56 662 GLU B N 1
ATOM 11824 C CA . GLU B 1 662 ? -26.016 27.641 34.344 1 93.56 662 GLU B CA 1
ATOM 11825 C C . GLU B 1 662 ? -27.094 28.688 34.062 1 93.56 662 GLU B C 1
ATOM 11827 O O . GLU B 1 662 ? -28.281 28.375 34.156 1 93.56 662 GLU B O 1
ATOM 11832 N N . ALA B 1 663 ? -26.703 29.844 33.812 1 94.94 663 ALA B N 1
ATOM 11833 C CA . ALA B 1 663 ? -27.656 30.906 33.531 1 94.94 663 ALA B CA 1
ATOM 11834 C C . ALA B 1 663 ? -28.484 30.578 32.281 1 94.94 663 ALA B C 1
ATOM 11836 O O . ALA B 1 663 ? -29.703 30.766 32.281 1 94.94 663 ALA B O 1
ATOM 11837 N N . SER B 1 664 ? -27.812 30.141 31.297 1 95.56 664 SER B N 1
ATOM 11838 C CA . SER B 1 664 ? -28.5 29.812 30.062 1 95.56 664 SER B CA 1
ATOM 11839 C C . SER B 1 664 ? -29.453 28.641 30.25 1 95.56 664 SER B C 1
ATOM 11841 O O . SER B 1 664 ? -30.594 28.672 29.75 1 95.56 664 SER B O 1
ATOM 11843 N N . GLU B 1 665 ? -29.047 27.609 30.906 1 97.31 665 GLU B N 1
ATOM 11844 C CA . GLU B 1 665 ? -29.906 26.438 31.094 1 97.31 665 GLU B CA 1
ATOM 11845 C C . GLU B 1 665 ? -31.109 26.766 31.969 1 97.31 665 GLU B C 1
ATOM 11847 O O . GLU B 1 665 ? -32.219 26.25 31.719 1 97.31 665 GLU B O 1
ATOM 11852 N N . LYS B 1 666 ? -30.875 27.625 32.969 1 97.06 666 LYS B N 1
ATOM 11853 C CA . LYS B 1 666 ? -31.984 28.047 33.781 1 97.06 666 LYS B CA 1
ATOM 11854 C C . LYS B 1 666 ? -33 28.875 33 1 97.06 666 LYS B C 1
ATOM 11856 O O . LYS B 1 666 ? -34.219 28.688 33.125 1 97.06 666 LYS B O 1
ATOM 11861 N N . GLU B 1 667 ? -32.438 29.719 32.25 1 97.25 667 GLU B N 1
ATOM 11862 C CA . GLU B 1 667 ? -33.312 30.547 31.391 1 97.25 667 GLU B CA 1
ATOM 11863 C C . GLU B 1 667 ? -34.156 29.672 30.469 1 97.25 667 GLU B C 1
ATOM 11865 O O . GLU B 1 667 ? -35.25 30.062 30.078 1 97.25 667 GLU B O 1
ATOM 11870 N N . HIS B 1 668 ? -33.719 28.5 30.172 1 98.38 668 HIS B N 1
ATOM 11871 C CA . HIS B 1 668 ? -34.438 27.609 29.266 1 98.38 668 HIS B CA 1
ATOM 11872 C C . HIS B 1 668 ? -35.188 26.531 30.047 1 98.38 668 HIS B C 1
ATOM 11874 O O . HIS B 1 668 ? -35.531 25.484 29.484 1 98.38 668 HIS B O 1
ATOM 11880 N N . GLN B 1 669 ? -35.312 26.719 31.297 1 98 669 GLN B N 1
ATOM 11881 C CA . GLN B 1 669 ? -36.125 25.875 32.156 1 98 669 GLN B CA 1
ATOM 11882 C C . GLN B 1 669 ? -35.688 24.422 32.125 1 98 669 GLN B C 1
ATOM 11884 O O . GLN B 1 669 ? -36.469 23.531 31.875 1 98 669 GLN B O 1
ATOM 11889 N N . LEU B 1 670 ? -34.438 24.219 32.281 1 98.25 670 LEU B N 1
ATOM 11890 C CA . LEU B 1 670 ? -33.906 22.875 32.281 1 98.25 670 LEU B CA 1
ATOM 11891 C C . LEU B 1 670 ? -34.656 21.984 33.281 1 98.25 670 LEU B C 1
ATOM 11893 O O . LEU B 1 670 ? -34.906 22.391 34.438 1 98.25 670 LEU B O 1
ATOM 11897 N N . GLN B 1 671 ? -35.125 20.891 32.844 1 97.81 671 GLN B N 1
ATOM 11898 C CA . GLN B 1 671 ? -35.656 19.797 33.656 1 97.81 671 GLN B CA 1
ATOM 11899 C C . GLN B 1 671 ? -35 18.469 33.25 1 97.81 671 GLN B C 1
ATOM 11901 O O . GLN B 1 671 ? -34.562 18.297 32.125 1 97.81 671 GLN B O 1
ATOM 11906 N N . GLY B 1 672 ? -34.844 17.672 34.219 1 96.88 672 GLY B N 1
ATOM 11907 C CA . GLY B 1 672 ? -34.281 16.375 33.844 1 96.88 672 GLY B CA 1
ATOM 11908 C C . GLY B 1 672 ? -34.188 15.406 35 1 96.88 672 GLY B C 1
ATOM 11909 O O . GLY B 1 672 ? -34.531 15.734 36.125 1 96.88 672 GLY B O 1
ATOM 11910 N N . ARG B 1 673 ? -33.906 14.289 34.656 1 97.12 673 ARG B N 1
ATOM 11911 C CA . ARG B 1 673 ? -33.625 13.18 35.562 1 97.12 673 ARG B CA 1
ATOM 11912 C C . ARG B 1 673 ? -32.406 12.398 35.125 1 97.12 673 ARG B C 1
ATOM 11914 O O . ARG B 1 673 ? -32.219 12.125 33.938 1 97.12 673 ARG B O 1
ATOM 11921 N N . ASN B 1 674 ? -31.578 12.078 36.125 1 97.5 674 ASN B N 1
ATOM 11922 C CA . ASN B 1 674 ? -30.344 11.328 35.906 1 97.5 674 ASN B CA 1
ATOM 11923 C C . ASN B 1 674 ? -29.484 12.008 34.844 1 97.5 674 ASN B C 1
ATOM 11925 O O . ASN B 1 674 ? -28.953 11.344 33.938 1 97.5 674 ASN B O 1
ATOM 11929 N N . ASP B 1 675 ? -29.531 13.32 34.688 1 96.69 675 ASP B N 1
ATOM 11930 C CA . ASP B 1 675 ? -28.734 14.109 33.75 1 96.69 675 ASP B CA 1
ATOM 11931 C C . ASP B 1 675 ? -27.641 14.883 34.5 1 96.69 675 ASP B C 1
ATOM 11933 O O . ASP B 1 675 ? -27.734 15.102 35.688 1 96.69 675 ASP B O 1
ATOM 11937 N N . SER B 1 676 ? -26.562 15.164 33.781 1 96.31 676 SER B N 1
ATOM 11938 C CA . SER B 1 676 ? -25.484 15.953 34.312 1 96.31 676 SER B CA 1
ATOM 11939 C C . SER B 1 676 ? -24.703 16.672 33.219 1 96.31 676 SER B C 1
ATOM 11941 O O . SER B 1 676 ? -24.844 16.344 32.031 1 96.31 676 SER B O 1
ATOM 11943 N N . VAL B 1 677 ? -24 17.703 33.625 1 95.12 677 VAL B N 1
ATOM 11944 C CA . VAL B 1 677 ? -23.047 18.375 32.75 1 95.12 677 VAL B CA 1
ATOM 11945 C C . VAL B 1 677 ? -21.672 17.719 32.906 1 95.12 677 VAL B C 1
ATOM 11947 O O . VAL B 1 677 ? -21.25 17.375 34 1 95.12 677 VAL B O 1
ATOM 11950 N N . TYR B 1 678 ? -21.078 17.453 31.781 1 92.12 678 TYR B N 1
ATOM 11951 C CA . TYR B 1 678 ? -19.734 16.891 31.75 1 92.12 678 TYR B CA 1
ATOM 11952 C C . TYR B 1 678 ? -18.781 17.812 30.984 1 92.12 678 TYR B C 1
ATOM 11954 O O . TYR B 1 678 ? -19.219 18.688 30.25 1 92.12 678 TYR B O 1
ATOM 11962 N N . TRP B 1 679 ? -17.5 17.656 31.266 1 89.06 679 TRP B N 1
ATOM 11963 C CA . TRP B 1 679 ? -16.438 18.328 30.516 1 89.06 679 TRP B CA 1
ATOM 11964 C C . TRP B 1 679 ? -15.875 17.422 29.438 1 89.06 679 TRP B C 1
ATOM 11966 O O . TRP B 1 679 ? -15.695 16.219 29.656 1 89.06 679 TRP B O 1
ATOM 11976 N N . HIS B 1 680 ? -15.789 18.047 28.328 1 83.5 680 HIS B N 1
ATOM 11977 C CA . HIS B 1 680 ? -15.109 17.328 27.25 1 83.5 680 HIS B CA 1
ATOM 11978 C C . HIS B 1 680 ? -13.633 17.125 27.562 1 83.5 680 HIS B C 1
ATOM 11980 O O . HIS B 1 680 ? -12.891 18.094 27.719 1 83.5 680 HIS B O 1
ATOM 11986 N N . ASP B 1 681 ? -13.156 15.906 27.766 1 77.5 681 ASP B N 1
ATOM 11987 C CA . ASP B 1 681 ? -11.75 15.625 28.047 1 77.5 681 ASP B CA 1
ATOM 11988 C C . ASP B 1 681 ? -11.164 14.672 27.016 1 77.5 681 ASP B C 1
ATOM 11990 O O . ASP B 1 681 ? -10.938 13.492 27.312 1 77.5 681 ASP B O 1
ATOM 11994 N N . PHE B 1 682 ? -11.133 15.125 25.844 1 70.5 682 PHE B N 1
ATOM 11995 C CA . PHE B 1 682 ? -10.508 14.336 24.781 1 70.5 682 PHE B CA 1
ATOM 11996 C C . PHE B 1 682 ? -9.219 15 24.297 1 70.5 682 PHE B C 1
ATOM 11998 O O . PHE B 1 682 ? -9.164 16.234 24.172 1 70.5 682 PHE B O 1
ATOM 12005 N N . PHE B 1 683 ? -8.156 14.195 24.047 1 67 683 PHE B N 1
ATOM 12006 C CA . PHE B 1 683 ? -6.828 14.625 23.625 1 67 683 PHE B CA 1
ATOM 12007 C C . PHE B 1 683 ? -6.371 15.836 24.422 1 67 683 PHE B C 1
ATOM 12009 O O . PHE B 1 683 ? -5.949 16.844 23.844 1 67 683 PHE B O 1
ATOM 12016 N N . TRP B 1 684 ? -6.805 15.961 25.609 1 66.31 684 TRP B N 1
ATOM 12017 C CA . TRP B 1 684 ? -6.312 16.859 26.641 1 66.31 684 TRP B CA 1
ATOM 12018 C C . TRP B 1 684 ? -7.059 18.188 26.609 1 66.31 684 TRP B C 1
ATOM 12020 O O . TRP B 1 684 ? -6.645 19.156 27.25 1 66.31 684 TRP B O 1
ATOM 12030 N N . ALA B 1 685 ? -7.953 18.312 25.656 1 73 685 ALA B N 1
ATOM 12031 C CA . ALA B 1 685 ? -8.727 19.562 25.656 1 73 685 ALA B CA 1
ATOM 12032 C C . ALA B 1 685 ? -9.938 19.453 26.578 1 73 685 ALA B C 1
ATOM 12034 O O . ALA B 1 685 ? -10.734 18.516 26.469 1 73 685 ALA B O 1
ATOM 12035 N N . ARG B 1 686 ? -9.961 20.203 27.625 1 80.88 686 ARG B N 1
ATOM 12036 C CA . ARG B 1 686 ? -11.086 20.25 28.547 1 80.88 686 ARG B CA 1
ATOM 12037 C C . ARG B 1 686 ? -11.703 21.641 28.594 1 80.88 686 ARG B C 1
ATOM 12039 O O . ARG B 1 686 ? -11.812 22.25 29.656 1 80.88 686 ARG B O 1
ATOM 12046 N N . ASN B 1 687 ? -12.125 22.078 27.375 1 80.69 687 ASN B N 1
ATOM 12047 C CA . ASN B 1 687 ? -12.578 23.453 27.312 1 80.69 687 ASN B CA 1
ATOM 12048 C C . ASN B 1 687 ? -14.023 23.547 26.828 1 80.69 687 ASN B C 1
ATOM 12050 O O . ASN B 1 687 ? -14.484 24.641 26.469 1 80.69 687 ASN B O 1
ATOM 12054 N N . ALA B 1 688 ? -14.664 22.438 26.719 1 86.06 688 ALA B N 1
ATOM 12055 C CA . ALA B 1 688 ? -16.062 22.422 26.312 1 86.06 688 ALA B CA 1
ATOM 12056 C C . ALA B 1 688 ? -16.891 21.547 27.25 1 86.06 688 ALA B C 1
ATOM 12058 O O . ALA B 1 688 ? -16.375 20.594 27.844 1 86.06 688 ALA B O 1
ATOM 12059 N N . ARG B 1 689 ? -18.172 21.844 27.391 1 91.69 689 ARG B N 1
ATOM 12060 C CA . ARG B 1 689 ? -19.078 21.094 28.234 1 91.69 689 ARG B CA 1
ATOM 12061 C C . ARG B 1 689 ? -20.219 20.484 27.422 1 91.69 689 ARG B C 1
ATOM 12063 O O . ARG B 1 689 ? -20.562 21 26.359 1 91.69 689 ARG B O 1
ATOM 12070 N N . TYR B 1 690 ? -20.672 19.422 27.891 1 94 690 TYR B N 1
ATOM 12071 C CA . TYR B 1 690 ? -21.828 18.781 27.266 1 94 690 TYR B CA 1
ATOM 12072 C C . TYR B 1 690 ? -22.75 18.188 28.328 1 94 690 TYR B C 1
ATOM 12074 O O . TYR B 1 690 ? -22.344 18.031 29.484 1 94 690 TYR B O 1
ATOM 12082 N N . ARG B 1 691 ? -23.969 18.031 28.031 1 96.44 691 ARG B N 1
ATOM 12083 C CA . ARG B 1 691 ? -24.953 17.422 28.938 1 96.44 691 ARG B CA 1
ATOM 12084 C C . ARG B 1 691 ? -25.359 16.047 28.438 1 96.44 691 ARG B C 1
ATOM 12086 O O . ARG B 1 691 ? -25.547 15.836 27.234 1 96.44 691 ARG B O 1
ATOM 12093 N N . MET B 1 692 ? -25.469 15.125 29.359 1 96 692 MET B N 1
ATOM 12094 C CA . MET B 1 692 ? -25.875 13.75 29.062 1 96 692 MET B CA 1
ATOM 12095 C C . MET B 1 692 ? -26.734 13.172 30.172 1 96 692 MET B C 1
ATOM 12097 O O . MET B 1 692 ? -26.594 13.555 31.344 1 96 692 MET B O 1
ATOM 12101 N N . ALA B 1 693 ? -27.672 12.336 29.812 1 97.19 693 ALA B N 1
ATOM 12102 C CA . ALA B 1 693 ? -28.484 11.594 30.766 1 97.19 693 ALA B CA 1
ATOM 12103 C C . ALA B 1 693 ? -28.219 10.102 30.688 1 97.19 693 ALA B C 1
ATOM 12105 O O . ALA B 1 693 ? -28.047 9.547 29.594 1 97.19 693 ALA B O 1
ATOM 12106 N N . GLY B 1 694 ? -28.125 9.477 31.844 1 94.75 694 GLY B N 1
ATOM 12107 C CA . GLY B 1 694 ? -27.859 8.047 31.875 1 94.75 694 GLY B CA 1
ATOM 12108 C C . GLY B 1 694 ? -29.094 7.203 31.672 1 94.75 694 GLY B C 1
ATOM 12109 O O . GLY B 1 694 ? -30.109 7.699 31.172 1 94.75 694 GLY B O 1
ATOM 12110 N N . ASP B 1 695 ? -28.984 5.953 32 1 93.38 695 ASP B N 1
ATOM 12111 C CA . ASP B 1 695 ? -30.078 4.992 31.828 1 93.38 695 ASP B CA 1
ATOM 12112 C C . ASP B 1 695 ? -31.344 5.461 32.531 1 93.38 695 ASP B C 1
ATOM 12114 O O . ASP B 1 695 ? -31.312 5.809 33.719 1 93.38 695 ASP B O 1
ATOM 12118 N N . GLY B 1 696 ? -32.406 5.422 31.766 1 93.19 696 GLY B N 1
ATOM 12119 C CA . GLY B 1 696 ? -33.688 5.859 32.281 1 93.19 696 GLY B CA 1
ATOM 12120 C C . GLY B 1 696 ? -33.781 7.363 32.469 1 93.19 696 GLY B C 1
ATOM 12121 O O . GLY B 1 696 ? -34.812 7.875 32.938 1 93.19 696 GLY B O 1
ATOM 12122 N N . GLY B 1 697 ? -32.781 8.07 32.094 1 97.25 697 GLY B N 1
ATOM 12123 C CA . GLY B 1 697 ? -32.719 9.508 32.312 1 97.25 697 GLY B CA 1
ATOM 12124 C C . GLY B 1 697 ? -33.219 10.312 31.125 1 97.25 697 GLY B C 1
ATOM 12125 O O . GLY B 1 697 ? -33.531 9.75 30.062 1 97.25 697 GLY B O 1
ATOM 12126 N N . TRP B 1 698 ? -33.344 11.594 31.312 1 98 698 TRP B N 1
ATOM 12127 C CA . TRP B 1 698 ? -33.75 12.547 30.281 1 98 698 TRP B CA 1
ATOM 12128 C C . TRP B 1 698 ? -33.469 13.977 30.719 1 98 698 TRP B C 1
ATOM 12130 O O . TRP B 1 698 ? -33.188 14.234 31.891 1 98 698 TRP B O 1
ATOM 12140 N N . PHE B 1 699 ? -33.469 14.906 29.844 1 98.5 699 PHE B N 1
ATOM 12141 C CA . PHE B 1 699 ? -33.438 16.344 30.125 1 98.5 699 PHE B CA 1
ATOM 12142 C C . PHE B 1 699 ? -34.188 17.109 29.031 1 98.5 699 PHE B C 1
ATOM 12144 O O . PHE B 1 699 ? -34.375 16.609 27.938 1 98.5 699 PHE B O 1
ATOM 12151 N N . SER B 1 700 ? -34.625 18.281 29.344 1 98.5 700 SER B N 1
ATOM 12152 C CA . SER B 1 700 ? -35.406 19.062 28.406 1 98.5 700 SER B CA 1
ATOM 12153 C C . SER B 1 700 ? -35.125 20.562 28.562 1 98.5 700 SER B C 1
ATOM 12155 O O . SER B 1 700 ? -34.688 21.016 29.609 1 98.5 700 SER B O 1
ATOM 12157 N N . TYR B 1 701 ? -35.406 21.266 27.516 1 98.69 701 TYR B N 1
ATOM 12158 C CA . TYR B 1 701 ? -35.312 22.719 27.469 1 98.69 701 TYR B CA 1
ATOM 12159 C C . TYR B 1 701 ? -36.531 23.328 26.812 1 98.69 701 TYR B C 1
ATOM 12161 O O . TYR B 1 701 ? -37.125 22.75 25.891 1 98.69 701 TYR B O 1
ATOM 12169 N N . SER B 1 702 ? -36.875 24.453 27.297 1 98.62 702 SER B N 1
ATOM 12170 C CA . SER B 1 702 ? -37.875 25.266 26.641 1 98.62 702 SER B CA 1
ATOM 12171 C C . SER B 1 702 ? -37.25 26.266 25.672 1 98.62 702 SER B C 1
ATOM 12173 O O . SER B 1 702 ? -36.438 27.109 26.094 1 98.62 702 SER B O 1
ATOM 12175 N N . LEU B 1 703 ? -37.531 26.172 24.391 1 98.62 703 LEU B N 1
ATOM 12176 C CA . LEU B 1 703 ? -36.906 27.016 23.375 1 98.62 703 LEU B CA 1
ATOM 12177 C C . LEU B 1 703 ? -37.906 28.016 22.812 1 98.62 703 LEU B C 1
ATOM 12179 O O . LEU B 1 703 ? -39.062 27.688 22.578 1 98.62 703 LEU B O 1
ATOM 12183 N N . ALA B 1 704 ? -37.469 29.188 22.625 1 98 704 ALA B N 1
ATOM 12184 C CA . ALA B 1 704 ? -38.312 30.266 22.094 1 98 704 ALA B CA 1
ATOM 12185 C C . ALA B 1 704 ? -38.406 30.172 20.578 1 98 704 ALA B C 1
ATOM 12187 O O . ALA B 1 704 ? -37.438 29.859 19.891 1 98 704 ALA B O 1
ATOM 12188 N N . ILE B 1 705 ? -39.625 30.328 20.078 1 97.25 705 ILE B N 1
ATOM 12189 C CA . ILE B 1 705 ? -39.875 30.422 18.641 1 97.25 705 ILE B CA 1
ATOM 12190 C C . ILE B 1 705 ? -40.812 31.609 18.359 1 97.25 705 ILE B C 1
ATOM 12192 O O . ILE B 1 705 ? -41.25 32.281 19.281 1 97.25 705 ILE B O 1
ATOM 12196 N N . ASP B 1 706 ? -40.906 31.906 17.078 1 95.62 706 ASP B N 1
ATOM 12197 C CA . ASP B 1 706 ? -41.719 33.062 16.672 1 95.62 706 ASP B CA 1
ATOM 12198 C C . ASP B 1 706 ? -43.094 32.594 16.219 1 95.62 706 ASP B C 1
ATOM 12200 O O . ASP B 1 706 ? -43.25 31.875 15.234 1 95.62 706 ASP B O 1
ATOM 12204 N N . LYS B 1 707 ? -44.062 33.156 16.828 1 93.69 707 LYS B N 1
ATOM 12205 C CA . LYS B 1 707 ? -45.469 32.812 16.547 1 93.69 707 LYS B CA 1
ATOM 12206 C C . LYS B 1 707 ? -45.844 33.156 15.117 1 93.69 707 LYS B C 1
ATOM 12208 O O . LYS B 1 707 ? -46.75 32.531 14.547 1 93.69 707 LYS B O 1
ATOM 12213 N N . LYS B 1 708 ? -45.125 34.031 14.578 1 92.38 708 LYS B N 1
ATOM 12214 C CA . LYS B 1 708 ? -45.469 34.531 13.25 1 92.38 708 LYS B CA 1
ATOM 12215 C C . LYS B 1 708 ? -44.75 33.75 12.156 1 92.38 708 LYS B C 1
ATOM 12217 O O . LYS B 1 708 ? -45.062 33.875 10.977 1 92.38 708 LYS B O 1
ATOM 12222 N N . GLU B 1 709 ? -43.844 32.969 12.57 1 91.69 709 GLU B N 1
ATOM 12223 C CA . GLU B 1 709 ? -43.062 32.219 11.586 1 91.69 709 GLU B CA 1
ATOM 12224 C C . GLU B 1 709 ? -43.875 31.141 10.938 1 91.69 709 GLU B C 1
ATOM 12226 O O . GLU B 1 709 ? -44.625 30.422 11.617 1 91.69 709 GLU B O 1
ATOM 12231 N N . ARG B 1 710 ? -43.781 31.016 9.57 1 87.81 710 ARG B N 1
ATOM 12232 C CA . ARG B 1 710 ? -44.594 30.031 8.836 1 87.81 710 ARG B CA 1
ATOM 12233 C C . ARG B 1 710 ? -43.719 28.891 8.328 1 87.81 710 ARG B C 1
ATOM 12235 O O . ARG B 1 710 ? -44.219 27.812 8.023 1 87.81 710 ARG B O 1
ATOM 12242 N N . ASN B 1 711 ? -42.438 29.125 8.273 1 90.06 711 ASN B N 1
ATOM 12243 C CA . ASN B 1 711 ? -41.531 28.062 7.867 1 90.06 711 ASN B CA 1
ATOM 12244 C C . ASN B 1 711 ? -41.344 27.031 8.984 1 90.06 711 ASN B C 1
ATOM 12246 O O . ASN B 1 711 ? -41.5 27.359 10.156 1 90.06 711 ASN B O 1
ATOM 12250 N N . PRO B 1 712 ? -41.062 25.859 8.578 1 94.62 712 PRO B N 1
ATOM 12251 C CA . PRO B 1 712 ? -40.75 24.859 9.609 1 94.62 712 PRO B CA 1
ATOM 12252 C C . PRO B 1 712 ? -39.5 25.234 10.422 1 94.62 712 PRO B C 1
ATOM 12254 O O . PRO B 1 712 ? -38.594 25.875 9.898 1 94.62 712 PRO B O 1
ATOM 12257 N N . TYR B 1 713 ? -39.531 24.812 11.648 1 96.94 713 TYR B N 1
ATOM 12258 C CA . TYR B 1 713 ? -38.344 24.984 12.492 1 96.94 713 TYR B CA 1
ATOM 12259 C C . TYR B 1 713 ? -37.469 23.734 12.453 1 96.94 713 TYR B C 1
ATOM 12261 O O . TYR B 1 713 ? -37.969 22.641 12.18 1 96.94 713 TYR B O 1
ATOM 12269 N N . TYR B 1 714 ? -36.219 23.938 12.734 1 97.94 714 TYR B N 1
ATOM 12270 C CA . TYR B 1 714 ? -35.219 22.891 12.797 1 97.94 714 TYR B CA 1
ATOM 12271 C C . TYR B 1 714 ? -34.438 22.984 14.086 1 97.94 714 TYR B C 1
ATOM 12273 O O . TYR B 1 714 ? -34.094 24.078 14.555 1 97.94 714 TYR B O 1
ATOM 12281 N N . LEU B 1 715 ? -34.125 21.812 14.625 1 97.94 715 LEU B N 1
ATOM 12282 C CA . LEU B 1 715 ? -33.156 21.734 15.711 1 97.94 715 LEU B CA 1
ATOM 12283 C C . LEU B 1 715 ? -31.766 21.438 15.164 1 97.94 715 LEU B C 1
ATOM 12285 O O . LEU B 1 715 ? -31.594 20.594 14.289 1 97.94 715 LEU B O 1
ATOM 12289 N N . ILE B 1 716 ? -30.828 22.203 15.586 1 97 716 ILE B N 1
ATOM 12290 C CA . ILE B 1 716 ? -29.422 21.875 15.32 1 97 716 ILE B CA 1
ATOM 12291 C C . ILE B 1 716 ? -28.75 21.438 16.625 1 97 716 ILE B C 1
ATOM 12293 O O . ILE B 1 716 ? -28.641 22.219 17.562 1 97 716 ILE B O 1
ATOM 12297 N N . CYS B 1 717 ? -28.328 20.172 16.625 1 96.38 717 CYS B N 1
ATOM 12298 C CA . CYS B 1 717 ? -27.688 19.594 17.797 1 96.38 717 CYS B CA 1
ATOM 12299 C C . CYS B 1 717 ? -26.234 19.234 17.484 1 96.38 717 CYS B C 1
ATOM 12301 O O . CYS B 1 717 ? -25.969 18.453 16.578 1 96.38 717 CYS B O 1
ATOM 12303 N N . ARG B 1 718 ? -25.25 19.734 18.281 1 94.88 718 ARG B N 1
ATOM 12304 C CA . ARG B 1 718 ? -23.844 19.375 18.109 1 94.88 718 ARG B CA 1
ATOM 12305 C C . ARG B 1 718 ? -23.438 18.234 19.031 1 94.88 718 ARG B C 1
ATOM 12307 O O . ARG B 1 718 ? -23.641 18.312 20.234 1 94.88 718 ARG B O 1
ATOM 12314 N N . TYR B 1 719 ? -22.922 17.219 18.422 1 93.44 719 TYR B N 1
ATOM 12315 C CA . TYR B 1 719 ? -22.406 16.062 19.141 1 93.44 719 TYR B CA 1
ATOM 12316 C C . TYR B 1 719 ? -20.938 15.828 18.828 1 93.44 719 TYR B C 1
ATOM 12318 O O . TYR B 1 719 ? -20.406 16.422 17.875 1 93.44 719 TYR B O 1
ATOM 12326 N N . TRP B 1 720 ? -20.281 15.062 19.719 1 90.19 720 TRP B N 1
ATOM 12327 C CA . TRP B 1 720 ? -18.969 14.539 19.344 1 90.19 720 TRP B CA 1
ATOM 12328 C C . TRP B 1 720 ? -19.094 13.406 18.344 1 90.19 720 TRP B C 1
ATOM 12330 O O . TRP B 1 720 ? -20.016 12.586 18.422 1 90.19 720 TRP B O 1
ATOM 12340 N N . GLY B 1 721 ? -18.25 13.32 17.359 1 86.75 721 GLY B N 1
ATOM 12341 C CA . GLY B 1 721 ? -18.375 12.422 16.219 1 86.75 721 GLY B CA 1
ATOM 12342 C C . GLY B 1 721 ? -18.031 10.984 16.547 1 86.75 721 GLY B C 1
ATOM 12343 O O . GLY B 1 721 ? -18.438 10.062 15.836 1 86.75 721 GLY B O 1
ATOM 12344 N N . ASP B 1 722 ? -17.172 10.75 17.516 1 78.62 722 ASP B N 1
ATOM 12345 C CA . ASP B 1 722 ? -16.719 9.383 17.766 1 78.62 722 ASP B CA 1
ATOM 12346 C C . ASP B 1 722 ? -17.266 8.859 19.094 1 78.62 722 ASP B C 1
ATOM 12348 O O . ASP B 1 722 ? -16.5 8.367 19.938 1 78.62 722 ASP B O 1
ATOM 12352 N N . GLU B 1 723 ? -18.5 8.977 19.328 1 71.75 723 GLU B N 1
ATOM 12353 C CA . GLU B 1 723 ? -19.109 8.453 20.547 1 71.75 723 GLU B CA 1
ATOM 12354 C C . GLU B 1 723 ? -19.359 6.953 20.453 1 71.75 723 GLU B C 1
ATOM 12356 O O . GLU B 1 723 ? -19.625 6.434 19.359 1 71.75 723 GLU B O 1
ATOM 12361 N N . PRO B 1 724 ? -19.094 6.266 21.547 1 66.94 724 PRO B N 1
ATOM 12362 C CA . PRO B 1 724 ? -19.375 4.828 21.531 1 66.94 724 PRO B CA 1
ATOM 12363 C C . PRO B 1 724 ? -20.844 4.527 21.234 1 66.94 724 PRO B C 1
ATOM 12365 O O . PRO B 1 724 ? -21.688 5.426 21.297 1 66.94 724 PRO B O 1
ATOM 12368 N N . ASP B 1 725 ? -21.141 3.291 20.844 1 67.19 725 ASP B N 1
ATOM 12369 C CA . ASP B 1 725 ? -22.469 2.818 20.469 1 67.19 725 ASP B CA 1
ATOM 12370 C C . ASP B 1 725 ? -23.391 2.76 21.688 1 67.19 725 ASP B C 1
ATOM 12372 O O . ASP B 1 725 ? -24.406 2.057 21.672 1 67.19 725 ASP B O 1
ATOM 12376 N N . THR B 1 726 ? -23.25 3.633 22.547 1 75.69 726 THR B N 1
ATOM 12377 C CA . THR B 1 726 ? -24.078 3.633 23.75 1 75.69 726 THR B CA 1
ATOM 12378 C C . THR B 1 726 ? -25.062 4.801 23.734 1 75.69 726 THR B C 1
ATOM 12380 O O . THR B 1 726 ? -26 4.836 24.531 1 75.69 726 THR B O 1
ATOM 12383 N N . HIS B 1 727 ? -24.891 5.629 22.844 1 88.56 727 HIS B N 1
ATOM 12384 C CA . HIS B 1 727 ? -25.781 6.781 22.797 1 88.56 727 HIS B CA 1
ATOM 12385 C C . HIS B 1 727 ? -26.938 6.551 21.844 1 88.56 727 HIS B C 1
ATOM 12387 O O . HIS B 1 727 ? -26.812 6.797 20.641 1 88.56 727 HIS B O 1
ATOM 12393 N N . VAL B 1 728 ? -28.031 6.031 22.375 1 93.81 728 VAL B N 1
ATOM 12394 C CA . VAL B 1 728 ? -29.297 5.84 21.656 1 93.81 728 VAL B CA 1
ATOM 12395 C C . VAL B 1 728 ? -30.438 6.473 22.438 1 93.81 728 VAL B C 1
ATOM 12397 O O . VAL B 1 728 ? -30.719 6.074 23.562 1 93.81 728 VAL B O 1
ATOM 12400 N N . PHE B 1 729 ? -31.156 7.434 21.844 1 96.56 729 PHE B N 1
ATOM 12401 C CA . PHE B 1 729 ? -32.156 8.188 22.578 1 96.56 729 PHE B CA 1
ATOM 12402 C C . PHE B 1 729 ? -33.219 8.766 21.625 1 96.56 729 PHE B C 1
ATOM 12404 O O . PHE B 1 729 ? -33 8.797 20.406 1 96.56 729 PHE B O 1
ATOM 12411 N N . ASP B 1 730 ? -34.281 9.211 22.203 1 97.75 730 ASP B N 1
ATOM 12412 C CA . ASP B 1 730 ? -35.344 9.852 21.453 1 97.75 730 ASP B CA 1
ATOM 12413 C C . ASP B 1 730 ? -35.406 11.352 21.719 1 97.75 730 ASP B C 1
ATOM 12415 O O . ASP B 1 730 ? -35.125 11.797 22.828 1 97.75 730 ASP B O 1
ATOM 12419 N N . ILE B 1 731 ? -35.75 12.086 20.719 1 98.56 731 ILE B N 1
ATOM 12420 C CA . ILE B 1 731 ? -36.031 13.5 20.844 1 98.56 731 ILE B CA 1
ATOM 12421 C C . ILE B 1 731 ? -37.562 13.711 20.797 1 98.56 731 ILE B C 1
ATOM 12423 O O . ILE B 1 731 ? -38.25 13.172 19.922 1 98.56 731 ILE B O 1
ATOM 12427 N N . TYR B 1 732 ? -38.031 14.414 21.75 1 98.25 732 TYR B N 1
ATOM 12428 C CA . TYR B 1 732 ? -39.438 14.797 21.781 1 98.25 732 TYR B CA 1
ATOM 12429 C C . TYR B 1 732 ? -39.594 16.312 21.703 1 98.25 732 TYR B C 1
ATOM 12431 O O . TYR B 1 732 ? -38.781 17.047 22.25 1 98.25 732 TYR B O 1
ATOM 12439 N N . VAL B 1 733 ? -40.594 16.719 21.062 1 98.56 733 VAL B N 1
ATOM 12440 C CA . VAL B 1 733 ? -41.031 18.125 21.078 1 98.56 733 VAL B CA 1
ATOM 12441 C C . VAL B 1 733 ? -42.469 18.234 21.609 1 98.56 733 VAL B C 1
ATOM 12443 O O . VAL B 1 733 ? -43.375 17.672 21.031 1 98.56 733 VAL B O 1
ATOM 12446 N N . ASP B 1 734 ? -42.594 18.875 22.719 1 97.69 734 ASP B N 1
ATOM 12447 C CA . ASP B 1 734 ? -43.875 18.953 23.422 1 97.69 734 ASP B CA 1
ATOM 12448 C C . ASP B 1 734 ? -44.5 17.578 23.594 1 97.69 734 ASP B C 1
ATOM 12450 O O . ASP B 1 734 ? -45.656 17.359 23.234 1 97.69 734 ASP B O 1
ATOM 12454 N N . ASP B 1 735 ? -43.656 16.656 23.938 1 95.75 735 ASP B N 1
ATOM 12455 C CA . ASP B 1 735 ? -44 15.297 24.312 1 95.75 735 ASP B CA 1
ATOM 12456 C C . ASP B 1 735 ? -44.438 14.492 23.094 1 95.75 735 ASP B C 1
ATOM 12458 O O . ASP B 1 735 ? -45.031 13.414 23.234 1 95.75 735 ASP B O 1
ATOM 12462 N N . LYS B 1 736 ? -44.188 15.031 21.922 1 97.88 736 LYS B N 1
ATOM 12463 C CA . LYS B 1 736 ? -44.375 14.273 20.703 1 97.88 736 LYS B CA 1
ATOM 12464 C C . LYS B 1 736 ? -43.062 13.719 20.172 1 97.88 736 LYS B C 1
ATOM 12466 O O . LYS B 1 736 ? -42.094 14.453 20.047 1 97.88 736 LYS B O 1
ATOM 12471 N N . TYR B 1 737 ? -43.156 12.516 19.781 1 97.94 737 TYR B N 1
ATOM 12472 C CA . TYR B 1 737 ? -41.969 11.828 19.281 1 97.94 737 TYR B CA 1
ATOM 12473 C C . TYR B 1 737 ? -41.5 12.414 17.953 1 97.94 737 TYR B C 1
ATOM 12475 O O . TYR B 1 737 ? -42.281 12.453 16.984 1 97.94 737 TYR B O 1
ATOM 12483 N N . LEU B 1 738 ? -40.219 12.82 17.906 1 97.81 738 LEU B N 1
ATOM 12484 C CA . LEU B 1 738 ? -39.688 13.375 16.672 1 97.81 738 LEU B CA 1
ATOM 12485 C C . LEU B 1 738 ? -38.812 12.352 15.953 1 97.81 738 LEU B C 1
ATOM 12487 O O . LEU B 1 738 ? -39.094 11.969 14.82 1 97.81 738 LEU B O 1
ATOM 12491 N N . GLU B 1 739 ? -37.688 11.93 16.688 1 96.25 739 GLU B N 1
ATOM 12492 C CA . GLU B 1 739 ? -36.75 11.023 16.047 1 96.25 739 GLU B CA 1
ATOM 12493 C C . GLU B 1 739 ? -35.938 10.266 17.094 1 96.25 739 GLU B C 1
ATOM 12495 O O . GLU B 1 739 ? -35.75 10.742 18.219 1 96.25 739 GLU B O 1
ATOM 12500 N N . THR B 1 740 ? -35.5 9.047 16.703 1 96.25 740 THR B N 1
ATOM 12501 C CA . THR B 1 740 ? -34.5 8.32 17.484 1 96.25 740 THR B CA 1
ATOM 12502 C C . THR B 1 740 ? -33.094 8.602 16.953 1 96.25 740 THR B C 1
ATOM 12504 O O . THR B 1 740 ? -32.844 8.484 15.742 1 96.25 740 THR B O 1
ATOM 12507 N N . VAL B 1 741 ? -32.188 9.008 17.828 1 94.19 741 VAL B N 1
ATOM 12508 C CA . VAL B 1 741 ? -30.828 9.367 17.453 1 94.19 741 VAL B CA 1
ATOM 12509 C C . VAL B 1 741 ? -29.875 8.234 17.844 1 94.19 741 VAL B C 1
ATOM 12511 O O . VAL B 1 741 ? -29.953 7.703 18.953 1 94.19 741 VAL B O 1
ATOM 12514 N N . HIS B 1 742 ? -29 7.777 16.906 1 90.19 742 HIS B N 1
ATOM 12515 C CA . HIS B 1 742 ? -27.891 6.863 17.125 1 90.19 742 HIS B CA 1
ATOM 12516 C C . HIS B 1 742 ? -26.547 7.555 16.859 1 90.19 742 HIS B C 1
ATOM 12518 O O . HIS B 1 742 ? -26.234 7.906 15.727 1 90.19 742 HIS B O 1
ATOM 12524 N N . LEU B 1 743 ? -25.797 7.789 17.953 1 87.62 743 LEU B N 1
ATOM 12525 C CA . LEU B 1 743 ? -24.5 8.43 17.781 1 87.62 743 LEU B CA 1
ATOM 12526 C C . LEU B 1 743 ? -23.391 7.391 17.594 1 87.62 743 LEU B C 1
ATOM 12528 O O . LEU B 1 743 ? -22.812 6.91 18.578 1 87.62 743 LEU B O 1
ATOM 12532 N N . ASN B 1 744 ? -23.094 6.746 16.422 1 79.38 744 ASN B N 1
ATOM 12533 C CA . ASN B 1 744 ? -22.062 5.758 16.125 1 79.38 744 ASN B CA 1
ATOM 12534 C C . ASN B 1 744 ? -21.406 6.016 14.773 1 79.38 744 ASN B C 1
ATOM 12536 O O . ASN B 1 744 ? -21.188 5.086 13.992 1 79.38 744 ASN B O 1
ATOM 12540 N N . ARG B 1 745 ? -21.047 7.176 14.523 1 78.94 745 ARG B N 1
ATOM 12541 C CA . ARG B 1 745 ? -20.578 7.574 13.195 1 78.94 745 ARG B CA 1
ATOM 12542 C C . ARG B 1 745 ? -19.094 7.285 13.023 1 78.94 745 ARG B C 1
ATOM 12544 O O . ARG B 1 745 ? -18.594 7.258 11.898 1 78.94 745 ARG B O 1
ATOM 12551 N N . LYS B 1 746 ? -18.359 7.105 14.031 1 77.62 746 LYS B N 1
ATOM 12552 C CA . LYS B 1 746 ? -16.922 6.82 13.992 1 77.62 746 LYS B CA 1
ATOM 12553 C C . LYS B 1 746 ? -16.172 7.934 13.273 1 77.62 746 LYS B C 1
ATOM 12555 O O . LYS B 1 746 ? -15.258 7.66 12.484 1 77.62 746 LYS B O 1
ATOM 12560 N N . LEU B 1 747 ? -16.625 9.172 13.367 1 85.31 747 LEU B N 1
ATOM 12561 C CA . LEU B 1 747 ? -15.898 10.352 12.93 1 85.31 747 LEU B CA 1
ATOM 12562 C C . LEU B 1 747 ? -14.992 10.875 14.047 1 85.31 747 LEU B C 1
ATOM 12564 O O . LEU B 1 747 ? -15.414 11.688 14.867 1 85.31 747 LEU B O 1
ATOM 12568 N N . TYR B 1 748 ? -13.766 10.523 13.875 1 82.06 748 TYR B N 1
ATOM 12569 C CA . TYR B 1 748 ? -12.82 10.758 14.961 1 82.06 748 TYR B CA 1
ATOM 12570 C C . TYR B 1 748 ? -12.453 12.227 15.055 1 82.06 748 TYR B C 1
ATOM 12572 O O . TYR B 1 748 ? -12.297 12.898 14.031 1 82.06 748 TYR B O 1
ATOM 12580 N N . LEU B 1 749 ? -12.406 12.695 16.312 1 86.44 749 LEU B N 1
ATOM 12581 C CA . LEU B 1 749 ? -11.773 13.953 16.688 1 86.44 749 LEU B CA 1
ATOM 12582 C C . LEU B 1 749 ? -12.461 15.141 16.016 1 86.44 749 LEU B C 1
ATOM 12584 O O . LEU B 1 749 ? -11.789 16.062 15.555 1 86.44 749 LEU B O 1
ATOM 12588 N N . THR B 1 750 ? -13.758 14.992 15.859 1 89.19 750 THR B N 1
ATOM 12589 C CA . THR B 1 750 ? -14.5 16.125 15.305 1 89.19 750 THR B CA 1
ATOM 12590 C C . THR B 1 750 ? -15.922 16.156 15.867 1 89.19 750 THR B C 1
ATOM 12592 O O . THR B 1 750 ? -16.359 15.211 16.516 1 89.19 750 THR B O 1
ATOM 12595 N N . TYR B 1 751 ? -16.578 17.266 15.68 1 90.38 751 TYR B N 1
ATOM 12596 C CA . TYR B 1 751 ? -17.984 17.422 16.031 1 90.38 751 TYR B CA 1
ATOM 12597 C C . TYR B 1 751 ? -18.875 17.109 14.828 1 90.38 751 TYR B C 1
ATOM 12599 O O . TYR B 1 751 ? -18.406 17.094 13.688 1 90.38 751 TYR B O 1
ATOM 12607 N N . VAL B 1 752 ? -20.109 16.844 15.156 1 91.56 752 VAL B N 1
ATOM 12608 C CA . VAL B 1 752 ? -21.141 16.688 14.141 1 91.56 752 VAL B CA 1
ATOM 12609 C C . VAL B 1 752 ? -22.359 17.516 14.516 1 91.56 752 VAL B C 1
ATOM 12611 O O . VAL B 1 752 ? -22.812 17.484 15.664 1 91.56 752 VAL B O 1
ATOM 12614 N N . ASP B 1 753 ? -22.828 18.297 13.555 1 93.31 753 ASP B N 1
ATOM 12615 C CA . ASP B 1 753 ? -24.078 19.031 13.719 1 93.31 753 ASP B CA 1
ATOM 12616 C C . ASP B 1 753 ? -25.234 18.297 13.023 1 93.31 753 ASP B C 1
ATOM 12618 O O . ASP B 1 753 ? -25.328 18.297 11.797 1 93.31 753 ASP B O 1
ATOM 12622 N N . ASP B 1 754 ? -26.125 17.734 13.844 1 94.38 754 ASP B N 1
ATOM 12623 C CA . ASP B 1 754 ? -27.312 17.094 13.297 1 94.38 754 ASP B CA 1
ATOM 12624 C C . ASP B 1 754 ? -28.469 18.078 13.18 1 94.38 754 ASP B C 1
ATOM 12626 O O . ASP B 1 754 ? -28.672 18.922 14.055 1 94.38 754 ASP B O 1
ATOM 12630 N N . VAL B 1 755 ? -29.188 17.969 12.07 1 96.25 755 VAL B N 1
ATOM 12631 C CA . VAL B 1 755 ? -30.328 18.844 11.828 1 96.25 755 VAL B CA 1
ATOM 12632 C C . VAL B 1 755 ? -31.609 18.016 11.828 1 96.25 755 VAL B C 1
ATOM 12634 O O . VAL B 1 755 ? -31.734 17.031 11.086 1 96.25 755 VAL B O 1
ATOM 12637 N N . TYR B 1 756 ? -32.531 18.391 12.719 1 97.31 756 TYR B N 1
ATOM 12638 C CA . TYR B 1 756 ? -33.812 17.703 12.812 1 97.31 756 TYR B CA 1
ATOM 12639 C C . TYR B 1 756 ? -34.969 18.625 12.438 1 97.31 756 TYR B C 1
ATOM 12641 O O . TYR B 1 756 ? -35.156 19.672 13.078 1 97.31 756 TYR B O 1
ATOM 12649 N N . LYS B 1 757 ? -35.75 18.219 11.461 1 97.38 757 LYS B N 1
ATOM 12650 C CA . LYS B 1 757 ? -36.875 19 11.031 1 97.38 757 LYS B CA 1
ATOM 12651 C C . LYS B 1 757 ? -38.062 18.797 11.969 1 97.38 757 LYS B C 1
ATOM 12653 O O . LYS B 1 757 ? -38.469 17.672 12.25 1 97.38 757 LYS B O 1
ATOM 12658 N N . ILE B 1 758 ? -38.656 19.906 12.484 1 97.75 758 ILE B N 1
ATOM 12659 C CA . ILE B 1 758 ? -39.875 19.859 13.281 1 97.75 758 ILE B CA 1
ATOM 12660 C C . ILE B 1 758 ? -41.094 20.031 12.367 1 97.75 758 ILE B C 1
ATOM 12662 O O . ILE B 1 758 ? -41.156 20.984 11.578 1 97.75 758 ILE B O 1
ATOM 12666 N N . PRO B 1 759 ? -42.062 19.094 12.484 1 96.12 759 PRO B N 1
ATOM 12667 C CA . PRO B 1 759 ? -43.281 19.297 11.688 1 96.12 759 PRO B CA 1
ATOM 12668 C C . PRO B 1 759 ? -43.906 20.672 11.898 1 96.12 759 PRO B C 1
ATOM 12670 O O . PRO B 1 759 ? -44.031 21.125 13.039 1 96.12 759 PRO B O 1
ATOM 12673 N N . GLU B 1 760 ? -44.312 21.328 10.891 1 94.06 760 GLU B N 1
ATOM 12674 C CA . GLU B 1 760 ? -44.812 22.703 10.914 1 94.06 760 GLU B CA 1
ATOM 12675 C C . GLU B 1 760 ? -46 22.828 11.875 1 94.06 760 GLU B C 1
ATOM 12677 O O . GLU B 1 760 ? -46.125 23.844 12.578 1 94.06 760 GLU B O 1
ATOM 12682 N N . ALA B 1 761 ? -46.812 21.812 11.906 1 94.31 761 ALA B N 1
ATOM 12683 C CA . ALA B 1 761 ? -48.031 21.844 12.711 1 94.31 761 ALA B CA 1
ATOM 12684 C C . ALA B 1 761 ? -47.688 21.906 14.203 1 94.31 761 ALA B C 1
ATOM 12686 O O . ALA B 1 761 ? -48.5 22.344 15.008 1 94.31 761 ALA B O 1
ATOM 12687 N N . TRP B 1 762 ? -46.5 21.594 14.555 1 96.81 762 TRP B N 1
ATOM 12688 C CA . TRP B 1 762 ? -46.156 21.5 15.961 1 96.81 762 TRP B CA 1
ATOM 12689 C C . TRP B 1 762 ? -45.719 22.859 16.516 1 96.81 762 TRP B C 1
ATOM 12691 O O . TRP B 1 762 ? -45.625 23.047 17.734 1 96.81 762 TRP B O 1
ATOM 12701 N N . THR B 1 763 ? -45.344 23.797 15.656 1 96.19 763 THR B N 1
ATOM 12702 C CA . THR B 1 763 ? -44.781 25.062 16.109 1 96.19 763 THR B CA 1
ATOM 12703 C C . THR B 1 763 ? -45.75 26.219 15.797 1 96.19 763 THR B C 1
ATOM 12705 O O . THR B 1 763 ? -45.562 27.328 16.297 1 96.19 763 THR B O 1
ATOM 12708 N N . HIS B 1 764 ? -46.75 25.953 15.047 1 92.38 764 HIS B N 1
ATOM 12709 C CA . HIS B 1 764 ? -47.656 27 14.609 1 92.38 764 HIS B CA 1
ATOM 12710 C C . HIS B 1 764 ? -48.344 27.672 15.797 1 92.38 764 HIS 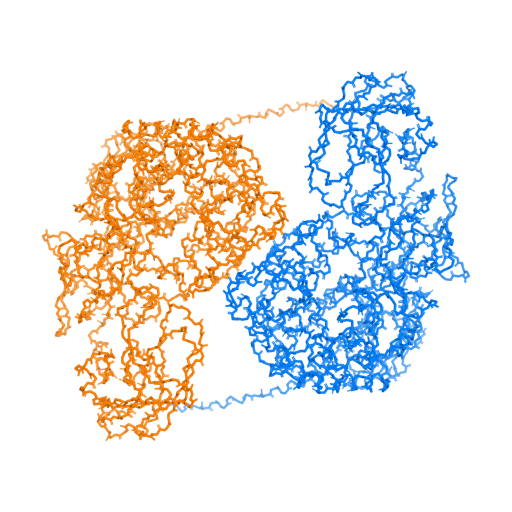B C 1
ATOM 12712 O O . HIS B 1 764 ? -48.875 27 16.688 1 92.38 764 HIS B O 1
ATOM 12718 N N . ASN B 1 765 ? -48.344 28.953 15.828 1 92.19 765 ASN B N 1
ATOM 12719 C CA . ASN B 1 765 ? -49 29.812 16.797 1 92.19 765 ASN B CA 1
ATOM 12720 C C . ASN B 1 765 ? -48.469 29.594 18.219 1 92.19 765 ASN B C 1
ATOM 12722 O O . ASN B 1 765 ? -49.188 29.719 19.188 1 92.19 765 ASN B O 1
ATOM 12726 N N . LYS B 1 766 ? -47.219 29.188 18.266 1 95.62 766 LYS B N 1
ATOM 12727 C CA . LYS B 1 766 ? -46.562 29.016 19.562 1 95.62 766 LYS B CA 1
ATOM 12728 C C . LYS B 1 766 ? -45.406 30 19.734 1 95.62 766 LYS B C 1
ATOM 12730 O O . LYS B 1 766 ? -44.844 30.469 18.734 1 95.62 766 LYS B O 1
ATOM 12735 N N . SER B 1 767 ? -45.125 30.25 21.016 1 96.75 767 SER B N 1
ATOM 12736 C CA . SER B 1 767 ? -43.969 31.125 21.312 1 96.75 767 SER B CA 1
ATOM 12737 C C . SER B 1 767 ? -42.812 30.328 21.891 1 96.75 767 SER B C 1
ATOM 12739 O O . SER B 1 767 ? -41.688 30.828 21.969 1 96.75 767 SER B O 1
ATOM 12741 N N . HIS B 1 768 ? -43.156 29.078 22.312 1 97.94 768 HIS B N 1
ATOM 12742 C CA . HIS B 1 768 ? -42.125 28.172 22.828 1 97.94 768 HIS B CA 1
ATOM 12743 C C . HIS B 1 768 ? -42.438 26.719 22.516 1 97.94 768 HIS B C 1
ATOM 12745 O O . HIS B 1 768 ? -43.625 26.375 22.297 1 97.94 768 HIS B O 1
ATOM 12751 N N . VAL B 1 769 ? -41.469 25.953 22.5 1 98.25 769 VAL B N 1
ATOM 12752 C CA . VAL B 1 769 ? -41.625 24.5 22.453 1 98.25 769 VAL B CA 1
ATOM 12753 C C . VAL B 1 769 ? -40.688 23.859 23.469 1 98.25 769 VAL B C 1
ATOM 12755 O O . VAL B 1 769 ? -39.594 24.391 23.75 1 98.25 769 VAL B O 1
ATOM 12758 N N . ASN B 1 770 ? -41.094 22.781 23.969 1 98.5 770 ASN B N 1
ATOM 12759 C CA . ASN B 1 770 ? -40.25 22 24.875 1 98.5 770 ASN B CA 1
ATOM 12760 C C . ASN B 1 770 ? -39.594 20.844 24.141 1 98.5 770 ASN B C 1
ATOM 12762 O O . ASN B 1 770 ? -40.25 20 23.531 1 98.5 770 ASN B O 1
ATOM 12766 N N . VAL B 1 771 ? -38.312 20.828 24.156 1 98.69 771 VAL B N 1
ATOM 12767 C CA . VAL B 1 771 ? -37.531 19.766 23.5 1 98.69 771 VAL B CA 1
ATOM 12768 C C . VAL B 1 771 ? -36.938 18.859 24.562 1 98.69 771 VAL B C 1
ATOM 12770 O O . VAL B 1 771 ? -36.219 19.328 25.469 1 98.69 771 VAL B O 1
ATOM 12773 N N . SER B 1 772 ? -37.156 17.594 24.5 1 98.44 772 SER B N 1
ATOM 12774 C CA . SER B 1 772 ? -36.656 16.641 25.469 1 98.44 772 SER B CA 1
ATOM 12775 C C . SER B 1 772 ? -35.812 15.555 24.812 1 98.44 772 SER B C 1
ATOM 12777 O O . SER B 1 772 ? -36.125 15.109 23.703 1 98.44 772 SER B O 1
ATOM 12779 N N . PHE B 1 773 ? -34.719 15.188 25.453 1 98.56 773 PHE B N 1
ATOM 12780 C CA . PHE B 1 773 ? -33.875 14.078 25.094 1 98.56 773 PHE B CA 1
ATOM 12781 C C . PHE B 1 773 ? -34 12.945 26.094 1 98.56 773 PHE B C 1
ATOM 12783 O O . PHE B 1 773 ? -33.656 13.109 27.281 1 98.56 773 PHE B O 1
ATOM 12790 N N . ARG B 1 774 ? -34.406 11.758 25.625 1 98.06 774 ARG B N 1
ATOM 12791 C CA . ARG B 1 774 ? -34.75 10.672 26.547 1 98.06 774 ARG B CA 1
ATOM 12792 C C . ARG B 1 774 ? -34 9.398 26.172 1 98.06 774 ARG B C 1
ATOM 12794 O O . ARG B 1 774 ? -34.188 8.852 25.078 1 98.06 774 ARG B O 1
ATOM 12801 N N . ALA B 1 775 ? -33.281 8.898 27.125 1 97.44 775 ALA B N 1
ATOM 12802 C CA . ALA B 1 775 ? -32.469 7.715 26.891 1 97.44 775 ALA B CA 1
ATOM 12803 C C . ALA B 1 775 ? -33.344 6.48 26.688 1 97.44 775 ALA B C 1
ATOM 12805 O O . ALA B 1 775 ? -34.375 6.312 27.359 1 97.44 775 ALA B O 1
ATOM 12806 N N . LYS B 1 776 ? -32.969 5.727 25.703 1 95.5 776 LYS B N 1
ATOM 12807 C CA . LYS B 1 776 ? -33.562 4.398 25.609 1 95.5 776 LYS B CA 1
ATOM 12808 C C . LYS B 1 776 ? -33.125 3.504 26.75 1 95.5 776 LYS B C 1
ATOM 12810 O O . LYS B 1 776 ? -32.156 3.834 27.453 1 95.5 776 LYS B O 1
ATOM 12815 N N . GLU B 1 777 ? -33.781 2.391 26.875 1 93.25 777 GLU B N 1
ATOM 12816 C CA . GLU B 1 777 ? -33.438 1.473 27.953 1 93.25 777 GLU B CA 1
ATOM 12817 C C . GLU B 1 777 ? -31.984 1.005 27.859 1 93.25 777 GLU B C 1
ATOM 12819 O O . GLU B 1 777 ? -31.547 0.52 26.812 1 93.25 777 GLU B O 1
ATOM 12824 N N . GLY B 1 778 ? -31.266 1.205 28.938 1 93.12 778 GLY B N 1
ATOM 12825 C CA . GLY B 1 778 ? -29.891 0.77 28.984 1 93.12 778 GLY B CA 1
ATOM 12826 C C . GLY B 1 778 ? -28.938 1.673 28.219 1 93.12 778 GLY B C 1
ATOM 12827 O O . GLY B 1 778 ? -27.781 1.329 28 1 93.12 778 GLY B O 1
ATOM 12828 N N . LYS B 1 779 ? -29.375 2.777 27.734 1 94.94 779 LYS B N 1
ATOM 12829 C CA . LYS B 1 779 ? -28.594 3.674 26.891 1 94.94 779 LYS B CA 1
ATOM 12830 C C . LYS B 1 779 ? -28.5 5.066 27.5 1 94.94 779 LYS B C 1
ATOM 12832 O O . LYS B 1 779 ? -28.875 5.266 28.656 1 94.94 779 LYS B O 1
ATOM 12837 N N . ARG B 1 780 ? -27.859 5.965 26.828 1 94.5 780 ARG B N 1
ATOM 12838 C CA . ARG B 1 780 ? -27.672 7.344 27.266 1 94.5 780 ARG B CA 1
ATOM 12839 C C . ARG B 1 780 ? -28.297 8.32 26.297 1 94.5 780 ARG B C 1
ATOM 12841 O O . ARG B 1 780 ? -28.5 8 25.125 1 94.5 780 ARG B O 1
ATOM 12848 N N . ALA B 1 781 ? -28.625 9.398 26.844 1 94.5 781 ALA B N 1
ATOM 12849 C CA . ALA B 1 781 ? -29.188 10.453 26 1 94.5 781 ALA B CA 1
ATOM 12850 C C . ALA B 1 781 ? -28.266 11.68 25.984 1 94.5 781 ALA B C 1
ATOM 12852 O O . ALA B 1 781 ? -27.703 12.055 27.016 1 94.5 781 ALA B O 1
ATOM 12853 N N . GLY B 1 782 ? -28.172 12.18 24.828 1 90.5 782 GLY B N 1
ATOM 12854 C CA . GLY B 1 782 ? -27.484 13.453 24.672 1 90.5 782 GLY B CA 1
ATOM 12855 C C . GLY B 1 782 ? -26.016 13.289 24.281 1 90.5 782 GLY B C 1
ATOM 12856 O O . GLY B 1 782 ? -25.719 12.617 23.297 1 90.5 782 GLY B O 1
ATOM 12857 N N . GLY B 1 783 ? -25.156 13.852 25.125 1 92.88 783 GLY B N 1
ATOM 12858 C CA . GLY B 1 783 ? -23.844 14.258 24.641 1 92.88 783 GLY B CA 1
ATOM 12859 C C . GLY B 1 783 ? -23.875 15.555 23.859 1 92.88 783 GLY B C 1
ATOM 12860 O O . GLY B 1 783 ? -23.219 15.672 22.812 1 92.88 783 GLY B O 1
ATOM 12861 N N . LEU B 1 784 ? -24.797 16.312 24.297 1 95.88 784 LEU B N 1
ATOM 12862 C CA . LEU B 1 784 ? -25.156 17.531 23.578 1 95.88 784 LEU B CA 1
ATOM 12863 C C . LEU B 1 784 ? -24.25 18.688 23.953 1 95.88 784 LEU B C 1
ATOM 12865 O O . LEU B 1 784 ? -24.172 19.062 25.125 1 95.88 784 LEU B O 1
ATOM 12869 N N . TYR B 1 785 ? -23.625 19.297 22.984 1 93.81 785 TYR B N 1
ATOM 12870 C CA . TYR B 1 785 ? -22.688 20.391 23.203 1 93.81 785 TYR B CA 1
ATOM 12871 C C . TYR B 1 785 ? -23.359 21.734 22.938 1 93.81 785 TYR B C 1
ATOM 12873 O O . TYR B 1 785 ? -22.969 22.75 23.5 1 93.81 785 TYR B O 1
ATOM 12881 N N . GLU B 1 786 ? -24.266 21.703 22 1 93.88 786 GLU B N 1
ATOM 12882 C CA . GLU B 1 786 ? -25.016 22.906 21.625 1 93.88 786 GLU B CA 1
ATOM 12883 C C . GLU B 1 786 ? -26.406 22.547 21.094 1 93.88 786 GLU B C 1
ATOM 12885 O O . GLU B 1 786 ? -26.578 21.5 20.453 1 93.88 786 GLU B O 1
ATOM 12890 N N . LEU B 1 787 ? -27.359 23.375 21.422 1 97.62 787 LEU B N 1
ATOM 12891 C CA . LEU B 1 787 ? -28.703 23.219 20.906 1 97.62 787 LEU B CA 1
ATOM 12892 C C . LEU B 1 787 ? -29.234 24.531 20.344 1 97.62 787 LEU B C 1
ATOM 12894 O O . LEU B 1 787 ? -29.266 25.547 21.047 1 97.62 787 LEU B O 1
ATOM 12898 N N . LYS B 1 788 ? -29.594 24.5 19.062 1 97.25 788 LYS B N 1
ATOM 12899 C CA . LYS B 1 788 ? -30.188 25.641 18.391 1 97.25 788 LYS B CA 1
ATOM 12900 C C . LYS B 1 788 ? -31.547 25.297 17.797 1 97.25 788 LYS B C 1
ATOM 12902 O O . LYS B 1 788 ? -31.797 24.141 17.469 1 97.25 788 LYS B O 1
ATOM 12907 N N . ILE B 1 789 ? -32.375 26.203 17.781 1 98 789 ILE B N 1
ATOM 12908 C CA . ILE B 1 789 ? -33.625 26.094 17 1 98 789 ILE B CA 1
ATOM 12909 C C . ILE B 1 789 ? -33.688 27.234 16 1 98 789 ILE B C 1
ATOM 12911 O O . ILE B 1 789 ? -33.406 28.391 16.328 1 98 789 ILE B O 1
ATOM 12915 N N . THR B 1 790 ? -33.938 26.906 14.727 1 97.62 790 THR B N 1
ATOM 12916 C CA . THR B 1 790 ? -33.875 27.875 13.633 1 97.62 790 THR B CA 1
ATOM 12917 C C . THR B 1 790 ? -34.906 27.578 12.57 1 97.62 790 THR B C 1
ATOM 12919 O O . THR B 1 790 ? -35.406 26.453 12.453 1 97.62 790 THR B O 1
ATOM 12922 N N . ALA B 1 791 ? -35.25 28.594 11.875 1 96.31 791 ALA B N 1
ATOM 12923 C CA . ALA B 1 791 ? -36.188 28.438 10.766 1 96.31 791 ALA B CA 1
ATOM 12924 C C . ALA B 1 791 ? -35.469 28.25 9.445 1 96.31 791 ALA B C 1
ATOM 12926 O O . ALA B 1 791 ? -36.062 28.312 8.375 1 96.31 791 ALA B O 1
ATOM 12927 N N . ASP B 1 792 ? -34.188 28.031 9.5 1 93.75 792 ASP B N 1
ATOM 12928 C CA . ASP B 1 792 ? -33.312 27.781 8.344 1 93.75 792 ASP B CA 1
ATOM 12929 C C . ASP B 1 792 ? -32.531 26.484 8.523 1 93.75 792 ASP B C 1
ATOM 12931 O O . ASP B 1 792 ? -31.641 26.406 9.383 1 93.75 792 ASP B O 1
ATOM 12935 N N . PRO B 1 793 ? -32.812 25.547 7.641 1 89.62 793 PRO B N 1
ATOM 12936 C CA . PRO B 1 793 ? -32.125 24.266 7.793 1 89.62 793 PRO B CA 1
ATOM 12937 C C . PRO B 1 793 ? -30.609 24.375 7.52 1 89.62 793 PRO B C 1
ATOM 12939 O O . PRO B 1 793 ? -29.844 23.5 7.91 1 89.62 793 PRO B O 1
ATOM 12942 N N . ASP B 1 794 ? -30.203 25.453 6.84 1 86.69 794 ASP B N 1
ATOM 12943 C CA . ASP B 1 794 ? -28.797 25.609 6.457 1 86.69 794 ASP B CA 1
ATOM 12944 C C . ASP B 1 794 ? -28.062 26.516 7.434 1 86.69 794 ASP B C 1
ATOM 12946 O O . ASP B 1 794 ? -26.938 26.953 7.16 1 86.69 794 ASP B O 1
ATOM 12950 N N . TYR B 1 795 ? -28.812 26.688 8.57 1 88 795 TYR B N 1
ATOM 12951 C CA . TYR B 1 795 ? -28.172 27.531 9.57 1 88 795 TYR B CA 1
ATOM 12952 C C . TYR B 1 795 ? -26.938 26.844 10.156 1 88 795 TYR B C 1
ATOM 12954 O O . TYR B 1 795 ? -27 25.672 10.555 1 88 795 TYR B O 1
ATOM 12962 N N . ARG B 1 796 ? -25.766 27.344 9.961 1 75.88 796 ARG B N 1
ATOM 12963 C CA . ARG B 1 796 ? -24.531 26.828 10.539 1 75.88 796 ARG B CA 1
ATOM 12964 C C . ARG B 1 796 ? -23.891 27.859 11.469 1 75.88 796 ARG B C 1
ATOM 12966 O O . ARG B 1 796 ? -24.094 29.062 11.289 1 75.88 796 ARG B O 1
#

Foldseek 3Di:
DPPPPPPPPPPPPPPPPQDAELLSNQFPDAFPAAFQWTWDYLLQKEFDDALLVLLLVLQVVLLVVDDLLQQCQLLLVQLPHGRPDQHFAAPCNNHAQLVLLSLLLLLLLCSNPVDCVSVVVNVVNLVVLQVSLVSDPLSDRRHHPQLLVLLCVLLVVDWDFDDADQLGQTQDISNNGLVLASLVSNLNSLLSCCRRVVDVSSVVSNVSSLVSLLCSLVNGDLVSLLVCLSHQRAQQLQSLLSVCRNVVDCSSNVSSVSNQNCVQQQCLLVLHDPQAPGQLLRPLSSLLSLLSSVRHDVDCSSVSSLVSVLCQCQQFAAEQQLFGAALRGGADGLDHPFRAAQQADALSNLLSLLSSLVSNCRHPVDCVSLLSNQLNLQRPLLLQDDSVHRLWGARHQGQHAQAATFIADSGHAPDPSSSVNSNSSSRPSRPQWIDRVLEIEGRDQGFMWGQPPVQRWIKTWDDNPPLFQKIKIAGQARRNRQGKYKYAQAPQFDDDKWKAKVRHTDDWDDDHNGIIIDDSPDHHGIMMMIGGDWDKAWDARRVARQKTFIDTRSFTKKWFDFFADPPQSHDSDSLNCLAPAGDPDDWAAEADNVCQCVAFPADPVGGQWTWGRGDDPTDITIIHTSSPDHRGRIHRMHRYYYPVRVVVLPQFFQWKAQPPDPVRQVVFVKDKDQKDKDADQDSSRRHAIWMKHFAQMKMKGKTFDDQPDQFWKKKKWKAAQDDPQQEWKFKDKQNHTFDIDTRHRRRPPGMDIDIGTDPRVRCHRDGIIMIMIGADHRGMTINTRMITMGSDRSND/DCPPPPPPPPPPPPPPPQPAELLSVQFPDAFPAAFQWTWDYLLQKEFDDALLVLLLVLQVVLLVVDDLLQQCQLLLVQLPHGRPDAHFAAPCNNHFQLVLLSLLLLLLLCSNPVDCVSVVVNVVNLVVLQVSLVSDPLSDRRHHPQLLVLLCVLLVVDWDFDDADQLGQTQDISNNGLVLASLVSNLNSLLSCCRRVVDVSSVVSNVSSLVSLLCSLVNGDLVSLLVCLSHQRAQQLQSLLSVCRNVVDCSSNVSSVSNQNCVQQQCLLVLHDPQAPGQLLRPLSSLLSLLSSVRHDVDCSSVSSLVSVLCQCQQFAAEQQLFGAALRGGADGLDHPFRADLQPDALSNLLSLLSSLVSNCRHPVDCVSLLSNQLNLQRPLLLQDDSVHRLWGARHQGQHAQAATFIADSGHAPDPSSSVNSNSSSRPRRPQWIDRVLEIEGRDQGFMWGQPPVQRWIKTWDDNPPLFQKIKIAGQARRNRQGKYKYAQAPQFDDDKWKDKVRHTDDWDDDHRGIIIDDSPDHHGIMMMIGGDWDKAWAARRVDDQKTFIDTRSFTKKWFDFFADVPQSHDSDSLSCLAPAGDPDDWAAEADNVCQCVAFPADPVGGQWTWGRGDDPTDITIIHTSSPDHRGRIHRMHRYYYPVRVVVLVQFFQWKAQPPDPVRQVVFVKDKDQKDKDFDQDSSHRHAIWMKHFAQMKMKGKTFDDQPDQFWKKKKWKAAQDDPQQEWKFKDKQNHTFDIDGRHRRRPPGMDIDIGTDPSVRCHRHGIIMIMIGADHRGMTINTRMITMGSDRSND